Protein AF-0000000072897101 (afdb_homodimer)

Solvent-accessible surface area (backbone atoms only — not comparable to full-atom values): 114274 Å² total; per-residue (Å²): 138,80,84,79,71,77,78,76,79,72,74,67,60,59,79,45,54,76,41,82,62,52,65,72,85,73,50,76,82,75,77,78,73,78,68,73,72,75,77,64,90,73,78,79,78,83,84,71,82,70,76,76,78,80,65,81,82,39,74,68,56,52,54,60,56,54,64,66,64,65,65,68,81,73,72,81,72,66,41,89,74,24,66,82,61,72,50,54,67,46,54,28,20,50,71,54,72,38,76,38,80,61,54,71,71,38,45,55,45,44,45,51,48,44,51,48,49,49,51,51,49,49,50,51,51,51,38,70,75,40,54,73,44,63,68,60,53,53,50,49,50,53,49,53,50,56,55,47,50,61,57,44,65,66,54,62,75,61,80,84,62,78,73,52,57,53,51,49,49,49,50,47,49,53,52,47,52,51,49,44,52,52,40,52,53,46,33,72,62,35,74,83,41,60,67,54,52,51,51,39,51,57,54,45,59,74,75,51,55,68,69,60,48,53,50,49,51,52,51,54,42,66,76,40,72,68,45,66,66,55,53,56,52,50,52,51,50,50,54,41,33,40,91,80,36,28,47,65,56,51,53,51,51,49,32,52,50,40,52,55,52,54,51,55,66,37,85,86,34,60,71,89,62,48,55,84,64,50,70,60,50,53,41,49,52,50,22,43,49,28,31,50,28,37,41,24,50,37,33,24,56,23,47,49,47,44,32,51,53,49,43,58,68,69,36,52,66,89,85,57,90,52,62,67,60,52,51,48,52,41,62,72,66,47,53,50,46,73,37,43,78,80,51,62,81,61,71,67,78,66,82,62,88,46,76,76,58,85,59,84,49,70,63,56,55,50,51,48,50,52,48,71,66,61,74,63,58,72,52,57,41,49,53,51,47,42,52,49,47,48,47,68,55,35,66,46,43,83,42,71,81,78,35,93,50,69,82,40,38,72,54,66,79,77,45,53,57,72,60,78,87,72,71,95,40,69,70,56,50,50,51,41,50,52,34,42,45,34,33,69,61,48,65,70,78,75,30,41,36,41,54,41,55,57,47,69,71,64,65,64,46,52,43,48,43,50,61,40,93,36,62,70,65,35,66,75,39,64,63,73,54,40,70,77,82,31,65,70,58,36,52,34,52,50,38,36,52,56,56,48,45,73,70,45,56,83,68,56,27,58,42,52,54,51,50,49,43,49,50,53,36,39,44,52,48,41,42,25,42,68,31,45,70,69,58,35,53,53,52,46,53,54,50,51,54,49,50,54,52,49,51,63,70,62,63,54,95,47,66,52,60,49,55,49,50,52,50,44,52,28,52,40,37,39,69,74,65,36,54,67,62,25,49,50,51,48,52,51,56,50,62,72,62,64,60,31,42,83,71,53,68,62,86,81,47,78,57,41,43,28,50,48,46,42,49,52,43,52,49,28,50,51,36,45,63,38,66,91,77,76,57,56,40,57,66,59,21,46,19,46,49,30,30,53,36,53,55,40,60,86,59,97,85,49,77,72,51,74,68,41,47,55,46,9,54,52,39,48,52,51,53,51,52,52,44,57,61,40,62,79,63,52,75,77,66,90,70,84,68,88,70,62,71,51,48,67,59,44,48,50,50,45,50,32,55,45,31,34,74,72,73,28,57,67,58,21,49,50,54,53,50,51,50,55,62,71,66,61,60,90,81,74,65,100,44,85,80,45,48,80,33,57,70,57,39,51,51,47,43,53,53,52,50,48,52,51,50,52,50,50,48,53,63,57,38,54,79,78,37,90,79,64,55,71,60,57,53,52,52,49,52,52,52,48,38,69,77,38,51,60,16,52,40,61,50,40,53,50,45,61,56,44,59,29,38,62,68,54,56,64,58,45,51,52,30,49,46,40,27,70,64,38,85,41,63,41,6,38,54,30,38,50,50,46,40,46,48,33,52,43,50,24,52,32,38,38,46,6,50,52,52,48,31,72,61,14,52,62,51,50,77,83,60,57,54,36,27,55,38,31,49,52,50,36,46,51,49,45,52,54,38,43,74,34,74,54,25,33,63,39,61,65,52,46,51,51,50,36,49,51,27,47,76,69,68,35,68,68,57,28,53,53,45,47,54,54,37,40,40,32,33,50,49,44,44,63,63,56,55,47,45,36,72,70,39,46,88,44,43,68,60,50,54,51,50,30,57,69,31,54,35,60,74,88,62,55,68,68,58,50,55,51,52,52,53,49,50,51,52,45,47,56,56,43,49,66,66,59,64,66,81,77,80,75,74,78,73,80,51,77,68,49,56,66,52,56,61,58,60,62,67,62,68,69,64,63,68,66,58,61,71,66,59,62,70,60,71,80,109,134,87,77,77,70,77,78,79,78,73,74,69,62,64,80,46,60,79,41,84,63,51,63,71,86,73,50,76,81,74,77,80,73,78,67,74,73,75,78,64,87,66,81,74,82,81,79,82,84,78,75,80,78,80,65,74,86,38,76,68,55,56,55,59,58,55,64,66,65,64,64,70,82,75,72,80,73,67,41,88,74,24,67,82,60,73,50,55,68,44,54,28,21,49,72,56,73,39,77,36,80,63,54,70,73,39,47,55,46,42,46,51,48,43,50,49,49,48,51,50,50,48,50,52,50,50,39,69,75,40,54,72,42,62,68,60,54,53,51,50,52,53,49,54,51,57,56,46,50,63,58,43,62,66,53,63,74,62,81,83,63,78,73,53,58,53,51,49,48,49,52,48,48,53,52,48,50,51,49,43,52,52,40,51,54,44,33,73,61,34,72,82,41,61,67,54,52,51,53,39,51,57,56,44,59,75,75,51,55,69,69,59,49,53,50,48,51,52,50,55,42,67,76,40,71,68,44,66,66,56,52,54,51,50,52,50,51,50,55,41,33,40,91,80,36,28,48,65,57,50,52,50,51,50,34,52,50,40,52,56,52,55,52,54,66,36,85,86,32,60,70,88,64,47,55,82,66,51,69,61,51,52,40,51,51,50,23,45,50,28,31,50,29,37,41,24,50,38,32,25,56,23,49,49,46,44,32,50,52,49,42,59,69,69,37,54,64,89,83,56,90,51,62,67,59,52,50,48,52,42,62,71,68,45,55,57,46,73,36,42,78,80,52,63,81,63,71,64,77,65,82,67,83,67,72,74,58,86,57,84,48,70,63,57,55,51,51,47,50,52,49,71,66,61,73,62,58,73,54,56,41,48,52,53,46,42,51,50,47,49,45,68,55,36,68,47,43,84,43,70,82,80,35,92,50,68,83,40,36,72,54,67,78,77,44,54,57,74,62,78,87,74,71,96,41,68,71,56,50,49,50,42,52,52,32,41,44,35,35,67,61,48,64,70,78,75,31,40,37,42,54,41,57,57,46,71,71,64,64,62,45,51,43,48,41,51,62,41,94,36,62,67,65,34,64,73,37,64,64,71,54,39,69,79,82,31,64,70,57,36,54,33,51,52,38,35,51,56,56,46,44,73,70,44,56,83,67,57,28,58,43,52,54,51,51,49,44,50,50,53,38,37,43,52,48,39,43,26,44,70,30,45,71,67,58,35,53,54,53,46,52,52,51,51,54,49,50,55,53,48,53,63,70,62,63,55,96,46,67,51,61,49,53,50,51,51,49,43,51,28,51,39,36,40,70,75,66,37,56,67,61,24,47,49,52,46,52,52,56,50,60,72,64,63,61,33,44,81,71,54,68,64,87,80,47,77,57,42,42,28,48,47,46,41,49,53,41,53,48,28,52,52,37,46,61,38,66,89,76,74,58,54,40,57,66,60,21,46,21,46,50,29,30,53,36,52,55,39,62,85,56,98,85,50,77,70,52,74,68,42,46,55,45,9,54,52,37,48,53,51,53,53,51,52,46,58,62,40,64,79,62,54,75,76,67,90,69,84,68,88,71,62,72,51,49,67,58,45,49,50,50,44,51,32,55,45,32,31,74,73,74,27,57,66,58,21,50,49,56,53,50,50,50,55,62,71,65,60,61,91,81,74,64,98,43,83,81,44,47,80,34,55,69,57,38,52,52,48,43,53,53,53,50,48,53,51,51,52,50,49,48,54,62,56,39,54,78,78,38,90,79,64,55,72,62,59,52,52,52,48,52,52,52,49,37,70,75,40,52,59,17,52,40,61,49,39,53,50,45,60,55,46,58,32,38,63,71,55,53,67,60,46,50,52,32,49,46,42,26,70,65,37,84,41,63,42,6,39,56,31,38,51,49,46,41,45,48,33,51,42,51,24,50,31,38,40,46,6,49,53,52,46,28,70,61,13,51,60,59,47,65,91,64,65,55,38,29,56,37,31,49,51,51,38,46,51,50,45,52,53,38,43,72,34,75,53,26,34,63,39,62,66,54,44,50,51,48,36,50,52,28,47,76,69,68,35,67,68,57,27,53,53,46,48,56,54,39,40,41,33,34,51,48,43,43,62,62,58,55,49,45,35,71,70,39,46,87,45,44,69,61,50,54,50,48,32,56,70,33,52,34,60,73,89,63,56,69,68,57,52,55,50,52,52,52,48,48,52,51,46,48,55,58,44,50,67,67,58,65,68,83,77,82,76,77,76,75,78,51,77,68,51,56,66,53,54,62,59,58,62,68,61,68,71,63,64,68,67,60,62,71,68,59,63,70,62,70,79,109

Radius of gyration: 42.74 Å; Cα contacts (8 Å, |Δi|>4): 2076; chains: 2; bounding box: 94×130×124 Å

InterPro domains:
  IPR011990 Tetratricopeptide-like helical domain superfamily [G3DSA:1.25.40.10] (124-333)
  IPR011990 Tetratricopeptide-like helical domain superfamily [SSF48452] (125-597)
  IPR013633 siRNA-mediated silencing protein NRDE-2 [PF08424] (119-444)
  IPR013633 siRNA-mediated silencing protein NRDE-2 [PTHR13471] (5-965)

pLDDT: mean 74.37, std 21.7, range [19.88, 97.06]

Organism: NCBI:txid35525

Structure (mmCIF, N/CA/C/O backbone):
data_AF-0000000072897101-model_v1
#
loop_
_entity.id
_entity.type
_entity.pdbx_description
1 polymer 'Protein NRDE2'
#
loop_
_atom_site.group_PDB
_atom_site.id
_atom_site.type_symbol
_atom_site.label_atom_id
_atom_site.label_alt_id
_atom_site.label_comp_id
_atom_site.label_asym_id
_atom_site.label_entity_id
_atom_site.label_seq_id
_atom_site.pdbx_PDB_ins_code
_atom_site.Cartn_x
_atom_site.Cartn_y
_atom_site.Cartn_z
_atom_site.occupancy
_atom_site.B_iso_or_equiv
_atom_site.auth_seq_id
_atom_site.auth_comp_id
_atom_site.auth_asym_id
_atom_site.auth_atom_id
_atom_site.pdbx_PDB_model_num
ATOM 1 N N . MET A 1 1 ? -36.688 35.25 -38.688 1 19.88 1 MET A N 1
ATOM 2 C CA . MET A 1 1 ? -36.375 34.031 -39.438 1 19.88 1 MET A CA 1
ATOM 3 C C . MET A 1 1 ? -34.938 33.625 -39.188 1 19.88 1 MET A C 1
ATOM 5 O O . MET A 1 1 ? -34.562 32.469 -39.406 1 19.88 1 MET A O 1
ATOM 9 N N . ALA A 1 2 ? -34.094 34.594 -39.094 1 22.89 2 ALA A N 1
ATOM 10 C CA . ALA A 1 2 ? -32.688 34.688 -39.438 1 22.89 2 ALA A CA 1
ATOM 11 C C . ALA A 1 2 ? -31.828 33.969 -38.375 1 22.89 2 ALA A C 1
ATOM 13 O O . ALA A 1 2 ? -30.641 33.719 -38.562 1 22.89 2 ALA A O 1
ATOM 14 N N . ASP A 1 3 ? -32.344 33.969 -37.062 1 25.09 3 ASP A N 1
ATOM 15 C CA . ASP A 1 3 ? -31.531 34.094 -35.875 1 25.09 3 ASP A CA 1
ATOM 16 C C . ASP A 1 3 ? -30.906 32.75 -35.5 1 25.09 3 ASP A C 1
ATOM 18 O O . ASP A 1 3 ? -30.344 32.594 -34.406 1 25.09 3 ASP A O 1
ATOM 22 N N . GLN A 1 4 ? -31.344 31.656 -36.156 1 28.14 4 GLN A N 1
ATOM 23 C CA . GLN A 1 4 ? -31.375 30.281 -35.656 1 28.14 4 GLN A CA 1
ATOM 24 C C . GLN A 1 4 ? -29.984 29.625 -35.75 1 28.14 4 GLN A C 1
ATOM 26 O O . GLN A 1 4 ? -29.844 28.422 -35.562 1 28.14 4 GLN A O 1
ATOM 31 N N . LEU A 1 5 ? -29.062 30.281 -36.375 1 27.05 5 LEU A N 1
ATOM 32 C CA . LEU A 1 5 ? -27.984 29.609 -37.094 1 27.05 5 LEU A CA 1
ATOM 33 C C . LEU A 1 5 ? -26.922 29.109 -36.125 1 27.05 5 LEU A C 1
ATOM 35 O O . LEU A 1 5 ? -26.109 28.25 -36.469 1 27.05 5 LEU A O 1
ATOM 39 N N . PHE A 1 6 ? -26.609 29.922 -35.094 1 33 6 PHE A N 1
ATOM 40 C CA . PHE A 1 6 ? -25.281 29.719 -34.531 1 33 6 PHE A CA 1
ATOM 41 C C . PHE A 1 6 ? -25.281 28.641 -33.469 1 33 6 PHE A C 1
ATOM 43 O O . PHE A 1 6 ? -26.188 28.594 -32.625 1 33 6 PHE A O 1
ATOM 50 N N . TYR A 1 7 ? -24.938 27.344 -33.75 1 33.53 7 TYR A N 1
ATOM 51 C CA . TYR A 1 7 ? -24.969 26.219 -32.844 1 33.53 7 TYR A CA 1
ATOM 52 C C . TYR A 1 7 ? -23.875 26.328 -31.781 1 33.53 7 TYR A C 1
ATOM 54 O O . TYR A 1 7 ? -22.703 26.469 -32.125 1 33.53 7 TYR A O 1
ATOM 62 N N . GLU A 1 8 ? -24.094 27.016 -30.688 1 33.56 8 GLU A N 1
ATOM 63 C CA . GLU A 1 8 ? -23.047 27.188 -29.688 1 33.56 8 GLU A CA 1
ATOM 64 C C . GLU A 1 8 ? -22.828 25.891 -28.906 1 33.56 8 GLU A C 1
ATOM 66 O O . GLU A 1 8 ? -23.734 25.391 -28.25 1 33.56 8 GLU A O 1
ATOM 71 N N . ASP A 1 9 ? -22.031 25.016 -29.359 1 35.91 9 ASP A N 1
ATOM 72 C CA . ASP A 1 9 ? -21.641 23.734 -28.781 1 35.91 9 ASP A CA 1
ATOM 73 C C . ASP A 1 9 ? -20.969 23.922 -27.422 1 35.91 9 ASP A C 1
ATOM 75 O O . ASP A 1 9 ? -19.797 24.312 -27.359 1 35.91 9 ASP A O 1
ATOM 79 N N . LEU A 1 10 ? -21.766 24.281 -26.516 1 33.94 10 LEU A N 1
ATOM 80 C CA . LEU A 1 10 ? -21.203 24.703 -25.234 1 33.94 10 LEU A CA 1
ATOM 81 C C . LEU A 1 10 ? -20.703 23.5 -24.438 1 33.94 10 LEU A C 1
ATOM 83 O O . LEU A 1 10 ? -20.188 23.641 -23.328 1 33.94 10 LEU A O 1
ATOM 87 N N . LYS A 1 11 ? -21.266 22.375 -24.812 1 35.78 11 LYS A N 1
ATOM 88 C CA . LYS A 1 11 ? -21.016 21.219 -23.938 1 35.78 11 LYS A CA 1
ATOM 89 C C . LYS A 1 11 ? -19.609 20.656 -24.172 1 35.78 11 LYS A C 1
ATOM 91 O O . LYS A 1 11 ? -19.266 20.281 -25.297 1 35.78 11 LYS A O 1
ATOM 96 N N . GLY A 1 12 ? -18.703 21.172 -23.5 1 35.34 12 GLY A N 1
ATOM 97 C CA . GLY A 1 12 ? -17.312 20.828 -23.719 1 35.34 12 GLY A CA 1
ATOM 98 C C . GLY A 1 12 ? -17.062 19.344 -23.75 1 35.34 12 GLY A C 1
ATOM 99 O O . GLY A 1 12 ? -17.891 18.547 -23.266 1 35.34 12 GLY A O 1
ATOM 100 N N . ASP A 1 13 ? -16.609 18.766 -24.734 1 35.5 13 ASP A N 1
ATOM 101 C CA . ASP A 1 13 ? -16.266 17.375 -24.938 1 35.5 13 ASP A CA 1
ATOM 102 C C . ASP A 1 13 ? -15.695 16.75 -23.656 1 35.5 13 ASP A C 1
ATOM 104 O O . ASP A 1 13 ? -14.641 17.172 -23.172 1 35.5 13 ASP A O 1
ATOM 108 N N . LYS A 1 14 ? -16.578 16.141 -22.953 1 36.62 14 LYS A N 1
ATOM 109 C CA . LYS A 1 14 ? -16.281 15.609 -21.625 1 36.62 14 LYS A CA 1
ATOM 110 C C . LYS A 1 14 ? -15 14.766 -21.641 1 36.62 14 LYS A C 1
ATOM 112 O O . LYS A 1 14 ? -14.359 14.586 -20.609 1 36.62 14 LYS A O 1
ATOM 117 N N . ASN A 1 15 ? -14.773 13.906 -22.719 1 35.97 15 ASN A N 1
ATOM 118 C CA . ASN A 1 15 ? -13.523 13.18 -22.891 1 35.97 15 ASN A CA 1
ATOM 119 C C . ASN A 1 15 ? -12.312 14.109 -22.859 1 35.97 15 ASN A C 1
ATOM 121 O O . ASN A 1 15 ? -11.172 13.648 -22.781 1 35.97 15 ASN A O 1
ATOM 125 N N . ASN A 1 16 ? -12.633 15.281 -23.125 1 37.75 16 ASN A N 1
ATOM 126 C CA . ASN A 1 16 ? -11.695 16.391 -22.969 1 37.75 16 ASN A CA 1
ATOM 127 C C . ASN A 1 16 ? -11.328 16.609 -21.5 1 37.75 16 ASN A C 1
ATOM 129 O O . ASN A 1 16 ? -10.297 17.219 -21.203 1 37.75 16 ASN A O 1
ATOM 133 N N . TYR A 1 17 ? -12.375 16.203 -20.719 1 36.19 17 TYR A N 1
ATOM 134 C CA . TYR A 1 17 ? -12.227 16.406 -19.297 1 36.19 17 TYR A CA 1
ATOM 135 C C . TYR A 1 17 ? -11.367 15.32 -18.672 1 36.19 17 TYR A C 1
ATOM 137 O O . TYR A 1 17 ? -11.016 15.391 -17.484 1 36.19 17 TYR A O 1
ATOM 145 N N . ALA A 1 18 ? -11.32 14.117 -19.234 1 33.5 18 ALA A N 1
ATOM 146 C CA . ALA A 1 18 ? -10.578 12.969 -18.703 1 33.5 18 ALA A CA 1
ATOM 147 C C . ALA A 1 18 ? -9.086 13.273 -18.609 1 33.5 18 ALA A C 1
ATOM 149 O O . ALA A 1 18 ? -8.344 12.547 -17.953 1 33.5 18 ALA A O 1
ATOM 150 N N . PHE A 1 19 ? -8.617 14.031 -19.578 1 34.31 19 PHE A N 1
ATOM 151 C CA . PHE A 1 19 ? -7.316 14.695 -19.531 1 34.31 19 PHE A CA 1
ATOM 152 C C . PHE A 1 19 ? -7.426 16.062 -18.891 1 34.31 19 PHE A C 1
ATOM 154 O O . PHE A 1 19 ? -8.305 16.859 -19.234 1 34.31 19 PHE A O 1
ATOM 161 N N . PRO A 1 20 ? -7.184 16.125 -17.578 1 32.72 20 PRO A N 1
ATOM 162 C CA . PRO A 1 20 ? -7.566 17.391 -16.938 1 32.72 20 PRO A CA 1
ATOM 163 C C . PRO A 1 20 ? -7.41 18.594 -17.859 1 32.72 20 PRO A C 1
ATOM 165 O O . PRO A 1 20 ? -8.148 19.578 -17.719 1 32.72 20 PRO A O 1
ATOM 168 N N . TYR A 1 21 ? -6.223 18.781 -18.406 1 35.12 21 TYR A N 1
ATOM 169 C CA . TYR A 1 21 ? -5.988 19.922 -19.297 1 35.12 21 TYR A CA 1
ATOM 170 C C . TYR A 1 21 ? -6.152 19.531 -20.75 1 35.12 21 TYR A C 1
ATOM 172 O O . TYR A 1 21 ? -5.977 18.359 -21.109 1 35.12 21 TYR A O 1
ATOM 180 N N . MET A 1 22 ? -7.059 20.094 -21.438 1 36.41 22 MET A N 1
ATOM 181 C CA . MET A 1 22 ? -7.035 20 -22.891 1 36.41 22 MET A CA 1
ATOM 182 C C . MET A 1 22 ? -5.605 20.047 -23.422 1 36.41 22 MET A C 1
ATOM 184 O O . MET A 1 22 ? -4.719 20.625 -22.781 1 36.41 22 MET A O 1
ATOM 188 N N . TYR A 1 23 ? -5.18 19.188 -24.188 1 37.72 23 TYR A N 1
ATOM 189 C CA . TYR A 1 23 ? -3.855 19.453 -24.75 1 37.72 23 TYR A CA 1
ATOM 190 C C . TYR A 1 23 ? -3.67 20.922 -25.062 1 37.72 23 TYR A C 1
ATOM 192 O O . TYR A 1 23 ? -4.488 21.516 -25.766 1 37.72 23 TYR A O 1
ATOM 200 N N . PHE A 1 24 ? -3.049 21.781 -24.156 1 35.56 24 PHE A N 1
ATOM 201 C CA . PHE A 1 24 ? -2.957 23.234 -24.078 1 35.56 24 PHE A CA 1
ATOM 202 C C . PHE A 1 24 ? -2.867 23.844 -25.469 1 35.56 24 PHE A C 1
ATOM 204 O O . PHE A 1 24 ? -3.32 24.969 -25.703 1 35.56 24 PHE A O 1
ATOM 211 N N . LYS A 1 25 ? -2.25 23 -26.406 1 33.44 25 LYS A N 1
ATOM 212 C CA . LYS A 1 25 ? -2.084 23.641 -27.703 1 33.44 25 LYS A CA 1
ATOM 213 C C . LYS A 1 25 ? -3.408 23.703 -28.453 1 33.44 25 LYS A C 1
ATOM 215 O O . LYS A 1 25 ? -3.52 24.406 -29.469 1 33.44 25 LYS A O 1
ATOM 220 N N . ASN A 1 26 ? -4.27 22.688 -28.094 1 35.66 26 ASN A N 1
ATOM 221 C CA . ASN A 1 26 ? -5.477 22.734 -28.922 1 35.66 26 ASN A CA 1
ATOM 222 C C . ASN A 1 26 ? -6.566 23.578 -28.281 1 35.66 26 ASN A C 1
ATOM 224 O O . ASN A 1 26 ? -7.742 23.453 -28.625 1 35.66 26 ASN A O 1
ATOM 228 N N . VAL A 1 27 ? -6.27 24.125 -27.031 1 33.31 27 VAL A N 1
ATOM 229 C CA . VAL A 1 27 ? -7.301 24.984 -26.469 1 33.31 27 VAL A CA 1
ATOM 230 C C . VAL A 1 27 ? -7.316 26.328 -27.219 1 33.31 27 VAL A C 1
ATOM 232 O O . VAL A 1 27 ? -6.293 27 -27.297 1 33.31 27 VAL A O 1
ATOM 235 N N . ALA A 1 28 ? -8.195 26.547 -28.078 1 31.41 28 ALA A N 1
ATOM 236 C CA . ALA A 1 28 ? -8.344 27.844 -28.766 1 31.41 28 ALA A CA 1
ATOM 237 C C . ALA A 1 28 ? -8.414 28.984 -27.75 1 31.41 28 ALA A C 1
ATOM 239 O O . ALA A 1 28 ? -9.086 28.875 -26.719 1 31.41 28 ALA A O 1
ATOM 240 N N . ARG A 1 29 ? -7.441 29.828 -27.609 1 31.44 29 ARG A N 1
ATOM 241 C CA . ARG A 1 29 ? -7.355 31.047 -26.812 1 31.44 29 ARG A CA 1
ATOM 242 C C . ARG A 1 29 ? -8.562 31.953 -27.062 1 31.44 29 ARG A C 1
ATOM 244 O O . ARG A 1 29 ? -8.742 32.469 -28.172 1 31.44 29 ARG A O 1
ATOM 251 N N . HIS A 1 30 ? -9.781 31.578 -26.609 1 29.47 30 HIS A N 1
ATOM 252 C CA . HIS A 1 30 ? -10.852 32.531 -26.875 1 29.47 30 HIS A CA 1
ATOM 253 C C . HIS A 1 30 ? -10.656 33.812 -26.062 1 29.47 30 HIS A C 1
ATOM 255 O O . HIS A 1 30 ? -10.461 33.75 -24.844 1 29.47 30 HIS A O 1
ATOM 261 N N . GLN A 1 31 ? -10.031 34.875 -26.641 1 28.97 31 GLN A N 1
ATOM 262 C CA . GLN A 1 31 ? -9.945 36.219 -26.109 1 28.97 31 GLN A CA 1
ATOM 263 C C . GLN A 1 31 ? -11.328 36.781 -25.734 1 28.97 31 GLN A C 1
ATOM 265 O O . GLN A 1 31 ? -12.219 36.844 -26.594 1 28.97 31 GLN A O 1
ATOM 270 N N . ARG A 1 32 ? -11.703 36.5 -24.469 1 29.39 32 ARG A N 1
ATOM 271 C CA . ARG A 1 32 ? -12.969 37.062 -24.016 1 29.39 32 ARG A CA 1
ATOM 272 C C . ARG A 1 32 ? -13.008 38.594 -24.219 1 29.39 32 ARG A C 1
ATOM 274 O O . ARG A 1 32 ? -12.242 39.312 -23.609 1 29.39 32 ARG A O 1
ATOM 281 N N . MET A 1 33 ? -13.156 39.125 -25.5 1 29.09 33 MET A N 1
ATOM 282 C CA . MET A 1 33 ? -13.422 40.531 -25.656 1 29.09 33 MET A CA 1
ATOM 283 C C . MET A 1 33 ? -14.734 40.938 -24.969 1 29.09 33 MET A C 1
ATOM 285 O O . MET A 1 33 ? -15.773 40.312 -25.234 1 29.09 33 MET A O 1
ATOM 289 N N . LYS A 1 34 ? -14.664 41.344 -23.688 1 29.36 34 LYS A N 1
ATOM 290 C CA . LYS A 1 34 ? -15.789 41.875 -22.922 1 29.36 34 LYS A CA 1
ATOM 291 C C . LYS A 1 34 ? -16.406 43.062 -23.609 1 29.36 34 LYS A C 1
ATOM 293 O O . LYS A 1 34 ? -16.203 44.219 -23.188 1 29.36 34 LYS A O 1
ATOM 298 N N . GLY A 1 35 ? -16.312 43.281 -24.922 1 28.69 35 GLY A N 1
ATOM 299 C CA . GLY A 1 35 ? -16.969 44.5 -25.359 1 28.69 35 GLY A CA 1
ATOM 300 C C . GLY A 1 35 ? -18.484 44.438 -25.172 1 28.69 35 GLY A C 1
ATOM 301 O O . GLY A 1 35 ? -19.078 43.375 -25.188 1 28.69 35 GLY A O 1
ATOM 302 N N . VAL A 1 36 ? -18.766 45.25 -24.109 1 27.92 36 VAL A N 1
ATOM 303 C CA . VAL A 1 36 ? -20.203 45.5 -23.953 1 27.92 36 VAL A CA 1
ATOM 304 C C . VAL A 1 36 ? -20.781 45.969 -25.281 1 27.92 36 VAL A C 1
ATOM 306 O O . VAL A 1 36 ? -20.359 47 -25.828 1 27.92 36 VAL A O 1
ATOM 309 N N . LEU A 1 37 ? -21.188 45.156 -26.109 1 26.64 37 LEU A N 1
ATOM 310 C CA . LEU A 1 37 ? -21.719 45.531 -27.406 1 26.64 37 LEU A CA 1
ATOM 311 C C . LEU A 1 37 ? -22.703 46.688 -27.281 1 26.64 37 LEU A C 1
ATOM 313 O O . LEU A 1 37 ? -22.734 47.594 -28.125 1 26.64 37 LEU A O 1
ATOM 317 N N . GLY A 1 38 ? -23.578 46.719 -26.469 1 26.94 38 GLY A N 1
ATOM 318 C CA . GLY A 1 38 ? -24.734 47.562 -26.781 1 26.94 38 GLY A CA 1
ATOM 319 C C . GLY A 1 38 ? -24.5 49.031 -26.516 1 26.94 38 GLY A C 1
ATOM 320 O O . GLY A 1 38 ? -25.453 49.812 -26.531 1 26.94 38 GLY A O 1
ATOM 321 N N . VAL A 1 39 ? -23.438 49.312 -25.656 1 27.5 39 VAL A N 1
ATOM 322 C CA . VAL A 1 39 ? -23.609 50.75 -25.406 1 27.5 39 VAL A CA 1
ATOM 323 C C . VAL A 1 39 ? -23.312 51.531 -26.688 1 27.5 39 VAL A C 1
ATOM 325 O O . VAL A 1 39 ? -22.25 51.375 -27.297 1 27.5 39 VAL A O 1
ATOM 328 N N . GLN A 1 40 ? -24.312 52.156 -27.359 1 22.58 40 GLN A N 1
ATOM 329 C CA . GLN A 1 40 ? -24.688 52.875 -28.562 1 22.58 40 GLN A CA 1
ATOM 330 C C . GLN A 1 40 ? -23.75 54.031 -28.844 1 22.58 40 GLN A C 1
ATOM 332 O O . GLN A 1 40 ? -23.641 54.531 -29.969 1 22.58 40 GLN A O 1
ATOM 337 N N . HIS A 1 41 ? -23.141 54.938 -28.031 1 27.5 41 HIS A N 1
ATOM 338 C CA . HIS A 1 41 ? -23.125 56.219 -28.719 1 27.5 41 HIS A CA 1
ATOM 339 C C . HIS A 1 41 ? -22.188 56.188 -29.922 1 27.5 41 HIS A C 1
ATOM 341 O O . HIS A 1 41 ? -21.094 55.625 -29.844 1 27.5 41 HIS A O 1
ATOM 347 N N . PHE A 1 42 ? -22.703 56.375 -31.234 1 24.77 42 PHE A N 1
ATOM 348 C CA . PHE A 1 42 ? -22.344 56.688 -32.625 1 24.77 42 PHE A CA 1
ATOM 349 C C . PHE A 1 42 ? -21.375 57.844 -32.688 1 24.77 42 PHE A C 1
ATOM 351 O O . PHE A 1 42 ? -21.422 58.656 -33.594 1 24.77 42 PHE A O 1
ATOM 358 N N . SER A 1 43 ? -20.484 58.188 -31.703 1 24.66 43 SER A N 1
ATOM 359 C CA . SER A 1 43 ? -19.859 59.406 -32.188 1 24.66 43 SER A CA 1
ATOM 360 C C . SER A 1 43 ? -19.172 59.188 -33.531 1 24.66 43 SER A C 1
ATOM 362 O O . SER A 1 43 ? -18.672 58.094 -33.812 1 24.66 43 SER A O 1
ATOM 364 N N . LYS A 1 44 ? -19.297 60.156 -34.562 1 25.81 44 LYS A N 1
ATOM 365 C CA . LYS A 1 44 ? -18.953 60.406 -35.969 1 25.81 44 LYS A CA 1
ATOM 366 C C . LYS A 1 44 ? -17.453 60.188 -36.188 1 25.81 44 LYS A C 1
ATOM 368 O O . LYS A 1 44 ? -16.953 60.438 -37.281 1 25.81 44 LYS A O 1
ATOM 373 N N . ARG A 1 45 ? -16.484 60.062 -35.156 1 28.42 45 ARG A N 1
ATOM 374 C CA . ARG A 1 45 ? -15.281 60.75 -35.656 1 28.42 45 ARG A CA 1
ATOM 375 C C . ARG A 1 45 ? -14.688 60.031 -36.844 1 28.42 45 ARG A C 1
ATOM 377 O O . ARG A 1 45 ? -14.969 58.875 -37.094 1 28.42 45 ARG A O 1
ATOM 384 N N . SER A 1 46 ? -13.492 60.531 -37.438 1 25.69 46 SER A N 1
ATOM 385 C CA . SER A 1 46 ? -12.797 60.625 -38.719 1 25.69 46 SER A CA 1
ATOM 386 C C . SER A 1 46 ? -12.344 59.25 -39.219 1 25.69 46 SER A C 1
ATOM 388 O O . SER A 1 46 ? -12.266 58.312 -38.438 1 25.69 46 SER A O 1
ATOM 390 N N . SER A 1 47 ? -11.625 59.281 -40.406 1 25.23 47 SER A N 1
ATOM 391 C CA . SER A 1 47 ? -11.242 58.5 -41.594 1 25.23 47 SER A CA 1
ATOM 392 C C . SER A 1 47 ? -10.25 57.375 -41.219 1 25.23 47 SER A C 1
ATOM 394 O O . SER A 1 47 ? -9.164 57.656 -40.719 1 25.23 47 SER A O 1
ATOM 396 N N . LEU A 1 48 ? -10.602 56.25 -40.812 1 26.22 48 LEU A N 1
ATOM 397 C CA . LEU A 1 48 ? -9.859 55.094 -40.344 1 26.22 48 LEU A CA 1
ATOM 398 C C . LEU A 1 48 ? -8.914 54.562 -41.406 1 26.22 48 LEU A C 1
ATOM 400 O O . LEU A 1 48 ? -9.344 53.875 -42.344 1 26.22 48 LEU A O 1
ATOM 404 N N . ASN A 1 49 ? -8.078 55.406 -42.188 1 22.45 49 ASN A N 1
ATOM 405 C CA . ASN A 1 49 ? -7.488 54.75 -43.344 1 22.45 49 ASN A CA 1
ATOM 406 C C . ASN A 1 49 ? -6.836 53.438 -43 1 22.45 49 ASN A C 1
ATOM 408 O O . ASN A 1 49 ? -5.895 53.375 -42.188 1 22.45 49 ASN A O 1
ATOM 412 N N . LYS A 1 50 ? -7.555 52.375 -43.062 1 29.47 50 LYS A N 1
ATOM 413 C CA . LYS A 1 50 ? -7.352 50.969 -42.781 1 29.47 50 LYS A CA 1
ATOM 414 C C . LYS A 1 50 ? -6.152 50.438 -43.562 1 29.47 50 LYS A C 1
ATOM 416 O O . LYS A 1 50 ? -6.238 50.188 -44.75 1 29.47 50 LYS A O 1
ATOM 421 N N . SER A 1 51 ? -4.875 51.031 -43.406 1 27 51 SER A N 1
ATOM 422 C CA . SER A 1 51 ? -3.957 50.5 -44.406 1 27 51 SER A CA 1
ATOM 423 C C . SER A 1 51 ? -4.055 48.969 -44.469 1 27 51 SER A C 1
ATOM 425 O O . SER A 1 51 ? -4.383 48.312 -43.469 1 27 51 SER A O 1
ATOM 427 N N . LYS A 1 52 ? -4.172 48.406 -45.625 1 31.27 52 LYS A N 1
ATOM 428 C CA . LYS A 1 52 ? -4.434 47.125 -46.219 1 31.27 52 LYS A CA 1
ATOM 429 C C . LYS A 1 52 ? -3.473 46.062 -45.688 1 31.27 52 LYS A C 1
ATOM 431 O O . LYS A 1 52 ? -2.256 46.25 -45.719 1 31.27 52 LYS A O 1
ATOM 436 N N . PRO A 1 53 ? -3.883 45.25 -44.656 1 31.28 53 PRO A N 1
ATOM 437 C CA . PRO A 1 53 ? -3.08 44.25 -43.938 1 31.28 53 PRO A CA 1
ATOM 438 C C . PRO A 1 53 ? -2.404 43.25 -44.875 1 31.28 53 PRO A C 1
ATOM 440 O O . PRO A 1 53 ? -3.057 42.688 -45.75 1 31.28 53 PRO A O 1
ATOM 443 N N . HIS A 1 54 ? -1.072 43.562 -45.25 1 30.61 54 HIS A N 1
ATOM 444 C CA . HIS A 1 54 ? -0.307 42.812 -46.25 1 30.61 54 HIS A CA 1
ATOM 445 C C . HIS A 1 54 ? -0.492 41.312 -46.094 1 30.61 54 HIS A C 1
ATOM 447 O O . HIS A 1 54 ? -0.479 40.781 -45 1 30.61 54 HIS A O 1
ATOM 453 N N . ARG A 1 55 ? -1.148 40.688 -47.062 1 31.62 55 ARG A N 1
ATOM 454 C CA . ARG A 1 55 ? -1.619 39.312 -47.25 1 31.62 55 ARG A CA 1
ATOM 455 C C . ARG A 1 55 ? -0.462 38.312 -47.188 1 31.62 55 ARG A C 1
ATOM 457 O O . ARG A 1 55 ? 0.596 38.562 -47.781 1 31.62 55 ARG A O 1
ATOM 464 N N . TYR A 1 56 ? -0.382 37.531 -46.156 1 34 56 TYR A N 1
ATOM 465 C CA . TYR A 1 56 ? 0.636 36.625 -45.625 1 34 56 TYR A CA 1
ATOM 466 C C . TYR A 1 56 ? 1.152 35.719 -46.719 1 34 56 TYR A C 1
ATOM 468 O O . TYR A 1 56 ? 2.295 35.25 -46.688 1 34 56 TYR A O 1
ATOM 476 N N . PHE A 1 57 ? 0.24 35.344 -47.844 1 37.53 57 PHE A N 1
ATOM 477 C CA . PHE A 1 57 ? 0.601 34.312 -48.812 1 37.53 57 PHE A CA 1
ATOM 478 C C . PHE A 1 57 ? 1.443 34.906 -49.938 1 37.53 57 PHE A C 1
ATOM 480 O O . PHE A 1 57 ? 1.483 34.344 -51.062 1 37.53 57 PHE A O 1
ATOM 487 N N . GLY A 1 58 ? 1.882 36.125 -49.844 1 31.8 58 GLY A N 1
ATOM 488 C CA . GLY A 1 58 ? 2.414 36.688 -51.062 1 31.8 58 GLY A CA 1
ATOM 489 C C . GLY A 1 58 ? 3.607 35.938 -51.625 1 31.8 58 GLY A C 1
ATOM 490 O O . GLY A 1 58 ? 4.207 35.125 -50.938 1 31.8 58 GLY A O 1
ATOM 491 N N . LYS A 1 59 ? 3.859 36.156 -53 1 37.78 59 LYS A N 1
ATOM 492 C CA . LYS A 1 59 ? 4.84 35.469 -53.844 1 37.78 59 LYS A CA 1
ATOM 493 C C . LYS A 1 59 ? 6.164 35.281 -53.094 1 37.78 59 LYS A C 1
ATOM 495 O O . LYS A 1 59 ? 6.801 34.25 -53.219 1 37.78 59 LYS A O 1
ATOM 500 N N . ASN A 1 60 ? 6.426 36.406 -52.469 1 34.66 60 ASN A N 1
ATOM 501 C CA . ASN A 1 60 ? 7.793 36.469 -51.969 1 34.66 60 ASN A CA 1
ATOM 502 C C . ASN A 1 60 ? 8 35.562 -50.781 1 34.66 60 ASN A C 1
ATOM 504 O O . ASN A 1 60 ? 9.125 35.156 -50.5 1 34.66 60 ASN A O 1
ATOM 508 N N . ALA A 1 61 ? 6.852 35.375 -50 1 33.81 61 ALA A N 1
ATOM 509 C CA . ALA A 1 61 ? 6.969 34.594 -48.781 1 33.81 61 ALA A CA 1
ATOM 510 C C . ALA A 1 61 ? 7.125 33.125 -49.062 1 33.81 61 ALA A C 1
ATOM 512 O O . ALA A 1 61 ? 7.852 32.406 -48.344 1 33.81 61 ALA A O 1
ATOM 513 N N . LEU A 1 62 ? 6.488 32.75 -50.25 1 36.28 62 LEU A N 1
ATOM 514 C CA . LEU A 1 62 ? 6.57 31.359 -50.719 1 36.28 62 LEU A CA 1
ATOM 515 C C . LEU A 1 62 ? 7.996 31.016 -51.125 1 36.28 62 LEU A C 1
ATOM 517 O O . LEU A 1 62 ? 8.453 29.891 -50.906 1 36.28 62 LEU A O 1
ATOM 521 N N . ARG A 1 63 ? 8.633 32.031 -51.812 1 36.53 63 ARG A N 1
ATOM 522 C CA . ARG A 1 63 ? 9.969 31.781 -52.344 1 36.53 63 ARG A CA 1
ATOM 523 C C . ARG A 1 63 ? 10.938 31.391 -51.25 1 36.53 63 ARG A C 1
ATOM 525 O O . ARG A 1 63 ? 11.836 30.562 -51.469 1 36.53 63 ARG A O 1
ATOM 532 N N . ARG A 1 64 ? 10.773 32.125 -50.094 1 34.72 64 ARG A N 1
ATOM 533 C CA . ARG A 1 64 ? 11.727 31.891 -49.031 1 34.72 64 ARG A CA 1
ATOM 534 C C . ARG A 1 64 ? 11.562 30.5 -48.438 1 34.72 64 ARG A C 1
ATOM 536 O O . ARG A 1 64 ? 12.531 29.906 -47.938 1 34.72 64 ARG A O 1
ATOM 543 N N . LEU A 1 65 ? 10.289 30.016 -48.469 1 34.03 65 LEU A N 1
ATOM 544 C CA . LEU A 1 65 ? 10.023 28.703 -47.875 1 34.03 65 LEU A CA 1
ATOM 545 C C . LEU A 1 65 ? 10.617 27.594 -48.75 1 34.03 65 LEU A C 1
ATOM 547 O O . LEU A 1 65 ? 11.078 26.578 -48.219 1 34.03 65 LEU A O 1
ATOM 551 N N . THR A 1 66 ? 10.555 27.781 -50.094 1 33.41 66 THR A N 1
ATOM 552 C CA . THR A 1 66 ? 11.055 26.766 -51 1 33.41 66 THR A CA 1
ATOM 553 C C . THR A 1 66 ? 12.555 26.578 -50.844 1 33.41 66 THR A C 1
ATOM 555 O O . THR A 1 66 ? 13.094 25.531 -51.188 1 33.41 66 THR A O 1
ATOM 558 N N . LYS A 1 67 ? 13.289 27.734 -50.688 1 34.62 67 LYS A N 1
ATOM 559 C CA . LYS A 1 67 ? 14.742 27.594 -50.625 1 34.62 67 LYS A CA 1
ATOM 560 C C . LYS A 1 67 ? 15.164 26.656 -49.469 1 34.62 67 LYS A C 1
ATOM 562 O O . LYS A 1 67 ? 16.25 26.078 -49.531 1 34.62 67 LYS A O 1
ATOM 567 N N . ILE A 1 68 ? 14.359 26.688 -48.375 1 30.38 68 ILE A N 1
ATOM 568 C CA . ILE A 1 68 ? 14.82 25.922 -47.219 1 30.38 68 ILE A CA 1
ATOM 569 C C . ILE A 1 68 ? 14.664 24.438 -47.5 1 30.38 68 ILE A C 1
ATOM 571 O O . ILE A 1 68 ? 15.242 23.594 -46.781 1 30.38 68 ILE A O 1
ATOM 575 N N . ALA A 1 69 ? 13.766 24.016 -48.406 1 32.31 69 ALA A N 1
ATOM 576 C CA . ALA A 1 69 ? 13.445 22.609 -48.719 1 32.31 69 ALA A CA 1
ATOM 577 C C . ALA A 1 69 ? 14.625 21.906 -49.375 1 32.31 69 ALA A C 1
ATOM 579 O O . ALA A 1 69 ? 14.688 20.672 -49.375 1 32.31 69 ALA A O 1
ATOM 580 N N . ASN A 1 70 ? 15.297 22.641 -50.25 1 27.64 70 ASN A N 1
ATOM 581 C CA . ASN A 1 70 ? 16.25 21.953 -51.125 1 27.64 70 ASN A CA 1
ATOM 582 C C . ASN A 1 70 ? 17.438 21.406 -50.312 1 27.64 70 ASN A C 1
ATOM 584 O O . ASN A 1 70 ? 18.547 21.281 -50.844 1 27.64 70 ASN A O 1
ATOM 588 N N . THR A 1 71 ? 17.453 21.578 -49 1 28 71 THR A N 1
ATOM 589 C CA . THR A 1 71 ? 18.734 21.078 -48.5 1 28 71 THR A CA 1
ATOM 590 C C . THR A 1 71 ? 18.844 19.578 -48.688 1 28 71 THR A C 1
ATOM 592 O O . THR A 1 71 ? 17.969 18.828 -48.281 1 28 71 THR A O 1
ATOM 595 N N . GLN A 1 72 ? 19.438 19.109 -49.75 1 27.86 72 GLN A N 1
ATOM 596 C CA . GLN A 1 72 ? 19.797 17.766 -50.219 1 27.86 72 GLN A CA 1
ATOM 597 C C . GLN A 1 72 ? 20.203 16.875 -49.031 1 27.86 72 GLN A C 1
ATOM 599 O O . GLN A 1 72 ? 21.016 17.297 -48.188 1 27.86 72 GLN A O 1
ATOM 604 N N . PRO A 1 73 ? 19.344 15.969 -48.656 1 29.95 73 PRO A N 1
ATOM 605 C CA . PRO A 1 73 ? 19.656 15.086 -47.531 1 29.95 73 PRO A CA 1
ATOM 606 C C . PRO A 1 73 ? 21.047 14.469 -47.656 1 29.95 73 PRO A C 1
ATOM 608 O O . PRO A 1 73 ? 21.375 13.852 -48.656 1 29.95 73 PRO A O 1
ATOM 611 N N . LEU A 1 74 ? 22.094 15.125 -47.219 1 28.83 74 LEU A N 1
ATOM 612 C CA . LEU A 1 74 ? 23.5 14.719 -47.312 1 28.83 74 LEU A CA 1
ATOM 613 C C . LEU A 1 74 ? 23.672 13.25 -46.938 1 28.83 74 LEU A C 1
ATOM 615 O O . LEU A 1 74 ? 23.125 12.789 -45.938 1 28.83 74 LEU A O 1
ATOM 619 N N . GLN A 1 75 ? 23.812 12.383 -47.938 1 30.62 75 GLN A N 1
ATOM 620 C CA . GLN A 1 75 ? 24.188 10.977 -47.938 1 30.62 75 GLN A CA 1
ATOM 621 C C . GLN A 1 75 ? 25.297 10.703 -46.906 1 30.62 75 GLN A C 1
ATOM 623 O O . GLN A 1 75 ? 26.391 11.289 -47 1 30.62 75 GLN A O 1
ATOM 628 N N . PRO A 1 76 ? 25 10.453 -45.719 1 32.66 76 PRO A N 1
ATOM 629 C CA . PRO A 1 76 ? 26.109 10.461 -44.75 1 32.66 76 PRO A CA 1
ATOM 630 C C . PRO A 1 76 ? 27.297 9.602 -45.219 1 32.66 76 PRO A C 1
ATOM 632 O O . PRO A 1 76 ? 27.094 8.484 -45.719 1 32.66 76 PRO A O 1
ATOM 635 N N . LEU A 1 77 ? 28.297 10.078 -45.844 1 32.19 77 LEU A N 1
ATOM 636 C CA . LEU A 1 77 ? 29.562 9.547 -46.344 1 32.19 77 LEU A CA 1
ATOM 637 C C . LEU A 1 77 ? 30.141 8.523 -45.375 1 32.19 77 LEU A C 1
ATOM 639 O O . LEU A 1 77 ? 30.141 8.742 -44.156 1 32.19 77 LEU A O 1
ATOM 643 N N . CYS A 1 78 ? 30.25 7.211 -45.781 1 34.22 78 CYS A N 1
ATOM 644 C CA . CYS A 1 78 ? 30.984 6.082 -45.25 1 34.22 78 CYS A CA 1
ATOM 645 C C . CYS A 1 78 ? 32.375 6.52 -44.75 1 34.22 78 CYS A C 1
ATOM 647 O O . CYS A 1 78 ? 33.281 6.742 -45.531 1 34.22 78 CYS A O 1
ATOM 649 N N . THR A 1 79 ? 32.531 7.504 -44 1 39.06 79 THR A N 1
ATOM 650 C CA . THR A 1 79 ? 33.906 7.953 -43.719 1 39.06 79 THR A CA 1
ATOM 651 C C . THR A 1 79 ? 34.688 6.859 -43.031 1 39.06 79 THR A C 1
ATOM 653 O O . THR A 1 79 ? 34.125 5.91 -42.5 1 39.06 79 THR A O 1
ATOM 656 N N . GLU A 1 80 ? 36 6.793 -43.156 1 46.41 80 GLU A N 1
ATOM 657 C CA . GLU A 1 80 ? 37 5.844 -42.688 1 46.41 80 GLU A CA 1
ATOM 658 C C . GLU A 1 80 ? 36.656 5.355 -41.281 1 46.41 80 GLU A C 1
ATOM 660 O O . GLU A 1 80 ? 36.938 4.195 -40.938 1 46.41 80 GLU A O 1
ATOM 665 N N . THR A 1 81 ? 36.094 6.242 -40.5 1 42.41 81 THR A N 1
ATOM 666 C CA . THR A 1 81 ? 35.938 5.93 -39.094 1 42.41 81 THR A CA 1
ATOM 667 C C . THR A 1 81 ? 34.625 5.223 -38.812 1 42.41 81 THR A C 1
ATOM 669 O O . THR A 1 81 ? 34.406 4.715 -37.719 1 42.41 81 THR A O 1
ATOM 672 N N . ASN A 1 82 ? 33.656 5.383 -39.781 1 39.88 82 ASN A N 1
ATOM 673 C CA . ASN A 1 82 ? 32.375 4.688 -39.719 1 39.88 82 ASN A CA 1
ATOM 674 C C . ASN A 1 82 ? 32.219 3.688 -40.875 1 39.88 82 ASN A C 1
ATOM 676 O O . ASN A 1 82 ? 31.391 3.881 -41.75 1 39.88 82 ASN A O 1
ATOM 680 N N . PRO A 1 83 ? 33.219 2.809 -41 1 47.81 83 PRO A N 1
ATOM 681 C CA . PRO A 1 83 ? 33.219 2.008 -42.219 1 47.81 83 PRO A CA 1
ATOM 682 C C . PRO A 1 83 ? 31.875 1.313 -42.438 1 47.81 83 PRO A C 1
ATOM 684 O O . PRO A 1 83 ? 31.469 1.117 -43.594 1 47.81 83 PRO A O 1
ATOM 687 N N . LEU A 1 84 ? 31.516 0.781 -41.312 1 45.94 84 LEU A N 1
ATOM 688 C CA . LEU A 1 84 ? 30.406 -0.133 -41.562 1 45.94 84 LEU A CA 1
ATOM 689 C C . LEU A 1 84 ? 29.078 0.599 -41.469 1 45.94 84 LEU A C 1
ATOM 691 O O . LEU A 1 84 ? 28.016 -0.004 -41.688 1 45.94 84 LEU A O 1
ATOM 695 N N . GLY A 1 85 ? 28.984 1.907 -41.531 1 42.84 85 GLY A N 1
ATOM 696 C CA . GLY A 1 85 ? 27.859 2.824 -41.625 1 42.84 85 GLY A CA 1
ATOM 697 C C . GLY A 1 85 ? 26.875 2.684 -40.469 1 42.84 85 GLY A C 1
ATOM 698 O O . GLY A 1 85 ? 25.688 2.992 -40.625 1 42.84 85 GLY A O 1
ATOM 699 N N . ILE A 1 86 ? 27.234 1.867 -39.562 1 43.81 86 ILE A N 1
ATOM 700 C CA . ILE A 1 86 ? 26.25 1.491 -38.531 1 43.81 86 ILE A CA 1
ATOM 701 C C . ILE A 1 86 ? 26.094 2.625 -37.531 1 43.81 86 ILE A C 1
ATOM 703 O O . ILE A 1 86 ? 25.141 2.639 -36.75 1 43.81 86 ILE A O 1
ATOM 707 N N . TYR A 1 87 ? 27.156 3.383 -37.375 1 45.12 87 TYR A N 1
ATOM 708 C CA . TYR A 1 87 ? 27.156 4.461 -36.375 1 45.12 87 TYR A CA 1
ATOM 709 C C . TYR A 1 87 ? 26.203 5.574 -36.781 1 45.12 87 TYR A C 1
ATOM 711 O O . TYR A 1 87 ? 26.031 5.844 -38 1 45.12 87 TYR A O 1
ATOM 719 N N . ASP A 1 88 ? 25.234 5.812 -35.969 1 46.22 88 ASP A N 1
ATOM 720 C CA . ASP A 1 88 ? 24.469 7 -36.312 1 46.22 88 ASP A CA 1
ATOM 721 C C . ASP A 1 88 ? 25.391 8.195 -36.562 1 46.22 88 ASP A C 1
ATOM 723 O O . ASP A 1 88 ? 26.562 8.172 -36.188 1 46.22 88 ASP A O 1
ATOM 727 N N . SER A 1 89 ? 25.031 9.156 -37.25 1 49.28 89 SER A N 1
ATOM 728 C CA . SER A 1 89 ? 25.844 10.297 -37.688 1 49.28 89 SER A CA 1
ATOM 729 C C . SER A 1 89 ? 26.609 10.898 -36.5 1 49.28 89 SER A C 1
ATOM 731 O O . SER A 1 89 ? 27.781 11.289 -36.656 1 49.28 89 SER A O 1
ATOM 733 N N . SER A 1 90 ? 26 10.969 -35.375 1 49.47 90 SER A N 1
ATOM 734 C CA . SER A 1 90 ? 26.625 11.68 -34.25 1 49.47 90 SER A CA 1
ATOM 735 C C . SER A 1 90 ? 27.766 10.859 -33.656 1 49.47 90 SER A C 1
ATOM 737 O O . SER A 1 90 ? 28.812 11.406 -33.344 1 49.47 90 SER A O 1
ATOM 739 N N . THR A 1 91 ? 27.5 9.602 -33.562 1 47.38 91 THR A N 1
ATOM 740 C CA . THR A 1 91 ? 28.578 8.758 -33.031 1 47.38 91 THR A CA 1
ATOM 741 C C . THR A 1 91 ? 29.703 8.641 -34.062 1 47.38 91 THR A C 1
ATOM 743 O O . THR A 1 91 ? 30.891 8.641 -33.688 1 47.38 91 THR A O 1
ATOM 746 N N . ALA A 1 92 ? 29.266 8.461 -35.281 1 48.09 92 ALA A N 1
ATOM 747 C CA . ALA A 1 92 ? 30.266 8.43 -36.344 1 48.09 92 ALA A CA 1
ATOM 748 C C . ALA A 1 92 ? 31.109 9.703 -36.344 1 48.09 92 ALA A C 1
ATOM 750 O O . ALA A 1 92 ? 32.312 9.648 -36.531 1 48.09 92 ALA A O 1
ATOM 751 N N . LEU A 1 93 ? 30.469 10.828 -36.156 1 48.16 93 LEU A N 1
ATOM 752 C CA . LEU A 1 93 ? 31.172 12.102 -36.031 1 48.16 93 LEU A CA 1
ATOM 753 C C . LEU A 1 93 ? 32 12.125 -34.75 1 48.16 93 LEU A C 1
ATOM 755 O O . LEU A 1 93 ? 33.125 12.648 -34.75 1 48.16 93 LEU A O 1
ATOM 759 N N . TYR A 1 94 ? 31.438 11.617 -33.688 1 45.97 94 TYR A N 1
ATOM 760 C CA . TYR A 1 94 ? 32.156 11.594 -32.406 1 45.97 94 TYR A CA 1
ATOM 761 C C . TYR A 1 94 ? 33.438 10.789 -32.531 1 45.97 94 TYR A C 1
ATOM 763 O O . TYR A 1 94 ? 34.5 11.219 -32.062 1 45.97 94 TYR A O 1
ATOM 771 N N . ILE A 1 95 ? 33.281 9.625 -33.188 1 45.66 95 ILE A N 1
ATOM 772 C CA . ILE A 1 95 ? 34.5 8.82 -33.375 1 45.66 95 ILE A CA 1
ATOM 773 C C . ILE A 1 95 ? 35.438 9.555 -34.312 1 45.66 95 ILE A C 1
ATOM 775 O O . ILE A 1 95 ? 36.656 9.445 -34.188 1 45.66 95 ILE A O 1
ATOM 779 N N . GLN A 1 96 ? 34.75 10.133 -35.344 1 44.25 96 GLN A N 1
ATOM 780 C CA . GLN A 1 96 ? 35.594 10.906 -36.281 1 44.25 96 GLN A CA 1
ATOM 781 C C . GLN A 1 96 ? 36.031 12.227 -35.656 1 44.25 96 GLN A C 1
ATOM 783 O O . GLN A 1 96 ? 36.812 12.961 -36.25 1 44.25 96 GLN A O 1
ATOM 788 N N . GLY A 1 97 ? 36.281 12.531 -34.5 1 37.19 97 GLY A N 1
ATOM 789 C CA . GLY A 1 97 ? 36.594 13.75 -33.75 1 37.19 97 GLY A CA 1
ATOM 790 C C . GLY A 1 97 ? 35.656 14.898 -34.094 1 37.19 97 GLY A C 1
ATOM 791 O O . GLY A 1 97 ? 35.938 16.047 -33.719 1 37.19 97 GLY A O 1
ATOM 792 N N . ARG A 1 98 ? 34.906 14.695 -35.188 1 37.62 98 ARG A N 1
ATOM 793 C CA . ARG A 1 98 ? 34.125 15.852 -35.594 1 37.62 98 ARG A CA 1
ATOM 794 C C . ARG A 1 98 ? 32.781 15.875 -34.875 1 37.62 98 ARG A C 1
ATOM 796 O O . ARG A 1 98 ? 32.188 14.82 -34.594 1 37.62 98 ARG A O 1
ATOM 803 N N . LYS A 1 99 ? 32.438 16.953 -34.125 1 33.53 99 LYS A N 1
ATOM 804 C CA . LYS A 1 99 ? 31.25 17.344 -33.406 1 33.53 99 LYS A CA 1
ATOM 805 C C . LYS A 1 99 ? 29.984 17 -34.156 1 33.53 99 LYS A C 1
ATOM 807 O O . LYS A 1 99 ? 29.844 17.375 -35.344 1 33.53 99 LYS A O 1
ATOM 812 N N . ALA A 1 100 ? 29.453 15.891 -33.969 1 35.16 100 ALA A N 1
ATOM 813 C CA . ALA A 1 100 ? 28.188 15.516 -34.594 1 35.16 100 ALA A CA 1
ATOM 814 C C . ALA A 1 100 ? 27.281 16.734 -34.75 1 35.16 100 ALA A C 1
ATOM 816 O O . ALA A 1 100 ? 27.078 17.5 -33.812 1 35.16 100 ALA A O 1
ATOM 817 N N . GLU A 1 101 ? 27.141 17.234 -35.875 1 31.23 101 GLU A N 1
ATOM 818 C CA . GLU A 1 101 ? 26.219 18.344 -36.125 1 31.23 101 GLU A CA 1
ATOM 819 C C . GLU A 1 101 ? 24.844 18.047 -35.5 1 31.23 101 GLU A C 1
ATOM 821 O O . GLU A 1 101 ? 24.281 16.969 -35.688 1 31.23 101 GLU A O 1
ATOM 826 N N . ARG A 1 102 ? 24.422 18.703 -34.344 1 33.78 102 ARG A N 1
ATOM 827 C CA . ARG A 1 102 ? 23.25 18.969 -33.5 1 33.78 102 ARG A CA 1
ATOM 828 C C . ARG A 1 102 ? 21.969 18.969 -34.344 1 33.78 102 ARG A C 1
ATOM 830 O O . ARG A 1 102 ? 21.062 19.781 -34.125 1 33.78 102 ARG A O 1
ATOM 837 N N . THR A 1 103 ? 21.906 18.328 -35.469 1 31.78 103 THR A N 1
ATOM 838 C CA . THR A 1 103 ? 20.812 18.812 -36.281 1 31.78 103 THR A CA 1
ATOM 839 C C . THR A 1 103 ? 19.453 18.422 -35.719 1 31.78 103 THR A C 1
ATOM 841 O O . THR A 1 103 ? 18.516 19.203 -35.719 1 31.78 103 THR A O 1
ATOM 844 N N . ASN A 1 104 ? 19.25 17.109 -35.469 1 33.41 104 ASN A N 1
ATOM 845 C CA . ASN A 1 104 ? 17.828 16.828 -35.25 1 33.41 104 ASN A CA 1
ATOM 846 C C . ASN A 1 104 ? 17.406 17.172 -33.844 1 33.41 104 ASN A C 1
ATOM 848 O O . ASN A 1 104 ? 16.234 17.484 -33.594 1 33.41 104 ASN A O 1
ATOM 852 N N . ASP A 1 105 ? 18.094 16.922 -32.812 1 36.41 105 ASP A N 1
ATOM 853 C CA . ASP A 1 105 ? 17.859 17.406 -31.469 1 36.41 105 ASP A CA 1
ATOM 854 C C . ASP A 1 105 ? 17.922 18.922 -31.406 1 36.41 105 ASP A C 1
ATOM 856 O O . ASP A 1 105 ? 17.328 19.547 -30.516 1 36.41 105 ASP A O 1
ATOM 860 N N . GLU A 1 106 ? 18.562 19.5 -32.344 1 38.34 106 GLU A N 1
ATOM 861 C CA . GLU A 1 106 ? 18.641 20.938 -32.594 1 38.34 106 GLU A CA 1
ATOM 862 C C . GLU A 1 106 ? 17.328 21.484 -33.156 1 38.34 106 GLU A C 1
ATOM 864 O O . GLU A 1 106 ? 16.938 22.609 -32.844 1 38.34 106 GLU A O 1
ATOM 869 N N . GLN A 1 107 ? 16.672 20.672 -33.938 1 39.91 107 GLN A N 1
ATOM 870 C CA . GLN A 1 107 ? 15.398 21.156 -34.469 1 39.91 107 GLN A CA 1
ATOM 871 C C . GLN A 1 107 ? 14.32 21.141 -33.406 1 39.91 107 GLN A C 1
ATOM 873 O O . GLN A 1 107 ? 13.516 22.062 -33.312 1 39.91 107 GLN A O 1
ATOM 878 N N . THR A 1 108 ? 14.227 20.047 -32.656 1 42.91 108 THR A N 1
ATOM 879 C CA . THR A 1 108 ? 13.266 20.062 -31.547 1 42.91 108 THR A CA 1
ATOM 880 C C . THR A 1 108 ? 13.672 21.094 -30.5 1 42.91 108 THR A C 1
ATOM 882 O O . THR A 1 108 ? 12.82 21.766 -29.922 1 42.91 108 THR A O 1
ATOM 885 N N . GLN A 1 109 ? 14.875 21.109 -30.297 1 46.59 109 GLN A N 1
ATOM 886 C CA . GLN A 1 109 ? 15.43 22.188 -29.469 1 46.59 109 GLN A CA 1
ATOM 887 C C . GLN A 1 109 ? 15.188 23.547 -30.125 1 46.59 109 GLN A C 1
ATOM 889 O O . GLN A 1 109 ? 14.914 24.531 -29.438 1 46.59 109 GLN A O 1
ATOM 894 N N . GLY A 1 110 ? 15.336 23.516 -31.406 1 49.75 110 GLY A N 1
ATOM 895 C CA . GLY A 1 110 ? 15.031 24.719 -32.156 1 49.75 110 GLY A CA 1
ATOM 896 C C . GLY A 1 110 ? 13.57 25.125 -32.094 1 49.75 110 GLY A C 1
ATOM 897 O O . GLY A 1 110 ? 13.25 26.297 -31.953 1 49.75 110 GLY A O 1
ATOM 898 N N . ILE A 1 111 ? 12.75 24.078 -32.062 1 51 111 ILE A N 1
ATOM 899 C CA . ILE A 1 111 ? 11.32 24.359 -31.969 1 51 111 ILE A CA 1
ATOM 900 C C . ILE A 1 111 ? 10.977 24.828 -30.562 1 51 111 ILE A C 1
ATOM 902 O O . ILE A 1 111 ? 10.195 25.766 -30.375 1 51 111 ILE A O 1
ATOM 906 N N . LYS A 1 112 ? 11.492 24.109 -29.594 1 55.12 112 LYS A N 1
ATOM 907 C CA . LYS A 1 112 ? 11.281 24.578 -28.234 1 55.12 112 LYS A CA 1
ATOM 908 C C . LYS A 1 112 ? 11.867 25.969 -28.016 1 55.12 112 LYS A C 1
ATOM 910 O O . LYS A 1 112 ? 11.273 26.797 -27.344 1 55.12 112 LYS A O 1
ATOM 915 N N . GLU A 1 113 ? 12.961 26.031 -28.609 1 61.25 113 GLU A N 1
ATOM 916 C CA . GLU A 1 113 ? 13.578 27.344 -28.531 1 61.25 113 GLU A CA 1
ATOM 917 C C . GLU A 1 113 ? 12.758 28.391 -29.266 1 61.25 113 GLU A C 1
ATOM 919 O O . GLU A 1 113 ? 12.641 29.531 -28.828 1 61.25 113 GLU A O 1
ATOM 924 N N . LEU A 1 114 ? 12.188 27.891 -30.391 1 59.59 114 LEU A N 1
ATOM 925 C CA . LEU A 1 114 ? 11.328 28.797 -31.141 1 59.59 114 LEU A CA 1
ATOM 926 C C . LEU A 1 114 ? 10.047 29.094 -30.375 1 59.59 114 LEU A C 1
ATOM 928 O O . LEU A 1 114 ? 9.57 30.234 -30.359 1 59.59 114 LEU A O 1
ATOM 932 N N . GLU A 1 115 ? 9.516 28.062 -29.75 1 61.66 115 GLU A N 1
ATOM 933 C CA . GLU A 1 115 ? 8.32 28.281 -28.938 1 61.66 115 GLU A CA 1
ATOM 934 C C . GLU A 1 115 ? 8.617 29.203 -27.766 1 61.66 115 GLU A C 1
ATOM 936 O O . GLU A 1 115 ? 7.805 30.078 -27.438 1 61.66 115 GLU A O 1
ATOM 941 N N . MET A 1 116 ? 9.688 29.031 -27.281 1 70.25 116 MET A N 1
ATOM 942 C CA . MET A 1 116 ? 10.078 29.906 -26.172 1 70.25 116 MET A CA 1
ATOM 943 C C . MET A 1 116 ? 10.32 31.328 -26.656 1 70.25 116 MET A C 1
ATOM 945 O O . MET A 1 116 ? 9.961 32.281 -25.969 1 70.25 116 MET A O 1
ATOM 949 N N . SER A 1 117 ? 10.883 31.375 -27.844 1 73.88 117 SER A N 1
ATOM 950 C CA . SER A 1 117 ? 11.125 32.688 -28.422 1 73.88 117 SER A CA 1
ATOM 951 C C . SER A 1 117 ? 9.82 33.406 -28.781 1 73.88 117 SER A C 1
ATOM 953 O O . SER A 1 117 ? 9.68 34.594 -28.609 1 73.88 117 SER A O 1
ATOM 955 N N . ARG A 1 118 ? 8.914 32.531 -29.188 1 69.69 118 ARG A N 1
ATOM 956 C CA . ARG A 1 118 ? 7.602 33.062 -29.516 1 69.69 118 ARG A CA 1
ATOM 957 C C . ARG A 1 118 ? 6.879 33.531 -28.25 1 69.69 118 ARG A C 1
ATOM 959 O O . ARG A 1 118 ? 6.246 34.594 -28.25 1 69.69 118 ARG A O 1
ATOM 966 N N . GLN A 1 119 ? 6.969 32.781 -27.234 1 77.88 119 GLN A N 1
ATOM 967 C CA . GLN A 1 119 ? 6.316 33.188 -25.984 1 77.88 119 GLN A CA 1
ATOM 968 C C . GLN A 1 119 ? 6.961 34.438 -25.391 1 77.88 119 GLN A C 1
ATOM 970 O O . GLN A 1 119 ? 6.262 35.312 -24.875 1 77.88 119 GLN A O 1
ATOM 975 N N . THR A 1 120 ? 8.242 34.469 -25.531 1 80.38 120 THR A N 1
ATOM 976 C CA . THR A 1 120 ? 8.938 35.656 -25.047 1 80.38 120 THR A CA 1
ATOM 977 C C . THR A 1 120 ? 8.516 36.875 -25.844 1 80.38 120 THR A C 1
ATOM 979 O O . THR A 1 120 ? 8.336 37.969 -25.281 1 80.38 120 THR A O 1
ATOM 982 N N . ALA A 1 121 ? 8.297 36.656 -27.172 1 77.38 121 ALA A N 1
ATOM 983 C CA . ALA A 1 121 ? 7.852 37.75 -28.016 1 77.38 121 ALA A CA 1
ATOM 984 C C . ALA A 1 121 ? 6.434 38.188 -27.656 1 77.38 121 ALA A C 1
ATOM 986 O O . ALA A 1 121 ? 6.121 39.406 -27.672 1 77.38 121 ALA A O 1
ATOM 987 N N . LEU A 1 122 ? 5.707 37.25 -27.297 1 79.12 122 LEU A N 1
ATOM 988 C CA . LEU A 1 122 ? 4.34 37.562 -26.891 1 79.12 122 LEU A CA 1
ATOM 989 C C . LEU A 1 122 ? 4.312 38.312 -25.578 1 79.12 122 LEU A C 1
ATOM 991 O O . LEU A 1 122 ? 3.525 39.25 -25.422 1 79.12 122 LEU A O 1
ATOM 995 N N . PHE A 1 123 ? 5.113 37.938 -24.641 1 84.19 123 PHE A N 1
ATOM 996 C CA . PHE A 1 123 ? 5.199 38.656 -23.375 1 84.19 123 PHE A CA 1
ATOM 997 C C . PHE A 1 123 ? 5.668 40.094 -23.609 1 84.19 123 PHE A C 1
ATOM 999 O O . PHE A 1 123 ? 5.121 41.031 -23.031 1 84.19 123 PHE A O 1
ATOM 1006 N N . ASN A 1 124 ? 6.605 40.188 -24.547 1 80.5 124 ASN A N 1
ATOM 1007 C CA . ASN A 1 124 ? 7.145 41.5 -24.828 1 80.5 124 ASN A CA 1
ATOM 1008 C C . ASN A 1 124 ? 6.102 42.406 -25.484 1 80.5 124 ASN A C 1
ATOM 1010 O O . ASN A 1 124 ? 6.027 43.594 -25.188 1 80.5 124 ASN A O 1
ATOM 1014 N N . GLU A 1 125 ? 5.289 41.781 -26.281 1 81.62 125 GLU A N 1
ATOM 1015 C CA . GLU A 1 125 ? 4.219 42.531 -26.938 1 81.62 125 GLU A CA 1
ATOM 1016 C C . GLU A 1 125 ? 3.143 42.969 -25.938 1 81.62 125 GLU A C 1
ATOM 1018 O O . GLU A 1 125 ? 2.713 44.125 -25.938 1 81.62 125 GLU A O 1
ATOM 1023 N N . LYS A 1 126 ? 2.793 42.125 -25.141 1 86.38 126 LYS A N 1
ATOM 1024 C CA . LYS A 1 126 ? 1.758 42.406 -24.141 1 86.38 126 LYS A CA 1
ATOM 1025 C C . LYS A 1 126 ? 2.244 43.438 -23.141 1 86.38 126 LYS A C 1
ATOM 1027 O O . LYS A 1 126 ? 1.472 44.281 -22.688 1 86.38 126 LYS A O 1
ATOM 1032 N N . LEU A 1 127 ? 3.498 43.375 -22.812 1 87.62 127 LEU A N 1
ATOM 1033 C CA . LEU A 1 127 ? 4.062 44.281 -21.812 1 87.62 127 LEU A CA 1
ATOM 1034 C C . LEU A 1 127 ? 4.305 45.656 -22.406 1 87.62 127 LEU A C 1
ATOM 1036 O O . LEU A 1 127 ? 4.309 46.656 -21.672 1 87.62 127 LEU A O 1
ATOM 1040 N N . ARG A 1 128 ? 4.43 45.781 -23.688 1 84.12 128 ARG A N 1
ATOM 1041 C CA . ARG A 1 128 ? 4.531 47.062 -24.359 1 84.12 128 ARG A CA 1
ATOM 1042 C C . ARG A 1 128 ? 3.186 47.781 -24.391 1 84.12 128 ARG A C 1
ATOM 1044 O O . ARG A 1 128 ? 3.121 49 -24.234 1 84.12 128 ARG A O 1
ATOM 1051 N N . GLU A 1 129 ? 2.195 46.906 -24.484 1 85.38 129 GLU A N 1
ATOM 1052 C CA . GLU A 1 129 ? 0.841 47.469 -24.5 1 85.38 129 GLU A CA 1
ATOM 1053 C C . GLU A 1 129 ? 0.373 47.812 -23.094 1 85.38 129 GLU A C 1
ATOM 1055 O O . GLU A 1 129 ? -0.33 48.812 -22.891 1 85.38 129 GLU A O 1
ATOM 1060 N N . ASN A 1 130 ? 0.79 47 -22.172 1 89.81 130 ASN A N 1
ATOM 1061 C CA . ASN A 1 130 ? 0.375 47.188 -20.797 1 89.81 130 ASN A CA 1
ATOM 1062 C C . ASN A 1 130 ? 1.569 47.188 -19.844 1 89.81 130 ASN A C 1
ATOM 1064 O O . ASN A 1 130 ? 1.704 46.281 -19.016 1 89.81 130 ASN A O 1
ATOM 1068 N N . PRO A 1 131 ? 2.285 48.156 -19.828 1 86.5 131 PRO A N 1
ATOM 1069 C CA . PRO A 1 131 ? 3.508 48.156 -19.031 1 86.5 131 PRO A CA 1
ATOM 1070 C C . PRO A 1 131 ? 3.227 48.25 -17.531 1 86.5 131 PRO A C 1
ATOM 1072 O O . PRO A 1 131 ? 4.094 47.938 -16.719 1 86.5 131 PRO A O 1
ATOM 1075 N N . HIS A 1 132 ? 2.014 48.562 -17.109 1 87.62 132 HIS A N 1
ATOM 1076 C CA . HIS A 1 132 ? 1.723 48.75 -15.688 1 87.62 132 HIS A CA 1
ATOM 1077 C C . HIS A 1 132 ? 1.084 47.5 -15.086 1 87.62 132 HIS A C 1
ATOM 1079 O O . HIS A 1 132 ? 0.691 47.5 -13.914 1 87.62 132 HIS A O 1
ATOM 1085 N N . ASN A 1 133 ? 1.064 46.531 -15.852 1 87.5 133 ASN A N 1
ATOM 1086 C CA . ASN A 1 133 ? 0.542 45.25 -15.344 1 87.5 133 ASN A CA 1
ATOM 1087 C C . ASN A 1 133 ? 1.612 44.469 -14.602 1 87.5 133 ASN A C 1
ATOM 1089 O O . ASN A 1 133 ? 2.385 43.719 -15.211 1 87.5 133 ASN A O 1
ATOM 1093 N N . VAL A 1 134 ? 1.663 44.5 -13.336 1 87.06 134 VAL A N 1
ATOM 1094 C CA . VAL A 1 134 ? 2.682 43.906 -12.484 1 87.06 134 VAL A CA 1
ATOM 1095 C C . VAL A 1 134 ? 2.613 42.375 -12.609 1 87.06 134 VAL A C 1
ATOM 1097 O O . VAL A 1 134 ? 3.646 41.719 -12.672 1 87.06 134 VAL A O 1
ATOM 1100 N N . ASN A 1 135 ? 1.398 41.875 -12.617 1 82.56 135 ASN A N 1
ATOM 1101 C CA . ASN A 1 135 ? 1.244 40.438 -12.672 1 82.56 135 ASN A CA 1
ATOM 1102 C C . ASN A 1 135 ? 1.793 39.844 -13.977 1 82.56 135 ASN A C 1
ATOM 1104 O O . ASN A 1 135 ? 2.332 38.75 -13.992 1 82.56 135 ASN A O 1
ATOM 1108 N N . LEU A 1 136 ? 1.655 40.594 -15.039 1 84.88 136 LEU A N 1
ATOM 1109 C CA . LEU A 1 136 ? 2.189 40.156 -16.328 1 84.88 136 LEU A CA 1
ATOM 1110 C C . LEU A 1 136 ? 3.715 40.125 -16.297 1 84.88 136 LEU A C 1
ATOM 1112 O O . LEU A 1 136 ? 4.332 39.219 -16.875 1 84.88 136 LEU A O 1
ATOM 1116 N N . TRP A 1 137 ? 4.262 41.031 -15.617 1 86.44 137 TRP A N 1
ATOM 1117 C CA . TRP A 1 137 ? 5.711 41.062 -15.469 1 86.44 137 TRP A CA 1
ATOM 1118 C C . TRP A 1 137 ? 6.207 39.875 -14.68 1 86.44 137 TRP A C 1
ATOM 1120 O O . TRP A 1 137 ? 7.195 39.219 -15.055 1 86.44 137 TRP A O 1
ATOM 1130 N N . LEU A 1 138 ? 5.512 39.531 -13.609 1 84.12 138 LEU A N 1
ATOM 1131 C CA . LEU A 1 138 ? 5.906 38.406 -12.758 1 84.12 138 LEU A CA 1
ATOM 1132 C C . LEU A 1 138 ? 5.719 37.094 -13.492 1 84.12 138 LEU A C 1
ATOM 1134 O O . LEU A 1 138 ? 6.527 36.156 -13.336 1 84.12 138 LEU A O 1
ATOM 1138 N N . SER A 1 139 ? 4.656 37.094 -14.25 1 81.69 139 SER A N 1
ATOM 1139 C CA . SER A 1 139 ? 4.457 35.875 -15.055 1 81.69 139 SER A CA 1
ATOM 1140 C C . SER A 1 139 ? 5.566 35.719 -16.094 1 81.69 139 SER A C 1
ATOM 1142 O O . SER A 1 139 ? 5.934 34.594 -16.438 1 81.69 139 SER A O 1
ATOM 1144 N N . PHE A 1 140 ? 6.043 36.812 -16.578 1 83.81 140 PHE A N 1
ATOM 1145 C CA . PHE A 1 140 ? 7.141 36.812 -17.531 1 83.81 140 PHE A CA 1
ATOM 1146 C C . PHE A 1 140 ? 8.414 36.281 -16.891 1 83.81 140 PHE A C 1
ATOM 1148 O O . PHE A 1 140 ? 9.148 35.5 -17.516 1 83.81 140 PHE A O 1
ATOM 1155 N N . ILE A 1 141 ? 8.648 36.5 -15.664 1 82.19 141 ILE A N 1
ATOM 1156 C CA . ILE A 1 141 ? 9.82 36.031 -14.938 1 82.19 141 ILE A CA 1
ATOM 1157 C C . ILE A 1 141 ? 9.695 34.5 -14.695 1 82.19 141 ILE A C 1
ATOM 1159 O O . ILE A 1 141 ? 10.68 33.781 -14.812 1 82.19 141 ILE A O 1
ATOM 1163 N N . GLU A 1 142 ? 8.531 34.156 -14.344 1 76.44 142 GLU A N 1
ATOM 1164 C CA . GLU A 1 142 ? 8.305 32.719 -14.117 1 76.44 142 GLU A CA 1
ATOM 1165 C C . GLU A 1 142 ? 8.5 31.922 -15.406 1 76.44 142 GLU A C 1
ATOM 1167 O O . GLU A 1 142 ? 9 30.797 -15.367 1 76.44 142 GLU A O 1
ATOM 1172 N N . HIS A 1 143 ? 8.062 32.5 -16.453 1 75.38 143 HIS A N 1
ATOM 1173 C CA . HIS A 1 143 ? 8.234 31.859 -17.75 1 75.38 143 HIS A CA 1
ATOM 1174 C C . HIS A 1 143 ? 9.711 31.703 -18.109 1 75.38 143 HIS A C 1
ATOM 1176 O O . HIS A 1 143 ? 10.109 30.734 -18.734 1 75.38 143 HIS A O 1
ATOM 1182 N N . GLN A 1 144 ? 10.477 32.656 -17.625 1 72.62 144 GLN A N 1
ATOM 1183 C CA . GLN A 1 144 ? 11.914 32.594 -17.859 1 72.62 144 GLN A CA 1
ATOM 1184 C C . GLN A 1 144 ? 12.547 31.422 -17.109 1 72.62 144 GLN A C 1
ATOM 1186 O O . GLN A 1 144 ? 13.57 30.891 -17.531 1 72.62 144 GLN A O 1
ATOM 1191 N N . ASN A 1 145 ? 11.867 31.016 -15.984 1 65.38 145 ASN A N 1
ATOM 1192 C CA . ASN A 1 145 ? 12.336 29.844 -15.234 1 65.38 145 ASN A CA 1
ATOM 1193 C C . ASN A 1 145 ? 12.133 28.562 -16.016 1 65.38 145 ASN A C 1
ATOM 1195 O O . ASN A 1 145 ? 13.016 27.703 -16.062 1 65.38 145 ASN A O 1
ATOM 1199 N N . SER A 1 146 ? 10.977 28.375 -16.516 1 59.66 146 SER A N 1
ATOM 1200 C CA . SER A 1 146 ? 10.625 27.172 -17.266 1 59.66 146 SER A CA 1
ATOM 1201 C C . SER A 1 146 ? 11.453 27.062 -18.547 1 59.66 146 SER A C 1
ATOM 1203 O O . SER A 1 146 ? 11.836 25.953 -18.938 1 59.66 146 SER A O 1
ATOM 1205 N N . ALA A 1 147 ? 11.789 28.172 -19.125 1 56.53 147 ALA A N 1
ATOM 1206 C CA . ALA A 1 147 ? 12.578 28.203 -20.359 1 56.53 147 ALA A CA 1
ATOM 1207 C C . ALA A 1 147 ? 14.008 27.75 -20.094 1 56.53 147 ALA A C 1
ATOM 1209 O O . ALA A 1 147 ? 14.617 27.094 -20.938 1 56.53 147 ALA A O 1
ATOM 1210 N N . SER A 1 148 ? 14.453 28.016 -18.906 1 55.72 148 SER A N 1
ATOM 1211 C CA . SER A 1 148 ? 15.82 27.625 -18.562 1 55.72 148 SER A CA 1
ATOM 1212 C C . SER A 1 148 ? 15.922 26.141 -18.234 1 55.72 148 SER A C 1
ATOM 1214 O O . SER A 1 148 ? 16.922 25.5 -18.562 1 55.72 148 SER A O 1
ATOM 1216 N N . PHE A 1 149 ? 14.938 25.672 -17.469 1 50.31 149 PHE A N 1
ATOM 1217 C CA . PHE A 1 149 ? 14.953 24.266 -17.109 1 50.31 149 PHE A CA 1
ATOM 1218 C C . PHE A 1 149 ? 14.922 23.391 -18.359 1 50.31 149 PHE A C 1
ATOM 1220 O O . PHE A 1 149 ? 15.594 22.359 -18.422 1 50.31 149 PHE A O 1
ATOM 1227 N N . SER A 1 150 ? 14.164 23.719 -19.328 1 46.94 150 SER A N 1
ATOM 1228 C CA . SER A 1 150 ? 14.094 22.969 -20.578 1 46.94 150 SER A CA 1
ATOM 1229 C C . SER A 1 150 ? 15.438 22.969 -21.297 1 46.94 150 SER A C 1
ATOM 1231 O O . SER A 1 150 ? 15.797 22 -21.969 1 46.94 150 SER A O 1
ATOM 1233 N N . LEU A 1 151 ? 16.156 24.016 -21.125 1 45.66 151 LEU A N 1
ATOM 1234 C CA . LEU A 1 151 ? 17.469 24.109 -21.75 1 45.66 151 LEU A CA 1
ATOM 1235 C C . LEU A 1 151 ? 18.5 23.25 -21 1 45.66 151 LEU A C 1
ATOM 1237 O O . LEU A 1 151 ? 19.422 22.719 -21.594 1 45.66 151 LEU A O 1
ATOM 1241 N N . MET A 1 152 ? 18.25 23.172 -19.672 1 44.22 152 MET A N 1
ATOM 1242 C CA . MET A 1 152 ? 19.188 22.422 -18.828 1 44.22 152 MET A CA 1
ATOM 1243 C C . MET A 1 152 ? 18.938 20.922 -18.938 1 44.22 152 MET A C 1
ATOM 1245 O O . MET A 1 152 ? 19.875 20.125 -18.828 1 44.22 152 MET A O 1
ATOM 1249 N N . GLU A 1 153 ? 17.766 20.469 -18.875 1 42.34 153 GLU A N 1
ATOM 1250 C CA . GLU A 1 153 ? 17.5 19.047 -19 1 42.34 153 GLU A CA 1
ATOM 1251 C C . GLU A 1 153 ? 18.203 18.453 -20.219 1 42.34 153 GLU A C 1
ATOM 1253 O O . GLU A 1 153 ? 18.609 17.297 -20.203 1 42.34 153 GLU A O 1
ATOM 1258 N N . ASN A 1 154 ? 18.375 19.172 -21.203 1 37.34 154 ASN A N 1
ATOM 1259 C CA . ASN A 1 154 ? 19.078 18.703 -22.391 1 37.34 154 ASN A CA 1
ATOM 1260 C C . ASN A 1 154 ? 20.578 18.516 -22.141 1 37.34 154 ASN A C 1
ATOM 1262 O O . ASN A 1 154 ? 21.234 17.734 -22.828 1 37.34 154 ASN A O 1
ATOM 1266 N N . ASP A 1 155 ? 21.094 19.422 -21.344 1 36.12 155 ASP A N 1
ATOM 1267 C CA . ASP A 1 155 ? 22.531 19.328 -21.125 1 36.12 155 ASP A CA 1
ATOM 1268 C C . ASP A 1 155 ? 22.859 18.281 -20.062 1 36.12 155 ASP A C 1
ATOM 1270 O O . ASP A 1 155 ? 24.016 18.141 -19.656 1 36.12 155 ASP A O 1
ATOM 1274 N N . SER A 1 156 ? 21.844 17.875 -19.359 1 35.69 156 SER A N 1
ATOM 1275 C CA . SER A 1 156 ? 22.172 16.953 -18.266 1 35.69 156 SER A CA 1
ATOM 1276 C C . SER A 1 156 ? 22.75 15.648 -18.797 1 35.69 156 SER A C 1
ATOM 1278 O O . SER A 1 156 ? 23.141 14.773 -18.031 1 35.69 156 SER A O 1
ATOM 1280 N N . ASP A 1 157 ? 22.594 15.328 -20.047 1 31.36 157 ASP A N 1
ATOM 1281 C CA . ASP A 1 157 ? 23.25 14.086 -20.469 1 31.36 157 ASP A CA 1
ATOM 1282 C C . ASP A 1 157 ? 24.766 14.195 -20.359 1 31.36 157 ASP A C 1
ATOM 1284 O O . ASP A 1 157 ? 25.484 13.266 -20.734 1 31.36 157 ASP A O 1
ATOM 1288 N N . ILE A 1 158 ? 25.375 15.391 -20.703 1 30.78 158 ILE A N 1
ATOM 1289 C CA . ILE A 1 158 ? 26.828 15.375 -20.781 1 30.78 158 ILE A CA 1
ATOM 1290 C C . ILE A 1 158 ? 27.422 15.234 -19.375 1 30.78 158 ILE A C 1
ATOM 1292 O O . ILE A 1 158 ? 26.953 15.898 -18.438 1 30.78 158 ILE A O 1
ATOM 1296 N N . SER A 1 159 ? 28.516 14.328 -19.172 1 30.16 159 SER A N 1
ATOM 1297 C CA . SER A 1 159 ? 29.391 13.875 -18.094 1 30.16 159 SER A CA 1
ATOM 1298 C C . SER A 1 159 ? 29.781 15.031 -17.172 1 30.16 159 SER A C 1
ATOM 1300 O O . SER A 1 159 ? 29.688 16.203 -17.562 1 30.16 159 SER A O 1
ATOM 1302 N N . GLN A 1 160 ? 30.328 14.695 -15.93 1 31.94 160 GLN A N 1
ATOM 1303 C CA . GLN A 1 160 ? 30.828 15.203 -14.648 1 31.94 160 GLN A CA 1
ATOM 1304 C C . GLN A 1 160 ? 32 16.172 -14.852 1 31.94 160 GLN A C 1
ATOM 1306 O O . GLN A 1 160 ? 32.688 16.531 -13.891 1 31.94 160 GLN A O 1
ATOM 1311 N N . SER A 1 161 ? 32.625 16.438 -16 1 29.91 161 SER A N 1
ATOM 1312 C CA . SER A 1 161 ? 33.875 17.141 -15.82 1 29.91 161 SER A CA 1
ATOM 1313 C C . SER A 1 161 ? 33.688 18.469 -15.109 1 29.91 161 SER A C 1
ATOM 1315 O O . SER A 1 161 ? 32.594 19.047 -15.164 1 29.91 161 SER A O 1
ATOM 1317 N N . GLN A 1 162 ? 34.781 18.906 -14.25 1 34.25 162 GLN A N 1
ATOM 1318 C CA . GLN A 1 162 ? 35.062 20.094 -13.43 1 34.25 162 GLN A CA 1
ATOM 1319 C C . GLN A 1 162 ? 34.625 21.375 -14.148 1 34.25 162 GLN A C 1
ATOM 1321 O O . GLN A 1 162 ? 34.25 22.344 -13.5 1 34.25 162 GLN A O 1
ATOM 1326 N N . HIS A 1 163 ? 35.094 21.484 -15.406 1 31.52 163 HIS A N 1
ATOM 1327 C CA . HIS A 1 163 ? 34.969 22.781 -16.078 1 31.52 163 HIS A CA 1
ATOM 1328 C C . HIS A 1 163 ? 33.5 23.172 -16.203 1 31.52 163 HIS A C 1
ATOM 1330 O O . HIS A 1 163 ? 33.188 24.344 -16.438 1 31.52 163 HIS A O 1
ATOM 1336 N N . LYS A 1 164 ? 32.469 22.25 -16.359 1 39.62 164 LYS A N 1
ATOM 1337 C CA . LYS A 1 164 ? 31.141 22.688 -16.797 1 39.62 164 LYS A CA 1
ATOM 1338 C C . LYS A 1 164 ? 30.234 23.016 -15.609 1 39.62 164 LYS A C 1
ATOM 1340 O O . LYS A 1 164 ? 29.094 23.438 -15.789 1 39.62 164 LYS A O 1
ATOM 1345 N N . LYS A 1 165 ? 30.594 22.734 -14.414 1 38.03 165 LYS A N 1
ATOM 1346 C CA . LYS A 1 165 ? 29.953 23.312 -13.242 1 38.03 165 LYS A CA 1
ATOM 1347 C C . LYS A 1 165 ? 29.984 24.844 -13.289 1 38.03 165 LYS A C 1
ATOM 1349 O O . LYS A 1 165 ? 29.031 25.5 -12.891 1 38.03 165 LYS A O 1
ATOM 1354 N N . LEU A 1 166 ? 31.234 25.234 -13.734 1 39.56 166 LEU A N 1
ATOM 1355 C CA . LEU A 1 166 ? 31.406 26.672 -13.883 1 39.56 166 LEU A CA 1
ATOM 1356 C C . LEU A 1 166 ? 30.5 27.219 -14.977 1 39.56 166 LEU A C 1
ATOM 1358 O O . LEU A 1 166 ? 29.922 28.297 -14.828 1 39.56 166 LEU A O 1
ATOM 1362 N N . GLY A 1 167 ? 30.438 26.484 -16.062 1 39.22 167 GLY A N 1
ATOM 1363 C CA . GLY A 1 167 ? 29.578 26.906 -17.156 1 39.22 167 GLY A CA 1
ATOM 1364 C C . GLY A 1 167 ? 28.109 26.906 -16.797 1 39.22 167 GLY A C 1
ATOM 1365 O O . GLY A 1 167 ? 27.359 27.797 -17.203 1 39.22 167 GLY A O 1
ATOM 1366 N N . ARG A 1 168 ? 27.688 25.969 -15.977 1 46.34 168 ARG A N 1
ATOM 1367 C CA . ARG A 1 168 ? 26.328 25.875 -15.469 1 46.34 168 ARG A CA 1
ATOM 1368 C C . ARG A 1 168 ? 26.031 27.016 -14.5 1 46.34 168 ARG A C 1
ATOM 1370 O O . ARG A 1 168 ? 24.938 27.594 -14.531 1 46.34 168 ARG A O 1
ATOM 1377 N N . ASN A 1 169 ? 27.047 27.219 -13.688 1 50.47 169 ASN A N 1
ATOM 1378 C CA . ASN A 1 169 ? 26.922 28.344 -12.773 1 50.47 169 ASN A CA 1
ATOM 1379 C C . ASN A 1 169 ? 26.844 29.672 -13.516 1 50.47 169 ASN A C 1
ATOM 1381 O O . ASN A 1 169 ? 26.094 30.562 -13.133 1 50.47 169 ASN A O 1
ATOM 1385 N N . LEU A 1 170 ? 27.766 29.766 -14.531 1 50.06 170 LEU A N 1
ATOM 1386 C CA . LEU A 1 170 ? 27.75 30.984 -15.328 1 50.06 170 LEU A CA 1
ATOM 1387 C C . LEU A 1 170 ? 26.422 31.141 -16.078 1 50.06 170 LEU A C 1
ATOM 1389 O O . LEU A 1 170 ? 25.891 32.25 -16.172 1 50.06 170 LEU A O 1
ATOM 1393 N N . HIS A 1 171 ? 25.984 29.953 -16.453 1 59.34 171 HIS A N 1
ATOM 1394 C CA . HIS A 1 171 ? 24.719 29.953 -17.156 1 59.34 171 HIS A CA 1
ATOM 1395 C C . HIS A 1 171 ? 23.562 30.266 -16.219 1 59.34 171 HIS A C 1
ATOM 1397 O O . HIS A 1 171 ? 22.641 31 -16.594 1 59.34 171 HIS A O 1
ATOM 1403 N N . ARG A 1 172 ? 23.781 29.938 -14.977 1 68.38 172 ARG A N 1
ATOM 1404 C CA . ARG A 1 172 ? 22.734 30.266 -14.008 1 68.38 172 ARG A CA 1
ATOM 1405 C C . ARG A 1 172 ? 22.766 31.734 -13.641 1 68.38 172 ARG A C 1
ATOM 1407 O O . ARG A 1 172 ? 21.734 32.375 -13.531 1 68.38 172 ARG A O 1
ATOM 1414 N N . ARG A 1 173 ? 23.984 32.281 -13.602 1 75.56 173 ARG A N 1
ATOM 1415 C CA . ARG A 1 173 ? 24.125 33.688 -13.273 1 75.56 173 ARG A CA 1
ATOM 1416 C C . ARG A 1 173 ? 23.594 34.562 -14.398 1 75.56 173 ARG A C 1
ATOM 1418 O O . ARG A 1 173 ? 22.953 35.594 -14.148 1 75.56 173 ARG A O 1
ATOM 1425 N N . ALA A 1 174 ? 23.891 34.125 -15.594 1 77.38 174 ALA A N 1
ATOM 1426 C CA . ALA A 1 174 ? 23.406 34.875 -16.75 1 77.38 174 ALA A CA 1
ATOM 1427 C C . ALA A 1 174 ? 21.875 34.906 -16.797 1 77.38 174 ALA A C 1
ATOM 1429 O O . ALA A 1 174 ? 21.266 35.906 -17.141 1 77.38 174 ALA A O 1
ATOM 1430 N N . GLN A 1 175 ? 21.359 33.844 -16.422 1 79.38 175 GLN A N 1
ATOM 1431 C CA . GLN A 1 175 ? 19.906 33.75 -16.391 1 79.38 175 GLN A CA 1
ATOM 1432 C C . GLN A 1 175 ? 19.328 34.656 -15.297 1 79.38 175 GLN A C 1
ATOM 1434 O O . GLN A 1 175 ? 18.297 35.312 -15.508 1 79.38 175 GLN A O 1
ATOM 1439 N N . LEU A 1 176 ? 19.984 34.75 -14.219 1 83.75 176 LEU A N 1
ATOM 1440 C CA . LEU A 1 176 ? 19.516 35.594 -13.117 1 83.75 176 LEU A CA 1
ATOM 1441 C C . LEU A 1 176 ? 19.656 37.062 -13.453 1 83.75 176 LEU A C 1
ATOM 1443 O O . LEU A 1 176 ? 18.781 37.875 -13.141 1 83.75 176 LEU A O 1
ATOM 1447 N N . GLU A 1 177 ? 20.719 37.344 -14.156 1 84 177 GLU A N 1
ATOM 1448 C CA . GLU A 1 177 ? 20.938 38.75 -14.547 1 84 177 GLU A CA 1
ATOM 1449 C C . GLU A 1 177 ? 19.891 39.188 -15.57 1 84 177 GLU A C 1
ATOM 1451 O O . GLU A 1 177 ? 19.469 40.375 -15.562 1 84 177 GLU A O 1
ATOM 1456 N N . ARG A 1 178 ? 19.562 38.344 -16.375 1 84.5 178 ARG A N 1
ATOM 1457 C CA . ARG A 1 178 ? 18.5 38.625 -17.344 1 84.5 178 ARG A CA 1
ATOM 1458 C C . ARG A 1 178 ? 17.172 38.906 -16.625 1 84.5 178 ARG A C 1
ATOM 1460 O O . ARG A 1 178 ? 16.438 39.812 -17.016 1 84.5 178 ARG A O 1
ATOM 1467 N N . LYS A 1 179 ? 16.859 38.125 -15.672 1 86.25 179 LYS A N 1
ATOM 1468 C CA . LYS A 1 179 ? 15.625 38.312 -14.914 1 86.25 179 LYS A CA 1
ATOM 1469 C C . LYS A 1 179 ? 15.633 39.656 -14.18 1 86.25 179 LYS A C 1
ATOM 1471 O O . LYS A 1 179 ? 14.602 40.344 -14.117 1 86.25 179 LYS A O 1
ATOM 1476 N N . VAL A 1 180 ? 16.844 40 -13.672 1 88.75 180 VAL A N 1
ATOM 1477 C CA . VAL A 1 180 ? 16.969 41.281 -12.969 1 88.75 180 VAL A CA 1
ATOM 1478 C C . VAL A 1 180 ? 16.766 42.438 -13.953 1 88.75 180 VAL A C 1
ATOM 1480 O O . VAL A 1 180 ? 16.156 43.469 -13.609 1 88.75 180 VAL A O 1
ATOM 1483 N N . ALA A 1 181 ? 17.203 42.281 -15.156 1 87.19 181 ALA A N 1
ATOM 1484 C CA . ALA A 1 181 ? 17.031 43.312 -16.172 1 87.19 181 ALA A CA 1
ATOM 1485 C C . ALA A 1 181 ? 15.555 43.531 -16.516 1 87.19 181 ALA A C 1
ATOM 1487 O O . ALA A 1 181 ? 15.109 44.656 -16.703 1 87.19 181 ALA A O 1
ATOM 1488 N N . ILE A 1 182 ? 14.938 42.438 -16.578 1 88.56 182 ILE A N 1
ATOM 1489 C CA . ILE A 1 182 ? 13.508 42.531 -16.844 1 88.56 182 ILE A CA 1
ATOM 1490 C C . ILE A 1 182 ? 12.797 43.188 -15.68 1 88.56 182 ILE A C 1
ATOM 1492 O O . ILE A 1 182 ? 11.906 44.031 -15.883 1 88.56 182 ILE A O 1
ATOM 1496 N N . LEU A 1 183 ? 13.203 42.875 -14.531 1 90.31 183 LEU A N 1
ATOM 1497 C CA . LEU A 1 183 ? 12.578 43.438 -13.344 1 90.31 183 LEU A CA 1
ATOM 1498 C C . LEU A 1 183 ? 12.914 44.906 -13.211 1 90.31 183 LEU A C 1
ATOM 1500 O O . LEU A 1 183 ? 12.078 45.719 -12.773 1 90.31 183 LEU A O 1
ATOM 1504 N N . ASP A 1 184 ? 14.102 45.281 -13.602 1 89.81 184 ASP A N 1
ATOM 1505 C CA . ASP A 1 184 ? 14.469 46.688 -13.562 1 89.81 184 ASP A CA 1
ATOM 1506 C C . ASP A 1 184 ? 13.609 47.531 -14.516 1 89.81 184 ASP A C 1
ATOM 1508 O O . ASP A 1 184 ? 13.188 48.625 -14.188 1 89.81 184 ASP A O 1
ATOM 1512 N N . LYS A 1 185 ? 13.344 46.938 -15.578 1 90 185 LYS A N 1
ATOM 1513 C CA . LYS A 1 185 ? 12.461 47.594 -16.531 1 90 185 LYS A CA 1
ATOM 1514 C C . LYS A 1 185 ? 11.031 47.688 -16 1 90 185 LYS A C 1
ATOM 1516 O O . LYS A 1 185 ? 10.352 48.688 -16.203 1 90 185 LYS A O 1
ATOM 1521 N N . ALA A 1 186 ? 10.594 46.656 -15.43 1 91 186 ALA A N 1
ATOM 1522 C CA . ALA A 1 186 ? 9.258 46.625 -14.844 1 91 186 ALA A CA 1
ATOM 1523 C C . ALA A 1 186 ? 9.117 47.656 -13.742 1 91 186 ALA A C 1
ATOM 1525 O O . ALA A 1 186 ? 8.086 48.344 -13.633 1 91 186 ALA A O 1
ATOM 1526 N N . ILE A 1 187 ? 10.164 47.812 -12.938 1 91.88 187 ILE A N 1
ATOM 1527 C CA . ILE A 1 187 ? 10.156 48.75 -11.812 1 91.88 187 ILE A CA 1
ATOM 1528 C C . ILE A 1 187 ? 10.188 50.188 -12.328 1 91.88 187 ILE A C 1
ATOM 1530 O O . ILE A 1 187 ? 9.57 51.062 -11.734 1 91.88 187 ILE A O 1
ATOM 1534 N N . GLU A 1 188 ? 10.797 50.438 -13.422 1 88.75 188 GLU A N 1
ATOM 1535 C CA . GLU A 1 188 ? 10.812 51.75 -14.031 1 88.75 188 GLU A CA 1
ATOM 1536 C C . GLU A 1 188 ? 9.406 52.219 -14.414 1 88.75 188 GLU A C 1
ATOM 1538 O O . GLU A 1 188 ? 9.062 53.375 -14.273 1 88.75 188 GLU A O 1
ATOM 1543 N N . HIS A 1 189 ? 8.688 51.25 -14.812 1 89.19 189 HIS A N 1
ATOM 1544 C CA . HIS A 1 189 ? 7.32 51.562 -15.211 1 89.19 189 HIS A CA 1
ATOM 1545 C C . HIS A 1 189 ? 6.383 51.562 -14.016 1 89.19 189 HIS A C 1
ATOM 1547 O O . HIS A 1 189 ? 5.332 52.188 -14.047 1 89.19 189 HIS A O 1
ATOM 1553 N N . ASN A 1 190 ? 6.734 50.781 -13.008 1 88.81 190 ASN A N 1
ATOM 1554 C CA . ASN A 1 190 ? 5.926 50.656 -11.805 1 88.81 190 ASN A CA 1
ATOM 1555 C C . ASN A 1 190 ? 6.762 50.844 -10.547 1 88.81 190 ASN A C 1
ATOM 1557 O O . ASN A 1 190 ? 6.93 49.906 -9.75 1 88.81 190 ASN A O 1
ATOM 1561 N N . PRO A 1 191 ? 7.164 51.938 -10.25 1 81.56 191 PRO A N 1
ATOM 1562 C CA . PRO A 1 191 ? 8.133 52.156 -9.18 1 81.56 191 PRO A CA 1
ATOM 1563 C C . PRO A 1 191 ? 7.551 51.906 -7.793 1 81.56 191 PRO A C 1
ATOM 1565 O O . PRO A 1 191 ? 8.289 51.594 -6.855 1 81.56 191 PRO A O 1
ATOM 1568 N N . LYS A 1 192 ? 6.312 51.906 -7.641 1 77.69 192 LYS A N 1
ATOM 1569 C CA . LYS A 1 192 ? 5.723 51.781 -6.309 1 77.69 192 LYS A CA 1
ATOM 1570 C C . LYS A 1 192 ? 5.27 50.375 -6.023 1 77.69 192 LYS A C 1
ATOM 1572 O O . LYS A 1 192 ? 4.75 50.062 -4.945 1 77.69 192 LYS A O 1
ATOM 1577 N N . SER A 1 193 ? 5.637 49.469 -6.938 1 84.38 193 SER A N 1
ATOM 1578 C CA . SER A 1 193 ? 5.16 48.125 -6.738 1 84.38 193 SER A CA 1
ATOM 1579 C C . SER A 1 193 ? 6.094 47.344 -5.82 1 84.38 193 SER A C 1
ATOM 1581 O O . SER A 1 193 ? 7.238 47.062 -6.188 1 84.38 193 SER A O 1
ATOM 1583 N N . VAL A 1 194 ? 5.598 46.969 -4.676 1 82.5 194 VAL A N 1
ATOM 1584 C CA . VAL A 1 194 ? 6.367 46.219 -3.68 1 82.5 194 VAL A CA 1
ATOM 1585 C C . VAL A 1 194 ? 6.664 44.812 -4.195 1 82.5 194 VAL A C 1
ATOM 1587 O O . VAL A 1 194 ? 7.738 44.281 -3.939 1 82.5 194 VAL A O 1
ATOM 1590 N N . LYS A 1 195 ? 5.734 44.312 -4.961 1 82.19 195 LYS A N 1
ATOM 1591 C CA . LYS A 1 195 ? 5.898 42.969 -5.473 1 82.19 195 LYS A CA 1
ATOM 1592 C C . LYS A 1 195 ? 7.098 42.875 -6.41 1 82.19 195 LYS A C 1
ATOM 1594 O O . LYS A 1 195 ? 7.871 41.906 -6.348 1 82.19 195 LYS A O 1
ATOM 1599 N N . LEU A 1 196 ? 7.25 43.875 -7.211 1 87.62 196 LEU A N 1
ATOM 1600 C CA . LEU A 1 196 ? 8.352 43.875 -8.164 1 87.62 196 LEU A CA 1
ATOM 1601 C C . LEU A 1 196 ? 9.68 44.125 -7.461 1 87.62 196 LEU A C 1
ATOM 1603 O O . LEU A 1 196 ? 10.695 43.5 -7.801 1 87.62 196 LEU A O 1
ATOM 1607 N N . LEU A 1 197 ? 9.609 44.938 -6.523 1 87 197 LEU A N 1
ATOM 1608 C CA . LEU A 1 197 ? 10.82 45.25 -5.773 1 87 197 LEU A CA 1
ATOM 1609 C C . LEU A 1 197 ? 11.305 44.031 -5 1 87 197 LEU A C 1
ATOM 1611 O O . LEU A 1 197 ? 12.5 43.719 -4.992 1 87 197 LEU A O 1
ATOM 1615 N N . THR A 1 198 ? 10.391 43.375 -4.324 1 85.06 198 THR A N 1
ATOM 1616 C CA . THR A 1 198 ? 10.719 42.188 -3.559 1 85.06 198 THR A CA 1
ATOM 1617 C C . THR A 1 198 ? 11.219 41.094 -4.48 1 85.06 198 THR A C 1
ATOM 1619 O O . THR A 1 198 ? 12.141 40.344 -4.137 1 85.06 198 THR A O 1
ATOM 1622 N N . ALA A 1 199 ? 10.516 40.938 -5.629 1 84.69 199 ALA A N 1
ATOM 1623 C CA . ALA A 1 199 ? 10.945 39.938 -6.586 1 84.69 199 ALA A CA 1
ATOM 1624 C C . ALA A 1 199 ? 12.375 40.188 -7.059 1 84.69 199 ALA A C 1
ATOM 1626 O O . ALA A 1 199 ? 13.156 39.25 -7.211 1 84.69 199 ALA A O 1
ATOM 1627 N N . ARG A 1 200 ? 12.711 41.406 -7.316 1 87.81 200 ARG A N 1
ATOM 1628 C CA . ARG A 1 200 ? 14.062 41.781 -7.734 1 87.81 200 ARG A CA 1
ATOM 1629 C C . ARG A 1 200 ? 15.086 41.438 -6.66 1 87.81 200 ARG A C 1
ATOM 1631 O O . ARG A 1 200 ? 16.141 40.875 -6.961 1 87.81 200 ARG A O 1
ATOM 1638 N N . LEU A 1 201 ? 14.773 41.688 -5.465 1 85.69 201 LEU A N 1
ATOM 1639 C CA . LEU A 1 201 ? 15.688 41.438 -4.352 1 85.69 201 LEU A CA 1
ATOM 1640 C C . LEU A 1 201 ? 15.859 39.969 -4.098 1 85.69 201 LEU A C 1
ATOM 1642 O O . LEU A 1 201 ? 16.938 39.5 -3.727 1 85.69 201 LEU A O 1
ATOM 1646 N N . ASN A 1 202 ? 14.828 39.25 -4.277 1 78.88 202 ASN A N 1
ATOM 1647 C CA . ASN A 1 202 ? 14.914 37.812 -4.105 1 78.88 202 ASN A CA 1
ATOM 1648 C C . ASN A 1 202 ? 15.82 37.188 -5.156 1 78.88 202 ASN A C 1
ATOM 1650 O O . ASN A 1 202 ? 16.547 36.219 -4.867 1 78.88 202 ASN A O 1
ATOM 1654 N N . ILE A 1 203 ? 15.734 37.625 -6.363 1 82 203 ILE A N 1
ATOM 1655 C CA . ILE A 1 203 ? 16.547 37.094 -7.449 1 82 203 ILE A CA 1
ATOM 1656 C C . ILE A 1 203 ? 18 37.5 -7.262 1 82 203 ILE A C 1
ATOM 1658 O O . ILE A 1 203 ? 18.922 36.688 -7.469 1 82 203 ILE A O 1
ATOM 1662 N N . VAL A 1 204 ? 18.188 38.688 -6.867 1 83.94 204 VAL A N 1
ATOM 1663 C CA . VAL A 1 204 ? 19.547 39.219 -6.68 1 83.94 204 VAL A CA 1
ATOM 1664 C C . VAL A 1 204 ? 20.203 38.5 -5.492 1 83.94 204 VAL A C 1
ATOM 1666 O O . VAL A 1 204 ? 21.422 38.344 -5.453 1 83.94 204 VAL A O 1
ATOM 1669 N N . ALA A 1 205 ? 19.469 38.031 -4.578 1 78.25 205 ALA A N 1
ATOM 1670 C CA . ALA A 1 205 ? 19.953 37.344 -3.379 1 78.25 205 ALA A CA 1
ATOM 1671 C C . ALA A 1 205 ? 20.688 36.062 -3.738 1 78.25 205 ALA A C 1
ATOM 1673 O O . ALA A 1 205 ? 21.516 35.562 -2.969 1 78.25 205 ALA A O 1
ATOM 1674 N N . GLU A 1 206 ? 20.359 35.562 -4.891 1 74.75 206 GLU A N 1
ATOM 1675 C CA . GLU A 1 206 ? 20.953 34.312 -5.297 1 74.75 206 GLU A CA 1
ATOM 1676 C C . GLU A 1 206 ? 22.422 34.469 -5.691 1 74.75 206 GLU A C 1
ATOM 1678 O O . GLU A 1 206 ? 23.203 33.531 -5.645 1 74.75 206 GLU A O 1
ATOM 1683 N N . TYR A 1 207 ? 22.812 35.75 -6.098 1 77.12 207 TYR A N 1
ATOM 1684 C CA . TYR A 1 207 ? 24.188 35.844 -6.578 1 77.12 207 TYR A CA 1
ATOM 1685 C C . TYR A 1 207 ? 24.906 37.031 -5.965 1 77.12 207 TYR A C 1
ATOM 1687 O O . TYR A 1 207 ? 26.125 37.156 -6.082 1 77.12 207 TYR A O 1
ATOM 1695 N N . TRP A 1 208 ? 24.25 37.969 -5.289 1 80.44 208 TRP A N 1
ATOM 1696 C CA . TRP A 1 208 ? 24.906 39.094 -4.637 1 80.44 208 TRP A CA 1
ATOM 1697 C C . TRP A 1 208 ? 25.469 38.656 -3.283 1 80.44 208 TRP A C 1
ATOM 1699 O O . TRP A 1 208 ? 25.047 37.688 -2.697 1 80.44 208 TRP A O 1
ATOM 1709 N N . ASP A 1 209 ? 26.406 39.344 -2.953 1 81.25 209 ASP A N 1
ATOM 1710 C CA . ASP A 1 209 ? 26.938 39.156 -1.608 1 81.25 209 ASP A CA 1
ATOM 1711 C C . ASP A 1 209 ? 25.969 39.688 -0.552 1 81.25 209 ASP A C 1
ATOM 1713 O O . ASP A 1 209 ? 25.188 40.594 -0.82 1 81.25 209 ASP A O 1
ATOM 1717 N N . VAL A 1 210 ? 26 39.188 0.589 1 80.5 210 VAL A N 1
ATOM 1718 C CA . VAL A 1 210 ? 25.047 39.438 1.663 1 80.5 210 VAL A CA 1
ATOM 1719 C C . VAL A 1 210 ? 25.125 40.906 2.076 1 80.5 210 VAL A C 1
ATOM 1721 O O . VAL A 1 210 ? 24.094 41.531 2.346 1 80.5 210 VAL A O 1
ATOM 1724 N N . SER A 1 211 ? 26.281 41.469 2.086 1 83.88 211 SER A N 1
ATOM 1725 C CA . SER A 1 211 ? 26.438 42.844 2.518 1 83.88 211 SER A CA 1
ATOM 1726 C C . SER A 1 211 ? 25.781 43.812 1.534 1 83.88 211 SER A C 1
ATOM 1728 O O . SER A 1 211 ? 25.094 44.75 1.941 1 83.88 211 SER A O 1
ATOM 1730 N N . THR A 1 212 ? 25.953 43.469 0.299 1 87.44 212 THR A N 1
ATOM 1731 C CA . THR A 1 212 ? 25.359 44.312 -0.736 1 87.44 212 THR A CA 1
ATOM 1732 C C . THR A 1 212 ? 23.844 44.188 -0.717 1 87.44 212 THR A C 1
ATOM 1734 O O . THR A 1 212 ? 23.125 45.156 -0.95 1 87.44 212 THR A O 1
ATOM 1737 N N . LEU A 1 213 ? 23.5 43.062 -0.451 1 87.56 213 LEU A N 1
ATOM 1738 C CA . LEU A 1 213 ? 22.062 42.812 -0.405 1 87.56 213 LEU A CA 1
ATOM 1739 C C . LEU A 1 213 ? 21.422 43.562 0.76 1 87.56 213 LEU A C 1
ATOM 1741 O O . LEU A 1 213 ? 20.328 44.125 0.619 1 87.56 213 LEU A O 1
ATOM 1745 N N . HIS A 1 214 ? 22.062 43.594 1.899 1 86.12 214 HIS A N 1
ATOM 1746 C CA . HIS A 1 214 ? 21.547 44.312 3.062 1 86.12 214 HIS A CA 1
ATOM 1747 C C . HIS A 1 214 ? 21.438 45.812 2.785 1 86.12 214 HIS A C 1
ATOM 1749 O O . HIS A 1 214 ? 20.469 46.438 3.184 1 86.12 214 HIS A O 1
ATOM 1755 N N . GLN A 1 215 ? 22.359 46.25 2.084 1 87.31 215 GLN A N 1
ATOM 1756 C CA . GLN A 1 215 ? 22.359 47.656 1.747 1 87.31 215 GLN A CA 1
ATOM 1757 C C . GLN A 1 215 ? 21.219 48 0.777 1 87.31 215 GLN A C 1
ATOM 1759 O O . GLN A 1 215 ? 20.578 49.031 0.904 1 87.31 215 GLN A O 1
ATOM 1764 N N . GLU A 1 216 ? 21.094 47.094 -0.119 1 88.75 216 GLU A N 1
ATOM 1765 C CA . GLU A 1 216 ? 20.031 47.312 -1.084 1 88.75 216 GLU A CA 1
ATOM 1766 C C . GLU A 1 216 ? 18.656 47.281 -0.408 1 88.75 216 GLU A C 1
ATOM 1768 O O . GLU A 1 216 ? 17.766 48.062 -0.764 1 88.75 216 GLU A O 1
ATOM 1773 N N . TRP A 1 217 ? 18.453 46.406 0.488 1 88.56 217 TRP A N 1
ATOM 1774 C CA . TRP A 1 217 ? 17.203 46.344 1.251 1 88.56 217 TRP A CA 1
ATOM 1775 C C . TRP A 1 217 ? 16.969 47.625 2.027 1 88.56 217 TRP A C 1
ATOM 1777 O O . TRP A 1 217 ? 15.852 48.156 2.041 1 88.56 217 TRP A O 1
ATOM 1787 N N . ARG A 1 218 ? 17.969 48.156 2.633 1 86.5 218 ARG A N 1
ATOM 1788 C CA . ARG A 1 218 ? 17.859 49.375 3.395 1 86.5 218 ARG A CA 1
ATOM 1789 C C . ARG A 1 218 ? 17.5 50.562 2.484 1 86.5 218 ARG A C 1
ATOM 1791 O O . ARG A 1 218 ? 16.719 51.438 2.857 1 86.5 218 ARG A O 1
ATOM 1798 N N . ASN A 1 219 ? 18.047 50.531 1.325 1 87.81 219 ASN A N 1
ATOM 1799 C CA . ASN A 1 219 ? 17.766 51.562 0.354 1 87.81 219 ASN A CA 1
ATOM 1800 C C . ASN A 1 219 ? 16.312 51.531 -0.097 1 87.81 219 ASN A C 1
ATOM 1802 O O . ASN A 1 219 ? 15.672 52.594 -0.201 1 87.81 219 ASN A O 1
ATOM 1806 N N . VAL A 1 220 ? 15.922 50.375 -0.361 1 88.56 220 VAL A N 1
ATOM 1807 C CA . VAL A 1 220 ? 14.547 50.219 -0.829 1 88.56 220 VAL A CA 1
ATOM 1808 C C . VAL A 1 220 ? 13.578 50.625 0.278 1 88.56 220 VAL A C 1
ATOM 1810 O O . VAL A 1 220 ? 12.547 51.25 0.011 1 88.56 220 VAL A O 1
ATOM 1813 N N . LEU A 1 221 ? 13.883 50.344 1.522 1 88.19 221 LEU A N 1
ATOM 1814 C CA . LEU A 1 221 ? 13.031 50.688 2.654 1 88.19 221 LEU A CA 1
ATOM 1815 C C . LEU A 1 221 ? 13.039 52.188 2.893 1 88.19 221 LEU A C 1
ATOM 1817 O O . LEU A 1 221 ? 12.023 52.781 3.293 1 88.19 221 LEU A O 1
ATOM 1821 N N . PHE A 1 222 ? 14.141 52.781 2.623 1 85.88 222 PHE A N 1
ATOM 1822 C CA . PHE A 1 222 ? 14.266 54.219 2.785 1 85.88 222 PHE A CA 1
ATOM 1823 C C . PHE A 1 222 ? 13.422 54.938 1.756 1 85.88 222 PHE A C 1
ATOM 1825 O O . PHE A 1 222 ? 12.797 55.969 2.072 1 85.88 222 PHE A O 1
ATOM 1832 N N . LEU A 1 223 ? 13.367 54.375 0.597 1 84.75 223 LEU A N 1
ATOM 1833 C CA . LEU A 1 223 ? 12.617 55 -0.486 1 84.75 223 LEU A CA 1
ATOM 1834 C C . LEU A 1 223 ? 11.117 54.75 -0.314 1 84.75 223 LEU A C 1
ATOM 1836 O O . LEU A 1 223 ? 10.297 55.531 -0.833 1 84.75 223 LEU A O 1
ATOM 1840 N N . ASN A 1 224 ? 10.789 53.75 0.424 1 84.38 224 ASN A N 1
ATOM 1841 C CA . ASN A 1 224 ? 9.391 53.406 0.662 1 84.38 224 ASN A CA 1
ATOM 1842 C C . ASN A 1 224 ? 9.109 53.188 2.146 1 84.38 224 ASN A C 1
ATOM 1844 O O . ASN A 1 224 ? 8.711 52.094 2.553 1 84.38 224 ASN A O 1
ATOM 1848 N N . PRO A 1 225 ? 9.188 54.188 2.871 1 76.38 225 PRO A N 1
ATOM 1849 C CA . PRO A 1 225 ? 9.102 54 4.32 1 76.38 225 PRO A CA 1
ATOM 1850 C C . PRO A 1 225 ? 7.695 53.625 4.785 1 76.38 225 PRO A C 1
ATOM 1852 O O . PRO A 1 225 ? 7.527 53.062 5.871 1 76.38 225 PRO A O 1
ATOM 1855 N N . VAL A 1 226 ? 6.664 53.875 4.004 1 79.12 226 VAL A N 1
ATOM 1856 C CA . VAL A 1 226 ? 5.281 53.719 4.445 1 79.12 226 VAL A CA 1
ATOM 1857 C C . VAL A 1 226 ? 4.773 52.344 4.035 1 79.12 226 VAL A C 1
ATOM 1859 O O . VAL A 1 226 ? 3.695 51.906 4.457 1 79.12 226 VAL A O 1
ATOM 1862 N N . SER A 1 227 ? 5.641 51.594 3.385 1 82.5 227 SER A N 1
ATOM 1863 C CA . SER A 1 227 ? 5.176 50.281 2.914 1 82.5 227 SER A CA 1
ATOM 1864 C C . SER A 1 227 ? 5.352 49.219 3.984 1 82.5 227 SER A C 1
ATOM 1866 O O . SER A 1 227 ? 6.469 48.75 4.234 1 82.5 227 SER A O 1
ATOM 1868 N N . ILE A 1 228 ? 4.309 48.75 4.566 1 83.38 228 ILE A N 1
ATOM 1869 C CA . ILE A 1 228 ? 4.34 47.75 5.641 1 83.38 228 ILE A CA 1
ATOM 1870 C C . ILE A 1 228 ? 4.695 46.375 5.062 1 83.38 228 ILE A C 1
ATOM 1872 O O . ILE A 1 228 ? 5.363 45.594 5.719 1 83.38 228 ILE A O 1
ATOM 1876 N N . GLU A 1 229 ? 4.324 46.156 3.855 1 81 229 GLU A N 1
ATOM 1877 C CA . GLU A 1 229 ? 4.629 44.875 3.221 1 81 229 GLU A CA 1
ATOM 1878 C C . GLU A 1 229 ? 6.133 44.719 3.014 1 81 229 GLU A C 1
ATOM 1880 O O . GLU A 1 229 ? 6.656 43.594 3.121 1 81 229 GLU A O 1
ATOM 1885 N N . LEU A 1 230 ? 6.73 45.781 2.701 1 86.25 230 LEU A N 1
ATOM 1886 C CA . LEU A 1 230 ? 8.172 45.719 2.475 1 86.25 230 LEU A CA 1
ATOM 1887 C C . LEU A 1 230 ? 8.914 45.375 3.762 1 86.25 230 LEU A C 1
ATOM 1889 O O . LEU A 1 230 ? 9.93 44.688 3.727 1 86.25 230 LEU A O 1
ATOM 1893 N N . TRP A 1 231 ? 8.445 45.844 4.852 1 86.5 231 TRP A N 1
ATOM 1894 C CA . TRP A 1 231 ? 9.047 45.5 6.137 1 86.5 231 TRP A CA 1
ATOM 1895 C C . TRP A 1 231 ? 8.922 44.031 6.414 1 86.5 231 TRP A C 1
ATOM 1897 O O . TRP A 1 231 ? 9.859 43.406 6.914 1 86.5 231 TRP A O 1
ATOM 1907 N N . ASN A 1 232 ? 7.793 43.5 6.152 1 86.12 232 ASN A N 1
ATOM 1908 C CA . ASN A 1 232 ? 7.59 42.062 6.328 1 86.12 232 ASN A CA 1
ATOM 1909 C C . ASN A 1 232 ? 8.578 41.25 5.492 1 86.12 232 ASN A C 1
ATOM 1911 O O . ASN A 1 232 ? 9.117 40.25 5.957 1 86.12 232 ASN A O 1
ATOM 1915 N N . GLU A 1 233 ? 8.789 41.625 4.266 1 84.19 233 GLU A N 1
ATOM 1916 C CA . GLU A 1 233 ? 9.711 40.906 3.383 1 84.19 233 GLU A CA 1
ATOM 1917 C C . GLU A 1 233 ? 11.156 41.062 3.842 1 84.19 233 GLU A C 1
ATOM 1919 O O . GLU A 1 233 ? 11.977 40.156 3.682 1 84.19 233 GLU A O 1
ATOM 1924 N N . TYR A 1 234 ? 11.398 42.25 4.293 1 87.56 234 TYR A N 1
ATOM 1925 C CA . TYR A 1 234 ? 12.742 42.469 4.809 1 87.56 234 TYR A CA 1
ATOM 1926 C C . TYR A 1 234 ? 13.031 41.594 6.012 1 87.56 234 TYR A C 1
ATOM 1928 O O . TYR A 1 234 ? 14.125 41.031 6.137 1 87.56 234 TYR A O 1
ATOM 1936 N N . LEU A 1 235 ? 12.07 41.406 6.906 1 88.94 235 LEU A N 1
ATOM 1937 C CA . LEU A 1 235 ? 12.227 40.531 8.055 1 88.94 235 LEU A CA 1
ATOM 1938 C C . LEU A 1 235 ? 12.391 39.094 7.598 1 88.94 235 LEU A C 1
ATOM 1940 O O . LEU A 1 235 ? 13.148 38.312 8.195 1 88.94 235 LEU A O 1
ATOM 1944 N N . ASN A 1 236 ? 11.68 38.75 6.559 1 83.81 236 ASN A N 1
ATOM 1945 C CA . ASN A 1 236 ? 11.852 37.406 5.992 1 83.81 236 ASN A CA 1
ATOM 1946 C C . ASN A 1 236 ? 13.281 37.188 5.512 1 83.81 236 ASN A C 1
ATOM 1948 O O . ASN A 1 236 ? 13.836 36.094 5.695 1 83.81 236 ASN A O 1
ATOM 1952 N N . PHE A 1 237 ? 13.812 38.156 4.926 1 83.5 237 PHE A N 1
ATOM 1953 C CA . PHE A 1 237 ? 15.172 38.062 4.398 1 83.5 237 PHE A CA 1
ATOM 1954 C C . PHE A 1 237 ? 16.188 37.906 5.527 1 83.5 237 PHE A C 1
ATOM 1956 O O . PHE A 1 237 ? 17.109 37.094 5.434 1 83.5 237 PHE A O 1
ATOM 1963 N N . ILE A 1 238 ? 15.961 38.594 6.504 1 87.44 238 ILE A N 1
ATOM 1964 C CA . ILE A 1 238 ? 16.906 38.594 7.621 1 87.44 238 ILE A CA 1
ATOM 1965 C C . ILE A 1 238 ? 16.844 37.219 8.32 1 87.44 238 ILE A C 1
ATOM 1967 O O . ILE A 1 238 ? 17.859 36.688 8.758 1 87.44 238 ILE A O 1
ATOM 1971 N N . GLU A 1 239 ? 15.695 36.656 8.438 1 88.81 239 GLU A N 1
ATOM 1972 C CA . GLU A 1 239 ? 15.492 35.406 9.164 1 88.81 239 GLU A CA 1
ATOM 1973 C C . GLU A 1 239 ? 15.969 34.188 8.344 1 88.81 239 GLU A C 1
ATOM 1975 O O . GLU A 1 239 ? 16.281 33.156 8.906 1 88.81 239 GLU A O 1
ATOM 1980 N N . ASN A 1 240 ? 15.984 34.312 7.082 1 81.62 240 ASN A N 1
ATOM 1981 C CA . ASN A 1 240 ? 16.219 33.125 6.25 1 81.62 240 ASN A CA 1
ATOM 1982 C C . ASN A 1 240 ? 17.609 33.156 5.621 1 81.62 240 ASN A C 1
ATOM 1984 O O . ASN A 1 240 ? 17.953 32.312 4.805 1 81.62 240 ASN A O 1
ATOM 1988 N N . ASN A 1 241 ? 18.422 34.062 6.004 1 80 241 ASN A N 1
ATOM 1989 C CA . ASN A 1 241 ? 19.797 34.125 5.48 1 80 241 ASN A CA 1
ATOM 1990 C C . ASN A 1 241 ? 20.828 33.812 6.566 1 80 241 ASN A C 1
ATOM 1992 O O . ASN A 1 241 ? 21.031 34.625 7.461 1 80 241 ASN A O 1
ATOM 1996 N N . PHE A 1 242 ? 21.5 32.781 6.375 1 84.38 242 PHE A N 1
ATOM 1997 C CA . PHE A 1 242 ? 22.391 32.25 7.391 1 84.38 242 PHE A CA 1
ATOM 1998 C C . PHE A 1 242 ? 23.609 33.156 7.578 1 84.38 242 PHE A C 1
ATOM 2000 O O . PHE A 1 242 ? 24.016 33.406 8.703 1 84.38 242 PHE A O 1
ATOM 2007 N N . GLU A 1 243 ? 24.234 33.625 6.523 1 81.75 243 GLU A N 1
ATOM 2008 C CA . GLU A 1 243 ? 25.484 34.375 6.594 1 81.75 243 GLU A CA 1
ATOM 2009 C C . GLU A 1 243 ? 25.328 35.656 7.387 1 81.75 243 GLU A C 1
ATOM 2011 O O . GLU A 1 243 ? 26.203 36.031 8.172 1 81.75 243 GLU A O 1
ATOM 2016 N N . GLY A 1 244 ? 24.234 36.25 7.195 1 81.75 244 GLY A N 1
ATOM 2017 C CA . GLY A 1 244 ? 24.047 37.5 7.902 1 81.75 244 GLY A CA 1
ATOM 2018 C C . GLY A 1 244 ? 23.094 37.375 9.078 1 81.75 244 GLY A C 1
ATOM 2019 O O . GLY A 1 244 ? 22.719 38.375 9.688 1 81.75 244 GLY A O 1
ATOM 2020 N N . PHE A 1 245 ? 22.953 36.219 9.508 1 90.5 245 PHE A N 1
ATOM 2021 C CA . PHE A 1 245 ? 21.906 36.062 10.508 1 90.5 245 PHE A CA 1
ATOM 2022 C C . PHE A 1 245 ? 22.516 35.938 11.906 1 90.5 245 PHE A C 1
ATOM 2024 O O . PHE A 1 245 ? 23.547 35.312 12.094 1 90.5 245 PHE A O 1
ATOM 2031 N N . SER A 1 246 ? 22.031 36.531 12.781 1 93.94 246 SER A N 1
ATOM 2032 C CA . SER A 1 246 ? 22.172 36.375 14.227 1 93.94 246 SER A CA 1
ATOM 2033 C C . SER A 1 246 ? 20.922 36.844 14.953 1 93.94 246 SER A C 1
ATOM 2035 O O . SER A 1 246 ? 20.234 37.75 14.484 1 93.94 246 SER A O 1
ATOM 2037 N N . VAL A 1 247 ? 20.625 36.281 16.062 1 96 247 VAL A N 1
ATOM 2038 C CA . VAL A 1 247 ? 19.422 36.656 16.797 1 96 247 VAL A CA 1
ATOM 2039 C C . VAL A 1 247 ? 19.516 38.125 17.219 1 96 247 VAL A C 1
ATOM 2041 O O . VAL A 1 247 ? 18.531 38.844 17.172 1 96 247 VAL A O 1
ATOM 2044 N N . ALA A 1 248 ? 20.672 38.562 17.562 1 94.06 248 ALA A N 1
ATOM 2045 C CA . ALA A 1 248 ? 20.875 39.938 17.984 1 94.06 248 ALA A CA 1
ATOM 2046 C C . ALA A 1 248 ? 20.609 40.906 16.828 1 94.06 248 ALA A C 1
ATOM 2048 O O . ALA A 1 248 ? 19.969 41.938 17.031 1 94.06 248 ALA A O 1
ATOM 2049 N N . LEU A 1 249 ? 21.094 40.531 15.703 1 91.88 249 LEU A N 1
ATOM 2050 C CA . LEU A 1 249 ? 20.875 41.375 14.531 1 91.88 249 LEU A CA 1
ATOM 2051 C C . LEU A 1 249 ? 19.406 41.406 14.148 1 91.88 249 LEU A C 1
ATOM 2053 O O . LEU A 1 249 ? 18.891 42.438 13.742 1 91.88 249 LEU A O 1
ATOM 2057 N N . ALA A 1 250 ? 18.766 40.312 14.188 1 94.56 250 ALA A N 1
ATOM 2058 C CA . ALA A 1 250 ? 17.344 40.25 13.891 1 94.56 250 ALA A CA 1
ATOM 2059 C C . ALA A 1 250 ? 16.531 41.094 14.859 1 94.56 250 ALA A C 1
ATOM 2061 O O . ALA A 1 250 ? 15.609 41.812 14.461 1 94.56 250 ALA A O 1
ATOM 2062 N N . LEU A 1 251 ? 16.859 41.031 16.188 1 96.56 251 LEU A N 1
ATOM 2063 C CA . LEU A 1 251 ? 16.172 41.812 17.203 1 96.56 251 LEU A CA 1
ATOM 2064 C C . LEU A 1 251 ? 16.359 43.312 16.969 1 96.56 251 LEU A C 1
ATOM 2066 O O . LEU A 1 251 ? 15.438 44.094 17.172 1 96.56 251 LEU A O 1
ATOM 2070 N N . LYS A 1 252 ? 17.516 43.625 16.5 1 94.75 252 LYS A N 1
ATOM 2071 C CA . LYS A 1 252 ? 17.781 45.031 16.172 1 94.75 252 LYS A CA 1
ATOM 2072 C C . LYS A 1 252 ? 16.922 45.5 14.992 1 94.75 252 LYS A C 1
ATOM 2074 O O . LYS A 1 252 ? 16.422 46.625 14.977 1 94.75 252 LYS A O 1
ATOM 2079 N N . THR A 1 253 ? 16.859 44.625 14.055 1 93.06 253 THR A N 1
ATOM 2080 C CA . THR A 1 253 ? 16.031 44.938 12.891 1 93.06 253 THR A CA 1
ATOM 2081 C C . THR A 1 253 ? 14.57 45.062 13.281 1 93.06 253 THR A C 1
ATOM 2083 O O . THR A 1 253 ? 13.852 45.938 12.789 1 93.06 253 THR A O 1
ATOM 2086 N N . TYR A 1 254 ? 14.07 44.219 14.125 1 95.88 254 TYR A N 1
ATOM 2087 C CA . TYR A 1 254 ? 12.703 44.312 14.625 1 95.88 254 TYR A CA 1
ATOM 2088 C C . TYR A 1 254 ? 12.492 45.656 15.359 1 95.88 254 TYR A C 1
ATOM 2090 O O . TYR A 1 254 ? 11.445 46.281 15.211 1 95.88 254 TYR A O 1
ATOM 2098 N N . ALA A 1 255 ? 13.445 46 16.188 1 96.44 255 ALA A N 1
ATOM 2099 C CA . ALA A 1 255 ? 13.352 47.25 16.922 1 96.44 255 ALA A CA 1
ATOM 2100 C C . ALA A 1 255 ? 13.227 48.438 15.977 1 96.44 255 ALA A C 1
ATOM 2102 O O . ALA A 1 255 ? 12.422 49.344 16.203 1 96.44 255 ALA A O 1
ATOM 2103 N N . SER A 1 256 ? 14.016 48.406 14.938 1 92.81 256 SER A N 1
ATOM 2104 C CA . SER A 1 256 ? 13.945 49.438 13.93 1 92.81 256 SER A CA 1
ATOM 2105 C C . SER A 1 256 ? 12.586 49.469 13.242 1 92.81 256 SER A C 1
ATOM 2107 O O . SER A 1 256 ? 12.047 50.531 12.938 1 92.81 256 SER A O 1
ATOM 2109 N N . CYS A 1 257 ? 12.148 48.344 12.961 1 93.31 257 CYS A N 1
ATOM 2110 C CA . CYS A 1 257 ? 10.836 48.219 12.336 1 93.31 257 CYS A CA 1
ATOM 2111 C C . CYS A 1 257 ? 9.75 48.812 13.242 1 93.31 257 CYS A C 1
ATOM 2113 O O . CYS A 1 257 ? 8.914 49.594 12.797 1 93.31 257 CYS A O 1
ATOM 2115 N N . PHE A 1 258 ? 9.742 48.469 14.547 1 95.25 258 PHE A N 1
ATOM 2116 C CA . PHE A 1 258 ? 8.75 48.969 15.492 1 95.25 258 PHE A CA 1
ATOM 2117 C C . PHE A 1 258 ? 8.836 50.469 15.633 1 95.25 258 PHE A C 1
ATOM 2119 O O . PHE A 1 258 ? 7.816 51.156 15.719 1 95.25 258 PHE A O 1
ATOM 2126 N N . GLN A 1 259 ? 10.023 50.969 15.625 1 93.38 259 GLN A N 1
ATOM 2127 C CA . GLN A 1 259 ? 10.203 52.406 15.727 1 93.38 259 GLN A CA 1
ATOM 2128 C C . GLN A 1 259 ? 9.523 53.125 14.578 1 93.38 259 GLN A C 1
ATOM 2130 O O . GLN A 1 259 ? 8.836 54.156 14.789 1 93.38 259 GLN A O 1
ATOM 2135 N N . LYS A 1 260 ? 9.727 52.625 13.438 1 90.5 260 LYS A N 1
ATOM 2136 C CA . LYS A 1 260 ? 9.125 53.219 12.258 1 90.5 260 LYS A CA 1
ATOM 2137 C C . LYS A 1 260 ? 7.602 53.094 12.281 1 90.5 260 LYS A C 1
ATOM 2139 O O . LYS A 1 260 ? 6.879 54 11.906 1 90.5 260 LYS A O 1
ATOM 2144 N N . LEU A 1 261 ? 7.137 52 12.68 1 92.19 261 LEU A N 1
ATOM 2145 C CA . LEU A 1 261 ? 5.699 51.75 12.734 1 92.19 261 LEU A CA 1
ATOM 2146 C C . LEU A 1 261 ? 5.035 52.625 13.781 1 92.19 261 LEU A C 1
ATOM 2148 O O . LEU A 1 261 ? 3.949 53.188 13.547 1 92.19 261 LEU A O 1
ATOM 2152 N N . LEU A 1 262 ? 5.676 52.812 14.945 1 91.94 262 LEU A N 1
ATOM 2153 C CA . LEU A 1 262 ? 5.125 53.625 16.016 1 91.94 262 LEU A CA 1
ATOM 2154 C C . LEU A 1 262 ? 5.129 55.094 15.641 1 91.94 262 LEU A C 1
ATOM 2156 O O . LEU A 1 262 ? 4.25 55.844 16.062 1 91.94 262 LEU A O 1
ATOM 2160 N N . GLN A 1 263 ? 6.059 55.469 14.789 1 89.44 263 GLN A N 1
ATOM 2161 C CA . GLN A 1 263 ? 6.082 56.812 14.266 1 89.44 263 GLN A CA 1
ATOM 2162 C C . GLN A 1 263 ? 4.875 57.094 13.367 1 89.44 263 GLN A C 1
ATOM 2164 O O . GLN A 1 263 ? 4.305 58.188 13.398 1 89.44 263 GLN A O 1
ATOM 2169 N N . MET A 1 264 ? 4.57 56.125 12.703 1 89.31 264 MET A N 1
ATOM 2170 C CA . MET A 1 264 ? 3.436 56.25 11.797 1 89.31 264 MET A CA 1
ATOM 2171 C C . MET A 1 264 ? 2.121 56.281 12.57 1 89.31 264 MET A C 1
ATOM 2173 O O . MET A 1 264 ? 1.111 56.781 12.078 1 89.31 264 MET A O 1
ATOM 2177 N N . GLN A 1 265 ? 2.1 55.719 13.75 1 87.81 265 GLN A N 1
ATOM 2178 C CA . GLN A 1 265 ? 0.904 55.656 14.578 1 87.81 265 GLN A CA 1
ATOM 2179 C C . GLN A 1 265 ? 0.631 56.969 15.273 1 87.81 265 GLN A C 1
ATOM 2181 O O . GLN A 1 265 ? -0.506 57.281 15.656 1 87.81 265 GLN A O 1
ATOM 2186 N N . GLN A 1 266 ? 1.567 57.812 15.383 1 86 266 GLN A N 1
ATOM 2187 C CA . GLN A 1 266 ? 1.424 59.094 16.078 1 86 266 GLN A CA 1
ATOM 2188 C C . GLN A 1 266 ? 0.494 60.031 15.328 1 86 266 GLN A C 1
ATOM 2190 O O . GLN A 1 266 ? 0.429 60 14.094 1 86 266 GLN A O 1
ATOM 2195 N N . PRO A 1 267 ? -0.248 60.75 16.125 1 82 267 PRO A N 1
ATOM 2196 C CA . PRO A 1 267 ? -1.178 61.688 15.492 1 82 267 PRO A CA 1
ATOM 2197 C C . PRO A 1 267 ? -0.47 62.75 14.633 1 82 267 PRO A C 1
ATOM 2199 O O . PRO A 1 267 ? -1.071 63.312 13.711 1 82 267 PRO A O 1
ATOM 2202 N N . SER A 1 268 ? 0.82 62.938 14.914 1 81.5 268 SER A N 1
ATOM 2203 C CA . SER A 1 268 ? 1.566 63.969 14.164 1 81.5 268 SER A CA 1
ATOM 2204 C C . SER A 1 268 ? 1.868 63.5 12.75 1 81.5 268 SER A C 1
ATOM 2206 O O . SER A 1 268 ? 2.166 64.312 11.867 1 81.5 268 SER A O 1
ATOM 2208 N N . PHE A 1 269 ? 1.737 62.25 12.57 1 80.31 269 PHE A N 1
ATOM 2209 C CA . PHE A 1 269 ? 1.979 61.688 11.25 1 80.31 269 PHE A CA 1
ATOM 2210 C C . PHE A 1 269 ? 0.82 62 10.312 1 80.31 269 PHE A C 1
ATOM 2212 O O . PHE A 1 269 ? -0.343 61.969 10.719 1 80.31 269 PHE A O 1
ATOM 2219 N N . ALA A 1 270 ? 1.115 62.5 9.188 1 76.06 270 ALA A N 1
ATOM 2220 C CA . ALA A 1 270 ? 0.087 62.875 8.227 1 76.06 270 ALA A CA 1
ATOM 2221 C C . ALA A 1 270 ? -0.912 61.75 8.008 1 76.06 270 ALA A C 1
ATOM 2223 O O . ALA A 1 270 ? -0.529 60.625 7.617 1 76.06 270 ALA A O 1
ATOM 2224 N N . SER A 1 271 ? -2.07 62.062 8.367 1 72.75 271 SER A N 1
ATOM 2225 C CA . SER A 1 271 ? -3.139 61.062 8.344 1 72.75 271 SER A CA 1
ATOM 2226 C C . SER A 1 271 ? -3.287 60.438 6.965 1 72.75 271 SER A C 1
ATOM 2228 O O . SER A 1 271 ? -3.609 59.25 6.844 1 72.75 271 SER A O 1
ATOM 2230 N N . HIS A 1 272 ? -3.029 61.188 5.992 1 71.81 272 HIS A N 1
ATOM 2231 C CA . HIS A 1 272 ? -3.264 60.688 4.641 1 71.81 272 HIS A CA 1
ATOM 2232 C C . HIS A 1 272 ? -2.17 59.719 4.211 1 71.81 272 HIS A C 1
ATOM 2234 O O . HIS A 1 272 ? -2.367 58.906 3.283 1 71.81 272 HIS A O 1
ATOM 2240 N N . GLN A 1 273 ? -1.246 59.719 4.969 1 78.31 273 GLN A N 1
ATOM 2241 C CA . GLN A 1 273 ? -0.129 58.875 4.59 1 78.31 273 GLN A CA 1
ATOM 2242 C C . GLN A 1 273 ? -0.114 57.594 5.418 1 78.31 273 GLN A C 1
ATOM 2244 O O . GLN A 1 273 ? 0.617 56.656 5.105 1 78.31 273 GLN A O 1
ATOM 2249 N N . ARG A 1 274 ? -0.957 57.5 6.34 1 82.56 274 ARG A N 1
ATOM 2250 C CA . ARG A 1 274 ? -0.998 56.312 7.211 1 82.56 274 ARG A CA 1
ATOM 2251 C C . ARG A 1 274 ? -1.557 55.125 6.477 1 82.56 274 ARG A C 1
ATOM 2253 O O . ARG A 1 274 ? -2.617 55.188 5.855 1 82.56 274 ARG A O 1
ATOM 2260 N N . PRO A 1 275 ? -0.741 54.062 6.438 1 84.69 275 PRO A N 1
ATOM 2261 C CA . PRO A 1 275 ? -1.241 52.844 5.777 1 84.69 275 PRO A CA 1
ATOM 2262 C C . PRO A 1 275 ? -2.537 52.344 6.395 1 84.69 275 PRO A C 1
ATOM 2264 O O . PRO A 1 275 ? -2.777 52.531 7.59 1 84.69 275 PRO A O 1
ATOM 2267 N N . ALA A 1 276 ? -3.332 51.812 5.504 1 83.5 276 ALA A N 1
ATOM 2268 C CA . ALA A 1 276 ? -4.57 51.188 5.98 1 83.5 276 ALA A CA 1
ATOM 2269 C C . ALA A 1 276 ? -4.281 50 6.895 1 83.5 276 ALA A C 1
ATOM 2271 O O . ALA A 1 276 ? -3.328 49.25 6.664 1 83.5 276 ALA A O 1
ATOM 2272 N N . HIS A 1 277 ? -4.859 49.812 8.023 1 87.75 277 HIS A N 1
ATOM 2273 C CA . HIS A 1 277 ? -4.781 48.688 8.945 1 87.75 277 HIS A CA 1
ATOM 2274 C C . HIS A 1 277 ? -3.422 48.625 9.633 1 87.75 277 HIS A C 1
ATOM 2276 O O . HIS A 1 277 ? -2.834 47.562 9.781 1 87.75 277 HIS A O 1
ATOM 2282 N N . LEU A 1 278 ? -2.805 49.688 9.906 1 89.69 278 LEU A N 1
ATOM 2283 C CA . LEU A 1 278 ? -1.503 49.812 10.555 1 89.69 278 LEU A CA 1
ATOM 2284 C C . LEU A 1 278 ? -1.501 49.094 11.906 1 89.69 278 LEU A C 1
ATOM 2286 O O . LEU A 1 278 ? -0.55 48.375 12.234 1 89.69 278 LEU A O 1
ATOM 2290 N N . GLU A 1 279 ? -2.557 49.281 12.672 1 91.31 279 GLU A N 1
ATOM 2291 C CA . GLU A 1 279 ? -2.617 48.656 14 1 91.31 279 GLU A CA 1
ATOM 2292 C C . GLU A 1 279 ? -2.576 47.125 13.906 1 91.31 279 GLU A C 1
ATOM 2294 O O . GLU A 1 279 ? -1.888 46.469 14.688 1 91.31 279 GLU A O 1
ATOM 2299 N N . GLU A 1 280 ? -3.326 46.594 12.992 1 91.5 280 GLU A N 1
ATOM 2300 C CA . GLU A 1 280 ? -3.326 45.156 12.789 1 91.5 280 GLU A CA 1
ATOM 2301 C C . GLU A 1 280 ? -1.944 44.656 12.375 1 91.5 280 GLU A C 1
ATOM 2303 O O . GLU A 1 280 ? -1.502 43.594 12.828 1 91.5 280 GLU A O 1
ATOM 2308 N N . PHE A 1 281 ? -1.324 45.406 11.594 1 90.5 281 PHE A N 1
ATOM 2309 C CA . PHE A 1 281 ? -0.003 45 11.117 1 90.5 281 PHE A CA 1
ATOM 2310 C C . PHE A 1 281 ? 1.009 45.031 12.258 1 90.5 281 PHE A C 1
ATOM 2312 O O . PHE A 1 281 ? 1.872 44.125 12.344 1 90.5 281 PHE A O 1
ATOM 2319 N N . ILE A 1 282 ? 0.894 45.969 13.102 1 93.5 282 ILE A N 1
ATOM 2320 C CA . ILE A 1 282 ? 1.796 46.062 14.242 1 93.5 282 ILE A CA 1
ATOM 2321 C C . ILE A 1 282 ? 1.628 44.844 15.133 1 93.5 282 ILE A C 1
ATOM 2323 O O . ILE A 1 282 ? 2.613 44.281 15.602 1 93.5 282 ILE A O 1
ATOM 2327 N N . ILE A 1 283 ? 0.443 44.406 15.336 1 93.62 283 ILE A N 1
ATOM 2328 C CA . ILE A 1 283 ? 0.145 43.25 16.156 1 93.62 283 ILE A CA 1
ATOM 2329 C C . ILE A 1 283 ? 0.74 42 15.492 1 93.62 283 ILE A C 1
ATOM 2331 O O . ILE A 1 283 ? 1.303 41.156 16.172 1 93.62 283 ILE A O 1
ATOM 2335 N N . ASP A 1 284 ? 0.639 41.938 14.219 1 91.31 284 ASP A N 1
ATOM 2336 C CA . ASP A 1 284 ? 1.166 40.781 13.5 1 91.31 284 ASP A CA 1
ATOM 2337 C C . ASP A 1 284 ? 2.686 40.688 13.625 1 91.31 284 ASP A C 1
ATOM 2339 O O . ASP A 1 284 ? 3.248 39.594 13.758 1 91.31 284 ASP A O 1
ATOM 2343 N N . ILE A 1 285 ? 3.314 41.781 13.531 1 92.69 285 ILE A N 1
ATOM 2344 C CA . ILE A 1 285 ? 4.766 41.812 13.648 1 92.69 285 ILE A CA 1
ATOM 2345 C C . ILE A 1 285 ? 5.176 41.438 15.07 1 92.69 285 ILE A C 1
ATOM 2347 O O . ILE A 1 285 ? 6.184 40.75 15.273 1 92.69 285 ILE A O 1
ATOM 2351 N N . ALA A 1 286 ? 4.43 41.938 16.016 1 94.81 286 ALA A N 1
ATOM 2352 C CA . ALA A 1 286 ? 4.711 41.594 17.406 1 94.81 286 ALA A CA 1
ATOM 2353 C C . ALA A 1 286 ? 4.574 40.062 17.625 1 94.81 286 ALA A C 1
ATOM 2355 O O . ALA A 1 286 ? 5.406 39.469 18.297 1 94.81 286 ALA A O 1
ATOM 2356 N N . SER A 1 287 ? 3.521 39.562 17.109 1 92.75 287 SER A N 1
ATOM 2357 C CA . SER A 1 287 ? 3.316 38.125 17.219 1 92.75 287 SER A CA 1
ATOM 2358 C C . SER A 1 287 ? 4.418 37.344 16.5 1 92.75 287 SER A C 1
ATOM 2360 O O . SER A 1 287 ? 4.848 36.281 16.969 1 92.75 287 SER A O 1
ATOM 2362 N N . ARG A 1 288 ? 4.809 37.812 15.383 1 91.69 288 ARG A N 1
ATOM 2363 C CA . ARG A 1 288 ? 5.902 37.219 14.633 1 91.69 288 ARG A CA 1
ATOM 2364 C C . ARG A 1 288 ? 7.188 37.219 15.453 1 91.69 288 ARG A C 1
ATOM 2366 O O . ARG A 1 288 ? 7.922 36.219 15.461 1 91.69 288 ARG A O 1
ATOM 2373 N N . LEU A 1 289 ? 7.418 38.312 16.078 1 95.06 289 LEU A N 1
ATOM 2374 C CA . LEU A 1 289 ? 8.609 38.406 16.906 1 95.06 289 LEU A CA 1
ATOM 2375 C C . LEU A 1 289 ? 8.57 37.406 18.047 1 95.06 289 LEU A C 1
ATOM 2377 O O . LEU A 1 289 ? 9.578 36.75 18.359 1 95.06 289 LEU A O 1
ATOM 2381 N N . CYS A 1 290 ? 7.43 37.25 18.672 1 94 290 CYS A N 1
ATOM 2382 C CA . CYS A 1 290 ? 7.285 36.281 19.75 1 94 290 CYS A CA 1
ATOM 2383 C C . CYS A 1 290 ? 7.555 34.875 19.234 1 94 290 CYS A C 1
ATOM 2385 O O . CYS A 1 290 ? 8.227 34.062 19.906 1 94 290 CYS A O 1
ATOM 2387 N N . SER A 1 291 ? 7.059 34.531 18.094 1 90.69 291 SER A N 1
ATOM 2388 C CA . SER A 1 291 ? 7.273 33.219 17.5 1 90.69 291 SER A CA 1
ATOM 2389 C C . SER A 1 291 ? 8.734 33.031 17.125 1 90.69 291 SER A C 1
ATOM 2391 O O . SER A 1 291 ? 9.258 31.906 17.219 1 90.69 291 SER A O 1
ATOM 2393 N N . PHE A 1 292 ? 9.336 34.094 16.578 1 92 292 PHE A N 1
ATOM 2394 C CA . PHE A 1 292 ? 10.75 34.062 16.219 1 92 292 PHE A CA 1
ATOM 2395 C C . PHE A 1 292 ? 11.609 33.75 17.453 1 92 292 PHE A C 1
ATOM 2397 O O . PHE A 1 292 ? 12.484 32.875 17.391 1 92 292 PHE A O 1
ATOM 2404 N N . LEU A 1 293 ? 11.328 34.375 18.5 1 93.88 293 LEU A N 1
ATOM 2405 C CA . LEU A 1 293 ? 12.07 34.156 19.734 1 93.88 293 LEU A CA 1
ATOM 2406 C C . LEU A 1 293 ? 11.891 32.719 20.25 1 93.88 293 LEU A C 1
ATOM 2408 O O . LEU A 1 293 ? 12.852 32.125 20.719 1 93.88 293 LEU A O 1
ATOM 2412 N N . ARG A 1 294 ? 10.75 32.219 20.172 1 91.5 294 ARG A N 1
ATOM 2413 C CA . ARG A 1 294 ? 10.492 30.844 20.609 1 91.5 294 ARG A CA 1
ATOM 2414 C C . ARG A 1 294 ? 11.266 29.844 19.766 1 91.5 294 ARG A C 1
ATOM 2416 O O . ARG A 1 294 ? 11.844 28.891 20.297 1 91.5 294 ARG A O 1
ATOM 2423 N N . GLN A 1 295 ? 11.297 30.031 18.453 1 89.19 295 GLN A N 1
ATOM 2424 C CA . GLN A 1 295 ? 11.992 29.125 17.547 1 89.19 295 GLN A CA 1
ATOM 2425 C C . GLN A 1 295 ? 13.492 29.125 17.797 1 89.19 295 GLN A C 1
ATOM 2427 O O . GLN A 1 295 ? 14.164 28.109 17.625 1 89.19 295 GLN A O 1
ATOM 2432 N N . CYS A 1 296 ? 13.953 30.312 18.172 1 93.62 296 CYS A N 1
ATOM 2433 C CA . CYS A 1 296 ? 15.383 30.453 18.438 1 93.62 296 CYS A CA 1
ATOM 2434 C C . CYS A 1 296 ? 15.734 29.906 19.812 1 93.62 296 CYS A C 1
ATOM 2436 O O . CYS A 1 296 ? 16.906 29.797 20.172 1 93.62 296 CYS A O 1
ATOM 2438 N N . GLY A 1 297 ? 14.758 29.562 20.609 1 92.88 297 GLY A N 1
ATOM 2439 C CA . GLY A 1 297 ? 14.984 29 21.938 1 92.88 297 GLY A CA 1
ATOM 2440 C C . GLY A 1 297 ? 14.852 30 23.047 1 92.88 297 GLY A C 1
ATOM 2441 O O . GLY A 1 297 ? 14.891 29.641 24.234 1 92.88 297 GLY A O 1
ATOM 2442 N N . TRP A 1 298 ? 14.703 31.266 22.688 1 94.25 298 TRP A N 1
ATOM 2443 C CA . TRP A 1 298 ? 14.547 32.312 23.703 1 94.25 298 TRP A CA 1
ATOM 2444 C C . TRP A 1 298 ? 13.109 32.375 24.203 1 94.25 298 TRP A C 1
ATOM 2446 O O . TRP A 1 298 ? 12.438 33.406 24.047 1 94.25 298 TRP A O 1
ATOM 2456 N N . ILE A 1 299 ? 12.734 31.344 24.953 1 93.12 299 ILE A N 1
ATOM 2457 C CA . ILE A 1 299 ? 11.344 31.172 25.359 1 93.12 299 ILE A CA 1
ATOM 2458 C C . ILE A 1 299 ? 11.016 32.156 26.484 1 93.12 299 ILE A C 1
ATOM 2460 O O . ILE A 1 299 ? 9.891 32.656 26.578 1 93.12 299 ILE A O 1
ATOM 2464 N N . GLU A 1 300 ? 11.945 32.469 27.375 1 93.25 300 GLU A N 1
ATOM 2465 C CA . GLU A 1 300 ? 11.719 33.406 28.469 1 93.25 300 GLU A CA 1
ATOM 2466 C C . GLU A 1 300 ? 11.367 34.812 27.938 1 93.25 300 GLU A C 1
ATOM 2468 O O . GLU A 1 300 ? 10.445 35.438 28.438 1 93.25 300 GLU A O 1
ATOM 2473 N N . LYS A 1 301 ? 12.102 35.125 26.922 1 94.88 301 LYS A N 1
ATOM 2474 C CA . LYS A 1 301 ? 11.852 36.438 26.328 1 94.88 301 LYS A CA 1
ATOM 2475 C C . LYS A 1 301 ? 10.516 36.438 25.578 1 94.88 301 LYS A C 1
ATOM 2477 O O . LYS A 1 301 ? 9.805 37.469 25.594 1 94.88 301 LYS A O 1
ATOM 2482 N N . SER A 1 302 ? 10.273 35.375 24.875 1 94.38 302 SER A N 1
ATOM 2483 C CA . SER A 1 302 ? 9.008 35.281 24.156 1 94.38 302 SER A CA 1
ATOM 2484 C C . SER A 1 302 ? 7.824 35.344 25.109 1 94.38 302 SER A C 1
ATOM 2486 O O . SER A 1 302 ? 6.871 36.094 24.859 1 94.38 302 SER A O 1
ATOM 2488 N N . VAL A 1 303 ? 7.84 34.625 26.203 1 95.44 303 VAL A N 1
ATOM 2489 C CA . VAL A 1 303 ? 6.766 34.594 27.188 1 95.44 303 VAL A CA 1
ATOM 2490 C C . VAL A 1 303 ? 6.652 35.969 27.859 1 95.44 303 VAL A C 1
ATOM 2492 O O . VAL A 1 303 ? 5.547 36.5 28.016 1 95.44 303 VAL A O 1
ATOM 2495 N N . SER A 1 304 ? 7.762 36.531 28.203 1 95.69 304 SER A N 1
ATOM 2496 C CA . SER A 1 304 ? 7.758 37.844 28.859 1 95.69 304 SER A CA 1
ATOM 2497 C C . SER A 1 304 ? 7.191 38.906 27.938 1 95.69 304 SER A C 1
ATOM 2499 O O . SER A 1 304 ? 6.445 39.781 28.391 1 95.69 304 SER A O 1
ATOM 2501 N N . LEU A 1 305 ? 7.645 38.875 26.734 1 97 305 LEU A N 1
ATOM 2502 C CA . LEU A 1 305 ? 7.121 39.844 25.781 1 97 305 LEU A CA 1
ATOM 2503 C C . LEU A 1 305 ? 5.613 39.688 25.609 1 97 305 LEU A C 1
ATOM 2505 O O . LEU A 1 305 ? 4.887 40.688 25.547 1 97 305 LEU A O 1
ATOM 2509 N N . SER A 1 306 ? 5.133 38.531 25.516 1 96.5 306 SER A N 1
ATOM 2510 C CA . SER A 1 306 ? 3.701 38.281 25.422 1 96.5 306 SER A CA 1
ATOM 2511 C C . SER A 1 306 ? 2.959 38.781 26.641 1 96.5 306 SER A C 1
ATOM 2513 O O . SER A 1 306 ? 1.88 39.375 26.531 1 96.5 306 SER A O 1
ATOM 2515 N N . GLN A 1 307 ? 3.535 38.562 27.812 1 95.25 307 GLN A N 1
ATOM 2516 C CA . GLN A 1 307 ? 2.926 39.031 29.047 1 95.25 307 GLN A CA 1
ATOM 2517 C C . GLN A 1 307 ? 2.848 40.562 29.062 1 95.25 307 GLN A C 1
ATOM 2519 O O . GLN A 1 307 ? 1.814 41.125 29.422 1 95.25 307 GLN A O 1
ATOM 2524 N N . ALA A 1 308 ? 3.887 41.125 28.672 1 95.69 308 ALA A N 1
ATOM 2525 C CA . ALA A 1 308 ? 3.934 42.594 28.672 1 95.69 308 ALA A CA 1
ATOM 2526 C C . ALA A 1 308 ? 2.895 43.188 27.719 1 95.69 308 ALA A C 1
ATOM 2528 O O . ALA A 1 308 ? 2.215 44.156 28.047 1 95.69 308 ALA A O 1
ATOM 2529 N N . LEU A 1 309 ? 2.855 42.625 26.562 1 96.31 309 LEU A N 1
ATOM 2530 C CA . LEU A 1 309 ? 1.901 43.094 25.562 1 96.31 309 LEU A CA 1
ATOM 2531 C C . LEU A 1 309 ? 0.469 42.906 26.047 1 96.31 309 LEU A C 1
ATOM 2533 O O . LEU A 1 309 ? -0.379 43.781 25.859 1 96.31 309 LEU A O 1
ATOM 2537 N N . LEU A 1 310 ? 0.17 41.844 26.672 1 95.06 310 LEU A N 1
ATOM 2538 C CA . LEU A 1 310 ? -1.174 41.562 27.156 1 95.06 310 LEU A CA 1
ATOM 2539 C C . LEU A 1 310 ? -1.537 42.469 28.312 1 95.06 310 LEU A C 1
ATOM 2541 O O . LEU A 1 310 ? -2.682 42.938 28.422 1 95.06 310 LEU A O 1
ATOM 2545 N N . GLU A 1 311 ? -0.629 42.719 29.141 1 93 311 GLU A N 1
ATOM 2546 C CA . GLU A 1 311 ? -0.886 43.656 30.25 1 93 311 GLU A CA 1
ATOM 2547 C C . GLU A 1 311 ? -1.161 45.062 29.734 1 93 311 GLU A C 1
ATOM 2549 O O . GLU A 1 311 ? -2.064 45.75 30.219 1 93 311 GLU A O 1
ATOM 2554 N N . LEU A 1 312 ? -0.386 45.469 28.766 1 92.56 312 LEU A N 1
ATOM 2555 C CA . LEU A 1 312 ? -0.593 46.812 28.172 1 92.56 312 LEU A CA 1
ATOM 2556 C C . LEU A 1 312 ? -1.947 46.875 27.484 1 92.56 312 LEU A C 1
ATOM 2558 O O . LEU A 1 312 ? -2.566 47.938 27.438 1 92.56 312 LEU A O 1
ATOM 2562 N N . CYS A 1 313 ? -2.348 45.812 26.953 1 91.25 313 CYS A N 1
ATOM 2563 C CA . CYS A 1 313 ? -3.592 45.75 26.203 1 91.25 313 CYS A CA 1
ATOM 2564 C C . CYS A 1 313 ? -4.797 45.719 27.125 1 91.25 313 CYS A C 1
ATOM 2566 O O . CYS A 1 313 ? -5.77 46.438 26.922 1 91.25 313 CYS A O 1
ATOM 2568 N N . PHE A 1 314 ? -4.738 45 28.219 1 89.44 314 PHE A N 1
ATOM 2569 C CA . PHE A 1 314 ? -5.945 44.719 29 1 89.44 314 PHE A CA 1
ATOM 2570 C C . PHE A 1 314 ? -5.918 45.469 30.328 1 89.44 314 PHE A C 1
ATOM 2572 O O . PHE A 1 314 ? -6.965 45.844 30.844 1 89.44 314 PHE A O 1
ATOM 2579 N N . LYS A 1 315 ? -4.828 45.656 30.875 1 85.62 315 LYS A N 1
ATOM 2580 C CA . LYS A 1 315 ? -4.758 46.188 32.25 1 85.62 315 LYS A CA 1
ATOM 2581 C C . LYS A 1 315 ? -4.512 47.688 32.219 1 85.62 315 LYS A C 1
ATOM 2583 O O . LYS A 1 315 ? -4.652 48.344 33.25 1 85.62 315 LYS A O 1
ATOM 2588 N N . ARG A 1 316 ? -4.176 48.188 31.156 1 86.06 316 ARG A N 1
ATOM 2589 C CA . ARG A 1 316 ? -3.84 49.594 31.078 1 86.06 316 ARG A CA 1
ATOM 2590 C C . ARG A 1 316 ? -5.016 50.469 31.516 1 86.06 316 ARG A C 1
ATOM 2592 O O . ARG A 1 316 ? -6.121 50.344 30.984 1 86.06 316 ARG A O 1
ATOM 2599 N N . PRO A 1 317 ? -4.727 51.312 32.469 1 83.19 317 PRO A N 1
ATOM 2600 C CA . PRO A 1 317 ? -5.797 52.219 32.875 1 83.19 317 PRO A CA 1
ATOM 2601 C C . PRO A 1 317 ? -6.121 53.25 31.797 1 83.19 317 PRO A C 1
ATOM 2603 O O . PRO A 1 317 ? -5.242 53.625 31.016 1 83.19 317 PRO A O 1
ATOM 2606 N N . ASN A 1 318 ? -7.289 53.75 31.734 1 78.56 318 ASN A N 1
ATOM 2607 C CA . ASN A 1 318 ? -7.75 54.656 30.688 1 78.56 318 ASN A CA 1
ATOM 2608 C C . ASN A 1 318 ? -7.16 56.062 30.875 1 78.56 318 ASN A C 1
ATOM 2610 O O . ASN A 1 318 ? -6.945 56.781 29.891 1 78.56 318 ASN A O 1
ATOM 2614 N N . ASP A 1 319 ? -6.836 56.438 32.094 1 80.25 319 ASP A N 1
ATOM 2615 C CA . ASP A 1 319 ? -6.512 57.844 32.344 1 80.25 319 ASP A CA 1
ATOM 2616 C C . ASP A 1 319 ? -5.012 58.031 32.562 1 80.25 319 ASP A C 1
ATOM 2618 O O . ASP A 1 319 ? -4.57 59.094 33 1 80.25 319 ASP A O 1
ATOM 2622 N N . ILE A 1 320 ? -4.316 57.156 32 1 81.5 320 ILE A N 1
ATOM 2623 C CA . ILE A 1 320 ? -2.887 57.25 32.281 1 81.5 320 ILE A CA 1
ATOM 2624 C C . ILE A 1 320 ? -2.195 58.031 31.172 1 81.5 320 ILE A C 1
ATOM 2626 O O . ILE A 1 320 ? -2.467 57.812 29.984 1 81.5 320 ILE A O 1
ATOM 2630 N N . SER A 1 321 ? -1.384 58.969 31.578 1 82.56 321 SER A N 1
ATOM 2631 C CA . SER A 1 321 ? -0.683 59.844 30.625 1 82.56 321 SER A CA 1
ATOM 2632 C C . SER A 1 321 ? 0.439 59.094 29.922 1 82.56 321 SER A C 1
ATOM 2634 O O . SER A 1 321 ? 0.674 59.281 28.719 1 82.56 321 SER A O 1
ATOM 2636 N N . SER A 1 322 ? 1.1 58.25 30.719 1 89.06 322 SER A N 1
ATOM 2637 C CA . SER A 1 322 ? 2.199 57.5 30.141 1 89.06 322 SER A CA 1
ATOM 2638 C C . SER A 1 322 ? 2.059 56 30.406 1 89.06 322 SER A C 1
ATOM 2640 O O . SER A 1 322 ? 2.625 55.469 31.375 1 89.06 322 SER A O 1
ATOM 2642 N N . PRO A 1 323 ? 1.549 55.312 29.547 1 89.75 323 PRO A N 1
ATOM 2643 C CA . PRO A 1 323 ? 1.307 53.875 29.75 1 89.75 323 PRO A CA 1
ATOM 2644 C C . PRO A 1 323 ? 2.598 53.062 29.859 1 89.75 323 PRO A C 1
ATOM 2646 O O . PRO A 1 323 ? 2.656 52.094 30.609 1 89.75 323 PRO A O 1
ATOM 2649 N N . LEU A 1 324 ? 3.652 53.438 29.172 1 91.19 324 LEU A N 1
ATOM 2650 C CA . LEU A 1 324 ? 4.902 52.688 29.219 1 91.19 324 LEU A CA 1
ATOM 2651 C C . LEU A 1 324 ? 5.59 52.812 30.562 1 91.19 324 LEU A C 1
ATOM 2653 O O . LEU A 1 324 ? 6.188 51.875 31.078 1 91.19 324 LEU A O 1
ATOM 2657 N N . THR A 1 325 ? 5.445 54 31.109 1 89.81 325 THR A N 1
ATOM 2658 C CA . THR A 1 325 ? 6.023 54.219 32.438 1 89.81 325 THR A CA 1
ATOM 2659 C C . THR A 1 325 ? 5.246 53.469 33.5 1 89.81 325 THR A C 1
ATOM 2661 O O . THR A 1 325 ? 5.828 52.969 34.469 1 89.81 325 THR A O 1
ATOM 2664 N N . TRP A 1 326 ? 4.055 53.438 33.312 1 89.25 326 TRP A N 1
ATOM 2665 C CA . TRP A 1 326 ? 3.207 52.656 34.219 1 89.25 326 TRP A CA 1
ATOM 2666 C C . TRP A 1 326 ? 3.596 51.188 34.188 1 89.25 326 TRP A C 1
ATOM 2668 O O . TRP A 1 326 ? 3.762 50.562 35.25 1 89.25 326 TRP A O 1
ATOM 2678 N N . LEU A 1 327 ? 3.746 50.625 33 1 91.19 327 LEU A N 1
ATOM 2679 C CA . LEU A 1 327 ? 4.121 49.219 32.875 1 91.19 327 LEU A CA 1
ATOM 2680 C C . LEU A 1 327 ? 5.52 48.969 33.438 1 91.19 327 LEU A C 1
ATOM 2682 O O . LEU A 1 327 ? 5.789 47.906 34 1 91.19 327 LEU A O 1
ATOM 2686 N N . GLU A 1 328 ? 6.41 49.938 33.188 1 91.31 328 GLU A N 1
ATOM 2687 C CA . GLU A 1 328 ? 7.762 49.844 33.719 1 91.31 328 GLU A CA 1
ATOM 2688 C C . GLU A 1 328 ? 7.746 49.75 35.25 1 91.31 328 GLU A C 1
ATOM 2690 O O . GLU A 1 328 ? 8.484 48.969 35.844 1 91.31 328 GLU A O 1
ATOM 2695 N N . SER A 1 329 ? 6.898 50.531 35.875 1 87.88 329 SER A N 1
ATOM 2696 C CA . SER A 1 329 ? 6.773 50.5 37.312 1 87.88 329 SER A CA 1
ATOM 2697 C C . SER A 1 329 ? 6.223 49.188 37.812 1 87.88 329 SER A C 1
ATOM 2699 O O . SER A 1 329 ? 6.652 48.656 38.844 1 87.88 329 SER A O 1
ATOM 2701 N N . LEU A 1 330 ? 5.324 48.688 37.094 1 85.88 330 LEU A N 1
ATOM 2702 C CA . LEU A 1 330 ? 4.773 47.375 37.438 1 85.88 330 LEU A CA 1
ATOM 2703 C C . LEU A 1 330 ? 5.812 46.281 37.281 1 85.88 330 LEU A C 1
ATOM 2705 O O . LEU A 1 330 ? 5.863 45.344 38.062 1 85.88 330 LEU A O 1
ATOM 2709 N N . TRP A 1 331 ? 6.605 46.375 36.188 1 86.44 331 TRP A N 1
ATOM 2710 C CA . TRP A 1 331 ? 7.609 45.375 35.844 1 86.44 331 TRP A CA 1
ATOM 2711 C C . TRP A 1 331 ? 8.711 45.344 36.906 1 86.44 331 TRP A C 1
ATOM 2713 O O . TRP A 1 331 ? 9.211 44.281 37.25 1 86.44 331 TRP A O 1
ATOM 2723 N N . GLU A 1 332 ? 9.031 46.5 37.406 1 83.25 332 GLU A N 1
ATOM 2724 C CA . GLU A 1 332 ? 10.094 46.625 38.406 1 83.25 332 GLU A CA 1
ATOM 2725 C C . GLU A 1 332 ? 9.602 46.25 39.781 1 83.25 332 GLU A C 1
ATOM 2727 O O . GLU A 1 332 ? 10.375 45.75 40.625 1 83.25 332 GLU A O 1
ATOM 2732 N N . ALA A 1 333 ? 8.32 46.469 40.094 1 78.94 333 ALA A N 1
ATOM 2733 C CA . ALA A 1 333 ? 7.73 46.125 41.375 1 78.94 333 ALA A CA 1
ATOM 2734 C C . ALA A 1 333 ? 7.574 44.625 41.531 1 78.94 333 ALA A C 1
ATOM 2736 O O . ALA A 1 333 ? 7.305 44.125 42.625 1 78.94 333 ALA A O 1
ATOM 2737 N N . ARG A 1 334 ? 7.832 43.875 40.531 1 78.38 334 ARG A N 1
ATOM 2738 C CA . ARG A 1 334 ? 7.816 42.406 40.531 1 78.38 334 ARG A CA 1
ATOM 2739 C C . ARG A 1 334 ? 6.438 41.906 40.938 1 78.38 334 ARG A C 1
ATOM 2741 O O . ARG A 1 334 ? 6.324 41 41.75 1 78.38 334 ARG A O 1
ATOM 2748 N N . VAL A 1 335 ? 5.398 42.5 40.469 1 80.31 335 VAL A N 1
ATOM 2749 C CA . VAL A 1 335 ? 4.027 42.031 40.656 1 80.31 335 VAL A CA 1
ATOM 2750 C C . VAL A 1 335 ? 3.773 40.844 39.719 1 80.31 335 VAL A C 1
ATOM 2752 O O . VAL A 1 335 ? 4.414 40.688 38.688 1 80.31 335 VAL A O 1
ATOM 2755 N N . PRO A 1 336 ? 2.908 39.938 40.188 1 85.25 336 PRO A N 1
ATOM 2756 C CA . PRO A 1 336 ? 2.598 38.812 39.312 1 85.25 336 PRO A CA 1
ATOM 2757 C C . PRO A 1 336 ? 2.096 39.25 37.938 1 85.25 336 PRO A C 1
ATOM 2759 O O . PRO A 1 336 ? 1.248 40.125 37.844 1 85.25 336 PRO A O 1
ATOM 2762 N N . ARG A 1 337 ? 2.684 38.625 37 1 89.88 337 ARG A N 1
ATOM 2763 C CA . ARG A 1 337 ? 2.354 38.969 35.625 1 89.88 337 ARG A CA 1
ATOM 2764 C C . ARG A 1 337 ? 1.22 38.094 35.094 1 89.88 337 ARG A C 1
ATOM 2766 O O . ARG A 1 337 ? 0.771 37.188 35.781 1 89.88 337 ARG A O 1
ATOM 2773 N N . THR A 1 338 ? 0.694 38.406 33.969 1 91.25 338 THR A N 1
ATOM 2774 C CA . THR A 1 338 ? -0.373 37.625 33.344 1 91.25 338 THR A CA 1
ATOM 2775 C C . THR A 1 338 ? 0.045 36.188 33.188 1 91.25 338 THR A C 1
ATOM 2777 O O . THR A 1 338 ? 1.124 35.906 32.656 1 91.25 338 THR A O 1
ATOM 2780 N N . GLY A 1 339 ? -0.691 35.25 33.594 1 91.31 339 GLY A N 1
ATOM 2781 C CA . GLY A 1 339 ? -0.408 33.812 33.5 1 91.31 339 GLY A CA 1
ATOM 2782 C C . GLY A 1 339 ? 0.176 33.25 34.781 1 91.31 339 GLY A C 1
ATOM 2783 O O . GLY A 1 339 ? 0.237 32.031 34.938 1 91.31 339 GLY A O 1
ATOM 2784 N N . GLU A 1 340 ? 0.659 34.156 35.562 1 88.5 340 GLU A N 1
ATOM 2785 C CA . GLU A 1 340 ? 1.26 33.688 36.844 1 88.5 340 GLU A CA 1
ATOM 2786 C C . GLU A 1 340 ? 0.214 33.594 37.938 1 88.5 340 GLU A C 1
ATOM 2788 O O . GLU A 1 340 ? -0.909 34.094 37.781 1 88.5 340 GLU A O 1
ATOM 2793 N N . VAL A 1 341 ? 0.61 32.938 38.969 1 83.81 341 VAL A N 1
ATOM 2794 C CA . VAL A 1 341 ? -0.295 32.719 40.094 1 83.81 341 VAL A CA 1
ATOM 2795 C C . VAL A 1 341 ? -0.554 34.031 40.812 1 83.81 341 VAL A C 1
ATOM 2797 O O . VAL A 1 341 ? 0.348 34.844 40.938 1 83.81 341 VAL A O 1
ATOM 2800 N N . ASP A 1 342 ? -1.743 34.344 41.281 1 74.12 342 ASP A N 1
ATOM 2801 C CA . ASP A 1 342 ? -2.168 35.5 42.062 1 74.12 342 ASP A CA 1
ATOM 2802 C C . ASP A 1 342 ? -2.189 36.781 41.219 1 74.12 342 ASP A C 1
ATOM 2804 O O . ASP A 1 342 ? -1.839 37.844 41.719 1 74.12 342 ASP A O 1
ATOM 2808 N N . PHE A 1 343 ? -2.422 36.531 40 1 75.31 343 PHE A N 1
ATOM 2809 C CA . PHE A 1 343 ? -2.582 37.656 39.062 1 75.31 343 PHE A CA 1
ATOM 2810 C C . PHE A 1 343 ? -3.668 38.594 39.531 1 75.31 343 PHE A C 1
ATOM 2812 O O . PHE A 1 343 ? -4.715 38.156 40.031 1 75.31 343 PHE A O 1
ATOM 2819 N N . ILE A 1 344 ? -3.303 39.875 39.75 1 67.06 344 ILE A N 1
ATOM 2820 C CA . ILE A 1 344 ? -4.27 40.875 40.156 1 67.06 344 ILE A CA 1
ATOM 2821 C C . ILE A 1 344 ? -4.793 41.625 38.938 1 67.06 344 ILE A C 1
ATOM 2823 O O . ILE A 1 344 ? -4.012 42.156 38.125 1 67.06 344 ILE A O 1
ATOM 2827 N N . GLU A 1 345 ? -6.031 41.594 38.75 1 66.38 345 GLU A N 1
ATOM 2828 C CA . GLU A 1 345 ? -6.668 42.219 37.562 1 66.38 345 GLU A CA 1
ATOM 2829 C C . GLU A 1 345 ? -6.57 43.75 37.625 1 66.38 345 GLU A C 1
ATOM 2831 O O . GLU A 1 345 ? -6.574 44.406 36.594 1 66.38 345 GLU A O 1
ATOM 2836 N N . SER A 1 346 ? -6.359 44.281 38.969 1 64.19 346 SER A N 1
ATOM 2837 C CA . SER A 1 346 ? -6.418 45.719 39.125 1 64.19 346 SER A CA 1
ATOM 2838 C C . SER A 1 346 ? -5.098 46.375 38.719 1 64.19 346 SER A C 1
ATOM 2840 O O . SER A 1 346 ? -4.035 45.781 38.875 1 64.19 346 SER A O 1
ATOM 2842 N N . ALA A 1 347 ? -5.129 47.469 37.969 1 59.56 347 ALA A N 1
ATOM 2843 C CA . ALA A 1 347 ? -3.988 48.281 37.5 1 59.56 347 ALA A CA 1
ATOM 2844 C C . ALA A 1 347 ? -3.152 48.781 38.656 1 59.56 347 ALA A C 1
ATOM 2846 O O . ALA A 1 347 ? -2.047 49.281 38.469 1 59.56 347 ALA A O 1
ATOM 2847 N N . VAL A 1 348 ? -3.707 48.656 39.938 1 57.06 348 VAL A N 1
ATOM 2848 C CA . VAL A 1 348 ? -3.051 49.312 41.031 1 57.06 348 VAL A CA 1
ATOM 2849 C C . VAL A 1 348 ? -1.959 48.438 41.625 1 57.06 348 VAL A C 1
ATOM 2851 O O . VAL A 1 348 ? -2.199 47.25 41.906 1 57.06 348 VAL A O 1
ATOM 2854 N N . ALA A 1 349 ? -0.693 48.812 41.375 1 53.88 349 ALA A N 1
ATOM 2855 C CA . ALA A 1 349 ? 0.498 48.156 41.906 1 53.88 349 ALA A CA 1
ATOM 2856 C C . ALA A 1 349 ? 0.407 48 43.438 1 53.88 349 ALA A C 1
ATOM 2858 O O . ALA A 1 349 ? 0.537 48.969 44.156 1 53.88 349 ALA A O 1
ATOM 2859 N N . THR A 1 350 ? -0.625 47.375 44.062 1 49.53 350 THR A N 1
ATOM 2860 C CA . THR A 1 350 ? -0.517 47.281 45.5 1 49.53 350 THR A CA 1
ATOM 2861 C C . THR A 1 350 ? 0.782 46.594 45.906 1 49.53 350 THR A C 1
ATOM 2863 O O . THR A 1 350 ? 1.193 45.625 45.25 1 49.53 350 THR A O 1
ATOM 2866 N N . GLU A 1 351 ? 1.67 47.281 46.562 1 46.03 351 GLU A N 1
ATOM 2867 C CA . GLU A 1 351 ? 3.002 46.906 47.062 1 46.03 351 GLU A CA 1
ATOM 2868 C C . GLU A 1 351 ? 3.023 45.531 47.656 1 46.03 351 GLU A C 1
ATOM 2870 O O . GLU A 1 351 ? 3.574 45.312 48.75 1 46.03 351 GLU A O 1
ATOM 2875 N N . ARG A 1 352 ? 1.949 44.781 47.562 1 47.16 352 ARG A N 1
ATOM 2876 C CA . ARG A 1 352 ? 2.215 43.594 48.375 1 47.16 352 ARG A CA 1
ATOM 2877 C C . ARG A 1 352 ? 3.4 42.812 47.812 1 47.16 352 ARG A C 1
ATOM 2879 O O . ARG A 1 352 ? 3.641 42.812 46.594 1 47.16 352 ARG A O 1
ATOM 2886 N N . GLN A 1 353 ? 4.375 42.5 48.688 1 44.62 353 GLN A N 1
ATOM 2887 C CA . GLN A 1 353 ? 5.516 41.625 48.531 1 44.62 353 GLN A CA 1
ATOM 2888 C C . GLN A 1 353 ? 5.121 40.344 47.812 1 44.62 353 GLN A C 1
ATOM 2890 O O . GLN A 1 353 ? 4.348 39.531 48.312 1 44.62 353 GLN A O 1
ATOM 2895 N N . LEU A 1 354 ? 4.922 40.344 46.531 1 44.84 354 LEU A N 1
ATOM 2896 C CA . LEU A 1 354 ? 4.492 39.438 45.469 1 44.84 354 LEU A CA 1
ATOM 2897 C C . LEU A 1 354 ? 5.234 38.125 45.562 1 44.84 354 LEU A C 1
ATOM 2899 O O . LEU A 1 354 ? 6.438 38.094 45.812 1 44.84 354 LEU A O 1
ATOM 2903 N N . PRO A 1 355 ? 4.488 37.062 45.688 1 43.06 355 PRO A N 1
ATOM 2904 C CA . PRO A 1 355 ? 5.047 35.719 45.594 1 43.06 355 PRO A CA 1
ATOM 2905 C C . PRO A 1 355 ? 6.004 35.531 44.438 1 43.06 355 PRO A C 1
ATOM 2907 O O . PRO A 1 355 ? 5.879 36.219 43.406 1 43.06 355 PRO A O 1
ATOM 2910 N N . ILE A 1 356 ? 7.145 35 44.625 1 43.66 356 ILE A N 1
ATOM 2911 C CA . ILE A 1 356 ? 8.273 34.375 43.938 1 43.66 356 ILE A CA 1
ATOM 2912 C C . ILE A 1 356 ? 7.781 33.594 42.719 1 43.66 356 ILE A C 1
ATOM 2914 O O . ILE A 1 356 ? 6.93 32.688 42.875 1 43.66 356 ILE A O 1
ATOM 2918 N N . ARG A 1 357 ? 7.727 34.062 41.562 1 48.25 357 ARG A N 1
ATOM 2919 C CA . ARG A 1 357 ? 7.719 33.344 40.281 1 48.25 357 ARG A CA 1
ATOM 2920 C C . ARG A 1 357 ? 8.234 31.922 40.438 1 48.25 357 ARG A C 1
ATOM 2922 O O . ARG A 1 357 ? 9.133 31.656 41.25 1 48.25 357 ARG A O 1
ATOM 2929 N N . ALA A 1 358 ? 7.5 30.984 40.312 1 47.03 358 ALA A N 1
ATOM 2930 C CA . ALA A 1 358 ? 7.719 29.547 40.375 1 47.03 358 ALA A CA 1
ATOM 2931 C C . ALA A 1 358 ? 9.133 29.188 39.938 1 47.03 358 ALA A C 1
ATOM 2933 O O . ALA A 1 358 ? 9.492 29.375 38.781 1 47.03 358 ALA A O 1
ATOM 2934 N N . VAL A 1 359 ? 10.133 29.5 40.781 1 45.25 359 VAL A N 1
ATOM 2935 C CA . VAL A 1 359 ? 11.484 28.938 40.812 1 45.25 359 VAL A CA 1
ATOM 2936 C C . VAL A 1 359 ? 11.469 27.516 40.281 1 45.25 359 VAL A C 1
ATOM 2938 O O . VAL A 1 359 ? 10.43 26.844 40.312 1 45.25 359 VAL A O 1
ATOM 2941 N N . HIS A 1 360 ? 12.633 27.047 39.781 1 50.97 360 HIS A N 1
ATOM 2942 C CA . HIS A 1 360 ? 13.008 25.703 39.375 1 50.97 360 HIS A CA 1
ATOM 2943 C C . HIS A 1 360 ? 12.359 24.656 40.25 1 50.97 360 HIS A C 1
ATOM 2945 O O . HIS A 1 360 ? 12.602 24.609 41.469 1 50.97 360 HIS A O 1
ATOM 2951 N N . GLY A 1 361 ? 11.117 24.375 40.031 1 50.47 361 GLY A N 1
ATOM 2952 C CA . GLY A 1 361 ? 10.492 23.344 40.844 1 50.47 361 GLY A CA 1
ATOM 2953 C C . GLY A 1 361 ? 11.453 22.234 41.25 1 50.47 361 GLY A C 1
ATOM 2954 O O . GLY A 1 361 ? 12.461 22 40.562 1 50.47 361 GLY A O 1
ATOM 2955 N N . ILE A 1 362 ? 11.547 21.875 42.469 1 50.38 362 ILE A N 1
ATOM 2956 C CA . ILE A 1 362 ? 12.25 20.75 43.062 1 50.38 362 ILE A CA 1
ATOM 2957 C C . ILE A 1 362 ? 12.281 19.562 42.125 1 50.38 362 ILE A C 1
ATOM 2959 O O . ILE A 1 362 ? 13.305 18.891 42 1 50.38 362 ILE A O 1
ATOM 2963 N N . ASP A 1 363 ? 11.273 19.656 41.281 1 62.75 363 ASP A N 1
ATOM 2964 C CA . ASP A 1 363 ? 11.133 18.484 40.438 1 62.75 363 ASP A CA 1
ATOM 2965 C C . ASP A 1 363 ? 12.109 18.547 39.25 1 62.75 363 ASP A C 1
ATOM 2967 O O . ASP A 1 363 ? 12.688 17.516 38.875 1 62.75 363 ASP A O 1
ATOM 2971 N N . ALA A 1 364 ? 12.438 19.734 38.812 1 74.5 364 ALA A N 1
ATOM 2972 C CA . ALA A 1 364 ? 13.367 19.859 37.719 1 74.5 364 ALA A CA 1
ATOM 2973 C C . ALA A 1 364 ? 14.797 19.547 38.125 1 74.5 364 ALA A C 1
ATOM 2975 O O . ALA A 1 364 ? 15.555 18.938 37.406 1 74.5 364 ALA A O 1
ATOM 2976 N N . LEU A 1 365 ? 15.062 19.891 39.344 1 77.5 365 LEU A N 1
ATOM 2977 C CA . LEU A 1 365 ? 16.406 19.625 39.875 1 77.5 365 LEU A CA 1
ATOM 2978 C C . LEU A 1 365 ? 16.609 18.141 40.094 1 77.5 365 LEU A C 1
ATOM 2980 O O . LEU A 1 365 ? 17.703 17.609 39.844 1 77.5 365 LEU A O 1
ATOM 2984 N N . GLU A 1 366 ? 15.586 17.562 40.531 1 80.5 366 GLU A N 1
ATOM 2985 C CA . GLU A 1 366 ? 15.672 16.125 40.688 1 80.5 366 GLU A CA 1
ATOM 2986 C C . GLU A 1 366 ? 15.836 15.398 39.375 1 80.5 366 GLU A C 1
ATOM 2988 O O . GLU A 1 366 ? 16.562 14.406 39.281 1 80.5 366 GLU A O 1
ATOM 2993 N N . ALA A 1 367 ? 15.141 15.906 38.469 1 84.62 367 ALA A N 1
ATOM 2994 C CA . ALA A 1 367 ? 15.25 15.305 37.156 1 84.62 367 ALA A CA 1
ATOM 2995 C C . ALA A 1 367 ? 16.656 15.5 36.562 1 84.62 367 ALA A C 1
ATOM 2997 O O . ALA A 1 367 ? 17.188 14.617 35.906 1 84.62 367 ALA A O 1
ATOM 2998 N N . GLU A 1 368 ? 17.219 16.641 36.781 1 86.56 368 GLU A N 1
ATOM 2999 C CA . GLU A 1 368 ? 18.562 16.922 36.312 1 86.56 368 GLU A CA 1
ATOM 3000 C C . GLU A 1 368 ? 19.578 15.984 36.969 1 86.56 368 GLU A C 1
ATOM 3002 O O . GLU A 1 368 ? 20.5 15.484 36.312 1 86.56 368 GLU A O 1
ATOM 3007 N N . ASP A 1 369 ? 19.359 15.789 38.219 1 85.06 369 ASP A N 1
ATOM 3008 C CA . ASP A 1 369 ? 20.25 14.906 38.938 1 85.06 369 ASP A CA 1
ATOM 3009 C C . ASP A 1 369 ? 20.141 13.469 38.438 1 85.06 369 ASP A C 1
ATOM 3011 O O . ASP A 1 369 ? 21.156 12.75 38.375 1 85.06 369 ASP A O 1
ATOM 3015 N N . ALA A 1 370 ? 19.016 13.125 38.188 1 87 370 ALA A N 1
ATOM 3016 C CA . ALA A 1 370 ? 18.797 11.766 37.688 1 87 370 ALA A CA 1
ATOM 3017 C C . ALA A 1 370 ? 19.5 11.562 36.344 1 87 370 ALA A C 1
ATOM 3019 O O . ALA A 1 370 ? 20 10.477 36.062 1 87 370 ALA A O 1
ATOM 3020 N N . ILE A 1 371 ? 19.547 12.594 35.5 1 89.81 371 ILE A N 1
ATOM 3021 C CA . ILE A 1 371 ? 20.172 12.508 34.188 1 89.81 371 ILE A CA 1
ATOM 3022 C C . ILE A 1 371 ? 21.688 12.461 34.312 1 89.81 371 ILE A C 1
ATOM 3024 O O . ILE A 1 371 ? 22.359 11.688 33.625 1 89.81 371 ILE A O 1
ATOM 3028 N N . ILE A 1 372 ? 22.172 13.195 35.188 1 86.62 372 ILE A N 1
ATOM 3029 C CA . ILE A 1 372 ? 23.609 13.289 35.375 1 86.62 372 ILE A CA 1
ATOM 3030 C C . ILE A 1 372 ? 24.156 11.969 35.938 1 86.62 372 ILE A C 1
ATOM 3032 O O . ILE A 1 372 ? 25.25 11.539 35.562 1 86.62 372 ILE A O 1
ATOM 3036 N N . THR A 1 373 ? 23.266 11.258 36.688 1 85.06 373 THR A N 1
ATOM 3037 C CA . THR A 1 373 ? 23.703 10.016 37.312 1 85.06 373 THR A CA 1
ATOM 3038 C C . THR A 1 373 ? 23.438 8.82 36.406 1 85.06 373 THR A C 1
ATOM 3040 O O . THR A 1 373 ? 23.781 7.684 36.75 1 85.06 373 THR A O 1
ATOM 3043 N N . SER A 1 374 ? 22.75 8.93 35.344 1 83.06 374 SER A N 1
ATOM 3044 C CA . SER A 1 374 ? 22.359 7.84 34.469 1 83.06 374 SER A CA 1
ATOM 3045 C C . SER A 1 374 ? 23.562 7.238 33.75 1 83.06 374 SER A C 1
ATOM 3047 O O . SER A 1 374 ? 23.469 6.148 33.188 1 83.06 374 SER A O 1
ATOM 3049 N N . ASN A 1 375 ? 24.719 7.574 33.844 1 81.44 375 ASN A N 1
ATOM 3050 C CA . ASN A 1 375 ? 25.953 7.066 33.281 1 81.44 375 ASN A CA 1
ATOM 3051 C C . ASN A 1 375 ? 25.875 6.977 31.75 1 81.44 375 ASN A C 1
ATOM 3053 O O . ASN A 1 375 ? 26.391 6.039 31.156 1 81.44 375 ASN A O 1
ATOM 3057 N N . GLN A 1 376 ? 25.125 7.84 31.156 1 87.19 376 GLN A N 1
ATOM 3058 C CA . GLN A 1 376 ? 25.062 7.887 29.703 1 87.19 376 GLN A CA 1
ATOM 3059 C C . GLN A 1 376 ? 26.25 8.664 29.125 1 87.19 376 GLN A C 1
ATOM 3061 O O . GLN A 1 376 ? 27.062 9.203 29.875 1 87.19 376 GLN A O 1
ATOM 3066 N N . SER A 1 377 ? 26.391 8.562 27.812 1 87.81 377 SER A N 1
ATOM 3067 C CA . SER A 1 377 ? 27.5 9.25 27.156 1 87.81 377 SER A CA 1
ATOM 3068 C C . SER A 1 377 ? 27.375 10.758 27.312 1 87.81 377 SER A C 1
ATOM 3070 O O . SER A 1 377 ? 26.281 11.281 27.531 1 87.81 377 SER A O 1
ATOM 3072 N N . PHE A 1 378 ? 28.469 11.539 27.219 1 89 378 PHE A N 1
ATOM 3073 C CA . PHE A 1 378 ? 28.578 12.977 27.422 1 89 378 PHE A CA 1
ATOM 3074 C C . PHE A 1 378 ? 27.578 13.727 26.547 1 89 378 PHE A C 1
ATOM 3076 O O . PHE A 1 378 ? 26.812 14.555 27.031 1 89 378 PHE A O 1
ATOM 3083 N N . PRO A 1 379 ? 27.438 13.43 25.25 1 90.62 379 PRO A N 1
ATOM 3084 C CA . PRO A 1 379 ? 26.5 14.18 24.406 1 90.62 379 PRO A CA 1
ATOM 3085 C C . PRO A 1 379 ? 25.031 13.867 24.734 1 90.62 379 PRO A C 1
ATOM 3087 O O . PRO A 1 379 ? 24.172 14.742 24.609 1 90.62 379 PRO A O 1
ATOM 3090 N N . VAL A 1 380 ? 24.781 12.695 25.188 1 91 380 VAL A N 1
ATOM 3091 C CA . VAL A 1 380 ? 23.422 12.305 25.516 1 91 380 VAL A CA 1
ATOM 3092 C C . VAL A 1 380 ? 22.969 13.016 26.781 1 91 380 VAL A C 1
ATOM 3094 O O . VAL A 1 380 ? 21.828 13.508 26.859 1 91 380 VAL A O 1
ATOM 3097 N N . ILE A 1 381 ? 23.844 13.109 27.719 1 91.44 381 ILE A N 1
ATOM 3098 C CA . ILE A 1 381 ? 23.531 13.812 28.953 1 91.44 381 ILE A CA 1
ATOM 3099 C C . ILE A 1 381 ? 23.281 15.289 28.672 1 91.44 381 ILE A C 1
ATOM 3101 O O . ILE A 1 381 ? 22.328 15.875 29.203 1 91.44 381 ILE A O 1
ATOM 3105 N N . TRP A 1 382 ? 24.125 15.859 27.828 1 93.31 382 TRP A N 1
ATOM 3106 C CA . TRP A 1 382 ? 23.953 17.266 27.469 1 93.31 382 TRP A CA 1
ATOM 3107 C C . TRP A 1 382 ? 22.578 17.5 26.828 1 93.31 382 TRP A C 1
ATOM 3109 O O . TRP A 1 382 ? 21.875 18.453 27.188 1 93.31 382 TRP A O 1
ATOM 3119 N N . ARG A 1 383 ? 22.281 16.688 25.859 1 91.75 383 ARG A N 1
ATOM 3120 C CA . ARG A 1 383 ? 21.031 16.844 25.125 1 91.75 383 ARG A CA 1
ATOM 3121 C C . ARG A 1 383 ? 19.828 16.734 26.062 1 91.75 383 ARG A C 1
ATOM 3123 O O . ARG A 1 383 ? 18.875 17.5 25.953 1 91.75 383 ARG A O 1
ATOM 3130 N N . LEU A 1 384 ? 19.906 15.805 26.969 1 90.25 384 LEU A N 1
ATOM 3131 C CA . LEU A 1 384 ? 18.797 15.562 27.891 1 90.25 384 LEU A CA 1
ATOM 3132 C C . LEU A 1 384 ? 18.625 16.734 28.844 1 90.25 384 LEU A C 1
ATOM 3134 O O . LEU A 1 384 ? 17.5 17.141 29.141 1 90.25 384 LEU A O 1
ATOM 3138 N N . ILE A 1 385 ? 19.688 17.297 29.328 1 91.56 385 ILE A N 1
ATOM 3139 C CA . ILE A 1 385 ? 19.609 18.406 30.25 1 91.56 385 ILE A CA 1
ATOM 3140 C C . ILE A 1 385 ? 19.156 19.672 29.516 1 91.56 385 ILE A C 1
ATOM 3142 O O . ILE A 1 385 ? 18.312 20.422 30.016 1 91.56 385 ILE A O 1
ATOM 3146 N N . GLU A 1 386 ? 19.797 19.906 28.344 1 91.88 386 GLU A N 1
ATOM 3147 C CA . GLU A 1 386 ? 19.391 21.047 27.531 1 91.88 386 GLU A CA 1
ATOM 3148 C C . GLU A 1 386 ? 17.906 20.984 27.188 1 91.88 386 GLU A C 1
ATOM 3150 O O . GLU A 1 386 ? 17.219 22 27.203 1 91.88 386 GLU A O 1
ATOM 3155 N N . SER A 1 387 ? 17.406 19.844 26.891 1 89.69 387 SER A N 1
ATOM 3156 C CA . SER A 1 387 ? 15.992 19.656 26.578 1 89.69 387 SER A CA 1
ATOM 3157 C C . SER A 1 387 ? 15.125 19.844 27.812 1 89.69 387 SER A C 1
ATOM 3159 O O . SER A 1 387 ? 14.047 20.438 27.734 1 89.69 387 SER A O 1
ATOM 3161 N N . LEU A 1 388 ? 15.586 19.344 28.938 1 89.38 388 LEU A N 1
ATOM 3162 C CA . LEU A 1 388 ? 14.852 19.484 30.188 1 89.38 388 LEU A CA 1
ATOM 3163 C C . LEU A 1 388 ? 14.734 20.938 30.594 1 89.38 388 LEU A C 1
ATOM 3165 O O . LEU A 1 388 ? 13.656 21.406 30.969 1 89.38 388 LEU A O 1
ATOM 3169 N N . ARG A 1 389 ? 15.797 21.688 30.484 1 88.94 389 ARG A N 1
ATOM 3170 C CA . ARG A 1 389 ? 15.789 23.094 30.844 1 88.94 389 ARG A CA 1
ATOM 3171 C C . ARG A 1 389 ? 14.93 23.906 29.891 1 88.94 389 ARG A C 1
ATOM 3173 O O . ARG A 1 389 ? 14.297 24.891 30.281 1 88.94 389 ARG A O 1
ATOM 3180 N N . SER A 1 390 ? 14.961 23.531 28.656 1 88.5 390 SER A N 1
ATOM 3181 C CA . SER A 1 390 ? 14.117 24.203 27.672 1 88.5 390 SER A CA 1
ATOM 3182 C C . SER A 1 390 ? 12.641 24 27.984 1 88.5 390 SER A C 1
ATOM 3184 O O . SER A 1 390 ? 11.812 24.859 27.688 1 88.5 390 SER A O 1
ATOM 3186 N N . ARG A 1 391 ? 12.305 22.938 28.578 1 86.94 391 ARG A N 1
ATOM 3187 C CA . ARG A 1 391 ? 10.922 22.594 28.891 1 86.94 391 ARG A CA 1
ATOM 3188 C C . ARG A 1 391 ? 10.461 23.266 30.172 1 86.94 391 ARG A C 1
ATOM 3190 O O . ARG A 1 391 ? 9.328 23.75 30.266 1 86.94 391 ARG A O 1
ATOM 3197 N N . GLU A 1 392 ? 11.328 23.391 31.047 1 86.88 392 GLU A N 1
ATOM 3198 C CA . GLU A 1 392 ? 10.914 23.812 32.375 1 86.88 392 GLU A CA 1
ATOM 3199 C C . GLU A 1 392 ? 11.188 25.297 32.625 1 86.88 392 GLU A C 1
ATOM 3201 O O . GLU A 1 392 ? 10.469 25.969 33.344 1 86.88 392 GLU A O 1
ATOM 3206 N N . HIS A 1 393 ? 12.227 25.781 31.953 1 87.25 393 HIS A N 1
ATOM 3207 C CA . HIS A 1 393 ? 12.625 27.156 32.188 1 87.25 393 HIS A CA 1
ATOM 3208 C C . HIS A 1 393 ? 12.016 28.094 31.156 1 87.25 393 HIS A C 1
ATOM 3210 O O . HIS A 1 393 ? 12.727 28.906 30.562 1 87.25 393 HIS A O 1
ATOM 3216 N N . PHE A 1 394 ? 10.664 28.062 31.094 1 90.56 394 PHE A N 1
ATOM 3217 C CA . PHE A 1 394 ? 10.039 28.906 30.078 1 90.56 394 PHE A CA 1
ATOM 3218 C C . PHE A 1 394 ? 9.68 30.266 30.656 1 90.56 394 PHE A C 1
ATOM 3220 O O . PHE A 1 394 ? 9.516 31.25 29.922 1 90.56 394 PHE A O 1
ATOM 3227 N N . GLN A 1 395 ? 9.539 30.391 31.938 1 88.94 395 GLN A N 1
ATOM 3228 C CA . GLN A 1 395 ? 9.227 31.672 32.562 1 88.94 395 GLN A CA 1
ATOM 3229 C C . GLN A 1 395 ? 10.492 32.406 33.031 1 88.94 395 GLN A C 1
ATOM 3231 O O . GLN A 1 395 ? 11.461 31.766 33.438 1 88.94 395 GLN A O 1
ATOM 3236 N N . ALA A 1 396 ? 10.516 33.719 32.875 1 88.62 396 ALA A N 1
ATOM 3237 C CA . ALA A 1 396 ? 11.656 34.531 33.281 1 88.62 396 ALA A CA 1
ATOM 3238 C C . ALA A 1 396 ? 11.797 34.531 34.812 1 88.62 396 ALA A C 1
ATOM 3240 O O . ALA A 1 396 ? 10.805 34.406 35.531 1 88.62 396 ALA A O 1
ATOM 3241 N N . CYS A 1 397 ? 13.023 34.719 35.281 1 85.06 397 CYS A N 1
ATOM 3242 C CA . CYS A 1 397 ? 13.289 34.812 36.719 1 85.06 397 CYS A CA 1
ATOM 3243 C C . CYS A 1 397 ? 12.875 36.156 37.281 1 85.06 397 CYS A C 1
ATOM 3245 O O . CYS A 1 397 ? 12.812 37.156 36.531 1 85.06 397 CYS A O 1
ATOM 3247 N N . SER A 1 398 ? 12.43 36.219 38.5 1 77.25 398 SER A N 1
ATOM 3248 C CA . SER A 1 398 ? 11.938 37.438 39.156 1 77.25 398 SER A CA 1
ATOM 3249 C C . SER A 1 398 ? 13.062 38.406 39.406 1 77.25 398 SER A C 1
ATOM 3251 O O . SER A 1 398 ? 12.875 39.625 39.312 1 77.25 398 SER A O 1
ATOM 3253 N N . SER A 1 399 ? 14.156 37.75 39.812 1 77.69 399 SER A N 1
ATOM 3254 C CA . SER A 1 399 ? 15.297 38.625 40.094 1 77.69 399 SER A CA 1
ATOM 3255 C C . SER A 1 399 ? 16.578 38.094 39.469 1 77.69 399 SER A C 1
ATOM 3257 O O . SER A 1 399 ? 16.688 36.875 39.219 1 77.69 399 SER A O 1
ATOM 3259 N N . SER A 1 400 ? 17.469 38.969 39.156 1 72.69 400 SER A N 1
ATOM 3260 C CA . SER A 1 400 ? 18.75 38.625 38.562 1 72.69 400 SER A CA 1
ATOM 3261 C C . SER A 1 400 ? 19.609 37.812 39.531 1 72.69 400 SER A C 1
ATOM 3263 O O . SER A 1 400 ? 20.438 37 39.094 1 72.69 400 SER A O 1
ATOM 3265 N N . THR A 1 401 ? 19.344 37.938 40.719 1 70.44 401 THR A N 1
ATOM 3266 C CA . THR A 1 401 ? 20.172 37.281 41.719 1 70.44 401 THR A CA 1
ATOM 3267 C C . THR A 1 401 ? 19.75 35.844 41.906 1 70.44 401 THR A C 1
ATOM 3269 O O . THR A 1 401 ? 20.547 35 42.344 1 70.44 401 THR A O 1
ATOM 3272 N N . ASP A 1 402 ? 18.531 35.531 41.656 1 68.06 402 ASP A N 1
ATOM 3273 C CA . ASP A 1 402 ? 17.969 34.219 41.906 1 68.06 402 ASP A CA 1
ATOM 3274 C C . ASP A 1 402 ? 18.234 33.281 40.719 1 68.06 402 ASP A C 1
ATOM 3276 O O . ASP A 1 402 ? 17.953 32.094 40.781 1 68.06 402 ASP A O 1
ATOM 3280 N N . CYS A 1 403 ? 18.844 33.812 39.688 1 77.44 403 CYS A N 1
ATOM 3281 C CA . CYS A 1 403 ? 18.938 32.969 38.5 1 77.44 403 CYS A CA 1
ATOM 3282 C C . CYS A 1 403 ? 20.375 32.5 38.25 1 77.44 403 CYS A C 1
ATOM 3284 O O . CYS A 1 403 ? 21.312 33.312 38.375 1 77.44 403 CYS A O 1
ATOM 3286 N N . ASP A 1 404 ? 20.547 31.234 38.219 1 74.12 404 ASP A N 1
ATOM 3287 C CA . ASP A 1 404 ? 21.859 30.672 37.875 1 74.12 404 ASP A CA 1
ATOM 3288 C C . ASP A 1 404 ? 22.281 31.094 36.469 1 74.12 404 ASP A C 1
ATOM 3290 O O . ASP A 1 404 ? 23.469 31.328 36.219 1 74.12 404 ASP A O 1
ATOM 3294 N N . ASP A 1 405 ? 21.297 31.234 35.625 1 83.62 405 ASP A N 1
ATOM 3295 C CA . ASP A 1 405 ? 21.5 31.641 34.25 1 83.62 405 ASP A CA 1
ATOM 3296 C C . ASP A 1 405 ? 21.078 33.094 34.031 1 83.62 405 ASP A C 1
ATOM 3298 O O . ASP A 1 405 ? 19.906 33.438 34.219 1 83.62 405 ASP A O 1
ATOM 3302 N N . GLU A 1 406 ? 21.984 33.969 33.75 1 84.06 406 GLU A N 1
ATOM 3303 C CA . GLU A 1 406 ? 21.734 35.406 33.625 1 84.06 406 GLU A CA 1
ATOM 3304 C C . GLU A 1 406 ? 20.719 35.688 32.5 1 84.06 406 GLU A C 1
ATOM 3306 O O . GLU A 1 406 ? 19.969 36.656 32.594 1 84.06 406 GLU A O 1
ATOM 3311 N N . ASP A 1 407 ? 20.734 34.906 31.562 1 87.88 407 ASP A N 1
ATOM 3312 C CA . ASP A 1 407 ? 19.875 35.156 30.406 1 87.88 407 ASP A CA 1
ATOM 3313 C C . ASP A 1 407 ? 18.422 34.812 30.75 1 87.88 407 ASP A C 1
ATOM 3315 O O . ASP A 1 407 ? 17.5 35.156 29.984 1 87.88 407 ASP A O 1
ATOM 3319 N N . ARG A 1 408 ? 18.125 34.25 31.875 1 90.25 408 ARG A N 1
ATOM 3320 C CA . ARG A 1 408 ? 16.766 33.906 32.281 1 90.25 408 ARG A CA 1
ATOM 3321 C C . ARG A 1 408 ? 16.062 35.156 32.844 1 90.25 408 ARG A C 1
ATOM 3323 O O . ARG A 1 408 ? 14.828 35.156 32.969 1 90.25 408 ARG A O 1
ATOM 3330 N N . PHE A 1 409 ? 16.859 36.125 33.156 1 89.62 409 PHE A N 1
ATOM 3331 C CA . PHE A 1 409 ? 16.297 37.375 33.625 1 89.62 409 PHE A CA 1
ATOM 3332 C C . PHE A 1 409 ? 15.984 38.281 32.469 1 89.62 409 PHE A C 1
ATOM 3334 O O . PHE A 1 409 ? 16.875 38.594 31.656 1 89.62 409 PHE A O 1
ATOM 3341 N N . VAL A 1 410 ? 14.711 38.656 32.312 1 92.62 410 VAL A N 1
ATOM 3342 C CA . VAL A 1 410 ? 14.305 39.562 31.234 1 92.62 410 VAL A CA 1
ATOM 3343 C C . VAL A 1 410 ? 13.961 40.938 31.812 1 92.62 410 VAL A C 1
ATOM 3345 O O . VAL A 1 410 ? 12.961 41.062 32.531 1 92.62 410 VAL A O 1
ATOM 3348 N N . SER A 1 411 ? 14.742 41.906 31.484 1 90.31 411 SER A N 1
ATOM 3349 C CA . SER A 1 411 ? 14.523 43.25 31.969 1 90.31 411 SER A CA 1
ATOM 3350 C C . SER A 1 411 ? 13.539 44.031 31.078 1 90.31 411 SER A C 1
ATOM 3352 O O . SER A 1 411 ? 13.273 43.594 29.938 1 90.31 411 SER A O 1
ATOM 3354 N N . PHE A 1 412 ? 12.953 45.094 31.656 1 92.31 412 PHE A N 1
ATOM 3355 C CA . PHE A 1 412 ? 12.023 45.906 30.891 1 92.31 412 PHE A CA 1
ATOM 3356 C C . PHE A 1 412 ? 12.734 46.594 29.734 1 92.31 412 PHE A C 1
ATOM 3358 O O . PHE A 1 412 ? 12.141 46.812 28.672 1 92.31 412 PHE A O 1
ATOM 3365 N N . THR A 1 413 ? 14.047 46.812 29.859 1 91.56 413 THR A N 1
ATOM 3366 C CA . THR A 1 413 ? 14.836 47.469 28.812 1 91.56 413 THR A CA 1
ATOM 3367 C C . THR A 1 413 ? 14.945 46.562 27.594 1 91.56 413 THR A C 1
ATOM 3369 O O . THR A 1 413 ? 15.062 47.031 26.453 1 91.56 413 THR A O 1
ATOM 3372 N N . ASP A 1 414 ? 14.945 45.344 27.875 1 92 414 ASP A N 1
ATOM 3373 C CA . ASP A 1 414 ? 15.016 44.375 26.781 1 92 414 ASP A CA 1
ATOM 3374 C C . ASP A 1 414 ? 13.711 44.344 25.984 1 92 414 ASP A C 1
ATOM 3376 O O . ASP A 1 414 ? 13.703 43.969 24.812 1 92 414 ASP A O 1
ATOM 3380 N N . LEU A 1 415 ? 12.602 44.656 26.641 1 95.69 415 LEU A N 1
ATOM 3381 C CA . LEU A 1 415 ? 11.281 44.5 26.016 1 95.69 415 LEU A CA 1
ATOM 3382 C C . LEU A 1 415 ? 10.781 45.844 25.484 1 95.69 415 LEU A C 1
ATOM 3384 O O . LEU A 1 415 ? 9.93 45.875 24.578 1 95.69 415 LEU A O 1
ATOM 3388 N N . SER A 1 416 ? 11.211 46.906 25.891 1 95.19 416 SER A N 1
ATOM 3389 C CA . SER A 1 416 ? 10.664 48.219 25.688 1 95.19 416 SER A CA 1
ATOM 3390 C C . SER A 1 416 ? 10.633 48.594 24.203 1 95.19 416 SER A C 1
ATOM 3392 O O . SER A 1 416 ? 9.672 49.188 23.719 1 95.19 416 SER A O 1
ATOM 3394 N N . PRO A 1 417 ? 11.648 48.125 23.422 1 95.12 417 PRO A N 1
ATOM 3395 C CA . PRO A 1 417 ? 11.633 48.531 22.016 1 95.12 417 PRO A CA 1
ATOM 3396 C C . PRO A 1 417 ? 10.5 47.844 21.234 1 95.12 417 PRO A C 1
ATOM 3398 O O . PRO A 1 417 ? 10.164 48.312 20.125 1 95.12 417 PRO A O 1
ATOM 3401 N N . TYR A 1 418 ? 9.93 46.906 21.781 1 96.44 418 TYR A N 1
ATOM 3402 C CA . TYR A 1 418 ? 8.969 46.125 21.016 1 96.44 418 TYR A CA 1
ATOM 3403 C C . TYR A 1 418 ? 7.551 46.344 21.547 1 96.44 418 TYR A C 1
ATOM 3405 O O . TYR A 1 418 ? 6.609 45.688 21.094 1 96.44 418 TYR A O 1
ATOM 3413 N N . LEU A 1 419 ? 7.367 47.219 22.469 1 96.12 419 LEU A N 1
ATOM 3414 C CA . LEU A 1 419 ? 6.062 47.469 23.062 1 96.12 419 LEU A CA 1
ATOM 3415 C C . LEU A 1 419 ? 5.352 48.625 22.359 1 96.12 419 LEU A C 1
ATOM 3417 O O . LEU A 1 419 ? 6.004 49.531 21.812 1 96.12 419 LEU A O 1
ATOM 3421 N N . PHE A 1 420 ? 4.043 48.562 22.219 1 94.25 420 PHE A N 1
ATOM 3422 C CA . PHE A 1 420 ? 3.236 49.594 21.562 1 94.25 420 PHE A CA 1
ATOM 3423 C C . PHE A 1 420 ? 1.894 49.75 22.266 1 94.25 420 PHE A C 1
ATOM 3425 O O . PHE A 1 420 ? 1.456 48.844 23 1 94.25 420 PHE A O 1
ATOM 3432 N N . ILE A 1 421 ? 1.313 50.875 22.109 1 91.19 421 ILE A N 1
ATOM 3433 C CA . ILE A 1 421 ? 0.009 51.156 22.703 1 91.19 421 ILE A CA 1
ATOM 3434 C C . ILE A 1 421 ? -1.078 51 21.641 1 91.19 421 ILE A C 1
ATOM 3436 O O . ILE A 1 421 ? -1.154 51.812 20.703 1 91.19 421 ILE A O 1
ATOM 3440 N N . GLY A 1 422 ? -1.765 49.969 21.812 1 86.88 422 GLY A N 1
ATOM 3441 C CA . GLY A 1 422 ? -2.836 49.719 20.859 1 86.88 422 GLY A CA 1
ATOM 3442 C C . GLY A 1 422 ? -4.137 50.406 21.234 1 86.88 422 GLY A C 1
ATOM 3443 O O . GLY A 1 422 ? -4.312 50.844 22.375 1 86.88 422 GLY A O 1
ATOM 3444 N N . GLU A 1 423 ? -4.969 50.5 20.234 1 86.62 423 GLU A N 1
ATOM 3445 C CA . GLU A 1 423 ? -6.312 51 20.484 1 86.62 423 GLU A CA 1
ATOM 3446 C C . GLU A 1 423 ? -7.156 50.031 21.281 1 86.62 423 GLU A C 1
ATOM 3448 O O . GLU A 1 423 ? -6.973 48.812 21.172 1 86.62 423 GLU A O 1
ATOM 3453 N N . LYS A 1 424 ? -8.023 50.594 22.078 1 86.44 424 LYS A N 1
ATOM 3454 C CA . LYS A 1 424 ? -8.875 49.719 22.906 1 86.44 424 LYS A CA 1
ATOM 3455 C C . LYS A 1 424 ? -10.125 49.281 22.141 1 86.44 424 LYS A C 1
ATOM 3457 O O . LYS A 1 424 ? -11.242 49.625 22.531 1 86.44 424 LYS A O 1
ATOM 3462 N N . LYS A 1 425 ? -9.906 48.719 21.062 1 89.25 425 LYS A N 1
ATOM 3463 C CA . LYS A 1 425 ? -10.984 48.094 20.297 1 89.25 425 LYS A CA 1
ATOM 3464 C C . LYS A 1 425 ? -11.023 46.594 20.5 1 89.25 425 LYS A C 1
ATOM 3466 O O . LYS A 1 425 ? -9.977 45.938 20.547 1 89.25 425 LYS A O 1
ATOM 3471 N N . ASN A 1 426 ? -12.094 46.094 20.625 1 88.5 426 ASN A N 1
ATOM 3472 C CA . ASN A 1 426 ? -12.281 44.688 20.969 1 88.5 426 ASN A CA 1
ATOM 3473 C C . ASN A 1 426 ? -11.648 43.781 19.938 1 88.5 426 ASN A C 1
ATOM 3475 O O . ASN A 1 426 ? -11.055 42.75 20.281 1 88.5 426 ASN A O 1
ATOM 3479 N N . HIS A 1 427 ? -11.805 44.094 18.656 1 89.44 427 HIS A N 1
ATOM 3480 C CA . HIS A 1 427 ? -11.273 43.219 17.609 1 89.44 427 HIS A CA 1
ATOM 3481 C C . HIS A 1 427 ? -9.75 43.219 17.594 1 89.44 427 HIS A C 1
ATOM 3483 O O . HIS A 1 427 ? -9.117 42.219 17.266 1 89.44 427 HIS A O 1
ATOM 3489 N N . LEU A 1 428 ? -9.156 44.312 17.938 1 92.38 428 LEU A N 1
ATOM 3490 C CA . LEU A 1 428 ? -7.703 44.438 17.984 1 92.38 428 LEU A CA 1
ATOM 3491 C C . LEU A 1 428 ? -7.141 43.719 19.219 1 92.38 428 LEU A C 1
ATOM 3493 O O . LEU A 1 428 ? -6.07 43.125 19.141 1 92.38 428 LEU A O 1
ATOM 3497 N N . GLN A 1 429 ? -7.91 43.844 20.297 1 93.88 429 GLN A N 1
ATOM 3498 C CA . GLN A 1 429 ? -7.484 43.125 21.5 1 93.88 429 GLN A CA 1
ATOM 3499 C C . GLN A 1 429 ? -7.504 41.625 21.312 1 93.88 429 GLN A C 1
ATOM 3501 O O . GLN A 1 429 ? -6.594 40.938 21.766 1 93.88 429 GLN A O 1
ATOM 3506 N N . PHE A 1 430 ? -8.5 41.156 20.625 1 93 430 PHE A N 1
ATOM 3507 C CA . PHE A 1 430 ? -8.586 39.719 20.359 1 93 430 PHE A CA 1
ATOM 3508 C C . PHE A 1 430 ? -7.477 39.281 19.422 1 93 430 PHE A C 1
ATOM 3510 O O . PHE A 1 430 ? -6.914 38.219 19.578 1 93 430 PHE A O 1
ATOM 3517 N N . ARG A 1 431 ? -7.18 40.062 18.422 1 92.44 431 ARG A N 1
ATOM 3518 C CA . ARG A 1 431 ? -6.109 39.719 17.484 1 92.44 431 ARG A CA 1
ATOM 3519 C C . ARG A 1 431 ? -4.77 39.594 18.219 1 92.44 431 ARG A C 1
ATOM 3521 O O . ARG A 1 431 ? -3.984 38.688 17.922 1 92.44 431 ARG A O 1
ATOM 3528 N N . LEU A 1 432 ? -4.551 40.531 19.094 1 94.94 432 LEU A N 1
ATOM 3529 C CA . LEU A 1 432 ? -3.309 40.469 19.859 1 94.94 432 LEU A CA 1
ATOM 3530 C C . LEU A 1 432 ? -3.25 39.25 20.734 1 94.94 432 LEU A C 1
ATOM 3532 O O . LEU A 1 432 ? -2.227 38.531 20.781 1 94.94 432 LEU A O 1
ATOM 3536 N N . LEU A 1 433 ? -4.34 38.969 21.438 1 95.19 433 LEU A N 1
ATOM 3537 C CA . LEU A 1 433 ? -4.406 37.781 22.266 1 95.19 433 LEU A CA 1
ATOM 3538 C C . LEU A 1 433 ? -4.199 36.531 21.438 1 95.19 433 LEU A C 1
ATOM 3540 O O . LEU A 1 433 ? -3.426 35.656 21.828 1 95.19 433 LEU A O 1
ATOM 3544 N N . PHE A 1 434 ? -4.887 36.438 20.312 1 92.31 434 PHE A N 1
ATOM 3545 C CA . PHE A 1 434 ? -4.781 35.312 19.406 1 92.31 434 PHE A CA 1
ATOM 3546 C C . PHE A 1 434 ? -3.348 35.125 18.938 1 92.31 434 PHE A C 1
ATOM 3548 O O . PHE A 1 434 ? -2.824 34 18.938 1 92.31 434 PHE A O 1
ATOM 3555 N N . GLY A 1 435 ? -2.701 36.219 18.547 1 92.12 435 GLY A N 1
ATOM 3556 C CA . GLY A 1 435 ? -1.322 36.156 18.094 1 92.12 435 GLY A CA 1
ATOM 3557 C C . GLY A 1 435 ? -0.354 35.688 19.156 1 92.12 435 GLY A C 1
ATOM 3558 O O . GLY A 1 435 ? 0.566 34.938 18.891 1 92.12 435 GLY A O 1
ATOM 3559 N N . CYS A 1 436 ? -0.577 36.125 20.359 1 94.12 436 CYS A N 1
ATOM 3560 C CA . CYS A 1 436 ? 0.296 35.75 21.469 1 94.12 436 CYS A CA 1
ATOM 3561 C C . CYS A 1 436 ? 0.157 34.281 21.797 1 94.12 436 CYS A C 1
ATOM 3563 O O . CYS A 1 436 ? 1.157 33.562 21.984 1 94.12 436 CYS A O 1
ATOM 3565 N N . LEU A 1 437 ? -1.062 33.781 21.781 1 92.5 437 LEU A N 1
ATOM 3566 C CA . LEU A 1 437 ? -1.292 32.375 22.109 1 92.5 437 LEU A CA 1
ATOM 3567 C C . LEU A 1 437 ? -0.728 31.484 21.031 1 92.5 437 LEU A C 1
ATOM 3569 O O . LEU A 1 437 ? -0.126 30.438 21.328 1 92.5 437 LEU A O 1
ATOM 3573 N N . VAL A 1 438 ? -0.895 31.859 19.812 1 89.88 438 VAL A N 1
ATOM 3574 C CA . VAL A 1 438 ? -0.368 31.062 18.719 1 89.88 438 VAL A CA 1
ATOM 3575 C C . VAL A 1 438 ? 1.158 31.047 18.766 1 89.88 438 VAL A C 1
ATOM 3577 O O . VAL A 1 438 ? 1.785 30.016 18.516 1 89.88 438 VAL A O 1
ATOM 3580 N N . SER A 1 439 ? 1.743 32.188 19.062 1 90.12 439 SER A N 1
ATOM 3581 C CA . SER A 1 439 ? 3.197 32.281 19.156 1 90.12 439 SER A CA 1
ATOM 3582 C C . SER A 1 439 ? 3.736 31.422 20.297 1 90.12 439 SER A C 1
ATOM 3584 O O . SER A 1 439 ? 4.898 31.016 20.281 1 90.12 439 SER A O 1
ATOM 3586 N N . LEU A 1 440 ? 2.865 31.188 21.281 1 90.38 440 LEU A N 1
ATOM 3587 C CA . LEU A 1 440 ? 3.283 30.391 22.422 1 90.38 440 LEU A CA 1
ATOM 3588 C C . LEU A 1 440 ? 3.053 28.906 22.156 1 90.38 440 LEU A C 1
ATOM 3590 O O . LEU A 1 440 ? 3.32 28.078 23.031 1 90.38 440 LEU A O 1
ATOM 3594 N N . GLY A 1 441 ? 2.523 28.562 21.031 1 84.38 441 GLY A N 1
ATOM 3595 C CA . GLY A 1 441 ? 2.48 27.156 20.641 1 84.38 441 GLY A CA 1
ATOM 3596 C C . GLY A 1 441 ? 1.071 26.609 20.562 1 84.38 441 GLY A C 1
ATOM 3597 O O . GLY A 1 441 ? 0.881 25.406 20.375 1 84.38 441 GLY A O 1
ATOM 3598 N N . ILE A 1 442 ? 0.054 27.375 20.734 1 88.12 442 ILE A N 1
ATOM 3599 C CA . ILE A 1 442 ? -1.324 26.906 20.641 1 88.12 442 ILE A CA 1
ATOM 3600 C C . ILE A 1 442 ? -1.721 26.766 19.172 1 88.12 442 ILE A C 1
ATOM 3602 O O . ILE A 1 442 ? -1.523 27.688 18.375 1 88.12 442 ILE A O 1
ATOM 3606 N N . PRO A 1 443 ? -2.207 25.703 18.75 1 85.31 443 PRO A N 1
ATOM 3607 C CA . PRO A 1 443 ? -2.549 25.5 17.344 1 85.31 443 PRO A CA 1
ATOM 3608 C C . PRO A 1 443 ? -3.793 26.281 16.922 1 85.31 443 PRO A C 1
ATOM 3610 O O . PRO A 1 443 ? -4.723 26.438 17.719 1 85.31 443 PRO A O 1
ATOM 3613 N N . ILE A 1 444 ? -3.773 26.688 15.719 1 86.44 444 ILE A N 1
ATOM 3614 C CA . ILE A 1 444 ? -4.945 27.328 15.133 1 86.44 444 ILE A CA 1
ATOM 3615 C C . ILE A 1 444 ? -5.934 26.266 14.664 1 86.44 444 ILE A C 1
ATOM 3617 O O . ILE A 1 444 ? -5.59 25.406 13.859 1 86.44 444 ILE A O 1
ATOM 3621 N N . LEU A 1 445 ? -7 26.297 15.219 1 85.44 445 LEU A N 1
ATOM 3622 C CA . LEU A 1 445 ? -8.008 25.297 14.867 1 85.44 445 LEU A CA 1
ATOM 3623 C C . LEU A 1 445 ? -9.258 25.969 14.297 1 85.44 445 LEU A C 1
ATOM 3625 O O . LEU A 1 445 ? -9.656 27.031 14.758 1 85.44 445 LEU A O 1
ATOM 3629 N N . PRO A 1 446 ? -9.836 25.312 13.336 1 83.94 446 PRO A N 1
ATOM 3630 C CA . PRO A 1 446 ? -9.594 24.062 12.617 1 83.94 446 PRO A CA 1
ATOM 3631 C C . PRO A 1 446 ? -8.539 24.203 11.523 1 83.94 446 PRO A C 1
ATOM 3633 O O . PRO A 1 446 ? -8.289 23.25 10.781 1 83.94 446 PRO A O 1
ATOM 3636 N N . ALA A 1 447 ? -7.887 25.312 11.391 1 87.12 447 ALA A N 1
ATOM 3637 C CA . ALA A 1 447 ? -6.777 25.578 10.477 1 87.12 447 ALA A CA 1
ATOM 3638 C C . ALA A 1 447 ? -7.262 25.641 9.031 1 87.12 447 ALA A C 1
ATOM 3640 O O . ALA A 1 447 ? -6.699 24.984 8.156 1 87.12 447 ALA A O 1
ATOM 3641 N N . SER A 1 448 ? -8.391 26.312 8.82 1 88.94 448 SER A N 1
ATOM 3642 C CA . SER A 1 448 ? -8.859 26.609 7.469 1 88.94 448 SER A CA 1
ATOM 3643 C C . SER A 1 448 ? -7.918 27.594 6.766 1 88.94 448 SER A C 1
ATOM 3645 O O . SER A 1 448 ? -7.086 28.234 7.41 1 88.94 448 SER A O 1
ATOM 3647 N N . GLN A 1 449 ? -7.977 27.672 5.551 1 86.12 449 GLN A N 1
ATOM 3648 C CA . GLN A 1 449 ? -7.113 28.594 4.812 1 86.12 449 GLN A CA 1
ATOM 3649 C C . GLN A 1 449 ? -7.402 30.047 5.188 1 86.12 449 GLN A C 1
ATOM 3651 O O . GLN A 1 449 ? -6.484 30.859 5.289 1 86.12 449 GLN A O 1
ATOM 3656 N N . ALA A 1 450 ? -8.656 30.297 5.375 1 87.62 450 ALA A N 1
ATOM 3657 C CA . ALA A 1 450 ? -9.039 31.656 5.742 1 87.62 450 ALA A CA 1
ATOM 3658 C C . ALA A 1 450 ? -8.477 32.031 7.109 1 87.62 450 ALA A C 1
ATOM 3660 O O . ALA A 1 450 ? -8.031 33.188 7.312 1 87.62 450 ALA A O 1
ATOM 3661 N N . GLN A 1 451 ? -8.492 31.125 7.977 1 86.88 451 GLN A N 1
ATOM 3662 C CA . GLN A 1 451 ? -7.934 31.375 9.305 1 86.88 451 GLN A CA 1
ATOM 3663 C C . GLN A 1 451 ? -6.418 31.531 9.242 1 86.88 451 GLN A C 1
ATOM 3665 O O . GLN A 1 451 ? -5.859 32.406 9.891 1 86.88 451 GLN A O 1
ATOM 3670 N N . LEU A 1 452 ? -5.82 30.719 8.445 1 84.88 452 LEU A N 1
ATOM 3671 C CA . LEU A 1 452 ? -4.371 30.766 8.312 1 84.88 452 LEU A CA 1
ATOM 3672 C C . LEU A 1 452 ? -3.93 32.031 7.586 1 84.88 452 LEU A C 1
ATOM 3674 O O . LEU A 1 452 ? -2.838 32.531 7.832 1 84.88 452 LEU A O 1
ATOM 3678 N N . PHE A 1 453 ? -4.812 32.438 6.777 1 83.75 453 PHE A N 1
ATOM 3679 C CA . PHE A 1 453 ? -4.562 33.688 6.07 1 83.75 453 PHE A CA 1
ATOM 3680 C C . PHE A 1 453 ? -4.672 34.875 7.012 1 83.75 453 PHE A C 1
ATOM 3682 O O . PHE A 1 453 ? -3.881 35.812 6.93 1 83.75 453 PHE A O 1
ATOM 3689 N N . TRP A 1 454 ? -5.582 34.656 7.871 1 84.25 454 TRP A N 1
ATOM 3690 C CA . TRP A 1 454 ? -5.816 35.719 8.852 1 84.25 454 TRP A CA 1
ATOM 3691 C C . TRP A 1 454 ? -4.695 35.781 9.883 1 84.25 454 TRP A C 1
ATOM 3693 O O . TRP A 1 454 ? -4.273 36.844 10.305 1 84.25 454 TRP A O 1
ATOM 3703 N N . ALA A 1 455 ? -4.234 34.594 10.289 1 78.56 455 ALA A N 1
ATOM 3704 C CA . ALA A 1 455 ? -3.139 34.5 11.258 1 78.56 455 ALA A CA 1
ATOM 3705 C C . ALA A 1 455 ? -1.889 33.906 10.609 1 78.56 455 ALA A C 1
ATOM 3707 O O . ALA A 1 455 ? -1.636 32.719 10.727 1 78.56 455 ALA A O 1
ATOM 3708 N N . PRO A 1 456 ? -1.129 34.625 9.898 1 64.5 456 PRO A N 1
ATOM 3709 C CA . PRO A 1 456 ? -0.048 34.094 9.07 1 64.5 456 PRO A CA 1
ATOM 3710 C C . PRO A 1 456 ? 1.02 33.375 9.891 1 64.5 456 PRO A C 1
ATOM 3712 O O . PRO A 1 456 ? 1.803 32.594 9.336 1 64.5 456 PRO A O 1
ATOM 3715 N N . LEU A 1 457 ? 1.08 33.531 11.141 1 62.22 457 LEU A N 1
ATOM 3716 C CA . LEU A 1 457 ? 2.229 33.031 11.891 1 62.22 457 LEU A CA 1
ATOM 3717 C C . LEU A 1 457 ? 2 31.609 12.352 1 62.22 457 LEU A C 1
ATOM 3719 O O . LEU A 1 457 ? 1.963 31.344 13.555 1 62.22 457 LEU A O 1
ATOM 3723 N N . VAL A 1 458 ? 1.663 30.781 11.391 1 59.53 458 VAL A N 1
ATOM 3724 C CA . VAL A 1 458 ? 1.323 29.453 11.883 1 59.53 458 VAL A CA 1
ATOM 3725 C C . VAL A 1 458 ? 2.545 28.547 11.797 1 59.53 458 VAL A C 1
ATOM 3727 O O . VAL A 1 458 ? 3.238 28.516 10.773 1 59.53 458 VAL A O 1
ATOM 3730 N N . LEU A 1 459 ? 3.031 28.219 13.062 1 60.09 459 LEU A N 1
ATOM 3731 C CA . LEU A 1 459 ? 4.043 27.172 13.102 1 60.09 459 LEU A CA 1
ATOM 3732 C C . LEU A 1 459 ? 3.461 25.844 12.641 1 60.09 459 LEU A C 1
ATOM 3734 O O . LEU A 1 459 ? 2.613 25.25 13.32 1 60.09 459 LEU A O 1
ATOM 3738 N N . GLU A 1 460 ? 3.836 25.453 11.508 1 61.88 460 GLU A N 1
ATOM 3739 C CA . GLU A 1 460 ? 3.275 24.281 10.852 1 61.88 460 GLU A CA 1
ATOM 3740 C C . GLU A 1 460 ? 3.502 23.016 11.688 1 61.88 460 GLU A C 1
ATOM 3742 O O . GLU A 1 460 ? 2.691 22.094 11.648 1 61.88 460 GLU A O 1
ATOM 3747 N N . ASP A 1 461 ? 4.441 23.016 12.492 1 60.91 461 ASP A N 1
ATOM 3748 C CA . ASP A 1 461 ? 4.801 21.828 13.266 1 60.91 461 ASP A CA 1
ATOM 3749 C C . ASP A 1 461 ? 3.686 21.453 14.242 1 60.91 461 ASP A C 1
ATOM 3751 O O . ASP A 1 461 ? 3.371 20.266 14.398 1 60.91 461 ASP A O 1
ATOM 3755 N N . ASN A 1 462 ? 3.119 22.406 14.758 1 61.88 462 ASN A N 1
ATOM 3756 C CA . ASN A 1 462 ? 2.117 22.141 15.781 1 61.88 462 ASN A CA 1
ATOM 3757 C C . ASN A 1 462 ? 0.812 21.641 15.172 1 61.88 462 ASN A C 1
ATOM 3759 O O . ASN A 1 462 ? 0.121 20.812 15.766 1 61.88 462 ASN A O 1
ATOM 3763 N N . LEU A 1 463 ? 0.635 22.078 13.992 1 64.5 463 LEU A N 1
ATOM 3764 C CA . LEU A 1 463 ? -0.639 21.75 13.359 1 64.5 463 LEU A CA 1
ATOM 3765 C C . LEU A 1 463 ? -0.658 20.297 12.891 1 64.5 463 LEU A C 1
ATOM 3767 O O . LEU A 1 463 ? -1.663 19.609 13.055 1 64.5 463 LEU A O 1
ATOM 3771 N N . LEU A 1 464 ? 0.368 19.906 12.484 1 63.09 464 LEU A N 1
ATOM 3772 C CA . LEU A 1 464 ? 0.388 18.562 11.914 1 63.09 464 LEU A CA 1
ATOM 3773 C C . LEU A 1 464 ? 0.282 17.5 13.008 1 63.09 464 LEU A C 1
ATOM 3775 O O . LEU A 1 464 ? -0.391 16.484 12.828 1 63.09 464 LEU A O 1
ATOM 3779 N N . ARG A 1 465 ? 0.833 17.766 14.102 1 60.81 465 ARG A N 1
ATOM 3780 C CA . ARG A 1 465 ? 0.738 16.844 15.227 1 60.81 465 ARG A CA 1
ATOM 3781 C C . ARG A 1 465 ? -0.708 16.688 15.68 1 60.81 465 ARG A C 1
ATOM 3783 O O . ARG A 1 465 ? -1.129 15.594 16.062 1 60.81 465 ARG A O 1
ATOM 3790 N N . CYS A 1 466 ? -1.205 17.812 15.547 1 57.75 466 CYS A N 1
ATOM 3791 C CA . CYS A 1 466 ? -2.559 17.812 16.094 1 57.75 466 CYS A CA 1
ATOM 3792 C C . CYS A 1 466 ? -3.549 17.219 15.094 1 57.75 466 CYS A C 1
ATOM 3794 O O . CYS A 1 466 ? -4.488 16.531 15.492 1 57.75 466 CYS A O 1
ATOM 3796 N N . LEU A 1 467 ? -3.254 17.469 13.953 1 58.12 467 LEU A N 1
ATOM 3797 C CA . LEU A 1 467 ? -4.301 17.141 12.992 1 58.12 467 LEU A CA 1
ATOM 3798 C C . LEU A 1 467 ? -4.109 15.734 12.445 1 58.12 467 LEU A C 1
ATOM 3800 O O . LEU A 1 467 ? -5.086 15.023 12.188 1 58.12 467 LEU A O 1
ATOM 3804 N N . ALA A 1 468 ? -2.873 15.414 12.242 1 55.66 468 ALA A N 1
ATOM 3805 C CA . ALA A 1 468 ? -2.703 14.18 11.484 1 55.66 468 ALA A CA 1
ATOM 3806 C C . ALA A 1 468 ? -2.418 13 12.406 1 55.66 468 ALA A C 1
ATOM 3808 O O . ALA A 1 468 ? -1.838 13.164 13.484 1 55.66 468 ALA A O 1
ATOM 3809 N N . ASN A 1 469 ? -3.166 11.891 12.25 1 52.34 469 ASN A N 1
ATOM 3810 C CA . ASN A 1 469 ? -2.971 10.625 12.945 1 52.34 469 ASN A CA 1
ATOM 3811 C C . ASN A 1 469 ? -1.581 10.055 12.688 1 52.34 469 ASN A C 1
ATOM 3813 O O . ASN A 1 469 ? -1.444 9.008 12.055 1 52.34 469 ASN A O 1
ATOM 3817 N N . VAL A 1 470 ? -0.448 10.812 12.875 1 54.16 470 VAL A N 1
ATOM 3818 C CA . VAL A 1 470 ? 0.888 10.367 12.492 1 54.16 470 VAL A CA 1
ATOM 3819 C C . VAL A 1 470 ? 1.73 10.125 13.742 1 54.16 470 VAL A C 1
ATOM 3821 O O . VAL A 1 470 ? 2.139 11.07 14.422 1 54.16 470 VAL A O 1
ATOM 3824 N N . PRO A 1 471 ? 1.71 9.008 14.398 1 50.19 471 PRO A N 1
ATOM 3825 C CA . PRO A 1 471 ? 2.465 8.836 15.641 1 50.19 471 PRO A CA 1
ATOM 3826 C C . PRO A 1 471 ? 3.912 9.305 15.523 1 50.19 471 PRO A C 1
ATOM 3828 O O . PRO A 1 471 ? 4.41 10.016 16.406 1 50.19 471 PRO A O 1
ATOM 3831 N N . LYS A 1 472 ? 4.773 8.766 14.531 1 52.28 472 LYS A N 1
ATOM 3832 C CA . LYS A 1 472 ? 6.223 8.859 14.664 1 52.28 472 LYS A CA 1
ATOM 3833 C C . LYS A 1 472 ? 6.719 10.258 14.312 1 52.28 472 LYS A C 1
ATOM 3835 O O . LYS A 1 472 ? 7.586 10.805 14.992 1 52.28 472 LYS A O 1
ATOM 3840 N N . ILE A 1 473 ? 6.176 10.711 13.18 1 51.91 473 ILE A N 1
ATOM 3841 C CA . ILE A 1 473 ? 6.699 12.008 12.766 1 51.91 473 ILE A CA 1
ATOM 3842 C C . ILE A 1 473 ? 6.336 13.062 13.805 1 51.91 473 ILE A C 1
ATOM 3844 O O . ILE A 1 473 ? 7.02 14.078 13.93 1 51.91 473 ILE A O 1
ATOM 3848 N N . ALA A 1 474 ? 5.324 12.664 14.57 1 50.62 474 ALA A N 1
ATOM 3849 C CA . ALA A 1 474 ? 4.871 13.539 15.641 1 50.62 474 ALA A CA 1
ATOM 3850 C C . ALA A 1 474 ? 5.98 13.781 16.656 1 50.62 474 ALA A C 1
ATOM 3852 O O . ALA A 1 474 ? 6.086 14.867 17.234 1 50.62 474 ALA A O 1
ATOM 3853 N N . SER A 1 475 ? 6.824 12.68 16.703 1 55.88 475 SER A N 1
ATOM 3854 C CA . SER A 1 475 ? 7.883 12.898 17.688 1 55.88 475 SER A CA 1
ATOM 3855 C C . SER A 1 475 ? 8.891 13.93 17.172 1 55.88 475 SER A C 1
ATOM 3857 O O . SER A 1 475 ? 9.539 14.617 17.969 1 55.88 475 SER A O 1
ATOM 3859 N N . LEU A 1 476 ? 9.062 13.953 15.852 1 58.31 476 LEU A N 1
ATOM 3860 C CA . LEU A 1 476 ? 9.992 14.922 15.289 1 58.31 476 LEU A CA 1
ATOM 3861 C C . LEU A 1 476 ? 9.477 16.344 15.469 1 58.31 476 LEU A C 1
ATOM 3863 O O . LEU A 1 476 ? 10.266 17.281 15.594 1 58.31 476 LEU A O 1
ATOM 3867 N N . SER A 1 477 ? 8.148 16.453 15.438 1 55.84 477 SER A N 1
ATOM 3868 C CA . SER A 1 477 ? 7.562 17.781 15.227 1 55.84 477 SER A CA 1
ATOM 3869 C C . SER A 1 477 ? 7.559 18.594 16.516 1 55.84 477 SER A C 1
ATOM 3871 O O . SER A 1 477 ? 7.441 19.812 16.484 1 55.84 477 SER A O 1
ATOM 3873 N N . SER A 1 478 ? 7.852 18.094 17.734 1 60.34 478 SER A N 1
ATOM 3874 C CA . SER A 1 478 ? 7.348 18.938 18.812 1 60.34 478 SER A CA 1
ATOM 3875 C C . SER A 1 478 ? 8.461 19.781 19.422 1 60.34 478 SER A C 1
ATOM 3877 O O . SER A 1 478 ? 9.445 19.25 19.938 1 60.34 478 SER A O 1
ATOM 3879 N N . SER A 1 479 ? 8.477 21.125 18.906 1 70.44 479 SER A N 1
ATOM 3880 C CA . SER A 1 479 ? 9.312 22.094 19.609 1 70.44 479 SER A CA 1
ATOM 3881 C C . SER A 1 479 ? 8.93 22.172 21.078 1 70.44 479 SER A C 1
ATOM 3883 O O . SER A 1 479 ? 7.75 22.062 21.422 1 70.44 479 SER A O 1
ATOM 3885 N N . GLN A 1 480 ? 9.898 22.219 21.953 1 77.88 480 GLN A N 1
ATOM 3886 C CA . GLN A 1 480 ? 9.656 22.312 23.391 1 77.88 480 GLN A CA 1
ATOM 3887 C C . GLN A 1 480 ? 9.68 23.75 23.859 1 77.88 480 GLN A C 1
ATOM 3889 O O . GLN A 1 480 ? 10.398 24.594 23.297 1 77.88 480 GLN A O 1
ATOM 3894 N N . PRO A 1 481 ? 8.828 24.141 24.656 1 82.75 481 PRO A N 1
ATOM 3895 C CA . PRO A 1 481 ? 7.82 23.328 25.328 1 82.75 481 PRO A CA 1
ATOM 3896 C C . PRO A 1 481 ? 6.547 23.156 24.5 1 82.75 481 PRO A C 1
ATOM 3898 O O . PRO A 1 481 ? 6.25 24 23.641 1 82.75 481 PRO A O 1
ATOM 3901 N N . ASN A 1 482 ? 5.809 22.125 24.766 1 80.62 482 ASN A N 1
ATOM 3902 C CA . ASN A 1 482 ? 4.57 21.859 24.047 1 80.62 482 ASN A CA 1
ATOM 3903 C C . ASN A 1 482 ? 3.438 21.469 25 1 80.62 482 ASN A C 1
ATOM 3905 O O . ASN A 1 482 ? 3.688 21.031 26.125 1 80.62 482 ASN A O 1
ATOM 3909 N N . ILE A 1 483 ? 2.283 21.641 24.594 1 81.12 483 ILE A N 1
ATOM 3910 C CA . ILE A 1 483 ? 1.105 21.484 25.453 1 81.12 483 ILE A CA 1
ATOM 3911 C C . ILE A 1 483 ? 0.799 20 25.625 1 81.12 483 ILE A C 1
ATOM 3913 O O . ILE A 1 483 ? 0.055 19.609 26.547 1 81.12 483 ILE A O 1
ATOM 3917 N N . VAL A 1 484 ? 1.315 19.156 24.906 1 77.38 484 VAL A N 1
ATOM 3918 C CA . VAL A 1 484 ? 0.964 17.75 24.953 1 77.38 484 VAL A CA 1
ATOM 3919 C C . VAL A 1 484 ? 1.745 17.062 26.062 1 77.38 484 VAL A C 1
ATOM 3921 O O . VAL A 1 484 ? 1.172 16.312 26.859 1 77.38 484 VAL A O 1
ATOM 3924 N N . ASN A 1 485 ? 3.01 17.422 26.203 1 76.5 485 ASN A N 1
ATOM 3925 C CA . ASN A 1 485 ? 3.863 16.656 27.094 1 76.5 485 ASN A CA 1
ATOM 3926 C C . ASN A 1 485 ? 4.246 17.453 28.328 1 76.5 485 ASN A C 1
ATOM 3928 O O . ASN A 1 485 ? 4.691 16.891 29.328 1 76.5 485 ASN A O 1
ATOM 3932 N N . ASN A 1 486 ? 4.043 18.781 28.312 1 86.88 486 ASN A N 1
ATOM 3933 C CA . ASN A 1 486 ? 4.5 19.625 29.406 1 86.88 486 ASN A CA 1
ATOM 3934 C C . ASN A 1 486 ? 3.33 20.188 30.203 1 86.88 486 ASN A C 1
ATOM 3936 O O . ASN A 1 486 ? 2.781 21.234 29.875 1 86.88 486 ASN A O 1
ATOM 3940 N N . MET A 1 487 ? 3.068 19.688 31.359 1 86.5 487 MET A N 1
ATOM 3941 C CA . MET A 1 487 ? 1.912 20.047 32.188 1 86.5 487 MET A CA 1
ATOM 3942 C C . MET A 1 487 ? 2.08 21.438 32.781 1 86.5 487 MET A C 1
ATOM 3944 O O . MET A 1 487 ? 1.109 22.188 32.906 1 86.5 487 MET A O 1
ATOM 3948 N N . SER A 1 488 ? 3.342 21.719 33.156 1 87.88 488 SER A N 1
ATOM 3949 C CA . SER A 1 488 ? 3.57 23.047 33.719 1 87.88 488 SER A CA 1
ATOM 3950 C C . SER A 1 488 ? 3.305 24.141 32.719 1 87.88 488 SER A C 1
ATOM 3952 O O . SER A 1 488 ? 2.727 25.188 33.031 1 87.88 488 SER A O 1
ATOM 3954 N N . TYR A 1 489 ? 3.785 23.891 31.562 1 91.06 489 TYR A N 1
ATOM 3955 C CA . TYR A 1 489 ? 3.57 24.844 30.484 1 91.06 489 TYR A CA 1
ATOM 3956 C C . TYR A 1 489 ? 2.09 24.969 30.156 1 91.06 489 TYR A C 1
ATOM 3958 O O . TYR A 1 489 ? 1.579 26.062 29.938 1 91.06 489 TYR A O 1
ATOM 3966 N N . LEU A 1 490 ? 1.345 23.891 30.141 1 92.56 490 LEU A N 1
ATOM 3967 C CA . LEU A 1 490 ? -0.089 23.875 29.875 1 92.56 490 LEU A CA 1
ATOM 3968 C C . LEU A 1 490 ? -0.847 24.656 30.953 1 92.56 490 LEU A C 1
ATOM 3970 O O . LEU A 1 490 ? -1.752 25.438 30.625 1 92.56 490 LEU A O 1
ATOM 3974 N N . THR A 1 491 ? -0.516 24.438 32.156 1 92 491 THR A N 1
ATOM 3975 C CA . THR A 1 491 ? -1.183 25.125 33.25 1 92 491 THR A CA 1
ATOM 3976 C C . THR A 1 491 ? -0.967 26.641 33.156 1 92 491 THR A C 1
ATOM 3978 O O . THR A 1 491 ? -1.869 27.422 33.469 1 92 491 THR A O 1
ATOM 3981 N N . PHE A 1 492 ? 0.203 27 32.781 1 93.38 492 PHE A N 1
ATOM 3982 C CA . PHE A 1 492 ? 0.513 28.406 32.562 1 93.38 492 PHE A CA 1
ATOM 3983 C C . PHE A 1 492 ? -0.381 29 31.5 1 93.38 492 PHE A C 1
ATOM 3985 O O . PHE A 1 492 ? -0.955 30.078 31.688 1 93.38 492 PHE A O 1
ATOM 3992 N N . LEU A 1 493 ? -0.479 28.344 30.438 1 94.62 493 LEU A N 1
ATOM 3993 C CA . LEU A 1 493 ? -1.295 28.828 29.328 1 94.62 493 LEU A CA 1
ATOM 3994 C C . LEU A 1 493 ? -2.773 28.828 29.703 1 94.62 493 LEU A C 1
ATOM 3996 O O . LEU A 1 493 ? -3.516 29.734 29.297 1 94.62 493 LEU A O 1
ATOM 4000 N N . ARG A 1 494 ? -3.246 27.875 30.438 1 94.75 494 ARG A N 1
ATOM 4001 C CA . ARG A 1 494 ? -4.621 27.828 30.922 1 94.75 494 ARG A CA 1
ATOM 4002 C C . ARG A 1 494 ? -4.93 29.062 31.781 1 94.75 494 ARG A C 1
ATOM 4004 O O . ARG A 1 494 ? -6.023 29.625 31.703 1 94.75 494 ARG A O 1
ATOM 4011 N N . ARG A 1 495 ? -3.992 29.422 32.531 1 93.12 495 ARG A N 1
ATOM 4012 C CA . ARG A 1 495 ? -4.176 30.594 33.375 1 93.12 495 ARG A CA 1
ATOM 4013 C C . ARG A 1 495 ? -4.285 31.859 32.531 1 93.12 495 ARG A C 1
ATOM 4015 O O . ARG A 1 495 ? -5.082 32.75 32.844 1 93.12 495 ARG A O 1
ATOM 4022 N N . ILE A 1 496 ? -3.439 31.938 31.531 1 95.19 496 ILE A N 1
ATOM 4023 C CA . ILE A 1 496 ? -3.521 33.094 30.641 1 95.19 496 ILE A CA 1
ATOM 4024 C C . ILE A 1 496 ? -4.918 33.156 30.016 1 95.19 496 ILE A C 1
ATOM 4026 O O . ILE A 1 496 ? -5.52 34.219 29.953 1 95.19 496 ILE A O 1
ATOM 4030 N N . VAL A 1 497 ? -5.418 32.062 29.594 1 94.88 497 VAL A N 1
ATOM 4031 C CA . VAL A 1 497 ? -6.719 32 28.938 1 94.88 497 VAL A CA 1
ATOM 4032 C C . VAL A 1 497 ? -7.816 32.406 29.922 1 94.88 497 VAL A C 1
ATOM 4034 O O . VAL A 1 497 ? -8.711 33.188 29.578 1 94.88 497 VAL A O 1
ATOM 4037 N N . LEU A 1 498 ? -7.762 31.938 31.125 1 92.31 498 LEU A N 1
ATOM 4038 C CA . LEU A 1 498 ? -8.773 32.25 32.125 1 92.31 498 LEU A CA 1
ATOM 4039 C C . LEU A 1 498 ? -8.75 33.719 32.5 1 92.31 498 LEU A C 1
ATOM 4041 O O . LEU A 1 498 ? -9.805 34.344 32.625 1 92.31 498 LEU A O 1
ATOM 4045 N N . GLN A 1 499 ? -7.602 34.219 32.656 1 92.12 499 GLN A N 1
ATOM 4046 C CA . GLN A 1 499 ? -7.453 35.625 33.031 1 92.12 499 GLN A CA 1
ATOM 4047 C C . GLN A 1 499 ? -7.914 36.562 31.922 1 92.12 499 GLN A C 1
ATOM 4049 O O . GLN A 1 499 ? -8.578 37.562 32.188 1 92.12 499 GLN A O 1
ATOM 4054 N N . THR A 1 500 ? -7.496 36.25 30.75 1 93.5 500 THR A N 1
ATOM 4055 C CA . THR A 1 500 ? -7.891 37.094 29.625 1 93.5 500 THR A CA 1
ATOM 4056 C C . THR A 1 500 ? -9.375 36.906 29.328 1 93.5 500 THR A C 1
ATOM 4058 O O . THR A 1 500 ? -10.016 37.844 28.812 1 93.5 500 THR A O 1
ATOM 4061 N N . TYR A 1 501 ? -9.93 35.781 29.594 1 92 501 TYR A N 1
ATOM 4062 C CA . TYR A 1 501 ? -11.359 35.531 29.422 1 92 501 TYR A CA 1
ATOM 4063 C C . TYR A 1 501 ? -12.18 36.531 30.234 1 92 501 TYR A C 1
ATOM 4065 O O . TYR A 1 501 ? -13.211 37.031 29.781 1 92 501 TYR A O 1
ATOM 4073 N N . ARG A 1 502 ? -11.719 36.875 31.312 1 88.94 502 ARG A N 1
ATOM 4074 C CA . ARG A 1 502 ? -12.438 37.781 32.219 1 88.94 502 ARG A CA 1
ATOM 4075 C C . ARG A 1 502 ? -12.305 39.219 31.75 1 88.94 502 ARG A C 1
ATOM 4077 O O . ARG A 1 502 ? -13.164 40.062 32.031 1 88.94 502 ARG A O 1
ATOM 4084 N N . LEU A 1 503 ? -11.312 39.469 31 1 90.12 503 LEU A N 1
ATOM 4085 C CA . LEU A 1 503 ? -11.016 40.844 30.641 1 90.12 503 LEU A CA 1
ATOM 4086 C C . LEU A 1 503 ? -11.586 41.156 29.266 1 90.12 503 LEU A C 1
ATOM 4088 O O . LEU A 1 503 ? -11.922 42.312 28.984 1 90.12 503 LEU A O 1
ATOM 4092 N N . ILE A 1 504 ? -11.68 40.188 28.406 1 91.69 504 ILE A N 1
ATOM 4093 C CA . ILE A 1 504 ? -12.133 40.438 27.031 1 91.69 504 ILE A CA 1
ATOM 4094 C C . ILE A 1 504 ? -13.656 40.469 27 1 91.69 504 ILE A C 1
ATOM 4096 O O . ILE A 1 504 ? -14.328 39.812 27.812 1 91.69 504 ILE A O 1
ATOM 4100 N N . LYS A 1 505 ? -14.18 41.25 26.078 1 89.75 505 LYS A N 1
ATOM 4101 C CA . LYS A 1 505 ? -15.625 41.438 26 1 89.75 505 LYS A CA 1
ATOM 4102 C C . LYS A 1 505 ? -16.234 40.5 24.938 1 89.75 505 LYS A C 1
ATOM 4104 O O . LYS A 1 505 ? -15.516 39.938 24.109 1 89.75 505 LYS A O 1
ATOM 4109 N N . GLN A 1 506 ? -17.562 40.344 24.969 1 86.75 506 GLN A N 1
ATOM 4110 C CA . GLN A 1 506 ? -18.297 39.594 23.969 1 86.75 506 GLN A CA 1
ATOM 4111 C C . GLN A 1 506 ? -18.281 40.312 22.625 1 86.75 506 GLN A C 1
ATOM 4113 O O . GLN A 1 506 ? -18.25 41.531 22.562 1 86.75 506 GLN A O 1
ATOM 4118 N N . PRO A 1 507 ? -18.188 39.625 21.672 1 88.62 507 PRO A N 1
ATOM 4119 C CA . PRO A 1 507 ? -18.359 38.188 21.422 1 88.62 507 PRO A CA 1
ATOM 4120 C C . PRO A 1 507 ? -17.031 37.438 21.453 1 88.62 507 PRO A C 1
ATOM 4122 O O . PRO A 1 507 ? -17.031 36.188 21.375 1 88.62 507 PRO A O 1
ATOM 4125 N N . TYR A 1 508 ? -15.93 38.125 21.578 1 91.75 508 TYR A N 1
ATOM 4126 C CA . TYR A 1 508 ? -14.617 37.5 21.516 1 91.75 508 TYR A CA 1
ATOM 4127 C C . TYR A 1 508 ? -14.336 36.688 22.781 1 91.75 508 TYR A C 1
ATOM 4129 O O . TYR A 1 508 ? -13.492 35.781 22.766 1 91.75 508 TYR A O 1
ATOM 4137 N N . GLN A 1 509 ? -15.039 37.031 23.828 1 92 509 GLN A N 1
ATOM 4138 C CA . GLN A 1 509 ? -14.938 36.219 25.047 1 92 509 GLN A CA 1
ATOM 4139 C C . GLN A 1 509 ? -15.367 34.781 24.797 1 92 509 GLN A C 1
ATOM 4141 O O . GLN A 1 509 ? -14.656 33.844 25.172 1 92 509 GLN A O 1
ATOM 4146 N N . LEU A 1 510 ? -16.5 34.625 24.156 1 90.94 510 LEU A N 1
ATOM 4147 C CA . LEU A 1 510 ? -17.016 33.312 23.812 1 90.94 510 LEU A CA 1
ATOM 4148 C C . LEU A 1 510 ? -16.094 32.625 22.797 1 90.94 510 LEU A C 1
ATOM 4150 O O . LEU A 1 510 ? -15.859 31.406 22.875 1 90.94 510 LEU A O 1
ATOM 4154 N N . GLU A 1 511 ? -15.562 33.344 21.828 1 92.25 511 GLU A N 1
ATOM 4155 C CA . GLU A 1 511 ? -14.664 32.812 20.828 1 92.25 511 GLU A CA 1
ATOM 4156 C C . GLU A 1 511 ? -13.422 32.188 21.469 1 92.25 511 GLU A C 1
ATOM 4158 O O . GLU A 1 511 ? -12.953 31.141 21.047 1 92.25 511 GLU A O 1
ATOM 4163 N N . LEU A 1 512 ? -12.906 32.875 22.406 1 93.62 512 LEU A N 1
ATOM 4164 C CA . LEU A 1 512 ? -11.719 32.375 23.109 1 93.62 512 LEU A CA 1
ATOM 4165 C C . LEU A 1 512 ? -12.016 31.094 23.844 1 93.62 512 LEU A C 1
ATOM 4167 O O . LEU A 1 512 ? -11.219 30.156 23.812 1 93.62 512 LEU A O 1
ATOM 4171 N N . ALA A 1 513 ? -13.141 31.031 24.516 1 93.75 513 ALA A N 1
ATOM 4172 C CA . ALA A 1 513 ? -13.516 29.844 25.281 1 93.75 513 ALA A CA 1
ATOM 4173 C C . ALA A 1 513 ? -13.727 28.656 24.359 1 93.75 513 ALA A C 1
ATOM 4175 O O . ALA A 1 513 ? -13.305 27.531 24.672 1 93.75 513 ALA A O 1
ATOM 4176 N N . LEU A 1 514 ? -14.398 28.844 23.281 1 93.56 514 LEU A N 1
ATOM 4177 C CA . LEU A 1 514 ? -14.641 27.766 22.328 1 93.56 514 LEU A CA 1
ATOM 4178 C C . LEU A 1 514 ? -13.328 27.281 21.719 1 93.56 514 LEU A C 1
ATOM 4180 O O . LEU A 1 514 ? -13.141 26.078 21.531 1 93.56 514 LEU A O 1
ATOM 4184 N N . TRP A 1 515 ? -12.453 28.172 21.359 1 92.94 515 TRP A N 1
ATOM 4185 C CA . TRP A 1 515 ? -11.148 27.828 20.828 1 92.94 515 TRP A CA 1
ATOM 4186 C C . TRP A 1 515 ? -10.367 26.953 21.812 1 92.94 515 TRP A C 1
ATOM 4188 O O . TRP A 1 515 ? -9.781 25.938 21.422 1 92.94 515 TRP A O 1
ATOM 4198 N N . TRP A 1 516 ? -10.422 27.344 23 1 93.81 516 TRP A N 1
ATOM 4199 C CA . TRP A 1 516 ? -9.656 26.625 24 1 93.81 516 TRP A CA 1
ATOM 4200 C C . TRP A 1 516 ? -10.203 25.203 24.188 1 93.81 516 TRP A C 1
ATOM 4202 O O . TRP A 1 516 ? -9.445 24.266 24.375 1 93.81 516 TRP A O 1
ATOM 4212 N N . LEU A 1 517 ? -11.508 25.078 24.203 1 93.69 517 LEU A N 1
ATOM 4213 C CA . LEU A 1 517 ? -12.109 23.75 24.312 1 93.69 517 LEU A CA 1
ATOM 4214 C C . LEU A 1 517 ? -11.68 22.859 23.156 1 93.69 517 LEU A C 1
ATOM 4216 O O . LEU A 1 517 ? -11.445 21.656 23.344 1 93.69 517 LEU A O 1
ATOM 4220 N N . ASP A 1 518 ? -11.578 23.406 22.047 1 91.12 518 ASP A N 1
ATOM 4221 C CA . ASP A 1 518 ? -11.109 22.656 20.891 1 91.12 518 ASP A CA 1
ATOM 4222 C C . ASP A 1 518 ? -9.648 22.25 21.062 1 91.12 518 ASP A C 1
ATOM 4224 O O . ASP A 1 518 ? -9.234 21.188 20.594 1 91.12 518 ASP A O 1
ATOM 4228 N N . VAL A 1 519 ? -8.844 23.141 21.578 1 90.88 519 VAL A N 1
ATOM 4229 C CA . VAL A 1 519 ? -7.438 22.844 21.828 1 90.88 519 VAL A CA 1
ATOM 4230 C C . VAL A 1 519 ? -7.316 21.672 22.781 1 90.88 519 VAL A C 1
ATOM 4232 O O . VAL A 1 519 ? -6.504 20.766 22.562 1 90.88 519 VAL A O 1
ATOM 4235 N N . GLU A 1 520 ? -8.156 21.719 23.844 1 92.62 520 GLU A N 1
ATOM 4236 C CA . GLU A 1 520 ? -8.141 20.609 24.797 1 92.62 520 GLU A CA 1
ATOM 4237 C C . GLU A 1 520 ? -8.555 19.312 24.125 1 92.62 520 GLU A C 1
ATOM 4239 O O . GLU A 1 520 ? -8.016 18.234 24.438 1 92.62 520 GLU A O 1
ATOM 4244 N N . ARG A 1 521 ? -9.469 19.359 23.281 1 90.31 521 ARG A N 1
ATOM 4245 C CA . ARG A 1 521 ? -9.953 18.188 22.578 1 90.31 521 ARG A CA 1
ATOM 4246 C C . ARG A 1 521 ? -8.852 17.594 21.703 1 90.31 521 ARG A C 1
ATOM 4248 O O . ARG A 1 521 ? -8.609 16.391 21.734 1 90.31 521 ARG A O 1
ATOM 4255 N N . VAL A 1 522 ? -8.211 18.406 20.906 1 85.06 522 VAL A N 1
ATOM 4256 C CA . VAL A 1 522 ? -7.168 17.938 20 1 85.06 522 VAL A CA 1
ATOM 4257 C C . VAL A 1 522 ? -5.973 17.422 20.781 1 85.06 522 VAL A C 1
ATOM 4259 O O . VAL A 1 522 ? -5.312 16.469 20.375 1 85.06 522 VAL A O 1
ATOM 4262 N N . ARG A 1 523 ? -5.652 18.094 21.875 1 85.56 523 ARG A N 1
ATOM 4263 C CA . ARG A 1 523 ? -4.551 17.656 22.734 1 85.56 523 ARG A CA 1
ATOM 4264 C C . ARG A 1 523 ? -4.789 16.25 23.266 1 85.56 523 ARG A C 1
ATOM 4266 O O . ARG A 1 523 ? -3.904 15.398 23.188 1 85.56 523 ARG A O 1
ATOM 4273 N N . ILE A 1 524 ? -5.953 16 23.766 1 86.69 524 ILE A N 1
ATOM 4274 C CA . ILE A 1 524 ? -6.266 14.688 24.328 1 86.69 524 ILE A CA 1
ATOM 4275 C C . ILE A 1 524 ? -6.301 13.641 23.219 1 86.69 524 ILE A C 1
ATOM 4277 O O . ILE A 1 524 ? -5.914 12.492 23.422 1 86.69 524 ILE A O 1
ATOM 4281 N N . GLY A 1 525 ? -6.805 14.047 22.047 1 81.38 525 GLY A N 1
ATOM 4282 C CA . GLY A 1 525 ? -6.773 13.148 20.906 1 81.38 525 GLY A CA 1
ATOM 4283 C C . GLY A 1 525 ? -5.367 12.742 20.516 1 81.38 525 GLY A C 1
ATOM 4284 O O . GLY A 1 525 ? -5.129 11.586 20.156 1 81.38 525 GLY A O 1
ATOM 4285 N N . ALA A 1 526 ? -4.445 13.641 20.516 1 78.81 526 ALA A N 1
ATOM 4286 C CA . ALA A 1 526 ? -3.051 13.367 20.188 1 78.81 526 ALA A CA 1
ATOM 4287 C C . ALA A 1 526 ? -2.414 12.422 21.203 1 78.81 526 ALA A C 1
ATOM 4289 O O . ALA A 1 526 ? -1.614 11.562 20.844 1 78.81 526 ALA A O 1
ATOM 4290 N N . ILE A 1 527 ? -2.76 12.609 22.5 1 81 527 ILE A N 1
ATOM 4291 C CA . ILE A 1 527 ? -2.227 11.773 23.578 1 81 527 ILE A CA 1
ATOM 4292 C C . ILE A 1 527 ? -2.768 10.352 23.422 1 81 527 ILE A C 1
ATOM 4294 O O . ILE A 1 527 ? -2.041 9.375 23.641 1 81 527 ILE A O 1
ATOM 4298 N N . ALA A 1 528 ? -3.988 10.258 23.094 1 78 528 ALA A N 1
ATOM 4299 C CA . ALA A 1 528 ? -4.609 8.945 22.922 1 78 528 ALA A CA 1
ATOM 4300 C C . ALA A 1 528 ? -3.932 8.156 21.797 1 78 528 ALA A C 1
ATOM 4302 O O . ALA A 1 528 ? -3.84 6.93 21.859 1 78 528 ALA A O 1
ATOM 4303 N N . ARG A 1 529 ? -3.354 8.805 20.812 1 74.56 529 ARG A N 1
ATOM 4304 C CA . ARG A 1 529 ? -2.736 8.156 19.672 1 74.56 529 ARG A CA 1
ATOM 4305 C C . ARG A 1 529 ? -1.289 7.781 19.953 1 74.56 529 ARG A C 1
ATOM 4307 O O . ARG A 1 529 ? -0.724 6.906 19.297 1 74.56 529 ARG A O 1
ATOM 4314 N N . SER A 1 530 ? -0.663 8.336 20.891 1 71.75 530 SER A N 1
ATOM 4315 C CA . SER A 1 530 ? 0.778 8.172 21.047 1 71.75 530 SER A CA 1
ATOM 4316 C C . SER A 1 530 ? 1.118 7.52 22.375 1 71.75 530 SER A C 1
ATOM 4318 O O . SER A 1 530 ? 2.271 7.156 22.609 1 71.75 530 SER A O 1
ATOM 4320 N N . SER A 1 531 ? 0.116 7.402 23.25 1 74.19 531 SER A N 1
ATOM 4321 C CA . SER A 1 531 ? 0.454 6.949 24.594 1 74.19 531 SER A CA 1
ATOM 4322 C C . SER A 1 531 ? -0.267 5.648 24.938 1 74.19 531 SER A C 1
ATOM 4324 O O . SER A 1 531 ? -1.156 5.215 24.203 1 74.19 531 SER A O 1
ATOM 4326 N N . THR A 1 532 ? 0.192 5.086 26.062 1 76.38 532 THR A N 1
ATOM 4327 C CA . THR A 1 532 ? -0.397 3.848 26.562 1 76.38 532 THR A CA 1
ATOM 4328 C C . THR A 1 532 ? -1.773 4.109 27.172 1 76.38 532 THR A C 1
ATOM 4330 O O . THR A 1 532 ? -2.098 5.246 27.516 1 76.38 532 THR A O 1
ATOM 4333 N N . GLN A 1 533 ? -2.568 3.145 27.359 1 77.88 533 GLN A N 1
ATOM 4334 C CA . GLN A 1 533 ? -3.939 3.268 27.844 1 77.88 533 GLN A CA 1
ATOM 4335 C C . GLN A 1 533 ? -3.969 3.84 29.266 1 77.88 533 GLN A C 1
ATOM 4337 O O . GLN A 1 533 ? -4.871 4.605 29.609 1 77.88 533 GLN A O 1
ATOM 4342 N N . VAL A 1 534 ? -2.953 3.479 30 1 82.12 534 VAL A N 1
ATOM 4343 C CA . VAL A 1 534 ? -2.912 3.949 31.375 1 82.12 534 VAL A CA 1
ATOM 4344 C C . VAL A 1 534 ? -2.648 5.453 31.406 1 82.12 534 VAL A C 1
ATOM 4346 O O . VAL A 1 534 ? -3.301 6.191 32.156 1 82.12 534 VAL A O 1
ATOM 4349 N N . ASP A 1 535 ? -1.776 5.875 30.594 1 83.19 535 ASP A N 1
ATOM 4350 C CA . ASP A 1 535 ? -1.452 7.297 30.516 1 83.19 535 ASP A CA 1
ATOM 4351 C C . ASP A 1 535 ? -2.619 8.102 29.953 1 83.19 535 ASP A C 1
ATOM 4353 O O . ASP A 1 535 ? -2.857 9.234 30.359 1 83.19 535 ASP A O 1
ATOM 4357 N N . VAL A 1 536 ? -3.332 7.527 29.047 1 85.19 536 VAL A N 1
ATOM 4358 C CA . VAL A 1 536 ? -4.469 8.203 28.438 1 85.19 536 VAL A CA 1
ATOM 4359 C C . VAL A 1 536 ? -5.57 8.414 29.469 1 85.19 536 VAL A C 1
ATOM 4361 O O . VAL A 1 536 ? -6.188 9.477 29.531 1 85.19 536 VAL A O 1
ATOM 4364 N N . LYS A 1 537 ? -5.801 7.441 30.312 1 87.5 537 LYS A N 1
ATOM 4365 C CA . LYS A 1 537 ? -6.84 7.547 31.328 1 87.5 537 LYS A CA 1
ATOM 4366 C C . LYS A 1 537 ? -6.492 8.617 32.344 1 87.5 537 LYS A C 1
ATOM 4368 O O . LYS A 1 537 ? -7.359 9.398 32.75 1 87.5 537 LYS A O 1
ATOM 4373 N N . ASN A 1 538 ? -5.262 8.68 32.719 1 89.5 538 ASN A N 1
ATOM 4374 C CA . ASN A 1 538 ? -4.828 9.68 33.688 1 89.5 538 ASN A CA 1
ATOM 4375 C C . ASN A 1 538 ? -4.926 11.086 33.125 1 89.5 538 ASN A C 1
ATOM 4377 O O . ASN A 1 538 ? -5.375 12.008 33.812 1 89.5 538 ASN A O 1
ATOM 4381 N N . ARG A 1 539 ? -4.492 11.242 31.953 1 89.94 539 ARG A N 1
ATOM 4382 C CA . ARG A 1 539 ? -4.527 12.562 31.328 1 89.94 539 ARG A CA 1
ATOM 4383 C C . ARG A 1 539 ? -5.961 12.992 31.031 1 89.94 539 ARG A C 1
ATOM 4385 O O . ARG A 1 539 ? -6.273 14.188 31.078 1 89.94 539 ARG A O 1
ATOM 4392 N N . TRP A 1 540 ? -6.805 12.07 30.766 1 91 540 TRP A N 1
ATOM 4393 C CA . TRP A 1 540 ? -8.211 12.375 30.547 1 91 540 TRP A CA 1
ATOM 4394 C C . TRP A 1 540 ? -8.875 12.852 31.828 1 91 540 TRP A C 1
ATOM 4396 O O . TRP A 1 540 ? -9.641 13.82 31.812 1 91 540 TRP A O 1
ATOM 4406 N N . LYS A 1 541 ? -8.555 12.156 32.875 1 92.69 541 LYS A N 1
ATOM 4407 C CA . LYS A 1 541 ? -9.109 12.57 34.156 1 92.69 541 LYS A CA 1
ATOM 4408 C C . LYS A 1 541 ? -8.688 13.992 34.5 1 92.69 541 LYS A C 1
ATOM 4410 O O . LYS A 1 541 ? -9.5 14.789 35 1 92.69 541 LYS A O 1
ATOM 4415 N N . GLU A 1 542 ? -7.488 14.258 34.281 1 92.88 542 GLU A N 1
ATOM 4416 C CA . GLU A 1 542 ? -6.965 15.602 34.531 1 92.88 542 GLU A CA 1
ATOM 4417 C C . GLU A 1 542 ? -7.656 16.641 33.625 1 92.88 542 GLU A C 1
ATOM 4419 O O . GLU A 1 542 ? -8.039 17.703 34.094 1 92.88 542 GLU A O 1
ATOM 4424 N N . ALA A 1 543 ? -7.758 16.406 32.375 1 93.69 543 ALA A N 1
ATOM 4425 C CA . ALA A 1 543 ? -8.383 17.328 31.422 1 93.69 543 ALA A CA 1
ATOM 4426 C C . ALA A 1 543 ? -9.859 17.516 31.75 1 93.69 543 ALA A C 1
ATOM 4428 O O . ALA A 1 543 ? -10.375 18.641 31.656 1 93.69 543 ALA A O 1
ATOM 4429 N N . LYS A 1 544 ? -10.547 16.453 32.094 1 93.94 544 LYS A N 1
ATOM 4430 C CA . LYS A 1 544 ? -11.969 16.516 32.438 1 93.94 544 LYS A CA 1
ATOM 4431 C C . LYS A 1 544 ? -12.203 17.406 33.656 1 93.94 544 LYS A C 1
ATOM 4433 O O . LYS A 1 544 ? -13.133 18.203 33.688 1 93.94 544 LYS A O 1
ATOM 4438 N N . THR A 1 545 ? -11.344 17.25 34.594 1 94.31 545 THR A N 1
ATOM 4439 C CA . THR A 1 545 ? -11.453 18.047 35.812 1 94.31 545 THR A CA 1
ATOM 4440 C C . THR A 1 545 ? -11.258 19.531 35.531 1 94.31 545 THR A C 1
ATOM 4442 O O . THR A 1 545 ? -12 20.375 36.031 1 94.31 545 THR A O 1
ATOM 4445 N N . TRP A 1 546 ? -10.359 19.797 34.75 1 93.69 546 TRP A N 1
ATOM 4446 C CA . TRP A 1 546 ? -10.086 21.188 34.406 1 93.69 546 TRP A CA 1
ATOM 4447 C C . TRP A 1 546 ? -11.234 21.781 33.594 1 93.69 546 TRP A C 1
ATOM 4449 O O . TRP A 1 546 ? -11.633 22.922 33.781 1 93.69 546 TRP A O 1
ATOM 4459 N N . VAL A 1 547 ? -11.719 21.094 32.625 1 94.81 547 VAL A N 1
ATOM 4460 C CA . VAL A 1 547 ? -12.773 21.594 31.75 1 94.81 547 VAL A CA 1
ATOM 4461 C C . VAL A 1 547 ? -14.039 21.859 32.562 1 94.81 547 VAL A C 1
ATOM 4463 O O . VAL A 1 547 ? -14.727 22.859 32.344 1 94.81 547 VAL A O 1
ATOM 4466 N N . LYS A 1 548 ? -14.367 20.984 33.438 1 92.69 548 LYS A N 1
ATOM 4467 C CA . LYS A 1 548 ? -15.539 21.188 34.281 1 92.69 548 LYS A CA 1
ATOM 4468 C C . LYS A 1 548 ? -15.383 22.422 35.156 1 92.69 548 LYS A C 1
ATOM 4470 O O . LYS A 1 548 ? -16.344 23.188 35.312 1 92.69 548 LYS A O 1
ATOM 4475 N N . ALA A 1 549 ? -14.188 22.578 35.625 1 91.06 549 ALA A N 1
ATOM 4476 C CA . ALA A 1 549 ? -13.906 23.781 36.406 1 91.06 549 ALA A CA 1
ATOM 4477 C C . ALA A 1 549 ? -13.992 25.031 35.562 1 91.06 549 ALA A C 1
ATOM 4479 O O . ALA A 1 549 ? -14.492 26.062 36 1 91.06 549 ALA A O 1
ATOM 4480 N N . PHE A 1 550 ? -13.57 24.938 34.406 1 91.25 550 PHE A N 1
ATOM 4481 C CA . PHE A 1 550 ? -13.594 26.031 33.438 1 91.25 550 PHE A CA 1
ATOM 4482 C C . PHE A 1 550 ? -15.031 26.422 33.125 1 91.25 550 PHE A C 1
ATOM 4484 O O . PHE A 1 550 ? -15.352 27.609 33.094 1 91.25 550 PHE A O 1
ATOM 4491 N N . LEU A 1 551 ? -15.875 25.453 32.938 1 91.38 551 LEU A N 1
ATOM 4492 C CA . LEU A 1 551 ? -17.266 25.703 32.562 1 91.38 551 LEU A CA 1
ATOM 4493 C C . LEU A 1 551 ? -18.031 26.328 33.719 1 91.38 551 LEU A C 1
ATOM 4495 O O . LEU A 1 551 ? -18.922 27.156 33.531 1 91.38 551 LEU A O 1
ATOM 4499 N N . LYS A 1 552 ? -17.656 25.969 34.875 1 86.62 552 LYS A N 1
ATOM 4500 C CA . LYS A 1 552 ? -18.297 26.547 36.062 1 86.62 552 LYS A CA 1
ATOM 4501 C C . LYS A 1 552 ? -17.906 28.016 36.219 1 86.62 552 LYS A C 1
ATOM 4503 O O . LYS A 1 552 ? -18.75 28.828 36.594 1 86.62 552 LYS A O 1
ATOM 4508 N N . ASP A 1 553 ? -16.734 28.266 35.875 1 81.25 553 ASP A N 1
ATOM 4509 C CA . ASP A 1 553 ? -16.219 29.625 36.031 1 81.25 553 ASP A CA 1
ATOM 4510 C C . ASP A 1 553 ? -16.797 30.562 34.969 1 81.25 553 ASP A C 1
ATOM 4512 O O . ASP A 1 553 ? -16.984 31.75 35.219 1 81.25 553 ASP A O 1
ATOM 4516 N N . VAL A 1 554 ? -16.938 30.031 33.812 1 75.44 554 VAL A N 1
ATOM 4517 C CA . VAL A 1 554 ? -17.344 30.859 32.688 1 75.44 554 VAL A CA 1
ATOM 4518 C C . VAL A 1 554 ? -18.875 30.922 32.594 1 75.44 554 VAL A C 1
ATOM 4520 O O . VAL A 1 554 ? -19.438 31.641 31.766 1 75.44 554 VAL A O 1
ATOM 4523 N N . SER A 1 555 ? -19.547 30.266 33.5 1 67.19 555 SER A N 1
ATOM 4524 C CA . SER A 1 555 ? -21 30.141 33.469 1 67.19 555 SER A CA 1
ATOM 4525 C C . SER A 1 555 ? -21.672 31.516 33.531 1 67.19 555 SER A C 1
ATOM 4527 O O . SER A 1 555 ? -21.328 32.344 34.375 1 67.19 555 SER A O 1
ATOM 4529 N N . SER A 1 556 ? -21.891 31.969 32.281 1 66.69 556 SER A N 1
ATOM 4530 C CA . SER A 1 556 ? -22.578 33.25 32.125 1 66.69 556 SER A CA 1
ATOM 4531 C C . SER A 1 556 ? -24.094 33.062 32.031 1 66.69 556 SER A C 1
ATOM 4533 O O . SER A 1 556 ? -24.562 31.938 31.781 1 66.69 556 SER A O 1
ATOM 4535 N N . SER A 1 557 ? -24.812 34.031 32.406 1 66.19 557 SER A N 1
ATOM 4536 C CA . SER A 1 557 ? -26.266 34.156 32.344 1 66.19 557 SER A CA 1
ATOM 4537 C C . SER A 1 557 ? -26.781 34.062 30.922 1 66.19 557 SER A C 1
ATOM 4539 O O . SER A 1 557 ? -27.969 33.844 30.688 1 66.19 557 SER A O 1
ATOM 4541 N N . ASP A 1 558 ? -25.844 33.969 29.953 1 80.75 558 ASP A N 1
ATOM 4542 C CA . ASP A 1 558 ? -26.297 33.938 28.578 1 80.75 558 ASP A CA 1
ATOM 4543 C C . ASP A 1 558 ? -26.516 32.531 28.078 1 80.75 558 ASP A C 1
ATOM 4545 O O . ASP A 1 558 ? -25.656 31.656 28.281 1 80.75 558 ASP A O 1
ATOM 4549 N N . SER A 1 559 ? -27.641 32.156 27.609 1 83.31 559 SER A N 1
ATOM 4550 C CA . SER A 1 559 ? -28.062 30.844 27.141 1 83.31 559 SER A CA 1
ATOM 4551 C C . SER A 1 559 ? -27.188 30.359 25.984 1 83.31 559 SER A C 1
ATOM 4553 O O . SER A 1 559 ? -26.828 29.188 25.922 1 83.31 559 SER A O 1
ATOM 4555 N N . VAL A 1 560 ? -26.797 31.219 25.125 1 88.06 560 VAL A N 1
ATOM 4556 C CA . VAL A 1 560 ? -26 30.844 23.938 1 88.06 560 VAL A CA 1
ATOM 4557 C C . VAL A 1 560 ? -24.641 30.344 24.375 1 88.06 560 VAL A C 1
ATOM 4559 O O . VAL A 1 560 ? -24.156 29.312 23.875 1 88.06 560 VAL A O 1
ATOM 4562 N N . THR A 1 561 ? -24.016 31.031 25.281 1 89.38 561 THR A N 1
ATOM 4563 C CA . THR A 1 561 ? -22.703 30.656 25.781 1 89.38 561 THR A CA 1
ATOM 4564 C C . THR A 1 561 ? -22.734 29.297 26.469 1 89.38 561 THR A C 1
ATOM 4566 O O . THR A 1 561 ? -21.844 28.469 26.281 1 89.38 561 THR A O 1
ATOM 4569 N N . THR A 1 562 ? -23.766 29.078 27.203 1 89.25 562 THR A N 1
ATOM 4570 C CA . THR A 1 562 ? -23.891 27.812 27.922 1 89.25 562 THR A CA 1
ATOM 4571 C C . THR A 1 562 ? -24.078 26.656 26.938 1 89.25 562 THR A C 1
ATOM 4573 O O . THR A 1 562 ? -23.438 25.609 27.094 1 89.25 562 THR A O 1
ATOM 4576 N N . LEU A 1 563 ? -24.938 26.844 26 1 90.88 563 LEU A N 1
ATOM 4577 C CA . LEU A 1 563 ? -25.203 25.797 25.016 1 90.88 563 LEU A CA 1
ATOM 4578 C C . LEU A 1 563 ? -23.938 25.422 24.266 1 90.88 563 LEU A C 1
ATOM 4580 O O . LEU A 1 563 ? -23.609 24.234 24.141 1 90.88 563 LEU A O 1
ATOM 4584 N N . LEU A 1 564 ? -23.203 26.359 23.812 1 92.56 564 LEU A N 1
ATOM 4585 C CA . LEU A 1 564 ? -22.047 26.109 22.969 1 92.56 564 LEU A CA 1
ATOM 4586 C C . LEU A 1 564 ? -20.891 25.547 23.781 1 92.56 564 LEU A C 1
ATOM 4588 O O . LEU A 1 564 ? -20.141 24.688 23.297 1 92.56 564 LEU A O 1
ATOM 4592 N N . LEU A 1 565 ? -20.672 26.016 24.953 1 93.25 565 LEU A N 1
ATOM 4593 C CA . LEU A 1 565 ? -19.578 25.531 25.797 1 93.25 565 LEU A CA 1
ATOM 4594 C C . LEU A 1 565 ? -19.828 24.078 26.219 1 93.25 565 LEU A C 1
ATOM 4596 O O . LEU A 1 565 ? -18.906 23.266 26.203 1 93.25 565 LEU A O 1
ATOM 4600 N N . TYR A 1 566 ? -21.031 23.781 26.531 1 93 566 TYR A N 1
ATOM 4601 C CA . TYR A 1 566 ? -21.328 22.406 26.922 1 93 566 TYR A CA 1
ATOM 4602 C C . TYR A 1 566 ? -21.312 21.484 25.703 1 93 566 TYR A C 1
ATOM 4604 O O . TYR A 1 566 ? -21.031 20.297 25.828 1 93 566 TYR A O 1
ATOM 4612 N N . ASN A 1 567 ? -21.703 22 24.547 1 93.5 567 ASN A N 1
ATOM 4613 C CA . ASN A 1 567 ? -21.484 21.219 23.328 1 93.5 567 ASN A CA 1
ATOM 4614 C C . ASN A 1 567 ? -20 20.906 23.141 1 93.5 567 ASN A C 1
ATOM 4616 O O . ASN A 1 567 ? -19.656 19.812 22.672 1 93.5 567 ASN A O 1
ATOM 4620 N N . GLY A 1 568 ? -19.125 21.922 23.422 1 93.69 568 GLY A N 1
ATOM 4621 C CA . GLY A 1 568 ? -17.688 21.672 23.359 1 93.69 568 GLY A CA 1
ATOM 4622 C C . GLY A 1 568 ? -17.219 20.625 24.328 1 93.69 568 GLY A C 1
ATOM 4623 O O . GLY A 1 568 ? -16.375 19.797 24 1 93.69 568 GLY A O 1
ATOM 4624 N N . TYR A 1 569 ? -17.781 20.672 25.469 1 94.56 569 TYR A N 1
ATOM 4625 C CA . TYR A 1 569 ? -17.453 19.656 26.469 1 94.56 569 TYR A CA 1
ATOM 4626 C C . TYR A 1 569 ? -17.922 18.281 26 1 94.56 569 TYR A C 1
ATOM 4628 O O . TYR A 1 569 ? -17.219 17.297 26.188 1 94.56 569 TYR A O 1
ATOM 4636 N N . ALA A 1 570 ? -19.078 18.188 25.438 1 95.62 570 ALA A N 1
ATOM 4637 C CA . ALA A 1 570 ? -19.578 16.922 24.906 1 95.62 570 ALA A CA 1
ATOM 4638 C C . ALA A 1 570 ? -18.656 16.375 23.828 1 95.62 570 ALA A C 1
ATOM 4640 O O . ALA A 1 570 ? -18.422 15.164 23.766 1 95.62 570 ALA A O 1
ATOM 4641 N N . ALA A 1 571 ? -18.141 17.203 23.031 1 93.38 571 ALA A N 1
ATOM 4642 C CA . ALA A 1 571 ? -17.234 16.781 21.969 1 93.38 571 ALA A CA 1
ATOM 4643 C C . ALA A 1 571 ? -15.969 16.172 22.547 1 93.38 571 ALA A C 1
ATOM 4645 O O . ALA A 1 571 ? -15.383 15.258 21.953 1 93.38 571 ALA A O 1
ATOM 4646 N N . LEU A 1 572 ? -15.516 16.625 23.688 1 94.25 572 LEU A N 1
ATOM 4647 C CA . LEU A 1 572 ? -14.367 16.062 24.359 1 94.25 572 LEU A CA 1
ATOM 4648 C C . LEU A 1 572 ? -14.664 14.633 24.828 1 94.25 572 LEU A C 1
ATOM 4650 O O . LEU A 1 572 ? -13.805 13.75 24.719 1 94.25 572 LEU A O 1
ATOM 4654 N N . GLU A 1 573 ? -15.844 14.484 25.297 1 93.06 573 GLU A N 1
ATOM 4655 C CA . GLU A 1 573 ? -16.266 13.148 25.719 1 93.06 573 GLU A CA 1
ATOM 4656 C C . GLU A 1 573 ? -16.297 12.188 24.531 1 93.06 573 GLU A C 1
ATOM 4658 O O . GLU A 1 573 ? -15.906 11.031 24.656 1 93.06 573 GLU A O 1
ATOM 4663 N N . LEU A 1 574 ? -16.734 12.672 23.469 1 89.88 574 LEU A N 1
ATOM 4664 C CA . LEU A 1 574 ? -16.797 11.852 22.266 1 89.88 574 LEU A CA 1
ATOM 4665 C C . LEU A 1 574 ? -15.398 11.461 21.797 1 89.88 574 LEU A C 1
ATOM 4667 O O . LEU A 1 574 ? -15.188 10.336 21.328 1 89.88 574 LEU A O 1
ATOM 4671 N N . GLN A 1 575 ? -14.438 12.359 21.875 1 85.94 575 GLN A N 1
ATOM 4672 C CA . GLN A 1 575 ? -13.062 12.109 21.469 1 85.94 575 GLN A CA 1
ATOM 4673 C C . GLN A 1 575 ? -12.453 10.945 22.25 1 85.94 575 GLN A C 1
ATOM 4675 O O . GLN A 1 575 ? -11.609 10.219 21.734 1 85.94 575 GLN A O 1
ATOM 4680 N N . MET A 1 576 ? -12.898 10.758 23.453 1 86.75 576 MET A N 1
ATOM 4681 C CA . MET A 1 576 ? -12.375 9.695 24.297 1 86.75 576 MET A CA 1
ATOM 4682 C C . MET A 1 576 ? -13.172 8.406 24.125 1 86.75 576 MET A C 1
ATOM 4684 O O . MET A 1 576 ? -12.875 7.398 24.766 1 86.75 576 MET A O 1
ATOM 4688 N N . GLY A 1 577 ? -14.141 8.453 23.219 1 81.88 577 GLY A N 1
ATOM 4689 C CA . GLY A 1 577 ? -14.898 7.258 22.906 1 81.88 577 GLY A CA 1
ATOM 4690 C C . GLY A 1 577 ? -16.109 7.07 23.781 1 81.88 577 GLY A C 1
ATOM 4691 O O . GLY A 1 577 ? -16.75 6.02 23.75 1 81.88 577 GLY A O 1
ATOM 4692 N N . ASN A 1 578 ? -16.391 8.07 24.609 1 88.56 578 ASN A N 1
ATOM 4693 C CA . ASN A 1 578 ? -17.578 8 25.469 1 88.56 578 ASN A CA 1
ATOM 4694 C C . ASN A 1 578 ? -18.828 8.461 24.734 1 88.56 578 ASN A C 1
ATOM 4696 O O . ASN A 1 578 ? -19.344 9.555 24.984 1 88.56 578 ASN A O 1
ATOM 4700 N N . GLU A 1 579 ? -19.406 7.711 23.953 1 89.25 579 GLU A N 1
ATOM 4701 C CA . GLU A 1 579 ? -20.516 8.062 23.078 1 89.25 579 GLU A CA 1
ATOM 4702 C C . GLU A 1 579 ? -21.812 8.227 23.875 1 89.25 579 GLU A C 1
ATOM 4704 O O . GLU A 1 579 ? -22.641 9.102 23.562 1 89.25 579 GLU A O 1
ATOM 4709 N N . GLU A 1 580 ? -22.031 7.387 24.828 1 89.56 580 GLU A N 1
ATOM 4710 C CA . GLU A 1 580 ? -23.25 7.469 25.625 1 89.56 580 GLU A CA 1
ATOM 4711 C C . GLU A 1 580 ? -23.312 8.773 26.406 1 89.56 580 GLU A C 1
ATOM 4713 O O . GLU A 1 580 ? -24.359 9.43 26.469 1 89.56 580 GLU A O 1
ATOM 4718 N N . GLU A 1 581 ? -22.188 9.078 27.062 1 92.62 581 GLU A N 1
ATOM 4719 C CA . GLU A 1 581 ? -22.141 10.344 27.797 1 92.62 581 GLU A CA 1
ATOM 4720 C C . GLU A 1 581 ? -22.344 11.531 26.859 1 92.62 581 GLU A C 1
ATOM 4722 O O . GLU A 1 581 ? -22.984 12.516 27.234 1 92.62 581 GLU A O 1
ATOM 4727 N N . TYR A 1 582 ? -21.766 11.531 25.703 1 94.19 582 TYR A N 1
ATOM 4728 C CA . TYR A 1 582 ? -21.922 12.555 24.688 1 94.19 582 TYR A CA 1
ATOM 4729 C C . TYR A 1 582 ? -23.391 12.789 24.359 1 94.19 582 TYR A C 1
ATOM 4731 O O . TYR A 1 582 ? -23.875 13.922 24.375 1 94.19 582 TYR A O 1
ATOM 4739 N N . ARG A 1 583 ? -24.172 11.766 24.141 1 92.81 583 ARG A N 1
ATOM 4740 C CA . ARG A 1 583 ? -25.578 11.859 23.781 1 92.81 583 ARG A CA 1
ATOM 4741 C C . ARG A 1 583 ? -26.422 12.344 24.953 1 92.81 583 ARG A C 1
ATOM 4743 O O . ARG A 1 583 ? -27.375 13.102 24.781 1 92.81 583 ARG A O 1
ATOM 4750 N N . LYS A 1 584 ? -26.016 11.844 26.062 1 94.62 584 LYS A N 1
ATOM 4751 C CA . LYS A 1 584 ? -26.734 12.266 27.25 1 94.62 584 LYS A CA 1
ATOM 4752 C C . LYS A 1 584 ? -26.625 13.773 27.453 1 94.62 584 LYS A C 1
ATOM 4754 O O . LYS A 1 584 ? -27.609 14.43 27.781 1 94.62 584 LYS A O 1
ATOM 4759 N N . ILE A 1 585 ? -25.469 14.32 27.328 1 95.62 585 ILE A N 1
ATOM 4760 C CA . ILE A 1 585 ? -25.25 15.758 27.484 1 95.62 585 ILE A CA 1
ATOM 4761 C C . ILE A 1 585 ? -26.062 16.531 26.453 1 95.62 585 ILE A C 1
ATOM 4763 O O . ILE A 1 585 ? -26.719 17.516 26.781 1 95.62 585 ILE A O 1
ATOM 4767 N N . LEU A 1 586 ? -26 16.125 25.234 1 95.06 586 LEU A N 1
ATOM 4768 C CA . LEU A 1 586 ? -26.734 16.812 24.172 1 95.06 586 LEU A CA 1
ATOM 4769 C C . LEU A 1 586 ? -28.234 16.75 24.406 1 95.06 586 LEU A C 1
ATOM 4771 O O . LEU A 1 586 ? -28.938 17.75 24.203 1 95.06 586 LEU A O 1
ATOM 4775 N N . SER A 1 587 ? -28.703 15.57 24.797 1 93.62 587 SER A N 1
ATOM 4776 C CA . SER A 1 587 ? -30.125 15.406 25.062 1 93.62 587 SER A CA 1
ATOM 4777 C C . SER A 1 587 ? -30.578 16.312 26.203 1 93.62 587 SER A C 1
ATOM 4779 O O . SER A 1 587 ? -31.656 16.906 26.141 1 93.62 587 SER A O 1
ATOM 4781 N N . GLN A 1 588 ? -29.766 16.359 27.203 1 93.56 588 GLN A N 1
ATOM 4782 C CA . GLN A 1 588 ? -30.094 17.219 28.344 1 93.56 588 GLN A CA 1
ATOM 4783 C C . GLN A 1 588 ? -30.125 18.688 27.938 1 93.56 588 GLN A C 1
ATOM 4785 O O . GLN A 1 588 ? -30.984 19.453 28.391 1 93.56 588 GLN A O 1
ATOM 4790 N N . LEU A 1 589 ? -29.234 19.125 27.141 1 92.94 589 LEU A N 1
ATOM 4791 C CA . LEU A 1 589 ? -29.188 20.516 26.672 1 92.94 589 LEU A CA 1
ATOM 4792 C C . LEU A 1 589 ? -30.438 20.844 25.859 1 92.94 589 LEU A C 1
ATOM 4794 O O . LEU A 1 589 ? -30.984 21.938 26 1 92.94 589 LEU A O 1
ATOM 4798 N N . MET A 1 590 ? -30.891 19.984 25.047 1 91.56 590 MET A N 1
ATOM 4799 C CA . MET A 1 590 ? -32.062 20.219 24.188 1 91.56 590 MET A CA 1
ATOM 4800 C C . MET A 1 590 ? -33.344 20.25 25.016 1 91.56 590 MET A C 1
ATOM 4802 O O . MET A 1 590 ? -34.25 21.031 24.734 1 91.56 590 MET A O 1
ATOM 4806 N N . LYS A 1 591 ? -33.375 19.438 25.984 1 89.56 591 LYS A N 1
ATOM 4807 C CA . LYS A 1 591 ? -34.562 19.391 26.844 1 89.56 591 LYS A CA 1
ATOM 4808 C C . LYS A 1 591 ? -34.656 20.656 27.703 1 89.56 591 LYS A C 1
ATOM 4810 O O . LYS A 1 591 ? -35.781 21.109 28.016 1 89.56 591 LYS A O 1
ATOM 4815 N N . MET A 1 592 ? -33.562 21.141 28.031 1 87.12 592 MET A N 1
ATOM 4816 C CA . MET A 1 592 ? -33.531 22.359 28.844 1 87.12 592 MET A CA 1
ATOM 4817 C C . MET A 1 592 ? -34.156 23.531 28.109 1 87.12 592 MET A C 1
ATOM 4819 O O . MET A 1 592 ? -34.844 24.359 28.719 1 87.12 592 MET A O 1
ATOM 4823 N N . TYR A 1 593 ? -34.031 23.688 26.812 1 80.94 593 TYR A N 1
ATOM 4824 C CA . TYR A 1 593 ? -34.531 24.844 26.078 1 80.94 593 TYR A CA 1
ATOM 4825 C C . TYR A 1 593 ? -35.781 24.469 25.281 1 80.94 593 TYR A C 1
ATOM 4827 O O . TYR A 1 593 ? -36.531 25.344 24.844 1 80.94 593 TYR A O 1
ATOM 4835 N N . SER A 1 594 ? -36.438 23.438 25.422 1 74.12 594 SER A N 1
ATOM 4836 C CA . SER A 1 594 ? -37.656 22.828 24.906 1 74.12 594 SER A CA 1
ATOM 4837 C C . SER A 1 594 ? -38.219 23.625 23.75 1 74.12 594 SER A C 1
ATOM 4839 O O . SER A 1 594 ? -39.438 23.812 23.641 1 74.12 594 SER A O 1
ATOM 4841 N N . VAL A 1 595 ? -37.438 24.328 22.938 1 81.06 595 VAL A N 1
ATOM 4842 C CA . VAL A 1 595 ? -37.938 25.109 21.812 1 81.06 595 VAL A CA 1
ATOM 4843 C C . VAL A 1 595 ? -37.312 24.594 20.5 1 81.06 595 VAL A C 1
ATOM 4845 O O . VAL A 1 595 ? -36.156 24.172 20.484 1 81.06 595 VAL A O 1
ATOM 4848 N N . ASN A 1 596 ? -38.188 24.578 19.484 1 86.25 596 ASN A N 1
ATOM 4849 C CA . ASN A 1 596 ? -37.656 24.297 18.156 1 86.25 596 ASN A CA 1
ATOM 4850 C C . ASN A 1 596 ? -36.969 25.516 17.547 1 86.25 596 ASN A C 1
ATOM 4852 O O . ASN A 1 596 ? -37.594 26.578 17.422 1 86.25 596 ASN A O 1
ATOM 4856 N N . PRO A 1 597 ? -35.781 25.375 17.219 1 86.88 597 PRO A N 1
ATOM 4857 C CA . PRO A 1 597 ? -35 26.531 16.75 1 86.88 597 PRO A CA 1
ATOM 4858 C C . PRO A 1 597 ? -35.594 27.188 15.508 1 86.88 597 PRO A C 1
ATOM 4860 O O . PRO A 1 597 ? -35.406 28.391 15.289 1 86.88 597 PRO A O 1
ATOM 4863 N N . LEU A 1 598 ? -36.25 26.516 14.672 1 86.19 598 LEU A N 1
ATOM 4864 C CA . LEU A 1 598 ? -36.781 27.078 13.43 1 86.19 598 LEU A CA 1
ATOM 4865 C C . LEU A 1 598 ? -38 27.938 13.695 1 86.19 598 LEU A C 1
ATOM 4867 O O . LEU A 1 598 ? -38.406 28.734 12.852 1 86.19 598 LEU A O 1
ATOM 4871 N N . LEU A 1 599 ? -38.531 27.844 14.938 1 80.12 599 LEU A N 1
ATOM 4872 C CA . LEU A 1 599 ? -39.688 28.625 15.305 1 80.12 599 LEU A CA 1
ATOM 4873 C C . LEU A 1 599 ? -39.312 29.844 16.141 1 80.12 599 LEU A C 1
ATOM 4875 O O . LEU A 1 599 ? -40.125 30.719 16.391 1 80.12 599 LEU A O 1
ATOM 4879 N N . VAL A 1 600 ? -38.062 29.797 16.5 1 73.38 600 VAL A N 1
ATOM 4880 C CA . VAL A 1 600 ? -37.562 30.891 17.344 1 73.38 600 VAL A CA 1
ATOM 4881 C C . VAL A 1 600 ? -37.406 32.156 16.5 1 73.38 600 VAL A C 1
ATOM 4883 O O . VAL A 1 600 ? -36.875 32.094 15.391 1 73.38 600 VAL A O 1
ATOM 4886 N N . GLU A 1 601 ? -38.094 33.219 16.938 1 65.38 601 GLU A N 1
ATOM 4887 C CA . GLU A 1 601 ? -37.969 34.531 16.266 1 65.38 601 GLU A CA 1
ATOM 4888 C C . GLU A 1 601 ? -36.594 35.125 16.469 1 65.38 601 GLU A C 1
ATOM 4890 O O . GLU A 1 601 ? -36.094 35.219 17.609 1 65.38 601 GLU A O 1
ATOM 4895 N N . GLN A 1 602 ? -35.75 35.312 15.398 1 61.44 602 GLN A N 1
ATOM 4896 C CA . GLN A 1 602 ? -34.344 35.75 15.328 1 61.44 602 GLN A CA 1
ATOM 4897 C C . GLN A 1 602 ? -34.094 36.969 16.188 1 61.44 602 GLN A C 1
ATOM 4899 O O . GLN A 1 602 ? -33.031 37.156 16.75 1 61.44 602 GLN A O 1
ATOM 4904 N N . GLU A 1 603 ? -35 37.938 16.328 1 56.62 603 GLU A N 1
ATOM 4905 C CA . GLU A 1 603 ? -34.781 39.281 16.828 1 56.62 603 GLU A CA 1
ATOM 4906 C C . GLU A 1 603 ? -34.438 39.281 18.312 1 56.62 603 GLU A C 1
ATOM 4908 O O . GLU A 1 603 ? -33.688 40.125 18.797 1 56.62 603 GLU A O 1
ATOM 4913 N N . LYS A 1 604 ? -34.844 38.375 19.109 1 55.12 604 LYS A N 1
ATOM 4914 C CA . LYS A 1 604 ? -34.688 38.5 20.562 1 55.12 604 LYS A CA 1
ATOM 4915 C C . LYS A 1 604 ? -33.375 37.875 21.016 1 55.12 604 LYS A C 1
ATOM 4917 O O . LYS A 1 604 ? -32.719 38.406 21.922 1 55.12 604 LYS A O 1
ATOM 4922 N N . ASN A 1 605 ? -32.906 36.875 20.484 1 64.06 605 ASN A N 1
ATOM 4923 C CA . ASN A 1 605 ? -31.672 36.281 20.922 1 64.06 605 ASN A CA 1
ATOM 4924 C C . ASN A 1 605 ? -30.844 35.75 19.75 1 64.06 605 ASN A C 1
ATOM 4926 O O . ASN A 1 605 ? -31.016 34.625 19.281 1 64.06 605 ASN A O 1
ATOM 4930 N N . PRO A 1 606 ? -30 36.844 19.312 1 68.75 606 PRO A N 1
ATOM 4931 C CA . PRO A 1 606 ? -29.203 36.469 18.141 1 68.75 606 PRO A CA 1
ATOM 4932 C C . PRO A 1 606 ? -28.25 35.312 18.422 1 68.75 606 PRO A C 1
ATOM 4934 O O . PRO A 1 606 ? -27.703 35.219 19.531 1 68.75 606 PRO A O 1
ATOM 4937 N N . GLY A 1 607 ? -28.25 34.219 17.812 1 80.44 607 GLY A N 1
ATOM 4938 C CA . GLY A 1 607 ? -27.281 33.125 17.906 1 80.44 607 GLY A CA 1
ATOM 4939 C C . GLY A 1 607 ? -27.859 31.859 18.516 1 80.44 607 GLY A C 1
ATOM 4940 O O . GLY A 1 607 ? -27.312 30.781 18.359 1 80.44 607 GLY A O 1
ATOM 4941 N N . LEU A 1 608 ? -28.953 32.094 19.391 1 85.69 608 LEU A N 1
ATOM 4942 C CA . LEU A 1 608 ? -29.562 30.938 20.047 1 85.69 608 LEU A CA 1
ATOM 4943 C C . LEU A 1 608 ? -30.031 29.922 19 1 85.69 608 LEU A C 1
ATOM 4945 O O . LEU A 1 608 ? -29.875 28.719 19.188 1 85.69 608 LEU A O 1
ATOM 4949 N N . LYS A 1 609 ? -30.625 30.484 18 1 88.06 609 LYS A N 1
ATOM 4950 C CA . LYS A 1 609 ? -31.125 29.625 16.938 1 88.06 609 LYS A CA 1
ATOM 4951 C C . LYS A 1 609 ? -30 28.766 16.344 1 88.06 609 LYS A C 1
ATOM 4953 O O . LYS A 1 609 ? -30.141 27.547 16.234 1 88.06 609 LYS A O 1
ATOM 4958 N N . ALA A 1 610 ? -28.891 29.344 16 1 90.19 610 ALA A N 1
ATOM 4959 C CA . ALA A 1 610 ? -27.75 28.656 15.414 1 90.19 610 ALA A CA 1
ATOM 4960 C C . ALA A 1 610 ? -27.188 27.625 16.375 1 90.19 610 ALA A C 1
ATOM 4962 O O . ALA A 1 610 ? -26.797 26.516 15.977 1 90.19 610 ALA A O 1
ATOM 4963 N N . ALA A 1 611 ? -27.094 27.969 17.656 1 91.69 611 ALA A N 1
ATOM 4964 C CA . ALA A 1 611 ? -26.547 27.062 18.672 1 91.69 611 ALA A CA 1
ATOM 4965 C C . ALA A 1 611 ? -27.438 25.828 18.828 1 91.69 611 ALA A C 1
ATOM 4967 O O . ALA A 1 611 ? -26.922 24.719 18.922 1 91.69 611 ALA A O 1
ATOM 4968 N N . LEU A 1 612 ? -28.703 26.031 18.844 1 92.25 612 LEU A N 1
ATOM 4969 C CA . LEU A 1 612 ? -29.625 24.922 19.031 1 92.25 612 LEU A CA 1
ATOM 4970 C C . LEU A 1 612 ? -29.609 24 17.812 1 92.25 612 LEU A C 1
ATOM 4972 O O . LEU A 1 612 ? -29.688 22.781 17.953 1 92.25 612 LEU A O 1
ATOM 4976 N N . ILE A 1 613 ? -29.562 24.547 16.641 1 93 613 ILE A N 1
ATOM 4977 C CA . ILE A 1 613 ? -29.484 23.734 15.43 1 93 613 ILE A CA 1
ATOM 4978 C C . ILE A 1 613 ? -28.234 22.875 15.453 1 93 613 ILE A C 1
ATOM 4980 O O . ILE A 1 613 ? -28.266 21.703 15.086 1 93 613 ILE A O 1
ATOM 4984 N N . ARG A 1 614 ? -27.109 23.438 15.875 1 93.56 614 ARG A N 1
ATOM 4985 C CA . ARG A 1 614 ? -25.844 22.703 15.945 1 93.56 614 ARG A CA 1
ATOM 4986 C C . ARG A 1 614 ? -25.969 21.516 16.891 1 93.56 614 ARG A C 1
ATOM 4988 O O . ARG A 1 614 ? -25.5 20.422 16.578 1 93.56 614 ARG A O 1
ATOM 4995 N N . ILE A 1 615 ? -26.5 21.766 18 1 94.81 615 ILE A N 1
ATOM 4996 C CA . ILE A 1 615 ? -26.625 20.703 19 1 94.81 615 ILE A CA 1
ATOM 4997 C C . ILE A 1 615 ? -27.562 19.625 18.484 1 94.81 615 ILE A C 1
ATOM 4999 O O . ILE A 1 615 ? -27.297 18.422 18.656 1 94.81 615 ILE A O 1
ATOM 5003 N N . TRP A 1 616 ? -28.656 20.047 17.906 1 93.69 616 TRP A N 1
ATOM 5004 C CA . TRP A 1 616 ? -29.594 19.094 17.312 1 93.69 616 TRP A CA 1
ATOM 5005 C C . TRP A 1 616 ? -28.906 18.25 16.25 1 93.69 616 TRP A C 1
ATOM 5007 O O . TRP A 1 616 ? -29.109 17.031 16.203 1 93.69 616 TRP A O 1
ATOM 5017 N N . PHE A 1 617 ? -28.188 18.891 15.422 1 93.75 617 PHE A N 1
ATOM 5018 C CA . PHE A 1 617 ? -27.453 18.203 14.367 1 93.75 617 PHE A CA 1
ATOM 5019 C C . PHE A 1 617 ? -26.438 17.234 14.953 1 93.75 617 PHE A C 1
ATOM 5021 O O . PHE A 1 617 ? -26.312 16.094 14.477 1 93.75 617 PHE A O 1
ATOM 5028 N N . SER A 1 618 ? -25.688 17.719 15.945 1 94 618 SER A N 1
ATOM 5029 C CA . SER A 1 618 ? -24.703 16.859 16.594 1 94 618 SER A CA 1
ATOM 5030 C C . SER A 1 618 ? -25.344 15.609 17.188 1 94 618 SER A C 1
ATOM 5032 O O . SER A 1 618 ? -24.781 14.516 17.141 1 94 618 SER A O 1
ATOM 5034 N N . TYR A 1 619 ? -26.484 15.789 17.734 1 93.62 619 TYR A N 1
ATOM 5035 C CA . TYR A 1 619 ? -27.219 14.664 18.312 1 93.62 619 TYR A CA 1
ATOM 5036 C C . TYR A 1 619 ? -27.641 13.68 17.219 1 93.62 619 TYR A C 1
ATOM 5038 O O . TYR A 1 619 ? -27.438 12.469 17.359 1 93.62 619 TYR A O 1
ATOM 5046 N N . ALA A 1 620 ? -28.203 14.133 16.156 1 93 620 ALA A N 1
ATOM 5047 C CA . ALA A 1 620 ? -28.641 13.289 15.055 1 93 620 ALA A CA 1
ATOM 5048 C C . ALA A 1 620 ? -27.469 12.531 14.445 1 93 620 ALA A C 1
ATOM 5050 O O . ALA A 1 620 ? -27.578 11.344 14.133 1 93 620 ALA A O 1
ATOM 5051 N N . ARG A 1 621 ? -26.406 13.188 14.273 1 90.5 621 ARG A N 1
ATOM 5052 C CA . ARG A 1 621 ? -25.203 12.602 13.688 1 90.5 621 ARG A CA 1
ATOM 5053 C C . ARG A 1 621 ? -24.625 11.5 14.578 1 90.5 621 ARG A C 1
ATOM 5055 O O . ARG A 1 621 ? -24.094 10.516 14.078 1 90.5 621 ARG A O 1
ATOM 5062 N N . SER A 1 622 ? -24.703 11.703 15.867 1 90.25 622 SER A N 1
ATOM 5063 C CA . SER A 1 622 ? -24.188 10.719 16.812 1 90.25 622 SER A CA 1
ATOM 5064 C C . SER A 1 622 ? -24.953 9.398 16.688 1 90.25 622 SER A C 1
ATOM 5066 O O . SER A 1 622 ? -24.391 8.336 16.969 1 90.25 622 SER A O 1
ATOM 5068 N N . LEU A 1 623 ? -26.156 9.461 16.25 1 89.38 623 LEU A N 1
ATOM 5069 C CA . LEU A 1 623 ? -26.969 8.258 16.094 1 89.38 623 LEU A CA 1
ATOM 5070 C C . LEU A 1 623 ? -26.531 7.469 14.867 1 89.38 623 LEU A C 1
ATOM 5072 O O . LEU A 1 623 ? -26.703 6.25 14.805 1 89.38 623 LEU A O 1
ATOM 5076 N N . LEU A 1 624 ? -25.922 8.148 13.953 1 87.5 624 LEU A N 1
ATOM 5077 C CA . LEU A 1 624 ? -25.453 7.504 12.734 1 87.5 624 LEU A CA 1
ATOM 5078 C C . LEU A 1 624 ? -24.078 6.891 12.938 1 87.5 624 LEU A C 1
ATOM 5080 O O . LEU A 1 624 ? -23.719 5.902 12.289 1 87.5 624 LEU A O 1
ATOM 5084 N N . ARG A 1 625 ? -23.172 7.473 13.805 1 77.88 625 ARG A N 1
ATOM 5085 C CA . ARG A 1 625 ? -21.781 7.047 14.008 1 77.88 625 ARG A CA 1
ATOM 5086 C C . ARG A 1 625 ? -21.703 5.953 15.062 1 77.88 625 ARG A C 1
ATOM 5088 O O . ARG A 1 625 ? -20.625 5.398 15.297 1 77.88 625 ARG A O 1
ATOM 5095 N N . CYS A 1 626 ? -22.641 5.477 15.586 1 65.12 626 CYS A N 1
ATOM 5096 C CA . CYS A 1 626 ? -22.594 4.562 16.719 1 65.12 626 CYS A CA 1
ATOM 5097 C C . CYS A 1 626 ? -21.875 3.27 16.344 1 65.12 626 CYS A C 1
ATOM 5099 O O . CYS A 1 626 ? -22.312 2.547 15.453 1 65.12 626 CYS A O 1
ATOM 5101 N N . LYS A 1 627 ? -20.484 3.123 16.797 1 58.19 627 LYS A N 1
ATOM 5102 C CA . LYS A 1 627 ? -19.625 1.962 16.609 1 58.19 627 LYS A CA 1
ATOM 5103 C C . LYS A 1 627 ? -20.047 0.801 17.5 1 58.19 627 LYS A C 1
ATOM 5105 O O . LYS A 1 627 ? -19.875 -0.364 17.125 1 58.19 627 LYS A O 1
ATOM 5110 N N . ALA A 1 628 ? -20.578 1.122 18.844 1 51.88 628 ALA A N 1
ATOM 5111 C CA . ALA A 1 628 ? -20.844 0.105 19.859 1 51.88 628 ALA A CA 1
ATOM 5112 C C . ALA A 1 628 ? -21.812 -0.952 19.328 1 51.88 628 ALA A C 1
ATOM 5114 O O . ALA A 1 628 ? -21.688 -2.135 19.656 1 51.88 628 ALA A O 1
ATOM 5115 N N . GLN A 1 629 ? -22.891 -0.474 18.656 1 51.5 629 GLN A N 1
ATOM 5116 C CA . GLN A 1 629 ? -23.875 -1.47 18.281 1 51.5 629 GLN A CA 1
ATOM 5117 C C . GLN A 1 629 ? -23.641 -1.988 16.859 1 51.5 629 GLN A C 1
ATOM 5119 O O . GLN A 1 629 ? -24.391 -2.828 16.359 1 51.5 629 GLN A O 1
ATOM 5124 N N . GLY A 1 630 ? -22.391 -1.708 16.203 1 60.06 630 GLY A N 1
ATOM 5125 C CA . GLY A 1 630 ? -21.953 -2.314 14.953 1 60.06 630 GLY A CA 1
ATOM 5126 C C . GLY A 1 630 ? -22.672 -1.77 13.734 1 60.06 630 GLY A C 1
ATOM 5127 O O . GLY A 1 630 ? -22.156 -1.843 12.617 1 60.06 630 GLY A O 1
ATOM 5128 N N . LYS A 1 631 ? -24.156 -1.229 13.891 1 71.12 631 LYS A N 1
ATOM 5129 C CA . LYS A 1 631 ? -24.891 -0.733 12.734 1 71.12 631 LYS A CA 1
ATOM 5130 C C . LYS A 1 631 ? -25.438 0.67 12.992 1 71.12 631 LYS A C 1
ATOM 5132 O O . LYS A 1 631 ? -25.938 0.958 14.086 1 71.12 631 LYS A O 1
ATOM 5137 N N . PRO A 1 632 ? -25.266 1.771 12.047 1 82.56 632 PRO A N 1
ATOM 5138 C CA . PRO A 1 632 ? -25.828 3.111 12.188 1 82.56 632 PRO A CA 1
ATOM 5139 C C . PRO A 1 632 ? -27.359 3.092 12.336 1 82.56 632 PRO A C 1
ATOM 5141 O O . PRO A 1 632 ? -28.031 2.318 11.656 1 82.56 632 PRO A O 1
ATOM 5144 N N . ASN A 1 633 ? -27.922 3.752 13.352 1 86.5 633 ASN A N 1
ATOM 5145 C CA . ASN A 1 633 ? -29.359 3.877 13.547 1 86.5 633 ASN A CA 1
ATOM 5146 C C . ASN A 1 633 ? -29.953 4.941 12.633 1 86.5 633 ASN A C 1
ATOM 5148 O O . ASN A 1 633 ? -30.234 6.059 13.07 1 86.5 633 ASN A O 1
ATOM 5152 N N . GLN A 1 634 ? -30.25 4.73 11.453 1 89.19 634 GLN A N 1
ATOM 5153 C CA . GLN A 1 634 ? -30.703 5.652 10.414 1 89.19 634 GLN A CA 1
ATOM 5154 C C . GLN A 1 634 ? -32.094 6.191 10.727 1 89.19 634 GLN A C 1
ATOM 5156 O O . GLN A 1 634 ? -32.375 7.375 10.516 1 89.19 634 GLN A O 1
ATOM 5161 N N . GLN A 1 635 ? -32.906 5.297 11.227 1 89.19 635 GLN A N 1
ATOM 5162 C CA . GLN A 1 635 ? -34.281 5.688 11.477 1 89.19 635 GLN A CA 1
ATOM 5163 C C . GLN A 1 635 ? -34.375 6.719 12.602 1 89.19 635 GLN A C 1
ATOM 5165 O O . GLN A 1 635 ? -35.094 7.699 12.5 1 89.19 635 GLN A O 1
ATOM 5170 N N . ALA A 1 636 ? -33.625 6.48 13.672 1 91.62 636 ALA A N 1
ATOM 5171 C CA . ALA A 1 636 ? -33.625 7.426 14.789 1 91.62 636 ALA A CA 1
ATOM 5172 C C . ALA A 1 636 ? -33.031 8.766 14.367 1 91.62 636 ALA A C 1
ATOM 5174 O O . ALA A 1 636 ? -33.5 9.82 14.805 1 91.62 636 ALA A O 1
ATOM 5175 N N . ALA A 1 637 ? -31.984 8.758 13.609 1 93.38 637 ALA A N 1
ATOM 5176 C CA . ALA A 1 637 ? -31.359 9.984 13.117 1 93.38 637 ALA A CA 1
ATOM 5177 C C . ALA A 1 637 ? -32.312 10.766 12.219 1 93.38 637 ALA A C 1
ATOM 5179 O O . ALA A 1 637 ? -32.406 11.992 12.312 1 93.38 637 ALA A O 1
ATOM 5180 N N . LEU A 1 638 ? -33 10.07 11.32 1 94.38 638 LEU A N 1
ATOM 5181 C CA . LEU A 1 638 ? -33.969 10.711 10.422 1 94.38 638 LEU A CA 1
ATOM 5182 C C . LEU A 1 638 ? -35.125 11.305 11.203 1 94.38 638 LEU A C 1
ATOM 5184 O O . LEU A 1 638 ? -35.594 12.391 10.867 1 94.38 638 LEU A O 1
ATOM 5188 N N . ALA A 1 639 ? -35.562 10.555 12.195 1 94.62 639 ALA A N 1
ATOM 5189 C CA . ALA A 1 639 ? -36.656 11.062 13.023 1 94.62 639 ALA A CA 1
ATOM 5190 C C . ALA A 1 639 ? -36.281 12.398 13.664 1 94.62 639 ALA A C 1
ATOM 5192 O O . ALA A 1 639 ? -37.125 13.297 13.758 1 94.62 639 ALA A O 1
ATOM 5193 N N . GLN A 1 640 ? -35.094 12.531 14.125 1 94.44 640 GLN A N 1
ATOM 5194 C CA . GLN A 1 640 ? -34.625 13.781 14.727 1 94.44 640 GLN A CA 1
ATOM 5195 C C . GLN A 1 640 ? -34.562 14.898 13.688 1 94.44 640 GLN A C 1
ATOM 5197 O O . GLN A 1 640 ? -34.969 16.031 13.969 1 94.44 640 GLN A O 1
ATOM 5202 N N . LEU A 1 641 ? -34.062 14.633 12.5 1 95.75 641 LEU A N 1
ATOM 5203 C CA . LEU A 1 641 ? -33.938 15.641 11.453 1 95.75 641 LEU A CA 1
ATOM 5204 C C . LEU A 1 641 ? -35.312 16.078 10.961 1 95.75 641 LEU A C 1
ATOM 5206 O O . LEU A 1 641 ? -35.5 17.25 10.586 1 95.75 641 LEU A O 1
ATOM 5210 N N . VAL A 1 642 ? -36.219 15.125 10.961 1 95.81 642 VAL A N 1
ATOM 5211 C CA . VAL A 1 642 ? -37.594 15.445 10.578 1 95.81 642 VAL A CA 1
ATOM 5212 C C . VAL A 1 642 ? -38.219 16.328 11.648 1 95.81 642 VAL A C 1
ATOM 5214 O O . VAL A 1 642 ? -38.938 17.281 11.328 1 95.81 642 VAL A O 1
ATOM 5217 N N . ALA A 1 643 ? -38 15.945 12.875 1 93.94 643 ALA A N 1
ATOM 5218 C CA . ALA A 1 643 ? -38.562 16.734 13.969 1 93.94 643 ALA A CA 1
ATOM 5219 C C . ALA A 1 643 ? -38.062 18.172 13.906 1 93.94 643 ALA A C 1
ATOM 5221 O O . ALA A 1 643 ? -38.844 19.109 14.125 1 93.94 643 ALA A O 1
ATOM 5222 N N . LEU A 1 644 ? -36.844 18.422 13.625 1 93.94 644 LEU A N 1
ATOM 5223 C CA . LEU A 1 644 ? -36.281 19.766 13.5 1 93.94 644 LEU A CA 1
ATOM 5224 C C . LEU A 1 644 ? -36.938 20.531 12.359 1 93.94 644 LEU A C 1
ATOM 5226 O O . LEU A 1 644 ? -37.344 21.688 12.539 1 93.94 644 LEU A O 1
ATOM 5230 N N . GLY A 1 645 ? -37.062 19.953 11.242 1 92.69 645 GLY A N 1
ATOM 5231 C CA . GLY A 1 645 ? -37.625 20.609 10.078 1 92.69 645 GLY A CA 1
ATOM 5232 C C . GLY A 1 645 ? -39.125 20.875 10.203 1 92.69 645 GLY A C 1
ATOM 5233 O O . GLY A 1 645 ? -39.625 21.875 9.695 1 92.69 645 GLY A O 1
ATOM 5234 N N . ALA A 1 646 ? -39.781 19.953 10.82 1 91.81 646 ALA A N 1
ATOM 5235 C CA . ALA A 1 646 ? -41.219 20.062 10.945 1 91.81 646 ALA A CA 1
ATOM 5236 C C . ALA A 1 646 ? -41.594 21.047 12.055 1 91.81 646 ALA A C 1
ATOM 5238 O O . ALA A 1 646 ? -42.719 21.5 12.133 1 91.81 646 ALA A O 1
ATOM 5239 N N . GLY A 1 647 ? -40.719 21.359 12.922 1 88.69 647 GLY A N 1
ATOM 5240 C CA . GLY A 1 647 ? -40.969 22.312 13.992 1 88.69 647 GLY A CA 1
ATOM 5241 C C . GLY A 1 647 ? -41.469 21.656 15.266 1 88.69 647 GLY A C 1
ATOM 5242 O O . GLY A 1 647 ? -42.125 22.297 16.094 1 88.69 647 GLY A O 1
ATOM 5243 N N . SER A 1 648 ? -41.156 20.422 15.383 1 88.88 648 SER A N 1
ATOM 5244 C CA . SER A 1 648 ? -41.562 19.703 16.578 1 88.88 648 SER A CA 1
ATOM 5245 C C . SER A 1 648 ? -40.562 19.859 17.703 1 88.88 648 SER A C 1
ATOM 5247 O O . SER A 1 648 ? -39.406 20.266 17.469 1 88.88 648 SER A O 1
ATOM 5249 N N . THR A 1 649 ? -40.938 19.547 18.906 1 88.44 649 THR A N 1
ATOM 5250 C CA . THR A 1 649 ? -40.031 19.625 20.047 1 88.44 649 THR A CA 1
ATOM 5251 C C . THR A 1 649 ? -39.125 18.406 20.094 1 88.44 649 THR A C 1
ATOM 5253 O O . THR A 1 649 ? -39.438 17.375 19.5 1 88.44 649 THR A O 1
ATOM 5256 N N . PHE A 1 650 ? -38.062 18.672 20.719 1 90.38 650 PHE A N 1
ATOM 5257 C CA . PHE A 1 650 ? -37.062 17.625 20.797 1 90.38 650 PHE A CA 1
ATOM 5258 C C . PHE A 1 650 ? -37.531 16.469 21.656 1 90.38 650 PHE A C 1
ATOM 5260 O O . PHE A 1 650 ? -38.125 16.672 22.719 1 90.38 650 PHE A O 1
ATOM 5267 N N . SER A 1 651 ? -37.344 15.148 21.062 1 88.06 651 SER A N 1
ATOM 5268 C CA . SER A 1 651 ? -37.594 13.914 21.797 1 88.06 651 SER A CA 1
ATOM 5269 C C . SER A 1 651 ? -36.531 12.852 21.438 1 88.06 651 SER A C 1
ATOM 5271 O O . SER A 1 651 ? -36.125 12.727 20.281 1 88.06 651 SER A O 1
ATOM 5273 N N . ASP A 1 652 ? -36.062 12.195 22.469 1 84.5 652 ASP A N 1
ATOM 5274 C CA . ASP A 1 652 ? -35.031 11.172 22.25 1 84.5 652 ASP A CA 1
ATOM 5275 C C . ASP A 1 652 ? -35.594 10.008 21.438 1 84.5 652 ASP A C 1
ATOM 5277 O O . ASP A 1 652 ? -34.844 9.289 20.766 1 84.5 652 ASP A O 1
ATOM 5281 N N . ARG A 1 653 ? -36.969 9.625 21.578 1 77.75 653 ARG A N 1
ATOM 5282 C CA . ARG A 1 653 ? -37.594 8.477 20.906 1 77.75 653 ARG A CA 1
ATOM 5283 C C . ARG A 1 653 ? -38.688 8.922 19.938 1 77.75 653 ARG A C 1
ATOM 5285 O O . ARG A 1 653 ? -39.844 8.5 20.078 1 77.75 653 ARG A O 1
ATOM 5292 N N . GLY A 1 654 ? -38.188 9.812 19.078 1 75.94 654 GLY A N 1
ATOM 5293 C CA . GLY A 1 654 ? -39.219 10.375 18.219 1 75.94 654 GLY A CA 1
ATOM 5294 C C . GLY A 1 654 ? -39.531 9.531 17 1 75.94 654 GLY A C 1
ATOM 5295 O O . GLY A 1 654 ? -38.688 8.727 16.578 1 75.94 654 GLY A O 1
ATOM 5296 N N . THR A 1 655 ? -40.75 9.461 16.625 1 84.06 655 THR A N 1
ATOM 5297 C CA . THR A 1 655 ? -41.188 8.82 15.383 1 84.06 655 THR A CA 1
ATOM 5298 C C . THR A 1 655 ? -41.688 9.859 14.391 1 84.06 655 THR A C 1
ATOM 5300 O O . THR A 1 655 ? -41.906 11.023 14.742 1 84.06 655 THR A O 1
ATOM 5303 N N . TYR A 1 656 ? -41.562 9.547 13.141 1 87.44 656 TYR A N 1
ATOM 5304 C CA . TYR A 1 656 ? -42.031 10.516 12.156 1 87.44 656 TYR A CA 1
ATOM 5305 C C . TYR A 1 656 ? -43.094 9.891 11.227 1 87.44 656 TYR A C 1
ATOM 5307 O O . TYR A 1 656 ? -43.094 8.672 11.008 1 87.44 656 TYR A O 1
ATOM 5315 N N . THR A 1 657 ? -44.031 10.68 10.875 1 89.62 657 THR A N 1
ATOM 5316 C CA . THR A 1 657 ? -45.031 10.297 9.883 1 89.62 657 THR A CA 1
ATOM 5317 C C . THR A 1 657 ? -44.656 10.805 8.492 1 89.62 657 THR A C 1
ATOM 5319 O O . THR A 1 657 ? -43.812 11.711 8.367 1 89.62 657 THR A O 1
ATOM 5322 N N . PRO A 1 658 ? -45.094 10.227 7.418 1 91.19 658 PRO A N 1
ATOM 5323 C CA . PRO A 1 658 ? -44.75 10.688 6.066 1 91.19 658 PRO A CA 1
ATOM 5324 C C . PRO A 1 658 ? -45.156 12.141 5.82 1 91.19 658 PRO A C 1
ATOM 5326 O O . PRO A 1 658 ? -44.5 12.859 5.082 1 91.19 658 PRO A O 1
ATOM 5329 N N . ALA A 1 659 ? -46.25 12.5 6.504 1 91.62 659 ALA A N 1
ATOM 5330 C CA . ALA A 1 659 ? -46.688 13.891 6.375 1 91.62 659 ALA A CA 1
ATOM 5331 C C . ALA A 1 659 ? -45.656 14.844 7.004 1 91.62 659 ALA A C 1
ATOM 5333 O O . ALA A 1 659 ? -45.406 15.922 6.469 1 91.62 659 ALA A O 1
ATOM 5334 N N . MET A 1 660 ? -45.156 14.398 8.047 1 93.19 660 MET A N 1
ATOM 5335 C CA . MET A 1 660 ? -44.125 15.195 8.719 1 93.19 660 MET A CA 1
ATOM 5336 C C . MET A 1 660 ? -42.875 15.289 7.867 1 93.19 660 MET A C 1
ATOM 5338 O O . MET A 1 660 ? -42.188 16.312 7.879 1 93.19 660 MET A O 1
ATOM 5342 N N . LEU A 1 661 ? -42.562 14.258 7.184 1 94.56 661 LEU A N 1
ATOM 5343 C CA . LEU A 1 661 ? -41.375 14.211 6.324 1 94.56 661 LEU A CA 1
ATOM 5344 C C . LEU A 1 661 ? -41.469 15.242 5.203 1 94.56 661 LEU A C 1
ATOM 5346 O O . LEU A 1 661 ? -40.531 15.969 4.934 1 94.56 661 LEU A O 1
ATOM 5350 N N . LEU A 1 662 ? -42.625 15.375 4.602 1 93.44 662 LEU A N 1
ATOM 5351 C CA . LEU A 1 662 ? -42.812 16.328 3.518 1 93.44 662 LEU A CA 1
ATOM 5352 C C . LEU A 1 662 ? -42.844 17.75 4.047 1 93.44 662 LEU A C 1
ATOM 5354 O O . LEU A 1 662 ? -42.344 18.672 3.391 1 93.44 662 LEU A O 1
ATOM 5358 N N . LYS A 1 663 ? -43.469 17.906 5.219 1 93.94 663 LYS A N 1
ATOM 5359 C CA . LYS A 1 663 ? -43.5 19.219 5.859 1 93.94 663 LYS A CA 1
ATOM 5360 C C . LYS A 1 663 ? -42.062 19.688 6.191 1 93.94 663 LYS A C 1
ATOM 5362 O O . LYS A 1 663 ? -41.75 20.859 6.008 1 93.94 663 LYS A O 1
ATOM 5367 N N . ALA A 1 664 ? -41.344 18.828 6.691 1 95.5 664 ALA A N 1
ATOM 5368 C CA . ALA A 1 664 ? -39.938 19.141 7.039 1 95.5 664 ALA A CA 1
ATOM 5369 C C . ALA A 1 664 ? -39.156 19.547 5.805 1 95.5 664 ALA A C 1
ATOM 5371 O O . ALA A 1 664 ? -38.375 20.5 5.844 1 95.5 664 ALA A O 1
ATOM 5372 N N . LYS A 1 665 ? -39.281 18.812 4.699 1 94.81 665 LYS A N 1
ATOM 5373 C CA . LYS A 1 665 ? -38.562 19.109 3.461 1 94.81 665 LYS A CA 1
ATOM 5374 C C . LYS A 1 665 ? -38.906 20.5 2.951 1 94.81 665 LYS A C 1
ATOM 5376 O O . LYS A 1 665 ? -38 21.281 2.592 1 94.81 665 LYS A O 1
ATOM 5381 N N . ARG A 1 666 ? -40.125 20.875 3.018 1 94.06 666 ARG A N 1
ATOM 5382 C CA . ARG A 1 666 ? -40.594 22.172 2.559 1 94.06 666 ARG A CA 1
ATOM 5383 C C . ARG A 1 666 ? -40.062 23.297 3.463 1 94.06 666 ARG A C 1
ATOM 5385 O O . ARG A 1 666 ? -39.688 24.359 2.984 1 94.06 666 ARG A O 1
ATOM 5392 N N . LYS A 1 667 ? -40.094 22.969 4.66 1 93.19 667 LYS A N 1
ATOM 5393 C CA . LYS A 1 667 ? -39.625 23.969 5.613 1 93.19 667 LYS A CA 1
ATOM 5394 C C . LYS A 1 667 ? -38.125 24.219 5.465 1 93.19 667 LYS A C 1
ATOM 5396 O O . LYS A 1 667 ? -37.688 25.359 5.512 1 93.19 667 LYS A O 1
ATOM 5401 N N . TYR A 1 668 ? -37.344 23.141 5.391 1 93.94 668 TYR A N 1
ATOM 5402 C CA . TYR A 1 668 ? -35.906 23.281 5.156 1 93.94 668 TYR A CA 1
ATOM 5403 C C . TYR A 1 668 ? -35.656 24.156 3.93 1 93.94 668 TYR A C 1
ATOM 5405 O O . TYR A 1 668 ? -34.812 25.062 3.977 1 93.94 668 TYR A O 1
ATOM 5413 N N . GLN A 1 669 ? -36.312 23.922 2.889 1 91.88 669 GLN A N 1
ATOM 5414 C CA . GLN A 1 669 ? -36.125 24.641 1.633 1 91.88 669 GLN A CA 1
ATOM 5415 C C . GLN A 1 669 ? -36.531 26.109 1.767 1 91.88 669 GLN A C 1
ATOM 5417 O O . GLN A 1 669 ? -35.844 27 1.274 1 91.88 669 GLN A O 1
ATOM 5422 N N . ALA A 1 670 ? -37.594 26.344 2.445 1 90.56 670 ALA A N 1
ATOM 5423 C CA . ALA A 1 670 ? -38.094 27.703 2.621 1 90.56 670 ALA A CA 1
ATOM 5424 C C . ALA A 1 670 ? -37.125 28.547 3.461 1 90.56 670 ALA A C 1
ATOM 5426 O O . ALA A 1 670 ? -36.812 29.688 3.111 1 90.56 670 ALA A O 1
ATOM 5427 N N . VAL A 1 671 ? -36.719 27.938 4.492 1 89.94 671 VAL A N 1
ATOM 5428 C CA . VAL A 1 671 ? -35.844 28.672 5.402 1 89.94 671 VAL A CA 1
ATOM 5429 C C . VAL A 1 671 ? -34.5 28.938 4.719 1 89.94 671 VAL A C 1
ATOM 5431 O O . VAL A 1 671 ? -33.938 30.031 4.852 1 89.94 671 VAL A O 1
ATOM 5434 N N . LEU A 1 672 ? -33.938 27.938 4.043 1 89.81 672 LEU A N 1
ATOM 5435 C CA . LEU A 1 672 ? -32.656 28.094 3.373 1 89.81 672 LEU A CA 1
ATOM 5436 C C . LEU A 1 672 ? -32.75 29.125 2.252 1 89.81 672 LEU A C 1
ATOM 5438 O O . LEU A 1 672 ? -31.828 29.891 2.029 1 89.81 672 LEU A O 1
ATOM 5442 N N . GLN A 1 673 ? -33.844 29.203 1.559 1 87.5 673 GLN A N 1
ATOM 5443 C CA . GLN A 1 673 ? -34.062 30.203 0.51 1 87.5 673 GLN A CA 1
ATOM 5444 C C . GLN A 1 673 ? -34.125 31.609 1.095 1 87.5 673 GLN A C 1
ATOM 5446 O O . GLN A 1 673 ? -33.594 32.562 0.531 1 87.5 673 GLN A O 1
ATOM 5451 N N . GLN A 1 674 ? -34.781 31.688 2.195 1 85.25 674 GLN A N 1
ATOM 5452 C CA . GLN A 1 674 ? -34.875 32.969 2.873 1 85.25 674 GLN A CA 1
ATOM 5453 C C . GLN A 1 674 ? -33.5 33.469 3.352 1 85.25 674 GLN A C 1
ATOM 5455 O O . GLN A 1 674 ? -33.156 34.625 3.232 1 85.25 674 GLN A O 1
ATOM 5460 N N . MET A 1 675 ? -32.781 32.531 3.824 1 83.5 675 MET A N 1
ATOM 5461 C CA . MET A 1 675 ? -31.469 32.875 4.348 1 83.5 675 MET A CA 1
ATOM 5462 C C . MET A 1 675 ? -30.516 33.25 3.219 1 83.5 675 MET A C 1
ATOM 5464 O O . MET A 1 675 ? -29.672 34.156 3.385 1 83.5 675 MET A O 1
ATOM 5468 N N . ASN A 1 676 ? -30.594 32.562 2.143 1 79 676 ASN A N 1
ATOM 5469 C CA . ASN A 1 676 ? -29.734 32.875 1 1 79 676 ASN A CA 1
ATOM 5470 C C . ASN A 1 676 ? -30.031 34.25 0.434 1 79 676 ASN A C 1
ATOM 5472 O O . ASN A 1 676 ? -29.125 34.969 -0.005 1 79 676 ASN A O 1
ATOM 5476 N N . GLU A 1 677 ? -31.234 34.625 0.505 1 74.69 677 GLU A N 1
ATOM 5477 C CA . GLU A 1 677 ? -31.641 35.938 0.031 1 74.69 677 GLU A CA 1
ATOM 5478 C C . GLU A 1 677 ? -31.188 37.062 0.985 1 74.69 677 GLU A C 1
ATOM 5480 O O . GLU A 1 677 ? -30.766 38.125 0.547 1 74.69 677 GLU A O 1
ATOM 5485 N N . ASN A 1 678 ? -31.141 36.656 2.279 1 67.81 678 ASN A N 1
ATOM 5486 C CA . ASN A 1 678 ? -30.719 37.625 3.287 1 67.81 678 ASN A CA 1
ATOM 5487 C C . ASN A 1 678 ? -29.188 37.719 3.354 1 67.81 678 ASN A C 1
ATOM 5489 O O . ASN A 1 678 ? -28.656 38.75 3.754 1 67.81 678 ASN A O 1
ATOM 5493 N N . SER A 1 679 ? -28.484 36.625 3.289 1 61.84 679 SER A N 1
ATOM 5494 C CA . SER A 1 679 ? -27.031 36.562 3.393 1 61.84 679 SER A CA 1
ATOM 5495 C C . SER A 1 679 ? -26.359 37.5 2.385 1 61.84 679 SER A C 1
ATOM 5497 O O . SER A 1 679 ? -25.281 38.031 2.645 1 61.84 679 SER A O 1
ATOM 5499 N N . ILE A 1 680 ? -27.031 37.688 1.153 1 49.47 680 ILE A N 1
ATOM 5500 C CA . ILE A 1 680 ? -26.547 38.656 0.177 1 49.47 680 ILE A CA 1
ATOM 5501 C C . ILE A 1 680 ? -26.625 40.062 0.767 1 49.47 680 ILE A C 1
ATO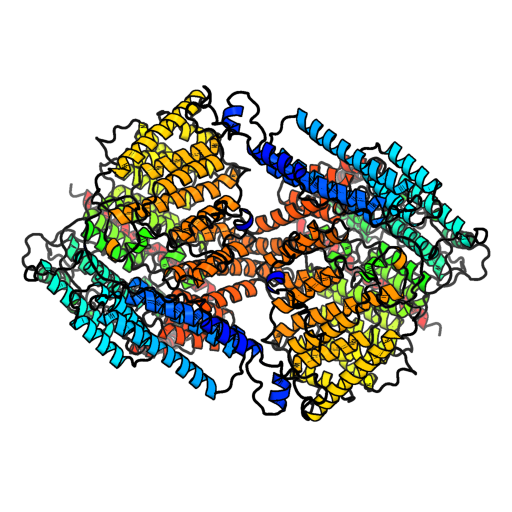M 5503 O O . ILE A 1 680 ? -25.812 40.938 0.449 1 49.47 680 ILE A O 1
ATOM 5507 N N . VAL A 1 681 ? -27.562 40.25 1.694 1 44.09 681 VAL A N 1
ATOM 5508 C CA . VAL A 1 681 ? -27.812 41.594 2.258 1 44.09 681 VAL A CA 1
ATOM 5509 C C . VAL A 1 681 ? -27.172 41.688 3.641 1 44.09 681 VAL A C 1
ATOM 5511 O O . VAL A 1 681 ? -27.344 42.688 4.344 1 44.09 681 VAL A O 1
ATOM 5514 N N . ASP A 1 682 ? -26.797 40.688 4.242 1 47.78 682 ASP A N 1
ATOM 5515 C CA . ASP A 1 682 ? -26.469 40.625 5.664 1 47.78 682 ASP A CA 1
ATOM 5516 C C . ASP A 1 682 ? -25.5 41.719 6.055 1 47.78 682 ASP A C 1
ATOM 5518 O O . ASP A 1 682 ? -24.5 41.969 5.359 1 47.78 682 ASP A O 1
ATOM 5522 N N . LYS A 1 683 ? -26.016 42.469 6.992 1 48.06 683 LYS A N 1
ATOM 5523 C CA . LYS A 1 683 ? -25.359 43.5 7.797 1 48.06 683 LYS A CA 1
ATOM 5524 C C . LYS A 1 683 ? -24 43.031 8.305 1 48.06 683 LYS A C 1
ATOM 5526 O O . LYS A 1 683 ? -23.875 41.938 8.836 1 48.06 683 LYS A O 1
ATOM 5531 N N . VAL A 1 684 ? -23.031 43.625 7.836 1 49.16 684 VAL A N 1
ATOM 5532 C CA . VAL A 1 684 ? -21.594 43.562 8.094 1 49.16 684 VAL A CA 1
ATOM 5533 C C . VAL A 1 684 ? -21.344 43.375 9.594 1 49.16 684 VAL A C 1
ATOM 5535 O O . VAL A 1 684 ? -21.594 44.281 10.383 1 49.16 684 VAL A O 1
ATOM 5538 N N . SER A 1 685 ? -21.781 42.281 10.172 1 57.16 685 SER A N 1
ATOM 5539 C CA . SER A 1 685 ? -21.266 42.188 11.531 1 57.16 685 SER A CA 1
ATOM 5540 C C . SER A 1 685 ? -19.781 42.5 11.594 1 57.16 685 SER A C 1
ATOM 5542 O O . SER A 1 685 ? -19 42 10.781 1 57.16 685 SER A O 1
ATOM 5544 N N . GLU A 1 686 ? -19.469 43.5 12.195 1 63.91 686 GLU A N 1
ATOM 5545 C CA . GLU A 1 686 ? -18.141 44.062 12.359 1 63.91 686 GLU A CA 1
ATOM 5546 C C . GLU A 1 686 ? -17.219 43.125 13.117 1 63.91 686 GLU A C 1
ATOM 5548 O O . GLU A 1 686 ? -15.992 43.312 13.109 1 63.91 686 GLU A O 1
ATOM 5553 N N . ASN A 1 687 ? -17.891 41.812 13.617 1 78.81 687 ASN A N 1
ATOM 5554 C CA . ASN A 1 687 ? -17 41 14.453 1 78.81 687 ASN A CA 1
ATOM 5555 C C . ASN A 1 687 ? -16.641 39.688 13.766 1 78.81 687 ASN A C 1
ATOM 5557 O O . ASN A 1 687 ? -17.484 39.062 13.125 1 78.81 687 ASN A O 1
ATOM 5561 N N . LEU A 1 688 ? -15.398 39.344 13.734 1 81.25 688 LEU A N 1
ATOM 5562 C CA . LEU A 1 688 ? -14.898 38.094 13.156 1 81.25 688 LEU A CA 1
ATOM 5563 C C . LEU A 1 688 ? -15.07 36.938 14.133 1 81.25 688 LEU A C 1
ATOM 5565 O O . LEU A 1 688 ? -14.672 37.031 15.297 1 81.25 688 LEU A O 1
ATOM 5569 N N . THR A 1 689 ? -15.867 35.938 13.766 1 82.69 689 THR A N 1
ATOM 5570 C CA . THR A 1 689 ? -16.062 34.75 14.57 1 82.69 689 THR A CA 1
ATOM 5571 C C . THR A 1 689 ? -15.586 33.5 13.82 1 82.69 689 THR A C 1
ATOM 5573 O O . THR A 1 689 ? -15.859 33.344 12.633 1 82.69 689 THR A O 1
ATOM 5576 N N . PHE A 1 690 ? -14.766 32.781 14.445 1 82.5 690 PHE A N 1
ATOM 5577 C CA . PHE A 1 690 ? -14.242 31.562 13.836 1 82.5 690 PHE A CA 1
ATOM 5578 C C . PHE A 1 690 ? -15 30.328 14.328 1 82.5 690 PHE A C 1
ATOM 5580 O O . PHE A 1 690 ? -15.172 29.359 13.586 1 82.5 690 PHE A O 1
ATOM 5587 N N . PHE A 1 691 ? -15.461 30.406 15.539 1 84.44 691 PHE A N 1
ATOM 5588 C CA . PHE A 1 691 ? -15.945 29.188 16.188 1 84.44 691 PHE A CA 1
ATOM 5589 C C . PHE A 1 691 ? -17.453 29.266 16.422 1 84.44 691 PHE A C 1
ATOM 5591 O O . PHE A 1 691 ? -18.094 28.234 16.625 1 84.44 691 PHE A O 1
ATOM 5598 N N . TYR A 1 692 ? -17.844 30.469 16.359 1 84.94 692 TYR A N 1
ATOM 5599 C CA . TYR A 1 692 ? -19.281 30.641 16.484 1 84.94 692 TYR A CA 1
ATOM 5600 C C . TYR A 1 692 ? -20.031 30 15.328 1 84.94 692 TYR A C 1
ATOM 5602 O O . TYR A 1 692 ? -19.578 30.078 14.18 1 84.94 692 TYR A O 1
ATOM 5610 N N . PRO A 1 693 ? -21.078 29.297 15.625 1 89.31 693 PRO A N 1
ATOM 5611 C CA . PRO A 1 693 ? -21.781 28.578 14.555 1 89.31 693 PRO A CA 1
ATOM 5612 C C . PRO A 1 693 ? -22.453 29.5 13.555 1 89.31 693 PRO A C 1
ATOM 5614 O O . PRO A 1 693 ? -23.016 30.531 13.945 1 89.31 693 PRO A O 1
ATOM 5617 N N . ASP A 1 694 ? -22.312 29.25 12.32 1 87.81 694 ASP A N 1
ATOM 5618 C CA . ASP A 1 694 ? -23.031 29.922 11.242 1 87.81 694 ASP A CA 1
ATOM 5619 C C . ASP A 1 694 ? -24.359 29.234 10.953 1 87.81 694 ASP A C 1
ATOM 5621 O O . ASP A 1 694 ? -24.391 28.062 10.609 1 87.81 694 ASP A O 1
ATOM 5625 N N . GLU A 1 695 ? -25.422 29.953 11.141 1 88.38 695 GLU A N 1
ATOM 5626 C CA . GLU A 1 695 ? -26.766 29.406 11.031 1 88.38 695 GLU A CA 1
ATOM 5627 C C . GLU A 1 695 ? -26.969 28.703 9.688 1 88.38 695 GLU A C 1
ATOM 5629 O O . GLU A 1 695 ? -27.562 27.625 9.617 1 88.38 695 GLU A O 1
ATOM 5634 N N . LEU A 1 696 ? -26.578 29.312 8.602 1 89.19 696 LEU A N 1
ATOM 5635 C CA . LEU A 1 696 ? -26.766 28.766 7.266 1 89.19 696 LEU A CA 1
ATOM 5636 C C . LEU A 1 696 ? -26 27.453 7.117 1 89.19 696 LEU A C 1
ATOM 5638 O O . LEU A 1 696 ? -26.531 26.484 6.562 1 89.19 696 LEU A O 1
ATOM 5642 N N . VAL A 1 697 ? -24.75 27.438 7.562 1 91.44 697 VAL A N 1
ATOM 5643 C CA . VAL A 1 697 ? -23.906 26.25 7.434 1 91.44 697 VAL A CA 1
ATOM 5644 C C . VAL A 1 697 ? -24.516 25.094 8.234 1 91.44 697 VAL A C 1
ATOM 5646 O O . VAL A 1 697 ? -24.547 23.953 7.766 1 91.44 697 VAL A O 1
ATOM 5649 N N . GLU A 1 698 ? -24.938 25.406 9.438 1 92.56 698 GLU A N 1
ATOM 5650 C CA . GLU A 1 698 ? -25.516 24.375 10.297 1 92.56 698 GLU A CA 1
ATOM 5651 C C . GLU A 1 698 ? -26.797 23.797 9.688 1 92.56 698 GLU A C 1
ATOM 5653 O O . GLU A 1 698 ? -27.031 22.594 9.734 1 92.56 698 GLU A O 1
ATOM 5658 N N . LEU A 1 699 ? -27.625 24.688 9.188 1 92.69 699 LEU A N 1
ATOM 5659 C CA . LEU A 1 699 ? -28.875 24.234 8.602 1 92.69 699 LEU A CA 1
ATOM 5660 C C . LEU A 1 699 ? -28.625 23.453 7.316 1 92.69 699 LEU A C 1
ATOM 5662 O O . LEU A 1 699 ? -29.328 22.484 7.031 1 92.69 699 LEU A O 1
ATOM 5666 N N . LEU A 1 700 ? -27.688 23.906 6.52 1 93.12 700 LEU A N 1
ATOM 5667 C CA . LEU A 1 700 ? -27.312 23.172 5.32 1 93.12 700 LEU A CA 1
ATOM 5668 C C . LEU A 1 700 ? -26.844 21.766 5.676 1 93.12 700 LEU A C 1
ATOM 5670 O O . LEU A 1 700 ? -27.109 20.812 4.938 1 93.12 700 LEU A O 1
ATOM 5674 N N . GLY A 1 701 ? -26.062 21.688 6.754 1 93.75 701 GLY A N 1
ATOM 5675 C CA . GLY A 1 701 ? -25.625 20.375 7.23 1 93.75 701 GLY A CA 1
ATOM 5676 C C . GLY A 1 701 ? -26.781 19.469 7.594 1 93.75 701 GLY A C 1
ATOM 5677 O O . GLY A 1 701 ? -26.828 18.312 7.168 1 93.75 701 GLY A O 1
ATOM 5678 N N . CYS A 1 702 ? -27.734 19.984 8.305 1 95.19 702 CYS A N 1
ATOM 5679 C CA . CYS A 1 702 ? -28.906 19.203 8.703 1 95.19 702 CYS A CA 1
ATOM 5680 C C . CYS A 1 702 ? -29.703 18.766 7.484 1 95.19 702 CYS A C 1
ATOM 5682 O O . CYS A 1 702 ? -30.078 17.594 7.383 1 95.19 702 CYS A O 1
ATOM 5684 N N . TYR A 1 703 ? -29.922 19.688 6.625 1 94.75 703 TYR A N 1
ATOM 5685 C CA . TYR A 1 703 ? -30.719 19.375 5.438 1 94.75 703 TYR A CA 1
ATOM 5686 C C . TYR A 1 703 ? -30.016 18.359 4.555 1 94.75 703 TYR A C 1
ATOM 5688 O O . TYR A 1 703 ? -30.656 17.5 3.953 1 94.75 703 TYR A O 1
ATOM 5696 N N . SER A 1 704 ? -28.703 18.422 4.363 1 94.94 704 SER A N 1
ATOM 5697 C CA . SER A 1 704 ? -27.969 17.469 3.553 1 94.94 704 SER A CA 1
ATOM 5698 C C . SER A 1 704 ? -28.078 16.062 4.117 1 94.94 704 SER A C 1
ATOM 5700 O O . SER A 1 704 ? -28.25 15.094 3.365 1 94.94 704 SER A O 1
ATOM 5702 N N . TYR A 1 705 ? -27.938 15.93 5.438 1 94.5 705 TYR A N 1
ATOM 5703 C CA . TYR A 1 705 ? -28.078 14.617 6.059 1 94.5 705 TYR A CA 1
ATOM 5704 C C . TYR A 1 705 ? -29.5 14.094 5.914 1 94.5 705 TYR A C 1
ATOM 5706 O O . TYR A 1 705 ? -29.703 12.898 5.711 1 94.5 705 TYR A O 1
ATOM 5714 N N . PHE A 1 706 ? -30.484 15.023 6.035 1 94.94 706 PHE A N 1
ATOM 5715 C CA . PHE A 1 706 ? -31.875 14.672 5.824 1 94.94 706 PHE A CA 1
ATOM 5716 C C . PHE A 1 706 ? -32.094 14.109 4.426 1 94.94 706 PHE A C 1
ATOM 5718 O O . PHE A 1 706 ? -32.688 13.047 4.266 1 94.94 706 PHE A O 1
ATOM 5725 N N . LEU A 1 707 ? -31.531 14.727 3.426 1 93.44 707 LEU A N 1
ATOM 5726 C CA . LEU A 1 707 ? -31.688 14.305 2.037 1 93.44 707 LEU A CA 1
ATOM 5727 C C . LEU A 1 707 ? -30.969 12.992 1.788 1 93.44 707 LEU A C 1
ATOM 5729 O O . LEU A 1 707 ? -31.438 12.148 1.021 1 93.44 707 LEU A O 1
ATOM 5733 N N . SER A 1 708 ? -29.75 12.812 2.35 1 91.81 708 SER A N 1
ATOM 5734 C CA . SER A 1 708 ? -28.969 11.594 2.162 1 91.81 708 SER A CA 1
ATOM 5735 C C . SER A 1 708 ? -29.719 10.367 2.676 1 91.81 708 SER A C 1
ATOM 5737 O O . SER A 1 708 ? -29.578 9.273 2.129 1 91.81 708 SER A O 1
ATOM 5739 N N . LEU A 1 709 ? -30.5 10.578 3.744 1 91.56 709 LEU A N 1
ATOM 5740 C CA . LEU A 1 709 ? -31.203 9.461 4.363 1 91.56 709 LEU A CA 1
ATOM 5741 C C . LEU A 1 709 ? -32.531 9.211 3.672 1 91.56 709 LEU A C 1
ATOM 5743 O O . LEU A 1 709 ? -33.094 8.102 3.746 1 91.56 709 LEU A O 1
ATOM 5747 N N . THR A 1 710 ? -33.094 10.188 2.994 1 91.69 710 THR A N 1
ATOM 5748 C CA . THR A 1 710 ? -34.406 10.055 2.393 1 91.69 710 THR A CA 1
ATOM 5749 C C . THR A 1 710 ? -34.312 9.781 0.896 1 91.69 710 THR A C 1
ATOM 5751 O O . THR A 1 710 ? -34.938 8.859 0.378 1 91.69 710 THR A O 1
ATOM 5754 N N . GLU A 1 711 ? -33.469 10.633 0.226 1 88.56 711 GLU A N 1
ATOM 5755 C CA . GLU A 1 711 ? -33.406 10.562 -1.23 1 88.56 711 GLU A CA 1
ATOM 5756 C C . GLU A 1 711 ? -32.062 9.961 -1.688 1 88.56 711 GLU A C 1
ATOM 5758 O O . GLU A 1 711 ? -31.906 9.656 -2.869 1 88.56 711 GLU A O 1
ATOM 5763 N N . GLY A 1 712 ? -31.156 9.891 -0.835 1 86.31 712 GLY A N 1
ATOM 5764 C CA . GLY A 1 712 ? -29.859 9.352 -1.205 1 86.31 712 GLY A CA 1
ATOM 5765 C C . GLY A 1 712 ? -28.734 10.367 -1.131 1 86.31 712 GLY A C 1
ATOM 5766 O O . GLY A 1 712 ? -29 11.57 -1.042 1 86.31 712 GLY A O 1
ATOM 5767 N N . CYS A 1 713 ? -27.531 9.953 -1.18 1 86.69 713 CYS A N 1
ATOM 5768 C CA . CYS A 1 713 ? -26.359 10.797 -1.021 1 86.69 713 CYS A CA 1
ATOM 5769 C C . CYS A 1 713 ? -26.141 11.672 -2.248 1 86.69 713 CYS A C 1
ATOM 5771 O O . CYS A 1 713 ? -25.625 12.789 -2.135 1 86.69 713 CYS A O 1
ATOM 5773 N N . ARG A 1 714 ? -26.516 11.25 -3.418 1 85.25 714 ARG A N 1
ATOM 5774 C CA . ARG A 1 714 ? -26.328 12.031 -4.637 1 85.25 714 ARG A CA 1
ATOM 5775 C C . ARG A 1 714 ? -27.156 13.312 -4.609 1 85.25 714 ARG A C 1
ATOM 5777 O O . ARG A 1 714 ? -26.688 14.367 -5.027 1 85.25 714 ARG A O 1
ATOM 5784 N N . SER A 1 715 ? -28.359 13.117 -4.152 1 88.94 715 SER A N 1
ATOM 5785 C CA . SER A 1 715 ? -29.234 14.289 -4.047 1 88.94 715 SER A CA 1
ATOM 5786 C C . SER A 1 715 ? -28.672 15.305 -3.053 1 88.94 715 SER A C 1
ATOM 5788 O O . SER A 1 715 ? -28.766 16.516 -3.279 1 88.94 715 SER A O 1
ATOM 5790 N N . ALA A 1 716 ? -28.203 14.836 -1.913 1 92 716 ALA A N 1
ATOM 5791 C CA . ALA A 1 716 ? -27.594 15.711 -0.91 1 92 716 ALA A CA 1
ATOM 5792 C C . ALA A 1 716 ? -26.391 16.453 -1.481 1 92 716 ALA A C 1
ATOM 5794 O O . ALA A 1 716 ? -26.234 17.656 -1.271 1 92 716 ALA A O 1
ATOM 5795 N N . PHE A 1 717 ? -25.531 15.766 -2.27 1 89.81 717 PHE A N 1
ATOM 5796 C CA . PHE A 1 717 ? -24.344 16.359 -2.871 1 89.81 717 PHE A CA 1
ATOM 5797 C C . PHE A 1 717 ? -24.734 17.422 -3.896 1 89.81 717 PHE A C 1
ATOM 5799 O O . PHE A 1 717 ? -24.125 18.5 -3.941 1 89.81 717 PHE A O 1
ATOM 5806 N N . HIS A 1 718 ? -25.719 17.125 -4.602 1 88.94 718 HIS A N 1
ATOM 5807 C CA . HIS A 1 718 ? -26.156 18.062 -5.633 1 88.94 718 HIS A CA 1
ATOM 5808 C C . HIS A 1 718 ? -26.688 19.344 -5.02 1 88.94 718 HIS A C 1
ATOM 5810 O O . HIS A 1 718 ? -26.406 20.438 -5.52 1 88.94 718 HIS A O 1
ATOM 5816 N N . MET A 1 719 ? -27.422 19.188 -4.016 1 91.5 719 MET A N 1
ATOM 5817 C CA . MET A 1 719 ? -27.984 20.359 -3.344 1 91.5 719 MET A CA 1
ATOM 5818 C C . MET A 1 719 ? -26.875 21.25 -2.793 1 91.5 719 MET A C 1
ATOM 5820 O O . MET A 1 719 ? -26.906 22.469 -2.959 1 91.5 719 MET A O 1
ATOM 5824 N N . VAL A 1 720 ? -25.891 20.688 -2.105 1 92.38 720 VAL A N 1
ATOM 5825 C CA . VAL A 1 720 ? -24.797 21.453 -1.509 1 92.38 720 VAL A CA 1
ATOM 5826 C C . VAL A 1 720 ? -23.922 22.031 -2.609 1 92.38 720 VAL A C 1
ATOM 5828 O O . VAL A 1 720 ? -23.438 23.156 -2.494 1 92.38 720 VAL A O 1
ATOM 5831 N N . GLU A 1 721 ? -23.656 21.281 -3.633 1 88.31 721 GLU A N 1
ATOM 5832 C CA . GLU A 1 721 ? -22.844 21.766 -4.754 1 88.31 721 GLU A CA 1
ATOM 5833 C C . GLU A 1 721 ? -23.516 22.969 -5.43 1 88.31 721 GLU A C 1
ATOM 5835 O O . GLU A 1 721 ? -22.828 23.906 -5.852 1 88.31 721 GLU A O 1
ATOM 5840 N N . GLN A 1 722 ? -24.797 22.922 -5.516 1 87.56 722 GLN A N 1
ATOM 5841 C CA . GLN A 1 722 ? -25.516 24.047 -6.09 1 87.56 722 GLN A CA 1
ATOM 5842 C C . GLN A 1 722 ? -25.344 25.297 -5.246 1 87.56 722 GLN A C 1
ATOM 5844 O O . GLN A 1 722 ? -25.203 26.406 -5.789 1 87.56 722 GLN A O 1
ATOM 5849 N N . TRP A 1 723 ? -25.406 25.125 -3.988 1 89.75 723 TRP A N 1
ATOM 5850 C CA . TRP A 1 723 ? -25.172 26.266 -3.111 1 89.75 723 TRP A CA 1
ATOM 5851 C C . TRP A 1 723 ? -23.75 26.797 -3.279 1 89.75 723 TRP A C 1
ATOM 5853 O O . TRP A 1 723 ? -23.531 28 -3.277 1 89.75 723 TRP A O 1
ATOM 5863 N N . LEU A 1 724 ? -22.75 25.938 -3.381 1 91.31 724 LEU A N 1
ATOM 5864 C CA . LEU A 1 724 ? -21.344 26.328 -3.525 1 91.31 724 LEU A CA 1
ATOM 5865 C C . LEU A 1 724 ? -21.125 27.094 -4.824 1 91.31 724 LEU A C 1
ATOM 5867 O O . LEU A 1 724 ? -20.359 28.062 -4.855 1 91.31 724 LEU A O 1
ATOM 5871 N N . VAL A 1 725 ? -21.766 26.766 -5.844 1 87.12 725 VAL A N 1
ATOM 5872 C CA . VAL A 1 725 ? -21.625 27.406 -7.141 1 87.12 725 VAL A CA 1
ATOM 5873 C C . VAL A 1 725 ? -22.297 28.781 -7.105 1 87.12 725 VAL A C 1
ATOM 5875 O O . VAL A 1 725 ? -21.734 29.766 -7.57 1 87.12 725 VAL A O 1
ATOM 5878 N N . SER A 1 726 ? -23.469 28.812 -6.453 1 85.06 726 SER A N 1
ATOM 5879 C CA . SER A 1 726 ? -24.234 30.062 -6.402 1 85.06 726 SER A CA 1
ATOM 5880 C C . SER A 1 726 ? -23.562 31.062 -5.465 1 85.06 726 SER A C 1
ATOM 5882 O O . SER A 1 726 ? -23.688 32.281 -5.664 1 85.06 726 SER A O 1
ATOM 5884 N N . SER A 1 727 ? -22.859 30.594 -4.492 1 85.38 727 SER A N 1
ATOM 5885 C CA . SER A 1 727 ? -22.266 31.469 -3.484 1 85.38 727 SER A CA 1
ATOM 5886 C C . SER A 1 727 ? -20.891 31.953 -3.91 1 85.38 727 SER A C 1
ATOM 5888 O O . SER A 1 727 ? -20.281 32.781 -3.238 1 85.38 727 SER A O 1
ATOM 5890 N N . GLN A 1 728 ? -20.328 31.531 -5.008 1 84.56 728 GLN A N 1
ATOM 5891 C CA . GLN A 1 728 ? -18.984 31.875 -5.418 1 84.56 728 GLN A CA 1
ATOM 5892 C C . GLN A 1 728 ? -18.906 33.312 -5.914 1 84.56 728 GLN A C 1
ATOM 5894 O O . GLN A 1 728 ? -19.641 33.688 -6.816 1 84.56 728 GLN A O 1
ATOM 5899 N N . LYS A 1 729 ? -18.141 34.031 -5.086 1 79.25 729 LYS A N 1
ATOM 5900 C CA . LYS A 1 729 ? -17.844 35.375 -5.523 1 79.25 729 LYS A CA 1
ATOM 5901 C C . LYS A 1 729 ? -16.5 35.469 -6.238 1 79.25 729 LYS A C 1
ATOM 5903 O O . LYS A 1 729 ? -15.461 35.188 -5.637 1 79.25 729 LYS A O 1
ATOM 5908 N N . ARG A 1 730 ? -16.438 35.781 -7.488 1 68.06 730 ARG A N 1
ATOM 5909 C CA . ARG A 1 730 ? -15.242 35.75 -8.328 1 68.06 730 ARG A CA 1
ATOM 5910 C C . ARG A 1 730 ? -14.273 36.875 -7.98 1 68.06 730 ARG A C 1
ATOM 5912 O O . ARG A 1 730 ? -13.07 36.75 -8.211 1 68.06 730 ARG A O 1
ATOM 5919 N N . ASP A 1 731 ? -14.695 37.844 -7.215 1 70.31 731 ASP A N 1
ATOM 5920 C CA . ASP A 1 731 ? -13.844 39 -6.988 1 70.31 731 ASP A CA 1
ATOM 5921 C C . ASP A 1 731 ? -13.102 38.906 -5.66 1 70.31 731 ASP A C 1
ATOM 5923 O O . ASP A 1 731 ? -12.258 39.719 -5.344 1 70.31 731 ASP A O 1
ATOM 5927 N N . LEU A 1 732 ? -13.352 37.906 -4.961 1 78.38 732 LEU A N 1
ATOM 5928 C CA . LEU A 1 732 ? -12.75 37.812 -3.637 1 78.38 732 LEU A CA 1
ATOM 5929 C C . LEU A 1 732 ? -11.586 36.812 -3.639 1 78.38 732 LEU A C 1
ATOM 5931 O O . LEU A 1 732 ? -11.773 35.656 -3.318 1 78.38 732 LEU A O 1
ATOM 5935 N N . HIS A 1 733 ? -10.367 37.406 -4.004 1 79.94 733 HIS A N 1
ATOM 5936 C CA . HIS A 1 733 ? -9.164 36.594 -4.047 1 79.94 733 HIS A CA 1
ATOM 5937 C C . HIS A 1 733 ? -8.273 36.844 -2.838 1 79.94 733 HIS A C 1
ATOM 5939 O O . HIS A 1 733 ? -8.352 37.906 -2.221 1 79.94 733 HIS A O 1
ATOM 5945 N N . PHE A 1 734 ? -7.551 35.875 -2.436 1 83.06 734 PHE A N 1
ATOM 5946 C CA . PHE A 1 734 ? -6.637 36 -1.305 1 83.06 734 PHE A CA 1
ATOM 5947 C C . PHE A 1 734 ? -5.457 36.906 -1.653 1 83.06 734 PHE A C 1
ATOM 5949 O O . PHE A 1 734 ? -4.465 36.438 -2.223 1 83.06 734 PHE A O 1
ATOM 5956 N N . THR A 1 735 ? -5.637 38.125 -1.406 1 76.5 735 THR A N 1
ATOM 5957 C CA . THR A 1 735 ? -4.59 39.125 -1.594 1 76.5 735 THR A CA 1
ATOM 5958 C C . THR A 1 735 ? -4.156 39.719 -0.254 1 76.5 735 THR A C 1
ATOM 5960 O O . THR A 1 735 ? -4.898 39.656 0.729 1 76.5 735 THR A O 1
ATOM 5963 N N . ALA A 1 736 ? -3.025 40.281 -0.107 1 73.31 736 ALA A N 1
ATOM 5964 C CA . ALA A 1 736 ? -2.477 40.812 1.132 1 73.31 736 ALA A CA 1
ATOM 5965 C C . ALA A 1 736 ? -3.375 41.906 1.696 1 73.31 736 ALA A C 1
ATOM 5967 O O . ALA A 1 736 ? -3.488 42.062 2.916 1 73.31 736 ALA A O 1
ATOM 5968 N N . GLU A 1 737 ? -4.098 42.531 0.774 1 74.31 737 GLU A N 1
ATOM 5969 C CA . GLU A 1 737 ? -4.945 43.656 1.193 1 74.31 737 GLU A CA 1
ATOM 5970 C C . GLU A 1 737 ? -6.215 43.156 1.875 1 74.31 737 GLU A C 1
ATOM 5972 O O . GLU A 1 737 ? -6.805 43.844 2.695 1 74.31 737 GLU A O 1
ATOM 5977 N N . MET A 1 738 ? -6.492 41.938 1.525 1 85.56 738 MET A N 1
ATOM 5978 C CA . MET A 1 738 ? -7.762 41.406 2.01 1 85.56 738 MET A CA 1
ATOM 5979 C C . MET A 1 738 ? -7.57 40.688 3.338 1 85.56 738 MET A C 1
ATOM 5981 O O . MET A 1 738 ? -8.547 40.219 3.947 1 85.56 738 MET A O 1
ATOM 5985 N N . ARG A 1 739 ? -6.43 40.688 3.828 1 84.94 739 ARG A N 1
ATOM 5986 C CA . ARG A 1 739 ? -6.102 39.938 5.031 1 84.94 739 ARG A CA 1
ATOM 5987 C C . ARG A 1 739 ? -6.887 40.438 6.234 1 84.94 739 ARG A C 1
ATOM 5989 O O . ARG A 1 739 ? -7.328 39.656 7.074 1 84.94 739 ARG A O 1
ATOM 5996 N N . TYR A 1 740 ? -7.09 41.75 6.172 1 87.62 740 TYR A N 1
ATOM 5997 C CA . TYR A 1 740 ? -7.688 42.344 7.359 1 87.62 740 TYR A CA 1
ATOM 5998 C C . TYR A 1 740 ? -9.164 42.656 7.133 1 87.62 740 TYR A C 1
ATOM 6000 O O . TYR A 1 740 ? -9.82 43.219 8 1 87.62 740 TYR A O 1
ATOM 6008 N N . ASN A 1 741 ? -9.617 42.188 5.93 1 86.5 741 ASN A N 1
ATOM 6009 C CA . ASN A 1 741 ? -11.031 42.375 5.633 1 86.5 741 ASN A CA 1
ATOM 6010 C C . ASN A 1 741 ? -11.883 41.281 6.258 1 86.5 741 ASN A C 1
ATOM 6012 O O . ASN A 1 741 ? -11.859 40.125 5.805 1 86.5 741 ASN A O 1
ATOM 6016 N N . ILE A 1 742 ? -12.633 41.656 7.246 1 85.94 742 ILE A N 1
ATOM 6017 C CA . ILE A 1 742 ? -13.398 40.719 8.047 1 85.94 742 ILE A CA 1
ATOM 6018 C C . ILE A 1 742 ? -14.438 40.031 7.164 1 85.94 742 ILE A C 1
ATOM 6020 O O . ILE A 1 742 ? -14.688 38.812 7.305 1 85.94 742 ILE A O 1
ATOM 6024 N N . GLU A 1 743 ? -15.078 40.781 6.266 1 84.19 743 GLU A N 1
ATOM 6025 C CA . GLU A 1 743 ? -16.094 40.188 5.395 1 84.19 743 GLU A CA 1
ATOM 6026 C C . GLU A 1 743 ? -15.484 39.156 4.465 1 84.19 743 GLU A C 1
ATOM 6028 O O . GLU A 1 743 ? -16.109 38.125 4.188 1 84.19 743 GLU A O 1
ATOM 6033 N N . PHE A 1 744 ? -14.32 39.438 4.055 1 88.56 744 PHE A N 1
ATOM 6034 C CA . PHE A 1 744 ? -13.609 38.5 3.189 1 88.56 744 PHE A CA 1
ATOM 6035 C C . PHE A 1 744 ? -13.305 37.219 3.924 1 88.56 744 PHE A C 1
ATOM 6037 O O . PHE A 1 744 ? -13.562 36.125 3.4 1 88.56 744 PHE A O 1
ATOM 6044 N N . VAL A 1 745 ? -12.82 37.312 5.051 1 90.12 745 VAL A N 1
ATOM 6045 C CA . VAL A 1 745 ? -12.43 36.156 5.836 1 90.12 745 VAL A CA 1
ATOM 6046 C C . VAL A 1 745 ? -13.664 35.344 6.211 1 90.12 745 VAL A C 1
ATOM 6048 O O . VAL A 1 745 ? -13.648 34.125 6.121 1 90.12 745 VAL A O 1
ATOM 6051 N N . LYS A 1 746 ? -14.711 36.031 6.594 1 87.88 746 LYS A N 1
ATOM 6052 C CA . LYS A 1 746 ? -15.945 35.344 6.977 1 87.88 746 LYS A CA 1
ATOM 6053 C C . LYS A 1 746 ? -16.531 34.562 5.801 1 87.88 746 LYS A C 1
ATOM 6055 O O . LYS A 1 746 ? -17.047 33.469 5.973 1 87.88 746 LYS A O 1
ATOM 6060 N N . TYR A 1 747 ? -16.438 35.188 4.668 1 88.62 747 TYR A N 1
ATOM 6061 C CA . TYR A 1 747 ? -16.953 34.562 3.453 1 88.62 747 TYR A CA 1
ATOM 6062 C C . TYR A 1 747 ? -16.234 33.219 3.178 1 88.62 747 TYR A C 1
ATOM 6064 O O . TYR A 1 747 ? -16.891 32.219 2.93 1 88.62 747 TYR A O 1
ATOM 6072 N N . HIS A 1 748 ? -14.984 33.219 3.197 1 91.69 748 HIS A N 1
ATOM 6073 C CA . HIS A 1 748 ? -14.211 32.031 2.852 1 91.69 748 HIS A CA 1
ATOM 6074 C C . HIS A 1 748 ? -14.289 30.969 3.959 1 91.69 748 HIS A C 1
ATOM 6076 O O . HIS A 1 748 ? -14.234 29.781 3.688 1 91.69 748 HIS A O 1
ATOM 6082 N N . ILE A 1 749 ? -14.406 31.375 5.195 1 91.5 749 ILE A N 1
ATOM 6083 C CA . ILE A 1 749 ? -14.594 30.422 6.285 1 91.5 749 ILE A CA 1
ATOM 6084 C C . ILE A 1 749 ? -15.891 29.656 6.078 1 91.5 749 ILE A C 1
ATOM 6086 O O . ILE A 1 749 ? -15.93 28.438 6.254 1 91.5 749 ILE A O 1
ATOM 6090 N N . ARG A 1 750 ? -16.938 30.391 5.73 1 90.06 750 ARG A N 1
ATOM 6091 C CA . ARG A 1 750 ? -18.234 29.781 5.5 1 90.06 750 ARG A CA 1
ATOM 6092 C C . ARG A 1 750 ? -18.172 28.75 4.375 1 90.06 750 ARG A C 1
ATOM 6094 O O . ARG A 1 750 ? -18.656 27.625 4.523 1 90.06 750 ARG A O 1
ATOM 6101 N N . ARG A 1 751 ? -17.562 29.109 3.348 1 91.38 751 ARG A N 1
ATOM 6102 C CA . ARG A 1 751 ? -17.469 28.219 2.186 1 91.38 751 ARG A CA 1
ATOM 6103 C C . ARG A 1 751 ? -16.625 26.984 2.504 1 91.38 751 ARG A C 1
ATOM 6105 O O . ARG A 1 751 ? -17 25.875 2.123 1 91.38 751 ARG A O 1
ATOM 6112 N N . GLU A 1 752 ? -15.508 27.156 3.127 1 93.44 752 GLU A N 1
ATOM 6113 C CA . GLU A 1 752 ? -14.664 26.016 3.504 1 93.44 752 GLU A CA 1
ATOM 6114 C C . GLU A 1 752 ? -15.398 25.062 4.441 1 93.44 752 GLU A C 1
ATOM 6116 O O . GLU A 1 752 ? -15.25 23.844 4.336 1 93.44 752 GLU A O 1
ATOM 6121 N N . CYS A 1 753 ? -16.141 25.672 5.336 1 9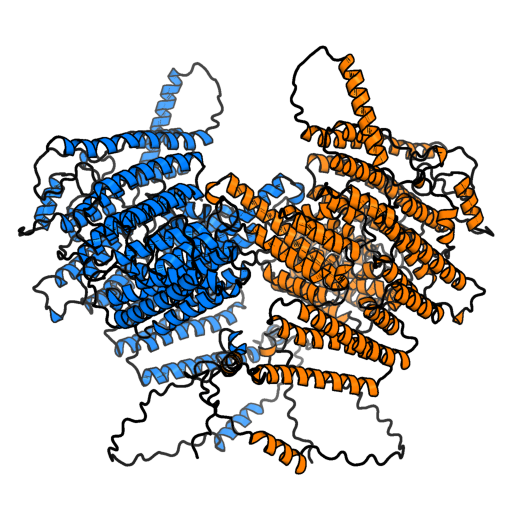3.12 753 CYS A N 1
ATOM 6122 C CA . CYS A 1 753 ? -16.891 24.844 6.277 1 93.12 753 CYS A CA 1
ATOM 6123 C C . CYS A 1 753 ? -17.922 23.984 5.551 1 93.12 753 CYS A C 1
ATOM 6125 O O . CYS A 1 753 ? -18.156 22.844 5.938 1 93.12 753 CYS A O 1
ATOM 6127 N N . VAL A 1 754 ? -18.516 24.516 4.527 1 94.44 754 VAL A N 1
ATOM 6128 C CA . VAL A 1 754 ? -19.5 23.766 3.762 1 94.44 754 VAL A CA 1
ATOM 6129 C C . VAL A 1 754 ? -18.828 22.594 3.049 1 94.44 754 VAL A C 1
ATOM 6131 O O . VAL A 1 754 ? -19.375 21.5 2.994 1 94.44 754 VAL A O 1
ATOM 6134 N N . TYR A 1 755 ? -17.641 22.812 2.467 1 94.06 755 TYR A N 1
ATOM 6135 C CA . TYR A 1 755 ? -16.875 21.734 1.86 1 94.06 755 TYR A CA 1
ATOM 6136 C C . TYR A 1 755 ? -16.594 20.625 2.875 1 94.06 755 TYR A C 1
ATOM 6138 O O . TYR A 1 755 ? -16.734 19.453 2.57 1 94.06 755 TYR A O 1
ATOM 6146 N N . VAL A 1 756 ? -16.156 21.031 4.066 1 92.88 756 VAL A N 1
ATOM 6147 C CA . VAL A 1 756 ? -15.805 20.062 5.105 1 92.88 756 VAL A CA 1
ATOM 6148 C C . VAL A 1 756 ? -17.016 19.234 5.48 1 92.88 756 VAL A C 1
ATOM 6150 O O . VAL A 1 756 ? -16.922 18 5.617 1 92.88 756 VAL A O 1
ATOM 6153 N N . ASN A 1 757 ? -18.141 19.891 5.602 1 91.75 757 ASN A N 1
ATOM 6154 C CA . ASN A 1 757 ? -19.375 19.188 5.93 1 91.75 757 ASN A CA 1
ATOM 6155 C C . ASN A 1 757 ? -19.75 18.172 4.844 1 91.75 757 ASN A C 1
ATOM 6157 O O . ASN A 1 757 ? -20.203 17.078 5.141 1 91.75 757 ASN A O 1
ATOM 6161 N N . LEU A 1 758 ? -19.625 18.609 3.656 1 91.62 758 LEU A N 1
ATOM 6162 C CA . LEU A 1 758 ? -19.953 17.734 2.531 1 91.62 758 LEU A CA 1
ATOM 6163 C C . LEU A 1 758 ? -19.031 16.516 2.504 1 91.62 758 LEU A C 1
ATOM 6165 O O . LEU A 1 758 ? -19.484 15.398 2.248 1 91.62 758 LEU A O 1
ATOM 6169 N N . LEU A 1 759 ? -17.797 16.672 2.766 1 89.81 759 LEU A N 1
ATOM 6170 C CA . LEU A 1 759 ? -16.828 15.594 2.754 1 89.81 759 LEU A CA 1
ATOM 6171 C C . LEU A 1 759 ? -17.047 14.641 3.926 1 89.81 759 LEU A C 1
ATOM 6173 O O . LEU A 1 759 ? -16.906 13.422 3.781 1 89.81 759 LEU A O 1
ATOM 6177 N N . GLU A 1 760 ? -17.359 15.211 5.004 1 87.12 760 GLU A N 1
ATOM 6178 C CA . GLU A 1 760 ? -17.672 14.367 6.152 1 87.12 760 GLU A CA 1
ATOM 6179 C C . GLU A 1 760 ? -18.922 13.516 5.887 1 87.12 760 GLU A C 1
ATOM 6181 O O . GLU A 1 760 ? -18.969 12.352 6.27 1 87.12 760 GLU A O 1
ATOM 6186 N N . LEU A 1 761 ? -19.891 14.133 5.281 1 88.62 761 LEU A N 1
ATOM 6187 C CA . LEU A 1 761 ? -21.094 13.398 4.906 1 88.62 761 LEU A CA 1
ATOM 6188 C C . LEU A 1 761 ? -20.766 12.242 3.977 1 88.62 761 LEU A C 1
ATOM 6190 O O . LEU A 1 761 ? -21.25 11.125 4.168 1 88.62 761 LEU A O 1
ATOM 6194 N N . SER A 1 762 ? -19.953 12.508 3.021 1 84.38 762 SER A N 1
ATOM 6195 C CA . SER A 1 762 ? -19.562 11.484 2.059 1 84.38 762 SER A CA 1
ATOM 6196 C C . SER A 1 762 ? -18.844 10.328 2.74 1 84.38 762 SER A C 1
ATOM 6198 O O . SER A 1 762 ? -19.031 9.164 2.373 1 84.38 762 SER A O 1
ATOM 6200 N N . SER A 1 763 ? -18.031 10.656 3.656 1 79.38 763 SER A N 1
ATOM 6201 C CA . SER A 1 763 ? -17.25 9.641 4.355 1 79.38 763 SER A CA 1
ATOM 6202 C C . SER A 1 763 ? -18.141 8.797 5.266 1 79.38 763 SER A C 1
ATOM 6204 O O . SER A 1 763 ? -17.969 7.582 5.363 1 79.38 763 SER A O 1
ATOM 6206 N N . GLU A 1 764 ? -19.047 9.484 5.949 1 79.62 764 GLU A N 1
ATOM 6207 C CA . GLU A 1 764 ? -19.922 8.805 6.895 1 79.62 764 GLU A CA 1
ATOM 6208 C C . GLU A 1 764 ? -21 8.008 6.168 1 79.62 764 GLU A C 1
ATOM 6210 O O . GLU A 1 764 ? -21.422 6.953 6.641 1 79.62 764 GLU A O 1
ATOM 6215 N N . ALA A 1 765 ? -21.484 8.484 5.102 1 81.25 765 ALA A N 1
ATOM 6216 C CA . ALA A 1 765 ? -22.578 7.871 4.355 1 81.25 765 ALA A CA 1
ATOM 6217 C C . ALA A 1 765 ? -22.156 6.512 3.791 1 81.25 765 ALA A C 1
ATOM 6219 O O . ALA A 1 765 ? -23 5.68 3.469 1 81.25 765 ALA A O 1
ATOM 6220 N N . ARG A 1 766 ? -20.875 6.219 3.707 1 71.69 766 ARG A N 1
ATOM 6221 C CA . ARG A 1 766 ? -20.391 4.934 3.221 1 71.69 766 ARG A CA 1
ATOM 6222 C C . ARG A 1 766 ? -20.922 3.789 4.078 1 71.69 766 ARG A C 1
ATOM 6224 O O . ARG A 1 766 ? -21.062 2.662 3.598 1 71.69 766 ARG A O 1
ATOM 6231 N N . GLU A 1 767 ? -21.203 4.094 5.266 1 69.44 767 GLU A N 1
ATOM 6232 C CA . GLU A 1 767 ? -21.641 3.074 6.219 1 69.44 767 GLU A CA 1
ATOM 6233 C C . GLU A 1 767 ? -23.094 2.711 6.012 1 69.44 767 GLU A C 1
ATOM 6235 O O . GLU A 1 767 ? -23.516 1.595 6.324 1 69.44 767 GLU A O 1
ATOM 6240 N N . TRP A 1 768 ? -23.875 3.729 5.598 1 70.75 768 TRP A N 1
ATOM 6241 C CA . TRP A 1 768 ? -25.297 3.434 5.527 1 70.75 768 TRP A CA 1
ATOM 6242 C C . TRP A 1 768 ? -25.797 3.5 4.09 1 70.75 768 TRP A C 1
ATOM 6244 O O . TRP A 1 768 ? -26.906 3.031 3.787 1 70.75 768 TRP A O 1
ATOM 6254 N N . ALA A 1 769 ? -25.047 4.133 3.252 1 69.44 769 ALA A N 1
ATOM 6255 C CA . ALA A 1 769 ? -25.5 4.254 1.869 1 69.44 769 ALA A CA 1
ATOM 6256 C C . ALA A 1 769 ? -24.688 3.354 0.944 1 69.44 769 ALA A C 1
ATOM 6258 O O . ALA A 1 769 ? -23.453 3.35 0.995 1 69.44 769 ALA A O 1
ATOM 6259 N N . LYS A 1 770 ? -25.25 2.367 0.279 1 61 770 LYS A N 1
ATOM 6260 C CA . LYS A 1 770 ? -24.594 1.426 -0.625 1 61 770 LYS A CA 1
ATOM 6261 C C . LYS A 1 770 ? -24.125 2.121 -1.898 1 61 770 LYS A C 1
ATOM 6263 O O . LYS A 1 770 ? -23.203 1.65 -2.564 1 61 770 LYS A O 1
ATOM 6268 N N . ASP A 1 771 ? -24.734 3.373 -2.127 1 59.31 771 ASP A N 1
ATOM 6269 C CA . ASP A 1 771 ? -24.562 4 -3.436 1 59.31 771 ASP A CA 1
ATOM 6270 C C . ASP A 1 771 ? -23.391 4.969 -3.436 1 59.31 771 ASP A C 1
ATOM 6272 O O . ASP A 1 771 ? -23.203 5.727 -4.391 1 59.31 771 ASP A O 1
ATOM 6276 N N . ILE A 1 772 ? -22.609 4.938 -2.391 1 66 772 ILE A N 1
ATOM 6277 C CA . ILE A 1 772 ? -21.609 6.004 -2.412 1 66 772 ILE A CA 1
ATOM 6278 C C . ILE A 1 772 ? -20.406 5.562 -3.227 1 66 772 ILE A C 1
ATOM 6280 O O . ILE A 1 772 ? -19.797 4.527 -2.941 1 66 772 ILE A O 1
ATOM 6284 N N . GLN A 1 773 ? -20.312 6.301 -4.332 1 65.44 773 GLN A N 1
ATOM 6285 C CA . GLN A 1 773 ? -19.156 6.082 -5.18 1 65.44 773 GLN A CA 1
ATOM 6286 C C . GLN A 1 773 ? -17.922 6.766 -4.602 1 65.44 773 GLN A C 1
ATOM 6288 O O . GLN A 1 773 ? -17.969 7.938 -4.23 1 65.44 773 GLN A O 1
ATOM 6293 N N . SER A 1 774 ? -16.875 6.211 -4.297 1 72.38 774 SER A N 1
ATOM 6294 C CA . SER A 1 774 ? -15.602 6.75 -3.82 1 72.38 774 SER A CA 1
ATOM 6295 C C . SER A 1 774 ? -15.102 7.871 -4.727 1 72.38 774 SER A C 1
ATOM 6297 O O . SER A 1 774 ? -14.406 8.781 -4.27 1 72.38 774 SER A O 1
ATOM 6299 N N . ARG A 1 775 ? -15.672 7.895 -5.934 1 73.56 775 ARG A N 1
ATOM 6300 C CA . ARG A 1 775 ? -15.25 8.906 -6.898 1 73.56 775 ARG A CA 1
ATOM 6301 C C . ARG A 1 775 ? -15.812 10.273 -6.531 1 73.56 775 ARG A C 1
ATOM 6303 O O . ARG A 1 775 ? -15.172 11.297 -6.781 1 73.56 775 ARG A O 1
ATOM 6310 N N . LEU A 1 776 ? -17.047 10.203 -5.938 1 80.62 776 LEU A N 1
ATOM 6311 C CA . LEU A 1 776 ? -17.672 11.469 -5.555 1 80.62 776 LEU A CA 1
ATOM 6312 C C . LEU A 1 776 ? -16.859 12.164 -4.465 1 80.62 776 LEU A C 1
ATOM 6314 O O . LEU A 1 776 ? -16.688 13.383 -4.5 1 80.62 776 LEU A O 1
ATOM 6318 N N . PHE A 1 777 ? -16.375 11.469 -3.525 1 83.06 777 PHE A N 1
ATOM 6319 C CA . PHE A 1 777 ? -15.539 12.023 -2.469 1 83.06 777 PHE A CA 1
ATOM 6320 C C . PHE A 1 777 ? -14.258 12.609 -3.047 1 83.06 777 PHE A C 1
ATOM 6322 O O . PHE A 1 777 ? -13.875 13.734 -2.705 1 83.06 777 PHE A O 1
ATOM 6329 N N . HIS A 1 778 ? -13.664 11.883 -3.959 1 80.31 778 HIS A N 1
ATOM 6330 C CA . HIS A 1 778 ? -12.391 12.305 -4.531 1 80.31 778 HIS A CA 1
ATOM 6331 C C . HIS A 1 778 ? -12.555 13.57 -5.371 1 80.31 778 HIS A C 1
ATOM 6333 O O . HIS A 1 778 ? -11.719 14.477 -5.305 1 80.31 778 HIS A O 1
ATOM 6339 N N . ASP A 1 779 ? -13.602 13.594 -6.055 1 83 779 ASP A N 1
ATOM 6340 C CA . ASP A 1 779 ? -13.844 14.766 -6.902 1 83 779 ASP A CA 1
ATOM 6341 C C . ASP A 1 779 ? -14.109 16 -6.055 1 83 779 ASP A C 1
ATOM 6343 O O . ASP A 1 779 ? -13.648 17.094 -6.387 1 83 779 ASP A O 1
ATOM 6347 N N . THR A 1 780 ? -14.844 15.805 -5.031 1 88.62 780 THR A N 1
ATOM 6348 C CA . THR A 1 780 ? -15.18 16.922 -4.16 1 88.62 780 THR A CA 1
ATOM 6349 C C . THR A 1 780 ? -13.938 17.453 -3.447 1 88.62 780 THR A C 1
ATOM 6351 O O . THR A 1 780 ? -13.75 18.672 -3.332 1 88.62 780 THR A O 1
ATOM 6354 N N . ILE A 1 781 ? -13.133 16.641 -2.932 1 89 781 ILE A N 1
ATOM 6355 C CA . ILE A 1 781 ? -11.953 17.062 -2.195 1 89 781 ILE A CA 1
ATOM 6356 C C . ILE A 1 781 ? -10.961 17.734 -3.15 1 89 781 ILE A C 1
ATOM 6358 O O . ILE A 1 781 ? -10.289 18.703 -2.783 1 89 781 ILE A O 1
ATOM 6362 N N . CYS A 1 782 ? -10.852 17.266 -4.387 1 84.81 782 CYS A N 1
ATOM 6363 C CA . CYS A 1 782 ? -9.969 17.891 -5.367 1 84.81 782 CYS A CA 1
ATOM 6364 C C . CYS A 1 782 ? -10.453 19.281 -5.738 1 84.81 782 CYS A C 1
ATOM 6366 O O . CYS A 1 782 ? -9.656 20.203 -5.883 1 84.81 782 CYS A O 1
ATOM 6368 N N . THR A 1 783 ? -11.75 19.391 -5.793 1 88.56 783 THR A N 1
ATOM 6369 C CA . THR A 1 783 ? -12.32 20.703 -6.082 1 88.56 783 THR A CA 1
ATOM 6370 C C . THR A 1 783 ? -12.102 21.656 -4.91 1 88.56 783 THR A C 1
ATOM 6372 O O . THR A 1 783 ? -11.773 22.828 -5.113 1 88.56 783 THR A O 1
ATOM 6375 N N . ALA A 1 784 ? -12.352 21.141 -3.736 1 92.31 784 ALA A N 1
ATOM 6376 C CA . ALA A 1 784 ? -12.164 21.953 -2.541 1 92.31 784 ALA A CA 1
ATOM 6377 C C . ALA A 1 784 ? -10.711 22.406 -2.4 1 92.31 784 ALA A C 1
ATOM 6379 O O . ALA A 1 784 ? -10.438 23.562 -2.088 1 92.31 784 ALA A O 1
ATOM 6380 N N . LEU A 1 785 ? -9.75 21.547 -2.693 1 89.12 785 LEU A N 1
ATOM 6381 C CA . LEU A 1 785 ? -8.328 21.859 -2.549 1 89.12 785 LEU A CA 1
ATOM 6382 C C . LEU A 1 785 ? -7.848 22.734 -3.699 1 89.12 785 LEU A C 1
ATOM 6384 O O . LEU A 1 785 ? -6.809 23.391 -3.594 1 89.12 785 LEU A O 1
ATOM 6388 N N . ALA A 1 786 ? -8.523 22.75 -4.773 1 85.62 786 ALA A N 1
ATOM 6389 C CA . ALA A 1 786 ? -8.211 23.672 -5.855 1 85.62 786 ALA A CA 1
ATOM 6390 C C . ALA A 1 786 ? -8.57 25.109 -5.473 1 85.62 786 ALA A C 1
ATOM 6392 O O . ALA A 1 786 ? -7.84 26.047 -5.812 1 85.62 786 ALA A O 1
ATOM 6393 N N . GLU A 1 787 ? -9.711 25.188 -4.715 1 88.69 787 GLU A N 1
ATOM 6394 C CA . GLU A 1 787 ? -10.133 26.5 -4.254 1 88.69 787 GLU A CA 1
ATOM 6395 C C . GLU A 1 787 ? -9.336 26.938 -3.027 1 88.69 787 GLU A C 1
ATOM 6397 O O . GLU A 1 787 ? -9.055 28.125 -2.854 1 88.69 787 GLU A O 1
ATOM 6402 N N . TYR A 1 788 ? -9.102 25.953 -2.141 1 90.44 788 TYR A N 1
ATOM 6403 C CA . TYR A 1 788 ? -8.375 26.25 -0.911 1 90.44 788 TYR A CA 1
ATOM 6404 C C . TYR A 1 788 ? -7.172 25.328 -0.754 1 90.44 788 TYR A C 1
ATOM 6406 O O . TYR A 1 788 ? -7.16 24.453 0.117 1 90.44 788 TYR A O 1
ATOM 6414 N N . PRO A 1 789 ? -6.137 25.547 -1.426 1 84.69 789 PRO A N 1
ATOM 6415 C CA . PRO A 1 789 ? -4.973 24.672 -1.419 1 84.69 789 PRO A CA 1
ATOM 6416 C C . PRO A 1 789 ? -4.199 24.719 -0.103 1 84.69 789 PRO A C 1
ATOM 6418 O O . PRO A 1 789 ? -3.525 23.75 0.26 1 84.69 789 PRO A O 1
ATOM 6421 N N . ASP A 1 790 ? -4.379 25.828 0.661 1 84.12 790 ASP A N 1
ATOM 6422 C CA . ASP A 1 790 ? -3.582 26 1.872 1 84.12 790 ASP A CA 1
ATOM 6423 C C . ASP A 1 790 ? -4.371 25.578 3.111 1 84.12 790 ASP A C 1
ATOM 6425 O O . ASP A 1 790 ? -3.955 25.844 4.238 1 84.12 790 ASP A O 1
ATOM 6429 N N . SER A 1 791 ? -5.484 24.891 2.863 1 88.06 791 SER A N 1
ATOM 6430 C CA . SER A 1 791 ? -6.293 24.484 4.008 1 88.06 791 SER A CA 1
ATOM 6431 C C . SER A 1 791 ? -5.738 23.219 4.656 1 88.06 791 SER A C 1
ATOM 6433 O O . SER A 1 791 ? -5.754 22.141 4.051 1 88.06 791 SER A O 1
ATOM 6435 N N . MET A 1 792 ? -5.273 23.375 5.832 1 84.31 792 MET A N 1
ATOM 6436 C CA . MET A 1 792 ? -4.75 22.203 6.543 1 84.31 792 MET A CA 1
ATOM 6437 C C . MET A 1 792 ? -5.883 21.281 6.98 1 84.31 792 MET A C 1
ATOM 6439 O O . MET A 1 792 ? -5.68 20.078 7.137 1 84.31 792 MET A O 1
ATOM 6443 N N . GLN A 1 793 ? -6.996 21.891 7.152 1 85.88 793 GLN A N 1
ATOM 6444 C CA . GLN A 1 793 ? -8.164 21.094 7.516 1 85.88 793 GLN A CA 1
ATOM 6445 C C . GLN A 1 793 ? -8.547 20.125 6.391 1 85.88 793 GLN A C 1
ATOM 6447 O O . GLN A 1 793 ? -8.773 18.938 6.637 1 85.88 793 GLN A O 1
ATOM 6452 N N . LEU A 1 794 ? -8.594 20.625 5.168 1 87.56 794 LEU A N 1
ATOM 6453 C CA . LEU A 1 794 ? -8.945 19.812 4.016 1 87.56 794 LEU A CA 1
ATOM 6454 C C . LEU A 1 794 ? -7.855 18.781 3.73 1 87.56 794 LEU A C 1
ATOM 6456 O O . LEU A 1 794 ? -8.156 17.641 3.352 1 87.56 794 LEU A O 1
ATOM 6460 N N . LEU A 1 795 ? -6.605 19.141 3.889 1 83.38 795 LEU A N 1
ATOM 6461 C CA . LEU A 1 795 ? -5.5 18.219 3.678 1 83.38 795 LEU A CA 1
ATOM 6462 C C . LEU A 1 795 ? -5.551 17.062 4.684 1 83.38 795 LEU A C 1
ATOM 6464 O O . LEU A 1 795 ? -5.242 15.922 4.348 1 83.38 795 LEU A O 1
ATOM 6468 N N . THR A 1 796 ? -5.93 17.406 5.906 1 82.75 796 THR A N 1
ATOM 6469 C CA . THR A 1 796 ? -6.043 16.375 6.938 1 82.75 796 THR A CA 1
ATOM 6470 C C . THR A 1 796 ? -7.148 15.383 6.586 1 82.75 796 THR A C 1
ATOM 6472 O O . THR A 1 796 ? -6.988 14.172 6.789 1 82.75 796 THR A O 1
ATOM 6475 N N . ILE A 1 797 ? -8.273 15.93 6.09 1 83.19 797 ILE A N 1
ATOM 6476 C CA . ILE A 1 797 ? -9.367 15.055 5.672 1 83.19 797 ILE A CA 1
ATOM 6477 C C . ILE A 1 797 ? -8.906 14.156 4.523 1 83.19 797 ILE A C 1
ATOM 6479 O O . ILE A 1 797 ? -9.25 12.977 4.477 1 83.19 797 ILE A O 1
ATOM 6483 N N . PHE A 1 798 ? -8.133 14.656 3.703 1 80.81 798 PHE A N 1
ATOM 6484 C CA . PHE A 1 798 ? -7.621 13.914 2.561 1 80.81 798 PHE A CA 1
ATOM 6485 C C . PHE A 1 798 ? -6.695 12.789 3.018 1 80.81 798 PHE A C 1
ATOM 6487 O O . PHE A 1 798 ? -6.809 11.656 2.551 1 80.81 798 PHE A O 1
ATOM 6494 N N . ILE A 1 799 ? -5.832 13.102 3.895 1 78.06 799 ILE A N 1
ATOM 6495 C CA . ILE A 1 799 ? -4.891 12.117 4.414 1 78.06 799 ILE A CA 1
ATOM 6496 C C . ILE A 1 799 ? -5.652 10.984 5.098 1 78.06 799 ILE A C 1
ATOM 6498 O O . ILE A 1 799 ? -5.352 9.812 4.883 1 78.06 799 ILE A O 1
ATOM 6502 N N . ASN A 1 800 ? -6.613 11.383 5.863 1 75.5 800 ASN A N 1
ATOM 6503 C CA . ASN A 1 800 ? -7.363 10.391 6.629 1 75.5 800 ASN A CA 1
ATOM 6504 C C . ASN A 1 800 ? -8.164 9.469 5.715 1 75.5 800 ASN A C 1
ATOM 6506 O O . ASN A 1 800 ? -8.359 8.297 6.031 1 75.5 800 ASN A O 1
ATOM 6510 N N . SER A 1 801 ? -8.641 9.977 4.648 1 73.88 801 SER A N 1
ATOM 6511 C CA . SER A 1 801 ? -9.422 9.172 3.713 1 73.88 801 SER A CA 1
ATOM 6512 C C . SER A 1 801 ? -8.531 8.203 2.941 1 73.88 801 SER A C 1
ATOM 6514 O O . SER A 1 801 ? -8.914 7.062 2.689 1 73.88 801 SER A O 1
ATOM 6516 N N . GLU A 1 802 ? -7.348 8.641 2.617 1 67.44 802 GLU A N 1
ATOM 6517 C CA . GLU A 1 802 ? -6.457 7.836 1.785 1 67.44 802 GLU A CA 1
ATOM 6518 C C . GLU A 1 802 ? -5.762 6.758 2.607 1 67.44 802 GLU A C 1
ATOM 6520 O O . GLU A 1 802 ? -5.328 5.738 2.066 1 67.44 802 GLU A O 1
ATOM 6525 N N . GLU A 1 803 ? -5.648 7.055 3.844 1 67.62 803 GLU A N 1
ATOM 6526 C CA . GLU A 1 803 ? -5.039 6.051 4.707 1 67.62 803 GLU A CA 1
ATOM 6527 C C . GLU A 1 803 ? -5.855 4.762 4.723 1 67.62 803 GLU A C 1
ATOM 6529 O O . GLU A 1 803 ? -5.324 3.689 5.016 1 67.62 803 GLU A O 1
ATOM 6534 N N . ARG A 1 804 ? -7.125 4.914 4.277 1 66.94 804 ARG A N 1
ATOM 6535 C CA . ARG A 1 804 ? -8.023 3.766 4.27 1 66.94 804 ARG A CA 1
ATOM 6536 C C . ARG A 1 804 ? -8 3.059 2.92 1 66.94 804 ARG A C 1
ATOM 6538 O O . ARG A 1 804 ? -8.523 1.952 2.783 1 66.94 804 ARG A O 1
ATOM 6545 N N . CYS A 1 805 ? -7.309 3.748 2.014 1 67.81 805 CYS A N 1
ATOM 6546 C CA . CYS A 1 805 ? -7.344 3.221 0.654 1 67.81 805 CYS A CA 1
ATOM 6547 C C . CYS A 1 805 ? -6.047 2.492 0.319 1 67.81 805 CYS A C 1
ATOM 6549 O O . CYS A 1 805 ? -4.961 2.967 0.65 1 67.81 805 CYS A O 1
ATOM 6551 N N . SER A 1 806 ? -6.227 1.396 -0.237 1 64.44 806 SER A N 1
ATOM 6552 C CA . SER A 1 806 ? -5.07 0.575 -0.583 1 64.44 806 SER A CA 1
ATOM 6553 C C . SER A 1 806 ? -4.227 1.233 -1.67 1 64.44 806 SER A C 1
ATOM 6555 O O . SER A 1 806 ? -3.002 1.104 -1.677 1 64.44 806 SER A O 1
ATOM 6557 N N . MET A 1 807 ? -4.941 1.837 -2.689 1 62.62 807 MET A N 1
ATOM 6558 C CA . MET A 1 807 ? -4.199 2.422 -3.801 1 62.62 807 MET A CA 1
ATOM 6559 C C . MET A 1 807 ? -3.65 3.795 -3.426 1 62.62 807 MET A C 1
ATOM 6561 O O . MET A 1 807 ? -4.41 4.75 -3.271 1 62.62 807 MET A O 1
ATOM 6565 N N . PHE A 1 808 ? -2.518 3.877 -2.971 1 60.09 808 PHE A N 1
ATOM 6566 C CA . PHE A 1 808 ? -1.861 5.113 -2.555 1 60.09 808 PHE A CA 1
ATOM 6567 C C . PHE A 1 808 ? -1.623 6.027 -3.752 1 60.09 808 PHE A C 1
ATOM 6569 O O . PHE A 1 808 ? -1.342 7.215 -3.584 1 60.09 808 PHE A O 1
ATOM 6576 N N . SER A 1 809 ? -1.934 5.547 -4.926 1 60.5 809 SER A N 1
ATOM 6577 C CA . SER A 1 809 ? -1.5 6.285 -6.109 1 60.5 809 SER A CA 1
ATOM 6578 C C . SER A 1 809 ? -2.324 7.551 -6.301 1 60.5 809 SER A C 1
ATOM 6580 O O . SER A 1 809 ? -1.785 8.594 -6.676 1 60.5 809 SER A O 1
ATOM 6582 N N . GLY A 1 810 ? -3.631 7.473 -5.98 1 60.56 810 GLY A N 1
ATOM 6583 C CA . GLY A 1 810 ? -4.434 8.664 -6.188 1 60.56 810 GLY A CA 1
ATOM 6584 C C . GLY A 1 810 ? -4.027 9.828 -5.297 1 60.56 810 GLY A C 1
ATOM 6585 O O . GLY A 1 810 ? -3.842 10.945 -5.773 1 60.56 810 GLY A O 1
ATOM 6586 N N . LEU A 1 811 ? -3.832 9.539 -4.062 1 59.66 811 LEU A N 1
ATOM 6587 C CA . LEU A 1 811 ? -3.404 10.547 -3.1 1 59.66 811 LEU A CA 1
ATOM 6588 C C . LEU A 1 811 ? -2.037 11.109 -3.473 1 59.66 811 LEU A C 1
ATOM 6590 O O . LEU A 1 811 ? -1.839 12.328 -3.469 1 59.66 811 LEU A O 1
ATOM 6594 N N . TRP A 1 812 ? -1.277 10.141 -3.865 1 66.38 812 TRP A N 1
ATOM 6595 C CA . TRP A 1 812 ? 0.111 10.516 -4.113 1 66.38 812 TRP A CA 1
ATOM 6596 C C . TRP A 1 812 ? 0.22 11.43 -5.336 1 66.38 812 TRP A C 1
ATOM 6598 O O . TRP A 1 812 ? 0.878 12.469 -5.285 1 66.38 812 TRP A O 1
ATOM 6608 N N . ASN A 1 813 ? -0.564 11.016 -6.234 1 69.5 813 ASN A N 1
ATOM 6609 C CA . ASN A 1 813 ? -0.475 11.797 -7.461 1 69.5 813 ASN A CA 1
ATOM 6610 C C . ASN A 1 813 ? -1.046 13.195 -7.273 1 69.5 813 ASN A C 1
ATOM 6612 O O . ASN A 1 813 ? -0.449 14.18 -7.715 1 69.5 813 ASN A O 1
ATOM 6616 N N . THR A 1 814 ? -2.082 13.266 -6.52 1 71.5 814 THR A N 1
ATOM 6617 C CA . THR A 1 814 ? -2.723 14.555 -6.301 1 71.5 814 THR A CA 1
ATOM 6618 C C . THR A 1 814 ? -1.855 15.445 -5.418 1 71.5 814 THR A C 1
ATOM 6620 O O . THR A 1 814 ? -1.64 16.625 -5.73 1 71.5 814 THR A O 1
ATOM 6623 N N . LEU A 1 815 ? -1.355 14.945 -4.355 1 74.38 815 LEU A N 1
ATOM 6624 C CA . LEU A 1 815 ? -0.559 15.742 -3.426 1 74.38 815 LEU A CA 1
ATOM 6625 C C . LEU A 1 815 ? 0.789 16.109 -4.039 1 74.38 815 LEU A C 1
ATOM 6627 O O . LEU A 1 815 ? 1.278 17.219 -3.854 1 74.38 815 LEU A O 1
ATOM 6631 N N . THR A 1 816 ? 1.327 15.133 -4.816 1 74.88 816 THR A N 1
ATOM 6632 C CA . THR A 1 816 ? 2.631 15.406 -5.41 1 74.88 816 THR A CA 1
ATOM 6633 C C . THR A 1 816 ? 2.516 16.438 -6.52 1 74.88 816 THR A C 1
ATOM 6635 O O . THR A 1 816 ? 3.387 17.297 -6.668 1 74.88 816 THR A O 1
ATOM 6638 N N . MET A 1 817 ? 1.434 16.391 -7.156 1 73.5 817 MET A N 1
ATOM 6639 C CA . MET A 1 817 ? 1.212 17.391 -8.203 1 73.5 817 MET A CA 1
ATOM 6640 C C . MET A 1 817 ? 1.065 18.781 -7.602 1 73.5 817 MET A C 1
ATOM 6642 O O . MET A 1 817 ? 1.609 19.75 -8.133 1 73.5 817 MET A O 1
ATOM 6646 N N . ARG A 1 818 ? 0.399 18.75 -6.516 1 74.69 818 ARG A N 1
ATOM 6647 C CA . ARG A 1 818 ? 0.194 20.031 -5.848 1 74.69 818 ARG A CA 1
ATOM 6648 C C . ARG A 1 818 ? 1.483 20.516 -5.195 1 74.69 818 ARG A C 1
ATOM 6650 O O . ARG A 1 818 ? 1.771 21.719 -5.199 1 74.69 818 ARG A O 1
ATOM 6657 N N . ALA A 1 819 ? 2.164 19.641 -4.664 1 74.62 819 ALA A N 1
ATOM 6658 C CA . ALA A 1 819 ? 3.438 20 -4.043 1 74.62 819 ALA A CA 1
ATOM 6659 C C . ALA A 1 819 ? 4.418 20.547 -5.078 1 74.62 819 ALA A C 1
ATOM 6661 O O . ALA A 1 819 ? 5.168 21.484 -4.797 1 74.62 819 ALA A O 1
ATOM 6662 N N . LYS A 1 820 ? 4.391 19.969 -6.32 1 68.25 820 LYS A N 1
ATOM 6663 C CA . LYS A 1 820 ? 5.336 20.375 -7.355 1 68.25 820 LYS A CA 1
ATOM 6664 C C . LYS A 1 820 ? 4.832 21.609 -8.102 1 68.25 820 LYS A C 1
ATOM 6666 O O . LYS A 1 820 ? 5.629 22.375 -8.641 1 68.25 820 LYS A O 1
ATOM 6671 N N . ALA A 1 821 ? 3.475 21.781 -8.266 1 59.91 821 ALA A N 1
ATOM 6672 C CA . ALA A 1 821 ? 2.877 22.859 -9.062 1 59.91 821 ALA A CA 1
ATOM 6673 C C . ALA A 1 821 ? 3.064 24.203 -8.383 1 59.91 821 ALA A C 1
ATOM 6675 O O . ALA A 1 821 ? 3.168 25.234 -9.055 1 59.91 821 ALA A O 1
ATOM 6676 N N . THR A 1 822 ? 2.846 24.188 -7.059 1 55.16 822 THR A N 1
ATOM 6677 C CA . THR A 1 822 ? 2.596 25.516 -6.5 1 55.16 822 THR A CA 1
ATOM 6678 C C . THR A 1 822 ? 3.896 26.156 -6.027 1 55.16 822 THR A C 1
ATOM 6680 O O . THR A 1 822 ? 4.629 25.578 -5.227 1 55.16 822 THR A O 1
ATOM 6683 N N . GLN A 1 823 ? 4.527 26.875 -6.957 1 55.78 823 GLN A N 1
ATOM 6684 C CA . GLN A 1 823 ? 5.625 27.781 -6.629 1 55.78 823 GLN A CA 1
ATOM 6685 C C . GLN A 1 823 ? 5.32 28.578 -5.359 1 55.78 823 GLN A C 1
ATOM 6687 O O . GLN A 1 823 ? 6.156 29.359 -4.891 1 55.78 823 GLN A O 1
ATOM 6692 N N . SER A 1 824 ? 4.059 28.359 -4.809 1 58.94 824 SER A N 1
ATOM 6693 C CA . SER A 1 824 ? 3.668 29.141 -3.643 1 58.94 824 SER A CA 1
ATOM 6694 C C . SER A 1 824 ? 3.727 28.312 -2.367 1 58.94 824 SER A C 1
ATOM 6696 O O . SER A 1 824 ? 4.012 27.109 -2.418 1 58.94 824 SER A O 1
ATOM 6698 N N . LYS A 1 825 ? 3.688 28.922 -1.293 1 61.31 825 LYS A N 1
ATOM 6699 C CA . LYS A 1 825 ? 3.674 28.328 0.039 1 61.31 825 LYS A CA 1
ATOM 6700 C C . LYS A 1 825 ? 2.662 27.188 0.12 1 61.31 825 LYS A C 1
ATOM 6702 O O . LYS A 1 825 ? 2.82 26.266 0.922 1 61.31 825 LYS A O 1
ATOM 6707 N N . SER A 1 826 ? 1.7 27.25 -0.835 1 64.69 826 SER A N 1
ATOM 6708 C CA . SER A 1 826 ? 0.673 26.219 -0.857 1 64.69 826 SER A CA 1
ATOM 6709 C C . SER A 1 826 ? 1.265 24.859 -1.223 1 64.69 826 SER A C 1
ATOM 6711 O O . SER A 1 826 ? 0.845 23.828 -0.691 1 64.69 826 SER A O 1
ATOM 6713 N N . GLY A 1 827 ? 2.283 24.969 -1.935 1 74.5 827 GLY A N 1
ATOM 6714 C CA . GLY A 1 827 ? 2.92 23.734 -2.342 1 74.5 827 GLY A CA 1
ATOM 6715 C C . GLY A 1 827 ? 3.648 23.031 -1.208 1 74.5 827 GLY A C 1
ATOM 6716 O O . GLY A 1 827 ? 3.652 21.812 -1.129 1 74.5 827 GLY A O 1
ATOM 6717 N N . SER A 1 828 ? 4.043 23.844 -0.212 1 79.88 828 SER A N 1
ATOM 6718 C CA . SER A 1 828 ? 4.805 23.266 0.892 1 79.88 828 SER A CA 1
ATOM 6719 C C . SER A 1 828 ? 3.895 22.531 1.866 1 79.88 828 SER A C 1
ATOM 6721 O O . SER A 1 828 ? 4.273 21.5 2.42 1 79.88 828 SER A O 1
ATOM 6723 N N . ARG A 1 829 ? 2.652 23.094 2.057 1 82.19 829 ARG A N 1
ATOM 6724 C CA . ARG A 1 829 ? 1.728 22.438 2.971 1 82.19 829 ARG A CA 1
ATOM 6725 C C . ARG A 1 829 ? 1.253 21.094 2.402 1 82.19 829 ARG A C 1
ATOM 6727 O O . ARG A 1 829 ? 1.089 20.125 3.141 1 82.19 829 ARG A O 1
ATOM 6734 N N . ALA A 1 830 ? 1.016 21.156 1.114 1 82.31 830 ALA A N 1
ATOM 6735 C CA . ALA A 1 830 ? 0.644 19.906 0.46 1 82.31 830 ALA A CA 1
ATOM 6736 C C . ALA A 1 830 ? 1.775 18.891 0.544 1 82.31 830 ALA A C 1
ATOM 6738 O O . ALA A 1 830 ? 1.529 17.688 0.708 1 82.31 830 ALA A O 1
ATOM 6739 N N . ALA A 1 831 ? 2.959 19.375 0.387 1 82.25 831 ALA A N 1
ATOM 6740 C CA . ALA A 1 831 ? 4.125 18.5 0.486 1 82.25 831 ALA A CA 1
ATOM 6741 C C . ALA A 1 831 ? 4.238 17.891 1.881 1 82.25 831 ALA A C 1
ATOM 6743 O O . ALA A 1 831 ? 4.543 16.703 2.025 1 82.25 831 ALA A O 1
ATOM 6744 N N . LEU A 1 832 ? 4.023 18.688 2.887 1 82.19 832 LEU A N 1
ATOM 6745 C CA . LEU A 1 832 ? 4.094 18.219 4.262 1 82.19 832 LEU A CA 1
ATOM 6746 C C . LEU A 1 832 ? 3.023 17.156 4.527 1 82.19 832 LEU A C 1
ATOM 6748 O O . LEU A 1 832 ? 3.277 16.172 5.211 1 82.19 832 LEU A O 1
ATOM 6752 N N . ALA A 1 833 ? 1.836 17.438 3.998 1 80.75 833 ALA A N 1
ATOM 6753 C CA . ALA A 1 833 ? 0.752 16.469 4.156 1 80.75 833 ALA A CA 1
ATOM 6754 C C . ALA A 1 833 ? 1.104 15.141 3.492 1 80.75 833 ALA A C 1
ATOM 6756 O O . ALA A 1 833 ? 0.838 14.07 4.047 1 80.75 833 ALA A O 1
ATOM 6757 N N . ALA A 1 834 ? 1.707 15.234 2.314 1 81.31 834 ALA A N 1
ATOM 6758 C CA . ALA A 1 834 ? 2.104 14.023 1.599 1 81.31 834 ALA A CA 1
ATOM 6759 C C . ALA A 1 834 ? 3.176 13.266 2.367 1 81.31 834 ALA A C 1
ATOM 6761 O O . ALA A 1 834 ? 3.135 12.031 2.445 1 81.31 834 ALA A O 1
ATOM 6762 N N . CYS A 1 835 ? 4.137 13.945 2.879 1 82.25 835 CYS A N 1
ATOM 6763 C CA . CYS A 1 835 ? 5.215 13.312 3.631 1 82.25 835 CYS A CA 1
ATOM 6764 C C . CYS A 1 835 ? 4.68 12.633 4.883 1 82.25 835 CYS A C 1
ATOM 6766 O O . CYS A 1 835 ? 5.125 11.539 5.238 1 82.25 835 CYS A O 1
ATOM 6768 N N . LEU A 1 836 ? 3.715 13.273 5.484 1 78.75 836 LEU A N 1
ATOM 6769 C CA . LEU A 1 836 ? 3.139 12.688 6.691 1 78.75 836 LEU A CA 1
ATOM 6770 C C . LEU A 1 836 ? 2.357 11.422 6.363 1 78.75 836 LEU A C 1
ATOM 6772 O O . LEU A 1 836 ? 2.404 10.445 7.121 1 78.75 836 LEU A O 1
ATOM 6776 N N . ALA A 1 837 ? 1.638 11.484 5.316 1 78.62 837 ALA A N 1
ATOM 6777 C CA . ALA A 1 837 ? 0.893 10.305 4.891 1 78.62 837 ALA A CA 1
ATOM 6778 C C . ALA A 1 837 ? 1.834 9.141 4.59 1 78.62 837 ALA A C 1
ATOM 6780 O O . ALA A 1 837 ? 1.555 7.996 4.957 1 78.62 837 ALA A O 1
ATOM 6781 N N . LEU A 1 838 ? 2.928 9.406 3.93 1 80.56 838 LEU A N 1
ATOM 6782 C CA . LEU A 1 838 ? 3.906 8.383 3.58 1 80.56 838 LEU A CA 1
ATOM 6783 C C . LEU A 1 838 ? 4.582 7.824 4.832 1 80.56 838 LEU A C 1
ATOM 6785 O O . LEU A 1 838 ? 4.848 6.625 4.918 1 80.56 838 LEU A O 1
ATOM 6789 N N . ALA A 1 839 ? 4.84 8.68 5.73 1 79.56 839 ALA A N 1
ATOM 6790 C CA . ALA A 1 839 ? 5.48 8.25 6.969 1 79.56 839 ALA A CA 1
ATOM 6791 C C . ALA A 1 839 ? 4.574 7.309 7.758 1 79.56 839 ALA A C 1
ATOM 6793 O O . ALA A 1 839 ? 5.051 6.344 8.359 1 79.56 839 ALA A O 1
ATOM 6794 N N . ASN A 1 840 ? 3.295 7.637 7.785 1 77.31 840 ASN A N 1
ATOM 6795 C CA . ASN A 1 840 ? 2.342 6.773 8.469 1 77.31 840 ASN A CA 1
ATOM 6796 C C . ASN A 1 840 ? 2.287 5.387 7.844 1 77.31 840 ASN A C 1
ATOM 6798 O O . ASN A 1 840 ? 2.266 4.379 8.555 1 77.31 840 ASN A O 1
ATOM 6802 N N . ARG A 1 841 ? 2.229 5.41 6.578 1 79.62 841 ARG A N 1
ATOM 6803 C CA . ARG A 1 841 ? 2.174 4.141 5.867 1 79.62 841 ARG A CA 1
ATOM 6804 C C . ARG A 1 841 ? 3.459 3.344 6.07 1 79.62 841 ARG A C 1
ATOM 6806 O O . ARG A 1 841 ? 3.422 2.119 6.203 1 79.62 841 ARG A O 1
ATOM 6813 N N . GLU A 1 842 ? 4.562 4.02 5.953 1 82.25 842 GLU A N 1
ATOM 6814 C CA . GLU A 1 842 ? 5.852 3.369 6.168 1 82.25 842 GLU A CA 1
ATOM 6815 C C . GLU A 1 842 ? 5.895 2.658 7.516 1 82.25 842 GLU A C 1
ATOM 6817 O O . GLU A 1 842 ? 6.375 1.526 7.613 1 82.25 842 GLU A O 1
ATOM 6822 N N . GLU A 1 843 ? 5.422 3.303 8.523 1 79.44 843 GLU A N 1
ATOM 6823 C CA . GLU A 1 843 ? 5.48 2.758 9.875 1 79.44 843 GLU A CA 1
ATOM 6824 C C . GLU A 1 843 ? 4.609 1.51 10.008 1 79.44 843 GLU A C 1
ATOM 6826 O O . GLU A 1 843 ? 5.012 0.53 10.641 1 79.44 843 GLU A O 1
ATOM 6831 N N . ILE A 1 844 ? 3.432 1.554 9.484 1 80.44 844 ILE A N 1
ATOM 6832 C CA . ILE A 1 844 ? 2.51 0.425 9.555 1 80.44 844 ILE A CA 1
ATOM 6833 C C . ILE A 1 844 ? 3.113 -0.78 8.836 1 80.44 844 ILE A C 1
ATOM 6835 O O . ILE A 1 844 ? 3.078 -1.899 9.352 1 80.44 844 ILE A O 1
ATOM 6839 N N . VAL A 1 845 ? 3.619 -0.569 7.629 1 82 845 VAL A N 1
ATOM 6840 C CA . VAL A 1 845 ? 4.176 -1.651 6.824 1 82 845 VAL A CA 1
ATOM 6841 C C . VAL A 1 845 ? 5.438 -2.195 7.492 1 82 845 VAL A C 1
ATOM 6843 O O . VAL A 1 845 ? 5.676 -3.404 7.492 1 82 845 VAL A O 1
ATOM 6846 N N . LYS A 1 846 ? 6.258 -1.321 8.023 1 83.56 846 LYS A N 1
ATOM 6847 C CA . LYS A 1 846 ? 7.469 -1.747 8.711 1 83.56 846 LYS A CA 1
ATOM 6848 C C . LYS A 1 846 ? 7.141 -2.664 9.883 1 83.56 846 LYS A C 1
ATOM 6850 O O . LYS A 1 846 ? 7.762 -3.717 10.047 1 83.56 846 LYS A O 1
ATOM 6855 N N . LYS A 1 847 ? 6.199 -2.268 10.703 1 82.94 847 LYS A N 1
ATOM 6856 C CA . LYS A 1 847 ? 5.789 -3.082 11.844 1 82.94 847 LYS A CA 1
ATOM 6857 C C . LYS A 1 847 ? 5.242 -4.434 11.383 1 82.94 847 LYS A C 1
ATOM 6859 O O . LYS A 1 847 ? 5.473 -5.453 12.031 1 82.94 847 LYS A O 1
ATOM 6864 N N . GLY A 1 848 ? 4.477 -4.371 10.336 1 82.12 848 GLY A N 1
ATOM 6865 C CA . GLY A 1 848 ? 3.967 -5.613 9.781 1 82.12 848 GLY A CA 1
ATOM 6866 C C . GLY A 1 848 ? 5.062 -6.543 9.297 1 82.12 848 GLY A C 1
ATOM 6867 O O . GLY A 1 848 ? 5.016 -7.75 9.547 1 82.12 848 GLY A O 1
ATOM 6868 N N . GLU A 1 849 ? 6.016 -6.074 8.562 1 80.69 849 GLU A N 1
ATOM 6869 C CA . GLU A 1 849 ? 7.129 -6.859 8.039 1 80.69 849 GLU A CA 1
ATOM 6870 C C . GLU A 1 849 ? 8 -7.406 9.164 1 80.69 849 GLU A C 1
ATOM 6872 O O . GLU A 1 849 ? 8.453 -8.547 9.109 1 80.69 849 GLU A O 1
ATOM 6877 N N . GLU A 1 850 ? 8.242 -6.562 10.203 1 80.75 850 GLU A N 1
ATOM 6878 C CA . GLU A 1 850 ? 9.031 -6.996 11.352 1 80.75 850 GLU A CA 1
ATOM 6879 C C . GLU A 1 850 ? 8.352 -8.141 12.094 1 80.75 850 GLU A C 1
ATOM 6881 O O . GLU A 1 850 ? 9.008 -9.094 12.523 1 80.75 850 GLU A O 1
ATOM 6886 N N . THR A 1 851 ? 7.066 -8.008 12.273 1 79.31 851 THR A N 1
ATOM 6887 C CA . THR A 1 851 ? 6.316 -9.078 12.93 1 79.31 851 THR A CA 1
ATOM 6888 C C . THR A 1 851 ? 6.363 -10.359 12.102 1 79.31 851 THR A C 1
ATOM 6890 O O . THR A 1 851 ? 6.484 -11.453 12.656 1 79.31 851 THR A O 1
ATOM 6893 N N . THR A 1 852 ? 6.227 -10.258 10.836 1 74.31 852 THR A N 1
ATOM 6894 C CA . THR A 1 852 ? 6.273 -11.422 9.961 1 74.31 852 THR A CA 1
ATOM 6895 C C . THR A 1 852 ? 7.652 -12.07 10 1 74.31 852 THR A C 1
ATOM 6897 O O . THR A 1 852 ? 7.766 -13.305 9.977 1 74.31 852 THR A O 1
ATOM 6900 N N . PHE A 1 853 ? 8.703 -11.297 10.031 1 71.75 853 PHE A N 1
ATOM 6901 C CA . PHE A 1 853 ? 10.062 -11.812 10.078 1 71.75 853 PHE A CA 1
ATOM 6902 C C . PHE A 1 853 ? 10.328 -12.531 11.398 1 71.75 853 PHE A C 1
ATOM 6904 O O . PHE A 1 853 ? 11.086 -13.508 11.438 1 71.75 853 PHE A O 1
ATOM 6911 N N . LYS A 1 854 ? 9.758 -11.961 12.445 1 72 854 LYS A N 1
ATOM 6912 C CA . LYS A 1 854 ? 9.922 -12.594 13.75 1 72 854 LYS A CA 1
ATOM 6913 C C . LYS A 1 854 ? 9.242 -13.961 13.789 1 72 854 LYS A C 1
ATOM 6915 O O . LYS A 1 854 ? 9.766 -14.914 14.367 1 72 854 LYS A O 1
ATOM 6920 N N . GLU A 1 855 ? 8.133 -14.031 13.172 1 69.25 855 GLU A N 1
ATOM 6921 C CA . GLU A 1 855 ? 7.379 -15.273 13.148 1 69.25 855 GLU A CA 1
ATOM 6922 C C . GLU A 1 855 ? 7.988 -16.281 12.172 1 69.25 855 GLU A C 1
ATOM 6924 O O . GLU A 1 855 ? 8 -17.484 12.43 1 69.25 855 GLU A O 1
ATOM 6929 N N . LEU A 1 856 ? 8.438 -15.672 11.102 1 64.81 856 LEU A N 1
ATOM 6930 C CA . LEU A 1 856 ? 8.945 -16.531 10.031 1 64.81 856 LEU A CA 1
ATOM 6931 C C . LEU A 1 856 ? 10.32 -16.047 9.562 1 64.81 856 LEU A C 1
ATOM 6933 O O . LEU A 1 856 ? 10.43 -15.398 8.523 1 64.81 856 LEU A O 1
ATOM 6937 N N . PRO A 1 857 ? 11.32 -16.328 10.312 1 56.66 857 PRO A N 1
ATOM 6938 C CA . PRO A 1 857 ? 12.648 -15.781 10.031 1 56.66 857 PRO A CA 1
ATOM 6939 C C . PRO A 1 857 ? 13.172 -16.188 8.648 1 56.66 857 PRO A C 1
ATOM 6941 O O . PRO A 1 857 ? 14.023 -15.492 8.086 1 56.66 857 PRO A O 1
ATOM 6944 N N . GLY A 1 858 ? 12.797 -17.344 8.219 1 55.38 858 GLY A N 1
ATOM 6945 C CA . GLY A 1 858 ? 13.281 -17.812 6.922 1 55.38 858 GLY A CA 1
ATOM 6946 C C . GLY A 1 858 ? 12.852 -16.906 5.773 1 55.38 858 GLY A C 1
ATOM 6947 O O . GLY A 1 858 ? 13.398 -17 4.676 1 55.38 858 GLY A O 1
ATOM 6948 N N . CYS A 1 859 ? 11.812 -16.125 6.203 1 50.88 859 CYS A N 1
ATOM 6949 C CA . CYS A 1 859 ? 11.281 -15.242 5.164 1 50.88 859 CYS A CA 1
ATOM 6950 C C . CYS A 1 859 ? 12.172 -14.016 4.984 1 50.88 859 CYS A C 1
ATOM 6952 O O . CYS A 1 859 ? 11.914 -13.172 4.125 1 50.88 859 CYS A O 1
ATOM 6954 N N . SER A 1 860 ? 13.164 -13.75 5.848 1 48.06 860 SER A N 1
ATOM 6955 C CA . SER A 1 860 ? 13.992 -12.547 5.957 1 48.06 860 SER A CA 1
ATOM 6956 C C . SER A 1 860 ? 14.773 -12.305 4.676 1 48.06 860 SER A C 1
ATOM 6958 O O . SER A 1 860 ? 15.234 -11.18 4.426 1 48.06 860 SER A O 1
ATOM 6960 N N . GLY A 1 861 ? 15.406 -13.422 4.297 1 46.56 861 GLY A N 1
ATOM 6961 C CA . GLY A 1 861 ? 16.547 -13.172 3.428 1 46.56 861 GLY A CA 1
ATOM 6962 C C . GLY A 1 861 ? 16.312 -12.031 2.449 1 46.56 861 GLY A C 1
ATOM 6963 O O . GLY A 1 861 ? 17.203 -11.219 2.213 1 46.56 861 GLY A O 1
ATOM 6964 N N . GLY A 1 862 ? 15.656 -12.352 1.228 1 43.44 862 GLY A N 1
ATOM 6965 C CA . GLY A 1 862 ? 15.734 -11.547 0.015 1 43.44 862 GLY A CA 1
ATOM 6966 C C . GLY A 1 862 ? 14.836 -10.328 0.049 1 43.44 862 GLY A C 1
ATOM 6967 O O . GLY A 1 862 ? 14.688 -9.633 -0.957 1 43.44 862 GLY A O 1
ATOM 6968 N N . THR A 1 863 ? 13.852 -10.195 0.838 1 46.19 863 THR A N 1
ATOM 6969 C CA . THR A 1 863 ? 12.641 -9.43 0.568 1 46.19 863 THR A CA 1
ATOM 6970 C C . THR A 1 863 ? 12.875 -7.941 0.794 1 46.19 863 THR A C 1
ATOM 6972 O O . THR A 1 863 ? 13.32 -7.535 1.867 1 46.19 863 THR A O 1
ATOM 6975 N N . ALA A 1 864 ? 13.312 -7.352 -0.234 1 53.38 864 ALA A N 1
ATOM 6976 C CA . ALA A 1 864 ? 13.203 -5.898 -0.336 1 53.38 864 ALA A CA 1
ATOM 6977 C C . ALA A 1 864 ? 11.992 -5.387 0.445 1 53.38 864 ALA A C 1
ATOM 6979 O O . ALA A 1 864 ? 10.883 -5.895 0.283 1 53.38 864 ALA A O 1
ATOM 6980 N N . THR A 1 865 ? 12.273 -4.848 1.636 1 65.88 865 THR A N 1
ATOM 6981 C CA . THR A 1 865 ? 11.289 -4.402 2.621 1 65.88 865 THR A CA 1
ATOM 6982 C C . THR A 1 865 ? 10.406 -3.303 2.041 1 65.88 865 THR A C 1
ATOM 6984 O O . THR A 1 865 ? 10.906 -2.324 1.482 1 65.88 865 THR A O 1
ATOM 6987 N N . LEU A 1 866 ? 9.172 -3.592 1.737 1 74.56 866 LEU A N 1
ATOM 6988 C CA . LEU A 1 866 ? 8.141 -2.699 1.232 1 74.56 866 LEU A CA 1
ATOM 6989 C C . LEU A 1 866 ? 8.203 -1.344 1.931 1 74.56 866 LEU A C 1
ATOM 6991 O O . LEU A 1 866 ? 7.961 -0.307 1.306 1 74.56 866 LEU A O 1
ATOM 6995 N N . TYR A 1 867 ? 8.664 -1.287 3.156 1 80.5 867 TYR A N 1
ATOM 6996 C CA . TYR A 1 867 ? 8.648 -0.036 3.904 1 80.5 867 TYR A CA 1
ATOM 6997 C C . TYR A 1 867 ? 9.719 0.919 3.393 1 80.5 867 TYR A C 1
ATOM 6999 O O . TYR A 1 867 ? 9.562 2.141 3.463 1 80.5 867 TYR A O 1
ATOM 7007 N N . LEU A 1 868 ? 10.828 0.352 2.775 1 79.69 868 LEU A N 1
ATOM 7008 C CA . LEU A 1 868 ? 11.906 1.182 2.252 1 79.69 868 LEU A CA 1
ATOM 7009 C C . LEU A 1 868 ? 11.461 1.938 1.007 1 79.69 868 LEU A C 1
ATOM 7011 O O . LEU A 1 868 ? 11.945 3.035 0.73 1 79.69 868 LEU A O 1
ATOM 7015 N N . SER A 1 869 ? 10.539 1.363 0.306 1 79.38 869 SER A N 1
ATOM 7016 C CA . SER A 1 869 ? 10.016 2.047 -0.871 1 79.38 869 SER A CA 1
ATOM 7017 C C . SER A 1 869 ? 9.242 3.303 -0.482 1 79.38 869 SER A C 1
ATOM 7019 O O . SER A 1 869 ? 9.32 4.324 -1.172 1 79.38 869 SER A O 1
ATOM 7021 N N . TYR A 1 870 ? 8.477 3.248 0.588 1 81.12 870 TYR A N 1
ATOM 7022 C CA . TYR A 1 870 ? 7.762 4.422 1.075 1 81.12 870 TYR A CA 1
ATOM 7023 C C . TYR A 1 870 ? 8.734 5.477 1.596 1 81.12 870 TYR A C 1
ATOM 7025 O O . TYR A 1 870 ? 8.531 6.672 1.379 1 81.12 870 TYR A O 1
ATOM 7033 N N . ARG A 1 871 ? 9.781 5.074 2.234 1 83.88 871 ARG A N 1
ATOM 7034 C CA . ARG A 1 871 ? 10.781 5.992 2.76 1 83.88 871 ARG A CA 1
ATOM 7035 C C . ARG A 1 871 ? 11.508 6.719 1.63 1 83.88 871 ARG A C 1
ATOM 7037 O O . ARG A 1 871 ? 11.734 7.926 1.707 1 83.88 871 ARG A O 1
ATOM 7044 N N . ARG A 1 872 ? 11.844 5.996 0.575 1 82.56 872 ARG A N 1
ATOM 7045 C CA . ARG A 1 872 ? 12.531 6.594 -0.562 1 82.56 872 ARG A CA 1
ATOM 7046 C C . ARG A 1 872 ? 11.648 7.621 -1.263 1 82.56 872 ARG A C 1
ATOM 7048 O O . ARG A 1 872 ? 12.133 8.664 -1.703 1 82.56 872 ARG A O 1
ATOM 7055 N N . LYS A 1 873 ? 10.414 7.293 -1.335 1 81.88 873 LYS A N 1
ATOM 7056 C CA . LYS A 1 873 ? 9.477 8.234 -1.937 1 81.88 873 LYS A CA 1
ATOM 7057 C C . LYS A 1 873 ? 9.359 9.5 -1.094 1 81.88 873 LYS A C 1
ATOM 7059 O O . LYS A 1 873 ? 9.281 10.609 -1.633 1 81.88 873 LYS A O 1
ATOM 7064 N N . MET A 1 874 ? 9.25 9.336 0.188 1 83.81 874 MET A N 1
ATOM 7065 C CA . MET A 1 874 ? 9.18 10.469 1.105 1 83.81 874 MET A CA 1
ATOM 7066 C C . MET A 1 874 ? 10.438 11.328 1.004 1 83.81 874 MET A C 1
ATOM 7068 O O . MET A 1 874 ? 10.352 12.555 0.939 1 83.81 874 MET A O 1
ATOM 7072 N N . GLU A 1 875 ? 11.586 10.672 0.909 1 87.38 875 GLU A N 1
ATOM 7073 C CA . GLU A 1 875 ? 12.859 11.383 0.81 1 87.38 875 GLU A CA 1
ATOM 7074 C C . GLU A 1 875 ? 12.961 12.141 -0.509 1 87.38 875 GLU A C 1
ATOM 7076 O O . GLU A 1 875 ? 13.414 13.289 -0.536 1 87.38 875 GLU A O 1
ATOM 7081 N N . HIS A 1 876 ? 12.484 11.461 -1.505 1 83.81 876 HIS A N 1
ATOM 7082 C CA . HIS A 1 876 ? 12.539 12.102 -2.812 1 83.81 876 HIS A CA 1
ATOM 7083 C C . HIS A 1 876 ? 11.625 13.32 -2.869 1 83.81 876 HIS A C 1
ATOM 7085 O O . HIS A 1 876 ? 12 14.359 -3.428 1 83.81 876 HIS A O 1
ATOM 7091 N N . LEU A 1 877 ? 10.492 13.195 -2.314 1 84.12 877 LEU A N 1
ATOM 7092 C CA . LEU A 1 877 ? 9.555 14.312 -2.303 1 84.12 877 LEU A CA 1
ATOM 7093 C C . LEU A 1 877 ? 10.078 15.453 -1.433 1 84.12 877 LEU A C 1
ATOM 7095 O O . LEU A 1 877 ? 10.031 16.609 -1.832 1 84.12 877 LEU A O 1
ATOM 7099 N N . ALA A 1 878 ? 10.484 15.164 -0.198 1 87 878 ALA A N 1
ATOM 7100 C CA . ALA A 1 878 ? 11.016 16.188 0.702 1 87 878 ALA A CA 1
ATOM 7101 C C . ALA A 1 878 ? 12.234 16.875 0.089 1 87 878 ALA A C 1
ATOM 7103 O O . ALA A 1 878 ? 12.367 18.109 0.179 1 87 878 ALA A O 1
ATOM 7104 N N . GLU A 1 879 ? 13.078 16.078 -0.573 1 88.75 879 GLU A N 1
ATOM 7105 C CA . GLU A 1 879 ? 14.266 16.641 -1.217 1 88.75 879 GLU A CA 1
ATOM 7106 C C . GLU A 1 879 ? 13.875 17.562 -2.377 1 88.75 879 GLU A C 1
ATOM 7108 O O . GLU A 1 879 ? 14.477 18.625 -2.561 1 88.75 879 GLU A O 1
ATOM 7113 N N . TYR A 1 880 ? 12.93 17.141 -3.088 1 83.31 880 TYR A N 1
ATOM 7114 C CA . TYR A 1 880 ? 12.438 17.969 -4.188 1 83.31 880 TYR A CA 1
ATOM 7115 C C . TYR A 1 880 ? 11.875 19.281 -3.67 1 83.31 880 TYR A C 1
ATOM 7117 O O . TYR A 1 880 ? 12.141 20.344 -4.234 1 83.31 880 TYR A O 1
ATOM 7125 N N . CYS A 1 881 ? 11.125 19.281 -2.623 1 83.69 881 CYS A N 1
ATOM 7126 C CA . CYS A 1 881 ? 10.477 20.469 -2.082 1 83.69 881 CYS A CA 1
ATOM 7127 C C . CYS A 1 881 ? 11.508 21.422 -1.5 1 83.69 881 CYS A C 1
ATOM 7129 O O . CYS A 1 881 ? 11.383 22.641 -1.658 1 83.69 881 CYS A O 1
ATOM 7131 N N . VAL A 1 882 ? 12.523 20.969 -0.817 1 88.12 882 VAL A N 1
ATOM 7132 C CA . VAL A 1 882 ? 13.508 21.828 -0.173 1 88.12 882 VAL A CA 1
ATOM 7133 C C . VAL A 1 882 ? 14.43 22.438 -1.227 1 88.12 882 VAL A C 1
ATOM 7135 O O . VAL A 1 882 ? 15.086 23.453 -0.976 1 88.12 882 VAL A O 1
ATOM 7138 N N . SER A 1 883 ? 14.43 21.781 -2.375 1 81.5 883 SER A N 1
ATOM 7139 C CA . SER A 1 883 ? 15.242 22.344 -3.449 1 81.5 883 SER A CA 1
ATOM 7140 C C . SER A 1 883 ? 14.555 23.547 -4.082 1 81.5 883 SER A C 1
ATOM 7142 O O . SER A 1 883 ? 15.211 24.391 -4.707 1 81.5 883 SER A O 1
ATOM 7144 N N . GLN A 1 884 ? 13.242 23.672 -3.801 1 73.69 884 GLN A N 1
ATOM 7145 C CA . GLN A 1 884 ? 12.492 24.812 -4.289 1 73.69 884 GLN A CA 1
ATOM 7146 C C . GLN A 1 884 ? 12.367 25.891 -3.207 1 73.69 884 GLN A C 1
ATOM 7148 O O . GLN A 1 884 ? 12.375 25.578 -2.016 1 73.69 884 GLN A O 1
ATOM 7153 N N . TYR A 1 885 ? 12.258 27.062 -3.529 1 68.38 885 TYR A N 1
ATOM 7154 C CA . TYR A 1 885 ? 12.352 28.203 -2.629 1 68.38 885 TYR A CA 1
ATOM 7155 C C . TYR A 1 885 ? 11.305 28.125 -1.523 1 68.38 885 TYR A C 1
ATOM 7157 O O . TYR A 1 885 ? 11.633 28.234 -0.341 1 68.38 885 TYR A O 1
ATOM 7165 N N . PRO A 1 886 ? 10.039 27.781 -1.866 1 72.69 886 PRO A N 1
ATOM 7166 C CA . PRO A 1 886 ? 9.094 27.812 -0.749 1 72.69 886 PRO A CA 1
ATOM 7167 C C . PRO A 1 886 ? 9.32 26.688 0.26 1 72.69 886 PRO A C 1
ATOM 7169 O O . PRO A 1 886 ? 9.047 26.859 1.451 1 72.69 886 PRO A O 1
ATOM 7172 N N . GLY A 1 887 ? 9.82 25.703 -0.158 1 78.81 887 GLY A N 1
ATOM 7173 C CA . GLY A 1 887 ? 10.031 24.562 0.713 1 78.81 887 GLY A CA 1
ATOM 7174 C C . GLY A 1 887 ? 11.32 24.641 1.501 1 78.81 887 GLY A C 1
ATOM 7175 O O . GLY A 1 887 ? 11.469 23.984 2.533 1 78.81 887 GLY A O 1
ATOM 7176 N N . ARG A 1 888 ? 12.156 25.578 1.126 1 82.19 888 ARG A N 1
ATOM 7177 C CA . ARG A 1 888 ? 13.469 25.688 1.75 1 82.19 888 ARG A CA 1
ATOM 7178 C C . ARG A 1 888 ? 13.359 26.281 3.154 1 82.19 888 ARG A C 1
ATOM 7180 O O . ARG A 1 888 ? 14.172 25.969 4.027 1 82.19 888 ARG A O 1
ATOM 7187 N N . CYS A 1 889 ? 12.352 27.047 3.342 1 81.94 889 CYS A N 1
ATOM 7188 C CA . CYS A 1 889 ? 12.242 27.75 4.609 1 81.94 889 CYS A CA 1
ATOM 7189 C C . CYS A 1 889 ? 11.336 27.016 5.582 1 81.94 889 CYS A C 1
ATOM 7191 O O . CYS A 1 889 ? 11.055 27.5 6.676 1 81.94 889 CYS A O 1
ATOM 7193 N N . VAL A 1 890 ? 10.922 25.781 5.195 1 84.62 890 VAL A N 1
ATOM 7194 C CA . VAL A 1 890 ? 10.078 24.984 6.082 1 84.62 890 VAL A CA 1
ATOM 7195 C C . VAL A 1 890 ? 10.953 24.047 6.914 1 84.62 890 VAL A C 1
ATOM 7197 O O . VAL A 1 890 ? 11.5 23.078 6.391 1 84.62 890 VAL A O 1
ATOM 7200 N N . THR A 1 891 ? 11.062 24.281 8.172 1 85.56 891 THR A 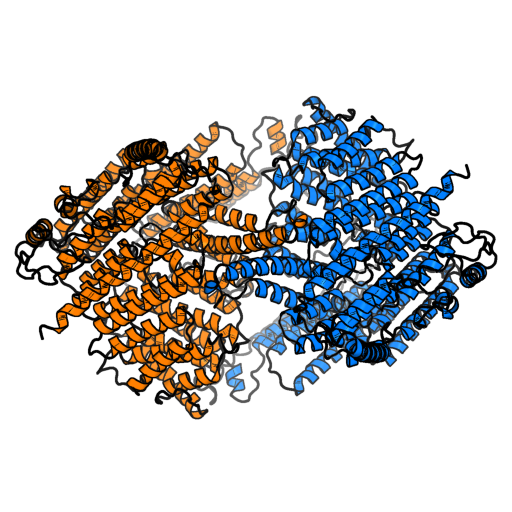N 1
ATOM 7201 C CA . THR A 1 891 ? 11.953 23.562 9.086 1 85.56 891 THR A CA 1
ATOM 7202 C C . THR A 1 891 ? 11.586 22.094 9.172 1 85.56 891 THR A C 1
ATOM 7204 O O . THR A 1 891 ? 12.461 21.234 9.227 1 85.56 891 THR A O 1
ATOM 7207 N N . LEU A 1 892 ? 10.305 21.781 9.203 1 83.69 892 LEU A N 1
ATOM 7208 C CA . LEU A 1 892 ? 9.844 20.406 9.422 1 83.69 892 LEU A CA 1
ATOM 7209 C C . LEU A 1 892 ? 10.273 19.5 8.273 1 83.69 892 LEU A C 1
ATOM 7211 O O . LEU A 1 892 ? 10.547 18.328 8.477 1 83.69 892 LEU A O 1
ATOM 7215 N N . LEU A 1 893 ? 10.32 20.031 7.043 1 85.25 893 LEU A N 1
ATOM 7216 C CA . LEU A 1 893 ? 10.758 19.234 5.906 1 85.25 893 LEU A CA 1
ATOM 7217 C C . LEU A 1 893 ? 12.219 18.812 6.062 1 85.25 893 LEU A C 1
ATOM 7219 O O . LEU A 1 893 ? 12.578 17.672 5.75 1 85.25 893 LEU A O 1
ATOM 7223 N N . TRP A 1 894 ? 13 19.703 6.551 1 89 894 TRP A N 1
ATOM 7224 C CA . TRP A 1 894 ? 14.406 19.391 6.797 1 89 894 TRP A CA 1
ATOM 7225 C C . TRP A 1 894 ? 14.555 18.359 7.91 1 89 894 TRP A C 1
ATOM 7227 O O . TRP A 1 894 ? 15.398 17.469 7.82 1 89 894 TRP A O 1
ATOM 7237 N N . ARG A 1 895 ? 13.758 18.516 8.906 1 87 895 ARG A N 1
ATOM 7238 C CA . ARG A 1 895 ? 13.828 17.578 10.023 1 87 895 ARG A CA 1
ATOM 7239 C C . ARG A 1 895 ? 13.438 16.172 9.586 1 87 895 ARG A C 1
ATOM 7241 O O . ARG A 1 895 ? 14.023 15.188 10.055 1 87 895 ARG A O 1
ATOM 7248 N N . ILE A 1 896 ? 12.484 16.094 8.734 1 84.25 896 ILE A N 1
ATOM 7249 C CA . ILE A 1 896 ? 12.062 14.805 8.203 1 84.25 896 ILE A CA 1
ATOM 7250 C C . ILE A 1 896 ? 13.203 14.188 7.402 1 84.25 896 ILE A C 1
ATOM 7252 O O . ILE A 1 896 ? 13.484 12.992 7.535 1 84.25 896 ILE A O 1
ATOM 7256 N N . LEU A 1 897 ? 13.906 14.945 6.602 1 88.94 897 LEU A N 1
ATOM 7257 C CA . LEU A 1 897 ? 15.008 14.453 5.777 1 88.94 897 LEU A CA 1
ATOM 7258 C C . LEU A 1 897 ? 16.172 13.992 6.648 1 88.94 897 LEU A C 1
ATOM 7260 O O . LEU A 1 897 ? 16.766 12.938 6.387 1 88.94 897 LEU A O 1
ATOM 7264 N N . MET A 1 898 ? 16.438 14.75 7.664 1 90.94 898 MET A N 1
ATOM 7265 C CA . MET A 1 898 ? 17.531 14.383 8.57 1 90.94 898 MET A CA 1
ATOM 7266 C C . MET A 1 898 ? 17.203 13.109 9.328 1 90.94 898 MET A C 1
ATOM 7268 O O . MET A 1 898 ? 18.062 12.25 9.523 1 90.94 898 MET A O 1
ATOM 7272 N N . HIS A 1 899 ? 15.984 12.992 9.758 1 86.88 899 HIS A N 1
ATOM 7273 C CA . HIS A 1 899 ? 15.555 11.789 10.461 1 86.88 899 HIS A CA 1
ATOM 7274 C C . HIS A 1 899 ? 15.633 10.562 9.562 1 86.88 899 HIS A C 1
ATOM 7276 O O . HIS A 1 899 ? 16.047 9.484 10 1 86.88 899 HIS A O 1
ATOM 7282 N N . SER A 1 900 ? 15.219 10.727 8.336 1 85.5 900 SER A N 1
ATOM 7283 C CA . SER A 1 900 ? 15.273 9.625 7.383 1 85.5 900 SER A CA 1
ATOM 7284 C C . SER A 1 900 ? 16.719 9.172 7.141 1 85.5 900 SER A C 1
ATOM 7286 O O . SER A 1 900 ? 16.984 7.977 7.02 1 85.5 900 SER A O 1
ATOM 7288 N N . ALA A 1 901 ? 17.594 10.109 7.055 1 88.44 901 ALA A N 1
ATOM 7289 C CA . ALA A 1 901 ? 19 9.781 6.855 1 88.44 901 ALA A CA 1
ATOM 7290 C C . ALA A 1 901 ? 19.578 9.055 8.062 1 88.44 901 ALA A C 1
ATOM 7292 O O . ALA A 1 901 ? 20.406 8.148 7.918 1 88.44 901 ALA A O 1
ATOM 7293 N N . HIS A 1 902 ? 19.141 9.461 9.273 1 88.19 902 HIS A N 1
ATOM 7294 C CA . HIS A 1 902 ? 19.594 8.828 10.508 1 88.19 902 HIS A CA 1
ATOM 7295 C C . HIS A 1 902 ? 19.125 7.383 10.594 1 88.19 902 HIS A C 1
ATOM 7297 O O . HIS A 1 902 ? 19.906 6.492 10.922 1 88.19 902 HIS A O 1
ATOM 7303 N N . VAL A 1 903 ? 17.859 7.145 10.258 1 80.88 903 VAL A N 1
ATOM 7304 C CA . VAL A 1 903 ? 17.281 5.809 10.344 1 80.88 903 VAL A CA 1
ATOM 7305 C C . VAL A 1 903 ? 17.922 4.898 9.297 1 80.88 903 VAL A C 1
ATOM 7307 O O . VAL A 1 903 ? 18.078 3.697 9.516 1 80.88 903 VAL A O 1
ATOM 7310 N N . ALA A 1 904 ? 18.312 5.5 8.164 1 79.44 904 ALA A N 1
ATOM 7311 C CA . ALA A 1 904 ? 18.969 4.738 7.102 1 79.44 904 ALA A CA 1
ATOM 7312 C C . ALA A 1 904 ? 20.406 4.395 7.477 1 79.44 904 ALA A C 1
ATOM 7314 O O . ALA A 1 904 ? 21.047 3.586 6.809 1 79.44 904 ALA A O 1
ATOM 7315 N N . GLY A 1 905 ? 20.953 4.969 8.531 1 82 905 GLY A N 1
ATOM 7316 C CA . GLY A 1 905 ? 22.281 4.676 9.023 1 82 905 GLY A CA 1
ATOM 7317 C C . GLY A 1 905 ? 23.375 5.359 8.219 1 82 905 GLY A C 1
ATOM 7318 O O . GLY A 1 905 ? 24.438 4.777 7.992 1 82 905 GLY A O 1
ATOM 7319 N N . ASN A 1 906 ? 23.078 6.469 7.613 1 86.38 906 ASN A N 1
ATOM 7320 C CA . ASN A 1 906 ? 24.047 7.242 6.844 1 86.38 906 ASN A CA 1
ATOM 7321 C C . ASN A 1 906 ? 24.469 8.508 7.586 1 86.38 906 ASN A C 1
ATOM 7323 O O . ASN A 1 906 ? 23.938 9.594 7.324 1 86.38 906 ASN A O 1
ATOM 7327 N N . PRO A 1 907 ? 25.438 8.531 8.43 1 89.44 907 PRO A N 1
ATOM 7328 C CA . PRO A 1 907 ? 25.844 9.695 9.227 1 89.44 907 PRO A CA 1
ATOM 7329 C C . PRO A 1 907 ? 26.391 10.836 8.367 1 89.44 907 PRO A C 1
ATOM 7331 O O . PRO A 1 907 ? 26.172 12.008 8.688 1 89.44 907 PRO A O 1
ATOM 7334 N N . GLN A 1 908 ? 27.047 10.492 7.27 1 89.38 908 GLN A N 1
ATOM 7335 C CA . GLN A 1 908 ? 27.594 11.531 6.398 1 89.38 908 GLN A CA 1
ATOM 7336 C C . GLN A 1 908 ? 26.484 12.336 5.742 1 89.38 908 GLN A C 1
ATOM 7338 O O . GLN A 1 908 ? 26.547 13.562 5.676 1 89.38 908 GLN A O 1
ATOM 7343 N N . ARG A 1 909 ? 25.531 11.617 5.348 1 91.06 909 ARG A N 1
ATOM 7344 C CA . ARG A 1 909 ? 24.391 12.305 4.742 1 91.06 909 ARG A CA 1
ATOM 7345 C C . ARG A 1 909 ? 23.656 13.148 5.773 1 91.06 909 ARG A C 1
ATOM 7347 O O . ARG A 1 909 ? 23.156 14.234 5.461 1 91.06 909 ARG A O 1
ATOM 7354 N N . CYS A 1 910 ? 23.562 12.703 6.961 1 92.25 910 CYS A N 1
ATOM 7355 C CA . CYS A 1 910 ? 22.922 13.453 8.039 1 92.25 910 CYS A CA 1
ATOM 7356 C C . CYS A 1 910 ? 23.641 14.773 8.289 1 92.25 910 CYS A C 1
ATOM 7358 O O . CYS A 1 910 ? 23 15.812 8.461 1 92.25 910 CYS A O 1
ATOM 7360 N N . LYS A 1 911 ? 24.922 14.758 8.289 1 93.44 911 LYS A N 1
ATOM 7361 C CA . LYS A 1 911 ? 25.719 15.961 8.516 1 93.44 911 LYS A CA 1
ATOM 7362 C C . LYS A 1 911 ? 25.594 16.922 7.34 1 93.44 911 LYS A C 1
ATOM 7364 O O . LYS A 1 911 ? 25.484 18.141 7.535 1 93.44 911 LYS A O 1
ATOM 7369 N N . GLU A 1 912 ? 25.578 16.328 6.191 1 94.25 912 GLU A N 1
ATOM 7370 C CA . GLU A 1 912 ? 25.391 17.156 5.004 1 94.25 912 GLU A CA 1
ATOM 7371 C C . GLU A 1 912 ? 24.031 17.859 5.027 1 94.25 912 GLU A C 1
ATOM 7373 O O . GLU A 1 912 ? 23.938 19.047 4.719 1 94.25 912 GLU A O 1
ATOM 7378 N N . LEU A 1 913 ? 23.078 17.125 5.391 1 95.06 913 LEU A N 1
ATOM 7379 C CA . LEU A 1 913 ? 21.734 17.688 5.449 1 95.06 913 LEU A CA 1
ATOM 7380 C C . LEU A 1 913 ? 21.625 18.734 6.551 1 95.06 913 LEU A C 1
ATOM 7382 O O . LEU A 1 913 ? 20.906 19.719 6.402 1 95.06 913 LEU A O 1
ATOM 7386 N N . PHE A 1 914 ? 22.375 18.578 7.66 1 95.69 914 PHE A N 1
ATOM 7387 C CA . PHE A 1 914 ? 22.375 19.562 8.75 1 95.69 914 PHE A CA 1
ATOM 7388 C C . PHE A 1 914 ? 22.891 20.906 8.266 1 95.69 914 PHE A C 1
ATOM 7390 O O . PHE A 1 914 ? 22.297 21.938 8.531 1 95.69 914 PHE A O 1
ATOM 7397 N N . TYR A 1 915 ? 23.859 20.828 7.535 1 93.94 915 TYR A N 1
ATOM 7398 C CA . TYR A 1 915 ? 24.469 22.078 7.078 1 93.94 915 TYR A CA 1
ATOM 7399 C C . TYR A 1 915 ? 23.578 22.781 6.059 1 93.94 915 TYR A C 1
ATOM 7401 O O . TYR A 1 915 ? 23.453 24.016 6.062 1 93.94 915 TYR A O 1
ATOM 7409 N N . ARG A 1 916 ? 22.922 22.016 5.285 1 93.25 916 ARG A N 1
ATOM 7410 C CA . ARG A 1 916 ? 21.969 22.609 4.348 1 93.25 916 ARG A CA 1
ATOM 7411 C C . ARG A 1 916 ? 20.766 23.188 5.078 1 93.25 916 ARG A C 1
ATOM 7413 O O . ARG A 1 916 ? 20.281 24.266 4.727 1 93.25 916 ARG A O 1
ATOM 7420 N N . ALA A 1 917 ? 20.312 22.438 6.07 1 93.75 917 ALA A N 1
ATOM 7421 C CA . ALA A 1 917 ? 19.141 22.859 6.832 1 93.75 917 ALA A CA 1
ATOM 7422 C C . ALA A 1 917 ? 19.422 24.141 7.598 1 93.75 917 ALA A C 1
ATOM 7424 O O . ALA A 1 917 ? 18.594 25.062 7.59 1 93.75 917 ALA A O 1
ATOM 7425 N N . ILE A 1 918 ? 20.578 24.297 8.227 1 93.12 918 ILE A N 1
ATOM 7426 C CA . ILE A 1 918 ? 20.891 25.453 9.047 1 93.12 918 ILE A CA 1
ATOM 7427 C C . ILE A 1 918 ? 21.156 26.672 8.148 1 93.12 918 ILE A C 1
ATOM 7429 O O . ILE A 1 918 ? 20.922 27.812 8.555 1 93.12 918 ILE A O 1
ATOM 7433 N N . ARG A 1 919 ? 21.562 26.406 6.984 1 89.69 919 ARG A N 1
ATOM 7434 C CA . ARG A 1 919 ? 21.766 27.484 6.027 1 89.69 919 ARG A CA 1
ATOM 7435 C C . ARG A 1 919 ? 20.453 28.109 5.605 1 89.69 919 ARG A C 1
ATOM 7437 O O . ARG A 1 919 ? 20.344 29.344 5.492 1 89.69 919 ARG A O 1
ATOM 7444 N N . ASP A 1 920 ? 19.516 27.266 5.414 1 88.06 920 ASP A N 1
ATOM 7445 C CA . ASP A 1 920 ? 18.219 27.734 4.922 1 88.06 920 ASP A CA 1
ATOM 7446 C C . ASP A 1 920 ? 17.297 28.109 6.078 1 88.06 920 ASP A C 1
ATOM 7448 O O . ASP A 1 920 ? 16.438 28.984 5.938 1 88.06 920 ASP A O 1
ATOM 7452 N N . CYS A 1 921 ? 17.375 27.453 7.203 1 90.69 921 CYS A N 1
ATOM 7453 C CA . CYS A 1 921 ? 16.578 27.734 8.391 1 90.69 921 CYS A CA 1
ATOM 7454 C C . CYS A 1 921 ? 17.469 27.969 9.602 1 90.69 921 CYS A C 1
ATOM 7456 O O . CYS A 1 921 ? 17.422 27.219 10.57 1 90.69 921 CYS A O 1
ATOM 7458 N N . PRO A 1 922 ? 18.141 29.016 9.594 1 92.44 922 PRO A N 1
ATOM 7459 C CA . PRO A 1 922 ? 19.078 29.281 10.68 1 92.44 922 PRO A CA 1
ATOM 7460 C C . PRO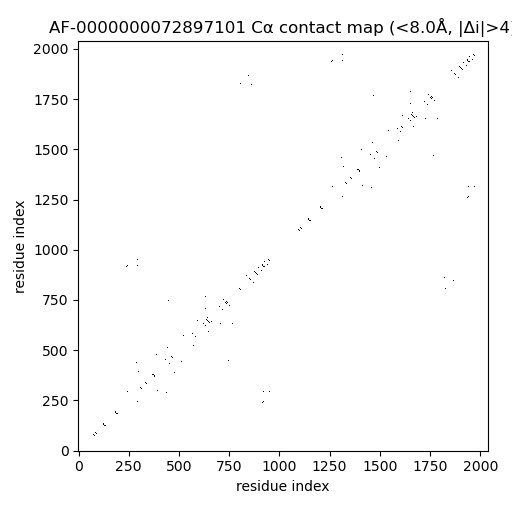 A 1 922 ? 18.391 29.578 12.008 1 92.44 922 PRO A C 1
ATOM 7462 O O . PRO A 1 922 ? 19 29.469 13.07 1 92.44 922 PRO A O 1
ATOM 7465 N N . THR A 1 923 ? 17.109 29.859 12 1 91.38 923 THR A N 1
ATOM 7466 C CA . THR A 1 923 ? 16.375 30.312 13.18 1 91.38 923 THR A CA 1
ATOM 7467 C C . THR A 1 923 ? 15.93 29.125 14.023 1 91.38 923 THR A C 1
ATOM 7469 O O . THR A 1 923 ? 15.469 29.297 15.156 1 91.38 923 THR A O 1
ATOM 7472 N N . SER A 1 924 ? 16.094 27.969 13.586 1 89.5 924 SER A N 1
ATOM 7473 C CA . SER A 1 924 ? 15.484 26.828 14.273 1 89.5 924 SER A CA 1
ATOM 7474 C C . SER A 1 924 ? 16.484 26.141 15.195 1 89.5 924 SER A C 1
ATOM 7476 O O . SER A 1 924 ? 17.484 25.578 14.734 1 89.5 924 SER A O 1
ATOM 7478 N N . LYS A 1 925 ? 16.281 26.156 16.469 1 92.56 925 LYS A N 1
ATOM 7479 C CA . LYS A 1 925 ? 17.094 25.438 17.453 1 92.56 925 LYS A CA 1
ATOM 7480 C C . LYS A 1 925 ? 16.859 23.938 17.391 1 92.56 925 LYS A C 1
ATOM 7482 O O . LYS A 1 925 ? 17.734 23.141 17.734 1 92.56 925 LYS A O 1
ATOM 7487 N N . ASP A 1 926 ? 15.695 23.547 16.922 1 89.06 926 ASP A N 1
ATOM 7488 C CA . ASP A 1 926 ? 15.32 22.141 16.844 1 89.06 926 ASP A CA 1
ATOM 7489 C C . ASP A 1 926 ? 16.219 21.375 15.883 1 89.06 926 ASP A C 1
ATOM 7491 O O . ASP A 1 926 ? 16.531 20.203 16.109 1 89.06 926 ASP A O 1
ATOM 7495 N N . ILE A 1 927 ? 16.641 22.031 14.805 1 91.5 927 ILE A N 1
ATOM 7496 C CA . ILE A 1 927 ? 17.531 21.406 13.836 1 91.5 927 ILE A CA 1
ATOM 7497 C C . ILE A 1 927 ? 18.859 21.078 14.508 1 91.5 927 ILE A C 1
ATOM 7499 O O . ILE A 1 927 ? 19.438 20.016 14.266 1 91.5 927 ILE A O 1
ATOM 7503 N N . CYS A 1 928 ? 19.297 21.984 15.359 1 93.31 928 CYS A N 1
ATOM 7504 C CA . CYS A 1 928 ? 20.547 21.781 16.094 1 93.31 928 CYS A CA 1
ATOM 7505 C C . CYS A 1 928 ? 20.406 20.641 17.094 1 93.31 928 CYS A C 1
ATOM 7507 O O . CYS A 1 928 ? 21.312 19.812 17.234 1 93.31 928 CYS A O 1
ATOM 7509 N N . MET A 1 929 ? 19.281 20.594 17.766 1 91.56 929 MET A N 1
ATOM 7510 C CA . MET A 1 929 ? 19.062 19.531 18.734 1 91.56 929 MET A CA 1
ATOM 7511 C C . MET A 1 929 ? 18.938 18.172 18.062 1 91.56 929 MET A C 1
ATOM 7513 O O . MET A 1 929 ? 19.375 17.156 18.609 1 91.56 929 MET A O 1
ATOM 7517 N N . ASP A 1 930 ? 18.391 18.094 16.859 1 89.94 930 ASP A N 1
ATOM 7518 C CA . ASP A 1 930 ? 18.234 16.844 16.125 1 89.94 930 ASP A CA 1
ATOM 7519 C C . ASP A 1 930 ? 19.578 16.266 15.727 1 89.94 930 ASP A C 1
ATOM 7521 O O . ASP A 1 930 ? 19.797 15.055 15.867 1 89.94 930 ASP A O 1
ATOM 7525 N N . ILE A 1 931 ? 20.438 17.109 15.242 1 93.19 931 ILE A N 1
ATOM 7526 C CA . ILE A 1 931 ? 21.719 16.609 14.75 1 93.19 931 ILE A CA 1
ATOM 7527 C C . ILE A 1 931 ? 22.531 16.047 15.914 1 93.19 931 ILE A C 1
ATOM 7529 O O . ILE A 1 931 ? 23.266 15.07 15.75 1 93.19 931 ILE A O 1
ATOM 7533 N N . ILE A 1 932 ? 22.438 16.641 17.109 1 92.81 932 ILE A N 1
ATOM 7534 C CA . ILE A 1 932 ? 23.172 16.156 18.281 1 92.81 932 ILE A CA 1
ATOM 7535 C C . ILE A 1 932 ? 22.641 14.773 18.688 1 92.81 932 ILE A C 1
ATOM 7537 O O . ILE A 1 932 ? 23.406 13.922 19.141 1 92.81 932 ILE A O 1
ATOM 7541 N N . GLN A 1 933 ? 21.359 14.586 18.516 1 90 933 GLN A N 1
ATOM 7542 C CA . GLN A 1 933 ? 20.766 13.281 18.781 1 90 933 GLN A CA 1
ATOM 7543 C C . GLN A 1 933 ? 21.25 12.234 17.766 1 90 933 GLN A C 1
ATOM 7545 O O . GLN A 1 933 ? 21.516 11.086 18.125 1 90 933 GLN A O 1
ATOM 7550 N N . TYR A 1 934 ? 21.375 12.688 16.516 1 91.12 934 TYR A N 1
ATOM 7551 C CA . TYR A 1 934 ? 21.688 11.75 15.445 1 91.12 934 TYR A CA 1
ATOM 7552 C C . TYR A 1 934 ? 23.203 11.516 15.352 1 91.12 934 TYR A C 1
ATOM 7554 O O . TYR A 1 934 ? 23.641 10.391 15.102 1 91.12 934 TYR A O 1
ATOM 7562 N N . GLU A 1 935 ? 23.922 12.617 15.516 1 92.38 935 GLU A N 1
ATOM 7563 C CA . GLU A 1 935 ? 25.391 12.562 15.484 1 92.38 935 GLU A CA 1
ATOM 7564 C C . GLU A 1 935 ? 25.984 13.227 16.719 1 92.38 935 GLU A C 1
ATOM 7566 O O . GLU A 1 935 ? 26.5 14.344 16.641 1 92.38 935 GLU A O 1
ATOM 7571 N N . PRO A 1 936 ? 26.125 12.469 17.797 1 91.06 936 PRO A N 1
ATOM 7572 C CA . PRO A 1 936 ? 26.594 13.039 19.062 1 91.06 936 PRO A CA 1
ATOM 7573 C C . PRO A 1 936 ? 28.016 13.578 18.969 1 91.06 936 PRO A C 1
ATOM 7575 O O . PRO A 1 936 ? 28.406 14.445 19.766 1 91.06 936 PRO A O 1
ATOM 7578 N N . SER A 1 937 ? 28.781 13.141 17.969 1 89.31 937 SER A N 1
ATOM 7579 C CA . SER A 1 937 ? 30.156 13.602 17.812 1 89.31 937 SER A CA 1
ATOM 7580 C C . SER A 1 937 ? 30.203 15.062 17.375 1 89.31 937 SER A C 1
ATOM 7582 O O . SER A 1 937 ? 31.234 15.734 17.547 1 89.31 937 SER A O 1
ATOM 7584 N N . SER A 1 938 ? 29.094 15.609 16.922 1 91.62 938 SER A N 1
ATOM 7585 C CA . SER A 1 938 ? 29.047 16.984 16.406 1 91.62 938 SER A CA 1
ATOM 7586 C C . SER A 1 938 ? 28.672 17.969 17.516 1 91.62 938 SER A C 1
ATOM 7588 O O . SER A 1 938 ? 28.422 19.141 17.25 1 91.62 938 SER A O 1
ATOM 7590 N N . LEU A 1 939 ? 28.656 17.688 18.781 1 94.19 939 LEU A N 1
ATOM 7591 C CA . LEU A 1 939 ? 28.188 18.5 19.891 1 94.19 939 LEU A CA 1
ATOM 7592 C C . LEU A 1 939 ? 28.984 19.781 20.016 1 94.19 939 LEU A C 1
ATOM 7594 O O . LEU A 1 939 ? 28.422 20.875 20.078 1 94.19 939 LEU A O 1
ATOM 7598 N N . LYS A 1 940 ? 30.312 19.703 19.938 1 93.75 940 LYS A N 1
ATOM 7599 C CA . LYS A 1 940 ? 31.156 20.891 20.109 1 93.75 940 LYS A CA 1
ATOM 7600 C C . LYS A 1 940 ? 30.984 21.859 18.938 1 93.75 940 LYS A C 1
ATOM 7602 O O . LYS A 1 940 ? 30.891 23.062 19.141 1 93.75 940 LYS A O 1
ATOM 7607 N N . GLU A 1 941 ? 30.859 21.312 17.812 1 94 941 GLU A N 1
ATOM 7608 C CA . GLU A 1 941 ? 30.688 22.125 16.625 1 94 941 GLU A CA 1
ATOM 7609 C C . GLU A 1 941 ? 29.344 22.828 16.625 1 94 941 GLU A C 1
ATOM 7611 O O . GLU A 1 941 ? 29.25 24.016 16.297 1 94 941 GLU A O 1
ATOM 7616 N N . VAL A 1 942 ? 28.375 22.188 17 1 95.25 942 VAL A N 1
ATOM 7617 C CA . VAL A 1 942 ? 27.016 22.719 16.969 1 95.25 942 VAL A CA 1
ATOM 7618 C C . VAL A 1 942 ? 26.828 23.734 18.078 1 95.25 942 VAL A C 1
ATOM 7620 O O . VAL A 1 942 ? 26.156 24.766 17.891 1 95.25 942 VAL A O 1
ATOM 7623 N N . THR A 1 943 ? 27.375 23.484 19.266 1 95.19 943 THR A N 1
ATOM 7624 C CA . THR A 1 943 ? 27.266 24.438 20.359 1 95.19 943 THR A CA 1
ATOM 7625 C C . THR A 1 943 ? 28 25.734 20.047 1 95.19 943 THR A C 1
ATOM 7627 O O . THR A 1 943 ? 27.547 26.812 20.406 1 95.19 943 THR A O 1
ATOM 7630 N N . ASN A 1 944 ? 29.078 25.609 19.328 1 94.25 944 ASN A N 1
ATOM 7631 C CA . ASN A 1 944 ? 29.797 26.797 18.875 1 94.25 944 ASN A CA 1
ATOM 7632 C C . ASN A 1 944 ? 28.984 27.578 17.844 1 94.25 944 ASN A C 1
ATOM 7634 O O . ASN A 1 944 ? 28.969 28.812 17.859 1 94.25 944 ASN A O 1
ATOM 7638 N N . LEU A 1 945 ? 28.422 26.844 17.031 1 94.44 945 LEU A N 1
ATOM 7639 C CA . LEU A 1 945 ? 27.578 27.469 16.016 1 94.44 945 LEU A CA 1
ATOM 7640 C C . LEU A 1 945 ? 26.391 28.188 16.672 1 94.44 945 LEU A C 1
ATOM 7642 O O . LEU A 1 945 ? 26.031 29.281 16.266 1 94.44 945 LEU A O 1
ATOM 7646 N N . MET A 1 946 ? 25.75 27.594 17.656 1 95 946 MET A N 1
ATOM 7647 C CA . MET A 1 946 ? 24.625 28.188 18.359 1 95 946 MET A CA 1
ATOM 7648 C C . MET A 1 946 ? 25.031 29.469 19.062 1 95 946 MET A C 1
ATOM 7650 O O . MET A 1 946 ? 24.297 30.453 19.047 1 95 946 MET A O 1
ATOM 7654 N N . THR A 1 947 ? 26.219 29.438 19.594 1 94.19 947 THR A N 1
ATOM 7655 C CA . THR A 1 947 ? 26.719 30.625 20.281 1 94.19 947 THR A CA 1
ATOM 7656 C C . THR A 1 947 ? 27.047 31.734 19.281 1 94.19 947 THR A C 1
ATOM 7658 O O . THR A 1 947 ? 26.75 32.906 19.547 1 94.19 947 THR A O 1
ATOM 7661 N N . GLU A 1 948 ? 27.547 31.344 18.203 1 92.88 948 GLU A N 1
ATOM 7662 C CA . GLU A 1 948 ? 27.891 32.312 17.156 1 92.88 948 GLU A CA 1
ATOM 7663 C C . GLU A 1 948 ? 26.641 33 16.609 1 92.88 948 GLU A C 1
ATOM 7665 O O . GLU A 1 948 ? 26.656 34.188 16.359 1 92.88 948 GLU A O 1
ATOM 7670 N N . LYS A 1 949 ? 25.625 32.312 16.422 1 94.94 949 LYS A N 1
ATOM 7671 C CA . LYS A 1 949 ? 24.391 32.844 15.852 1 94.94 949 LYS A CA 1
ATOM 7672 C C . LYS A 1 949 ? 23.438 33.344 16.953 1 94.94 949 LYS A C 1
ATOM 7674 O O . LYS A 1 949 ? 22.359 33.844 16.656 1 94.94 949 LYS A O 1
ATOM 7679 N N . ASP A 1 950 ? 23.812 33.219 18.172 1 94.38 950 ASP A N 1
ATOM 7680 C CA . ASP A 1 950 ? 23.094 33.688 19.359 1 94.38 950 ASP A CA 1
ATOM 7681 C C . ASP A 1 950 ? 21.828 32.875 19.594 1 94.38 950 ASP A C 1
ATOM 7683 O O . ASP A 1 950 ? 20.781 33.438 19.953 1 94.38 950 ASP A O 1
ATOM 7687 N N . LEU A 1 951 ? 21.812 31.609 19.203 1 95.25 951 LEU A N 1
ATOM 7688 C CA . LEU A 1 951 ? 20.719 30.734 19.594 1 95.25 951 LEU A CA 1
ATOM 7689 C C . LEU A 1 951 ? 20.797 30.391 21.078 1 95.25 951 LEU A C 1
ATOM 7691 O O . LEU A 1 951 ? 21.891 30.297 21.641 1 95.25 951 LEU A O 1
ATOM 7695 N N . ARG A 1 952 ? 19.75 30.203 21.672 1 94.88 952 ARG A N 1
ATOM 7696 C CA . ARG A 1 952 ? 19.734 30.062 23.125 1 94.88 952 ARG A CA 1
ATOM 7697 C C . ARG A 1 952 ? 20.375 28.75 23.562 1 94.88 952 ARG A C 1
ATOM 7699 O O . ARG A 1 952 ? 20 27.688 23.094 1 94.88 952 ARG A O 1
ATOM 7706 N N . LEU A 1 953 ? 21.422 28.922 24.281 1 93.81 953 LEU A N 1
ATOM 7707 C CA . LEU A 1 953 ? 22.109 27.797 24.906 1 93.81 953 LEU A CA 1
ATOM 7708 C C . LEU A 1 953 ? 22 27.859 26.422 1 93.81 953 LEU A C 1
ATOM 7710 O O . LEU A 1 953 ? 22.547 28.766 27.047 1 93.81 953 LEU A O 1
ATOM 7714 N N . ARG A 1 954 ? 21.328 26.953 27.062 1 91.94 954 ARG A N 1
ATOM 7715 C CA . ARG A 1 954 ? 21.047 27.016 28.484 1 91.94 954 ARG A CA 1
ATOM 7716 C C . ARG A 1 954 ? 22.125 26.25 29.281 1 91.94 954 ARG A C 1
ATOM 7718 O O . ARG A 1 954 ? 22.344 26.531 30.453 1 91.94 954 ARG A O 1
ATOM 7725 N N . PHE A 1 955 ? 22.609 25.219 28.609 1 91.88 955 PHE A N 1
ATOM 7726 C CA . PHE A 1 955 ? 23.562 24.359 29.297 1 91.88 955 PHE A CA 1
ATOM 7727 C C . PHE A 1 955 ? 24.922 24.375 28.594 1 91.88 955 PHE A C 1
ATOM 7729 O O . PHE A 1 955 ? 25.203 23.516 27.766 1 91.88 955 PHE A O 1
ATOM 7736 N N . PRO A 1 956 ? 25.766 25.281 29 1 91.62 956 PRO A N 1
ATOM 7737 C CA . PRO A 1 956 ? 27.109 25.328 28.375 1 91.62 956 PRO A CA 1
ATOM 7738 C C . PRO A 1 956 ? 27.922 24.078 28.641 1 91.62 956 PRO A C 1
ATOM 7740 O O . PRO A 1 956 ? 27.734 23.422 29.672 1 91.62 956 PRO A O 1
ATOM 7743 N N . LEU A 1 957 ? 28.812 23.797 27.781 1 92.25 957 LEU A N 1
ATOM 7744 C CA . LEU A 1 957 ? 29.609 22.578 27.875 1 92.25 957 LEU A CA 1
ATOM 7745 C C . LEU A 1 957 ? 30.484 22.578 29.109 1 92.25 957 LEU A C 1
ATOM 7747 O O . LEU A 1 957 ? 30.734 21.531 29.719 1 92.25 957 LEU A O 1
ATOM 7751 N N . GLU A 1 958 ? 30.906 23.703 29.438 1 87.75 958 GLU A N 1
ATOM 7752 C CA . GLU A 1 958 ? 31.781 23.844 30.594 1 87.75 958 GLU A CA 1
ATOM 7753 C C . GLU A 1 958 ? 31.062 23.453 31.891 1 87.75 958 GLU A C 1
ATOM 7755 O O . GLU A 1 958 ? 31.656 22.859 32.781 1 87.75 958 GLU A O 1
ATOM 7760 N N . GLU A 1 959 ? 29.844 23.797 31.953 1 88.12 959 GLU A N 1
ATOM 7761 C CA . GLU A 1 959 ? 29.047 23.438 33.125 1 88.12 959 GLU A CA 1
ATOM 7762 C C . GLU A 1 959 ? 28.906 21.922 33.25 1 88.12 959 GLU A C 1
ATOM 7764 O O . GLU A 1 959 ? 28.922 21.375 34.375 1 88.12 959 GLU A O 1
ATOM 7769 N N . LEU A 1 960 ? 28.734 21.297 32.188 1 89 960 LEU A N 1
ATOM 7770 C CA . LEU A 1 960 ? 28.594 19.859 32.219 1 89 960 LEU A CA 1
ATOM 7771 C C . LEU A 1 960 ? 29.891 19.188 32.656 1 89 960 LEU A C 1
ATOM 7773 O O . LEU A 1 960 ? 29.859 18.219 33.406 1 89 960 LEU A O 1
ATOM 7777 N N . GLU A 1 961 ? 30.953 19.672 32.156 1 86.94 961 GLU A N 1
ATOM 7778 C CA . GLU A 1 961 ? 32.25 19.125 32.562 1 86.94 961 GLU A CA 1
ATOM 7779 C C . GLU A 1 961 ? 32.438 19.25 34.062 1 86.94 961 GLU A C 1
ATOM 7781 O O . GLU A 1 961 ? 32.938 18.312 34.688 1 86.94 961 GLU A O 1
ATOM 7786 N N . LEU A 1 962 ? 32 20.297 34.594 1 85 962 LEU A N 1
ATOM 7787 C CA . LEU A 1 962 ? 32.156 20.547 36.031 1 85 962 LEU A CA 1
ATOM 7788 C C . LEU A 1 962 ? 31.234 19.641 36.844 1 85 962 LEU A C 1
ATOM 7790 O O . LEU A 1 962 ? 31.641 19.141 37.906 1 85 962 LEU A O 1
ATOM 7794 N N . LEU A 1 963 ? 30.062 19.484 36.375 1 84 963 LEU A N 1
ATOM 7795 C CA . LEU A 1 963 ? 29.078 18.672 37.094 1 84 963 LEU A CA 1
ATOM 7796 C C . LEU A 1 963 ? 29.5 17.203 37.062 1 84 963 LEU A C 1
ATOM 7798 O O . LEU A 1 963 ? 29.281 16.484 38.062 1 84 963 LEU A O 1
ATOM 7802 N N . LEU A 1 964 ? 30.016 16.812 36 1 84.88 964 LEU A N 1
ATOM 7803 C CA . LEU A 1 964 ? 30.438 15.422 35.938 1 84.88 964 LEU A CA 1
ATOM 7804 C C . LEU A 1 964 ? 31.688 15.18 36.781 1 84.88 964 LEU A C 1
ATOM 7806 O O . LEU A 1 964 ? 31.859 14.094 37.344 1 84.88 964 LEU A O 1
ATOM 7810 N N . GLU A 1 965 ? 32.562 16.141 36.844 1 76.12 965 GLU A N 1
ATOM 7811 C CA . GLU A 1 965 ? 33.75 16.047 37.688 1 76.12 965 GLU A CA 1
ATOM 7812 C C . GLU A 1 965 ? 33.344 15.977 39.188 1 76.12 965 GLU A C 1
ATOM 7814 O O . GLU A 1 965 ? 33.938 15.219 39.938 1 76.12 965 GLU A O 1
ATOM 7819 N N . THR A 1 966 ? 32.406 16.703 39.469 1 72.94 966 THR A N 1
ATOM 7820 C CA . THR A 1 966 ? 31.922 16.719 40.844 1 72.94 966 THR A CA 1
ATOM 7821 C C . THR A 1 966 ? 31.25 15.398 41.219 1 72.94 966 THR A C 1
ATOM 7823 O O . THR A 1 966 ? 31.375 14.914 42.344 1 72.94 966 THR A O 1
ATOM 7826 N N . GLU A 1 967 ? 30.5 14.828 40.312 1 71.38 967 GLU A N 1
ATOM 7827 C CA . GLU A 1 967 ? 29.844 13.547 40.562 1 71.38 967 GLU A CA 1
ATOM 7828 C C . GLU A 1 967 ? 30.859 12.422 40.719 1 71.38 967 GLU A C 1
ATOM 7830 O O . GLU A 1 967 ? 30.656 11.516 41.531 1 71.38 967 GLU A O 1
ATOM 7835 N N . LYS A 1 968 ? 31.875 12.523 39.875 1 67.5 968 LYS A N 1
ATOM 7836 C CA . LYS A 1 968 ? 32.938 11.531 40.031 1 67.5 968 LYS A CA 1
ATOM 7837 C C . LYS A 1 968 ? 33.625 11.664 41.375 1 67.5 968 LYS A C 1
ATOM 7839 O O . LYS A 1 968 ? 33.969 10.664 42 1 67.5 968 LYS A O 1
ATOM 7844 N N . GLU A 1 969 ? 33.812 12.898 41.781 1 60.62 969 GLU A N 1
ATOM 7845 C CA . GLU A 1 969 ? 34.438 13.156 43.094 1 60.62 969 GLU A CA 1
ATOM 7846 C C . GLU A 1 969 ? 33.531 12.711 44.25 1 60.62 969 GLU A C 1
ATOM 7848 O O . GLU A 1 969 ? 34 12.133 45.219 1 60.62 969 GLU A O 1
ATOM 7853 N N . GLU A 1 970 ? 32.281 12.883 43.969 1 59.62 970 GLU A N 1
ATOM 7854 C CA . GLU A 1 970 ? 31.328 12.461 45 1 59.62 970 GLU A CA 1
ATOM 7855 C C . GLU A 1 970 ? 31.219 10.945 45.031 1 59.62 970 GLU A C 1
ATOM 7857 O O . GLU A 1 970 ? 31.094 10.367 46.125 1 59.62 970 GLU A O 1
ATOM 7862 N N . ASN A 1 971 ? 31.125 10.336 43.875 1 57.44 971 ASN A N 1
ATOM 7863 C CA . ASN A 1 971 ? 31.125 8.875 43.875 1 57.44 971 ASN A CA 1
ATOM 7864 C C . ASN A 1 971 ? 32.438 8.305 44.375 1 57.44 971 ASN A C 1
ATOM 7866 O O . ASN A 1 971 ? 32.469 7.238 45 1 57.44 971 ASN A O 1
ATOM 7870 N N . ALA A 1 972 ? 33.5 8.945 44.062 1 52.66 972 ALA A N 1
ATOM 7871 C CA . ALA A 1 972 ? 34.781 8.531 44.625 1 52.66 972 ALA A CA 1
ATOM 7872 C C . ALA A 1 972 ? 34.781 8.711 46.125 1 52.66 972 ALA A C 1
ATOM 7874 O O . ALA A 1 972 ? 35.312 7.871 46.875 1 52.66 972 ALA A O 1
ATOM 7875 N N . ASP A 1 973 ? 34.125 9.727 46.594 1 48.97 973 ASP A N 1
ATOM 7876 C CA . ASP A 1 973 ? 34.031 9.914 48.031 1 48.97 973 ASP A CA 1
ATOM 7877 C C . ASP A 1 973 ? 33 8.977 48.656 1 48.97 973 ASP A C 1
ATOM 7879 O O . ASP A 1 973 ? 33.156 8.516 49.781 1 48.97 973 ASP A O 1
ATOM 7883 N N . GLY A 1 974 ? 31.906 8.672 47.844 1 39.5 974 GLY A N 1
ATOM 7884 C CA . GLY A 1 974 ? 30.922 7.703 48.344 1 39.5 974 GLY A CA 1
ATOM 7885 C C . GLY A 1 974 ? 31.438 6.273 48.281 1 39.5 974 GLY A C 1
ATOM 7886 O O . GLY A 1 974 ? 30.938 5.406 49 1 39.5 974 GLY A O 1
ATOM 7887 N N . LEU A 1 975 ? 32.094 5.918 47.219 1 41.03 975 LEU A N 1
ATOM 7888 C CA . LEU A 1 975 ? 32.719 4.602 47.219 1 41.03 975 LEU A CA 1
ATOM 7889 C C . LEU A 1 975 ? 33.625 4.43 48.438 1 41.03 975 LEU A C 1
ATOM 7891 O O . LEU A 1 975 ? 33.969 3.303 48.812 1 41.03 975 LEU A O 1
ATOM 7895 N N . HIS A 1 976 ? 34.156 5.516 49.031 1 35.75 976 HIS A N 1
ATOM 7896 C CA . HIS A 1 976 ? 34.875 5.207 50.25 1 35.75 976 HIS A CA 1
ATOM 7897 C C . HIS A 1 976 ? 33.906 4.688 51.312 1 35.75 976 HIS A C 1
ATOM 7899 O O . HIS A 1 976 ? 34.344 4.043 52.281 1 35.75 976 HIS A O 1
ATOM 7905 N N . GLN A 1 977 ? 32.656 5.199 51.344 1 33.34 977 GLN A N 1
ATOM 7906 C CA . GLN A 1 977 ? 31.844 4.629 52.406 1 33.34 977 GLN A CA 1
ATOM 7907 C C . GLN A 1 977 ? 31.25 3.287 52 1 33.34 977 GLN A C 1
ATOM 7909 O O . GLN A 1 977 ? 31 2.42 52.844 1 33.34 977 GLN A O 1
ATOM 7914 N N . VAL A 1 978 ? 30.547 3.215 50.844 1 33.75 978 VAL A N 1
ATOM 7915 C CA . VAL A 1 978 ? 29.812 1.986 50.562 1 33.75 978 VAL A CA 1
ATOM 7916 C C . VAL A 1 978 ? 30.766 0.898 50.094 1 33.75 978 VAL A C 1
ATOM 7918 O O . VAL A 1 978 ? 30.328 -0.128 49.562 1 33.75 978 VAL A O 1
ATOM 7921 N N . GLN A 1 979 ? 32.062 0.876 50.312 1 28.8 979 GLN A N 1
ATOM 7922 C CA . GLN A 1 979 ? 32.844 -0.297 49.938 1 28.8 979 GLN A CA 1
ATOM 7923 C C . GLN A 1 979 ? 32.219 -1.579 50.469 1 28.8 979 GLN A C 1
ATOM 7925 O O . GLN A 1 979 ? 32.812 -2.656 50.375 1 28.8 979 GLN A O 1
ATOM 7930 N N . ILE A 1 980 ? 31.203 -1.473 51.406 1 26.78 980 ILE A N 1
ATOM 7931 C CA . ILE A 1 980 ? 30.953 -2.861 51.781 1 26.78 980 ILE A CA 1
ATOM 7932 C C . ILE A 1 980 ? 30.375 -3.623 50.594 1 26.78 980 ILE A C 1
ATOM 7934 O O . ILE A 1 980 ? 30.875 -4.699 50.25 1 26.78 980 ILE A O 1
ATOM 7938 N N . GLY A 1 981 ? 28.922 -3.859 50.5 1 25.3 981 GLY A N 1
ATOM 7939 C CA . GLY A 1 981 ? 28.391 -5.043 49.844 1 25.3 981 GLY A CA 1
ATOM 7940 C C . GLY A 1 981 ? 28.375 -4.922 48.312 1 25.3 981 GLY A C 1
ATOM 7941 O O . GLY A 1 981 ? 28.062 -3.859 47.781 1 25.3 981 GLY A O 1
ATOM 7942 N N . ASN A 1 982 ? 29.156 -5.594 47.5 1 24.22 982 ASN A N 1
ATOM 7943 C CA . ASN A 1 982 ? 29.562 -5.68 46.125 1 24.22 982 ASN A CA 1
ATOM 7944 C C . ASN A 1 982 ? 28.359 -5.996 45.219 1 24.22 982 ASN A C 1
ATOM 7946 O O . ASN A 1 982 ? 28.547 -6.52 44.094 1 24.22 982 ASN A O 1
ATOM 7950 N N . LYS A 1 983 ? 26.984 -6.121 45.719 1 23.7 983 LYS A N 1
ATOM 7951 C CA . LYS A 1 983 ? 26.172 -6.902 44.812 1 23.7 983 LYS A CA 1
ATOM 7952 C C . LYS A 1 983 ? 25.953 -6.145 43.5 1 23.7 983 LYS A C 1
ATOM 7954 O O . LYS A 1 983 ? 25.688 -4.941 43.5 1 23.7 983 LYS A O 1
ATOM 7959 N N . ASN A 1 984 ? 26.438 -6.605 42.406 1 22.91 984 ASN A N 1
ATOM 7960 C CA . ASN A 1 984 ? 26.5 -6.344 40.969 1 22.91 984 ASN A CA 1
ATOM 7961 C C . ASN A 1 984 ? 25.109 -6.121 40.375 1 22.91 984 ASN A C 1
ATOM 7963 O O . ASN A 1 984 ? 24.531 -7.027 39.781 1 22.91 984 ASN A O 1
ATOM 7967 N N . ASP A 1 985 ? 24.109 -5.633 41.125 1 24.52 985 ASP A N 1
ATOM 7968 C CA . ASP A 1 985 ? 22.828 -5.695 40.438 1 24.52 985 ASP A CA 1
ATOM 7969 C C . ASP A 1 985 ? 22.828 -4.863 39.156 1 24.52 985 ASP A C 1
ATOM 7971 O O . ASP A 1 985 ? 23.281 -3.713 39.188 1 24.52 985 ASP A O 1
ATOM 7975 N N . SER A 1 986 ? 22.938 -5.562 38.031 1 25.14 986 SER A N 1
ATOM 7976 C CA . SER A 1 986 ? 22.859 -5.164 36.625 1 25.14 986 SER A CA 1
ATOM 7977 C C . SER A 1 986 ? 21.703 -4.191 36.406 1 25.14 986 SER A C 1
ATOM 7979 O O . SER A 1 986 ? 20.562 -4.461 36.781 1 25.14 986 SER A O 1
ATOM 7981 N N . PHE A 1 987 ? 22.016 -2.926 36.344 1 24.92 987 PHE A N 1
ATOM 7982 C CA . PHE A 1 987 ? 21.188 -1.744 36.125 1 24.92 987 PHE A CA 1
ATOM 7983 C C . PHE A 1 987 ? 20.406 -1.858 34.844 1 24.92 987 PHE A C 1
ATOM 7985 O O . PHE A 1 987 ? 20.984 -1.801 33.75 1 24.92 987 PHE A O 1
ATOM 7992 N N . VAL A 1 988 ? 19.484 -2.889 34.781 1 28.86 988 VAL A N 1
ATOM 7993 C CA . VAL A 1 988 ? 18.453 -2.863 33.75 1 28.86 988 VAL A CA 1
ATOM 7994 C C . VAL A 1 988 ? 17.828 -1.474 33.656 1 28.86 988 VAL A C 1
ATOM 7996 O O . VAL A 1 988 ? 16.984 -1.116 34.5 1 28.86 988 VAL A O 1
ATOM 7999 N N . ASP A 1 989 ? 18.656 -0.463 33.406 1 27.55 989 ASP A N 1
ATOM 8000 C CA . ASP A 1 989 ? 18.5 0.965 33.688 1 27.55 989 ASP A CA 1
ATOM 8001 C C . ASP A 1 989 ? 17.547 1.601 32.656 1 27.55 989 ASP A C 1
ATOM 8003 O O . ASP A 1 989 ? 17.203 2.781 32.781 1 27.55 989 ASP A O 1
ATOM 8007 N N . ALA A 1 990 ? 17.438 0.953 31.516 1 30.78 990 ALA A N 1
ATOM 8008 C CA . ALA A 1 990 ? 16.797 1.857 30.547 1 30.78 990 ALA A CA 1
ATOM 8009 C C . ALA A 1 990 ? 15.352 2.135 30.938 1 30.78 990 ALA A C 1
ATOM 8011 O O . ALA A 1 990 ? 14.82 3.203 30.625 1 30.78 990 ALA A O 1
ATOM 8012 N N . THR A 1 991 ? 14.609 1.194 31.609 1 32.38 991 THR A N 1
ATOM 8013 C CA . THR A 1 991 ? 13.203 1.307 31.984 1 32.38 991 THR A CA 1
ATOM 8014 C C . THR A 1 991 ? 13.023 2.318 33.125 1 32.38 991 THR A C 1
ATOM 8016 O O . THR A 1 991 ? 11.891 2.695 33.438 1 32.38 991 THR A O 1
ATOM 8019 N N . ALA A 1 992 ? 14.055 2.666 33.812 1 30.56 992 ALA A N 1
ATOM 8020 C CA . ALA A 1 992 ? 13.922 3.504 35 1 30.56 992 ALA A CA 1
ATOM 8021 C C . ALA A 1 992 ? 13.594 4.945 34.625 1 30.56 992 ALA A C 1
ATOM 8023 O O . ALA A 1 992 ? 12.844 5.625 35.344 1 30.56 992 ALA A O 1
ATOM 8024 N N . TYR A 1 993 ? 14.156 5.371 33.5 1 29.94 993 TYR A N 1
ATOM 8025 C CA . TYR A 1 993 ? 13.953 6.762 33.094 1 29.94 993 TYR A CA 1
ATOM 8026 C C . TYR A 1 993 ? 12.5 7.023 32.719 1 29.94 993 TYR A C 1
ATOM 8028 O O . TYR A 1 993 ? 11.93 8.039 33.125 1 29.94 993 TYR A O 1
ATOM 8036 N N . ALA A 1 994 ? 11.82 6.109 32.062 1 34.34 994 ALA A N 1
ATOM 8037 C CA . ALA A 1 994 ? 10.406 6.27 31.703 1 34.34 994 ALA A CA 1
ATOM 8038 C C . ALA A 1 994 ? 9.531 6.277 32.938 1 34.34 994 ALA A C 1
ATOM 8040 O O . ALA A 1 994 ? 8.562 7.039 33.031 1 34.34 994 ALA A O 1
ATOM 8041 N N . GLU A 1 995 ? 9.875 5.602 34.031 1 36.25 995 GLU A N 1
ATOM 8042 C CA . GLU A 1 995 ? 9.117 5.543 35.281 1 36.25 995 GLU A CA 1
ATOM 8043 C C . GLU A 1 995 ? 9.312 6.809 36.094 1 36.25 995 GLU A C 1
ATOM 8045 O O . GLU A 1 995 ? 8.367 7.305 36.719 1 36.25 995 GLU A O 1
ATOM 8050 N N . ALA A 1 996 ? 10.484 7.402 36.156 1 31.45 996 ALA A N 1
ATOM 8051 C CA . ALA A 1 996 ? 10.719 8.602 36.938 1 31.45 996 ALA A CA 1
ATOM 8052 C C . ALA A 1 996 ? 9.984 9.805 36.375 1 31.45 996 ALA A C 1
ATOM 8054 O O . ALA A 1 996 ? 9.438 10.625 37.125 1 31.45 996 ALA A O 1
ATOM 8055 N N . LEU A 1 997 ? 9.906 9.883 35.062 1 33.53 997 LEU A N 1
ATOM 8056 C CA . LEU A 1 997 ? 9.156 10.984 34.469 1 33.53 997 LEU A CA 1
ATOM 8057 C C . LEU A 1 997 ? 7.664 10.844 34.75 1 33.53 997 LEU A C 1
ATOM 8059 O O . LEU A 1 997 ? 6.973 11.844 35 1 33.53 997 LEU A O 1
ATOM 8063 N N . LYS A 1 998 ? 7.062 9.672 34.938 1 37.5 998 LYS A N 1
ATOM 8064 C CA . LYS A 1 998 ? 5.672 9.414 35.281 1 37.5 998 LYS A CA 1
ATOM 8065 C C . LYS A 1 998 ? 5.379 9.883 36.719 1 37.5 998 LYS A C 1
ATOM 8067 O O . LYS A 1 998 ? 4.266 10.312 37.031 1 37.5 998 LYS A O 1
ATOM 8072 N N . SER A 1 999 ? 6.266 9.75 37.688 1 33.53 999 SER A N 1
ATOM 8073 C CA . SER A 1 999 ? 5.992 10.141 39.062 1 33.53 999 SER A CA 1
ATOM 8074 C C . SER A 1 999 ? 5.852 11.656 39.188 1 33.53 999 SER A C 1
ATOM 8076 O O . SER A 1 999 ? 5.191 12.141 40.125 1 33.53 999 SER A O 1
ATOM 8078 N N . LEU A 1 1000 ? 6.504 12.43 38.469 1 31.67 1000 LEU A N 1
ATOM 8079 C CA . LEU A 1 1000 ? 6.469 13.883 38.625 1 31.67 1000 LEU A CA 1
ATOM 8080 C C . LEU A 1 1000 ? 5.129 14.453 38.188 1 31.67 1000 LEU A C 1
ATOM 8082 O O . LEU A 1 1000 ? 4.719 15.516 38.625 1 31.67 1000 LEU A O 1
ATOM 8086 N N . THR A 1 1001 ? 4.359 13.789 37.375 1 33 1001 THR A N 1
ATOM 8087 C CA . THR A 1 1001 ? 3.09 14.352 36.938 1 33 1001 THR A CA 1
ATOM 8088 C C . THR A 1 1001 ? 2.045 14.281 38.031 1 33 1001 THR A C 1
ATOM 8090 O O . THR A 1 1001 ? 1.009 14.945 37.969 1 33 1001 THR A O 1
ATOM 8093 N N . SER A 1 1002 ? 2.188 13.508 39.094 1 32.28 1002 SER A N 1
ATOM 8094 C CA . SER A 1 1002 ? 1.144 13.398 40.094 1 32.28 1002 SER A CA 1
ATOM 8095 C C . SER A 1 1002 ? 1.121 14.617 41 1 32.28 1002 SER A C 1
ATOM 8097 O O . SER A 1 1002 ? 0.06 15.016 41.5 1 32.28 1002 SER A O 1
ATOM 8099 N N . GLU A 1 1003 ? 2.236 15.227 41.438 1 31.22 1003 GLU A N 1
ATOM 8100 C CA . GLU A 1 1003 ? 2.213 16.219 42.5 1 31.22 1003 GLU A CA 1
ATOM 8101 C C . GLU A 1 1003 ? 1.656 17.547 42 1 31.22 1003 GLU A C 1
ATOM 8103 O O . GLU A 1 1003 ? 1.209 18.375 42.781 1 31.22 1003 GLU A O 1
ATOM 8108 N N . SER A 1 1004 ? 1.692 17.812 40.781 1 30.98 1004 SER A N 1
ATOM 8109 C CA . SER A 1 1004 ? 1.242 19.125 40.344 1 30.98 1004 SER A CA 1
ATOM 8110 C C . SER A 1 1004 ? -0.278 19.25 40.406 1 30.98 1004 SER A C 1
ATOM 8112 O O . SER A 1 1004 ? -0.841 20.297 40.062 1 30.98 1004 SER A O 1
ATOM 8114 N N . GLU A 1 1005 ? -1.016 18.25 40.781 1 31.42 1005 GLU A N 1
ATOM 8115 C CA . GLU A 1 1005 ? -2.473 18.281 40.875 1 31.42 1005 GLU A CA 1
ATOM 8116 C C . GLU A 1 1005 ? -2.939 19.172 42.031 1 31.42 1005 GLU A C 1
ATOM 8118 O O . GLU A 1 1005 ? -4.035 19.734 41.969 1 31.42 1005 GLU A O 1
ATOM 8123 N N . ASP A 1 1006 ? -2.199 19.328 43.125 1 31.42 1006 ASP A N 1
ATOM 8124 C CA . ASP A 1 1006 ? -2.75 19.906 44.344 1 31.42 1006 ASP A CA 1
ATOM 8125 C C . ASP A 1 1006 ? -2.844 21.422 44.25 1 31.42 1006 ASP A C 1
ATOM 8127 O O . ASP A 1 1006 ? -3.635 22.047 44.938 1 31.42 1006 ASP A O 1
ATOM 8131 N N . ASN A 1 1007 ? -2.023 22.062 43.5 1 31.16 1007 ASN A N 1
ATOM 8132 C CA . ASN A 1 1007 ? -1.982 23.5 43.688 1 31.16 1007 ASN A CA 1
ATOM 8133 C C . ASN A 1 1007 ? -3.16 24.188 43.031 1 31.16 1007 ASN A C 1
ATOM 8135 O O . ASN A 1 1007 ? -3.332 25.406 43.156 1 31.16 1007 ASN A O 1
ATOM 8139 N N . PHE A 1 1008 ? -3.799 23.609 42.094 1 31.7 1008 PHE A N 1
ATOM 8140 C CA . PHE A 1 1008 ? -4.867 24.375 41.438 1 31.7 1008 PHE A CA 1
ATOM 8141 C C . PHE A 1 1008 ? -6.078 24.484 42.375 1 31.7 1008 PHE A C 1
ATOM 8143 O O . PHE A 1 1008 ? -7.008 25.234 42.094 1 31.7 1008 PHE A O 1
ATOM 8150 N N . SER A 1 1009 ? -6.203 23.641 43.406 1 32.56 1009 SER A N 1
ATOM 8151 C CA . SER A 1 1009 ? -7.395 23.719 44.25 1 32.56 1009 SER A CA 1
ATOM 8152 C C . SER A 1 1009 ? -7.414 25.016 45.062 1 32.56 1009 SER A C 1
ATOM 8154 O O . SER A 1 1009 ? -8.469 25.453 45.5 1 32.56 1009 SER A O 1
ATOM 8156 N N . GLU A 1 1010 ? -6.293 25.5 45.438 1 32.22 1010 GLU A N 1
ATOM 8157 C CA . GLU A 1 1010 ? -6.312 26.625 46.375 1 32.22 1010 GLU A CA 1
ATOM 8158 C C . GLU A 1 1010 ? -6.77 27.906 45.688 1 32.22 1010 GLU A C 1
ATOM 8160 O O . GLU A 1 1010 ? -7.23 28.844 46.344 1 32.22 1010 GLU A O 1
ATOM 8165 N N . ASP A 1 1011 ? -6.578 27.953 44.406 1 31.08 1011 ASP A N 1
ATOM 8166 C CA . ASP A 1 1011 ? -6.887 29.25 43.844 1 31.08 1011 ASP A CA 1
ATOM 8167 C C . ASP A 1 1011 ? -8.391 29.516 43.844 1 31.08 1011 ASP A C 1
ATOM 8169 O O . ASP A 1 1011 ? -8.828 30.672 43.812 1 31.08 1011 ASP A O 1
ATOM 8173 N N . PHE A 1 1012 ? -9.25 28.453 43.812 1 32.09 1012 PHE A N 1
ATOM 8174 C CA . PHE A 1 1012 ? -10.68 28.734 43.75 1 32.09 1012 PHE A CA 1
ATOM 8175 C C . PHE A 1 1012 ? -11.258 28.922 45.156 1 32.09 1012 PHE A C 1
ATOM 8177 O O . PHE A 1 1012 ? -12.414 29.328 45.312 1 32.09 1012 PHE A O 1
ATOM 8184 N N . GLN A 1 1013 ? -10.656 28.406 46.25 1 30.03 1013 GLN A N 1
ATOM 8185 C CA . GLN A 1 1013 ? -11.383 28.469 47.531 1 30.03 1013 GLN A CA 1
ATOM 8186 C C . GLN A 1 1013 ? -11.461 29.906 48.062 1 30.03 1013 GLN A C 1
ATOM 8188 O O . GLN A 1 1013 ? -12.266 30.203 48.938 1 30.03 1013 GLN A O 1
ATOM 8193 N N . GLN A 1 1014 ? -10.5 30.734 47.75 1 29.73 1014 GLN A N 1
ATOM 8194 C CA . GLN A 1 1014 ? -10.516 31.922 48.594 1 29.73 1014 GLN A CA 1
ATOM 8195 C C . GLN A 1 1014 ? -11.703 32.812 48.25 1 29.73 1014 GLN A C 1
ATOM 8197 O O . GLN A 1 1014 ? -12.094 33.656 49.062 1 29.73 1014 GLN A O 1
ATOM 8202 N N . ASP A 1 1015 ? -12.242 32.812 47.062 1 29.34 1015 ASP A N 1
ATOM 8203 C CA . ASP A 1 1015 ? -13.164 33.938 46.875 1 29.34 1015 ASP A CA 1
ATOM 8204 C C . ASP A 1 1015 ? -14.508 33.625 47.531 1 29.34 1015 ASP A C 1
ATOM 8206 O O . ASP A 1 1015 ? -15.422 34.469 47.5 1 29.34 1015 ASP A O 1
ATOM 8210 N N . SER A 1 1016 ? -14.836 32.375 47.969 1 29.52 1016 SER A N 1
ATOM 8211 C CA . SER A 1 1016 ? -16.203 32.281 48.5 1 29.52 1016 SER A CA 1
ATOM 8212 C C . SER A 1 1016 ? -16.328 32.906 49.875 1 29.52 1016 SER A C 1
ATOM 8214 O O . SER A 1 1016 ? -17.406 32.969 50.438 1 29.52 1016 SER A O 1
ATOM 8216 N N . GLU A 1 1017 ? -15.258 32.969 50.719 1 28.22 1017 GLU A N 1
ATOM 8217 C CA . GLU A 1 1017 ? -15.625 33.375 52.062 1 28.22 1017 GLU A CA 1
ATOM 8218 C C . GLU A 1 1017 ? -16 34.844 52.125 1 28.22 1017 GLU A C 1
ATOM 8220 O O . GLU A 1 1017 ? -16.594 35.281 53.125 1 28.22 1017 GLU A O 1
ATOM 8225 N N . GLU A 1 1018 ? -15.43 35.719 51.312 1 26.91 1018 GLU A N 1
ATOM 8226 C CA . GLU A 1 1018 ? -15.734 37.094 51.719 1 26.91 1018 GLU A CA 1
ATOM 8227 C C . GLU A 1 1018 ? -17.141 37.5 51.281 1 26.91 1018 GLU A C 1
ATOM 8229 O O . GLU A 1 1018 ? -17.703 38.469 51.781 1 26.91 1018 GLU A O 1
ATOM 8234 N N . ASP A 1 1019 ? -17.938 36.875 50.25 1 22.53 1019 ASP A N 1
ATOM 8235 C CA . ASP A 1 1019 ? -19.312 37.312 50.312 1 22.53 1019 ASP A CA 1
ATOM 8236 C C . ASP A 1 1019 ? -20.141 36.438 51.25 1 22.53 1019 ASP A C 1
ATOM 8238 O O . ASP A 1 1019 ? -20.047 35.188 51.188 1 22.53 1019 ASP A O 1
ATOM 8242 N N . MET B 1 1 ? -6.621 9.969 -64.375 1 21.36 1 MET B N 1
ATOM 8243 C CA . MET B 1 1 ? -6.457 11.359 -63.938 1 21.36 1 MET B CA 1
ATOM 8244 C C . MET B 1 1 ? -6.418 11.461 -62.406 1 21.36 1 MET B C 1
ATOM 8246 O O . MET B 1 1 ? -5.871 12.422 -61.875 1 21.36 1 MET B O 1
ATOM 8250 N N . ALA B 1 2 ? -7.402 10.734 -61.844 1 27.28 2 ALA B N 1
ATOM 8251 C CA . ALA B 1 2 ? -8.055 10.836 -60.562 1 27.28 2 ALA B CA 1
ATOM 8252 C C . ALA B 1 2 ? -7.078 10.531 -59.406 1 27.28 2 ALA B C 1
ATOM 8254 O O . ALA B 1 2 ? -7.473 10.422 -58.25 1 27.28 2 ALA B O 1
ATOM 8255 N N . ASP B 1 3 ? -5.805 10.133 -59.719 1 24.41 3 ASP B N 1
ATOM 8256 C CA . ASP B 1 3 ? -4.883 9.227 -59.062 1 24.41 3 ASP B CA 1
ATOM 8257 C C . ASP B 1 3 ? -4.195 9.922 -57.875 1 24.41 3 ASP B C 1
ATOM 8259 O O . ASP B 1 3 ? -3.498 9.273 -57.094 1 24.41 3 ASP B O 1
ATOM 8263 N N . GLN B 1 4 ? -3.996 11.195 -58.062 1 28.83 4 GLN B N 1
ATOM 8264 C CA . GLN B 1 4 ? -2.844 11.906 -57.531 1 28.83 4 GLN B CA 1
ATOM 8265 C C . GLN B 1 4 ? -3.045 12.234 -56.062 1 28.83 4 GLN B C 1
ATOM 8267 O O . GLN B 1 4 ? -2.258 12.977 -55.469 1 28.83 4 GLN B O 1
ATOM 8272 N N . LEU B 1 5 ? -4.223 12.102 -55.562 1 28.52 5 LEU B N 1
ATOM 8273 C CA . LEU B 1 5 ? -4.723 12.953 -54.5 1 28.52 5 LEU B CA 1
ATOM 8274 C C . LEU B 1 5 ? -4.148 12.539 -53.156 1 28.52 5 LEU B C 1
ATOM 8276 O O . LEU B 1 5 ? -4.363 13.211 -52.156 1 28.52 5 LEU B O 1
ATOM 8280 N N . PHE B 1 6 ? -3.822 11.172 -53.031 1 35.66 6 PHE B N 1
ATOM 8281 C CA . PHE B 1 6 ? -3.861 10.734 -51.625 1 35.66 6 PHE B CA 1
ATOM 8282 C C . PHE B 1 6 ? -2.533 11.008 -50.938 1 35.66 6 PHE B C 1
ATOM 8284 O O . PHE B 1 6 ? -1.467 10.812 -51.531 1 35.66 6 PHE B O 1
ATOM 8291 N N . TYR B 1 7 ? -2.352 12.117 -50.219 1 34.81 7 TYR B N 1
ATOM 8292 C CA . TYR B 1 7 ? -1.069 12.445 -49.625 1 34.81 7 TYR B CA 1
ATOM 8293 C C . TYR B 1 7 ? -0.786 11.539 -48.406 1 34.81 7 TYR B C 1
ATOM 8295 O O . TYR B 1 7 ? -1.642 11.359 -47.562 1 34.81 7 TYR B O 1
ATOM 8303 N N . GLU B 1 8 ? 0.033 10.492 -48.5 1 34.12 8 GLU B N 1
ATOM 8304 C CA . GLU B 1 8 ? 0.286 9.461 -47.5 1 34.12 8 GLU B CA 1
ATOM 8305 C C . GLU B 1 8 ? 1.18 9.984 -46.375 1 34.12 8 GLU B C 1
ATOM 8307 O O . GLU B 1 8 ? 2.322 10.375 -46.625 1 34.12 8 GLU B O 1
ATOM 8312 N N . ASP B 1 9 ? 0.682 10.68 -45.469 1 37.53 9 ASP B N 1
ATOM 8313 C CA . ASP B 1 9 ? 1.46 11.242 -44.375 1 37.53 9 ASP B CA 1
ATOM 8314 C C . ASP B 1 9 ? 1.931 10.148 -43.406 1 37.53 9 ASP B C 1
ATOM 8316 O O . ASP B 1 9 ? 1.118 9.531 -42.719 1 37.53 9 ASP B O 1
ATOM 8320 N N . LEU B 1 10 ? 2.994 9.57 -43.688 1 33.91 10 LEU B N 1
ATOM 8321 C CA . LEU B 1 10 ? 3.539 8.352 -43.125 1 33.91 10 LEU B CA 1
ATOM 8322 C C . LEU B 1 10 ? 4.078 8.609 -41.719 1 33.91 10 LEU B C 1
ATOM 8324 O O . LEU B 1 10 ? 4.539 7.688 -41.031 1 33.91 10 LEU B O 1
ATOM 8328 N N . LYS B 1 11 ? 4.465 9.797 -41.5 1 36.38 11 LYS B N 1
ATOM 8329 C CA . LYS B 1 11 ? 5.254 10.078 -40.281 1 36.38 11 LYS B CA 1
ATOM 8330 C C . LYS B 1 11 ? 4.371 10.102 -39.062 1 36.38 11 LYS B C 1
ATOM 8332 O O . LYS B 1 11 ? 3.424 10.883 -38.969 1 36.38 11 LYS B O 1
ATOM 8337 N N . GLY B 1 12 ? 4.176 8.969 -38.5 1 35.09 12 GLY B N 1
ATOM 8338 C CA . GLY B 1 12 ? 3.172 8.828 -37.469 1 35.09 12 GLY B CA 1
ATOM 8339 C C . GLY B 1 12 ? 3.361 9.797 -36.312 1 35.09 12 GLY B C 1
ATOM 8340 O O . GLY B 1 12 ? 4.457 10.336 -36.125 1 35.09 12 GLY B O 1
ATOM 8341 N N . ASP B 1 13 ? 2.527 10.625 -36.031 1 35.72 13 ASP B N 1
ATOM 8342 C CA . ASP B 1 13 ? 2.533 11.641 -35 1 35.72 13 ASP B CA 1
ATOM 8343 C C . ASP B 1 13 ? 3.057 11.062 -33.688 1 35.72 13 ASP B C 1
ATOM 8345 O O . ASP B 1 13 ? 2.461 10.141 -33.125 1 35.72 13 ASP B O 1
ATOM 8349 N N . LYS B 1 14 ? 4.297 11.258 -33.438 1 37.66 14 LYS B N 1
ATOM 8350 C CA . LYS B 1 14 ? 5.043 10.695 -32.312 1 37.66 14 LYS B CA 1
ATOM 8351 C C . LYS B 1 14 ? 4.289 10.898 -31 1 37.66 14 LYS B C 1
ATOM 8353 O O . LYS B 1 14 ? 4.508 10.164 -30.031 1 37.66 14 LYS B O 1
ATOM 8358 N N . ASN B 1 15 ? 3.662 12.086 -30.766 1 36.19 15 ASN B N 1
ATOM 8359 C CA . ASN B 1 15 ? 2.822 12.375 -29.609 1 36.19 15 ASN B CA 1
ATOM 8360 C C . ASN B 1 15 ? 1.732 11.32 -29.422 1 36.19 15 ASN B C 1
ATOM 8362 O O . ASN B 1 15 ? 1.042 11.297 -28.406 1 36.19 15 ASN B O 1
ATOM 8366 N N . ASN B 1 16 ? 1.511 10.633 -30.438 1 37.97 16 ASN B N 1
ATOM 8367 C CA . ASN B 1 16 ? 0.619 9.477 -30.516 1 37.97 16 ASN B CA 1
ATOM 8368 C C . ASN B 1 16 ? 1.137 8.312 -29.672 1 37.97 16 ASN B C 1
ATOM 8370 O O . ASN B 1 16 ? 0.379 7.402 -29.328 1 37.97 16 ASN B O 1
ATOM 8374 N N . TYR B 1 17 ? 2.492 8.383 -29.562 1 36.72 17 TYR B N 1
ATOM 8375 C CA . TYR B 1 17 ? 3.152 7.285 -28.859 1 36.72 17 TYR B CA 1
ATOM 8376 C C . TYR B 1 17 ? 3 7.426 -27.359 1 36.72 17 TYR B C 1
ATOM 8378 O O . TYR B 1 17 ? 3.375 6.523 -26.609 1 36.72 17 TYR B O 1
ATOM 8386 N N . ALA B 1 18 ? 2.871 8.641 -26.812 1 33.88 18 ALA B N 1
ATOM 8387 C CA . ALA B 1 18 ? 2.812 8.914 -25.375 1 33.88 18 ALA B CA 1
ATOM 8388 C C . ALA B 1 18 ? 1.607 8.227 -24.734 1 33.88 18 ALA B C 1
ATOM 8390 O O . ALA B 1 18 ? 1.514 8.141 -23.5 1 33.88 18 ALA B O 1
ATOM 8391 N N . PHE B 1 19 ? 0.517 8.086 -25.438 1 34.28 19 PHE B N 1
ATOM 8392 C CA . PHE B 1 19 ? -0.659 7.277 -25.141 1 34.28 19 PHE B CA 1
ATOM 8393 C C . PHE B 1 19 ? -0.512 5.871 -25.703 1 34.28 19 PHE B C 1
ATOM 8395 O O . PHE B 1 19 ? -0.182 5.703 -26.891 1 34.28 19 PHE B O 1
ATOM 8402 N N . PRO B 1 20 ? -0.026 4.93 -24.844 1 33.44 20 PRO B N 1
ATOM 8403 C CA . PRO B 1 20 ? 0.377 3.676 -25.484 1 33.44 20 PRO B CA 1
ATOM 8404 C C . PRO B 1 20 ? -0.508 3.309 -26.672 1 33.44 20 PRO B C 1
ATOM 8406 O O . PRO B 1 20 ? -0.046 2.658 -27.625 1 33.44 20 PRO B O 1
ATOM 8409 N N . TYR B 1 21 ? -1.817 3.201 -26.453 1 35.62 21 TYR B N 1
ATOM 8410 C CA . TYR B 1 21 ? -2.697 2.875 -27.562 1 35.62 21 TYR B CA 1
ATOM 8411 C C . TYR B 1 21 ? -3.291 4.137 -28.188 1 35.62 21 TYR B C 1
ATOM 8413 O O . TYR B 1 21 ? -3.41 5.164 -27.516 1 35.62 21 TYR B O 1
ATOM 8421 N N . MET B 1 22 ? -3.064 4.371 -29.375 1 37.16 22 MET B N 1
ATOM 8422 C CA . MET B 1 22 ? -3.832 5.375 -30.109 1 37.16 22 MET B CA 1
ATOM 8423 C C . MET B 1 22 ? -5.297 5.348 -29.688 1 37.16 22 MET B C 1
ATOM 8425 O O . MET B 1 22 ? -5.805 4.316 -29.25 1 37.16 22 MET B O 1
ATOM 8429 N N . TYR B 1 23 ? -5.859 6.375 -29.344 1 38.25 23 TYR B N 1
ATOM 8430 C CA . TYR B 1 23 ? -7.301 6.285 -29.125 1 38.25 23 TYR B CA 1
ATOM 8431 C C . TYR B 1 23 ? -7.945 5.367 -30.172 1 38.25 23 TYR B C 1
ATOM 8433 O O . TYR B 1 23 ? -7.777 5.566 -31.375 1 38.25 23 TYR B O 1
ATOM 8441 N N . PHE B 1 24 ? -8.195 4.031 -29.906 1 35.5 24 PHE B N 1
ATOM 8442 C CA . PHE B 1 24 ? -8.547 2.896 -30.75 1 35.5 24 PHE B CA 1
ATOM 8443 C C . PHE B 1 24 ? -9.469 3.33 -31.875 1 35.5 24 PHE B C 1
ATOM 8445 O O . PHE B 1 24 ? -9.461 2.734 -32.969 1 35.5 24 PHE B O 1
ATOM 8452 N N . LYS B 1 25 ? -10.312 4.414 -31.531 1 33.31 25 LYS B N 1
ATOM 8453 C CA . LYS B 1 25 ? -11.242 4.746 -32.594 1 33.31 25 LYS B CA 1
ATOM 8454 C C . LYS B 1 25 ? -10.516 5.441 -33.75 1 33.31 25 LYS B C 1
ATOM 8456 O O . LYS B 1 25 ? -11.086 5.602 -34.844 1 33.31 25 LYS B O 1
ATOM 8461 N N . ASN B 1 26 ? -9.398 6.109 -33.312 1 36.25 26 ASN B N 1
ATOM 8462 C CA . ASN B 1 26 ? -8.781 6.863 -34.406 1 36.25 26 ASN B CA 1
ATOM 8463 C C . ASN B 1 26 ? -7.691 6.055 -35.094 1 36.25 26 ASN B C 1
ATOM 8465 O O . ASN B 1 26 ? -6.832 6.617 -35.781 1 36.25 26 ASN B O 1
ATOM 8469 N N . VAL B 1 27 ? -7.473 4.777 -34.594 1 33.44 27 VAL B N 1
ATOM 8470 C CA . VAL B 1 27 ? -6.469 4.008 -35.312 1 33.44 27 VAL B CA 1
ATOM 8471 C C . VAL B 1 27 ? -7.035 3.559 -36.688 1 33.44 27 VAL B C 1
ATOM 8473 O O . VAL B 1 27 ? -8.078 2.906 -36.719 1 33.44 27 VAL B O 1
ATOM 8476 N N . ALA B 1 28 ? -6.738 4.156 -37.719 1 31.22 28 ALA B N 1
ATOM 8477 C CA . ALA B 1 28 ? -7.148 3.723 -39.062 1 31.22 28 ALA B CA 1
ATOM 8478 C C . ALA B 1 28 ? -6.773 2.264 -39.312 1 31.22 28 ALA B C 1
ATOM 8480 O O . ALA B 1 28 ? -5.672 1.832 -38.969 1 31.22 28 ALA B O 1
ATOM 8481 N N . ARG B 1 29 ? -7.648 1.322 -39.312 1 30.83 29 ARG B N 1
ATOM 8482 C CA . ARG B 1 29 ? -7.523 -0.092 -39.656 1 30.83 29 ARG B CA 1
ATOM 8483 C C . ARG B 1 29 ? -6.77 -0.277 -40.969 1 30.83 29 ARG B C 1
ATOM 8485 O O . ARG B 1 29 ? -7.242 0.137 -42.031 1 30.83 29 ARG B O 1
ATOM 8492 N N . HIS B 1 30 ? -5.453 -0.063 -41 1 29.81 30 HIS B N 1
ATOM 8493 C CA . HIS B 1 30 ? -4.812 -0.306 -42.312 1 29.81 30 HIS B CA 1
ATOM 8494 C C . HIS B 1 30 ? -4.801 -1.793 -42.625 1 29.81 30 HIS B C 1
ATOM 8496 O O . HIS B 1 30 ? -4.391 -2.617 -41.812 1 29.81 30 HIS B O 1
ATOM 8502 N N . GLN B 1 31 ? -5.75 -2.344 -43.438 1 28.62 31 GLN B N 1
ATOM 8503 C CA . GLN B 1 31 ? -5.781 -3.68 -44 1 28.62 31 GLN B CA 1
ATOM 8504 C C . GLN B 1 31 ? -4.492 -3.973 -44.781 1 28.62 31 GLN B C 1
ATOM 8506 O O . GLN B 1 31 ? -4.125 -3.23 -45.688 1 28.62 31 GLN B O 1
ATOM 8511 N N . ARG B 1 32 ? -3.566 -4.605 -44.062 1 29.92 32 ARG B N 1
ATOM 8512 C CA . ARG B 1 32 ? -2.338 -5.016 -44.75 1 29.92 32 ARG B CA 1
ATOM 8513 C C . ARG B 1 32 ? -2.641 -5.887 -45.969 1 29.92 32 ARG B C 1
ATOM 8515 O O . ARG B 1 32 ? -3.184 -6.988 -45.812 1 29.92 32 ARG B O 1
ATOM 8522 N N . MET B 1 33 ? -3.107 -5.391 -47.094 1 29.83 33 MET B N 1
ATOM 8523 C CA . MET B 1 33 ? -3.176 -6.207 -48.312 1 29.83 33 MET B CA 1
ATOM 8524 C C . MET B 1 33 ? -1.784 -6.664 -48.75 1 29.83 33 MET B C 1
ATOM 8526 O O . MET B 1 33 ? -0.879 -5.848 -48.906 1 29.83 33 MET B O 1
ATOM 8530 N N . LYS B 1 34 ? -1.349 -7.844 -48.25 1 31.56 34 LYS B N 1
ATOM 8531 C CA . LYS B 1 34 ? -0.1 -8.5 -48.625 1 31.56 34 LYS B CA 1
ATOM 8532 C C . LYS B 1 34 ? -0.052 -8.75 -50.125 1 31.56 34 LYS B C 1
ATOM 8534 O O . LYS B 1 34 ? -0.114 -9.898 -50.594 1 31.56 34 LYS B O 1
ATOM 8539 N N . GLY B 1 35 ? -0.78 -8.062 -51.031 1 29.33 35 GLY B N 1
ATOM 8540 C CA . GLY B 1 35 ? -0.574 -8.469 -52.406 1 29.33 35 GLY B CA 1
ATOM 8541 C C . GLY B 1 35 ? 0.832 -8.195 -52.906 1 29.33 35 GLY B C 1
ATOM 8542 O O . GLY B 1 35 ? 1.492 -7.266 -52.438 1 29.33 35 GLY B O 1
ATOM 8543 N N . VAL B 1 36 ? 1.463 -9.336 -52.906 1 28.02 36 VAL B N 1
ATOM 8544 C CA . VAL B 1 36 ? 2.734 -9.234 -53.594 1 28.02 36 VAL B CA 1
ATOM 8545 C C . VAL B 1 36 ? 2.51 -8.617 -54.969 1 28.02 36 VAL B C 1
ATOM 8547 O O . VAL B 1 36 ? 1.741 -9.148 -55.781 1 28.02 36 VAL B O 1
ATOM 8550 N N . LEU B 1 37 ? 2.58 -7.422 -55.156 1 26.33 37 LEU B N 1
ATOM 8551 C CA . LEU B 1 37 ? 2.357 -6.73 -56.438 1 26.33 37 LEU B CA 1
ATOM 8552 C C . LEU B 1 37 ? 3.094 -7.43 -57.562 1 26.33 37 LEU B C 1
ATOM 8554 O O . LEU B 1 37 ? 2.559 -7.562 -58.656 1 26.33 37 LEU B O 1
ATOM 8558 N N . GLY B 1 38 ? 4.254 -7.723 -57.5 1 26.97 38 GLY B N 1
ATOM 8559 C CA . GLY B 1 38 ? 5.008 -7.812 -58.75 1 26.97 38 GLY B CA 1
ATOM 8560 C C . GLY B 1 38 ? 4.777 -9.117 -59.5 1 26.97 38 GLY B C 1
ATOM 8561 O O . GLY B 1 38 ? 5.48 -9.414 -60.469 1 26.97 38 GLY B O 1
ATOM 8562 N N . VAL B 1 39 ? 4.242 -10.164 -58.812 1 27.12 39 VAL B N 1
ATOM 8563 C CA . VAL B 1 39 ? 4.359 -11.32 -59.688 1 27.12 39 VAL B CA 1
ATOM 8564 C C . VAL B 1 39 ? 3.365 -11.203 -60.844 1 27.12 39 VAL B C 1
ATOM 8566 O O . VAL B 1 39 ? 2.156 -11.086 -60.625 1 27.12 39 VAL B O 1
ATOM 8569 N N . GLN B 1 40 ? 3.832 -10.742 -62.094 1 24.3 40 GLN B N 1
ATOM 8570 C CA . GLN B 1 40 ? 3.338 -10.445 -63.438 1 24.3 40 GLN B CA 1
ATOM 8571 C C . GLN B 1 40 ? 2.551 -11.625 -64 1 24.3 40 GLN B C 1
ATOM 8573 O O . GLN B 1 40 ? 2.115 -11.586 -65.125 1 24.3 40 GLN B O 1
ATOM 8578 N N . HIS B 1 41 ? 2.385 -12.852 -63.469 1 25.52 41 HIS B N 1
ATOM 8579 C CA . HIS B 1 41 ? 1.87 -13.742 -64.5 1 25.52 41 HIS B CA 1
ATOM 8580 C C . HIS B 1 41 ? 0.499 -13.297 -65 1 25.52 41 HIS B C 1
ATOM 8582 O O . HIS B 1 41 ? -0.461 -13.258 -64.188 1 25.52 41 HIS B O 1
ATOM 8588 N N . PHE B 1 42 ? 0.44 -12.344 -66.062 1 24.58 42 PHE B N 1
ATOM 8589 C CA . PHE B 1 42 ? -0.532 -11.742 -66.938 1 24.58 42 PHE B CA 1
ATOM 8590 C C . PHE B 1 42 ? -1.383 -12.812 -67.625 1 24.58 42 PHE B C 1
ATOM 8592 O O . PHE B 1 42 ? -1.974 -12.578 -68.688 1 24.58 42 PHE B O 1
ATOM 8599 N N . SER B 1 43 ? -1.597 -14.039 -67.188 1 24.62 43 SER B N 1
ATOM 8600 C CA . SER B 1 43 ? -2.377 -14.734 -68.25 1 24.62 43 SER B CA 1
ATOM 8601 C C . SER B 1 43 ? -3.654 -13.977 -68.562 1 24.62 43 SER B C 1
ATOM 8603 O O . SER B 1 43 ? -4.211 -13.281 -67.688 1 24.62 43 SER B O 1
ATOM 8605 N N . LYS B 1 44 ? -4.039 -13.812 -69.938 1 27.28 44 LYS B N 1
ATOM 8606 C CA . LYS B 1 44 ? -5.066 -13.227 -70.75 1 27.28 44 LYS B CA 1
ATOM 8607 C C . LYS B 1 44 ? -6.465 -13.586 -70.312 1 27.28 44 LYS B C 1
ATOM 8609 O O . LYS B 1 44 ? -7.453 -13.344 -71 1 27.28 44 LYS B O 1
ATOM 8614 N N . ARG B 1 45 ? -6.777 -14.273 -69.188 1 25.55 45 ARG B N 1
ATOM 8615 C CA . ARG B 1 45 ? -8.102 -14.852 -69.438 1 25.55 45 ARG B CA 1
ATOM 8616 C C . ARG B 1 45 ? -9.141 -13.758 -69.625 1 25.55 45 ARG B C 1
ATOM 8618 O O . ARG B 1 45 ? -9.008 -12.648 -69.125 1 25.55 45 ARG B O 1
ATOM 8625 N N . SER B 1 46 ? -10.242 -13.781 -70.5 1 22.94 46 SER B N 1
ATOM 8626 C CA . SER B 1 46 ? -11.391 -13.203 -71.188 1 22.94 46 SER B CA 1
ATOM 8627 C C . SER B 1 46 ? -12.352 -12.555 -70.188 1 22.94 46 SER B C 1
ATOM 8629 O O . SER B 1 46 ? -13.188 -11.734 -70.562 1 22.94 46 SER B O 1
ATOM 8631 N N . SER B 1 47 ? -12.484 -13.039 -68.938 1 22.52 47 SER B N 1
ATOM 8632 C CA . SER B 1 47 ? -13.875 -13.273 -68.562 1 22.52 47 SER B CA 1
ATOM 8633 C C . SER B 1 47 ? -14.672 -11.969 -68.5 1 22.52 47 SER B C 1
ATOM 8635 O O . SER B 1 47 ? -14.094 -10.883 -68.562 1 22.52 47 SER B O 1
ATOM 8637 N N . LEU B 1 48 ? -15.758 -11.828 -67.5 1 24.02 48 LEU B N 1
ATOM 8638 C CA . LEU B 1 48 ? -17.141 -11.422 -67.312 1 24.02 48 LEU B CA 1
ATOM 8639 C C . LEU B 1 48 ? -17.234 -9.922 -67.062 1 24.02 48 LEU B C 1
ATOM 8641 O O . LEU B 1 48 ? -16.359 -9.352 -66.438 1 24.02 48 LEU B O 1
ATOM 8645 N N . ASN B 1 49 ? -18.172 -9.141 -67.625 1 22.45 49 ASN B N 1
ATOM 8646 C CA . ASN B 1 49 ? -18.703 -7.801 -67.875 1 22.45 49 ASN B CA 1
ATOM 8647 C C . ASN B 1 49 ? -19.109 -7.125 -66.562 1 22.45 49 ASN B C 1
ATOM 8649 O O . ASN B 1 49 ? -20.266 -7.227 -66.125 1 22.45 49 ASN B O 1
ATOM 8653 N N . LYS B 1 50 ? -18.484 -7.355 -65.375 1 28.16 50 LYS B N 1
ATOM 8654 C CA . LYS B 1 50 ? -19.188 -6.867 -64.188 1 28.16 50 LYS B CA 1
ATOM 8655 C C . LYS B 1 50 ? -19.516 -5.383 -64.375 1 28.16 50 LYS B C 1
ATOM 8657 O O . LYS B 1 50 ? -18.672 -4.578 -64.75 1 28.16 50 LYS B O 1
ATOM 8662 N N . SER B 1 51 ? -20.875 -5.086 -64.438 1 25.39 51 SER B N 1
ATOM 8663 C CA . SER B 1 51 ? -21.625 -3.832 -64.5 1 25.39 51 SER B CA 1
ATOM 8664 C C . SER B 1 51 ? -21.078 -2.818 -63.5 1 25.39 51 SER B C 1
ATOM 8666 O O . SER B 1 51 ? -20.469 -3.193 -62.5 1 25.39 51 SER B O 1
ATOM 8668 N N . LYS B 1 52 ? -20.984 -1.661 -63.844 1 30.97 52 LYS B N 1
ATOM 8669 C CA . LYS B 1 52 ? -20.438 -0.417 -63.312 1 30.97 52 LYS B CA 1
ATOM 8670 C C . LYS B 1 52 ? -21.094 -0.081 -61.969 1 30.97 52 LYS B C 1
ATOM 8672 O O . LYS B 1 52 ? -22.312 -0.071 -61.844 1 30.97 52 LYS B O 1
ATOM 8677 N N . PRO B 1 53 ? -20.484 -0.346 -60.812 1 30.91 53 PRO B N 1
ATOM 8678 C CA . PRO B 1 53 ? -21 -0.172 -59.438 1 30.91 53 PRO B CA 1
ATOM 8679 C C . PRO B 1 53 ? -21.547 1.235 -59.188 1 30.91 53 PRO B C 1
ATOM 8681 O O . PRO B 1 53 ? -20.906 2.221 -59.594 1 30.91 53 PRO B O 1
ATOM 8684 N N . HIS B 1 54 ? -22.906 1.442 -59.25 1 30.17 54 HIS B N 1
ATOM 8685 C CA . HIS B 1 54 ? -23.594 2.719 -59.156 1 30.17 54 HIS B CA 1
ATOM 8686 C C . HIS B 1 54 ? -23.047 3.545 -58 1 30.17 54 HIS B C 1
ATOM 8688 O O . HIS B 1 54 ? -22.812 3.014 -56.906 1 30.17 54 HIS B O 1
ATOM 8694 N N . ARG B 1 55 ? -22.391 4.586 -58.219 1 31.67 55 ARG B N 1
ATOM 8695 C CA . ARG B 1 55 ? -21.656 5.566 -57.438 1 31.67 55 ARG B CA 1
ATOM 8696 C C . ARG B 1 55 ? -22.562 6.238 -56.406 1 31.67 55 ARG B C 1
ATOM 8698 O O . ARG B 1 55 ? -23.688 6.652 -56.75 1 31.67 55 ARG B O 1
ATOM 8705 N N . TYR B 1 56 ? -22.422 5.875 -55.188 1 34.22 56 TYR B N 1
ATOM 8706 C CA . TYR B 1 56 ? -23.219 6.105 -54 1 34.22 56 TYR B CA 1
ATOM 8707 C C . TYR B 1 56 ? -23.625 7.57 -53.875 1 34.22 56 TYR B C 1
ATOM 8709 O O . TYR B 1 56 ? -24.656 7.895 -53.281 1 34.22 56 TYR B O 1
ATOM 8717 N N . PHE B 1 57 ? -22.75 8.594 -54.312 1 36.94 57 PHE B N 1
ATOM 8718 C CA . PHE B 1 57 ? -23.047 9.984 -54.031 1 36.94 57 PHE B CA 1
ATOM 8719 C C . PHE B 1 57 ? -24.078 10.547 -55 1 36.94 57 PHE B C 1
ATOM 8721 O O . PHE B 1 57 ? -24.078 11.742 -55.281 1 36.94 57 PHE B O 1
ATOM 8728 N N . GLY B 1 58 ? -24.734 9.664 -55.719 1 31.94 58 GLY B N 1
ATOM 8729 C CA . GLY B 1 58 ? -25.578 10.219 -56.781 1 31.94 58 GLY B CA 1
ATOM 8730 C C . GLY B 1 58 ? -26.688 11.094 -56.219 1 31.94 58 GLY B C 1
ATOM 8731 O O . GLY B 1 58 ? -26.969 11.094 -55.031 1 31.94 58 GLY B O 1
ATOM 8732 N N . LYS B 1 59 ? -27.312 11.867 -57.094 1 36.44 59 LYS B N 1
ATOM 8733 C CA . LYS B 1 59 ? -28.312 12.906 -56.875 1 36.44 59 LYS B CA 1
ATOM 8734 C C . LYS B 1 59 ? -29.344 12.461 -55.844 1 36.44 59 LYS B C 1
ATOM 8736 O O . LYS B 1 59 ? -29.766 13.25 -55 1 36.44 59 LYS B O 1
ATOM 8741 N N . ASN B 1 60 ? -29.641 11.195 -56.094 1 34.28 60 ASN B N 1
ATOM 8742 C CA . ASN B 1 60 ? -30.812 10.742 -55.375 1 34.28 60 ASN B CA 1
ATOM 8743 C C . ASN B 1 60 ? -30.516 10.523 -53.906 1 34.28 60 ASN B C 1
ATOM 8745 O O . ASN B 1 60 ? -31.422 10.508 -53.062 1 34.28 60 ASN B O 1
ATOM 8749 N N . ALA B 1 61 ? -29.234 10.148 -53.625 1 33.75 61 ALA B N 1
ATOM 8750 C CA . ALA B 1 61 ? -28.844 9.812 -52.25 1 33.75 61 ALA B CA 1
ATOM 8751 C C . ALA B 1 61 ? -28.812 11.055 -51.375 1 33.75 61 ALA B C 1
ATOM 8753 O O . ALA B 1 61 ? -29.188 11.008 -50.188 1 33.75 61 ALA B O 1
ATOM 8754 N N . LEU B 1 62 ? -28.484 12.195 -52.062 1 36.16 62 LEU B N 1
ATOM 8755 C CA . LEU B 1 62 ? -28.406 13.492 -51.375 1 36.16 62 LEU B CA 1
ATOM 8756 C C . LEU B 1 62 ? -29.781 13.961 -50.938 1 36.16 62 LEU B C 1
ATOM 8758 O O . LEU B 1 62 ? -29.922 14.586 -49.875 1 36.16 62 LEU B O 1
ATOM 8762 N N . ARG B 1 63 ? -30.781 13.633 -51.844 1 37.09 63 ARG B N 1
ATOM 8763 C CA . ARG B 1 63 ? -32.125 14.102 -51.562 1 37.09 63 ARG B CA 1
ATOM 8764 C C . ARG B 1 63 ? -32.656 13.562 -50.219 1 37.09 63 ARG B C 1
ATOM 8766 O O . ARG B 1 63 ? -33.375 14.258 -49.5 1 37.09 63 ARG B O 1
ATOM 8773 N N . ARG B 1 64 ? -32.281 12.227 -50.031 1 34.5 64 ARG B N 1
ATOM 8774 C CA . ARG B 1 64 ? -32.844 11.578 -48.844 1 34.5 64 ARG B CA 1
ATOM 8775 C C . ARG B 1 64 ? -32.281 12.164 -47.562 1 34.5 64 ARG B C 1
ATOM 8777 O O . ARG B 1 64 ? -32.938 12.164 -46.531 1 34.5 64 ARG B O 1
ATOM 8784 N N . LEU B 1 65 ? -31.016 12.617 -47.688 1 33.84 65 LEU B N 1
ATOM 8785 C CA . LEU B 1 65 ? -30.344 13.164 -46.5 1 33.84 65 LEU B CA 1
ATOM 8786 C C . LEU B 1 65 ? -30.984 14.484 -46.094 1 33.84 65 LEU B C 1
ATOM 8788 O O . LEU B 1 65 ? -31.031 14.805 -44.906 1 33.84 65 LEU B O 1
ATOM 8792 N N . THR B 1 66 ? -31.438 15.25 -47.125 1 32.53 66 THR B N 1
ATOM 8793 C CA . THR B 1 66 ? -32 16.562 -46.875 1 32.53 66 THR B CA 1
ATOM 8794 C C . THR B 1 66 ? -33.281 16.453 -46.031 1 32.53 66 THR B C 1
ATOM 8796 O O . THR B 1 66 ? -33.656 17.406 -45.344 1 32.53 66 THR B O 1
ATOM 8799 N N . LYS B 1 67 ? -34.125 15.422 -46.438 1 34.41 67 LYS B N 1
ATOM 8800 C CA . LYS B 1 67 ? -35.406 15.359 -45.781 1 34.41 67 LYS B CA 1
ATOM 8801 C C . LYS B 1 67 ? -35.281 15.188 -44.281 1 34.41 67 LYS B C 1
ATOM 8803 O O . LYS B 1 67 ? -36.188 15.5 -43.5 1 34.41 67 LYS B O 1
ATOM 8808 N N . ILE B 1 68 ? -34.156 14.477 -43.875 1 30.31 68 ILE B N 1
ATOM 8809 C CA . ILE B 1 68 ? -34.094 14.148 -42.469 1 30.31 68 ILE B CA 1
ATOM 8810 C C . ILE B 1 68 ? -33.781 15.406 -41.656 1 30.31 68 ILE B C 1
ATOM 8812 O O . ILE B 1 68 ? -33.906 15.414 -40.438 1 30.31 68 ILE B O 1
ATOM 8816 N N . ALA B 1 69 ? -33.219 16.453 -42.312 1 31.52 69 ALA B N 1
ATOM 8817 C CA . ALA B 1 69 ? -32.781 17.688 -41.656 1 31.52 69 ALA B CA 1
ATOM 8818 C C . ALA B 1 69 ? -33.969 18.469 -41.094 1 31.52 69 ALA B C 1
ATOM 8820 O O . ALA B 1 69 ? -33.812 19.312 -40.219 1 31.52 69 ALA B O 1
ATOM 8821 N N . ASN B 1 70 ? -35.062 18.453 -41.875 1 26.97 70 ASN B N 1
ATOM 8822 C CA . ASN B 1 70 ? -36.094 19.422 -41.594 1 26.97 70 ASN B CA 1
ATOM 8823 C C . ASN B 1 70 ? -36.844 19.109 -40.312 1 26.97 70 ASN B C 1
ATOM 8825 O O . ASN B 1 70 ? -38 19.453 -40.125 1 26.97 70 ASN B O 1
ATOM 8829 N N . THR B 1 71 ? -36.438 18.047 -39.594 1 27.66 71 THR B N 1
ATOM 8830 C CA . THR B 1 71 ? -37.375 17.828 -38.531 1 27.66 71 THR B CA 1
ATOM 8831 C C . THR B 1 71 ? -37.312 18.969 -37.5 1 27.66 71 THR B C 1
ATOM 8833 O O . THR B 1 71 ? -36.25 19.312 -37 1 27.66 71 THR B O 1
ATOM 8836 N N . GLN B 1 72 ? -38.188 19.922 -37.562 1 27.22 72 GLN B N 1
ATOM 8837 C CA . GLN B 1 72 ? -38.5 21.109 -36.781 1 27.22 72 GLN B CA 1
ATOM 8838 C C . GLN B 1 72 ? -38.375 20.797 -35.281 1 27.22 72 GLN B C 1
ATOM 8840 O O . GLN B 1 72 ? -38.938 19.797 -34.812 1 27.22 72 GLN B O 1
ATOM 8845 N N . PRO B 1 73 ? -37.344 21.297 -34.656 1 29.44 73 PRO B N 1
ATOM 8846 C CA . PRO B 1 73 ? -37.094 21.016 -33.25 1 29.44 73 PRO B CA 1
ATOM 8847 C C . PRO B 1 73 ? -38.344 21.281 -32.375 1 29.44 73 PRO B C 1
ATOM 8849 O O . PRO B 1 73 ? -38.875 22.391 -32.406 1 29.44 73 PRO B O 1
ATOM 8852 N N . LEU B 1 74 ? -39.25 20.344 -32.188 1 28 74 LEU B N 1
ATOM 8853 C CA . LEU B 1 74 ? -40.531 20.469 -31.484 1 28 74 LEU B CA 1
ATOM 8854 C C . LEU B 1 74 ? -40.312 21.172 -30.141 1 28 74 LEU B C 1
ATOM 8856 O O . LEU B 1 74 ? -39.406 20.797 -29.375 1 28 74 LEU B O 1
ATOM 8860 N N . GLN B 1 75 ? -40.625 22.438 -30.031 1 29.92 75 GLN B N 1
ATOM 8861 C CA . GLN B 1 75 ? -40.75 23.359 -28.906 1 29.92 75 GLN B CA 1
ATOM 8862 C C . GLN B 1 75 ? -41.438 22.672 -27.719 1 29.92 75 GLN B C 1
ATOM 8864 O O . GLN B 1 75 ? -42.562 22.203 -27.828 1 29.92 75 GLN B O 1
ATOM 8869 N N . PRO B 1 76 ? -40.719 21.984 -26.891 1 32.5 76 PRO B N 1
ATOM 8870 C CA . PRO B 1 76 ? -41.469 21.156 -25.953 1 32.5 76 PRO B CA 1
ATOM 8871 C C . PRO B 1 76 ? -42.531 21.953 -25.188 1 32.5 76 PRO B C 1
ATOM 8873 O O . PRO B 1 76 ? -42.25 23.062 -24.75 1 32.5 76 PRO B O 1
ATOM 8876 N N . LEU B 1 77 ? -43.781 21.938 -25.469 1 31.48 77 LEU B N 1
ATOM 8877 C CA . LEU B 1 77 ? -45 22.516 -24.953 1 31.48 77 LEU B CA 1
ATOM 8878 C C . LEU B 1 77 ? -45.031 22.406 -23.422 1 31.48 77 LEU B C 1
ATOM 8880 O O . LEU B 1 77 ? -44.656 21.391 -22.859 1 31.48 77 LEU B O 1
ATOM 8884 N N . CYS B 1 78 ? -45.062 23.594 -22.672 1 34.16 78 CYS B N 1
ATOM 8885 C CA . CYS B 1 78 ? -45.375 23.859 -21.281 1 34.16 78 CYS B CA 1
ATOM 8886 C C . CYS B 1 78 ? -46.531 23 -20.797 1 34.16 78 CYS B C 1
ATOM 8888 O O . CYS B 1 78 ? -47.719 23.266 -21.125 1 34.16 78 CYS B O 1
ATOM 8890 N N . THR B 1 79 ? -46.594 21.766 -20.969 1 38.81 79 THR B N 1
ATOM 8891 C CA . THR B 1 79 ? -47.844 21.078 -20.641 1 38.81 79 THR B CA 1
ATOM 8892 C C . THR B 1 79 ? -48.156 21.203 -19.156 1 38.81 79 THR B C 1
ATOM 8894 O O . THR B 1 79 ? -47.281 21.531 -18.359 1 38.81 79 THR B O 1
ATOM 8897 N N . GLU B 1 80 ? -49.406 21.125 -18.719 1 46.34 80 GLU B N 1
ATOM 8898 C CA . GLU B 1 80 ? -50.031 21.266 -17.406 1 46.34 80 GLU B CA 1
ATOM 8899 C C . GLU B 1 80 ? -49.188 20.641 -16.312 1 46.34 80 GLU B C 1
ATOM 8901 O O . GLU B 1 80 ? -49.125 21.156 -15.188 1 46.34 80 GLU B O 1
ATOM 8906 N N . THR B 1 81 ? -48.531 19.578 -16.688 1 42.5 81 THR B N 1
ATOM 8907 C CA . THR B 1 81 ? -47.875 18.781 -15.656 1 42.5 81 THR B CA 1
ATOM 8908 C C . THR B 1 81 ? -46.438 19.266 -15.43 1 42.5 81 THR B C 1
ATOM 8910 O O . THR B 1 81 ? -45.781 18.844 -14.484 1 42.5 81 THR B O 1
ATOM 8913 N N . ASN B 1 82 ? -45.906 20.031 -16.453 1 39.66 82 ASN B N 1
ATOM 8914 C CA . ASN B 1 82 ? -44.594 20.656 -16.359 1 39.66 82 ASN B CA 1
ATOM 8915 C C . ASN B 1 82 ? -44.688 22.188 -16.375 1 39.66 82 ASN B C 1
ATOM 8917 O O . ASN B 1 82 ? -44.25 22.828 -17.328 1 39.66 82 ASN B O 1
ATOM 8921 N N . PRO B 1 83 ? -45.562 22.688 -15.453 1 47.34 83 PRO B N 1
ATOM 8922 C CA . PRO B 1 83 ? -45.844 24.109 -15.617 1 47.34 83 PRO B CA 1
ATOM 8923 C C . PRO B 1 83 ? -44.594 24.984 -15.719 1 47.34 83 PRO B C 1
ATOM 8925 O O . PRO B 1 83 ? -44.625 26 -16.406 1 47.34 83 PRO B O 1
ATOM 8928 N N . LEU B 1 84 ? -43.812 24.578 -14.773 1 45.44 84 LEU B N 1
ATOM 8929 C CA . LEU B 1 84 ? -42.719 25.547 -14.641 1 45.44 84 LEU B CA 1
ATOM 8930 C C . LEU B 1 84 ? -41.562 25.203 -15.57 1 45.44 84 LEU B C 1
ATOM 8932 O O . LEU B 1 84 ? -40.562 25.922 -15.625 1 45.44 84 LEU B O 1
ATOM 8936 N N . GLY B 1 85 ? -41.719 24.359 -16.578 1 42.81 85 GLY B N 1
ATOM 8937 C CA . GLY B 1 85 ? -40.844 23.984 -17.688 1 42.81 85 GLY B CA 1
ATOM 8938 C C . GLY B 1 85 ? -39.5 23.422 -17.234 1 42.81 85 GLY B C 1
ATOM 8939 O O . GLY B 1 85 ? -38.5 23.531 -17.953 1 42.81 85 GLY B O 1
ATOM 8940 N N . ILE B 1 86 ? -39.375 23.25 -15.938 1 43.94 86 ILE B N 1
ATOM 8941 C CA . ILE B 1 86 ? -38.062 22.922 -15.383 1 43.94 86 ILE B CA 1
ATOM 8942 C C . ILE B 1 86 ? -37.75 21.453 -15.625 1 43.94 86 ILE B C 1
ATOM 8944 O O . ILE B 1 86 ? -36.594 21.031 -15.5 1 43.94 86 ILE B O 1
ATOM 8948 N N . TYR B 1 87 ? -38.812 20.656 -15.703 1 44.78 87 TYR B N 1
ATOM 8949 C CA . TYR B 1 87 ? -38.656 19.219 -15.875 1 44.78 87 TYR B CA 1
ATOM 8950 C C . TYR B 1 87 ? -38.094 18.891 -17.25 1 44.78 87 TYR B C 1
ATOM 8952 O O . TYR B 1 87 ? -38.406 19.562 -18.234 1 44.78 87 TYR B O 1
ATOM 8960 N N . ASP B 1 88 ? -36.938 18.281 -17.266 1 46.22 88 ASP B N 1
ATOM 8961 C CA . ASP B 1 88 ? -36.531 17.844 -18.594 1 46.22 88 ASP B CA 1
ATOM 8962 C C . ASP B 1 88 ? -37.656 17.047 -19.266 1 46.22 88 ASP B C 1
ATOM 8964 O O . ASP B 1 88 ? -38.594 16.609 -18.594 1 46.22 88 ASP B O 1
ATOM 8968 N N . SER B 1 89 ? -37.719 16.922 -20.484 1 49.31 89 SER B N 1
ATOM 8969 C CA . SER B 1 89 ? -38.781 16.312 -21.266 1 49.31 89 SER B CA 1
ATOM 8970 C C . SER B 1 89 ? -39.188 14.953 -20.703 1 49.31 89 SER B C 1
ATOM 8972 O O . SER B 1 89 ? -40.375 14.609 -20.656 1 49.31 89 SER B O 1
ATOM 8974 N N . SER B 1 90 ? -38.219 14.195 -20.281 1 49.69 90 SER B N 1
ATOM 8975 C CA . SER B 1 90 ? -38.5 12.82 -19.891 1 49.69 90 SER B CA 1
ATOM 8976 C C . SER B 1 90 ? -39.25 12.773 -18.547 1 49.69 90 SER B C 1
ATOM 8978 O O . SER B 1 90 ? -40.188 12.008 -18.375 1 49.69 90 SER B O 1
ATOM 8980 N N . THR B 1 91 ? -38.781 13.609 -17.688 1 47.44 91 THR B N 1
ATOM 8981 C CA . THR B 1 91 ? -39.469 13.656 -16.406 1 47.44 91 THR B CA 1
ATOM 8982 C C . THR B 1 91 ? -40.844 14.273 -16.547 1 47.44 91 THR B C 1
ATOM 8984 O O . THR B 1 91 ? -41.812 13.828 -15.914 1 47.44 91 THR B O 1
ATOM 8987 N N . ALA B 1 92 ? -40.844 15.336 -17.312 1 47.59 92 ALA B N 1
ATOM 8988 C CA . ALA B 1 92 ? -42.156 15.945 -17.578 1 47.59 92 ALA B CA 1
ATOM 8989 C C . ALA B 1 92 ? -43.094 14.922 -18.188 1 47.59 92 ALA B C 1
ATOM 8991 O O . ALA B 1 92 ? -44.281 14.875 -17.828 1 47.59 92 ALA B O 1
ATOM 8992 N N . LEU B 1 93 ? -42.594 14.133 -19.109 1 48.12 93 LEU B N 1
ATOM 8993 C CA . LEU B 1 93 ? -43.406 13.039 -19.672 1 48.12 93 LEU B CA 1
ATOM 8994 C C . LEU B 1 93 ? -43.719 12 -18.609 1 48.12 93 LEU B C 1
ATOM 8996 O O . LEU B 1 93 ? -44.812 11.453 -18.594 1 48.12 93 LEU B O 1
ATOM 9000 N N . TYR B 1 94 ? -42.688 11.664 -17.844 1 45.91 94 TYR B N 1
ATOM 9001 C CA . TYR B 1 94 ? -42.906 10.664 -16.797 1 45.91 94 TYR B CA 1
ATOM 9002 C C . TYR B 1 94 ? -44 11.102 -15.844 1 45.91 94 TYR B C 1
ATOM 9004 O O . TYR B 1 94 ? -44.875 10.312 -15.492 1 45.91 94 TYR B O 1
ATOM 9012 N N . ILE B 1 95 ? -43.906 12.383 -15.453 1 45.12 95 ILE B N 1
ATOM 9013 C CA . ILE B 1 95 ? -44.969 12.898 -14.586 1 45.12 95 ILE B CA 1
ATOM 9014 C C . ILE B 1 95 ? -46.281 12.906 -15.344 1 45.12 95 ILE B C 1
ATOM 9016 O O . ILE B 1 95 ? -47.344 12.688 -14.742 1 45.12 95 ILE B O 1
ATOM 9020 N N . GLN B 1 96 ? -46.125 13.336 -16.609 1 44.09 96 GLN B N 1
ATOM 9021 C CA . GLN B 1 96 ? -47.312 13.32 -17.438 1 44.09 96 GLN B CA 1
ATOM 9022 C C . GLN B 1 96 ? -47.688 11.891 -17.828 1 44.09 96 GLN B C 1
ATOM 9024 O O . GLN B 1 96 ? -48.75 11.664 -18.422 1 44.09 96 GLN B O 1
ATOM 9029 N N . GLY B 1 97 ? -47.531 10.82 -17.25 1 36.31 97 GLY B N 1
ATOM 9030 C CA . GLY B 1 97 ? -47.75 9.406 -17.547 1 36.31 97 GLY B CA 1
ATOM 9031 C C . GLY B 1 97 ? -47.156 8.984 -18.875 1 36.31 97 GLY B C 1
ATOM 9032 O O . GLY B 1 97 ? -47.406 7.883 -19.359 1 36.31 97 GLY B O 1
ATOM 9033 N N . ARG B 1 98 ? -46.781 9.992 -19.672 1 35.88 98 ARG B N 1
ATOM 9034 C CA . ARG B 1 98 ? -46.344 9.602 -21.016 1 35.88 98 ARG B CA 1
ATOM 9035 C C . ARG B 1 98 ? -44.844 9.328 -21.047 1 35.88 98 ARG B C 1
ATOM 9037 O O . ARG B 1 98 ? -44.094 9.969 -20.328 1 35.88 98 ARG B O 1
ATOM 9044 N N . LYS B 1 99 ? -44.406 8.125 -21.5 1 32.59 99 LYS B N 1
ATOM 9045 C CA . LYS B 1 99 ? -43.094 7.516 -21.703 1 32.59 99 LYS B CA 1
ATOM 9046 C C . LYS B 1 99 ? -42.125 8.492 -22.375 1 32.59 99 LYS B C 1
ATOM 9048 O O . LYS B 1 99 ? -42.469 9.07 -23.422 1 32.59 99 LYS B O 1
ATOM 9053 N N . ALA B 1 100 ? -41.469 9.289 -21.578 1 35.69 100 ALA B N 1
ATOM 9054 C CA . ALA B 1 100 ? -40.469 10.188 -22.156 1 35.69 100 ALA B CA 1
ATOM 9055 C C . ALA B 1 100 ? -39.812 9.547 -23.375 1 35.69 100 ALA B C 1
ATOM 9057 O O . ALA B 1 100 ? -39.375 8.391 -23.312 1 35.69 100 ALA B O 1
ATOM 9058 N N . GLU B 1 101 ? -40.031 9.938 -24.5 1 31.3 101 GLU B N 1
ATOM 9059 C CA . GLU B 1 101 ? -39.406 9.43 -25.719 1 31.3 101 GLU B CA 1
ATOM 9060 C C . GLU B 1 101 ? -37.875 9.406 -25.562 1 31.3 101 GLU B C 1
ATOM 9062 O O . GLU B 1 101 ? -37.281 10.398 -25.141 1 31.3 101 GLU B O 1
ATOM 9067 N N . ARG B 1 102 ? -37.156 8.219 -25.406 1 34.34 102 ARG B N 1
ATOM 9068 C CA . ARG B 1 102 ? -35.812 7.633 -25.453 1 34.34 102 ARG B CA 1
ATOM 9069 C C . ARG B 1 102 ? -34.938 8.414 -26.422 1 34.34 102 ARG B C 1
ATOM 9071 O O . ARG B 1 102 ? -34.219 7.816 -27.219 1 34.34 102 ARG B O 1
ATOM 9078 N N . THR B 1 103 ? -35.156 9.641 -26.656 1 32.47 103 THR B N 1
ATOM 9079 C CA . THR B 1 103 ? -34.5 10.07 -27.891 1 32.47 103 THR B CA 1
ATOM 9080 C C . THR B 1 103 ? -33 10.109 -27.734 1 32.47 103 THR B C 1
ATOM 9082 O O . THR B 1 103 ? -32.25 9.695 -28.625 1 32.47 103 THR B O 1
ATOM 9085 N N . ASN B 1 104 ? -32.5 10.859 -26.703 1 33.97 104 ASN B N 1
ATOM 9086 C CA . ASN B 1 104 ? -31.062 11.125 -26.875 1 33.97 104 ASN B CA 1
ATOM 9087 C C . ASN B 1 104 ? -30.219 9.938 -26.438 1 33.97 104 ASN B C 1
ATOM 9089 O O . ASN B 1 104 ? -29.109 9.734 -26.953 1 33.97 104 ASN B O 1
ATOM 9093 N N . ASP B 1 105 ? -30.484 9.258 -25.406 1 36.72 105 ASP B N 1
ATOM 9094 C CA . ASP B 1 105 ? -29.859 7.996 -25.031 1 36.72 105 ASP B CA 1
ATOM 9095 C C . ASP B 1 105 ? -30.141 6.914 -26.062 1 36.72 105 ASP B C 1
ATOM 9097 O O . ASP B 1 105 ? -29.391 5.949 -26.188 1 36.72 105 ASP B O 1
ATOM 9101 N N . GLU B 1 106 ? -31.141 7.113 -26.812 1 38.56 106 GLU B N 1
ATOM 9102 C CA . GLU B 1 106 ? -31.531 6.301 -27.969 1 38.56 106 GLU B CA 1
ATOM 9103 C C . GLU B 1 106 ? -30.625 6.551 -29.156 1 38.56 106 GLU B C 1
ATOM 9105 O O . GLU B 1 106 ? -30.328 5.629 -29.922 1 38.56 106 GLU B O 1
ATOM 9110 N N . GLN B 1 107 ? -30.156 7.777 -29.328 1 40.56 107 GLN B N 1
ATOM 9111 C CA . GLN B 1 107 ? -29.266 8.039 -30.453 1 40.56 107 GLN B CA 1
ATOM 9112 C C . GLN B 1 107 ? -27.875 7.461 -30.203 1 40.56 107 GLN B C 1
ATOM 9114 O O . GLN B 1 107 ? -27.25 6.898 -31.109 1 40.56 107 GLN B O 1
ATOM 9119 N N . THR B 1 108 ? -27.312 7.688 -29 1 42.78 108 THR B N 1
ATOM 9120 C CA . THR B 1 108 ? -26.031 7.043 -28.703 1 42.78 108 THR B CA 1
ATOM 9121 C C . THR B 1 108 ? -26.188 5.523 -28.688 1 42.78 108 THR B C 1
ATOM 9123 O O . THR B 1 108 ? -25.312 4.793 -29.125 1 42.78 108 THR B O 1
ATOM 9126 N N . GLN B 1 109 ? -27.219 5.172 -28.156 1 47.03 109 GLN B N 1
ATOM 9127 C CA . GLN B 1 109 ? -27.609 3.77 -28.25 1 47.03 109 GLN B CA 1
ATOM 9128 C C . GLN B 1 109 ? -27.844 3.365 -29.703 1 47.03 109 GLN B C 1
ATOM 9130 O O . GLN B 1 109 ? -27.5 2.252 -30.109 1 47.03 109 GLN B O 1
ATOM 9135 N N . GLY B 1 110 ? -28.406 4.32 -30.391 1 49.81 110 GLY B N 1
ATOM 9136 C CA . GLY B 1 110 ? -28.594 4.105 -31.812 1 49.81 110 GLY B CA 1
ATOM 9137 C C . GLY B 1 110 ? -27.281 4.016 -32.594 1 49.81 110 GLY B C 1
ATOM 9138 O O . GLY B 1 110 ? -27.141 3.184 -33.469 1 49.81 110 GLY B O 1
ATOM 9139 N N . ILE B 1 111 ? -26.344 4.836 -32.125 1 50.75 111 ILE B N 1
ATOM 9140 C CA . ILE B 1 111 ? -25.047 4.812 -32.781 1 50.75 111 ILE B CA 1
ATOM 9141 C C . ILE B 1 111 ? -24.297 3.537 -32.406 1 50.75 111 ILE B C 1
ATOM 9143 O O . ILE B 1 111 ? -23.672 2.898 -33.281 1 50.75 111 ILE B O 1
ATOM 9147 N N . LYS B 1 112 ? -24.297 3.244 -31.141 1 55 112 LYS B N 1
ATOM 9148 C CA . LYS B 1 112 ? -23.688 1.978 -30.75 1 55 112 LYS B CA 1
ATOM 9149 C C . LYS B 1 112 ? -24.391 0.799 -31.422 1 55 112 LYS B C 1
ATOM 9151 O O . LYS B 1 112 ? -23.734 -0.16 -31.844 1 55 112 LYS B O 1
ATOM 9156 N N . GLU B 1 113 ? -25.594 1.036 -31.422 1 61.31 113 GLU B N 1
ATOM 9157 C CA . GLU B 1 113 ? -26.359 -0.002 -32.094 1 61.31 113 GLU B CA 1
ATOM 9158 C C . GLU B 1 113 ? -26.047 -0.034 -33.594 1 61.31 113 GLU B C 1
ATOM 9160 O O . GLU B 1 113 ? -25.969 -1.107 -34.188 1 61.31 113 GLU B O 1
ATOM 9165 N N . LEU B 1 114 ? -25.828 1.199 -34.094 1 59.81 114 LEU B N 1
ATOM 9166 C CA . LEU B 1 114 ? -25.453 1.275 -35.5 1 59.81 114 LEU B CA 1
ATOM 9167 C C . LEU B 1 114 ? -24.062 0.711 -35.719 1 59.81 114 LEU B C 1
ATOM 9169 O O . LEU B 1 114 ? -23.812 0.019 -36.719 1 59.81 114 LEU B O 1
ATOM 9173 N N . GLU B 1 115 ? -23.156 1.063 -34.812 1 61.75 115 GLU B N 1
ATOM 9174 C CA . GLU B 1 115 ? -21.812 0.514 -34.906 1 61.75 115 GLU B CA 1
ATOM 9175 C C . GLU B 1 115 ? -21.828 -1.006 -34.781 1 61.75 115 GLU B C 1
ATOM 9177 O O . GLU B 1 115 ? -21.109 -1.705 -35.5 1 61.75 115 GLU B O 1
ATOM 9182 N N . MET B 1 116 ? -22.625 -1.401 -33.969 1 70.62 116 MET B N 1
ATOM 9183 C CA . MET B 1 116 ? -22.734 -2.846 -33.812 1 70.62 116 MET B CA 1
ATOM 9184 C C . MET B 1 116 ? -23.359 -3.492 -35.031 1 70.62 116 MET B C 1
ATOM 9186 O O . MET B 1 116 ? -22.953 -4.582 -35.438 1 70.62 116 MET B O 1
ATOM 9190 N N . SER B 1 117 ? -24.297 -2.742 -35.594 1 73.88 117 SER B N 1
ATOM 9191 C CA . SER B 1 117 ? -24.953 -3.25 -36.781 1 73.88 117 SER B CA 1
ATOM 9192 C C . SER B 1 117 ? -24 -3.254 -37.969 1 73.88 117 SER B C 1
ATOM 9194 O O . SER B 1 117 ? -24 -4.18 -38.781 1 73.88 117 SER B O 1
ATOM 9196 N N . ARG B 1 118 ? -23.156 -2.246 -37.906 1 70.12 118 ARG B N 1
ATOM 9197 C CA . ARG B 1 118 ? -22.156 -2.176 -38.969 1 70.12 118 ARG B CA 1
ATOM 9198 C C . ARG B 1 118 ? -21.125 -3.289 -38.812 1 70.12 118 ARG B C 1
ATOM 9200 O O . ARG B 1 118 ? -20.719 -3.91 -39.812 1 70.12 118 ARG B O 1
ATOM 9207 N N . GLN B 1 119 ? -20.719 -3.525 -37.656 1 77.88 119 GLN B N 1
ATOM 9208 C CA . GLN B 1 119 ? -19.734 -4.586 -37.406 1 77.88 119 GLN B CA 1
ATOM 9209 C C . GLN B 1 119 ? -20.328 -5.957 -37.75 1 77.88 119 GLN B C 1
ATOM 9211 O O . GLN B 1 119 ? -19.656 -6.812 -38.312 1 77.88 119 GLN B O 1
ATOM 9216 N N . THR B 1 120 ? -21.562 -6.066 -37.375 1 80.44 120 THR B N 1
ATOM 9217 C CA . THR B 1 120 ? -22.25 -7.316 -37.688 1 80.44 120 THR B CA 1
ATOM 9218 C C . THR B 1 120 ? -22.344 -7.504 -39.219 1 80.44 120 THR B C 1
ATOM 9220 O O . THR B 1 120 ? -22.156 -8.609 -39.719 1 80.44 120 THR B O 1
ATOM 9223 N N . ALA B 1 121 ? -22.562 -6.375 -39.906 1 77.69 121 ALA B N 1
ATOM 9224 C CA . ALA B 1 121 ? -22.641 -6.43 -41.375 1 77.69 121 ALA B CA 1
ATOM 9225 C C . ALA B 1 121 ? -21.297 -6.766 -42 1 77.69 121 ALA B C 1
ATOM 9227 O O . ALA B 1 121 ? -21.203 -7.523 -42.938 1 77.69 121 ALA B O 1
ATOM 9228 N N . LEU B 1 122 ? -20.328 -6.273 -41.344 1 79.25 122 LEU B N 1
ATOM 9229 C CA . LEU B 1 122 ? -18.984 -6.559 -41.812 1 79.25 122 LEU B CA 1
ATOM 9230 C C . LEU B 1 122 ? -18.625 -8.023 -41.594 1 79.25 122 LEU B C 1
ATOM 9232 O O . LEU B 1 122 ? -18 -8.648 -42.469 1 79.25 122 LEU B O 1
ATOM 9236 N N . PHE B 1 123 ? -18.969 -8.547 -40.469 1 84.25 123 PHE B N 1
ATOM 9237 C CA . PHE B 1 123 ? -18.719 -9.961 -40.219 1 84.25 123 PHE B CA 1
ATOM 9238 C C . PHE B 1 123 ? -19.469 -10.836 -41.219 1 84.25 123 PHE B C 1
ATOM 9240 O O . PHE B 1 123 ? -18.922 -11.805 -41.75 1 84.25 123 PHE B O 1
ATOM 9247 N N . ASN B 1 124 ? -20.688 -10.367 -41.5 1 81.44 124 ASN B N 1
ATOM 9248 C CA . ASN B 1 124 ? -21.5 -11.141 -42.438 1 81.44 124 ASN B CA 1
ATOM 9249 C C . ASN B 1 124 ? -20.922 -11.109 -43.844 1 81.44 124 ASN B C 1
ATOM 9251 O O . ASN B 1 124 ? -20.922 -12.117 -44.562 1 81.44 124 ASN B O 1
ATOM 9255 N N . GLU B 1 125 ? -20.344 -10 -44.188 1 81.81 125 GLU B N 1
ATOM 9256 C CA . GLU B 1 125 ? -19.719 -9.852 -45.469 1 81.81 125 GLU B CA 1
ATOM 9257 C C . GLU B 1 125 ? -18.438 -10.688 -45.594 1 81.81 125 GLU B C 1
ATOM 9259 O O . GLU B 1 125 ? -18.234 -11.406 -46.562 1 81.81 125 GLU B O 1
ATOM 9264 N N . LYS B 1 126 ? -17.688 -10.656 -44.625 1 86.38 126 LYS B N 1
ATOM 9265 C CA . LYS B 1 126 ? -16.438 -11.414 -44.625 1 86.38 126 LYS B CA 1
ATOM 9266 C C . LYS B 1 126 ? -16.703 -12.914 -44.594 1 86.38 126 LYS B C 1
ATOM 9268 O O . LYS B 1 126 ? -15.992 -13.688 -45.219 1 86.38 126 LYS B O 1
ATOM 9273 N N . LEU B 1 127 ? -17.75 -13.289 -43.906 1 87.62 127 LEU B N 1
ATOM 9274 C CA . LEU B 1 127 ? -18.062 -14.711 -43.75 1 87.62 127 LEU B CA 1
ATOM 9275 C C . LEU B 1 127 ? -18.719 -15.25 -45.031 1 87.62 127 LEU B C 1
ATOM 9277 O O . LEU B 1 127 ? -18.641 -16.453 -45.312 1 87.62 127 LEU B O 1
ATOM 9281 N N . ARG B 1 128 ? -19.297 -14.414 -45.812 1 84.25 128 ARG B N 1
ATOM 9282 C CA . ARG B 1 128 ? -19.844 -14.812 -47.125 1 84.25 128 ARG B CA 1
ATOM 9283 C C . ARG B 1 128 ? -18.734 -15.07 -48.125 1 84.25 128 ARG B C 1
ATOM 9285 O O . ARG B 1 128 ? -18.828 -15.984 -48.938 1 84.25 128 ARG B O 1
ATOM 9292 N N . GLU B 1 129 ? -17.703 -14.258 -47.906 1 85.38 129 GLU B N 1
ATOM 9293 C CA . GLU B 1 129 ? -16.547 -14.406 -48.781 1 85.38 129 GLU B CA 1
ATOM 9294 C C . GLU B 1 129 ? -15.688 -15.594 -48.375 1 85.38 129 GLU B C 1
ATOM 9296 O O . GLU B 1 129 ? -15.141 -16.297 -49.219 1 85.38 129 GLU B O 1
ATOM 9301 N N . ASN B 1 130 ? -15.617 -15.773 -47.094 1 89.81 130 ASN B N 1
ATOM 9302 C CA . ASN B 1 130 ? -14.781 -16.844 -46.562 1 89.81 130 ASN B CA 1
ATOM 9303 C C . ASN B 1 130 ? -15.555 -17.719 -45.562 1 89.81 130 ASN B C 1
ATOM 9305 O O . ASN B 1 130 ? -15.234 -17.719 -44.375 1 89.81 130 ASN B O 1
ATOM 9309 N N . PRO B 1 131 ? -16.375 -18.469 -46 1 86.56 131 PRO B N 1
ATOM 9310 C CA . PRO B 1 131 ? -17.219 -19.25 -45.094 1 86.56 131 PRO B CA 1
ATOM 9311 C C . PRO B 1 131 ? -16.453 -20.344 -44.375 1 86.56 131 PRO B C 1
ATOM 9313 O O . PRO B 1 131 ? -16.906 -20.859 -43.344 1 86.56 131 PRO B O 1
ATOM 9316 N N . HIS B 1 132 ? -15.234 -20.688 -44.781 1 87.5 132 HIS B N 1
ATOM 9317 C CA . HIS B 1 132 ? -14.5 -21.797 -44.188 1 87.5 132 HIS B CA 1
ATOM 9318 C C . HIS B 1 132 ? -13.492 -21.297 -43.156 1 87.5 132 HIS B C 1
ATOM 9320 O O . HIS B 1 132 ? -12.719 -22.078 -42.594 1 87.5 132 HIS B O 1
ATOM 9326 N N . ASN B 1 133 ? -13.586 -20.062 -42.906 1 87.38 133 ASN B N 1
ATOM 9327 C CA . ASN B 1 133 ? -12.711 -19.5 -41.875 1 87.38 133 ASN B CA 1
ATOM 9328 C C . ASN B 1 133 ? -13.305 -19.672 -40.469 1 87.38 133 ASN B C 1
ATOM 9330 O O . ASN B 1 133 ? -14.133 -18.875 -40.062 1 87.38 133 ASN B O 1
ATOM 9334 N N . VAL B 1 134 ? -12.914 -20.625 -39.75 1 87.12 134 VAL B N 1
ATOM 9335 C CA . VAL B 1 134 ? -13.453 -20.984 -38.438 1 87.12 134 VAL B CA 1
ATOM 9336 C C . VAL B 1 134 ? -13.18 -19.875 -37.438 1 87.12 134 VAL B C 1
ATOM 9338 O O . VAL B 1 134 ? -14.047 -19.531 -36.625 1 87.12 134 VAL B O 1
ATOM 9341 N N . ASN B 1 135 ? -11.969 -19.344 -37.5 1 82.44 135 ASN B N 1
ATOM 9342 C CA . ASN B 1 135 ? -11.609 -18.297 -36.562 1 82.44 135 ASN B CA 1
ATOM 9343 C C . ASN B 1 135 ? -12.477 -17.062 -36.719 1 82.44 135 ASN B C 1
ATOM 9345 O O . ASN B 1 135 ? -12.797 -16.375 -35.75 1 82.44 135 ASN B O 1
ATOM 9349 N N . LEU B 1 136 ? -12.852 -16.766 -37.938 1 85.06 136 LEU B N 1
ATOM 9350 C CA . LEU B 1 136 ? -13.727 -15.625 -38.188 1 85.06 136 LEU B CA 1
ATOM 9351 C C . LEU B 1 136 ? -15.117 -15.852 -37.625 1 85.06 136 LEU B C 1
ATOM 9353 O O . LEU B 1 136 ? -15.727 -14.93 -37.094 1 85.06 136 LEU B O 1
ATOM 9357 N N . TRP B 1 137 ? -15.539 -17.047 -37.688 1 86.5 137 TRP B N 1
ATOM 9358 C CA . TRP B 1 137 ? -16.828 -17.391 -37.094 1 86.5 137 TRP B CA 1
ATOM 9359 C C . TRP B 1 137 ? -16.812 -17.234 -35.562 1 86.5 137 TRP B C 1
ATOM 9361 O O . TRP B 1 137 ? -17.734 -16.672 -35 1 86.5 137 TRP B O 1
ATOM 9371 N N . LEU B 1 138 ? -15.734 -17.672 -34.938 1 84.12 138 LEU B N 1
ATOM 9372 C CA . LEU B 1 138 ? -15.609 -17.594 -33.5 1 84.12 138 LEU B CA 1
ATOM 9373 C C . LEU B 1 138 ? -15.477 -16.141 -33.031 1 84.12 138 LEU B C 1
ATOM 9375 O O . LEU B 1 138 ? -16.016 -15.758 -31.984 1 84.12 138 LEU B O 1
ATOM 9379 N N . SER B 1 139 ? -14.758 -15.422 -33.875 1 81.75 139 SER B N 1
ATOM 9380 C CA . SER B 1 139 ? -14.656 -14 -33.562 1 81.75 139 SER B CA 1
ATOM 9381 C C . SER B 1 139 ? -16.016 -13.312 -33.656 1 81.75 139 SER B C 1
ATOM 9383 O O . SER B 1 139 ? -16.297 -12.367 -32.906 1 81.75 139 SER B O 1
ATOM 9385 N N . PHE B 1 140 ? -16.812 -13.773 -34.562 1 83.88 140 PHE B N 1
ATOM 9386 C CA . PHE B 1 140 ? -18.156 -13.242 -34.719 1 83.88 140 PHE B CA 1
ATOM 9387 C C . PHE B 1 140 ? -19.016 -13.539 -33.5 1 83.88 140 PHE B C 1
ATOM 9389 O O . PHE B 1 140 ? -19.781 -12.68 -33.062 1 83.88 140 PHE B O 1
ATOM 9396 N N . ILE B 1 141 ? -18.844 -14.609 -32.844 1 82.31 141 ILE B N 1
ATOM 9397 C CA . ILE B 1 141 ? -19.594 -15 -31.656 1 82.31 141 ILE B CA 1
ATOM 9398 C C . ILE B 1 141 ? -19.141 -14.148 -30.469 1 82.31 141 ILE B C 1
ATOM 9400 O O . ILE B 1 141 ? -19.969 -13.711 -29.656 1 82.31 141 ILE B O 1
ATOM 9404 N N . GLU B 1 142 ? -17.875 -13.977 -30.422 1 76.44 142 GLU B N 1
ATOM 9405 C CA . GLU B 1 142 ? -17.344 -13.148 -29.328 1 76.44 142 GLU B CA 1
ATOM 9406 C C . GLU B 1 142 ? -17.844 -11.711 -29.453 1 76.44 142 GLU B C 1
ATOM 9408 O O . GLU B 1 142 ? -18.094 -11.055 -28.438 1 76.44 142 GLU B O 1
ATOM 9413 N N . HIS B 1 143 ? -17.906 -11.266 -30.641 1 75.44 143 HIS B N 1
ATOM 9414 C CA . HIS B 1 143 ? -18.422 -9.922 -30.875 1 75.44 143 HIS B CA 1
ATOM 9415 C C . HIS B 1 143 ? -19.875 -9.797 -30.453 1 75.44 143 HIS B C 1
ATOM 9417 O O . HIS B 1 143 ? -20.297 -8.742 -29.969 1 75.44 143 HIS B O 1
ATOM 9423 N N . GLN B 1 144 ? -20.578 -10.906 -30.578 1 72.94 144 GLN B N 1
ATOM 9424 C CA . GLN B 1 144 ? -21.969 -10.914 -30.172 1 72.94 144 GLN B CA 1
ATOM 9425 C C . GLN B 1 144 ? -22.094 -10.766 -28.656 1 72.94 144 GLN B C 1
ATOM 9427 O O . GLN B 1 144 ? -23.094 -10.25 -28.156 1 72.94 144 GLN B O 1
ATOM 9432 N N . ASN B 1 145 ? -21.016 -11.188 -27.922 1 65.38 145 ASN B N 1
ATOM 9433 C CA . ASN B 1 145 ? -20.984 -11.023 -26.484 1 65.38 145 ASN B CA 1
ATOM 9434 C C . ASN B 1 145 ? -20.844 -9.555 -26.078 1 65.38 145 ASN B C 1
ATOM 9436 O O . ASN B 1 145 ? -21.531 -9.086 -25.172 1 65.38 145 ASN B O 1
ATOM 9440 N N . SER B 1 146 ? -19.938 -8.906 -26.656 1 59.75 146 SER B N 1
ATOM 9441 C CA . SER B 1 146 ? -19.672 -7.504 -26.359 1 59.75 146 SER B CA 1
ATOM 9442 C C . SER B 1 146 ? -20.859 -6.621 -26.734 1 59.75 146 SER B C 1
ATOM 9444 O O . SER B 1 146 ? -21.156 -5.652 -26.047 1 59.75 146 SER B O 1
ATOM 9446 N N . ALA B 1 147 ? -21.547 -7.008 -27.781 1 56.94 147 ALA B N 1
ATOM 9447 C CA . ALA B 1 147 ? -22.703 -6.258 -28.25 1 56.94 147 ALA B CA 1
ATOM 9448 C C . ALA B 1 147 ? -23.859 -6.359 -27.25 1 56.94 147 ALA B C 1
ATOM 9450 O O . ALA B 1 147 ? -24.609 -5.395 -27.062 1 56.94 147 ALA B O 1
ATOM 9451 N N . SER B 1 148 ? -23.891 -7.469 -26.562 1 55.88 148 SER B N 1
ATOM 9452 C CA . SER B 1 148 ? -24.969 -7.676 -25.594 1 55.88 148 SER B CA 1
ATOM 9453 C C . SER B 1 148 ? -24.688 -6.93 -24.297 1 55.88 148 SER B C 1
ATOM 9455 O O . SER B 1 148 ? -25.625 -6.406 -23.672 1 55.88 148 SER B O 1
ATOM 9457 N N . PHE B 1 149 ? -23.438 -7.023 -23.844 1 50.56 149 PHE B N 1
ATOM 9458 C CA . PHE B 1 149 ? -23.078 -6.336 -22.609 1 50.56 149 PHE B CA 1
ATOM 9459 C C . PHE B 1 149 ? -23.344 -4.84 -22.734 1 50.56 149 PHE B C 1
ATOM 9461 O O . PHE B 1 149 ? -23.812 -4.207 -21.781 1 50.56 149 PHE B O 1
ATOM 9468 N N . SER B 1 150 ? -23.047 -4.238 -23.812 1 47.09 150 SER B N 1
ATOM 9469 C CA . SER B 1 150 ? -23.297 -2.82 -24.047 1 47.09 150 SER B CA 1
ATOM 9470 C C . SER B 1 150 ? -24.797 -2.51 -23.984 1 47.09 150 SER B C 1
ATOM 9472 O O . SER B 1 150 ? -25.188 -1.427 -23.547 1 47.09 150 SER B O 1
ATOM 9474 N N . LEU B 1 151 ? -25.562 -3.453 -24.359 1 45.84 151 LEU B N 1
ATOM 9475 C CA . LEU B 1 151 ? -27.016 -3.264 -24.312 1 45.84 151 LEU B CA 1
ATOM 9476 C C . LEU B 1 151 ? -27.547 -3.402 -22.891 1 45.84 151 LEU B C 1
ATOM 9478 O O . LEU B 1 151 ? -28.516 -2.742 -22.516 1 45.84 151 LEU B O 1
ATOM 9482 N N . MET B 1 152 ? -26.828 -4.27 -22.141 1 44.53 152 MET B N 1
ATOM 9483 C CA . MET B 1 152 ? -27.266 -4.527 -20.781 1 44.53 152 MET B CA 1
ATOM 9484 C C . MET B 1 152 ? -26.812 -3.412 -19.844 1 44.53 152 MET B C 1
ATOM 9486 O O . MET B 1 152 ? -27.5 -3.098 -18.859 1 44.53 152 MET B O 1
ATOM 9490 N N . GLU B 1 153 ? -25.625 -2.979 -19.891 1 42.44 153 GLU B N 1
ATOM 9491 C CA . GLU B 1 153 ? -25.172 -1.894 -19.016 1 42.44 153 GLU B CA 1
ATOM 9492 C C . GLU B 1 153 ? -26.141 -0.718 -19.047 1 42.44 153 GLU B C 1
ATOM 9494 O O . GLU B 1 153 ? -26.312 -0.011 -18.062 1 42.44 153 GLU B O 1
ATOM 9499 N N . ASN B 1 154 ? -26.766 -0.499 -20.094 1 37.59 154 ASN B N 1
ATOM 9500 C CA . ASN B 1 154 ? -27.75 0.578 -20.203 1 37.59 154 ASN B CA 1
ATOM 9501 C C . ASN B 1 154 ? -29 0.28 -19.375 1 37.59 154 ASN B C 1
ATOM 9503 O O . ASN B 1 154 ? -29.719 1.198 -18.969 1 37.59 154 ASN B O 1
ATOM 9507 N N . ASP B 1 155 ? -29.359 -0.974 -19.375 1 36.47 155 ASP B N 1
ATOM 9508 C CA . ASP B 1 155 ? -30.594 -1.299 -18.656 1 36.47 155 ASP B CA 1
ATOM 9509 C C . ASP B 1 155 ? -30.344 -1.412 -17.156 1 36.47 155 ASP B C 1
ATOM 9511 O O . ASP B 1 155 ? -31.25 -1.774 -16.406 1 36.47 155 ASP B O 1
ATOM 9515 N N . SER B 1 156 ? -29.078 -1.514 -16.812 1 35.78 156 SER B N 1
ATOM 9516 C CA . SER B 1 156 ? -28.844 -1.72 -15.383 1 35.78 156 SER B CA 1
ATOM 9517 C C . SER B 1 156 ? -29.328 -0.526 -14.562 1 35.78 156 SER B C 1
ATOM 9519 O O . SER B 1 156 ? -29.266 -0.546 -13.328 1 35.78 156 SER B O 1
ATOM 9521 N N . ASP B 1 157 ? -29.547 0.628 -15.125 1 31.27 157 ASP B N 1
ATOM 9522 C CA . ASP B 1 157 ? -30.078 1.672 -14.258 1 31.27 157 ASP B CA 1
ATOM 9523 C C . ASP B 1 157 ? -31.469 1.302 -13.734 1 31.27 157 ASP B C 1
ATOM 9525 O O . ASP B 1 157 ? -32.125 2.104 -13.07 1 31.27 157 ASP B O 1
ATOM 9529 N N . ILE B 1 158 ? -32.344 0.637 -14.586 1 30.66 158 ILE B N 1
ATOM 9530 C CA . ILE B 1 158 ? -33.688 0.467 -14.102 1 30.66 158 ILE B CA 1
ATOM 9531 C C . ILE B 1 158 ? -33.719 -0.548 -12.961 1 30.66 158 ILE B C 1
ATOM 9533 O O . ILE B 1 158 ? -33.094 -1.614 -13.062 1 30.66 158 ILE B O 1
ATOM 9537 N N . SER B 1 159 ? -34.406 -0.232 -11.742 1 30 159 SER B N 1
ATOM 9538 C CA . SER B 1 159 ? -34.719 -0.832 -10.453 1 30 159 SER B CA 1
ATOM 9539 C C . SER B 1 159 ? -35 -2.324 -10.594 1 30 159 SER B C 1
ATOM 9541 O O . SER B 1 159 ? -35.281 -2.809 -11.688 1 30 159 SER B O 1
ATOM 9543 N N . GLN B 1 160 ? -35.188 -3.043 -9.352 1 31.36 160 GLN B N 1
ATOM 9544 C CA . GLN B 1 160 ? -35.344 -4.359 -8.734 1 31.36 160 GLN B CA 1
ATOM 9545 C C . GLN B 1 160 ? -36.594 -5.062 -9.227 1 31.36 160 GLN B C 1
ATOM 9547 O O . GLN B 1 160 ? -37 -6.105 -8.688 1 31.36 160 GLN B O 1
ATOM 9552 N N . SER B 1 161 ? -37.625 -4.523 -9.914 1 29.67 161 SER B N 1
ATOM 9553 C CA . SER B 1 161 ? -38.812 -5.328 -9.891 1 29.67 161 SER B CA 1
ATOM 9554 C C . SER B 1 161 ? -38.594 -6.703 -10.516 1 29.67 161 SER B C 1
ATOM 9556 O O . SER B 1 161 ? -37.688 -6.879 -11.32 1 29.67 161 SER B O 1
ATOM 9558 N N . GLN B 1 162 ? -39.375 -7.809 -9.914 1 33.75 162 GLN B N 1
ATOM 9559 C CA . GLN B 1 162 ? -39.531 -9.234 -10.18 1 33.75 162 GLN B CA 1
ATOM 9560 C C . GLN B 1 162 ? -39.594 -9.508 -11.68 1 33.75 162 GLN B C 1
ATOM 9562 O O . GLN B 1 162 ? -39.219 -10.578 -12.141 1 33.75 162 GLN B O 1
ATOM 9567 N N . HIS B 1 163 ? -40.5 -8.734 -12.352 1 31.22 163 HIS B N 1
ATOM 9568 C CA . HIS B 1 163 ? -40.844 -9.094 -13.727 1 31.22 163 HIS B CA 1
ATOM 9569 C C . HIS B 1 163 ? -39.594 -9.047 -14.625 1 31.22 163 HIS B C 1
ATOM 9571 O O . HIS B 1 163 ? -39.625 -9.578 -15.742 1 31.22 163 HIS B O 1
ATOM 9577 N N . LYS B 1 164 ? -38.531 -8.148 -14.414 1 39.16 164 LYS B N 1
ATOM 9578 C CA . LYS B 1 164 ? -37.531 -7.91 -15.453 1 39.16 164 LYS B CA 1
ATOM 9579 C C . LYS B 1 164 ? -36.375 -8.875 -15.328 1 39.16 164 LYS B C 1
ATOM 9581 O O . LYS B 1 164 ? -35.438 -8.859 -16.156 1 39.16 164 LYS B O 1
ATOM 9586 N N . LYS B 1 165 ? -36.25 -9.641 -14.305 1 37.94 165 LYS B N 1
ATOM 9587 C CA . LYS B 1 165 ? -35.344 -10.789 -14.273 1 37.94 165 LYS B CA 1
ATOM 9588 C C . LYS B 1 165 ? -35.656 -11.773 -15.391 1 37.94 165 LYS B C 1
ATOM 9590 O O . LYS B 1 165 ? -34.75 -12.359 -15.992 1 37.94 165 LYS B O 1
ATOM 9595 N N . LEU B 1 166 ? -37.031 -11.898 -15.508 1 39.22 166 LEU B N 1
ATOM 9596 C CA . LEU B 1 166 ? -37.5 -12.789 -16.562 1 39.22 166 LEU B CA 1
ATOM 9597 C C . LEU B 1 166 ? -37.156 -12.219 -17.938 1 39.22 166 LEU B C 1
ATOM 9599 O O . LEU B 1 166 ? -36.75 -12.961 -18.844 1 39.22 166 LEU B O 1
ATOM 9603 N N . GLY B 1 167 ? -37.375 -10.938 -18.078 1 38.81 167 GLY B N 1
ATOM 9604 C CA . GLY B 1 167 ? -37.031 -10.281 -19.328 1 38.81 167 GLY B CA 1
ATOM 9605 C C . GLY B 1 167 ? -35.562 -10.312 -19.656 1 38.81 167 GLY B C 1
ATOM 9606 O O . GLY B 1 167 ? -35.156 -10.5 -20.812 1 38.81 167 GLY B O 1
ATOM 9607 N N . ARG B 1 168 ? -34.719 -10.203 -18.656 1 45.78 168 ARG B N 1
ATOM 9608 C CA . ARG B 1 168 ? -33.281 -10.305 -18.766 1 45.78 168 ARG B CA 1
ATOM 9609 C C . ARG B 1 168 ? -32.875 -11.719 -19.141 1 45.78 168 ARG B C 1
ATOM 9611 O O . ARG B 1 168 ? -31.953 -11.914 -19.953 1 45.78 168 ARG B O 1
ATOM 9618 N N . ASN B 1 169 ? -33.531 -12.609 -18.438 1 50.41 169 ASN B N 1
ATOM 9619 C CA . ASN B 1 169 ? -33.281 -14.016 -18.75 1 50.41 169 ASN B CA 1
ATOM 9620 C C . ASN B 1 169 ? -33.719 -14.352 -20.172 1 50.41 169 ASN B C 1
ATOM 9622 O O . ASN B 1 169 ? -33.031 -15.117 -20.859 1 50.41 169 ASN B O 1
ATOM 9626 N N . LEU B 1 170 ? -34.906 -13.836 -20.516 1 49.69 170 LEU B N 1
ATOM 9627 C CA . LEU B 1 170 ? -35.406 -14.07 -21.875 1 49.69 170 LEU B CA 1
ATOM 9628 C C . LEU B 1 170 ? -34.469 -13.43 -22.891 1 49.69 170 LEU B C 1
ATOM 9630 O O . LEU B 1 170 ? -34.188 -14.023 -23.938 1 49.69 170 LEU B O 1
ATOM 9634 N N . HIS B 1 171 ? -34 -12.289 -22.422 1 59.5 171 HIS B N 1
ATOM 9635 C CA . HIS B 1 171 ? -33.062 -11.578 -23.297 1 59.5 171 HIS B CA 1
ATOM 9636 C C . HIS B 1 171 ? -31.719 -12.297 -23.375 1 59.5 171 HIS B C 1
ATOM 9638 O O . HIS B 1 171 ? -31.125 -12.383 -24.453 1 59.5 171 HIS B O 1
ATOM 9644 N N . ARG B 1 172 ? -31.438 -13.008 -22.312 1 68.19 172 ARG B N 1
ATOM 9645 C CA . ARG B 1 172 ? -30.203 -13.766 -22.344 1 68.19 172 ARG B CA 1
ATOM 9646 C C . ARG B 1 172 ? -30.344 -15.031 -23.188 1 68.19 172 ARG B C 1
ATOM 9648 O O . ARG B 1 172 ? -29.453 -15.383 -23.953 1 68.19 172 ARG B O 1
ATOM 9655 N N . ARG B 1 173 ? -31.547 -15.602 -23.125 1 75.44 173 ARG B N 1
ATOM 9656 C CA . ARG B 1 173 ? -31.797 -16.812 -23.906 1 75.44 173 ARG B CA 1
ATOM 9657 C C . ARG B 1 173 ? -31.844 -16.516 -25.391 1 75.44 173 ARG B C 1
ATOM 9659 O O . ARG B 1 173 ? -31.328 -17.281 -26.203 1 75.44 173 ARG B O 1
ATOM 9666 N N . ALA B 1 174 ? -32.469 -15.398 -25.688 1 77.12 174 ALA B N 1
ATOM 9667 C CA . ALA B 1 174 ? -32.531 -14.992 -27.078 1 77.12 174 ALA B CA 1
ATOM 9668 C C . ALA B 1 174 ? -31.156 -14.742 -27.656 1 77.12 174 ALA B C 1
ATOM 9670 O O . ALA B 1 174 ? -30.875 -15.086 -28.812 1 77.12 174 ALA B O 1
ATOM 9671 N N . GLN B 1 175 ? -30.359 -14.211 -26.875 1 79.44 175 GLN B N 1
ATOM 9672 C CA . GLN B 1 175 ? -28.984 -13.961 -27.312 1 79.44 175 GLN B CA 1
ATOM 9673 C C . GLN B 1 175 ? -28.234 -15.273 -27.516 1 79.44 175 GLN B C 1
ATOM 9675 O O . GLN B 1 175 ? -27.469 -15.406 -28.484 1 79.44 175 GLN B O 1
ATOM 9680 N N . LEU B 1 176 ? -28.484 -16.219 -26.703 1 83.88 176 LEU B N 1
ATOM 9681 C CA . LEU B 1 176 ? -27.812 -17.516 -26.812 1 83.88 176 LEU B CA 1
ATOM 9682 C C . LEU B 1 176 ? -28.312 -18.281 -28.031 1 83.88 176 LEU B C 1
ATOM 9684 O O . LEU B 1 176 ? -27.516 -18.922 -28.734 1 83.88 176 LEU B O 1
ATOM 9688 N N . GLU B 1 177 ? -29.562 -18.125 -28.281 1 83.75 177 GLU B N 1
ATOM 9689 C CA . GLU B 1 177 ? -30.141 -18.812 -29.438 1 83.75 177 GLU B CA 1
ATOM 9690 C C . GLU B 1 177 ? -29.609 -18.203 -30.75 1 83.75 177 GLU B C 1
ATOM 9692 O O . GLU B 1 177 ? -29.406 -18.938 -31.719 1 83.75 177 GLU B O 1
ATOM 9697 N N . ARG B 1 178 ? -29.438 -16.984 -30.719 1 84.56 178 ARG B N 1
ATOM 9698 C CA . ARG B 1 178 ? -28.844 -16.344 -31.891 1 84.56 178 ARG B CA 1
ATOM 9699 C C . ARG B 1 178 ? -27.422 -16.828 -32.125 1 84.56 178 ARG B C 1
ATOM 9701 O O . ARG B 1 178 ? -27.031 -17.047 -33.281 1 84.56 178 ARG B O 1
ATOM 9708 N N . LYS B 1 179 ? -26.672 -16.969 -31.125 1 86.31 179 LYS B N 1
ATOM 9709 C CA . LYS B 1 179 ? -25.297 -17.453 -31.234 1 86.31 179 LYS B CA 1
ATOM 9710 C C . LYS B 1 179 ? -25.281 -18.891 -31.766 1 86.31 179 LYS B C 1
ATOM 9712 O O . LYS B 1 179 ? -24.422 -19.234 -32.594 1 86.31 179 LYS B O 1
ATOM 9717 N N . VAL B 1 180 ? -26.266 -19.672 -31.281 1 88.81 180 VAL B N 1
ATOM 9718 C CA . VAL B 1 180 ? -26.359 -21.047 -31.75 1 88.81 180 VAL B CA 1
ATOM 9719 C C . VAL B 1 180 ? -26.703 -21.094 -33.219 1 88.81 180 VAL B C 1
ATOM 9721 O O . VAL B 1 180 ? -26.188 -21.922 -33.969 1 88.81 180 VAL B O 1
ATOM 9724 N N . ALA B 1 181 ? -27.5 -20.172 -33.688 1 87.25 181 ALA B N 1
ATOM 9725 C CA . ALA B 1 181 ? -27.875 -20.109 -35.094 1 87.25 181 ALA B CA 1
ATOM 9726 C C . ALA B 1 181 ? -26.672 -19.781 -35.969 1 87.25 181 ALA B C 1
ATOM 9728 O O . ALA B 1 181 ? -26.5 -20.344 -37.031 1 87.25 181 ALA B O 1
ATOM 9729 N N . ILE B 1 182 ? -25.938 -18.922 -35.469 1 88.62 182 ILE B N 1
ATOM 9730 C CA . ILE B 1 182 ? -24.719 -18.547 -36.188 1 88.62 182 ILE B CA 1
ATOM 9731 C C . ILE B 1 182 ? -23.766 -19.75 -36.219 1 88.62 182 ILE B C 1
ATOM 9733 O O . ILE B 1 182 ? -23.156 -20.016 -37.25 1 88.62 182 ILE B O 1
ATOM 9737 N N . LEU B 1 183 ? -23.703 -20.422 -35.156 1 90.25 183 LEU B N 1
ATOM 9738 C CA . LEU B 1 183 ? -22.797 -21.562 -35.094 1 90.25 183 LEU B CA 1
ATOM 9739 C C . LEU B 1 183 ? -23.312 -22.719 -35.938 1 90.25 183 LEU B C 1
ATOM 9741 O O . LEU B 1 183 ? -22.516 -23.438 -36.562 1 90.25 183 LEU B O 1
ATOM 9745 N N . ASP B 1 184 ? -24.609 -22.859 -36 1 89.81 184 ASP B N 1
ATOM 9746 C CA . ASP B 1 184 ? -25.172 -23.891 -36.875 1 89.81 184 ASP B CA 1
ATOM 9747 C C . ASP B 1 184 ? -24.844 -23.625 -38.344 1 89.81 184 ASP B C 1
ATOM 9749 O O . ASP B 1 184 ? -24.531 -24.547 -39.094 1 89.81 184 ASP B O 1
ATOM 9753 N N . LYS B 1 185 ? -24.875 -22.422 -38.656 1 90 185 LYS B N 1
ATOM 9754 C CA . LYS B 1 185 ? -24.516 -22.047 -40 1 90 185 LYS B CA 1
ATOM 9755 C C . LYS B 1 185 ? -23.016 -22.266 -40.281 1 90 185 LYS B C 1
ATOM 9757 O O . LYS B 1 185 ? -22.625 -22.703 -41.344 1 90 185 LYS B O 1
ATOM 9762 N N . ALA B 1 186 ? -22.234 -21.906 -39.344 1 91 186 ALA B N 1
ATOM 9763 C CA . ALA B 1 186 ? -20.797 -22.109 -39.438 1 91 186 ALA B CA 1
ATOM 9764 C C . ALA B 1 186 ? -20.453 -23.594 -39.594 1 91 186 ALA B C 1
ATOM 9766 O O . ALA B 1 186 ? -19.594 -23.969 -40.375 1 91 186 ALA B O 1
ATOM 9767 N N . ILE B 1 187 ? -21.172 -24.453 -38.844 1 91.81 187 ILE B N 1
ATOM 9768 C CA . ILE B 1 187 ? -20.922 -25.891 -38.844 1 91.81 187 ILE B CA 1
ATOM 9769 C C . ILE B 1 187 ? -21.375 -26.484 -40.188 1 91.81 187 ILE B C 1
ATOM 9771 O O . ILE B 1 187 ? -20.766 -27.422 -40.688 1 91.81 187 ILE B O 1
ATOM 9775 N N . GLU B 1 188 ? -22.359 -25.938 -40.781 1 88.56 188 GLU B N 1
ATOM 9776 C CA . GLU B 1 188 ? -22.812 -26.406 -42.094 1 88.56 188 GLU B CA 1
ATOM 9777 C C . GLU B 1 188 ? -21.734 -26.203 -43.156 1 88.56 188 GLU B C 1
ATOM 9779 O O . GLU B 1 188 ? -21.562 -27.047 -44.031 1 88.56 188 GLU B O 1
ATOM 9784 N N . HIS B 1 189 ? -21.031 -25.172 -42.969 1 89.19 189 HIS B N 1
ATOM 9785 C CA . HIS B 1 189 ? -19.969 -24.875 -43.906 1 89.19 189 HIS B CA 1
ATOM 9786 C C . HIS B 1 189 ? -18.688 -25.594 -43.531 1 89.19 189 HIS B C 1
ATOM 9788 O O . HIS B 1 189 ? -17.828 -25.844 -44.375 1 89.19 189 HIS B O 1
ATOM 9794 N N . ASN B 1 190 ? -18.531 -25.859 -42.25 1 88.88 190 ASN B N 1
ATOM 9795 C CA . ASN B 1 190 ? -17.344 -26.516 -41.719 1 88.88 190 ASN B CA 1
ATOM 9796 C C . ASN B 1 190 ? -17.703 -27.688 -40.812 1 88.88 190 ASN B C 1
ATOM 9798 O O . ASN B 1 190 ? -17.438 -27.656 -39.594 1 88.88 190 ASN B O 1
ATOM 9802 N N . PRO B 1 191 ? -18.156 -28.703 -41.281 1 81.56 191 PRO B N 1
ATOM 9803 C CA . PRO B 1 191 ? -18.719 -29.766 -40.438 1 81.56 191 PRO B CA 1
ATOM 9804 C C . PRO B 1 191 ? -17.656 -30.5 -39.656 1 81.56 191 PRO B C 1
ATOM 9806 O O . PRO B 1 191 ? -17.953 -31.078 -38.594 1 81.56 191 PRO B O 1
ATOM 9809 N N . LYS B 1 192 ? -16.453 -30.438 -40 1 77.69 192 LYS B N 1
ATOM 9810 C CA . LYS B 1 192 ? -15.43 -31.234 -39.344 1 77.69 192 LYS B CA 1
ATOM 9811 C C . LYS B 1 192 ? -14.672 -30.406 -38.312 1 77.69 192 LYS B C 1
ATOM 9813 O O . LYS B 1 192 ? -13.758 -30.922 -37.656 1 77.69 192 LYS B O 1
ATOM 9818 N N . SER B 1 193 ? -15.188 -29.219 -38.094 1 84.44 193 SER B N 1
ATOM 9819 C CA . SER B 1 193 ? -14.445 -28.375 -37.156 1 84.44 193 SER B CA 1
ATOM 9820 C C . SER B 1 193 ? -14.852 -28.641 -35.719 1 84.44 193 SER B C 1
ATOM 9822 O O . SER B 1 193 ? -15.984 -28.344 -35.344 1 84.44 193 SER B O 1
ATOM 9824 N N . VAL B 1 194 ? -13.938 -29.156 -34.938 1 82.44 194 VAL B N 1
ATOM 9825 C CA . VAL B 1 194 ? -14.172 -29.5 -33.562 1 82.44 194 VAL B CA 1
ATOM 9826 C C . VAL B 1 194 ? -14.391 -28.219 -32.75 1 82.44 194 VAL B C 1
ATOM 9828 O O . VAL B 1 194 ? -15.203 -28.203 -31.812 1 82.44 194 VAL B O 1
ATOM 9831 N N . LYS B 1 195 ? -13.719 -27.188 -33.188 1 82.12 195 LYS B N 1
ATOM 9832 C CA . LYS B 1 195 ? -13.82 -25.938 -32.438 1 82.12 195 LYS B CA 1
ATOM 9833 C C . LYS B 1 195 ? -15.242 -25.375 -32.5 1 82.12 195 LYS B C 1
ATOM 9835 O O . LYS B 1 195 ? -15.766 -24.906 -31.5 1 82.12 195 LYS B O 1
ATOM 9840 N N . LEU B 1 196 ? -15.828 -25.484 -33.625 1 87.56 196 LEU B N 1
ATOM 9841 C CA . LEU B 1 196 ? -17.172 -24.969 -33.812 1 87.56 196 LEU B CA 1
ATOM 9842 C C . LEU B 1 196 ? -18.203 -25.844 -33.094 1 87.56 196 LEU B C 1
ATOM 9844 O O . LEU B 1 196 ? -19.141 -25.328 -32.5 1 87.56 196 LEU B O 1
ATOM 9848 N N . LEU B 1 197 ? -17.938 -27.062 -33.156 1 86.81 197 LEU B N 1
ATOM 9849 C CA . LEU B 1 197 ? -18.844 -28 -32.5 1 86.81 197 LEU B CA 1
ATOM 9850 C C . LEU B 1 197 ? -18.812 -27.812 -30.984 1 86.81 197 LEU B C 1
ATOM 9852 O O . LEU B 1 197 ? -19.859 -27.781 -30.328 1 86.81 197 LEU B O 1
ATOM 9856 N N . THR B 1 198 ? -17.625 -27.734 -30.453 1 84.81 198 THR B N 1
ATOM 9857 C CA . THR B 1 198 ? -17.469 -27.531 -29.016 1 84.81 198 THR B CA 1
ATOM 9858 C C . THR B 1 198 ? -18.062 -26.188 -28.594 1 84.81 198 THR B C 1
ATOM 9860 O O . THR B 1 198 ? -18.672 -26.078 -27.516 1 84.81 198 THR B O 1
ATOM 9863 N N . ALA B 1 199 ? -17.797 -25.156 -29.422 1 84.56 199 ALA B N 1
ATOM 9864 C CA . ALA B 1 199 ? -18.344 -23.844 -29.109 1 84.56 199 ALA B CA 1
ATOM 9865 C C . ALA B 1 199 ? -19.875 -23.891 -29.062 1 84.56 199 ALA B C 1
ATOM 9867 O O . ALA B 1 199 ? -20.5 -23.266 -28.188 1 84.56 199 ALA B O 1
ATOM 9868 N N . ARG B 1 200 ? -20.484 -24.578 -29.984 1 87.69 200 ARG B N 1
ATOM 9869 C CA . ARG B 1 200 ? -21.938 -24.734 -30.016 1 87.69 200 ARG B CA 1
ATOM 9870 C C . ARG B 1 200 ? -22.438 -25.422 -28.766 1 87.69 200 ARG B C 1
ATOM 9872 O O . ARG B 1 200 ? -23.422 -24.984 -28.156 1 87.69 200 ARG B O 1
ATOM 9879 N N . LEU B 1 201 ? -21.781 -26.422 -28.344 1 85.56 201 LEU B N 1
ATOM 9880 C CA . LEU B 1 201 ? -22.203 -27.203 -27.188 1 85.56 201 LEU B CA 1
ATOM 9881 C C . LEU B 1 201 ? -22.016 -26.406 -25.891 1 85.56 201 LEU B C 1
ATOM 9883 O O . LEU B 1 201 ? -22.812 -26.531 -24.969 1 85.56 201 LEU B O 1
ATOM 9887 N N . ASN B 1 202 ? -21.016 -25.656 -25.875 1 78.62 202 ASN B N 1
ATOM 9888 C CA . ASN B 1 202 ? -20.797 -24.828 -24.703 1 78.62 202 ASN B CA 1
ATOM 9889 C C . ASN B 1 202 ? -21.891 -23.781 -24.547 1 78.62 202 ASN B C 1
ATOM 9891 O O . ASN B 1 202 ? -22.297 -23.469 -23.422 1 78.62 202 ASN B O 1
ATOM 9895 N N . ILE B 1 203 ? -22.312 -23.188 -25.625 1 82.06 203 ILE B N 1
ATOM 9896 C CA . ILE B 1 203 ? -23.344 -22.156 -25.578 1 82.06 203 ILE B CA 1
ATOM 9897 C C . ILE B 1 203 ? -24.688 -22.797 -25.25 1 82.06 203 ILE B C 1
ATOM 9899 O O . ILE B 1 203 ? -25.469 -22.25 -24.469 1 82.06 203 ILE B O 1
ATOM 9903 N N . VAL B 1 204 ? -24.922 -23.922 -25.812 1 84.06 204 VAL B N 1
ATOM 9904 C CA . VAL B 1 204 ? -26.188 -24.609 -25.594 1 84.06 204 VAL B CA 1
ATOM 9905 C C . VAL B 1 204 ? -26.266 -25.094 -24.141 1 84.06 204 VAL B C 1
ATOM 9907 O O . VAL B 1 204 ? -27.359 -25.219 -23.578 1 84.06 204 VAL B O 1
ATOM 9910 N N . ALA B 1 205 ? -25.188 -25.312 -23.5 1 78.12 205 ALA B N 1
ATOM 9911 C CA . ALA B 1 205 ? -25.109 -25.797 -22.125 1 78.12 205 ALA B CA 1
ATOM 9912 C C . ALA B 1 205 ? -25.688 -24.781 -21.156 1 78.12 205 ALA B C 1
ATOM 9914 O O . ALA B 1 205 ? -26.109 -25.141 -20.062 1 78.12 205 ALA B O 1
ATOM 9915 N N . GLU B 1 206 ? -25.719 -23.578 -21.609 1 74.5 206 GLU B N 1
ATOM 9916 C CA . GLU B 1 206 ? -26.203 -22.516 -20.719 1 74.5 206 GLU B CA 1
ATOM 9917 C C . GLU B 1 206 ? -27.719 -22.578 -20.562 1 74.5 206 GLU B C 1
ATOM 9919 O O . GLU B 1 206 ? -28.266 -22.094 -19.578 1 74.5 206 GLU B O 1
ATOM 9924 N N . TYR B 1 207 ? -28.438 -23.203 -21.594 1 77 207 TYR B N 1
ATOM 9925 C CA . TYR B 1 207 ? -29.891 -23.125 -21.453 1 77 207 TYR B CA 1
ATOM 9926 C C . TYR B 1 207 ? -30.531 -24.484 -21.703 1 77 207 TYR B C 1
ATOM 9928 O O . TYR B 1 207 ? -31.719 -24.672 -21.438 1 77 207 TYR B O 1
ATOM 9936 N N . TRP B 1 208 ? -29.844 -25.484 -22.203 1 80.25 208 TRP B N 1
ATOM 9937 C CA . TRP B 1 208 ? -30.391 -26.812 -22.391 1 80.25 208 TRP B CA 1
ATOM 9938 C C . TRP B 1 208 ? -30.391 -27.609 -21.094 1 80.25 208 TRP B C 1
ATOM 9940 O O . TRP B 1 208 ? -29.625 -27.297 -20.172 1 80.25 208 TRP B O 1
ATOM 9950 N N . ASP B 1 209 ? -31.25 -28.453 -21.047 1 81.25 209 ASP B N 1
ATOM 9951 C CA . ASP B 1 209 ? -31.25 -29.375 -19.922 1 81.25 209 ASP B CA 1
ATOM 9952 C C . ASP B 1 209 ? -30.078 -30.344 -20 1 81.25 209 ASP B C 1
ATOM 9954 O O . ASP B 1 209 ? -29.594 -30.641 -21.094 1 81.25 209 ASP B O 1
ATOM 9958 N N . VAL B 1 210 ? -29.625 -30.828 -18.953 1 80.44 210 VAL B N 1
ATOM 9959 C CA . VAL B 1 210 ? -28.422 -31.641 -18.844 1 80.44 210 VAL B CA 1
ATOM 9960 C C . VAL B 1 210 ? -28.578 -32.938 -19.625 1 80.44 210 VAL B C 1
ATOM 9962 O O . VAL B 1 210 ? -27.641 -33.406 -20.281 1 80.44 210 VAL B O 1
ATOM 9965 N N . SER B 1 211 ? -29.734 -33.5 -19.609 1 83.94 211 SER B N 1
ATOM 9966 C CA . SER B 1 211 ? -29.953 -34.781 -20.297 1 83.94 211 SER B CA 1
ATOM 9967 C C . SER B 1 211 ? -29.859 -34.594 -21.797 1 83.94 211 SER B C 1
ATOM 9969 O O . SER B 1 211 ? -29.234 -35.438 -22.484 1 83.94 211 SER B O 1
ATOM 9971 N N . THR B 1 212 ? -30.375 -33.5 -22.234 1 87.38 212 THR B N 1
ATOM 9972 C CA . THR B 1 212 ? -30.328 -33.25 -23.672 1 87.38 212 THR B CA 1
ATOM 9973 C C . THR B 1 212 ? -28.891 -32.938 -24.109 1 87.38 212 THR B C 1
ATOM 9975 O O . THR B 1 212 ? -28.484 -33.312 -25.203 1 87.38 212 THR B O 1
ATOM 9978 N N . LEU B 1 213 ? -28.297 -32.312 -23.25 1 87.5 213 LEU B N 1
ATOM 9979 C CA . LEU B 1 213 ? -26.922 -31.953 -23.562 1 87.5 213 LEU B CA 1
ATOM 9980 C C . LEU B 1 213 ? -26.047 -33.188 -23.625 1 87.5 213 LEU B C 1
ATOM 9982 O O . LEU B 1 213 ? -25.172 -33.312 -24.5 1 87.5 213 LEU B O 1
ATOM 9986 N N . HIS B 1 214 ? -26.234 -34.156 -22.75 1 86.19 214 HIS B N 1
ATOM 9987 C CA . HIS B 1 214 ? -25.484 -35.406 -22.75 1 86.19 214 HIS B CA 1
ATOM 9988 C C . HIS B 1 214 ? -25.719 -36.188 -24.031 1 86.19 214 HIS B C 1
ATOM 9990 O O . HIS B 1 214 ? -24.797 -36.75 -24.594 1 86.19 214 HIS B O 1
ATOM 9996 N N . GLN B 1 215 ? -26.891 -36.094 -24.438 1 87.25 215 GLN B N 1
ATOM 9997 C CA . GLN B 1 215 ? -27.25 -36.812 -25.656 1 87.25 215 GLN B CA 1
ATOM 9998 C C . GLN B 1 215 ? -26.594 -36.188 -26.875 1 87.25 215 GLN B C 1
ATOM 10000 O O . GLN B 1 215 ? -26.125 -36.875 -27.781 1 87.25 215 GLN B O 1
ATOM 10005 N N . GLU B 1 216 ? -26.641 -34.906 -26.812 1 88.62 216 GLU B N 1
ATOM 10006 C CA . GLU B 1 216 ? -26.031 -34.188 -27.938 1 88.62 216 GLU B CA 1
ATOM 10007 C C . GLU B 1 216 ? -24.516 -34.438 -27.984 1 88.62 216 GLU B C 1
ATOM 10009 O O . GLU B 1 216 ? -23.938 -34.562 -29.062 1 88.62 216 GLU B O 1
ATOM 10014 N N . TRP B 1 217 ? -23.875 -34.469 -26.891 1 88.44 217 TRP B N 1
ATOM 10015 C CA . TRP B 1 217 ? -22.453 -34.781 -26.828 1 88.44 217 TRP B CA 1
ATOM 10016 C C . TRP B 1 217 ? -22.172 -36.188 -27.375 1 88.44 217 TRP B C 1
ATOM 10018 O O . TRP B 1 217 ? -21.219 -36.375 -28.141 1 88.44 217 TRP B O 1
ATOM 10028 N N . ARG B 1 218 ? -22.984 -37.125 -27.031 1 86.44 218 ARG B N 1
ATOM 10029 C CA . ARG B 1 218 ? -22.812 -38.5 -27.516 1 86.44 218 ARG B CA 1
ATOM 10030 C C . ARG B 1 218 ? -23 -38.562 -29.016 1 86.44 218 ARG B C 1
ATOM 10032 O O . ARG B 1 218 ? -22.281 -39.312 -29.703 1 86.44 218 ARG B O 1
ATOM 10039 N N . ASN B 1 219 ? -23.906 -37.781 -29.484 1 87.81 219 ASN B N 1
ATOM 10040 C CA . ASN B 1 219 ? -24.156 -37.75 -30.922 1 87.81 219 ASN B CA 1
ATOM 10041 C C . ASN B 1 219 ? -22.953 -37.188 -31.688 1 87.81 219 ASN B C 1
ATOM 10043 O O . ASN B 1 219 ? -22.562 -37.719 -32.719 1 87.81 219 ASN B O 1
ATOM 10047 N N . VAL B 1 220 ? -22.484 -36.156 -31.156 1 88.5 220 VAL B N 1
ATOM 10048 C CA . VAL B 1 220 ? -21.359 -35.5 -31.812 1 88.5 220 VAL B CA 1
ATOM 10049 C C . VAL B 1 220 ? -20.141 -36.406 -31.781 1 88.5 220 VAL B C 1
ATOM 10051 O O . VAL B 1 220 ? -19.391 -36.469 -32.75 1 88.5 220 VAL B O 1
ATOM 10054 N N . LEU B 1 221 ? -19.953 -37.156 -30.719 1 88.19 221 LEU B N 1
ATOM 10055 C CA . LEU B 1 221 ? -18.828 -38.094 -30.594 1 88.19 221 LEU B CA 1
ATOM 10056 C C . LEU B 1 221 ? -19 -39.281 -31.531 1 88.19 221 LEU B C 1
ATOM 10058 O O . LEU B 1 221 ? -18.016 -39.812 -32.062 1 88.19 221 LEU B O 1
ATOM 10062 N N . PHE B 1 222 ? -20.203 -39.656 -31.734 1 85.75 222 PHE B N 1
ATOM 10063 C CA . PHE B 1 222 ? -20.5 -40.75 -32.625 1 85.75 222 PHE B CA 1
ATOM 10064 C C . PHE B 1 222 ? -20.203 -40.375 -34.062 1 85.75 222 PHE B C 1
ATOM 10066 O O . PHE B 1 222 ? -19.672 -41.188 -34.844 1 85.75 222 PHE B O 1
ATOM 10073 N N . LEU B 1 223 ? -20.453 -39.156 -34.375 1 84.69 223 LEU B N 1
ATOM 10074 C CA . LEU B 1 223 ? -20.234 -38.656 -35.719 1 84.69 223 LEU B CA 1
ATOM 10075 C C . LEU B 1 223 ? -18.766 -38.406 -35.969 1 84.69 223 LEU B C 1
ATOM 10077 O O . LEU B 1 223 ? -18.312 -38.406 -37.125 1 84.69 223 LEU B O 1
ATOM 10081 N N . ASN B 1 224 ? -18.031 -38.188 -34.938 1 84.44 224 ASN B N 1
ATOM 10082 C CA . ASN B 1 224 ? -16.609 -37.906 -35.031 1 84.44 224 ASN B CA 1
ATOM 10083 C C . ASN B 1 224 ? -15.797 -38.781 -34.094 1 84.44 224 ASN B C 1
ATOM 10085 O O . ASN B 1 224 ? -15.109 -38.281 -33.188 1 84.44 224 ASN B O 1
ATOM 10089 N N . PRO B 1 225 ? -15.773 -40 -34.312 1 76.44 225 PRO B N 1
ATOM 10090 C CA . PRO B 1 225 ? -15.148 -40.906 -33.344 1 76.44 225 PRO B CA 1
ATOM 10091 C C . PRO B 1 225 ? -13.633 -40.781 -33.312 1 76.44 225 PRO B C 1
ATOM 10093 O O . PRO B 1 225 ? -13.008 -41.125 -32.312 1 76.44 225 PRO B O 1
ATOM 10096 N N . VAL B 1 226 ? -12.992 -40.219 -34.344 1 79.19 226 VAL B N 1
ATOM 10097 C CA . VAL B 1 226 ? -11.531 -40.219 -34.438 1 79.19 226 VAL B CA 1
ATOM 10098 C C . VAL B 1 226 ? -10.984 -38.906 -33.875 1 79.19 226 VAL B C 1
ATOM 10100 O O . VAL B 1 226 ? -9.766 -38.781 -33.719 1 79.19 226 VAL B O 1
ATOM 10103 N N . SER B 1 227 ? -11.891 -38.062 -33.438 1 82.5 227 SER B N 1
ATOM 10104 C CA . SER B 1 227 ? -11.406 -36.781 -32.938 1 82.5 227 SER B CA 1
ATOM 10105 C C . SER B 1 227 ? -11.023 -36.875 -31.469 1 82.5 227 SER B C 1
ATOM 10107 O O . SER B 1 227 ? -11.891 -36.906 -30.594 1 82.5 227 SER B O 1
ATOM 10109 N N . ILE B 1 228 ? -9.773 -36.812 -31.141 1 83.69 228 ILE B N 1
ATOM 10110 C CA . ILE B 1 228 ? -9.266 -36.938 -29.781 1 83.69 228 ILE B CA 1
ATOM 10111 C C . ILE B 1 228 ? -9.578 -35.656 -29.016 1 83.69 228 ILE B C 1
ATOM 10113 O O . ILE B 1 228 ? -9.836 -35.688 -27.797 1 83.69 228 ILE B O 1
ATOM 10117 N N . GLU B 1 229 ? -9.625 -34.562 -29.688 1 81.06 229 GLU B N 1
ATOM 10118 C CA . GLU B 1 229 ? -9.922 -33.281 -29.047 1 81.06 229 GLU B CA 1
ATOM 10119 C C . GLU B 1 229 ? -11.352 -33.25 -28.516 1 81.06 229 GLU B C 1
ATOM 10121 O O . GLU B 1 229 ? -11.617 -32.688 -27.453 1 81.06 229 GLU B O 1
ATOM 10126 N N . LEU B 1 230 ? -12.188 -33.844 -29.266 1 86.31 230 LEU B N 1
ATOM 10127 C CA . LEU B 1 230 ? -13.594 -33.875 -28.844 1 86.31 230 LEU B CA 1
ATOM 10128 C C . LEU B 1 230 ? -13.766 -34.688 -27.562 1 86.31 230 LEU B C 1
ATOM 10130 O O . LEU B 1 230 ? -14.602 -34.344 -26.734 1 86.31 230 LEU B O 1
ATOM 10134 N N . TRP B 1 231 ? -13.031 -35.719 -27.438 1 86.69 231 TRP B N 1
ATOM 10135 C CA . TRP B 1 231 ? -13.078 -36.5 -26.219 1 86.69 231 TRP B CA 1
ATOM 10136 C C . TRP B 1 231 ? -12.625 -35.688 -25.016 1 86.69 231 TRP B C 1
ATOM 10138 O O . TRP B 1 231 ? -13.219 -35.75 -23.938 1 86.69 231 TRP B O 1
ATOM 10148 N N . ASN B 1 232 ? -11.586 -34.969 -25.188 1 86.31 232 ASN B N 1
ATOM 10149 C CA . ASN B 1 232 ? -11.109 -34.125 -24.125 1 86.31 232 ASN B CA 1
ATOM 10150 C C . ASN B 1 232 ? -12.172 -33.125 -23.688 1 86.31 232 ASN B C 1
ATOM 10152 O O . ASN B 1 232 ? -12.352 -32.875 -22.5 1 86.31 232 ASN B O 1
ATOM 10156 N N . GLU B 1 233 ? -12.859 -32.5 -24.594 1 84.44 233 GLU B N 1
ATOM 10157 C CA . GLU B 1 233 ? -13.898 -31.516 -24.281 1 84.44 233 GLU B CA 1
ATOM 10158 C C . GLU B 1 233 ? -15.102 -32.188 -23.609 1 84.44 233 GLU B C 1
ATOM 10160 O O . GLU B 1 233 ? -15.766 -31.578 -22.766 1 84.44 233 GLU B O 1
ATOM 10165 N N . TYR B 1 234 ? -15.367 -33.344 -24.125 1 87.62 234 TYR B N 1
ATOM 10166 C CA . TYR B 1 234 ? -16.469 -34.094 -23.5 1 87.62 234 TYR B CA 1
ATOM 10167 C C . TYR B 1 234 ? -16.156 -34.375 -22.047 1 87.62 234 TYR B C 1
ATOM 10169 O O . TYR B 1 234 ? -17.047 -34.281 -21.188 1 87.62 234 TYR B O 1
ATOM 10177 N N . LEU B 1 235 ? -14.938 -34.781 -21.719 1 89.19 235 LEU B N 1
ATOM 10178 C CA . LEU B 1 235 ? -14.531 -35.031 -20.344 1 89.19 235 LEU B CA 1
ATOM 10179 C C . LEU B 1 235 ? -14.602 -33.75 -19.516 1 89.19 235 LEU B C 1
ATOM 10181 O O . LEU B 1 235 ? -14.977 -33.812 -18.344 1 89.19 235 LEU B O 1
ATOM 10185 N N . ASN B 1 236 ? -14.25 -32.656 -20.125 1 84 236 ASN B N 1
ATOM 10186 C CA . ASN B 1 236 ? -14.391 -31.391 -19.453 1 84 236 ASN B CA 1
ATOM 10187 C C . ASN B 1 236 ? -15.836 -31.109 -19.062 1 84 236 ASN B C 1
ATOM 10189 O O . ASN B 1 236 ? -16.109 -30.609 -17.969 1 84 236 ASN B O 1
ATOM 10193 N N . PHE B 1 237 ? -16.703 -31.406 -19.906 1 83.44 237 PHE B N 1
ATOM 10194 C CA . PHE B 1 237 ? -18.125 -31.188 -19.688 1 83.44 237 PHE B CA 1
ATOM 10195 C C . PHE B 1 237 ? -18.641 -32.062 -18.547 1 83.44 237 PHE B C 1
ATOM 10197 O O . PHE B 1 237 ? -19.375 -31.578 -17.688 1 83.44 237 PHE B O 1
ATOM 10204 N N . ILE B 1 238 ? -18.203 -33.188 -18.547 1 87.75 238 ILE B N 1
ATOM 10205 C CA . ILE B 1 238 ? -18.688 -34.156 -17.531 1 87.75 238 ILE B CA 1
ATOM 10206 C C . ILE B 1 238 ? -18.156 -33.719 -16.156 1 87.75 238 ILE B C 1
ATOM 10208 O O . ILE B 1 238 ? -18.859 -33.844 -15.156 1 87.75 238 ILE B O 1
ATOM 10212 N N . GLU B 1 239 ? -16.969 -33.25 -16.078 1 89 239 GLU B N 1
ATOM 10213 C CA . GLU B 1 239 ? -16.328 -32.906 -14.82 1 89 239 GLU B CA 1
ATOM 10214 C C . GLU B 1 239 ? -16.859 -31.578 -14.273 1 89 239 GLU B C 1
ATOM 10216 O O . GLU B 1 239 ? -16.781 -31.328 -13.07 1 89 239 GLU B O 1
ATOM 10221 N N . ASN B 1 240 ? -17.312 -30.75 -15.109 1 82 240 ASN B N 1
ATOM 10222 C CA . ASN B 1 240 ? -17.641 -29.391 -14.672 1 82 240 ASN B CA 1
ATOM 10223 C C . ASN B 1 240 ? -19.141 -29.172 -14.578 1 82 240 ASN B C 1
ATOM 10225 O O . ASN B 1 240 ? -19.594 -28.047 -14.32 1 82 240 ASN B O 1
ATOM 10229 N N . ASN B 1 241 ? -19.906 -30.156 -14.695 1 80.5 241 ASN B N 1
ATOM 10230 C CA . ASN B 1 241 ? -21.359 -30.031 -14.562 1 80.5 241 ASN B CA 1
ATOM 10231 C C . ASN B 1 241 ? -21.875 -30.781 -13.344 1 80.5 241 ASN B C 1
ATOM 10233 O O . ASN B 1 241 ? -21.906 -32 -13.32 1 80.5 241 ASN B O 1
ATOM 10237 N N . PHE B 1 242 ? -22.406 -30.047 -12.477 1 84.88 242 PHE B N 1
ATOM 10238 C CA . PHE B 1 242 ? -22.797 -30.562 -11.164 1 84.88 242 PHE B CA 1
ATOM 10239 C C . PHE B 1 242 ? -23.984 -31.5 -11.289 1 84.88 242 PHE B C 1
ATOM 10241 O O . PHE B 1 242 ? -24.031 -32.562 -10.648 1 84.88 242 PHE B O 1
ATOM 10248 N N . GLU B 1 243 ? -25 -31.141 -12.039 1 82 243 GLU B N 1
ATOM 10249 C CA . GLU B 1 243 ? -26.25 -31.891 -12.078 1 82 243 GLU B CA 1
ATOM 10250 C C . GLU B 1 243 ? -26.047 -33.312 -12.594 1 82 243 GLU B C 1
ATOM 10252 O O . GLU B 1 243 ? -26.641 -34.25 -12.078 1 82 243 GLU B O 1
ATOM 10257 N N . GLY B 1 244 ? -25.219 -33.406 -13.523 1 82.06 244 GLY B N 1
ATOM 10258 C CA . GLY B 1 244 ? -25 -34.719 -14.078 1 82.06 244 GLY B CA 1
ATOM 10259 C C . GLY B 1 244 ? -23.703 -35.375 -13.617 1 82.06 244 GLY B C 1
ATOM 10260 O O . GLY B 1 244 ? -23.312 -36.438 -14.102 1 82.06 244 GLY B O 1
ATOM 10261 N N . PHE B 1 245 ? -23.219 -34.844 -12.594 1 90.62 245 PHE B N 1
ATOM 10262 C CA . PHE B 1 245 ? -21.875 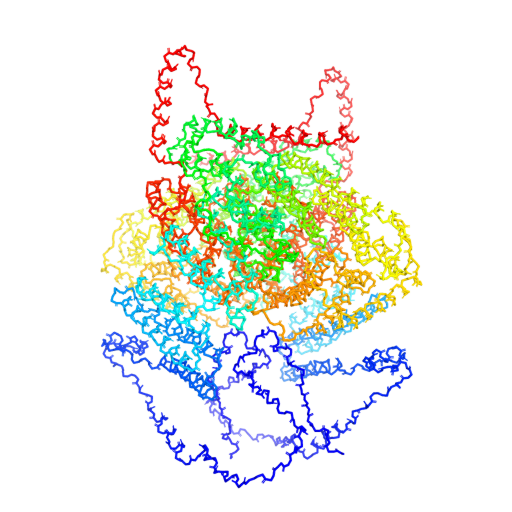-35.312 -12.242 1 90.62 245 PHE B CA 1
ATOM 10263 C C . PHE B 1 245 ? -21.922 -36.344 -11.125 1 90.62 245 PHE B C 1
ATOM 10265 O O . PHE B 1 245 ? -22.719 -36.188 -10.18 1 90.62 245 PHE B O 1
ATOM 10272 N N . SER B 1 246 ? -21.266 -37.281 -11.188 1 94 246 SER B N 1
ATOM 10273 C CA . SER B 1 246 ? -20.875 -38.25 -10.172 1 94 246 SER B CA 1
ATOM 10274 C C . SER B 1 246 ? -19.547 -38.906 -10.523 1 94 246 SER B C 1
ATOM 10276 O O . SER B 1 246 ? -19.219 -39.062 -11.703 1 94 246 SER B O 1
ATOM 10278 N N . VAL B 1 247 ? -18.797 -39.281 -9.555 1 96.06 247 VAL B N 1
ATOM 10279 C CA . VAL B 1 247 ? -17.484 -39.875 -9.812 1 96.06 247 VAL B CA 1
ATOM 10280 C C . VAL B 1 247 ? -17.672 -41.188 -10.578 1 96.06 247 VAL B C 1
ATOM 10282 O O . VAL B 1 247 ? -16.906 -41.5 -11.492 1 96.06 247 VAL B O 1
ATOM 10285 N N . ALA B 1 248 ? -18.688 -41.906 -10.289 1 94.19 248 ALA B N 1
ATOM 10286 C CA . ALA B 1 248 ? -18.969 -43.156 -10.969 1 94.19 248 ALA B CA 1
ATOM 10287 C C . ALA B 1 248 ? -19.266 -42.938 -12.445 1 94.19 248 ALA B C 1
ATOM 10289 O O . ALA B 1 248 ? -18.781 -43.688 -13.305 1 94.19 248 ALA B O 1
ATOM 10290 N N . LEU B 1 249 ? -20.047 -41.938 -12.656 1 92.06 249 LEU B N 1
ATOM 10291 C CA . LEU B 1 249 ? -20.391 -41.625 -14.039 1 92.06 249 LEU B CA 1
ATOM 10292 C C . LEU B 1 249 ? -19.172 -41.156 -14.812 1 92.06 249 LEU B C 1
ATOM 10294 O O . LEU B 1 249 ? -19 -41.469 -15.984 1 92.06 249 LEU B O 1
ATOM 10298 N N . ALA B 1 250 ? -18.391 -40.344 -14.211 1 94.69 250 ALA B N 1
ATOM 10299 C CA . ALA B 1 250 ? -17.172 -39.875 -14.852 1 94.69 250 ALA B CA 1
ATOM 10300 C C . ALA B 1 250 ? -16.219 -41.031 -15.18 1 94.69 250 ALA B C 1
ATOM 10302 O O . ALA B 1 250 ? -15.633 -41.062 -16.25 1 94.69 250 ALA B O 1
ATOM 10303 N N . LEU B 1 251 ? -16.047 -41.969 -14.219 1 96.62 251 LEU B N 1
ATOM 10304 C CA . LEU B 1 251 ? -15.18 -43.125 -14.422 1 96.62 251 LEU B CA 1
ATOM 10305 C C . LEU B 1 251 ? -15.688 -44 -15.578 1 96.62 251 LEU B C 1
ATOM 10307 O O . LEU B 1 251 ? -14.891 -44.531 -16.359 1 96.62 251 LEU B O 1
ATOM 10311 N N . LYS B 1 252 ? -16.969 -44.062 -15.688 1 94.81 252 LYS B N 1
ATOM 10312 C CA . LYS B 1 252 ? -17.562 -44.812 -16.797 1 94.81 252 LYS B CA 1
ATOM 10313 C C . LYS B 1 252 ? -17.25 -44.125 -18.141 1 94.81 252 LYS B C 1
ATOM 10315 O O . LYS B 1 252 ? -16.984 -44.812 -19.141 1 94.81 252 LYS B O 1
ATOM 10320 N N . THR B 1 253 ? -17.391 -42.875 -18.094 1 93.12 253 THR B N 1
ATOM 10321 C CA . THR B 1 253 ? -17.078 -42.094 -19.312 1 93.12 253 THR B CA 1
ATOM 10322 C C . THR B 1 253 ? -15.609 -42.25 -19.672 1 93.12 253 THR B C 1
ATOM 10324 O O . THR B 1 253 ? -15.266 -42.375 -20.859 1 93.12 253 THR B O 1
ATOM 10327 N N . TYR B 1 254 ? -14.711 -42.188 -18.75 1 96.06 254 TYR B N 1
ATOM 10328 C CA . TYR B 1 254 ? -13.297 -42.406 -19 1 96.06 254 TYR B CA 1
ATOM 10329 C C . TYR B 1 254 ? -13.062 -43.812 -19.594 1 96.06 254 TYR B C 1
ATOM 10331 O O . TYR B 1 254 ? -12.266 -43.969 -20.516 1 96.06 254 TYR B O 1
ATOM 10339 N N . ALA B 1 255 ? -13.719 -44.781 -19.031 1 96.44 255 ALA B N 1
ATOM 10340 C CA . ALA B 1 255 ? -13.586 -46.156 -19.531 1 96.44 255 ALA B CA 1
ATOM 10341 C C . ALA B 1 255 ? -13.992 -46.25 -21 1 96.44 255 ALA B C 1
ATOM 10343 O O . ALA B 1 255 ? -13.32 -46.906 -21.797 1 96.44 255 ALA B O 1
ATOM 10344 N N . SER B 1 256 ? -15.07 -45.594 -21.297 1 92.75 256 SER B N 1
ATOM 10345 C CA . SER B 1 256 ? -15.523 -45.562 -22.688 1 92.75 256 SER B CA 1
ATOM 10346 C C . SER B 1 256 ? -14.516 -44.844 -23.578 1 92.75 256 SER B C 1
ATOM 10348 O O . SER B 1 256 ? -14.297 -45.281 -24.719 1 92.75 256 SER B O 1
ATOM 10350 N N . CYS B 1 257 ? -14.031 -43.812 -23.094 1 93.44 257 CYS B N 1
ATOM 10351 C CA . CYS B 1 257 ? -13.016 -43.094 -23.844 1 93.44 257 CYS B CA 1
ATOM 10352 C C . CYS B 1 257 ? -11.797 -43.969 -24.109 1 93.44 257 CYS B C 1
ATOM 10354 O O . CYS B 1 257 ? -11.312 -44.031 -25.234 1 93.44 257 CYS B O 1
ATOM 10356 N N . PHE B 1 258 ? -11.273 -44.688 -23.094 1 95.31 258 PHE B N 1
ATOM 10357 C CA . PHE B 1 258 ? -10.109 -45.562 -23.234 1 95.31 258 PHE B CA 1
ATOM 10358 C C . PHE B 1 258 ? -10.391 -46.688 -24.219 1 95.31 258 PHE B C 1
ATOM 10360 O O . PHE B 1 258 ? -9.531 -47.062 -25.016 1 95.31 258 PHE B O 1
ATOM 10367 N N . GLN B 1 259 ? -11.562 -47.188 -24.156 1 93.38 259 GLN B N 1
ATOM 10368 C CA . GLN B 1 259 ? -11.938 -48.281 -25.078 1 93.38 259 GLN B CA 1
ATOM 10369 C C . GLN B 1 259 ? -11.828 -47.812 -26.531 1 93.38 259 GLN B C 1
ATOM 10371 O O . GLN B 1 259 ? -11.289 -48.531 -27.359 1 93.38 259 GLN B O 1
ATOM 10376 N N . LYS B 1 260 ? -12.328 -46.656 -26.75 1 90.38 260 LYS B N 1
ATOM 10377 C CA . LYS B 1 260 ? -12.281 -46.125 -28.109 1 90.38 260 LYS B CA 1
ATOM 10378 C C . LYS B 1 260 ? -10.852 -45.812 -28.531 1 90.38 260 LYS B C 1
ATOM 10380 O O . LYS B 1 260 ? -10.461 -46.062 -29.672 1 90.38 260 LYS B O 1
ATOM 10385 N N . LEU B 1 261 ? -10.102 -45.312 -27.672 1 92.25 261 LEU B N 1
ATOM 10386 C CA . LEU B 1 261 ? -8.719 -44.969 -27.969 1 92.25 261 LEU B CA 1
ATOM 10387 C C . LEU B 1 261 ? -7.883 -46.219 -28.219 1 92.25 261 LEU B C 1
ATOM 10389 O O . LEU B 1 261 ? -7.047 -46.219 -29.125 1 92.25 261 LEU B O 1
ATOM 10393 N N . LEU B 1 262 ? -8.086 -47.25 -27.422 1 91.94 262 LEU B N 1
ATOM 10394 C CA . LEU B 1 262 ? -7.336 -48.5 -27.578 1 91.94 262 LEU B CA 1
ATOM 10395 C C . LEU B 1 262 ? -7.715 -49.219 -28.859 1 91.94 262 LEU B C 1
ATOM 10397 O O . LEU B 1 262 ? -6.883 -49.906 -29.469 1 91.94 262 LEU B O 1
ATOM 10401 N N . GLN B 1 263 ? -8.938 -49 -29.297 1 89.38 263 GLN B N 1
ATOM 10402 C CA . GLN B 1 263 ? -9.359 -49.531 -30.594 1 89.38 263 GLN B CA 1
ATOM 10403 C C . GLN B 1 263 ? -8.602 -48.875 -31.734 1 89.38 263 GLN B C 1
ATOM 10405 O O . GLN B 1 263 ? -8.242 -49.531 -32.719 1 89.38 263 GLN B O 1
ATOM 10410 N N . MET B 1 264 ? -8.398 -47.688 -31.547 1 89.25 264 MET B N 1
ATOM 10411 C CA . MET B 1 264 ? -7.684 -46.938 -32.594 1 89.25 264 MET B CA 1
ATOM 10412 C C . MET B 1 264 ? -6.207 -47.312 -32.594 1 89.25 264 MET B C 1
ATOM 10414 O O . MET B 1 264 ? -5.527 -47.156 -33.625 1 89.25 264 MET B O 1
ATOM 10418 N N . GLN B 1 265 ? -5.68 -47.812 -31.516 1 87.81 265 GLN B N 1
ATOM 10419 C CA . GLN B 1 265 ? -4.273 -48.156 -31.391 1 87.81 265 GLN B CA 1
ATOM 10420 C C . GLN B 1 265 ? -4 -49.531 -32.031 1 87.81 265 GLN B C 1
ATOM 10422 O O . GLN B 1 265 ? -2.863 -49.812 -32.406 1 87.81 265 GLN B O 1
ATOM 10427 N N . GLN B 1 266 ? -4.969 -50.312 -32.219 1 86 266 GLN B N 1
ATOM 10428 C CA . GLN B 1 266 ? -4.801 -51.656 -32.781 1 86 266 GLN B CA 1
ATOM 10429 C C . GLN B 1 266 ? -4.363 -51.594 -34.25 1 86 266 GLN B C 1
ATOM 10431 O O . GLN B 1 266 ? -4.723 -50.656 -34.969 1 86 266 GLN B O 1
ATOM 10436 N N . PRO B 1 267 ? -3.496 -52.531 -34.562 1 81.81 267 PRO B N 1
ATOM 10437 C CA . PRO B 1 267 ? -3.01 -52.562 -35.938 1 81.81 267 PRO B CA 1
ATOM 10438 C C . PRO B 1 267 ? -4.133 -52.75 -36.969 1 81.81 267 PRO B C 1
ATOM 10440 O O . PRO B 1 267 ? -3.99 -52.375 -38.125 1 81.81 267 PRO B O 1
ATOM 10443 N N . SER B 1 268 ? -5.281 -53.312 -36.5 1 81.38 268 SER B N 1
ATOM 10444 C CA . SER B 1 268 ? -6.391 -53.562 -37.406 1 81.38 268 SER B CA 1
ATOM 10445 C C . SER B 1 268 ? -7.086 -52.281 -37.781 1 81.38 268 SER B C 1
ATOM 10447 O O . SER B 1 268 ? -7.801 -52.219 -38.812 1 81.38 268 SER B O 1
ATOM 10449 N N . PHE B 1 269 ? -6.824 -51.281 -37.031 1 80.19 269 PHE B N 1
ATOM 10450 C CA . PHE B 1 269 ? -7.418 -49.969 -37.344 1 80.19 269 PHE B CA 1
ATOM 10451 C C . PHE B 1 269 ? -6.727 -49.344 -38.531 1 80.19 269 PHE B C 1
ATOM 10453 O O . PHE B 1 269 ? -5.504 -49.406 -38.656 1 80.19 269 PHE B O 1
ATOM 10460 N N . ALA B 1 270 ? -7.473 -48.906 -39.469 1 76.19 270 ALA B N 1
ATOM 10461 C CA . ALA B 1 270 ? -6.922 -48.281 -40.688 1 76.19 270 ALA B CA 1
ATOM 10462 C C . ALA B 1 270 ? -5.895 -47.219 -40.344 1 76.19 270 ALA B C 1
ATOM 10464 O O . ALA B 1 270 ? -6.207 -46.25 -39.625 1 76.19 270 ALA B O 1
ATOM 10465 N N . SER B 1 271 ? -4.723 -47.5 -40.75 1 71.75 271 SER B N 1
ATOM 10466 C CA . SER B 1 271 ? -3.588 -46.656 -40.406 1 71.75 271 SER B CA 1
ATOM 10467 C C . SER B 1 271 ? -3.836 -45.219 -40.844 1 71.75 271 SER B C 1
ATOM 10469 O O . SER B 1 271 ? -3.396 -44.281 -40.156 1 71.75 271 SER B O 1
ATOM 10471 N N . HIS B 1 272 ? -4.535 -45.062 -41.875 1 71.06 272 HIS B N 1
ATOM 10472 C CA . HIS B 1 272 ? -4.715 -43.719 -42.406 1 71.06 272 HIS B CA 1
ATOM 10473 C C . HIS B 1 272 ? -5.719 -42.906 -41.562 1 71.06 272 HIS B C 1
ATOM 10475 O O . HIS B 1 272 ? -5.746 -41.688 -41.625 1 71.06 272 HIS B O 1
ATOM 10481 N N . GLN B 1 273 ? -6.309 -43.625 -40.781 1 77.94 273 GLN B N 1
ATOM 10482 C CA . GLN B 1 273 ? -7.332 -42.938 -40 1 77.94 273 GLN B CA 1
ATOM 10483 C C . GLN B 1 273 ? -6.844 -42.688 -38.562 1 77.94 273 GLN B C 1
ATOM 10485 O O . GLN B 1 273 ? -7.48 -41.938 -37.812 1 77.94 273 GLN B O 1
ATOM 10490 N N . ARG B 1 274 ? -5.73 -43.156 -38.25 1 82.56 274 ARG B N 1
ATOM 10491 C CA . ARG B 1 274 ? -5.195 -43 -36.906 1 82.56 274 ARG B CA 1
ATOM 10492 C C . ARG B 1 274 ? -4.738 -41.562 -36.688 1 82.56 274 ARG B C 1
ATOM 10494 O O . ARG B 1 274 ? -3.98 -41 -37.469 1 82.56 274 ARG B O 1
ATOM 10501 N N . PRO B 1 275 ? -5.34 -40.938 -35.656 1 84.81 275 PRO B N 1
ATOM 10502 C CA . PRO B 1 275 ? -4.914 -39.562 -35.344 1 84.81 275 PRO B CA 1
ATOM 10503 C C . PRO B 1 275 ? -3.418 -39.469 -35.062 1 84.81 275 PRO B C 1
ATOM 10505 O O . PRO B 1 275 ? -2.812 -40.438 -34.594 1 84.81 275 PRO B O 1
ATOM 10508 N N . ALA B 1 276 ? -2.898 -38.344 -35.5 1 83.44 276 ALA B N 1
ATOM 10509 C CA . ALA B 1 276 ? -1.491 -38.094 -35.219 1 83.44 276 ALA B CA 1
ATOM 10510 C C . ALA B 1 276 ? -1.251 -38 -33.719 1 83.44 276 ALA B C 1
ATOM 10512 O O . ALA B 1 276 ? -2.098 -37.5 -32.969 1 83.44 276 ALA B O 1
ATOM 10513 N N . HIS B 1 277 ? -0.281 -38.594 -33.094 1 87.75 277 HIS B N 1
ATOM 10514 C CA . HIS B 1 277 ? 0.147 -38.5 -31.703 1 87.75 277 HIS B CA 1
ATOM 10515 C C . HIS B 1 277 ? -0.857 -39.188 -30.781 1 87.75 277 HIS B C 1
ATOM 10517 O O . HIS B 1 277 ? -1.177 -38.656 -29.703 1 87.75 277 HIS B O 1
ATOM 10523 N N . LEU B 1 278 ? -1.508 -40.188 -31.156 1 89.75 278 LEU B N 1
ATOM 10524 C CA . LEU B 1 278 ? -2.502 -40.938 -30.406 1 89.75 278 LEU B CA 1
ATOM 10525 C C . LEU B 1 278 ? -1.917 -41.438 -29.078 1 89.75 278 LEU B C 1
ATOM 10527 O O . LEU B 1 278 ? -2.564 -41.344 -28.031 1 89.75 278 LEU B O 1
ATOM 10531 N N . GLU B 1 279 ? -0.7 -41.969 -29.109 1 91.38 279 GLU B N 1
ATOM 10532 C CA . GLU B 1 279 ? -0.082 -42.5 -27.906 1 91.38 279 GLU B CA 1
ATOM 10533 C C . GLU B 1 279 ? 0.097 -41.406 -26.844 1 91.38 279 GLU B C 1
ATOM 10535 O O . GLU B 1 279 ? -0.16 -41.625 -25.672 1 91.38 279 GLU B O 1
ATOM 10540 N N . GLU B 1 280 ? 0.555 -40.25 -27.281 1 91.56 280 GLU B N 1
ATOM 10541 C CA . GLU B 1 280 ? 0.723 -39.156 -26.344 1 91.56 280 GLU B CA 1
ATOM 10542 C C . GLU B 1 280 ? -0.613 -38.719 -25.75 1 91.56 280 GLU B C 1
ATOM 10544 O O . GLU B 1 280 ? -0.689 -38.406 -24.547 1 91.56 280 GLU B O 1
ATOM 10549 N N . PHE B 1 281 ? -1.585 -38.75 -26.531 1 90.44 281 PHE B N 1
ATOM 10550 C CA . PHE B 1 281 ? -2.906 -38.344 -26.062 1 90.44 281 PHE B CA 1
ATOM 10551 C C . PHE B 1 281 ? -3.443 -39.344 -25.047 1 90.44 281 PHE B C 1
ATOM 10553 O O . PHE B 1 281 ? -4.062 -38.969 -24.047 1 90.44 281 PHE B O 1
ATOM 10560 N N . ILE B 1 282 ? -3.197 -40.594 -25.281 1 93.56 282 ILE B N 1
ATOM 10561 C CA . ILE B 1 282 ? -3.645 -41.625 -24.344 1 93.56 282 ILE B CA 1
ATOM 10562 C C . ILE B 1 282 ? -2.979 -41.406 -22.984 1 93.56 282 ILE B C 1
ATOM 10564 O O . ILE B 1 282 ? -3.635 -41.5 -21.953 1 93.56 282 ILE B O 1
ATOM 10568 N N . ILE B 1 283 ? -1.738 -41.094 -22.969 1 93.69 283 ILE B N 1
ATOM 10569 C CA . ILE B 1 283 ? -0.989 -40.844 -21.75 1 93.69 283 ILE B CA 1
ATOM 10570 C C . ILE B 1 283 ? -1.563 -39.625 -21.031 1 93.69 283 ILE B C 1
ATOM 10572 O O . ILE B 1 283 ? -1.711 -39.656 -19.797 1 93.69 283 ILE B O 1
ATOM 10576 N N . ASP B 1 284 ? -1.906 -38.656 -21.766 1 91.44 284 ASP B N 1
ATOM 10577 C CA . ASP B 1 284 ? -2.455 -37.438 -21.172 1 91.44 284 ASP B CA 1
ATOM 10578 C C . ASP B 1 284 ? -3.803 -37.688 -20.516 1 91.44 284 ASP B C 1
ATOM 10580 O O . ASP B 1 284 ? -4.098 -37.156 -19.438 1 91.44 284 ASP B O 1
ATOM 10584 N N . ILE B 1 285 ? -4.594 -38.469 -21.125 1 92.81 285 ILE B N 1
ATOM 10585 C CA . ILE B 1 285 ? -5.898 -38.781 -20.562 1 92.81 285 ILE B CA 1
ATOM 10586 C C . ILE B 1 285 ? -5.723 -39.625 -19.297 1 92.81 285 ILE B C 1
ATOM 10588 O O . ILE B 1 285 ? -6.465 -39.469 -18.328 1 92.81 285 ILE B O 1
ATOM 10592 N N . ALA B 1 286 ? -4.785 -40.531 -19.359 1 94.94 286 ALA B N 1
ATOM 10593 C CA . ALA B 1 286 ? -4.504 -41.344 -18.188 1 94.94 286 ALA B CA 1
ATOM 10594 C C . ALA B 1 286 ? -4.055 -40.469 -17.016 1 94.94 286 ALA B C 1
ATOM 10596 O O . ALA B 1 286 ? -4.492 -40.688 -15.883 1 94.94 286 ALA B O 1
ATOM 10597 N N . SER B 1 287 ? -3.18 -39.594 -17.312 1 92.88 287 SER B N 1
ATOM 10598 C CA . SER B 1 287 ? -2.717 -38.656 -16.281 1 92.88 287 SER B CA 1
ATOM 10599 C C . SER B 1 287 ? -3.859 -37.812 -15.766 1 92.88 287 SER B C 1
ATOM 10601 O O . SER B 1 287 ? -3.922 -37.5 -14.57 1 92.88 287 SER B O 1
ATOM 10603 N N . ARG B 1 288 ? -4.695 -37.375 -16.641 1 91.88 288 ARG B N 1
ATOM 10604 C CA . ARG B 1 288 ? -5.867 -36.594 -16.25 1 91.88 288 ARG B CA 1
ATOM 10605 C C . ARG B 1 288 ? -6.766 -37.375 -15.312 1 91.88 288 ARG B C 1
ATOM 10607 O O . ARG B 1 288 ? -7.277 -36.812 -14.328 1 91.88 288 ARG B O 1
ATOM 10614 N N . LEU B 1 289 ? -6.934 -38.594 -15.656 1 95.19 289 LEU B N 1
ATOM 10615 C CA . LEU B 1 289 ? -7.762 -39.469 -14.812 1 95.19 289 LEU B CA 1
ATOM 10616 C C . LEU B 1 289 ? -7.156 -39.594 -13.422 1 95.19 289 LEU B C 1
ATOM 10618 O O . LEU B 1 289 ? -7.875 -39.562 -12.422 1 95.19 289 LEU B O 1
ATOM 10622 N N . CYS B 1 290 ? -5.859 -39.781 -13.336 1 94.12 290 CYS B N 1
ATOM 10623 C CA . CYS B 1 290 ? -5.191 -39.875 -12.047 1 94.12 290 CYS B CA 1
ATOM 10624 C C . CYS B 1 290 ? -5.387 -38.594 -11.234 1 94.12 290 CYS B C 1
ATOM 10626 O O . CYS B 1 290 ? -5.645 -38.656 -10.031 1 94.12 290 CYS B O 1
ATOM 10628 N N . SER B 1 291 ? -5.281 -37.469 -11.867 1 90.88 291 SER B N 1
ATOM 10629 C CA . SER B 1 291 ? -5.473 -36.188 -11.195 1 90.88 291 SER B CA 1
ATOM 10630 C C . SER B 1 291 ? -6.918 -36 -10.742 1 90.88 291 SER B C 1
ATOM 10632 O O . SER B 1 291 ? -7.176 -35.469 -9.672 1 90.88 291 SER B O 1
ATOM 10634 N N . PHE B 1 292 ? -7.844 -36.438 -11.641 1 92.19 292 PHE B N 1
ATOM 10635 C CA . PHE B 1 292 ? -9.266 -36.375 -11.32 1 92.19 292 PHE B CA 1
ATOM 10636 C C . PHE B 1 292 ? -9.578 -37.188 -10.07 1 92.19 292 PHE B C 1
ATOM 10638 O O . PHE B 1 292 ? -10.258 -36.688 -9.164 1 92.19 292 PHE B O 1
ATOM 10645 N N . LEU B 1 293 ? -9.047 -38.312 -9.992 1 94.06 293 LEU B N 1
ATOM 10646 C CA . LEU B 1 293 ? -9.266 -39.188 -8.844 1 94.06 293 LEU B CA 1
ATOM 10647 C C . LEU B 1 293 ? -8.688 -38.562 -7.57 1 94.06 293 LEU B C 1
ATOM 10649 O O . LEU B 1 293 ? -9.305 -38.656 -6.504 1 94.06 293 LEU B O 1
ATOM 10653 N N . ARG B 1 294 ? -7.566 -38 -7.633 1 91.69 294 ARG B N 1
ATOM 10654 C CA . ARG B 1 294 ? -6.949 -37.344 -6.477 1 91.69 294 ARG B CA 1
ATOM 10655 C C . ARG B 1 294 ? -7.793 -36.188 -5.984 1 91.69 294 ARG B C 1
ATOM 10657 O O . ARG B 1 294 ? -8 -36.031 -4.781 1 91.69 294 ARG B O 1
ATOM 10664 N N . GLN B 1 295 ? -8.328 -35.375 -6.898 1 89.5 295 GLN B N 1
ATOM 10665 C CA . GLN B 1 295 ? -9.133 -34.188 -6.539 1 89.5 295 GLN B CA 1
ATOM 10666 C C . GLN B 1 295 ? -10.43 -34.625 -5.859 1 89.5 295 GLN B C 1
ATOM 10668 O O . GLN B 1 295 ? -10.938 -33.906 -4.984 1 89.5 295 GLN B O 1
ATOM 10673 N N . CYS B 1 296 ? -10.922 -35.781 -6.328 1 93.75 296 CYS B N 1
ATOM 10674 C CA . CYS B 1 296 ? -12.164 -36.281 -5.77 1 93.75 296 CYS B CA 1
ATOM 10675 C C . CYS B 1 296 ? -11.922 -36.969 -4.426 1 93.75 296 CYS B C 1
ATOM 10677 O O . CYS B 1 296 ? -12.867 -37.312 -3.721 1 93.75 296 CYS B O 1
ATOM 10679 N N . GLY B 1 297 ? -10.688 -37.156 -4.062 1 92.94 297 GLY B N 1
ATOM 10680 C CA . GLY B 1 297 ? -10.336 -37.75 -2.781 1 92.94 297 GLY B CA 1
ATOM 10681 C C . GLY B 1 297 ? -9.984 -39.219 -2.889 1 92.94 297 GLY B C 1
ATOM 10682 O O . GLY B 1 297 ? -9.555 -39.844 -1.911 1 92.94 297 GLY B O 1
ATOM 10683 N N . TRP B 1 298 ? -10.188 -39.781 -4.066 1 94.31 298 TRP B N 1
ATOM 10684 C CA . TRP B 1 298 ? -9.859 -41.188 -4.262 1 94.31 298 TRP B CA 1
ATOM 10685 C C . TRP B 1 298 ? -8.367 -41.375 -4.523 1 94.31 298 TRP B C 1
ATOM 10687 O O . TRP B 1 298 ? -7.969 -41.844 -5.59 1 94.31 298 TRP B O 1
ATOM 10697 N N . ILE B 1 299 ? -7.59 -41.188 -3.477 1 93.25 299 ILE B N 1
ATOM 10698 C CA . ILE B 1 299 ? -6.137 -41.156 -3.6 1 93.25 299 ILE B CA 1
ATOM 10699 C C . ILE B 1 299 ? -5.598 -42.562 -3.75 1 93.25 299 ILE B C 1
ATOM 10701 O O . ILE B 1 299 ? -4.617 -42.781 -4.465 1 93.25 299 ILE B O 1
ATOM 10705 N N . GLU B 1 300 ? -6.203 -43.562 -3.129 1 93.25 300 GLU B N 1
ATOM 10706 C CA . GLU B 1 300 ? -5.77 -44.969 -3.238 1 93.25 300 GLU B CA 1
ATOM 10707 C C . GLU B 1 300 ? -5.855 -45.438 -4.68 1 93.25 300 GLU B C 1
ATOM 10709 O O . GLU B 1 300 ? -4.93 -46.094 -5.172 1 93.25 300 GLU B O 1
ATOM 10714 N N . LYS B 1 301 ? -6.949 -45.062 -5.258 1 94.94 301 LYS B N 1
ATOM 10715 C CA . LYS B 1 301 ? -7.133 -45.469 -6.648 1 94.94 301 LYS B CA 1
ATOM 10716 C C . LYS B 1 301 ? -6.168 -44.719 -7.57 1 94.94 301 LYS B C 1
ATOM 10718 O O . LYS B 1 301 ? -5.664 -45.312 -8.539 1 94.94 301 LYS B O 1
ATOM 10723 N N . SER B 1 302 ? -6.012 -43.469 -7.305 1 94.5 302 SER B N 1
ATOM 10724 C CA . SER B 1 302 ? -5.082 -42.656 -8.109 1 94.5 302 SER B CA 1
ATOM 10725 C C . SER B 1 302 ? -3.664 -43.219 -8.023 1 94.5 302 SER B C 1
ATOM 10727 O O . SER B 1 302 ? -3 -43.406 -9.039 1 94.5 302 SER B O 1
ATOM 10729 N N . VAL B 1 303 ? -3.176 -43.531 -6.824 1 95.44 303 VAL B N 1
ATOM 10730 C CA . VAL B 1 303 ? -1.838 -44.062 -6.602 1 95.44 303 VAL B CA 1
ATOM 10731 C C . VAL B 1 303 ? -1.726 -45.469 -7.238 1 95.44 303 VAL B C 1
ATOM 10733 O O . VAL B 1 303 ? -0.741 -45.75 -7.918 1 95.44 303 VAL B O 1
ATOM 10736 N N . SER B 1 304 ? -2.727 -46.25 -7.047 1 95.62 304 SER B N 1
ATOM 10737 C CA . SER B 1 304 ? -2.709 -47.594 -7.598 1 95.62 304 SER B CA 1
ATOM 10738 C C . SER B 1 304 ? -2.684 -47.562 -9.125 1 95.62 304 SER B C 1
ATOM 10740 O O . SER B 1 304 ? -1.982 -48.375 -9.75 1 95.62 304 SER B O 1
ATOM 10742 N N . LEU B 1 305 ? -3.514 -46.75 -9.656 1 97.06 305 LEU B N 1
ATOM 10743 C CA . LEU B 1 305 ? -3.525 -46.625 -11.109 1 97.06 305 LEU B CA 1
ATOM 10744 C C . LEU B 1 305 ? -2.162 -46.156 -11.625 1 97.06 305 LEU B C 1
ATOM 10746 O O . LEU B 1 305 ? -1.675 -46.688 -12.633 1 97.06 305 LEU B O 1
ATOM 10750 N N . SER B 1 306 ? -1.57 -45.25 -11.016 1 96.56 306 SER B N 1
ATOM 10751 C CA . SER B 1 306 ? -0.241 -44.781 -11.398 1 96.56 306 SER B CA 1
ATOM 10752 C C . SER B 1 306 ? 0.789 -45.906 -11.297 1 96.56 306 SER B C 1
ATOM 10754 O O . SER B 1 306 ? 1.645 -46.031 -12.172 1 96.56 306 SER B O 1
ATOM 10756 N N . GLN B 1 307 ? 0.704 -46.656 -10.234 1 95.25 307 GLN B N 1
ATOM 10757 C CA . GLN B 1 307 ? 1.618 -47.781 -10.055 1 95.25 307 GLN B CA 1
ATOM 10758 C C . GLN B 1 307 ? 1.449 -48.812 -11.172 1 95.25 307 GLN B C 1
ATOM 10760 O O . GLN B 1 307 ? 2.434 -49.281 -11.742 1 95.25 307 GLN B O 1
ATOM 10765 N N . ALA B 1 308 ? 0.252 -49.094 -11.461 1 95.69 308 ALA B N 1
ATOM 10766 C CA . ALA B 1 308 ? -0.033 -50.062 -12.5 1 95.69 308 ALA B CA 1
ATOM 10767 C C . ALA B 1 308 ? 0.496 -49.625 -13.859 1 95.69 308 ALA B C 1
ATOM 10769 O O . ALA B 1 308 ? 1.087 -50.406 -14.602 1 95.69 308 ALA B O 1
ATOM 10770 N N . LEU B 1 309 ? 0.23 -48.406 -14.156 1 96.31 309 LEU B N 1
ATOM 10771 C CA . LEU B 1 309 ? 0.685 -47.844 -15.43 1 96.31 309 LEU B CA 1
ATOM 10772 C C . LEU B 1 309 ? 2.209 -47.844 -15.508 1 96.31 309 LEU B C 1
ATOM 10774 O O . LEU B 1 309 ? 2.781 -48.156 -16.547 1 96.31 309 LEU B O 1
ATOM 10778 N N . LEU B 1 310 ? 2.879 -47.531 -14.477 1 95.12 310 LEU B N 1
ATOM 10779 C CA . LEU B 1 310 ? 4.336 -47.5 -14.453 1 95.12 310 LEU B CA 1
ATOM 10780 C C . LEU B 1 310 ? 4.918 -48.906 -14.562 1 95.12 310 LEU B C 1
ATOM 10782 O O . LEU B 1 310 ? 5.938 -49.094 -15.227 1 95.12 310 LEU B O 1
ATOM 10786 N N . GLU B 1 311 ? 4.32 -49.812 -13.93 1 93 311 GLU B N 1
ATOM 10787 C CA . GLU B 1 311 ? 4.785 -51.188 -14.031 1 93 311 GLU B CA 1
ATOM 10788 C C . GLU B 1 311 ? 4.629 -51.719 -15.453 1 93 311 GLU B C 1
ATOM 10790 O O . GLU B 1 311 ? 5.523 -52.375 -15.977 1 93 311 GLU B O 1
ATOM 10795 N N . LEU B 1 312 ? 3.521 -51.406 -16.062 1 92.5 312 LEU B N 1
ATOM 10796 C CA . LEU B 1 312 ? 3.289 -51.844 -17.438 1 92.5 312 LEU B CA 1
ATOM 10797 C C . LEU B 1 312 ? 4.285 -51.188 -18.375 1 92.5 312 LEU B C 1
ATOM 10799 O O . LEU B 1 312 ? 4.664 -51.781 -19.391 1 92.5 312 LEU B O 1
ATOM 10803 N N . CYS B 1 313 ? 4.645 -50.031 -18.062 1 91.25 313 CYS B N 1
ATOM 10804 C CA . CYS B 1 313 ? 5.535 -49.25 -18.922 1 91.25 313 CYS B CA 1
ATOM 10805 C C . CYS B 1 313 ? 6.98 -49.719 -18.766 1 91.25 313 CYS B C 1
ATOM 10807 O O . CYS B 1 313 ? 7.684 -49.906 -19.75 1 91.25 313 CYS B O 1
ATOM 10809 N N . PHE B 1 314 ? 7.434 -50.031 -17.562 1 89.38 314 PHE B N 1
ATOM 10810 C CA . PHE B 1 314 ? 8.859 -50.219 -17.328 1 89.38 314 PHE B CA 1
ATOM 10811 C C . PHE B 1 314 ? 9.172 -51.688 -17.078 1 89.38 314 PHE B C 1
ATOM 10813 O O . PHE B 1 314 ? 10.25 -52.156 -17.422 1 89.38 314 PHE B O 1
ATOM 10820 N N . LYS B 1 315 ? 8.32 -52.375 -16.484 1 85.75 315 LYS B N 1
ATOM 10821 C CA . LYS B 1 315 ? 8.641 -53.75 -16.047 1 85.75 315 LYS B CA 1
ATOM 10822 C C . LYS B 1 315 ? 8.156 -54.781 -17.047 1 85.75 315 LYS B C 1
ATOM 10824 O O . LYS B 1 315 ? 8.516 -55.938 -16.953 1 85.75 315 LYS B O 1
ATOM 10829 N N . ARG B 1 316 ? 7.402 -54.375 -17.938 1 86.19 316 ARG B N 1
ATOM 10830 C CA . ARG B 1 316 ? 6.832 -55.344 -18.891 1 86.19 316 ARG B CA 1
ATOM 10831 C C . ARG B 1 316 ? 7.93 -56.062 -19.656 1 86.19 316 ARG B C 1
ATOM 10833 O O . ARG B 1 316 ? 8.789 -55.438 -20.266 1 86.19 316 ARG B O 1
ATOM 10840 N N . PRO B 1 317 ? 7.855 -57.375 -19.578 1 83.38 317 PRO B N 1
ATOM 10841 C CA . PRO B 1 317 ? 8.828 -58.125 -20.375 1 83.38 317 PRO B CA 1
ATOM 10842 C C . PRO B 1 317 ? 8.586 -58 -21.875 1 83.38 317 PRO B C 1
ATOM 10844 O O . PRO B 1 317 ? 7.441 -57.812 -22.297 1 83.38 317 PRO B O 1
ATOM 10847 N N . ASN B 1 318 ? 9.562 -58.094 -22.688 1 78.5 318 ASN B N 1
ATOM 10848 C CA . ASN B 1 318 ? 9.477 -57.875 -24.125 1 78.5 318 ASN B CA 1
ATOM 10849 C C . ASN B 1 318 ? 8.766 -59.031 -24.812 1 78.5 318 ASN B C 1
ATOM 10851 O O . ASN B 1 318 ? 8.102 -58.844 -25.844 1 78.5 318 ASN B O 1
ATOM 10855 N N . ASP B 1 319 ? 8.844 -60.25 -24.25 1 79.94 319 ASP B N 1
ATOM 10856 C CA . ASP B 1 319 ? 8.398 -61.406 -25 1 79.94 319 ASP B CA 1
ATOM 10857 C C . ASP B 1 319 ? 7.047 -61.906 -24.484 1 79.94 319 ASP B C 1
ATOM 10859 O O . ASP B 1 319 ? 6.633 -63.031 -24.812 1 79.94 319 ASP B O 1
ATOM 10863 N N . ILE B 1 320 ? 6.355 -61.031 -23.938 1 81.19 320 ILE B N 1
ATOM 10864 C CA . ILE B 1 320 ? 5.117 -61.5 -23.344 1 81.19 320 ILE B CA 1
ATOM 10865 C C . ILE B 1 320 ? 3.967 -61.312 -24.328 1 81.19 320 ILE B C 1
ATOM 10867 O O . ILE B 1 320 ? 3.848 -60.25 -24.953 1 81.19 320 ILE B O 1
ATOM 10871 N N . SER B 1 321 ? 3.199 -62.375 -24.5 1 82.5 321 SER B N 1
ATOM 10872 C CA . SER B 1 321 ? 2.082 -62.344 -25.453 1 82.5 321 SER B CA 1
ATOM 10873 C C . SER B 1 321 ? 0.927 -61.5 -24.922 1 82.5 321 SER B C 1
ATOM 10875 O O . SER B 1 321 ? 0.266 -60.812 -25.672 1 82.5 321 SER B O 1
ATOM 10877 N N . SER B 1 322 ? 0.736 -61.625 -23.594 1 88.94 322 SER B N 1
ATOM 10878 C CA . SER B 1 322 ? -0.361 -60.875 -23 1 88.94 322 SER B CA 1
ATOM 10879 C C . SER B 1 322 ? 0.112 -60.062 -21.812 1 88.94 322 SER B C 1
ATOM 10881 O O . SER B 1 322 ? -0.002 -60.5 -20.656 1 88.94 322 SER B O 1
ATOM 10883 N N . PRO B 1 323 ? 0.408 -58.875 -22 1 89.75 323 PRO B N 1
ATOM 10884 C CA . PRO B 1 323 ? 0.94 -58.031 -20.922 1 89.75 323 PRO B CA 1
ATOM 10885 C C . PRO B 1 323 ? -0.083 -57.781 -19.828 1 89.75 323 PRO B C 1
ATOM 10887 O O . PRO B 1 323 ? 0.282 -57.656 -18.656 1 89.75 323 PRO B O 1
ATOM 10890 N N . LEU B 1 324 ? -1.36 -57.688 -20.125 1 91.25 324 LEU B N 1
ATOM 10891 C CA . LEU B 1 324 ? -2.385 -57.375 -19.125 1 91.25 324 LEU B CA 1
ATOM 10892 C C . LEU B 1 324 ? -2.572 -58.562 -18.188 1 91.25 324 LEU B C 1
ATOM 10894 O O . LEU B 1 324 ? -2.797 -58.406 -16.984 1 91.25 324 LEU B O 1
ATOM 10898 N N . THR B 1 325 ? -2.447 -59.719 -18.766 1 89.81 325 THR B N 1
ATOM 10899 C CA . THR B 1 325 ? -2.559 -60.938 -17.938 1 89.81 325 THR B CA 1
ATOM 10900 C C . THR B 1 325 ? -1.343 -61.062 -17.016 1 89.81 325 THR B C 1
ATOM 10902 O O . THR B 1 325 ? -1.463 -61.531 -15.891 1 89.81 325 THR B O 1
ATOM 10905 N N . TRP B 1 326 ? -0.291 -60.719 -17.531 1 89.19 326 TRP B N 1
ATOM 10906 C CA . TRP B 1 326 ? 0.931 -60.719 -16.734 1 89.19 326 TRP B CA 1
ATOM 10907 C C . TRP B 1 326 ? 0.806 -59.781 -15.547 1 89.19 326 TRP B C 1
ATOM 10909 O O . TRP B 1 326 ? 1.122 -60.156 -14.414 1 89.19 326 TRP B O 1
ATOM 10919 N N . LEU B 1 327 ? 0.332 -58.562 -15.805 1 91.12 327 LEU B N 1
ATOM 10920 C CA . LEU B 1 327 ? 0.174 -57.594 -14.727 1 91.12 327 LEU B CA 1
ATOM 10921 C C . LEU B 1 327 ? -0.883 -58.031 -13.727 1 91.12 327 LEU B C 1
ATOM 10923 O O . LEU B 1 327 ? -0.759 -57.781 -12.531 1 91.12 327 LEU B O 1
ATOM 10927 N N . GLU B 1 328 ? -1.944 -58.656 -14.25 1 91.25 328 GLU B N 1
ATOM 10928 C CA . GLU B 1 328 ? -2.986 -59.188 -13.375 1 91.25 328 GLU B CA 1
ATOM 10929 C C . GLU B 1 328 ? -2.424 -60.219 -12.414 1 91.25 328 GLU B C 1
ATOM 10931 O O . GLU B 1 328 ? -2.77 -60.25 -11.227 1 91.25 328 GLU B O 1
ATOM 10936 N N . SER B 1 329 ? -1.564 -61.062 -12.906 1 87.88 329 SER B N 1
ATOM 10937 C CA . SER B 1 329 ? -0.938 -62.094 -12.07 1 87.88 329 SER B CA 1
ATOM 10938 C C . SER B 1 329 ? -0.039 -61.469 -11.008 1 87.88 329 SER B C 1
ATOM 10940 O O . SER B 1 329 ? 0.005 -61.938 -9.875 1 87.88 329 SER B O 1
ATOM 10942 N N . LEU B 1 330 ? 0.625 -60.469 -11.391 1 85.75 330 LEU B N 1
ATOM 10943 C CA . LEU B 1 330 ? 1.476 -59.781 -10.438 1 85.75 330 LEU B CA 1
ATOM 10944 C C . LEU B 1 330 ? 0.637 -59.062 -9.383 1 85.75 330 LEU B C 1
ATOM 10946 O O . LEU B 1 330 ? 1.021 -59 -8.211 1 85.75 330 LEU B O 1
ATOM 10950 N N . TRP B 1 331 ? -0.502 -58.469 -9.812 1 86.5 331 TRP B N 1
ATOM 10951 C CA . TRP B 1 331 ? -1.379 -57.719 -8.93 1 86.5 331 TRP B CA 1
ATOM 10952 C C . TRP B 1 331 ? -2.021 -58.625 -7.887 1 86.5 331 TRP B C 1
ATOM 10954 O O . TRP B 1 331 ? -2.18 -58.219 -6.727 1 86.5 331 TRP B O 1
ATOM 10964 N N . GLU B 1 332 ? -2.32 -59.812 -8.312 1 83.25 332 GLU B N 1
ATOM 10965 C CA . GLU B 1 332 ? -2.975 -60.75 -7.434 1 83.25 332 GLU B CA 1
ATOM 10966 C C . GLU B 1 332 ? -1.965 -61.438 -6.508 1 83.25 332 GLU B C 1
ATOM 10968 O O . GLU B 1 332 ? -2.309 -61.844 -5.395 1 83.25 332 GLU B O 1
ATOM 10973 N N . ALA B 1 333 ? -0.716 -61.625 -6.957 1 79.06 333 ALA B N 1
ATOM 10974 C CA . ALA B 1 333 ? 0.334 -62.25 -6.156 1 79.06 333 ALA B CA 1
ATOM 10975 C C . ALA B 1 333 ? 0.78 -61.312 -5.023 1 79.06 333 ALA B C 1
ATOM 10977 O O . ALA B 1 333 ? 1.5 -61.75 -4.117 1 79.06 333 ALA B O 1
ATOM 10978 N N . ARG B 1 334 ? 0.29 -60.125 -4.973 1 78.31 334 ARG B N 1
ATOM 10979 C CA . ARG B 1 334 ? 0.545 -59.156 -3.912 1 78.31 334 ARG B CA 1
ATOM 10980 C C . ARG B 1 334 ? 2.037 -58.875 -3.783 1 78.31 334 ARG B C 1
ATOM 10982 O O . ARG B 1 334 ? 2.578 -58.844 -2.676 1 78.31 334 ARG B O 1
ATOM 10989 N N . VAL B 1 335 ? 2.766 -58.781 -4.863 1 80.06 335 VAL B N 1
ATOM 10990 C CA . VAL B 1 335 ? 4.168 -58.375 -4.91 1 80.06 335 VAL B CA 1
ATOM 10991 C C . VAL B 1 335 ? 4.273 -56.875 -4.688 1 80.06 335 VAL B C 1
ATOM 10993 O O . VAL B 1 335 ? 3.336 -56.125 -4.98 1 80.06 335 VAL B O 1
ATOM 10996 N N . PRO B 1 336 ? 5.367 -56.469 -4.066 1 85.12 336 PRO B N 1
ATOM 10997 C CA . PRO B 1 336 ? 5.531 -55 -3.889 1 85.12 336 PRO B CA 1
ATOM 10998 C C . PRO B 1 336 ? 5.441 -54.25 -5.203 1 85.12 336 PRO B C 1
ATOM 11000 O O . PRO B 1 336 ? 6.043 -54.656 -6.199 1 85.12 336 PRO B O 1
ATOM 11003 N N . ARG B 1 337 ? 4.676 -53.25 -5.105 1 89.88 337 ARG B N 1
ATOM 11004 C CA . ARG B 1 337 ? 4.441 -52.438 -6.293 1 89.88 337 ARG B CA 1
ATOM 11005 C C . ARG B 1 337 ? 5.449 -51.312 -6.375 1 89.88 337 ARG B C 1
ATOM 11007 O O . ARG B 1 337 ? 6.254 -51.094 -5.461 1 89.88 337 ARG B O 1
ATOM 11014 N N . THR B 1 338 ? 5.48 -50.594 -7.457 1 91.25 338 THR B N 1
ATOM 11015 C CA . THR B 1 338 ? 6.379 -49.469 -7.641 1 91.25 338 THR B CA 1
ATOM 11016 C C . THR B 1 338 ? 6.176 -48.438 -6.535 1 91.25 338 THR B C 1
ATOM 11018 O O . THR B 1 338 ? 5.043 -48.031 -6.254 1 91.25 338 THR B O 1
ATOM 11021 N N . GLY B 1 339 ? 7.156 -48 -5.867 1 91.44 339 GLY B N 1
ATOM 11022 C CA . GLY B 1 339 ? 7.098 -47.031 -4.789 1 91.44 339 GLY B CA 1
ATOM 11023 C C . GLY B 1 339 ? 7.102 -47.656 -3.41 1 91.44 339 GLY B C 1
ATOM 11024 O O . GLY B 1 339 ? 7.297 -46.969 -2.406 1 91.44 339 GLY B O 1
ATOM 11025 N N . GLU B 1 340 ? 6.789 -48.906 -3.418 1 88.44 340 GLU B N 1
ATOM 11026 C CA . GLU B 1 340 ? 6.746 -49.594 -2.141 1 88.44 340 GLU B CA 1
ATOM 11027 C C . GLU B 1 340 ? 8.117 -50.188 -1.781 1 88.44 340 GLU B C 1
ATOM 11029 O O . GLU B 1 340 ? 9.008 -50.25 -2.625 1 88.44 340 GLU B O 1
ATOM 11034 N N . VAL B 1 341 ? 8.211 -50.531 -0.545 1 83.81 341 VAL B N 1
ATOM 11035 C CA . VAL B 1 341 ? 9.477 -51.062 -0.036 1 83.81 341 VAL B CA 1
ATOM 11036 C C . VAL B 1 341 ? 9.75 -52.438 -0.639 1 83.81 341 VAL B C 1
ATOM 11038 O O . VAL B 1 341 ? 8.82 -53.219 -0.837 1 83.81 341 VAL B O 1
ATOM 11041 N N . ASP B 1 342 ? 10.945 -52.812 -1.01 1 73.75 342 ASP B N 1
ATOM 11042 C CA . ASP B 1 342 ? 11.422 -54.094 -1.514 1 73.75 342 ASP B CA 1
ATOM 11043 C C . ASP B 1 342 ? 10.938 -54.344 -2.943 1 73.75 342 ASP B C 1
ATOM 11045 O O . ASP B 1 342 ? 10.609 -55.469 -3.309 1 73.75 342 ASP B O 1
ATOM 11049 N N . PHE B 1 343 ? 10.758 -53.25 -3.588 1 74.94 343 PHE B N 1
ATOM 11050 C CA . PHE B 1 343 ? 10.398 -53.312 -5 1 74.94 343 PHE B CA 1
ATOM 11051 C C . PHE B 1 343 ? 11.422 -54.125 -5.789 1 74.94 343 PHE B C 1
ATOM 11053 O O . PHE B 1 343 ? 12.625 -54 -5.582 1 74.94 343 PHE B O 1
ATOM 11060 N N . ILE B 1 344 ? 10.961 -55.188 -6.457 1 66.75 344 ILE B N 1
ATOM 11061 C CA . ILE B 1 344 ? 11.836 -56.031 -7.285 1 66.75 344 ILE B CA 1
ATOM 11062 C C . ILE B 1 344 ? 11.766 -55.531 -8.734 1 66.75 344 ILE B C 1
ATOM 11064 O O . ILE B 1 344 ? 10.688 -55.438 -9.312 1 66.75 344 ILE B O 1
ATOM 11068 N N . GLU B 1 345 ? 12.859 -55.188 -9.289 1 66.12 345 GLU B N 1
ATOM 11069 C CA . GLU B 1 345 ? 12.938 -54.625 -10.648 1 66.12 345 GLU B CA 1
ATOM 11070 C C . GLU B 1 345 ? 12.625 -55.719 -11.688 1 66.12 345 GLU B C 1
ATOM 11072 O O . GLU B 1 345 ? 12.156 -55.406 -12.781 1 66.12 345 GLU B O 1
ATOM 11077 N N . SER B 1 346 ? 12.836 -57.094 -11.234 1 63.97 346 SER B N 1
ATOM 11078 C CA . SER B 1 346 ? 12.703 -58.156 -12.219 1 63.97 346 SER B CA 1
ATOM 11079 C C . SER B 1 346 ? 11.242 -58.531 -12.461 1 63.97 346 SER B C 1
ATOM 11081 O O . SER B 1 346 ? 10.406 -58.375 -11.562 1 63.97 346 SER B O 1
ATOM 11083 N N . ALA B 1 347 ? 10.82 -58.688 -13.758 1 59.09 347 ALA B N 1
ATOM 11084 C CA . ALA B 1 347 ? 9.477 -59.062 -14.203 1 59.09 347 ALA B CA 1
ATOM 11085 C C . ALA B 1 347 ? 9.039 -60.375 -13.562 1 59.09 347 ALA B C 1
ATOM 11087 O O . ALA B 1 347 ? 7.863 -60.75 -13.648 1 59.09 347 ALA B O 1
ATOM 11088 N N . VAL B 1 348 ? 10.047 -61.125 -12.977 1 57.16 348 VAL B N 1
ATOM 11089 C CA . VAL B 1 348 ? 9.734 -62.5 -12.562 1 57.16 348 VAL B CA 1
ATOM 11090 C C . VAL B 1 348 ? 9.086 -62.469 -11.18 1 57.16 348 VAL B C 1
ATOM 11092 O O . VAL B 1 348 ? 9.609 -61.875 -10.25 1 57.16 348 VAL B O 1
ATOM 11095 N N . ALA B 1 349 ? 7.77 -62.688 -11.172 1 54.19 349 ALA B N 1
ATOM 11096 C CA . ALA B 1 349 ? 6.973 -62.812 -9.953 1 54.19 349 ALA B CA 1
ATOM 11097 C C . ALA B 1 349 ? 7.617 -63.812 -8.984 1 54.19 349 ALA B C 1
ATOM 11099 O O . ALA B 1 349 ? 7.582 -65 -9.203 1 54.19 349 ALA B O 1
ATOM 11100 N N . THR B 1 350 ? 8.953 -63.656 -8.594 1 49.25 350 THR B N 1
ATOM 11101 C CA . THR B 1 350 ? 9.391 -64.625 -7.625 1 49.25 350 THR B CA 1
ATOM 11102 C C . THR B 1 350 ? 8.445 -64.688 -6.426 1 49.25 350 THR B C 1
ATOM 11104 O O . THR B 1 350 ? 7.965 -63.656 -5.973 1 49.25 350 THR B O 1
ATOM 11107 N N . GLU B 1 351 ? 7.836 -65.75 -6.23 1 45.56 351 GLU B N 1
ATOM 11108 C CA . GLU B 1 351 ? 6.859 -66.125 -5.203 1 45.56 351 GLU B CA 1
ATOM 11109 C C . GLU B 1 351 ? 7.277 -65.562 -3.836 1 45.56 351 GLU B C 1
ATOM 11111 O O . GLU B 1 351 ? 7.219 -66.312 -2.836 1 45.56 351 GLU B O 1
ATOM 11116 N N . ARG B 1 352 ? 8.367 -64.812 -3.768 1 46.59 352 ARG B N 1
ATOM 11117 C CA . ARG B 1 352 ? 8.625 -64.625 -2.346 1 46.59 352 ARG B CA 1
ATOM 11118 C C . ARG B 1 352 ? 7.449 -63.906 -1.671 1 46.59 352 ARG B C 1
ATOM 11120 O O . ARG B 1 352 ? 6.691 -63.188 -2.322 1 46.59 352 ARG B O 1
ATOM 11127 N N . GLN B 1 353 ? 7.281 -64.312 -0.374 1 43.41 353 GLN B N 1
ATOM 11128 C CA . GLN B 1 353 ? 6.344 -63.875 0.665 1 43.41 353 GLN B CA 1
ATOM 11129 C C . GLN B 1 353 ? 6.215 -62.344 0.714 1 43.41 353 GLN B C 1
ATOM 11131 O O . GLN B 1 353 ? 7.098 -61.625 0.243 1 43.41 353 GLN B O 1
ATOM 11136 N N . LEU B 1 354 ? 5.082 -61.781 1.28 1 44.44 354 LEU B N 1
ATOM 11137 C CA . LEU B 1 354 ? 4.078 -60.719 1.419 1 44.44 354 LEU B CA 1
ATOM 11138 C C . LEU B 1 354 ? 4.688 -59.469 2.021 1 44.44 354 LEU B C 1
ATOM 11140 O O . LEU B 1 354 ? 5.055 -59.438 3.199 1 44.44 354 LEU B O 1
ATOM 11144 N N . PRO B 1 355 ? 5.605 -58.812 1.483 1 43.09 355 PRO B N 1
ATOM 11145 C CA . PRO B 1 355 ? 5.762 -57.625 2.33 1 43.09 355 PRO B CA 1
ATOM 11146 C C . PRO B 1 355 ? 4.438 -56.906 2.605 1 43.09 355 PRO B C 1
ATOM 11148 O O . PRO B 1 355 ? 3.557 -56.906 1.742 1 43.09 355 PRO B O 1
ATOM 11151 N N . ILE B 1 356 ? 3.973 -56.875 3.799 1 43.78 356 ILE B N 1
ATOM 11152 C CA . ILE B 1 356 ? 2.922 -56.125 4.473 1 43.78 356 ILE B CA 1
ATOM 11153 C C . ILE B 1 356 ? 2.953 -54.656 4.012 1 43.78 356 ILE B C 1
ATOM 11155 O O . ILE B 1 356 ? 3.945 -53.969 4.219 1 43.78 356 ILE B O 1
ATOM 11159 N N . ARG B 1 357 ? 2.486 -54.281 2.912 1 48.75 357 ARG B N 1
ATOM 11160 C CA . ARG B 1 357 ? 2.123 -52.906 2.607 1 48.75 357 ARG B CA 1
ATOM 11161 C C . ARG B 1 357 ? 1.908 -52.094 3.885 1 48.75 357 ARG B C 1
ATOM 11163 O O . ARG B 1 357 ? 1.425 -52.625 4.887 1 48.75 357 ARG B O 1
ATOM 11170 N N . ALA B 1 358 ? 2.643 -51.25 4.172 1 47.28 358 ALA B N 1
ATOM 11171 C CA . ALA B 1 358 ? 2.676 -50.312 5.297 1 47.28 358 ALA B CA 1
ATOM 11172 C C . ALA B 1 358 ? 1.269 -50.031 5.809 1 47.28 358 ALA B C 1
ATOM 11174 O O . ALA B 1 358 ? 0.458 -49.406 5.102 1 47.28 358 ALA B O 1
ATOM 11175 N N . VAL B 1 359 ? 0.601 -51.031 6.457 1 45.97 359 VAL B N 1
ATOM 11176 C CA . VAL B 1 359 ? -0.533 -50.906 7.371 1 45.97 359 VAL B CA 1
ATOM 11177 C C . VAL B 1 359 ? -0.484 -49.562 8.094 1 45.97 359 VAL B C 1
ATOM 11179 O O . VAL B 1 359 ? 0.579 -48.969 8.195 1 45.97 359 VAL B O 1
ATOM 11182 N N . HIS B 1 360 ? -1.662 -49.125 8.531 1 51.72 360 HIS B N 1
ATOM 11183 C CA . HIS B 1 360 ? -1.942 -48 9.398 1 51.72 360 HIS B CA 1
ATOM 11184 C C . HIS B 1 360 ? -0.842 -47.812 10.438 1 51.72 360 HIS B C 1
ATOM 11186 O O . HIS B 1 360 ? -0.621 -48.688 11.273 1 51.72 360 HIS B O 1
ATOM 11192 N N . GLY B 1 361 ? 0.263 -47.25 10.016 1 51.56 361 GLY B N 1
ATOM 11193 C CA . GLY B 1 361 ? 1.296 -47 11.008 1 51.56 361 GLY B CA 1
ATOM 11194 C C . GLY B 1 361 ? 0.738 -46.719 12.391 1 51.56 361 GLY B C 1
ATOM 11195 O O . GLY B 1 361 ? -0.39 -46.219 12.516 1 51.56 361 GLY B O 1
ATOM 11196 N N . ILE B 1 362 ? 1.146 -47.344 13.414 1 51.88 362 ILE B N 1
ATOM 11197 C CA . ILE B 1 362 ? 0.895 -47.125 14.836 1 51.88 362 ILE B CA 1
ATOM 11198 C C . ILE B 1 362 ? 0.733 -45.625 15.117 1 51.88 362 ILE B C 1
ATOM 11200 O O . ILE B 1 362 ? -0.142 -45.25 15.891 1 51.88 362 ILE B O 1
ATOM 11204 N N . ASP B 1 363 ? 1.382 -44.938 14.195 1 63.56 363 ASP B N 1
ATOM 11205 C CA . ASP B 1 363 ? 1.404 -43.5 14.461 1 63.56 363 ASP B CA 1
ATOM 11206 C C . ASP B 1 363 ? 0.079 -42.875 14.07 1 63.56 363 ASP B C 1
ATOM 11208 O O . ASP B 1 363 ? -0.413 -41.969 14.773 1 63.56 363 ASP B O 1
ATOM 11212 N N . ALA B 1 364 ? -0.563 -43.406 13.055 1 75.19 364 ALA B N 1
ATOM 11213 C CA . ALA B 1 364 ? -1.83 -42.812 12.625 1 75.19 364 ALA B CA 1
ATOM 11214 C C . ALA B 1 364 ? -2.947 -43.125 13.617 1 75.19 364 ALA B C 1
ATOM 11216 O O . ALA B 1 364 ? -3.811 -42.281 13.875 1 75.19 364 ALA B O 1
ATOM 11217 N N . LEU B 1 365 ? -2.828 -44.281 14.188 1 77.81 365 LEU B N 1
ATOM 11218 C CA . LEU B 1 365 ? -3.842 -44.688 15.156 1 77.81 365 LEU B CA 1
ATOM 11219 C C . LEU B 1 365 ? -3.723 -43.844 16.438 1 77.81 365 LEU B C 1
ATOM 11221 O O . LEU B 1 365 ? -4.734 -43.5 17.031 1 77.81 365 LEU B O 1
ATOM 11225 N N . GLU B 1 366 ? -2.521 -43.625 16.75 1 80.75 366 GLU B N 1
ATOM 11226 C CA . GLU B 1 366 ? -2.297 -42.812 17.922 1 80.75 366 GLU B CA 1
ATOM 11227 C C . GLU B 1 366 ? -2.799 -41.375 17.703 1 80.75 366 GLU B C 1
ATOM 11229 O O . GLU B 1 366 ? -3.348 -40.75 18.625 1 80.75 366 GLU B O 1
ATOM 11234 N N . ALA B 1 367 ? -2.561 -40.969 16.547 1 84.88 367 ALA B N 1
ATOM 11235 C CA . ALA B 1 367 ? -3.023 -39.625 16.234 1 84.88 367 ALA B CA 1
ATOM 11236 C C . ALA B 1 367 ? -4.547 -39.562 16.234 1 84.88 367 ALA B C 1
ATOM 11238 O O . ALA B 1 367 ? -5.125 -38.562 16.656 1 84.88 367 ALA B O 1
ATOM 11239 N N . GLU B 1 368 ? -5.184 -40.562 15.766 1 86.75 368 GLU B N 1
ATOM 11240 C CA . GLU B 1 368 ? -6.641 -40.594 15.766 1 86.75 368 GLU B CA 1
ATOM 11241 C C . GLU B 1 368 ? -7.191 -40.625 17.188 1 86.75 368 GLU B C 1
ATOM 11243 O O . GLU B 1 368 ? -8.18 -39.938 17.484 1 86.75 368 GLU B O 1
ATOM 11248 N N . ASP B 1 369 ? -6.527 -41.344 17.984 1 85.25 369 ASP B N 1
ATOM 11249 C CA . ASP B 1 369 ? -6.953 -41.406 19.375 1 85.25 369 ASP B CA 1
ATOM 11250 C C . ASP B 1 369 ? -6.793 -40.062 20.078 1 85.25 369 ASP B C 1
ATOM 11252 O O . ASP B 1 369 ? -7.629 -39.688 20.906 1 85.25 369 ASP B O 1
ATOM 11256 N N . ALA B 1 370 ? -5.789 -39.469 19.766 1 87.25 370 ALA B N 1
ATOM 11257 C CA . ALA B 1 370 ? -5.539 -38.156 20.359 1 87.25 370 ALA B CA 1
ATOM 11258 C C . ALA B 1 370 ? -6.617 -37.156 19.953 1 87.25 370 ALA B C 1
ATOM 11260 O O . ALA B 1 370 ? -7.016 -36.312 20.75 1 87.25 370 ALA B O 1
ATOM 11261 N N . ILE B 1 371 ? -7.133 -37.281 18.734 1 89.94 371 ILE B N 1
ATOM 11262 C CA . ILE B 1 371 ? -8.148 -36.344 18.219 1 89.94 371 ILE B CA 1
ATOM 11263 C C . ILE B 1 371 ? -9.492 -36.656 18.891 1 89.94 371 ILE B C 1
ATOM 11265 O O . ILE B 1 371 ? -10.219 -35.75 19.281 1 89.94 371 ILE B O 1
ATOM 11269 N N . ILE B 1 372 ? -9.758 -37.844 19.047 1 86.75 372 ILE B N 1
ATOM 11270 C CA . ILE B 1 372 ? -11.039 -38.281 19.594 1 86.75 372 ILE B CA 1
ATOM 11271 C C . ILE B 1 372 ? -11.125 -37.875 21.062 1 86.75 372 ILE B C 1
ATOM 11273 O O . ILE B 1 372 ? -12.188 -37.5 21.547 1 86.75 372 ILE B O 1
ATOM 11277 N N . THR B 1 373 ? -9.93 -37.812 21.719 1 85.38 373 THR B N 1
ATOM 11278 C CA . THR B 1 373 ? -9.906 -37.5 23.156 1 85.38 373 THR B CA 1
ATOM 11279 C C . THR B 1 373 ? -9.773 -36 23.375 1 85.38 373 THR B C 1
ATOM 11281 O O . THR B 1 373 ? -9.789 -35.531 24.516 1 85.38 373 THR B O 1
ATOM 11284 N N . SER B 1 374 ? -9.531 -35.188 22.438 1 83.38 374 SER B N 1
ATOM 11285 C CA . SER B 1 374 ? -9.289 -33.75 22.562 1 83.38 374 SER B CA 1
ATOM 11286 C C . SER B 1 374 ? -10.555 -33 22.984 1 83.38 374 SER B C 1
ATOM 11288 O O . SER B 1 374 ? -10.492 -31.844 23.375 1 83.38 374 SER B O 1
ATOM 11290 N N . ASN B 1 375 ? -11.633 -33.5 23.219 1 81.38 375 ASN B N 1
ATOM 11291 C CA . ASN B 1 375 ? -12.898 -32.906 23.672 1 81.38 375 ASN B CA 1
ATOM 11292 C C . ASN B 1 375 ? -13.328 -31.75 22.812 1 81.38 375 ASN B C 1
ATOM 11294 O O . ASN B 1 375 ? -13.859 -30.75 23.312 1 81.38 375 ASN B O 1
ATOM 11298 N N . GLN B 1 376 ? -12.992 -31.766 21.562 1 87.38 376 GLN B N 1
ATOM 11299 C CA . GLN B 1 376 ? -13.453 -30.734 20.641 1 87.38 376 GLN B CA 1
ATOM 11300 C C . GLN B 1 376 ? -14.875 -31.031 20.156 1 87.38 376 GLN B C 1
ATOM 11302 O O . GLN B 1 376 ? -15.453 -32.062 20.5 1 87.38 376 GLN B O 1
ATOM 11307 N N . SER B 1 377 ? -15.445 -30.016 19.5 1 87.88 377 SER B N 1
ATOM 11308 C CA . SER B 1 377 ? -16.812 -30.156 19 1 87.88 377 SER B CA 1
ATOM 11309 C C . SER B 1 377 ? -16.891 -31.266 17.969 1 87.88 377 SER B C 1
ATOM 11311 O O . SER B 1 377 ? -15.891 -31.625 17.344 1 87.88 377 SER B O 1
ATOM 11313 N N . PHE B 1 378 ? -18.062 -31.906 17.734 1 89.06 378 PHE B N 1
ATOM 11314 C CA . PHE B 1 378 ? -18.328 -33.031 16.859 1 89.06 378 PHE B CA 1
ATOM 11315 C C . PHE B 1 378 ? -17.859 -32.75 15.445 1 89.06 378 PHE B C 1
ATOM 11317 O O . PHE B 1 378 ? -17.109 -33.562 14.867 1 89.06 378 PHE B O 1
ATOM 11324 N N . PRO B 1 379 ? -18.109 -31.594 14.828 1 90.75 379 PRO B N 1
ATOM 11325 C CA . PRO B 1 379 ? -17.656 -31.344 13.461 1 90.75 379 PRO B CA 1
ATOM 11326 C C . PRO B 1 379 ? -16.156 -31.141 13.352 1 90.75 379 PRO B C 1
ATOM 11328 O O . PRO B 1 379 ? -15.547 -31.516 12.344 1 90.75 379 PRO B O 1
ATOM 11331 N N . VAL B 1 380 ? -15.57 -30.656 14.383 1 91.12 380 VAL B N 1
ATOM 11332 C CA . VAL B 1 380 ? -14.125 -30.422 14.375 1 91.12 380 VAL B CA 1
ATOM 11333 C C . VAL B 1 380 ? -13.383 -31.75 14.453 1 91.12 380 VAL B C 1
ATOM 11335 O O . VAL B 1 380 ? -12.398 -31.969 13.742 1 91.12 380 VAL B O 1
ATOM 11338 N N . ILE B 1 381 ? -13.883 -32.625 15.258 1 91.5 381 ILE B N 1
ATOM 11339 C CA . ILE B 1 381 ? -13.273 -33.938 15.383 1 91.5 381 ILE B CA 1
ATOM 11340 C C . ILE B 1 381 ? -13.383 -34.688 14.055 1 91.5 381 ILE B C 1
ATOM 11342 O O . ILE B 1 381 ? -12.43 -35.344 13.617 1 91.5 381 ILE B O 1
ATOM 11346 N N . TRP B 1 382 ? -14.547 -34.594 13.445 1 93.38 382 TRP B N 1
ATOM 11347 C CA . TRP B 1 382 ? -14.742 -35.25 12.156 1 93.38 382 TRP B CA 1
ATOM 11348 C C . TRP B 1 382 ? -13.742 -34.75 11.125 1 93.38 382 TRP B C 1
ATOM 11350 O O . TRP B 1 382 ? -13.125 -35.531 10.406 1 93.38 382 TRP B O 1
ATOM 11360 N N . ARG B 1 383 ? -13.672 -33.438 11.023 1 91.88 383 ARG B N 1
ATOM 11361 C CA . ARG B 1 383 ? -12.797 -32.812 10.031 1 91.88 383 ARG B CA 1
ATOM 11362 C C . ARG B 1 383 ? -11.344 -33.25 10.242 1 91.88 383 ARG B C 1
ATOM 11364 O O . ARG B 1 383 ? -10.633 -33.531 9.281 1 91.88 383 ARG B O 1
ATOM 11371 N N . LEU B 1 384 ? -10.953 -33.281 11.477 1 90.44 384 LEU B N 1
ATOM 11372 C CA . LEU B 1 384 ? -9.57 -33.625 11.797 1 90.44 384 LEU B CA 1
ATOM 11373 C C . LEU B 1 384 ? -9.266 -35.062 11.469 1 90.44 384 LEU B C 1
ATOM 11375 O O . LEU B 1 384 ? -8.195 -35.375 10.945 1 90.44 384 LEU B O 1
ATOM 11379 N N . ILE B 1 385 ? -10.18 -35.969 11.727 1 91.62 385 ILE B N 1
ATOM 11380 C CA . ILE B 1 385 ? -9.969 -37.375 11.445 1 91.62 385 ILE B CA 1
ATOM 11381 C C . ILE B 1 385 ? -10.008 -37.625 9.938 1 91.62 385 ILE B C 1
ATOM 11383 O O . ILE B 1 385 ? -9.18 -38.344 9.398 1 91.62 385 ILE B O 1
ATOM 11387 N N . GLU B 1 386 ? -11.055 -37.031 9.289 1 91.94 386 GLU B N 1
ATOM 11388 C CA . GLU B 1 386 ? -11.141 -37.156 7.84 1 91.94 386 GLU B CA 1
ATOM 11389 C C . GLU B 1 386 ? -9.883 -36.625 7.16 1 91.94 386 GLU B C 1
ATOM 11391 O O . GLU B 1 386 ? -9.398 -37.219 6.191 1 91.94 386 GLU B O 1
ATOM 11396 N N . SER B 1 387 ? -9.336 -35.562 7.633 1 89.94 387 SER B N 1
ATOM 11397 C CA . SER B 1 387 ? -8.109 -35 7.078 1 89.94 387 SER B CA 1
ATOM 11398 C C . SER B 1 387 ? -6.91 -35.875 7.371 1 89.94 387 SER B C 1
ATOM 11400 O O . SER B 1 387 ? -6.039 -36.062 6.52 1 89.94 387 SER B O 1
ATOM 11402 N N . LEU B 1 388 ? -6.852 -36.438 8.57 1 89.56 388 LEU B N 1
ATOM 11403 C CA . LEU B 1 388 ? -5.762 -37.312 8.961 1 89.56 388 LEU B CA 1
ATOM 11404 C C . LEU B 1 388 ? -5.758 -38.594 8.109 1 89.56 388 LEU B C 1
ATOM 11406 O O . LEU B 1 388 ? -4.711 -39 7.609 1 89.56 388 LEU B O 1
ATOM 11410 N N . ARG B 1 389 ? -6.902 -39.156 7.875 1 89 389 ARG B N 1
ATOM 11411 C CA . ARG B 1 389 ? -7.004 -40.375 7.074 1 89 389 ARG B CA 1
ATOM 11412 C C . ARG B 1 389 ? -6.68 -40.094 5.613 1 89 389 ARG B C 1
ATOM 11414 O O . ARG B 1 389 ? -6.117 -40.938 4.922 1 89 389 ARG B O 1
ATOM 11421 N N . SER B 1 390 ? -7.078 -38.969 5.16 1 88.62 390 SER B N 1
ATOM 11422 C CA . SER B 1 390 ? -6.754 -38.562 3.791 1 88.62 390 SER B CA 1
ATOM 11423 C C . SER B 1 390 ? -5.246 -38.406 3.605 1 88.62 390 SER B C 1
ATOM 11425 O O . SER B 1 390 ? -4.723 -38.656 2.518 1 88.62 390 SER B O 1
ATOM 11427 N N . ARG B 1 391 ? -4.562 -38.094 4.598 1 87.25 391 ARG B N 1
ATOM 11428 C CA . ARG B 1 391 ? -3.123 -37.875 4.543 1 87.25 391 ARG B CA 1
ATOM 11429 C C . ARG B 1 391 ? -2.359 -39.188 4.66 1 87.25 391 ARG B C 1
ATOM 11431 O O . ARG B 1 391 ? -1.365 -39.375 3.963 1 87.25 391 ARG B O 1
ATOM 11438 N N . GLU B 1 392 ? -2.867 -40.031 5.402 1 87.12 392 GLU B N 1
ATOM 11439 C CA . GLU B 1 392 ? -2.084 -41.219 5.742 1 87.12 392 GLU B CA 1
ATOM 11440 C C . GLU B 1 392 ? -2.508 -42.406 4.898 1 87.12 392 GLU B C 1
ATOM 11442 O O . GLU B 1 392 ? -1.692 -43.312 4.609 1 87.12 392 GLU B O 1
ATOM 11447 N N . HIS B 1 393 ? -3.771 -42.438 4.535 1 87.25 393 HIS B N 1
ATOM 11448 C CA . HIS B 1 393 ? -4.281 -43.594 3.818 1 87.25 393 HIS B CA 1
ATOM 11449 C C . HIS B 1 393 ? -4.23 -43.375 2.309 1 87.25 393 HIS B C 1
ATOM 11451 O O . HIS B 1 393 ? -5.227 -43.594 1.613 1 87.25 393 HIS B O 1
ATOM 11457 N N . PHE B 1 394 ? -3.006 -43.125 1.815 1 90.56 394 PHE B N 1
ATOM 11458 C CA . PHE B 1 394 ? -2.918 -42.844 0.384 1 90.56 394 PHE B CA 1
ATOM 11459 C C . PHE B 1 394 ? -2.605 -44.125 -0.382 1 90.56 394 PHE B C 1
ATOM 11461 O O . PHE B 1 394 ? -2.873 -44.219 -1.582 1 90.56 394 PHE B O 1
ATOM 11468 N N . GLN B 1 395 ? -2.051 -45.125 0.253 1 88.81 395 GLN B N 1
ATOM 11469 C CA . GLN B 1 395 ? -1.741 -46.375 -0.394 1 88.81 395 GLN B CA 1
ATOM 11470 C C . GLN B 1 395 ? -2.879 -47.375 -0.213 1 88.81 395 GLN B C 1
ATOM 11472 O O . GLN B 1 395 ? -3.518 -47.438 0.84 1 88.81 395 GLN B O 1
ATOM 11477 N N . ALA B 1 396 ? -3.164 -48.156 -1.26 1 88.5 396 ALA B N 1
ATOM 11478 C CA . ALA B 1 396 ? -4.207 -49.188 -1.2 1 88.5 396 ALA B CA 1
ATOM 11479 C C . ALA B 1 396 ? -3.811 -50.312 -0.258 1 88.5 396 ALA B C 1
ATOM 11481 O O . ALA B 1 396 ? -2.623 -50.594 -0.07 1 88.5 396 ALA B O 1
ATOM 11482 N N . CYS B 1 397 ? -4.812 -51 0.325 1 84.88 397 CYS B N 1
ATOM 11483 C CA . CYS B 1 397 ? -4.574 -52.125 1.213 1 84.88 397 CYS B CA 1
ATOM 11484 C C . CYS B 1 397 ? -4.215 -53.375 0.418 1 84.88 397 CYS B C 1
ATOM 11486 O O . CYS B 1 397 ? -4.57 -53.5 -0.755 1 84.88 397 CYS B O 1
ATOM 11488 N N . SER B 1 398 ? -3.377 -54.219 0.972 1 77 398 SER B N 1
ATOM 11489 C CA . SER B 1 398 ? -2.895 -55.438 0.299 1 77 398 SER B CA 1
ATOM 11490 C C . SER B 1 398 ? -4.008 -56.438 0.143 1 77 398 SER B C 1
ATOM 11492 O O . SER B 1 398 ? -4.062 -57.156 -0.861 1 77 398 SER B O 1
ATOM 11494 N N . SER B 1 399 ? -4.766 -56.5 1.26 1 77.44 399 SER B N 1
ATOM 11495 C CA . SER B 1 399 ? -5.859 -57.438 1.201 1 77.44 399 SER B CA 1
ATOM 11496 C C . SER B 1 399 ? -7.172 -56.812 1.658 1 77.44 399 SER B C 1
ATOM 11498 O O . SER B 1 399 ? -7.172 -55.844 2.414 1 77.44 399 SER B O 1
ATOM 11500 N N . SER B 1 400 ? -8.273 -57.344 1.13 1 72.25 400 SER B N 1
ATOM 11501 C CA . SER B 1 400 ? -9.602 -56.844 1.488 1 72.25 400 SER B CA 1
ATOM 11502 C C . SER B 1 400 ? -9.922 -57.125 2.953 1 72.25 400 SER B C 1
ATOM 11504 O O . SER B 1 400 ? -10.703 -56.406 3.576 1 72.25 400 SER B O 1
ATOM 11506 N N . THR B 1 401 ? -9.289 -58.062 3.479 1 70.31 401 THR B N 1
ATOM 11507 C CA . THR B 1 401 ? -9.594 -58.469 4.84 1 70.31 401 THR B CA 1
ATOM 11508 C C . THR B 1 401 ? -8.898 -57.562 5.855 1 70.31 401 THR B C 1
ATOM 11510 O O . THR B 1 401 ? -9.359 -57.438 6.988 1 70.31 401 THR B O 1
ATOM 11513 N N . ASP B 1 402 ? -7.781 -57.031 5.484 1 67.69 402 ASP B N 1
ATOM 11514 C CA . ASP B 1 402 ? -6.969 -56.219 6.398 1 67.69 402 ASP B CA 1
ATOM 11515 C C . ASP B 1 402 ? -7.469 -54.781 6.453 1 67.69 402 ASP B C 1
ATOM 11517 O O . ASP B 1 402 ? -6.98 -53.969 7.254 1 67.69 402 ASP B O 1
ATOM 11521 N N . CYS B 1 403 ? -8.492 -54.438 5.672 1 77.19 403 CYS B N 1
ATOM 11522 C CA . CYS B 1 403 ? -8.852 -53.031 5.586 1 77.19 403 CYS B CA 1
ATOM 11523 C C . CYS B 1 403 ? -10.18 -52.781 6.293 1 77.19 403 CYS B C 1
ATOM 11525 O O . CYS B 1 403 ? -11.141 -53.531 6.121 1 77.19 403 CYS B O 1
ATOM 11527 N N . ASP B 1 404 ? -10.133 -51.938 7.277 1 74.06 404 ASP B N 1
ATOM 11528 C CA . ASP B 1 404 ? -11.359 -51.5 7.941 1 74.06 404 ASP B CA 1
ATOM 11529 C C . ASP B 1 404 ? -12.312 -50.844 6.957 1 74.06 404 ASP B C 1
ATOM 11531 O O . ASP B 1 404 ? -13.531 -51.031 7.031 1 74.06 404 ASP B O 1
ATOM 11535 N N . ASP B 1 405 ? -11.734 -50.156 5.98 1 83.56 405 ASP B N 1
ATOM 11536 C CA . ASP B 1 405 ? -12.469 -49.469 4.93 1 83.56 405 ASP B CA 1
ATOM 11537 C C . ASP B 1 405 ? -12.398 -50.219 3.611 1 83.56 405 ASP B C 1
ATOM 11539 O O . ASP B 1 405 ? -11.32 -50.406 3.043 1 83.56 405 ASP B O 1
ATOM 11543 N N . GLU B 1 406 ? -13.477 -50.75 3.127 1 84.12 406 GLU B N 1
ATOM 11544 C CA . GLU B 1 406 ? -13.531 -51.594 1.93 1 84.12 406 GLU B CA 1
ATOM 11545 C C . GLU B 1 406 ? -13.039 -50.812 0.703 1 84.12 406 GLU B C 1
ATOM 11547 O O . GLU B 1 406 ? -12.477 -51.406 -0.219 1 84.12 406 GLU B O 1
ATOM 11552 N N . ASP B 1 407 ? -13.25 -49.594 0.719 1 87.75 407 ASP B N 1
ATOM 11553 C CA . ASP B 1 407 ? -12.891 -48.812 -0.448 1 87.75 407 ASP B CA 1
ATOM 11554 C C . ASP B 1 407 ? -11.383 -48.594 -0.526 1 87.75 407 ASP B C 1
ATOM 11556 O O . ASP B 1 407 ? -10.867 -48.156 -1.55 1 87.75 407 ASP B O 1
ATOM 11560 N N . ARG B 1 408 ? -10.625 -48.969 0.46 1 90.12 408 ARG B N 1
ATOM 11561 C CA . ARG B 1 408 ? -9.172 -48.844 0.452 1 90.12 408 ARG B CA 1
ATOM 11562 C C . ARG B 1 408 ? -8.531 -49.969 -0.347 1 90.12 408 ARG B C 1
ATOM 11564 O O . ARG B 1 408 ? -7.355 -49.906 -0.713 1 90.12 408 ARG B O 1
ATOM 11571 N N . PHE B 1 409 ? -9.328 -50.969 -0.572 1 89.56 409 PHE B N 1
ATOM 11572 C CA . PHE B 1 409 ? -8.844 -52.062 -1.4 1 89.56 409 PHE B CA 1
ATOM 11573 C C . PHE B 1 409 ? -9.125 -51.812 -2.873 1 89.56 409 PHE B C 1
ATOM 11575 O O . PHE B 1 409 ? -10.273 -51.562 -3.254 1 89.56 409 PHE B O 1
ATOM 11582 N N . VAL B 1 410 ? -8.062 -51.75 -3.68 1 92.62 410 VAL B N 1
ATOM 11583 C CA . VAL B 1 410 ? -8.211 -51.5 -5.113 1 92.62 410 VAL B CA 1
ATOM 11584 C C . VAL B 1 410 ? -7.918 -52.781 -5.879 1 92.62 410 VAL B C 1
ATOM 11586 O O . VAL B 1 410 ? -6.773 -53.25 -5.914 1 92.62 410 VAL B O 1
ATOM 11589 N N . SER B 1 411 ? -8.914 -53.312 -6.512 1 90.25 411 SER B N 1
ATOM 11590 C CA . SER B 1 411 ? -8.758 -54.562 -7.281 1 90.25 411 SER B CA 1
ATOM 11591 C C . SER B 1 411 ? -8.289 -54.25 -8.703 1 90.25 411 SER B C 1
ATOM 11593 O O . SER B 1 411 ? -8.367 -53.125 -9.164 1 90.25 411 SER B O 1
ATOM 11595 N N . PHE B 1 412 ? -7.711 -55.312 -9.336 1 92.38 412 PHE B N 1
ATOM 11596 C CA . PHE B 1 412 ? -7.258 -55.156 -10.711 1 92.38 412 PHE B CA 1
ATOM 11597 C C . PHE B 1 412 ? -8.43 -54.906 -11.648 1 92.38 412 PHE B C 1
ATOM 11599 O O . PHE B 1 412 ? -8.289 -54.188 -12.648 1 92.38 412 PHE B O 1
ATOM 11606 N N . THR B 1 413 ? -9.641 -55.344 -11.258 1 91.56 413 THR B N 1
ATOM 11607 C CA . THR B 1 413 ? -10.844 -55.125 -12.062 1 91.56 413 THR B CA 1
ATOM 11608 C C . THR B 1 413 ? -11.227 -53.656 -12.102 1 91.56 413 THR B C 1
ATOM 11610 O O . THR B 1 413 ? -11.805 -53.188 -13.078 1 91.56 413 THR B O 1
ATOM 11613 N N . ASP B 1 414 ? -10.914 -53.031 -11.062 1 92.06 414 ASP B N 1
ATOM 11614 C CA . ASP B 1 414 ? -11.203 -51.594 -10.992 1 92.06 414 ASP B CA 1
ATOM 11615 C C . ASP B 1 414 ? -10.266 -50.812 -11.898 1 92.06 414 ASP B C 1
ATOM 11617 O O . ASP B 1 414 ? -10.602 -49.719 -12.336 1 92.06 414 ASP B O 1
ATOM 11621 N N . LEU B 1 415 ? -9.07 -51.312 -12.148 1 95.69 415 LEU B N 1
ATOM 11622 C CA . LEU B 1 415 ? -8.047 -50.562 -12.867 1 95.69 415 LEU B CA 1
ATOM 11623 C C . LEU B 1 415 ? -7.988 -51 -14.328 1 95.69 415 LEU B C 1
ATOM 11625 O O . LEU B 1 415 ? -7.523 -50.25 -15.188 1 95.69 415 LEU B O 1
ATOM 11629 N N . SER B 1 416 ? -8.414 -52.094 -14.695 1 95.12 416 SER B N 1
ATOM 11630 C CA . SER B 1 416 ? -8.211 -52.75 -15.984 1 95.12 416 SER B CA 1
ATOM 11631 C C . SER B 1 416 ? -8.75 -51.906 -17.125 1 95.12 416 SER B C 1
ATOM 11633 O O . SER B 1 416 ? -8.133 -51.812 -18.188 1 95.12 416 SER B O 1
ATOM 11635 N N . PRO B 1 417 ? -9.875 -51.188 -16.906 1 95.12 417 PRO B N 1
ATOM 11636 C CA . PRO B 1 417 ? -10.422 -50.438 -18.031 1 95.12 417 PRO B CA 1
ATOM 11637 C C . PRO B 1 417 ? -9.539 -49.25 -18.406 1 95.12 417 PRO B C 1
ATOM 11639 O O . PRO B 1 417 ? -9.688 -48.688 -19.5 1 95.12 417 PRO B O 1
ATOM 11642 N N . TYR B 1 418 ? -8.672 -48.906 -17.594 1 96.5 418 TYR B N 1
ATOM 11643 C CA . TYR B 1 418 ? -7.918 -47.688 -17.812 1 96.5 418 TYR B CA 1
ATOM 11644 C C . TYR B 1 418 ? -6.465 -48 -18.156 1 96.5 418 TYR B C 1
ATOM 11646 O O . TYR B 1 418 ? -5.641 -47.062 -18.266 1 96.5 418 TYR B O 1
ATOM 11654 N N . LEU B 1 419 ? -6.121 -49.219 -18.312 1 96.12 419 LEU B N 1
ATOM 11655 C CA . LEU B 1 419 ? -4.75 -49.625 -18.609 1 96.12 419 LEU B CA 1
ATOM 11656 C C . LEU B 1 419 ? -4.527 -49.781 -20.109 1 96.12 419 LEU B C 1
ATOM 11658 O O . LEU B 1 419 ? -5.461 -50.094 -20.844 1 96.12 419 LEU B O 1
ATOM 11662 N N . PHE B 1 420 ? -3.355 -49.406 -20.625 1 94.19 420 PHE B N 1
ATOM 11663 C CA . PHE B 1 420 ? -3.004 -49.5 -22.031 1 94.19 420 PHE B CA 1
ATOM 11664 C C . PHE B 1 420 ? -1.545 -49.906 -22.203 1 94.19 420 PHE B C 1
ATOM 11666 O O . PHE B 1 420 ? -0.744 -49.781 -21.281 1 94.19 420 PHE B O 1
ATOM 11673 N N . ILE B 1 421 ? -1.245 -50.469 -23.297 1 91.12 421 ILE B N 1
ATOM 11674 C CA . ILE B 1 421 ? 0.116 -50.875 -23.609 1 91.12 421 ILE B CA 1
ATOM 11675 C C . ILE B 1 421 ? 0.772 -49.844 -24.531 1 91.12 421 ILE B C 1
ATOM 11677 O O . ILE B 1 421 ? 0.393 -49.719 -25.688 1 91.12 421 ILE B O 1
ATOM 11681 N N . GLY B 1 422 ? 1.623 -49.156 -23.922 1 87 422 GLY B N 1
ATOM 11682 C CA . GLY B 1 422 ? 2.322 -48.125 -24.688 1 87 422 GLY B CA 1
ATOM 11683 C C . GLY B 1 422 ? 3.539 -48.688 -25.422 1 87 422 GLY B C 1
ATOM 11684 O O . GLY B 1 422 ? 4.035 -49.75 -25.094 1 87 422 GLY B O 1
ATOM 11685 N N . GLU B 1 423 ? 3.961 -47.875 -26.359 1 86.69 423 GLU B N 1
ATOM 11686 C CA . GLU B 1 423 ? 5.195 -48.219 -27.062 1 86.69 423 GLU B CA 1
ATOM 11687 C C . GLU B 1 423 ? 6.414 -48 -26.172 1 86.69 423 GLU B C 1
ATOM 11689 O O . GLU B 1 423 ? 6.41 -47.125 -25.297 1 86.69 423 GLU B O 1
ATOM 11694 N N . LYS B 1 424 ? 7.41 -48.812 -26.406 1 86.69 424 LYS B N 1
ATOM 11695 C CA . LYS B 1 424 ? 8.625 -48.719 -25.594 1 86.69 424 LYS B CA 1
ATOM 11696 C C . LYS B 1 424 ? 9.578 -47.688 -26.188 1 86.69 424 LYS B C 1
ATOM 11698 O O . LYS B 1 424 ? 10.688 -48 -26.594 1 86.69 424 LYS B O 1
ATOM 11703 N N . LYS B 1 425 ? 9.094 -46.531 -26.328 1 89.25 425 LYS B N 1
ATOM 11704 C CA . LYS B 1 425 ? 9.922 -45.406 -26.719 1 89.25 425 LYS B CA 1
ATOM 11705 C C . LYS B 1 425 ? 10.273 -44.531 -25.516 1 89.25 425 LYS B C 1
ATOM 11707 O O . LYS B 1 425 ? 9.43 -44.281 -24.656 1 89.25 425 LYS B O 1
ATOM 11712 N N . ASN B 1 426 ? 11.391 -44.125 -25.469 1 88.44 426 ASN B N 1
ATOM 11713 C CA . ASN B 1 426 ? 11.914 -43.406 -24.312 1 88.44 426 ASN B CA 1
ATOM 11714 C C . ASN B 1 426 ? 11.125 -42.125 -24.031 1 88.44 426 ASN B C 1
ATOM 11716 O O . ASN B 1 426 ? 10.852 -41.781 -22.875 1 88.44 426 ASN B O 1
ATOM 11720 N N . HIS B 1 427 ? 10.773 -41.375 -25.078 1 89.44 427 HIS B N 1
ATOM 11721 C CA . HIS B 1 427 ? 10.062 -40.125 -24.891 1 89.44 427 HIS B CA 1
ATOM 11722 C C . HIS B 1 427 ? 8.648 -40.375 -24.375 1 89.44 427 HIS B C 1
ATOM 11724 O O . HIS B 1 427 ? 8.117 -39.562 -23.609 1 89.44 427 HIS B O 1
ATOM 11730 N N . LEU B 1 428 ? 8.039 -41.438 -24.734 1 92.38 428 LEU B N 1
ATOM 11731 C CA . LEU B 1 428 ? 6.695 -41.781 -24.281 1 92.38 428 LEU B CA 1
ATOM 11732 C C . LEU B 1 428 ? 6.723 -42.281 -22.844 1 92.38 428 LEU B C 1
ATOM 11734 O O . LEU B 1 428 ? 5.812 -41.969 -22.062 1 92.38 428 LEU B O 1
ATOM 11738 N N . GLN B 1 429 ? 7.785 -43 -22.547 1 93.88 429 GLN B N 1
ATOM 11739 C CA . GLN B 1 429 ? 7.926 -43.5 -21.172 1 93.88 429 GLN B CA 1
ATOM 11740 C C . GLN B 1 429 ? 8.125 -42.312 -20.203 1 93.88 429 GLN B C 1
ATOM 11742 O O . GLN B 1 429 ? 7.562 -42.312 -19.109 1 93.88 429 GLN B O 1
ATOM 11747 N N . PHE B 1 430 ? 8.883 -41.375 -20.625 1 93 430 PHE B N 1
ATOM 11748 C CA . PHE B 1 430 ? 9.109 -40.188 -19.781 1 93 430 PHE B CA 1
ATOM 11749 C C . PHE B 1 430 ? 7.824 -39.375 -19.625 1 93 430 PHE B C 1
ATOM 11751 O O . PHE B 1 430 ? 7.543 -38.844 -18.547 1 93 430 PHE B O 1
ATOM 11758 N N . ARG B 1 431 ? 7.078 -39.219 -20.672 1 92.44 431 ARG B N 1
ATOM 11759 C CA . ARG B 1 431 ? 5.82 -38.5 -20.609 1 92.44 431 ARG B CA 1
ATOM 11760 C C . ARG B 1 431 ? 4.855 -39.125 -19.625 1 92.44 431 ARG B C 1
ATOM 11762 O O . ARG B 1 431 ? 4.18 -38.438 -18.859 1 92.44 431 ARG B O 1
ATOM 11769 N N . LEU B 1 432 ? 4.812 -40.438 -19.688 1 94.88 432 LEU B N 1
ATOM 11770 C CA . LEU B 1 432 ? 3.938 -41.125 -18.766 1 94.88 432 LEU B CA 1
ATOM 11771 C C . LEU B 1 432 ? 4.395 -40.938 -17.312 1 94.88 432 LEU B C 1
ATOM 11773 O O . LEU B 1 432 ? 3.576 -40.656 -16.438 1 94.88 432 LEU B O 1
ATOM 11777 N N . LEU B 1 433 ? 5.68 -41.125 -17.094 1 95.19 433 LEU B N 1
ATOM 11778 C CA . LEU B 1 433 ? 6.23 -40.906 -15.758 1 95.19 433 LEU B CA 1
ATOM 11779 C C . LEU B 1 433 ? 5.957 -39.5 -15.266 1 95.19 433 LEU B C 1
ATOM 11781 O O . LEU B 1 433 ? 5.52 -39.312 -14.133 1 95.19 433 LEU B O 1
ATOM 11785 N N . PHE B 1 434 ? 6.219 -38.531 -16.125 1 92.5 434 PHE B N 1
ATOM 11786 C CA . PHE B 1 434 ? 5.996 -37.125 -15.797 1 92.5 434 PHE B CA 1
ATOM 11787 C C . PHE B 1 434 ? 4.535 -36.875 -15.445 1 92.5 434 PHE B C 1
ATOM 11789 O O . PHE B 1 434 ? 4.238 -36.219 -14.445 1 92.5 434 PHE B O 1
ATOM 11796 N N . GLY B 1 435 ? 3.635 -37.406 -16.234 1 92.25 435 GLY B N 1
ATOM 11797 C CA . GLY B 1 435 ? 2.209 -37.25 -15.984 1 92.25 435 GLY B CA 1
ATOM 11798 C C . GLY B 1 435 ? 1.762 -37.875 -14.672 1 92.25 435 GLY B C 1
ATOM 11799 O O . GLY B 1 435 ? 0.951 -37.312 -13.945 1 92.25 435 GLY B O 1
ATOM 11800 N N . CYS B 1 436 ? 2.309 -39 -14.352 1 94.25 436 CYS B N 1
ATOM 11801 C CA . CYS B 1 436 ? 1.947 -39.688 -13.117 1 94.25 436 CYS B CA 1
ATOM 11802 C C . CYS B 1 436 ? 2.432 -38.906 -11.898 1 94.25 436 CYS B C 1
ATOM 11804 O O . CYS B 1 436 ? 1.686 -38.719 -10.938 1 94.25 436 CYS B O 1
ATOM 11806 N N . LEU B 1 437 ? 3.641 -38.406 -11.984 1 92.69 437 LEU B N 1
ATOM 11807 C CA . LEU B 1 437 ? 4.195 -37.656 -10.859 1 92.69 437 LEU B CA 1
ATOM 11808 C C . LEU B 1 437 ? 3.447 -36.344 -10.641 1 92.69 437 LEU B C 1
ATOM 11810 O O . LEU B 1 437 ? 3.158 -35.969 -9.508 1 92.69 437 LEU B O 1
ATOM 11814 N N . VAL B 1 438 ? 3.113 -35.688 -11.703 1 90.12 438 VAL B N 1
ATOM 11815 C CA . VAL B 1 438 ? 2.373 -34.438 -11.602 1 90.12 438 VAL B CA 1
ATOM 11816 C C . VAL B 1 438 ? 0.985 -34.719 -11.023 1 90.12 438 VAL B C 1
ATOM 11818 O O . VAL B 1 438 ? 0.486 -33.938 -10.203 1 90.12 438 VAL B O 1
ATOM 11821 N N . SER B 1 439 ? 0.368 -35.781 -11.453 1 90.38 439 SER B N 1
ATOM 11822 C CA . SER B 1 439 ? -0.958 -36.125 -10.953 1 90.38 439 SER B CA 1
ATOM 11823 C C . SER B 1 439 ? -0.918 -36.469 -9.469 1 90.38 439 SER B C 1
ATOM 11825 O O . SER B 1 439 ? -1.929 -36.344 -8.773 1 90.38 439 SER B O 1
ATOM 11827 N N . LEU B 1 440 ? 0.26 -36.875 -9.023 1 90.56 440 LEU B N 1
ATOM 11828 C CA . LEU B 1 440 ? 0.403 -37.25 -7.617 1 90.56 440 LEU B CA 1
ATOM 11829 C C . LEU B 1 440 ? 0.768 -36.031 -6.777 1 90.56 440 LEU B C 1
ATOM 11831 O O . LEU B 1 440 ? 0.969 -36.125 -5.566 1 90.56 440 LEU B O 1
ATOM 11835 N N . GLY B 1 441 ? 0.93 -34.906 -7.383 1 84.88 441 GLY B N 1
ATOM 11836 C CA . GLY B 1 441 ? 1.061 -33.656 -6.621 1 84.88 441 GLY B CA 1
ATOM 11837 C C . GLY B 1 441 ? 2.426 -33.031 -6.758 1 84.88 441 GLY B C 1
ATOM 11838 O O . GLY B 1 441 ? 2.732 -32.062 -6.062 1 84.88 441 GLY B O 1
ATOM 11839 N N . ILE B 1 442 ? 3.301 -33.5 -7.566 1 88.62 442 ILE B N 1
ATOM 11840 C CA . ILE B 1 442 ? 4.617 -32.906 -7.77 1 88.62 442 ILE B CA 1
ATOM 11841 C C . ILE B 1 442 ? 4.496 -31.672 -8.68 1 88.62 442 ILE B C 1
ATOM 11843 O O . ILE B 1 442 ? 3.885 -31.75 -9.75 1 88.62 442 ILE B O 1
ATOM 11847 N N . PRO B 1 443 ? 4.973 -30.594 -8.32 1 85.88 443 PRO B N 1
ATOM 11848 C CA . PRO B 1 443 ? 4.828 -29.375 -9.125 1 85.88 443 PRO B CA 1
ATOM 11849 C C . PRO B 1 443 ? 5.699 -29.406 -10.383 1 85.88 443 PRO B C 1
ATOM 11851 O O . PRO B 1 443 ? 6.805 -29.938 -10.359 1 85.88 443 PRO B O 1
ATOM 11854 N N . ILE B 1 444 ? 5.195 -28.812 -11.391 1 86.75 444 ILE B N 1
ATOM 11855 C CA . ILE B 1 444 ? 5.961 -28.625 -12.617 1 86.75 444 ILE B CA 1
ATOM 11856 C C . ILE B 1 444 ? 6.891 -27.422 -12.469 1 86.75 444 ILE B C 1
ATOM 11858 O O . ILE B 1 444 ? 6.434 -26.312 -12.188 1 86.75 444 ILE B O 1
ATOM 11862 N N . LEU B 1 445 ? 8.055 -27.672 -12.547 1 85.81 445 LEU B N 1
ATOM 11863 C CA . LEU B 1 445 ? 9.031 -26.594 -12.391 1 85.81 445 LEU B CA 1
ATOM 11864 C C . LEU B 1 445 ? 9.867 -26.438 -13.648 1 85.81 445 LEU B C 1
ATOM 11866 O O . LEU B 1 445 ? 10.227 -27.438 -14.297 1 85.81 445 LEU B O 1
ATOM 11870 N N . PRO B 1 446 ? 10.18 -25.219 -13.977 1 84.62 446 PRO B N 1
ATOM 11871 C CA . PRO B 1 446 ? 9.914 -23.906 -13.406 1 84.62 446 PRO B CA 1
ATOM 11872 C C . PRO B 1 446 ? 8.539 -23.359 -13.781 1 84.62 446 PRO B C 1
ATOM 11874 O O . PRO B 1 446 ? 8.203 -22.219 -13.445 1 84.62 446 PRO B O 1
ATOM 11877 N N . ALA B 1 447 ? 7.707 -24.125 -14.438 1 87.44 447 ALA B N 1
ATOM 11878 C CA . ALA B 1 447 ? 6.324 -23.812 -14.781 1 87.44 447 ALA B CA 1
ATOM 11879 C C . ALA B 1 447 ? 6.258 -22.734 -15.859 1 87.44 447 ALA B C 1
ATOM 11881 O O . ALA B 1 447 ? 5.535 -21.734 -15.711 1 87.44 447 ALA B O 1
ATOM 11882 N N . SER B 1 448 ? 7.105 -22.844 -16.875 1 89 448 SER B N 1
ATOM 11883 C CA . SER B 1 448 ? 7.012 -22 -18.062 1 89 448 SER B CA 1
ATOM 11884 C C . SER B 1 448 ? 5.742 -22.297 -18.859 1 89 448 SER B C 1
ATOM 11886 O O . SER B 1 448 ? 5.094 -23.312 -18.641 1 89 448 SER B O 1
ATOM 11888 N N . GLN B 1 449 ? 5.363 -21.453 -19.656 1 85.75 449 GLN B N 1
ATOM 11889 C CA . GLN B 1 449 ? 4.16 -21.672 -20.453 1 85.75 449 GLN B CA 1
ATOM 11890 C C . GLN B 1 449 ? 4.324 -22.875 -21.375 1 85.75 449 GLN B C 1
ATOM 11892 O O . GLN B 1 449 ? 3.381 -23.641 -21.578 1 85.75 449 GLN B O 1
ATOM 11897 N N . ALA B 1 450 ? 5.504 -22.984 -21.906 1 87.19 450 ALA B N 1
ATOM 11898 C CA . ALA B 1 450 ? 5.766 -24.109 -22.797 1 87.19 450 ALA B CA 1
ATOM 11899 C C . ALA B 1 450 ? 5.656 -25.438 -22.062 1 87.19 450 ALA B C 1
ATOM 11901 O O . ALA B 1 450 ? 5.121 -26.406 -22.594 1 87.19 450 ALA B O 1
ATOM 11902 N N . GLN B 1 451 ? 6.125 -25.453 -20.891 1 87 451 GLN B N 1
ATOM 11903 C CA . GLN B 1 451 ? 6.035 -26.656 -20.078 1 87 451 GLN B CA 1
ATOM 11904 C C . GLN B 1 451 ? 4.59 -26.969 -19.703 1 87 451 GLN B C 1
ATOM 11906 O O . GLN B 1 451 ? 4.152 -28.109 -19.766 1 87 451 GLN B O 1
ATOM 11911 N N . LEU B 1 452 ? 3.896 -25.938 -19.359 1 85 452 LEU B N 1
ATOM 11912 C CA . LEU B 1 452 ? 2.504 -26.094 -18.953 1 85 452 LEU B CA 1
ATOM 11913 C C . LEU B 1 452 ? 1.635 -26.484 -20.156 1 85 452 LEU B C 1
ATOM 11915 O O . LEU B 1 452 ? 0.626 -27.172 -20 1 85 452 LEU B O 1
ATOM 11919 N N . PHE B 1 453 ? 2.098 -26.016 -21.25 1 83.81 453 PHE B N 1
ATOM 11920 C CA . PHE B 1 453 ? 1.413 -26.375 -22.484 1 83.81 453 PHE B CA 1
ATOM 11921 C C . PHE B 1 453 ? 1.645 -27.844 -22.828 1 83.81 453 PHE B C 1
ATOM 11923 O O . PHE B 1 453 ? 0.728 -28.547 -23.281 1 83.81 453 PHE B O 1
ATOM 11930 N N . TRP B 1 454 ? 2.834 -28.203 -22.484 1 84.38 454 TRP B N 1
ATOM 11931 C CA . TRP B 1 454 ? 3.211 -29.578 -22.75 1 84.38 454 TRP B CA 1
ATOM 11932 C C . TRP B 1 454 ? 2.525 -30.531 -21.781 1 84.38 454 TRP B C 1
ATOM 11934 O O . TRP B 1 454 ? 2.082 -31.609 -22.156 1 84.38 454 TRP B O 1
ATOM 11944 N N . ALA B 1 455 ? 2.449 -30.109 -20.516 1 78.81 455 ALA B N 1
ATOM 11945 C CA . ALA B 1 455 ? 1.78 -30.906 -19.5 1 78.81 455 ALA B CA 1
ATOM 11946 C C . ALA B 1 455 ? 0.493 -30.234 -19.031 1 78.81 455 ALA B C 1
ATOM 11948 O O . ALA B 1 455 ? 0.486 -29.547 -18.016 1 78.81 455 ALA B O 1
ATOM 11949 N N . PRO B 1 456 ? -0.58 -30.344 -19.719 1 64.94 456 PRO B N 1
ATOM 11950 C CA . PRO B 1 456 ? -1.777 -29.547 -19.453 1 64.94 456 PRO B CA 1
ATOM 11951 C C . PRO B 1 456 ? -2.369 -29.797 -18.078 1 64.94 456 PRO B C 1
ATOM 11953 O O . PRO B 1 456 ? -3.154 -28.984 -17.578 1 64.94 456 PRO B O 1
ATOM 11956 N N . LEU B 1 457 ? -2.029 -30.844 -17.391 1 62.5 457 LEU B N 1
ATOM 11957 C CA . LEU B 1 457 ? -2.754 -31.172 -16.172 1 62.5 457 LEU B CA 1
ATOM 11958 C C . LEU B 1 457 ? -2.078 -30.547 -14.953 1 62.5 457 LEU B C 1
ATOM 11960 O O . LEU B 1 457 ? -1.293 -31.219 -14.273 1 62.5 457 LEU B O 1
ATOM 11964 N N . VAL B 1 458 ? -2.012 -29.219 -15.016 1 59.75 458 VAL B N 1
ATOM 11965 C CA . VAL B 1 458 ? -1.298 -28.625 -13.898 1 59.75 458 VAL B CA 1
ATOM 11966 C C . VAL B 1 458 ? -2.293 -28.172 -12.828 1 59.75 458 VAL B C 1
ATOM 11968 O O . VAL B 1 458 ? -3.324 -27.578 -13.141 1 59.75 458 VAL B O 1
ATOM 11971 N N . LEU B 1 459 ? -2.229 -28.969 -11.672 1 61.31 459 LEU B N 1
ATOM 11972 C CA . LEU B 1 459 ? -2.951 -28.469 -10.508 1 61.31 459 LEU B CA 1
ATOM 11973 C C . LEU B 1 459 ? -2.355 -27.156 -10.023 1 61.31 459 LEU B C 1
ATOM 11975 O O . LEU B 1 459 ? -1.242 -27.125 -9.492 1 61.31 459 LEU B O 1
ATOM 11979 N N . GLU B 1 460 ? -3.033 -26.109 -10.305 1 62.22 460 GLU B N 1
ATOM 11980 C CA . GLU B 1 460 ? -2.533 -24.766 -10.031 1 62.22 460 GLU B CA 1
ATOM 11981 C C . GLU B 1 460 ? -2.268 -24.578 -8.539 1 62.22 460 GLU B C 1
ATOM 11983 O O . GLU B 1 460 ? -1.388 -23.797 -8.164 1 62.22 460 GLU B O 1
ATOM 11988 N N . ASP B 1 461 ? -2.881 -25.328 -7.738 1 61.34 461 ASP B N 1
ATOM 11989 C CA . ASP B 1 461 ? -2.76 -25.156 -6.293 1 61.34 461 ASP B CA 1
ATOM 11990 C C . ASP B 1 461 ? -1.33 -25.422 -5.828 1 61.34 461 ASP B C 1
ATOM 11992 O O . ASP B 1 461 ? -0.803 -24.703 -4.977 1 61.34 461 ASP B O 1
ATOM 11996 N N . ASN B 1 462 ? -0.76 -26.328 -6.438 1 62.5 462 ASN B N 1
ATOM 11997 C CA . ASN B 1 462 ? 0.566 -26.734 -5.98 1 62.5 462 ASN B CA 1
ATOM 11998 C C . ASN B 1 462 ? 1.637 -25.734 -6.43 1 62.5 462 ASN B C 1
ATOM 12000 O O . ASN B 1 462 ? 2.611 -25.5 -5.711 1 62.5 462 ASN B O 1
ATOM 12004 N N . LEU B 1 463 ? 1.312 -25.141 -7.5 1 64.81 463 LEU B N 1
ATOM 12005 C CA . LEU B 1 463 ? 2.318 -24.25 -8.078 1 64.81 463 LEU B CA 1
ATOM 12006 C C . LEU B 1 463 ? 2.395 -22.938 -7.305 1 64.81 463 LEU B C 1
ATOM 12008 O O . LEU B 1 463 ? 3.488 -22.422 -7.059 1 64.81 463 LEU B O 1
ATOM 12012 N N . LEU B 1 464 ? 1.345 -22.547 -6.887 1 63.91 464 LEU B N 1
ATOM 12013 C CA . LEU B 1 464 ? 1.324 -21.234 -6.23 1 63.91 464 LEU B CA 1
ATOM 12014 C C . LEU B 1 464 ? 1.989 -21.312 -4.863 1 63.91 464 LEU B C 1
ATOM 12016 O O . LEU B 1 464 ? 2.699 -20.391 -4.465 1 63.91 464 LEU B O 1
ATOM 12020 N N . ARG B 1 465 ? 1.854 -22.375 -4.227 1 61.47 465 ARG B N 1
ATOM 12021 C CA . ARG B 1 465 ? 2.49 -22.562 -2.926 1 61.47 465 ARG B CA 1
ATOM 12022 C C . ARG B 1 465 ? 4.012 -22.562 -3.055 1 61.47 465 ARG B C 1
ATOM 12024 O O . ARG B 1 465 ? 4.715 -22.047 -2.186 1 61.47 465 ARG B O 1
ATOM 12031 N N . CYS B 1 466 ? 4.258 -23.125 -4.133 1 58.97 466 CYS B N 1
ATOM 12032 C CA . CYS B 1 466 ? 5.691 -23.328 -4.301 1 58.97 466 CYS B CA 1
ATOM 12033 C C . CYS B 1 466 ? 6.359 -22.047 -4.809 1 58.97 466 CYS B C 1
ATOM 12035 O O . CYS B 1 466 ? 7.48 -21.734 -4.41 1 58.97 466 CYS B O 1
ATOM 12037 N N . LEU B 1 467 ? 5.641 -21.422 -5.582 1 59.31 467 LEU B N 1
ATOM 12038 C CA . LEU B 1 467 ? 6.328 -20.344 -6.277 1 59.31 467 LEU B CA 1
ATOM 12039 C C . LEU B 1 467 ? 6.168 -19.031 -5.52 1 59.31 467 LEU B C 1
ATOM 12041 O O . LEU B 1 467 ? 7.086 -18.203 -5.504 1 59.31 467 LEU B O 1
ATOM 12045 N N . ALA B 1 468 ? 4.973 -18.859 -4.961 1 57.12 468 ALA B N 1
ATOM 12046 C CA . ALA B 1 468 ? 4.738 -17.5 -4.457 1 57.12 468 ALA B CA 1
ATOM 12047 C C . ALA B 1 468 ? 5.004 -17.422 -2.959 1 57.12 468 ALA B C 1
ATOM 12049 O O . ALA B 1 468 ? 4.824 -18.406 -2.234 1 57.12 468 ALA B O 1
ATOM 12050 N N . ASN B 1 469 ? 5.832 -16.453 -2.525 1 53.03 469 ASN B N 1
ATOM 12051 C CA . ASN B 1 469 ? 6.129 -16.141 -1.131 1 53.03 469 ASN B CA 1
ATOM 12052 C C . ASN B 1 469 ? 4.863 -15.773 -0.355 1 53.03 469 ASN B C 1
ATOM 12054 O O . ASN B 1 469 ? 4.727 -14.648 0.13 1 53.03 469 ASN B O 1
ATOM 12058 N N . VAL B 1 470 ? 3.703 -16.516 -0.465 1 54.72 470 VAL B N 1
ATOM 12059 C CA . VAL B 1 470 ? 2.434 -16.109 0.13 1 54.72 470 VAL B CA 1
ATOM 12060 C C . VAL B 1 470 ? 2.098 -17.016 1.305 1 54.72 470 VAL B C 1
ATOM 12062 O O . VAL B 1 470 ? 1.805 -18.203 1.114 1 54.72 470 VAL B O 1
ATOM 12065 N N . PRO B 1 471 ? 2.498 -16.812 2.525 1 50.75 471 PRO B N 1
ATOM 12066 C CA . PRO B 1 471 ? 2.229 -17.75 3.617 1 50.75 471 PRO B CA 1
ATOM 12067 C C . PRO B 1 471 ? 0.768 -18.188 3.672 1 50.75 471 PRO B C 1
ATOM 12069 O O . PRO B 1 471 ? 0.481 -19.375 3.807 1 50.75 471 PRO B O 1
ATOM 12072 N N . LYS B 1 472 ? -0.279 -17.234 3.748 1 52.38 472 LYS B N 1
ATOM 12073 C CA . LYS B 1 472 ? -1.601 -17.625 4.234 1 52.38 472 LYS B CA 1
ATOM 12074 C C . LYS B 1 472 ? -2.389 -18.359 3.16 1 52.38 472 LYS B C 1
ATOM 12076 O O . LYS B 1 472 ? -3.039 -19.375 3.443 1 52.38 472 LYS B O 1
ATOM 12081 N N . ILE B 1 473 ? -2.342 -17.734 1.979 1 52.28 473 ILE B N 1
ATOM 12082 C CA . ILE B 1 473 ? -3.15 -18.375 0.951 1 52.28 473 ILE B CA 1
ATOM 12083 C C . ILE B 1 473 ? -2.607 -19.781 0.674 1 52.28 473 ILE B C 1
ATOM 12085 O O . ILE B 1 473 ? -3.355 -20.672 0.27 1 52.28 473 ILE B O 1
ATOM 12089 N N . ALA B 1 474 ? -1.331 -19.891 1.068 1 51 474 ALA B N 1
ATOM 12090 C CA . ALA B 1 474 ? -0.662 -21.188 0.902 1 51 474 ALA B CA 1
ATOM 12091 C C . ALA B 1 474 ? -1.35 -22.266 1.727 1 51 474 ALA B C 1
ATOM 12093 O O . ALA B 1 474 ? -1.408 -23.422 1.311 1 51 474 ALA B O 1
ATOM 12094 N N . SER B 1 475 ? -1.934 -21.703 2.869 1 56.28 475 SER B N 1
ATOM 12095 C CA . SER B 1 475 ? -2.584 -22.75 3.662 1 56.28 475 SER B CA 1
ATOM 12096 C C . SER B 1 475 ? -3.861 -23.234 2.988 1 56.28 475 SER B C 1
ATOM 12098 O O . SER B 1 475 ? -4.273 -24.375 3.188 1 56.28 475 SER B O 1
ATOM 12100 N N . LEU B 1 476 ? -4.492 -22.312 2.242 1 58.16 476 LEU B N 1
ATOM 12101 C CA . LEU B 1 476 ? -5.711 -22.703 1.544 1 58.16 476 LEU B CA 1
ATOM 12102 C C . LEU B 1 476 ? -5.406 -23.703 0.428 1 58.16 476 LEU B C 1
ATOM 12104 O O . LEU B 1 476 ? -6.246 -24.531 0.088 1 58.16 476 LEU B O 1
ATOM 12108 N N . SER B 1 477 ? -4.211 -23.547 -0.144 1 55.41 477 SER B N 1
ATOM 12109 C CA . SER B 1 477 ? -3.939 -24.203 -1.42 1 55.41 477 SER B CA 1
ATOM 12110 C C . SER B 1 477 ? -3.619 -25.688 -1.226 1 55.41 477 SER B C 1
ATOM 12112 O O . SER B 1 477 ? -3.67 -26.469 -2.176 1 55.41 477 SER B O 1
ATOM 12114 N N . SER B 1 478 ? -3.439 -26.281 -0.022 1 60.78 478 SER B N 1
ATOM 12115 C CA . SER B 1 478 ? -2.738 -27.547 -0.112 1 60.78 478 SER B CA 1
ATOM 12116 C C . SER B 1 478 ? -3.703 -28.719 0.04 1 60.78 478 SER B C 1
ATOM 12118 O O . SER B 1 478 ? -4.367 -28.859 1.07 1 60.78 478 SER B O 1
ATOM 12120 N N . SER B 1 479 ? -4.086 -29.281 -1.229 1 70.94 479 SER B N 1
ATOM 12121 C CA . SER B 1 479 ? -4.773 -30.562 -1.198 1 70.94 479 SER B CA 1
ATOM 12122 C C . SER B 1 479 ? -3.926 -31.625 -0.513 1 70.94 479 SER B C 1
ATOM 12124 O O . SER B 1 479 ? -2.701 -31.641 -0.647 1 70.94 479 SER B O 1
ATOM 12126 N N . GLN B 1 480 ? -4.508 -32.438 0.338 1 78.19 480 GLN B N 1
ATOM 12127 C CA . GLN B 1 480 ? -3.805 -33.5 1.043 1 78.19 480 GLN B CA 1
ATOM 12128 C C . GLN B 1 480 ? -3.898 -34.812 0.281 1 78.19 480 GLN B C 1
ATOM 12130 O O . GLN B 1 480 ? -4.891 -35.062 -0.399 1 78.19 480 GLN B O 1
ATOM 12135 N N . PRO B 1 481 ? -2.918 -35.531 0.177 1 83.31 481 PRO B N 1
ATOM 12136 C CA . PRO B 1 481 ? -1.611 -35.312 0.811 1 83.31 481 PRO B CA 1
ATOM 12137 C C . PRO B 1 481 ? -0.694 -34.406 -0.004 1 83.31 481 PRO B C 1
ATOM 12139 O O . PRO B 1 481 ? -0.85 -34.312 -1.223 1 83.31 481 PRO B O 1
ATOM 12142 N N . ASN B 1 482 ? 0.234 -33.781 0.645 1 81.31 482 ASN B N 1
ATOM 12143 C CA . ASN B 1 482 ? 1.172 -32.906 -0.024 1 81.31 482 ASN B CA 1
ATOM 12144 C C . ASN B 1 482 ? 2.609 -33.156 0.416 1 81.31 482 ASN B C 1
ATOM 12146 O O . ASN B 1 482 ? 2.842 -33.719 1.481 1 81.31 482 ASN B O 1
ATOM 12150 N N . ILE B 1 483 ? 3.523 -32.812 -0.347 1 81.56 483 ILE B N 1
ATOM 12151 C CA . ILE B 1 483 ? 4.93 -33.125 -0.147 1 81.56 483 ILE B CA 1
ATOM 12152 C C . ILE B 1 483 ? 5.523 -32.219 0.929 1 81.56 483 ILE B C 1
ATOM 12154 O O . ILE B 1 483 ? 6.59 -32.5 1.476 1 81.56 483 ILE B O 1
ATOM 12158 N N . VAL B 1 484 ? 4.922 -31.219 1.289 1 77.5 484 VAL B N 1
ATOM 12159 C CA . VAL B 1 484 ? 5.492 -30.25 2.217 1 77.5 484 VAL B CA 1
ATOM 12160 C C . VAL B 1 484 ? 5.273 -30.703 3.654 1 77.5 484 VAL B C 1
ATOM 12162 O O . VAL B 1 484 ? 6.199 -30.703 4.465 1 77.5 484 VAL B O 1
ATOM 12165 N N . ASN B 1 485 ? 4.086 -31.25 3.904 1 76.81 485 ASN B N 1
ATOM 12166 C CA . ASN B 1 485 ? 3.732 -31.516 5.297 1 76.81 485 ASN B CA 1
ATOM 12167 C C . ASN B 1 485 ? 3.684 -33 5.59 1 76.81 485 ASN B C 1
ATOM 12169 O O . ASN B 1 485 ? 3.721 -33.406 6.75 1 76.81 485 ASN B O 1
ATOM 12173 N N . ASN B 1 486 ? 3.652 -33.844 4.547 1 87.12 486 ASN B N 1
ATOM 12174 C CA . ASN B 1 486 ? 3.477 -35.281 4.75 1 87.12 486 ASN B CA 1
ATOM 12175 C C . ASN B 1 486 ? 4.75 -36.062 4.41 1 87.12 486 ASN B C 1
ATOM 12177 O O . ASN B 1 486 ? 4.977 -36.406 3.252 1 87.12 486 ASN B O 1
ATOM 12181 N N . MET B 1 487 ? 5.473 -36.531 5.359 1 86.62 487 MET B N 1
ATOM 12182 C CA . MET B 1 487 ? 6.77 -37.156 5.172 1 86.62 487 MET B CA 1
ATOM 12183 C C . MET B 1 487 ? 6.594 -38.562 4.582 1 86.62 487 MET B C 1
ATOM 12185 O O . MET B 1 487 ? 7.402 -39 3.76 1 86.62 487 MET B O 1
ATOM 12189 N N . SER B 1 488 ? 5.512 -39.219 5.059 1 88 488 SER B N 1
ATOM 12190 C CA . SER B 1 488 ? 5.289 -40.562 4.527 1 88 488 SER B CA 1
ATOM 12191 C C . SER B 1 488 ? 4.996 -40.531 3.031 1 88 488 SER B C 1
ATOM 12193 O O . SER B 1 488 ? 5.477 -41.375 2.277 1 88 488 SER B O 1
ATOM 12195 N N . TYR B 1 489 ? 4.199 -39.594 2.697 1 91.19 489 TYR B N 1
ATOM 12196 C CA . TYR B 1 489 ? 3.863 -39.438 1.288 1 91.19 489 TYR B CA 1
ATOM 12197 C C . TYR B 1 489 ? 5.094 -39.031 0.479 1 91.19 489 TYR B C 1
ATOM 12199 O O . TYR B 1 489 ? 5.309 -39.562 -0.622 1 91.19 489 TYR B O 1
ATOM 12207 N N . LEU B 1 490 ? 5.953 -38.188 0.984 1 92.69 490 LEU B N 1
ATOM 12208 C CA . LEU B 1 490 ? 7.184 -37.781 0.325 1 92.69 490 LEU B CA 1
ATOM 12209 C C . LEU B 1 490 ? 8.133 -38.938 0.131 1 92.69 490 LEU B C 1
ATOM 12211 O O . LEU B 1 490 ? 8.727 -39.094 -0.939 1 92.69 490 LEU B O 1
ATOM 12215 N N . THR B 1 491 ? 8.289 -39.719 1.129 1 92.12 491 THR B N 1
ATOM 12216 C CA . THR B 1 491 ? 9.172 -40.875 1.051 1 92.12 491 THR B CA 1
ATOM 12217 C C . THR B 1 491 ? 8.695 -41.875 -0.016 1 92.12 491 THR B C 1
ATOM 12219 O O . THR B 1 491 ? 9.508 -42.469 -0.721 1 92.12 491 THR B O 1
ATOM 12222 N N . PHE B 1 492 ? 7.434 -42 -0.087 1 93.38 492 PHE B N 1
ATOM 12223 C CA . PHE B 1 492 ? 6.84 -42.844 -1.115 1 93.38 492 PHE B CA 1
ATOM 12224 C C . PHE B 1 492 ? 7.191 -42.344 -2.508 1 93.38 492 PHE B C 1
ATOM 12226 O O . PHE B 1 492 ? 7.617 -43.094 -3.371 1 93.38 492 PHE B O 1
ATOM 12233 N N . LEU B 1 493 ? 7.008 -41.094 -2.701 1 94.69 493 LEU B N 1
ATOM 12234 C CA . LEU B 1 493 ? 7.293 -40.5 -3.998 1 94.69 493 LEU B CA 1
ATOM 12235 C C . LEU B 1 493 ? 8.789 -40.562 -4.305 1 94.69 493 LEU B C 1
ATOM 12237 O O . LEU B 1 493 ? 9.18 -40.75 -5.457 1 94.69 493 LEU B O 1
ATOM 12241 N N . ARG B 1 494 ? 9.641 -40.375 -3.34 1 94.88 494 ARG B N 1
ATOM 12242 C CA . ARG B 1 494 ? 11.086 -40.5 -3.502 1 94.88 494 ARG B CA 1
ATOM 12243 C C . ARG B 1 494 ? 11.469 -41.875 -3.984 1 94.88 494 ARG B C 1
ATOM 12245 O O . ARG B 1 494 ? 12.344 -42.031 -4.836 1 94.88 494 ARG B O 1
ATOM 12252 N N . ARG B 1 495 ? 10.805 -42.812 -3.475 1 93.19 495 ARG B N 1
ATOM 12253 C CA . ARG B 1 495 ? 11.078 -44.188 -3.889 1 93.19 495 ARG B CA 1
ATOM 12254 C C . ARG B 1 495 ? 10.672 -44.406 -5.344 1 93.19 495 ARG B C 1
ATOM 12256 O O . ARG B 1 495 ? 11.367 -45.094 -6.086 1 93.19 495 ARG B O 1
ATOM 12263 N N . ILE B 1 496 ? 9.531 -43.875 -5.688 1 95.25 496 ILE B N 1
ATOM 12264 C CA . ILE B 1 496 ? 9.109 -43.969 -7.078 1 95.25 496 ILE B CA 1
ATOM 12265 C C . ILE B 1 496 ? 10.172 -43.375 -7.988 1 95.25 496 ILE B C 1
ATOM 12267 O O . ILE B 1 496 ? 10.539 -43.938 -9.008 1 95.25 496 ILE B O 1
ATOM 12271 N N . VAL B 1 497 ? 10.664 -42.25 -7.637 1 94.88 497 VAL B N 1
ATOM 12272 C CA . VAL B 1 497 ? 11.641 -41.531 -8.445 1 94.88 497 VAL B CA 1
ATOM 12273 C C . VAL B 1 497 ? 12.93 -42.344 -8.531 1 94.88 497 VAL B C 1
ATOM 12275 O O . VAL B 1 497 ? 13.508 -42.469 -9.609 1 94.88 497 VAL B O 1
ATOM 12278 N N . LEU B 1 498 ? 13.375 -42.906 -7.465 1 92.31 498 LEU B N 1
ATOM 12279 C CA . LEU B 1 498 ? 14.609 -43.688 -7.434 1 92.31 498 LEU B CA 1
ATOM 12280 C C . LEU B 1 498 ? 14.477 -44.938 -8.273 1 92.31 498 LEU B C 1
ATOM 12282 O O . LEU B 1 498 ? 15.383 -45.281 -9.039 1 92.31 498 LEU B O 1
ATOM 12286 N N . GLN B 1 499 ? 13.391 -45.594 -8.148 1 92.12 499 GLN B N 1
ATOM 12287 C CA . GLN B 1 499 ? 13.156 -46.812 -8.883 1 92.12 499 GLN B CA 1
ATOM 12288 C C . GLN B 1 499 ? 13.039 -46.562 -10.383 1 92.12 499 GLN B C 1
ATOM 12290 O O . GLN B 1 499 ? 13.586 -47.312 -11.188 1 92.12 499 GLN B O 1
ATOM 12295 N N . THR B 1 500 ? 12.297 -45.562 -10.703 1 93.62 500 THR B N 1
ATOM 12296 C CA . THR B 1 500 ? 12.133 -45.25 -12.117 1 93.62 500 THR B CA 1
ATOM 12297 C C . THR B 1 500 ? 13.422 -44.688 -12.703 1 93.62 500 THR B C 1
ATOM 12299 O O . THR B 1 500 ? 13.688 -44.844 -13.898 1 93.62 500 THR B O 1
ATOM 12302 N N . TYR B 1 501 ? 14.211 -44.031 -11.906 1 92 501 TYR B N 1
ATOM 12303 C CA . TYR B 1 501 ? 15.508 -43.531 -12.352 1 92 501 TYR B CA 1
ATOM 12304 C C . TYR B 1 501 ? 16.391 -44.656 -12.859 1 92 501 TYR B C 1
ATOM 12306 O O . TYR B 1 501 ? 17.109 -44.5 -13.852 1 92 501 TYR B O 1
ATOM 12314 N N . ARG B 1 502 ? 16.281 -45.75 -12.297 1 88.88 502 ARG B N 1
ATOM 12315 C CA . ARG B 1 502 ? 17.109 -46.906 -12.664 1 88.88 502 ARG B CA 1
ATOM 12316 C C . ARG B 1 502 ? 16.594 -47.562 -13.945 1 88.88 502 ARG B C 1
ATOM 12318 O O . ARG B 1 502 ? 17.359 -48.188 -14.672 1 88.88 502 ARG B O 1
ATOM 12325 N N . LEU B 1 503 ? 15.375 -47.312 -14.227 1 90.12 503 LEU B N 1
ATOM 12326 C CA . LEU B 1 503 ? 14.75 -48.031 -15.336 1 90.12 503 LEU B CA 1
ATOM 12327 C C . LEU B 1 503 ? 14.75 -47.156 -16.594 1 90.12 503 LEU B C 1
ATOM 12329 O O . LEU B 1 503 ? 14.766 -47.688 -17.719 1 90.12 503 LEU B O 1
ATOM 12333 N N . ILE B 1 504 ? 14.688 -45.875 -16.438 1 91.62 504 ILE B N 1
ATOM 12334 C CA . ILE B 1 504 ? 14.602 -44.969 -17.578 1 91.62 504 ILE B CA 1
ATOM 12335 C C . ILE B 1 504 ? 15.984 -44.75 -18.172 1 91.62 504 ILE B C 1
ATOM 12337 O O . ILE B 1 504 ? 16.984 -44.781 -17.469 1 91.62 504 ILE B O 1
ATOM 12341 N N . LYS B 1 505 ? 16.031 -44.5 -19.453 1 89.75 505 LYS B N 1
ATOM 12342 C CA . LYS B 1 505 ? 17.297 -44.344 -20.156 1 89.75 505 LYS B CA 1
ATOM 12343 C C . LYS B 1 505 ? 17.641 -42.875 -20.344 1 89.75 505 LYS B C 1
ATOM 12345 O O . LYS B 1 505 ? 16.797 -42 -20.141 1 89.75 505 LYS B O 1
ATOM 12350 N N . GLN B 1 506 ? 18.906 -42.594 -20.672 1 87 506 GLN B N 1
ATOM 12351 C CA . GLN B 1 506 ? 19.359 -41.219 -20.969 1 87 506 GLN B CA 1
ATOM 12352 C C . GLN B 1 506 ? 18.75 -40.719 -22.281 1 87 506 GLN B C 1
ATOM 12354 O O . GLN B 1 506 ? 18.484 -41.531 -23.188 1 87 506 GLN B O 1
ATOM 12359 N N . PRO B 1 507 ? 18.453 -39.594 -22.328 1 88.75 507 PRO B N 1
ATOM 12360 C CA . PRO B 1 507 ? 18.75 -38.406 -21.5 1 88.75 507 PRO B CA 1
ATOM 12361 C C . PRO B 1 507 ? 17.656 -38.125 -20.469 1 88.75 507 PRO B C 1
ATOM 12363 O O . PRO B 1 507 ? 17.828 -37.25 -19.625 1 88.75 507 PRO B O 1
ATOM 12366 N N . TYR B 1 508 ? 16.578 -38.875 -20.484 1 91.75 508 TYR B N 1
ATOM 12367 C CA . TYR B 1 508 ? 15.445 -38.594 -19.609 1 91.75 508 TYR B CA 1
ATOM 12368 C C . TYR B 1 508 ? 15.758 -39 -18.172 1 91.75 508 TYR B C 1
ATOM 12370 O O . TYR B 1 508 ? 15.117 -38.531 -17.234 1 91.75 508 TYR B O 1
ATOM 12378 N N . GLN B 1 509 ? 16.719 -39.906 -18.047 1 91.94 509 GLN B N 1
ATOM 12379 C CA . GLN B 1 509 ? 17.188 -40.25 -16.719 1 91.94 509 GLN B CA 1
ATOM 12380 C C . GLN B 1 509 ? 17.719 -39.031 -15.977 1 91.94 509 GLN B C 1
ATOM 12382 O O . GLN B 1 509 ? 17.344 -38.781 -14.828 1 91.94 509 GLN B O 1
ATOM 12387 N N . LEU B 1 510 ? 18.578 -38.281 -16.641 1 90.94 510 LEU B N 1
ATOM 12388 C CA . LEU B 1 510 ? 19.141 -37.062 -16.062 1 90.94 510 LEU B CA 1
ATOM 12389 C C . LEU B 1 510 ? 18.047 -36.031 -15.844 1 90.94 510 LEU B C 1
ATOM 12391 O O . LEU B 1 510 ? 18.062 -35.312 -14.844 1 90.94 510 LEU B O 1
ATOM 12395 N N . GLU B 1 511 ? 17.109 -35.906 -16.766 1 92.25 511 GLU B N 1
ATOM 12396 C CA . GLU B 1 511 ? 16.016 -34.938 -16.641 1 92.25 511 GLU B CA 1
ATOM 12397 C C . GLU B 1 511 ? 15.203 -35.188 -15.383 1 92.25 511 GLU B C 1
ATOM 12399 O O . GLU B 1 511 ? 14.797 -34.25 -14.703 1 92.25 511 GLU B O 1
ATOM 12404 N N . LEU B 1 512 ? 14.938 -36.406 -15.141 1 93.62 512 LEU B N 1
ATOM 12405 C CA . LEU B 1 512 ? 14.164 -36.781 -13.953 1 93.62 512 LEU B CA 1
ATOM 12406 C C . LEU B 1 512 ? 14.914 -36.406 -12.68 1 93.62 512 LEU B C 1
ATOM 12408 O O . LEU B 1 512 ? 14.312 -35.844 -11.742 1 93.62 512 LEU B O 1
ATOM 12412 N N . ALA B 1 513 ? 16.188 -36.688 -12.641 1 93.75 513 ALA B N 1
ATOM 12413 C CA . ALA B 1 513 ? 17 -36.375 -11.461 1 93.75 513 ALA B CA 1
ATOM 12414 C C . ALA B 1 513 ? 17.062 -34.875 -11.219 1 93.75 513 ALA B C 1
ATOM 12416 O O . ALA B 1 513 ? 16.969 -34.406 -10.078 1 93.75 513 ALA B O 1
ATOM 12417 N N . LEU B 1 514 ? 17.281 -34.094 -12.242 1 93.56 514 LEU B N 1
ATOM 12418 C CA . LEU B 1 514 ? 17.344 -32.656 -12.109 1 93.56 514 LEU B CA 1
ATOM 12419 C C . LEU B 1 514 ? 16 -32.094 -11.656 1 93.56 514 LEU B C 1
ATOM 12421 O O . LEU B 1 514 ? 15.961 -31.172 -10.828 1 93.56 514 LEU B O 1
ATOM 12425 N N . TRP B 1 515 ? 14.93 -32.562 -12.203 1 93.06 515 TRP B N 1
ATOM 12426 C CA . TRP B 1 515 ? 13.594 -32.156 -11.805 1 93.06 515 TRP B CA 1
ATOM 12427 C C . TRP B 1 515 ? 13.359 -32.406 -10.32 1 93.06 515 TRP B C 1
ATOM 12429 O O . TRP B 1 515 ? 12.859 -31.516 -9.609 1 93.06 515 TRP B O 1
ATOM 12439 N N . TRP B 1 516 ? 13.758 -33.5 -9.914 1 93.88 516 TRP B N 1
ATOM 12440 C CA . TRP B 1 516 ? 13.516 -33.844 -8.523 1 93.88 516 TRP B CA 1
ATOM 12441 C C . TRP B 1 516 ? 14.32 -32.969 -7.582 1 93.88 516 TRP B C 1
ATOM 12443 O O . TRP B 1 516 ? 13.836 -32.562 -6.516 1 93.88 516 TRP B O 1
ATOM 12453 N N . LEU B 1 517 ? 15.555 -32.688 -7.938 1 93.75 517 LEU B N 1
ATOM 12454 C CA . LEU B 1 517 ? 16.359 -31.781 -7.121 1 93.75 517 LEU B CA 1
ATOM 12455 C C . LEU B 1 517 ? 15.719 -30.406 -7.012 1 93.75 517 LEU B C 1
ATOM 12457 O O . LEU B 1 517 ? 15.766 -29.781 -5.953 1 93.75 517 LEU B O 1
ATOM 12461 N N . ASP B 1 518 ? 15.148 -30 -8.047 1 91.31 518 ASP B N 1
ATOM 12462 C CA . ASP B 1 518 ? 14.438 -28.719 -8.016 1 91.31 518 ASP B CA 1
ATOM 12463 C C . ASP B 1 518 ? 13.211 -28.797 -7.113 1 91.31 518 ASP B C 1
ATOM 12465 O O . ASP B 1 518 ? 12.852 -27.812 -6.461 1 91.31 518 ASP B O 1
ATOM 12469 N N . VAL B 1 519 ? 12.508 -29.891 -7.168 1 91.19 519 VAL B N 1
ATOM 12470 C CA . VAL B 1 519 ? 11.344 -30.094 -6.312 1 91.19 519 VAL B CA 1
ATOM 12471 C C . VAL B 1 519 ? 11.758 -30.016 -4.844 1 91.19 519 VAL B C 1
ATOM 12473 O O . VAL B 1 519 ? 11.086 -29.375 -4.035 1 91.19 519 VAL B O 1
ATOM 12476 N N . GLU B 1 520 ? 12.898 -30.688 -4.539 1 92.81 520 GLU B N 1
ATOM 12477 C CA . GLU B 1 520 ? 13.398 -30.625 -3.17 1 92.81 520 GLU B CA 1
ATOM 12478 C C . GLU B 1 520 ? 13.766 -29.203 -2.768 1 92.81 520 GLU B C 1
ATOM 12480 O O . GLU B 1 520 ? 13.547 -28.797 -1.624 1 92.81 520 GLU B O 1
ATOM 12485 N N . ARG B 1 521 ? 14.297 -28.5 -3.639 1 90.56 521 ARG B N 1
ATOM 12486 C CA . ARG B 1 521 ? 14.688 -27.125 -3.381 1 90.56 521 ARG B CA 1
ATOM 12487 C C . ARG B 1 521 ? 13.469 -26.25 -3.086 1 90.56 521 ARG B C 1
ATOM 12489 O O . ARG B 1 521 ? 13.453 -25.516 -2.104 1 90.56 521 ARG B O 1
ATOM 12496 N N . VAL B 1 522 ? 12.477 -26.328 -3.898 1 85.69 522 VAL B N 1
ATOM 12497 C CA . VAL B 1 522 ? 11.273 -25.516 -3.75 1 85.69 522 VAL B CA 1
ATOM 12498 C C . VAL B 1 522 ? 10.523 -25.922 -2.484 1 85.69 522 VAL B C 1
ATOM 12500 O O . VAL B 1 522 ? 9.93 -25.094 -1.805 1 85.69 522 VAL B O 1
ATOM 12503 N N . ARG B 1 523 ? 10.484 -27.219 -2.209 1 85.81 523 ARG B N 1
ATOM 12504 C CA . ARG B 1 523 ? 9.836 -27.719 -1.001 1 85.81 523 ARG B CA 1
ATOM 12505 C C . ARG B 1 523 ? 10.469 -27.109 0.25 1 85.81 523 ARG B C 1
ATOM 12507 O O . ARG B 1 523 ? 9.766 -26.625 1.134 1 85.81 523 ARG B O 1
ATOM 12514 N N . ILE B 1 524 ? 11.766 -27.125 0.314 1 87.06 524 ILE B N 1
ATOM 12515 C CA . ILE B 1 524 ? 12.461 -26.609 1.488 1 87.06 524 ILE B CA 1
ATOM 12516 C C . ILE B 1 524 ? 12.281 -25.094 1.569 1 87.06 524 ILE B C 1
ATOM 12518 O O . ILE B 1 524 ? 12.18 -24.531 2.662 1 87.06 524 ILE B O 1
ATOM 12522 N N . GLY B 1 525 ? 12.273 -24.453 0.406 1 81.69 525 GLY B N 1
ATOM 12523 C CA . GLY B 1 525 ? 11.992 -23.031 0.389 1 81.69 525 GLY B CA 1
ATOM 12524 C C . GLY B 1 525 ? 10.625 -22.688 0.94 1 81.69 525 GLY B C 1
ATOM 12525 O O . GLY B 1 525 ? 10.469 -21.703 1.664 1 81.69 525 GLY B O 1
ATOM 12526 N N . ALA B 1 526 ? 9.625 -23.438 0.62 1 79.12 526 ALA B N 1
ATOM 12527 C CA . ALA B 1 526 ? 8.266 -23.219 1.104 1 79.12 526 ALA B CA 1
ATOM 12528 C C . ALA B 1 526 ? 8.18 -23.438 2.613 1 79.12 526 ALA B C 1
ATOM 12530 O O . ALA B 1 526 ? 7.461 -22.703 3.305 1 79.12 526 ALA B O 1
ATOM 12531 N N . ILE B 1 527 ? 8.93 -24.438 3.133 1 81.25 527 ILE B N 1
ATOM 12532 C CA . ILE B 1 527 ? 8.945 -24.734 4.562 1 81.25 527 ILE B CA 1
ATOM 12533 C C . ILE B 1 527 ? 9.625 -23.594 5.316 1 81.25 527 ILE B C 1
ATOM 12535 O O . ILE B 1 527 ? 9.18 -23.203 6.402 1 81.25 527 ILE B O 1
ATOM 12539 N N . ALA B 1 528 ? 10.648 -23.094 4.758 1 78.25 528 ALA B N 1
ATOM 12540 C CA . ALA B 1 528 ? 11.375 -21.984 5.387 1 78.25 528 ALA B CA 1
ATOM 12541 C C . ALA B 1 528 ? 10.484 -20.75 5.531 1 78.25 528 ALA B C 1
ATOM 12543 O O . ALA B 1 528 ? 10.625 -19.984 6.492 1 78.25 528 ALA B O 1
ATOM 12544 N N . ARG B 1 529 ? 9.5 -20.578 4.684 1 74.75 529 ARG B N 1
ATOM 12545 C CA . ARG B 1 529 ? 8.633 -19.406 4.684 1 74.75 529 ARG B CA 1
ATOM 12546 C C . ARG B 1 529 ? 7.469 -19.578 5.645 1 74.75 529 ARG B C 1
ATOM 12548 O O . ARG B 1 529 ? 6.859 -18.609 6.086 1 74.75 529 ARG B O 1
ATOM 12555 N N . SER B 1 530 ? 7.117 -20.719 6.004 1 72.06 530 SER B N 1
ATOM 12556 C CA . SER B 1 530 ? 5.867 -20.938 6.727 1 72.06 530 SER B CA 1
ATOM 12557 C C . SER B 1 530 ? 6.129 -21.516 8.117 1 72.06 530 SER B C 1
ATOM 12559 O O . SER B 1 530 ? 5.211 -21.625 8.93 1 72.06 530 SER B O 1
ATOM 12561 N N . SER B 1 531 ? 7.37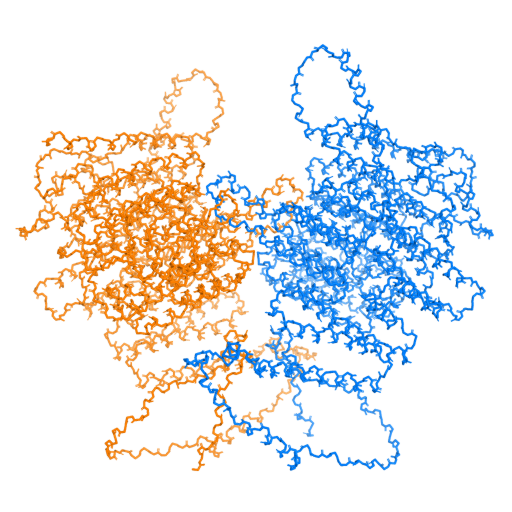9 -21.922 8.367 1 74.44 531 SER B N 1
ATOM 12562 C CA . SER B 1 531 ? 7.609 -22.641 9.617 1 74.44 531 SER B CA 1
ATOM 12563 C C . SER B 1 531 ? 8.609 -21.906 10.5 1 74.44 531 SER B C 1
ATOM 12565 O O . SER B 1 531 ? 9.242 -20.938 10.062 1 74.44 531 SER B O 1
ATOM 12567 N N . THR B 1 532 ? 8.672 -22.422 11.734 1 76.38 532 THR B N 1
ATOM 12568 C CA . THR B 1 532 ? 9.594 -21.859 12.719 1 76.38 532 THR B CA 1
ATOM 12569 C C . THR B 1 532 ? 11.031 -22.266 12.406 1 76.38 532 THR B C 1
ATOM 12571 O O . THR B 1 532 ? 11.266 -23.234 11.672 1 76.38 532 THR B O 1
ATOM 12574 N N . GLN B 1 533 ? 11.992 -21.625 12.93 1 77.94 533 GLN B N 1
ATOM 12575 C CA . GLN B 1 533 ? 13.406 -21.859 12.648 1 77.94 533 GLN B CA 1
ATOM 12576 C C . GLN B 1 533 ? 13.828 -23.266 13.062 1 77.94 533 GLN B C 1
ATOM 12578 O O . GLN B 1 533 ? 14.656 -23.891 12.398 1 77.94 533 GLN B O 1
ATOM 12583 N N . VAL B 1 534 ? 13.211 -23.719 14.133 1 82.06 534 VAL B N 1
ATOM 12584 C CA . VAL B 1 534 ? 13.57 -25.031 14.625 1 82.06 534 VAL B CA 1
ATOM 12585 C C . VAL B 1 534 ? 13.094 -26.109 13.648 1 82.06 534 VAL B C 1
ATOM 12587 O O . VAL B 1 534 ? 13.828 -27.031 13.328 1 82.06 534 VAL B O 1
ATOM 12590 N N . ASP B 1 535 ? 11.938 -25.922 13.172 1 83.31 535 ASP B N 1
ATOM 12591 C CA . ASP B 1 535 ? 11.375 -26.875 12.219 1 83.31 535 ASP B CA 1
ATOM 12592 C C . ASP B 1 535 ? 12.125 -26.828 10.891 1 83.31 535 ASP B C 1
ATOM 12594 O O . ASP B 1 535 ? 12.297 -27.859 10.227 1 83.31 535 ASP B O 1
ATOM 12598 N N . VAL B 1 536 ? 12.562 -25.688 10.516 1 85.31 536 VAL B N 1
ATOM 12599 C CA . VAL B 1 536 ? 13.289 -25.516 9.258 1 85.31 536 VAL B CA 1
ATOM 12600 C C . VAL B 1 536 ? 14.633 -26.234 9.336 1 85.31 536 VAL B C 1
ATOM 12602 O O . VAL B 1 536 ? 15.047 -26.906 8.383 1 85.31 536 VAL B O 1
ATOM 12605 N N . LYS B 1 537 ? 15.297 -26.156 10.461 1 87.5 537 LYS B N 1
ATOM 12606 C CA . LYS B 1 537 ? 16.594 -26.812 10.625 1 87.5 537 LYS B CA 1
ATOM 12607 C C . LYS B 1 537 ? 16.453 -28.328 10.578 1 87.5 537 LYS B C 1
ATOM 12609 O O . LYS B 1 537 ? 17.266 -29.016 9.945 1 87.5 537 LYS B O 1
ATOM 12614 N N . ASN B 1 538 ? 15.43 -28.812 11.18 1 89.56 538 ASN B N 1
ATOM 12615 C CA . ASN B 1 538 ? 15.203 -30.266 11.18 1 89.56 538 ASN B CA 1
ATOM 12616 C C . ASN B 1 538 ? 14.859 -30.781 9.789 1 89.56 538 ASN B C 1
ATOM 12618 O O . ASN B 1 538 ? 15.367 -31.828 9.367 1 89.56 538 ASN B O 1
ATOM 12622 N N . ARG B 1 539 ? 14.039 -30.094 9.141 1 90 539 ARG B N 1
ATOM 12623 C CA . ARG B 1 539 ? 13.633 -30.516 7.805 1 90 539 ARG B CA 1
ATOM 12624 C C . ARG B 1 539 ? 14.789 -30.391 6.816 1 90 539 ARG B C 1
ATOM 12626 O O . ARG B 1 539 ? 14.906 -31.172 5.879 1 90 539 ARG B O 1
ATOM 12633 N N . TRP B 1 540 ? 15.617 -29.422 7.023 1 91 540 TRP B N 1
ATOM 12634 C CA . TRP B 1 540 ? 16.781 -29.25 6.172 1 91 540 TRP B CA 1
ATOM 12635 C C . TRP B 1 540 ? 17.766 -30.406 6.355 1 91 540 TRP B C 1
ATOM 12637 O O . TRP B 1 540 ? 18.312 -30.938 5.379 1 91 540 TRP B O 1
ATOM 12647 N N . LYS B 1 541 ? 17.953 -30.75 7.605 1 92.81 541 LYS B N 1
ATOM 12648 C CA . LYS B 1 541 ? 18.859 -31.875 7.871 1 92.81 541 LYS B CA 1
ATOM 12649 C C . LYS B 1 541 ? 18.359 -33.156 7.195 1 92.81 541 LYS B C 1
ATOM 12651 O O . LYS B 1 541 ? 19.141 -33.906 6.613 1 92.81 541 LYS B O 1
ATOM 12656 N N . GLU B 1 542 ? 17.125 -33.344 7.281 1 93 542 GLU B N 1
ATOM 12657 C CA . GLU B 1 542 ? 16.5 -34.5 6.645 1 93 542 GLU B CA 1
ATOM 12658 C C . GLU B 1 542 ? 16.672 -34.438 5.125 1 93 542 GLU B C 1
ATOM 12660 O O . GLU B 1 542 ? 17.016 -35.438 4.496 1 93 542 GLU B O 1
ATOM 12665 N N . ALA B 1 543 ? 16.359 -33.344 4.512 1 93.75 543 ALA B N 1
ATOM 12666 C CA . ALA B 1 543 ? 16.453 -33.188 3.062 1 93.75 543 ALA B CA 1
ATOM 12667 C C . ALA B 1 543 ? 17.891 -33.344 2.588 1 93.75 543 ALA B C 1
ATOM 12669 O O . ALA B 1 543 ? 18.156 -33.938 1.551 1 93.75 543 ALA B O 1
ATOM 12670 N N . LYS B 1 544 ? 18.828 -32.781 3.328 1 94.06 544 LYS B N 1
ATOM 12671 C CA . LYS B 1 544 ? 20.25 -32.844 2.98 1 94.06 544 LYS B CA 1
ATOM 12672 C C . LYS B 1 544 ? 20.75 -34.281 2.992 1 94.06 544 LYS B C 1
ATOM 12674 O O . LYS B 1 544 ? 21.484 -34.688 2.092 1 94.06 544 LYS B O 1
ATOM 12679 N N . THR B 1 545 ? 20.297 -35 3.967 1 94.44 545 THR B N 1
ATOM 12680 C CA . THR B 1 545 ? 20.703 -36.406 4.078 1 94.44 545 THR B CA 1
ATOM 12681 C C . THR B 1 545 ? 20.172 -37.188 2.9 1 94.44 545 THR B C 1
ATOM 12683 O O . THR B 1 545 ? 20.891 -38.031 2.326 1 94.44 545 THR B O 1
ATOM 12686 N N . TRP B 1 546 ? 19.031 -36.969 2.557 1 93.75 546 TRP B N 1
ATOM 12687 C CA . TRP B 1 546 ? 18.422 -37.688 1.44 1 93.75 546 TRP B CA 1
ATOM 12688 C C . TRP B 1 546 ? 19.109 -37.312 0.125 1 93.75 546 TRP B C 1
ATOM 12690 O O . TRP B 1 546 ? 19.359 -38.188 -0.717 1 93.75 546 TRP B O 1
ATOM 12700 N N . VAL B 1 547 ? 19.344 -36.094 -0.121 1 94.88 547 VAL B N 1
ATOM 12701 C CA . VAL B 1 547 ? 19.922 -35.625 -1.378 1 94.88 547 VAL B CA 1
ATOM 12702 C C . VAL B 1 547 ? 21.328 -36.188 -1.536 1 94.88 547 VAL B C 1
ATOM 12704 O O . VAL B 1 547 ? 21.719 -36.625 -2.631 1 94.88 547 VAL B O 1
ATOM 12707 N N . LYS B 1 548 ? 22.062 -36.188 -0.48 1 92.81 548 LYS B N 1
ATOM 12708 C CA . LYS B 1 548 ? 23.406 -36.75 -0.541 1 92.81 548 LYS B CA 1
ATOM 12709 C C . LYS B 1 548 ? 23.359 -38.25 -0.874 1 92.81 548 LYS B C 1
ATOM 12711 O O . LYS B 1 548 ? 24.172 -38.75 -1.664 1 92.81 548 LYS B O 1
ATOM 12716 N N . ALA B 1 549 ? 22.406 -38.875 -0.264 1 91.12 549 ALA B N 1
ATOM 12717 C CA . ALA B 1 549 ? 22.219 -40.312 -0.568 1 91.12 549 ALA B CA 1
ATOM 12718 C C . ALA B 1 549 ? 21.781 -40.5 -2.02 1 91.12 549 ALA B C 1
ATOM 12720 O O . ALA B 1 549 ? 22.234 -41.438 -2.682 1 91.12 549 ALA B O 1
ATOM 12721 N N . PHE B 1 550 ? 21.031 -39.688 -2.494 1 91.31 550 PHE B N 1
ATOM 12722 C CA . PHE B 1 550 ? 20.531 -39.719 -3.867 1 91.31 550 PHE B CA 1
ATOM 12723 C C . PHE B 1 550 ? 21.672 -39.531 -4.855 1 91.31 550 PHE B C 1
ATOM 12725 O O . PHE B 1 550 ? 21.766 -40.25 -5.848 1 91.31 550 PHE B O 1
ATOM 12732 N N . LEU B 1 551 ? 22.547 -38.594 -4.566 1 91.38 551 LEU B N 1
ATOM 12733 C CA . LEU B 1 551 ? 23.672 -38.281 -5.457 1 91.38 551 LEU B CA 1
ATOM 12734 C C . LEU B 1 551 ? 24.672 -39.438 -5.484 1 91.38 551 LEU B C 1
ATOM 12736 O O . LEU B 1 551 ? 25.297 -39.688 -6.512 1 91.38 551 LEU B O 1
ATOM 12740 N N . LYS B 1 552 ? 24.766 -40.094 -4.406 1 86.69 552 LYS B N 1
ATOM 12741 C CA . LYS B 1 552 ? 25.672 -41.219 -4.34 1 86.69 552 LYS B CA 1
ATOM 12742 C C . LYS B 1 552 ? 25.141 -42.406 -5.16 1 86.69 552 LYS B C 1
ATOM 12744 O O . LYS B 1 552 ? 25.906 -43.094 -5.832 1 86.69 552 LYS B O 1
ATOM 12749 N N . ASP B 1 553 ? 23.891 -42.5 -5.137 1 81.44 553 ASP B N 1
ATOM 12750 C CA . ASP B 1 553 ? 23.25 -43.594 -5.836 1 81.44 553 ASP B CA 1
ATOM 12751 C C . ASP B 1 553 ? 23.25 -43.375 -7.348 1 81.44 553 ASP B C 1
ATOM 12753 O O . ASP B 1 553 ? 23.328 -44.344 -8.125 1 81.44 553 ASP B O 1
ATOM 12757 N N . VAL B 1 554 ? 23.078 -42.156 -7.719 1 75.56 554 VAL B N 1
ATOM 12758 C CA . VAL B 1 554 ? 22.922 -41.844 -9.133 1 75.56 554 VAL B CA 1
ATOM 12759 C C . VAL B 1 554 ? 24.297 -41.594 -9.758 1 75.56 554 VAL B C 1
ATOM 12761 O O . VAL B 1 554 ? 24.406 -41.344 -10.961 1 75.56 554 VAL B O 1
ATOM 12764 N N . SER B 1 555 ? 25.344 -41.75 -9 1 67.38 555 SER B N 1
ATOM 12765 C CA . SER B 1 555 ? 26.703 -41.406 -9.453 1 67.38 555 SER B CA 1
ATOM 12766 C C . SER B 1 555 ? 27.094 -42.25 -10.664 1 67.38 555 SER B C 1
ATOM 12768 O O . SER B 1 555 ? 26.906 -43.469 -10.68 1 67.38 555 SER B O 1
ATOM 12770 N N . SER B 1 556 ? 26.797 -41.562 -11.805 1 67.38 556 SER B N 1
ATOM 12771 C CA . SER B 1 556 ? 27.156 -42.188 -13.086 1 67.38 556 SER B CA 1
ATOM 12772 C C . SER B 1 556 ? 28.547 -41.75 -13.516 1 67.38 556 SER B C 1
ATOM 12774 O O . SER B 1 556 ? 29.094 -40.781 -13.016 1 67.38 556 SER B O 1
ATOM 12776 N N . SER B 1 557 ? 29.188 -42.594 -14.258 1 66.31 557 SER B N 1
ATOM 12777 C CA . SER B 1 557 ? 30.5 -42.375 -14.867 1 66.31 557 SER B CA 1
ATOM 12778 C C . SER B 1 557 ? 30.5 -41.219 -15.828 1 66.31 557 SER B C 1
ATOM 12780 O O . SER B 1 557 ? 31.562 -40.719 -16.219 1 66.31 557 SER B O 1
ATOM 12782 N N . ASP B 1 558 ? 29.328 -40.594 -16.031 1 80.88 558 ASP B N 1
ATOM 12783 C CA . ASP B 1 558 ? 29.266 -39.531 -17 1 80.88 558 ASP B CA 1
ATOM 12784 C C . ASP B 1 558 ? 29.531 -38.156 -16.344 1 80.88 558 ASP B C 1
ATOM 12786 O O . ASP B 1 558 ? 28.953 -37.875 -15.289 1 80.88 558 ASP B O 1
ATOM 12790 N N . SER B 1 559 ? 30.469 -37.406 -16.766 1 83.38 559 SER B N 1
ATOM 12791 C CA . SER B 1 559 ? 30.906 -36.125 -16.234 1 83.38 559 SER B CA 1
ATOM 12792 C C . SER B 1 559 ? 29.766 -35.094 -16.25 1 83.38 559 SER B C 1
ATOM 12794 O O . SER B 1 559 ? 29.609 -34.312 -15.312 1 83.38 559 SER B O 1
ATOM 12796 N N . VAL B 1 560 ? 28.953 -35.125 -17.266 1 88.06 560 VAL B N 1
ATOM 12797 C CA . VAL B 1 560 ? 27.891 -34.125 -17.406 1 88.06 560 VAL B CA 1
ATOM 12798 C C . VAL B 1 560 ? 26.859 -34.312 -16.297 1 88.06 560 VAL B C 1
ATOM 12800 O O . VAL B 1 560 ? 26.406 -33.344 -15.68 1 88.06 560 VAL B O 1
ATOM 12803 N N . THR B 1 561 ? 26.5 -35.531 -16.047 1 89.38 561 THR B N 1
ATOM 12804 C CA . THR B 1 561 ? 25.516 -35.875 -15.016 1 89.38 561 THR B CA 1
ATOM 12805 C C . THR B 1 561 ? 26.016 -35.438 -13.641 1 89.38 561 THR B C 1
ATOM 12807 O O . THR B 1 561 ? 25.266 -34.906 -12.836 1 89.38 561 THR B O 1
ATOM 12810 N N . THR B 1 562 ? 27.25 -35.656 -13.398 1 89.44 562 THR B N 1
ATOM 12811 C CA . THR B 1 562 ? 27.812 -35.312 -12.102 1 89.44 562 THR B CA 1
ATOM 12812 C C . THR B 1 562 ? 27.828 -33.812 -11.906 1 89.44 562 THR B C 1
ATOM 12814 O O . THR B 1 562 ? 27.469 -33.312 -10.836 1 89.44 562 THR B O 1
ATOM 12817 N N . LEU B 1 563 ? 28.266 -33.125 -12.906 1 90.88 563 LEU B N 1
ATOM 12818 C CA . LEU B 1 563 ? 28.344 -31.656 -12.828 1 90.88 563 LEU B CA 1
ATOM 12819 C C . LEU B 1 563 ? 26.969 -31.047 -12.555 1 90.88 563 LEU B C 1
ATOM 12821 O O . LEU B 1 563 ? 26.828 -30.219 -11.656 1 90.88 563 LEU B O 1
ATOM 12825 N N . LEU B 1 564 ? 26 -31.469 -13.234 1 92.5 564 LEU B N 1
ATOM 12826 C CA . LEU B 1 564 ? 24.672 -30.875 -13.148 1 92.5 564 LEU B CA 1
ATOM 12827 C C . LEU B 1 564 ? 23.984 -31.266 -11.844 1 92.5 564 LEU B C 1
ATOM 12829 O O . LEU B 1 564 ? 23.266 -30.453 -11.25 1 92.5 564 LEU B O 1
ATOM 12833 N N . LEU B 1 565 ? 24.109 -32.469 -11.422 1 93.25 565 LEU B N 1
ATOM 12834 C CA . LEU B 1 565 ? 23.484 -32.906 -10.18 1 93.25 565 LEU B CA 1
ATOM 12835 C C . LEU B 1 565 ? 24.094 -32.188 -8.977 1 93.25 565 LEU B C 1
ATOM 12837 O O . LEU B 1 565 ? 23.375 -31.781 -8.062 1 93.25 565 LEU B O 1
ATOM 12841 N N . TYR B 1 566 ? 25.375 -32.031 -9.008 1 93 566 TYR B N 1
ATOM 12842 C CA . TYR B 1 566 ? 26 -31.359 -7.883 1 93 566 TYR B CA 1
ATOM 12843 C C . TYR B 1 566 ? 25.719 -29.859 -7.93 1 93 566 TYR B C 1
ATOM 12845 O O . TYR B 1 566 ? 25.688 -29.188 -6.891 1 93 566 TYR B O 1
ATOM 12853 N N . ASN B 1 567 ? 25.594 -29.297 -9.125 1 93.5 567 ASN B N 1
ATOM 12854 C CA . ASN B 1 567 ? 25.094 -27.938 -9.211 1 93.5 567 ASN B CA 1
ATOM 12855 C C . ASN B 1 567 ? 23.703 -27.812 -8.57 1 93.5 567 ASN B C 1
ATOM 12857 O O . ASN B 1 567 ? 23.406 -26.797 -7.938 1 93.5 567 ASN B O 1
ATOM 12861 N N . GLY B 1 568 ? 22.828 -28.828 -8.82 1 93.62 568 GLY B N 1
ATOM 12862 C CA . GLY B 1 568 ? 21.516 -28.844 -8.18 1 93.62 568 GLY B CA 1
ATOM 12863 C C . GLY B 1 568 ? 21.609 -28.922 -6.668 1 93.62 568 GLY B C 1
ATOM 12864 O O . GLY B 1 568 ? 20.844 -28.25 -5.965 1 93.62 568 GLY B O 1
ATOM 12865 N N . TYR B 1 569 ? 22.516 -29.688 -6.23 1 94.5 569 TYR B N 1
ATOM 12866 C CA . TYR B 1 569 ? 22.734 -29.781 -4.793 1 94.5 569 TYR B CA 1
ATOM 12867 C C . TYR B 1 569 ? 23.219 -28.453 -4.234 1 94.5 569 TYR B C 1
ATOM 12869 O O . TYR B 1 569 ? 22.781 -28.016 -3.162 1 94.5 569 TYR B O 1
ATOM 12877 N N . ALA B 1 570 ? 24.109 -27.797 -4.914 1 95.62 570 ALA B N 1
ATOM 12878 C CA . ALA B 1 570 ? 24.594 -26.484 -4.5 1 95.62 570 ALA B CA 1
ATOM 12879 C C . ALA B 1 570 ? 23.453 -25.484 -4.406 1 95.62 570 ALA B C 1
ATOM 12881 O O . ALA B 1 570 ? 23.422 -24.656 -3.492 1 95.62 570 ALA B O 1
ATOM 12882 N N . ALA B 1 571 ? 22.578 -25.547 -5.301 1 93.38 571 ALA B N 1
ATOM 12883 C CA . ALA B 1 571 ? 21.438 -24.625 -5.305 1 93.38 571 ALA B CA 1
ATOM 12884 C C . ALA B 1 571 ? 20.562 -24.828 -4.066 1 93.38 571 ALA B C 1
ATOM 12886 O O . ALA B 1 571 ? 19.969 -23.875 -3.559 1 93.38 571 ALA B O 1
ATOM 12887 N N . LEU B 1 572 ? 20.469 -26.031 -3.568 1 94.31 572 LEU B N 1
ATOM 12888 C CA . LEU B 1 572 ? 19.734 -26.312 -2.34 1 94.31 572 LEU B CA 1
ATOM 12889 C C . LEU B 1 572 ? 20.406 -25.656 -1.142 1 94.31 572 LEU B C 1
ATOM 12891 O O . LEU B 1 572 ? 19.719 -25.109 -0.267 1 94.31 572 LEU B O 1
ATOM 12895 N N . GLU B 1 573 ? 21.688 -25.719 -1.174 1 93.12 573 GLU B N 1
ATOM 12896 C CA . GLU B 1 573 ? 22.453 -25.047 -0.115 1 93.12 573 GLU B CA 1
ATOM 12897 C C . GLU B 1 573 ? 22.219 -23.547 -0.136 1 93.12 573 GLU B C 1
ATOM 12899 O O . GLU B 1 573 ? 22.094 -22.906 0.917 1 93.12 573 GLU B O 1
ATOM 12904 N N . LEU B 1 574 ? 22.172 -23.031 -1.267 1 89.94 574 LEU B N 1
ATOM 12905 C CA . LEU B 1 574 ? 21.953 -21.594 -1.412 1 89.94 574 LEU B CA 1
ATOM 12906 C C . LEU B 1 574 ? 20.562 -21.203 -0.915 1 89.94 574 LEU B C 1
ATOM 12908 O O . LEU B 1 574 ? 20.391 -20.156 -0.296 1 89.94 574 LEU B O 1
ATOM 12912 N N . GLN B 1 575 ? 19.547 -22.016 -1.168 1 86.19 575 GLN B N 1
ATOM 12913 C CA . GLN B 1 575 ? 18.172 -21.766 -0.749 1 86.19 575 GLN B CA 1
ATOM 12914 C C . GLN B 1 575 ? 18.078 -21.641 0.769 1 86.19 575 GLN B C 1
ATOM 12916 O O . GLN B 1 575 ? 17.234 -20.906 1.286 1 86.19 575 GLN B O 1
ATOM 12921 N N . MET B 1 576 ? 18.938 -22.312 1.467 1 87 576 MET B N 1
ATOM 12922 C CA . MET B 1 576 ? 18.922 -22.297 2.926 1 87 576 MET B CA 1
ATOM 12923 C C . MET B 1 576 ? 19.812 -21.188 3.471 1 87 576 MET B C 1
ATOM 12925 O O . MET B 1 576 ? 19.922 -21.016 4.688 1 87 576 MET B O 1
ATOM 12929 N N . GLY B 1 577 ? 20.391 -20.406 2.553 1 82.06 577 GLY B N 1
ATOM 12930 C CA . GLY B 1 577 ? 21.172 -19.266 2.959 1 82.06 577 GLY B CA 1
ATOM 12931 C C . GLY B 1 577 ? 22.641 -19.594 3.191 1 82.06 577 GLY B C 1
ATOM 12932 O O . GLY B 1 577 ? 23.391 -18.766 3.697 1 82.06 577 GLY B O 1
ATOM 12933 N N . ASN B 1 578 ? 23.016 -20.812 2.865 1 88.62 578 ASN B N 1
ATOM 12934 C CA . ASN B 1 578 ? 24.406 -21.203 3.008 1 88.62 578 ASN B CA 1
ATOM 12935 C C . ASN B 1 578 ? 25.234 -20.797 1.793 1 88.62 578 ASN B C 1
ATOM 12937 O O . ASN B 1 578 ? 25.625 -21.641 0.982 1 88.62 578 ASN B O 1
ATOM 12941 N N . GLU B 1 579 ? 25.609 -19.625 1.65 1 89.12 579 GLU B N 1
ATOM 12942 C CA . GLU B 1 579 ? 26.281 -19.062 0.481 1 89.12 579 GLU B CA 1
ATOM 12943 C C . GLU B 1 579 ? 27.719 -19.547 0.377 1 89.12 579 GLU B C 1
ATOM 12945 O O . GLU B 1 579 ? 28.219 -19.781 -0.724 1 89.12 579 GLU B O 1
ATOM 12950 N N . GLU B 1 580 ? 28.406 -19.656 1.482 1 89.44 580 GLU B N 1
ATOM 12951 C CA . GLU B 1 580 ? 29.797 -20.094 1.461 1 89.44 580 GLU B CA 1
ATOM 12952 C C . GLU B 1 580 ? 29.922 -21.531 0.961 1 89.44 580 GLU B C 1
ATOM 12954 O O . GLU B 1 580 ? 30.797 -21.844 0.151 1 89.44 580 GLU B O 1
ATOM 12959 N N . GLU B 1 581 ? 29.047 -22.391 1.527 1 92.75 581 GLU B N 1
ATOM 12960 C CA . GLU B 1 581 ? 29.047 -23.781 1.067 1 92.75 581 GLU B CA 1
ATOM 12961 C C . GLU B 1 581 ? 28.719 -23.859 -0.419 1 92.75 581 GLU B C 1
ATOM 12963 O O . GLU B 1 581 ? 29.281 -24.688 -1.141 1 92.75 581 GLU B O 1
ATOM 12968 N N . TYR B 1 582 ? 27.781 -23.125 -0.903 1 94.19 582 TYR B N 1
ATOM 12969 C CA . TYR B 1 582 ? 27.391 -23.047 -2.309 1 94.19 582 TYR B CA 1
ATOM 12970 C C . TYR B 1 582 ? 28.594 -22.734 -3.188 1 94.19 582 TYR B C 1
ATOM 12972 O O . TYR B 1 582 ? 28.859 -23.438 -4.168 1 94.19 582 TYR B O 1
ATOM 12980 N N . ARG B 1 583 ? 29.406 -21.766 -2.857 1 92.75 583 ARG B N 1
ATOM 12981 C CA . ARG B 1 583 ? 30.562 -21.344 -3.633 1 92.75 583 ARG B CA 1
ATOM 12982 C C . ARG B 1 583 ? 31.656 -22.391 -3.58 1 92.75 583 ARG B C 1
ATOM 12984 O O . ARG B 1 583 ? 32.344 -22.625 -4.57 1 92.75 583 ARG B O 1
ATOM 12991 N N . LYS B 1 584 ? 31.766 -22.922 -2.414 1 94.62 584 LYS B N 1
ATOM 12992 C CA . LYS B 1 584 ? 32.781 -23.953 -2.258 1 94.62 584 LYS B CA 1
ATOM 12993 C C . LYS B 1 584 ? 32.5 -25.141 -3.189 1 94.62 584 LYS B C 1
ATOM 12995 O O . LYS B 1 584 ? 33.406 -25.656 -3.83 1 94.62 584 LYS B O 1
ATOM 13000 N N . ILE B 1 585 ? 31.281 -25.594 -3.264 1 95.62 585 ILE B N 1
ATOM 13001 C CA . ILE B 1 585 ? 30.906 -26.703 -4.121 1 95.62 585 ILE B CA 1
ATOM 13002 C C . ILE B 1 585 ? 31.172 -26.344 -5.582 1 95.62 585 ILE B C 1
ATOM 13004 O O . ILE B 1 585 ? 31.734 -27.156 -6.332 1 95.62 585 ILE B O 1
ATOM 13008 N N . LEU B 1 586 ? 30.766 -25.188 -6 1 95.12 586 LEU B N 1
ATOM 13009 C CA . LEU B 1 586 ? 30.953 -24.766 -7.383 1 95.12 586 LEU B CA 1
ATOM 13010 C C . LEU B 1 586 ? 32.438 -24.672 -7.734 1 95.12 586 LEU B C 1
ATOM 13012 O O . LEU B 1 586 ? 32.844 -25.078 -8.82 1 95.12 586 LEU B O 1
ATOM 13016 N N . SER B 1 587 ? 33.188 -24.078 -6.812 1 93.69 587 SER B N 1
ATOM 13017 C CA . SER B 1 587 ? 34.625 -23.953 -7.031 1 93.69 587 SER B CA 1
ATOM 13018 C C . SER B 1 587 ? 35.312 -25.312 -7.164 1 93.69 587 SER B C 1
ATOM 13020 O O . SER B 1 587 ? 36.156 -25.5 -8.023 1 93.69 587 SER B O 1
ATOM 13022 N N . GLN B 1 588 ? 34.875 -26.203 -6.332 1 93.69 588 GLN B N 1
ATOM 13023 C CA . GLN B 1 588 ? 35.438 -27.547 -6.387 1 93.69 588 GLN B CA 1
ATOM 13024 C C . GLN B 1 588 ? 35.094 -28.25 -7.699 1 93.69 588 GLN B C 1
ATOM 13026 O O . GLN B 1 588 ? 35.938 -28.953 -8.273 1 93.69 588 GLN B O 1
ATOM 13031 N N . LEU B 1 589 ? 33.906 -28.109 -8.18 1 93 589 LEU B N 1
ATOM 13032 C CA . LEU B 1 589 ? 33.469 -28.703 -9.438 1 93 589 LEU B CA 1
ATOM 13033 C C . LEU B 1 589 ? 34.281 -28.141 -10.609 1 93 589 LEU B C 1
ATOM 13035 O O . LEU B 1 589 ? 34.688 -28.891 -11.508 1 93 589 LEU B O 1
ATOM 13039 N N . MET B 1 590 ? 34.562 -26.891 -10.625 1 91.62 590 MET B N 1
ATOM 13040 C CA . MET B 1 590 ? 35.312 -26.25 -11.711 1 91.62 590 MET B CA 1
ATOM 13041 C C . MET B 1 590 ? 36.781 -26.672 -11.703 1 91.62 590 MET B C 1
ATOM 13043 O O . MET B 1 590 ? 37.375 -26.859 -12.758 1 91.62 590 MET B O 1
ATOM 13047 N N . LYS B 1 591 ? 37.281 -26.844 -10.547 1 89.75 591 LYS B N 1
ATOM 13048 C CA . LYS B 1 591 ? 38.688 -27.25 -10.43 1 89.75 591 LYS B CA 1
ATOM 13049 C C . LYS B 1 591 ? 38.875 -28.703 -10.867 1 89.75 591 LYS B C 1
ATOM 13051 O O . LYS B 1 591 ? 39.938 -29.062 -11.391 1 89.75 591 LYS B O 1
ATOM 13056 N N . MET B 1 592 ? 37.875 -29.453 -10.617 1 87.44 592 MET B N 1
ATOM 13057 C CA . MET B 1 592 ? 37.938 -30.859 -10.992 1 87.44 592 MET B CA 1
ATOM 13058 C C . MET B 1 592 ? 38.094 -31.016 -12.508 1 87.44 592 MET B C 1
ATOM 13060 O O . MET B 1 592 ? 38.781 -31.906 -12.977 1 87.44 592 MET B O 1
ATOM 13064 N N . TYR B 1 593 ? 37.5 -30.219 -13.352 1 81.5 593 TYR B N 1
ATOM 13065 C CA . TYR B 1 593 ? 37.531 -30.375 -14.797 1 81.5 593 TYR B CA 1
ATOM 13066 C C . TYR B 1 593 ? 38.5 -29.375 -15.438 1 81.5 593 TYR B C 1
ATOM 13068 O O . TYR B 1 593 ? 38.938 -29.578 -16.562 1 81.5 593 TYR B O 1
ATOM 13076 N N . SER B 1 594 ? 39.219 -28.594 -14.812 1 75.25 594 SER B N 1
ATOM 13077 C CA . SER B 1 594 ? 40.281 -27.641 -15.102 1 75.25 594 SER B CA 1
ATOM 13078 C C . SER B 1 594 ? 40.281 -27.25 -16.578 1 75.25 594 SER B C 1
ATOM 13080 O O . SER B 1 594 ? 41.344 -27.141 -17.188 1 75.25 594 SER B O 1
ATOM 13082 N N . VAL B 1 595 ? 39.156 -27.25 -17.297 1 81.44 595 VAL B N 1
ATOM 13083 C CA . VAL B 1 595 ? 39.094 -26.875 -18.703 1 81.44 595 VAL B CA 1
ATOM 13084 C C . VAL B 1 595 ? 38.156 -25.688 -18.891 1 81.44 595 VAL B C 1
ATOM 13086 O O . VAL B 1 595 ? 37.156 -25.562 -18.172 1 81.44 595 VAL B O 1
ATOM 13089 N N . ASN B 1 596 ? 38.594 -24.828 -19.797 1 86.38 596 ASN B N 1
ATOM 13090 C CA . ASN B 1 596 ? 37.688 -23.75 -20.188 1 86.38 596 ASN B CA 1
ATOM 13091 C C . ASN B 1 596 ? 36.656 -24.234 -21.203 1 86.38 596 ASN B C 1
ATOM 13093 O O . ASN B 1 596 ? 37.031 -24.75 -22.266 1 86.38 596 ASN B O 1
ATOM 13097 N N . PRO B 1 597 ? 35.438 -24.094 -20.875 1 87 597 PRO B N 1
ATOM 13098 C CA . PRO B 1 597 ? 34.375 -24.641 -21.703 1 87 597 PRO B CA 1
ATOM 13099 C C . PRO B 1 597 ? 34.406 -24.094 -23.141 1 87 597 PRO B C 1
ATOM 13101 O O . PRO B 1 597 ? 33.938 -24.766 -24.062 1 87 597 PRO B O 1
ATOM 13104 N N . LEU B 1 598 ? 34.812 -22.938 -23.391 1 86.19 598 LEU B N 1
ATOM 13105 C CA . LEU B 1 598 ? 34.781 -22.328 -24.719 1 86.19 598 LEU B CA 1
ATOM 13106 C C . LEU B 1 598 ? 35.875 -22.906 -25.609 1 86.19 598 LEU B C 1
ATOM 13108 O O . LEU B 1 598 ? 35.812 -22.75 -26.844 1 86.19 598 LEU B O 1
ATOM 13112 N N . LEU B 1 599 ? 36.812 -23.656 -25 1 79.94 599 LEU B N 1
ATOM 13113 C CA . LEU B 1 599 ? 37.875 -24.266 -25.766 1 79.94 599 LEU B CA 1
ATOM 13114 C C . LEU B 1 599 ? 37.625 -25.75 -26 1 79.94 599 LEU B C 1
ATOM 13116 O O . LEU B 1 599 ? 38.344 -26.391 -26.766 1 79.94 599 LEU B O 1
ATOM 13120 N N . VAL B 1 600 ? 36.625 -26.188 -25.312 1 73.19 600 VAL B N 1
ATOM 13121 C CA . VAL B 1 600 ? 36.281 -27.609 -25.422 1 73.19 600 VAL B CA 1
ATOM 13122 C C . VAL B 1 600 ? 35.625 -27.875 -26.781 1 73.19 600 VAL B C 1
ATOM 13124 O O . VAL B 1 600 ? 34.75 -27.125 -27.219 1 73.19 600 VAL B O 1
ATOM 13127 N N . GLU B 1 601 ? 36.219 -28.797 -27.578 1 65.44 601 GLU B N 1
ATOM 13128 C CA . GLU B 1 601 ? 35.656 -29.188 -28.859 1 65.44 601 GLU B CA 1
ATOM 13129 C C . GLU B 1 601 ? 34.344 -29.969 -28.703 1 65.44 601 GLU B C 1
ATOM 13131 O O . GLU B 1 601 ? 34.281 -30.891 -27.891 1 65.44 601 GLU B O 1
ATOM 13136 N N . GLN B 1 602 ? 33.156 -29.406 -29.172 1 61 602 GLN B N 1
ATOM 13137 C CA . GLN B 1 602 ? 31.766 -29.859 -29.031 1 61 602 GLN B CA 1
ATOM 13138 C C . GLN B 1 602 ? 31.641 -31.344 -29.312 1 61 602 GLN B C 1
ATOM 13140 O O . GLN B 1 602 ? 30.828 -32.031 -28.719 1 61 602 GLN B O 1
ATOM 13145 N N . GLU B 1 603 ? 32.375 -31.984 -30.25 1 57.47 603 GLU B N 1
ATOM 13146 C CA . GLU B 1 603 ? 32.094 -33.281 -30.844 1 57.47 603 GLU B CA 1
ATOM 13147 C C . GLU B 1 603 ? 32.312 -34.406 -29.828 1 57.47 603 GLU B C 1
ATOM 13149 O O . GLU B 1 603 ? 31.641 -35.438 -29.906 1 57.47 603 GLU B O 1
ATOM 13154 N N . LYS B 1 604 ? 33.125 -34.312 -28.812 1 55.12 604 LYS B N 1
ATOM 13155 C CA . LYS B 1 604 ? 33.469 -35.438 -27.984 1 55.12 604 LYS B CA 1
ATOM 13156 C C . LYS B 1 604 ? 32.5 -35.594 -26.812 1 55.12 604 LYS B C 1
ATOM 13158 O O . LYS B 1 604 ? 32.094 -36.688 -26.453 1 55.12 604 LYS B O 1
ATOM 13163 N N . ASN B 1 605 ? 32.062 -34.594 -26.234 1 64.44 605 ASN B N 1
ATOM 13164 C CA . ASN B 1 605 ? 31.156 -34.688 -25.094 1 64.44 605 ASN B CA 1
ATOM 13165 C C . ASN B 1 605 ? 30.062 -33.625 -25.141 1 64.44 605 ASN B C 1
ATOM 13167 O O . ASN B 1 605 ? 30.266 -32.5 -24.641 1 64.44 605 ASN B O 1
ATOM 13171 N N . PRO B 1 606 ? 28.969 -34.188 -25.875 1 68.94 606 PRO B N 1
ATOM 13172 C CA . PRO B 1 606 ? 27.891 -33.219 -26.031 1 68.94 606 PRO B CA 1
ATOM 13173 C C . PRO B 1 606 ? 27.297 -32.781 -24.688 1 68.94 606 PRO B C 1
ATOM 13175 O O . PRO B 1 606 ? 27.203 -33.594 -23.766 1 68.94 606 PRO B O 1
ATOM 13178 N N . GLY B 1 607 ? 27.25 -31.594 -24.266 1 80.5 607 GLY B N 1
ATOM 13179 C CA . GLY B 1 607 ? 26.578 -31.094 -23.078 1 80.5 607 GLY B CA 1
ATOM 13180 C C . GLY B 1 607 ? 27.531 -30.594 -22.016 1 80.5 607 GLY B C 1
ATOM 13181 O O . GLY B 1 607 ? 27.156 -29.828 -21.125 1 80.5 607 GLY B O 1
ATOM 13182 N N . LEU B 1 608 ? 28.812 -31.219 -22.047 1 85.69 608 LEU B N 1
ATOM 13183 C CA . LEU B 1 608 ? 29.797 -30.828 -21.047 1 85.69 608 LEU B CA 1
ATOM 13184 C C . LEU B 1 608 ? 30.031 -29.312 -21.094 1 85.69 608 LEU B C 1
ATOM 13186 O O . LEU B 1 608 ? 30.141 -28.672 -20.047 1 85.69 608 LEU B O 1
ATOM 13190 N N . LYS B 1 609 ? 30.125 -28.859 -22.297 1 88.06 609 LYS B N 1
ATOM 13191 C CA . LYS B 1 609 ? 30.359 -27.438 -22.484 1 88.06 609 LYS B CA 1
ATOM 13192 C C . LYS B 1 609 ? 29.266 -26.609 -21.812 1 88.06 609 LYS B C 1
ATOM 13194 O O . LYS B 1 609 ? 29.547 -25.688 -21.047 1 88.06 609 LYS B O 1
ATOM 13199 N N . ALA B 1 610 ? 28.031 -26.922 -22.047 1 90.12 610 ALA B N 1
ATOM 13200 C CA . ALA B 1 610 ? 26.891 -26.203 -21.5 1 90.12 610 ALA B CA 1
ATOM 13201 C C . ALA B 1 610 ? 26.875 -26.297 -19.969 1 90.12 610 ALA B C 1
ATOM 13203 O O . ALA B 1 610 ? 26.547 -25.328 -19.281 1 90.12 610 ALA B O 1
ATOM 13204 N N . ALA B 1 611 ? 27.172 -27.469 -19.438 1 91.62 611 ALA B N 1
ATOM 13205 C CA . ALA B 1 611 ? 27.172 -27.688 -18 1 91.62 611 ALA B CA 1
ATOM 13206 C C . ALA B 1 611 ? 28.25 -26.844 -17.312 1 91.62 611 ALA B C 1
ATOM 13208 O O . ALA B 1 611 ? 27.984 -26.234 -16.266 1 91.62 611 ALA B O 1
ATOM 13209 N N . LEU B 1 612 ? 29.406 -26.797 -17.891 1 92.19 612 LEU B N 1
ATOM 13210 C CA . LEU B 1 612 ? 30.5 -26.031 -17.312 1 92.19 612 LEU B CA 1
ATOM 13211 C C . LEU B 1 612 ? 30.219 -24.531 -17.359 1 92.19 612 LEU B C 1
ATOM 13213 O O . LEU B 1 612 ? 30.547 -23.797 -16.422 1 92.19 612 LEU B O 1
ATOM 13217 N N . ILE B 1 613 ? 29.656 -24.062 -18.438 1 93 613 ILE B N 1
ATOM 13218 C CA . ILE B 1 613 ? 29.312 -22.656 -18.547 1 93 613 ILE B CA 1
ATOM 13219 C C . ILE B 1 613 ? 28.297 -22.281 -17.469 1 93 613 ILE B C 1
ATOM 13221 O O . ILE B 1 613 ? 28.406 -21.234 -16.844 1 93 613 ILE B O 1
ATOM 13225 N N . ARG B 1 614 ? 27.312 -23.141 -17.234 1 93.44 614 ARG B N 1
ATOM 13226 C CA . ARG B 1 614 ? 26.312 -22.891 -16.203 1 93.44 614 ARG B CA 1
ATOM 13227 C C . ARG B 1 614 ? 26.938 -22.766 -14.828 1 93.44 614 ARG B C 1
ATOM 13229 O O . ARG B 1 614 ? 26.578 -21.875 -14.055 1 93.44 614 ARG B O 1
ATOM 13236 N N . ILE B 1 615 ? 27.766 -23.656 -14.547 1 94.75 615 ILE B N 1
ATOM 13237 C CA . ILE B 1 615 ? 28.406 -23.641 -13.234 1 94.75 615 ILE B CA 1
ATOM 13238 C C . ILE B 1 615 ? 29.266 -22.391 -13.086 1 94.75 615 ILE B C 1
ATOM 13240 O O . ILE B 1 615 ? 29.281 -21.766 -12.023 1 94.75 615 ILE B O 1
ATOM 13244 N N . TRP B 1 616 ? 30.016 -22.109 -14.125 1 93.69 616 TRP B N 1
ATOM 13245 C CA . TRP B 1 616 ? 30.828 -20.891 -14.125 1 93.69 616 TRP B CA 1
ATOM 13246 C C . TRP B 1 616 ? 29.969 -19.656 -13.898 1 93.69 616 TRP B C 1
ATOM 13248 O O . TRP B 1 616 ? 30.328 -18.766 -13.117 1 93.69 616 TRP B O 1
ATOM 13258 N N . PHE B 1 617 ? 28.891 -19.609 -14.578 1 93.75 617 PHE B N 1
ATOM 13259 C CA . PHE B 1 617 ? 27.953 -18.484 -14.453 1 93.75 617 PHE B CA 1
ATOM 13260 C C . PHE B 1 617 ? 27.391 -18.422 -13.039 1 93.75 617 PHE B C 1
ATOM 13262 O O . PHE B 1 617 ? 27.297 -17.328 -12.461 1 93.75 617 PHE B O 1
ATOM 13269 N N . SER B 1 618 ? 26.969 -19.562 -12.539 1 93.94 618 SER B N 1
ATOM 13270 C CA . SER B 1 618 ? 26.422 -19.609 -11.18 1 93.94 618 SER B CA 1
ATOM 13271 C C . SER B 1 618 ? 27.438 -19.109 -10.164 1 93.94 618 SER B C 1
ATOM 13273 O O . SER B 1 618 ? 27.078 -18.422 -9.203 1 93.94 618 SER B O 1
ATOM 13275 N N . TYR B 1 619 ? 28.656 -19.469 -10.375 1 93.56 619 TYR B N 1
ATOM 13276 C CA . TYR B 1 619 ? 29.703 -19.016 -9.477 1 93.56 619 TYR B CA 1
ATOM 13277 C C . TYR B 1 619 ? 29.891 -17.5 -9.562 1 93.56 619 TYR B C 1
ATOM 13279 O O . TYR B 1 619 ? 29.953 -16.812 -8.539 1 93.56 619 TYR B O 1
ATOM 13287 N N . ALA B 1 620 ? 29.953 -16.938 -10.719 1 92.94 620 ALA B N 1
ATOM 13288 C CA . ALA B 1 620 ? 30.109 -15.5 -10.914 1 92.94 620 ALA B CA 1
ATOM 13289 C C . ALA B 1 620 ? 28.938 -14.734 -10.312 1 92.94 620 ALA B C 1
ATOM 13291 O O . ALA B 1 620 ? 29.125 -13.695 -9.672 1 92.94 620 ALA B O 1
ATOM 13292 N N . ARG B 1 621 ? 27.781 -15.211 -10.516 1 90.38 621 ARG B N 1
ATOM 13293 C CA . ARG B 1 621 ? 26.562 -14.586 -10.016 1 90.38 621 ARG B CA 1
ATOM 13294 C C . ARG B 1 621 ? 26.531 -14.57 -8.492 1 90.38 621 ARG B C 1
ATOM 13296 O O . ARG B 1 621 ? 26.031 -13.625 -7.883 1 90.38 621 ARG B O 1
ATOM 13303 N N . SER B 1 622 ? 27.031 -15.633 -7.898 1 90.12 622 SER B N 1
ATOM 13304 C CA . SER B 1 622 ? 27.047 -15.727 -6.441 1 90.12 622 SER B CA 1
ATOM 13305 C C . SER B 1 622 ? 27.922 -14.641 -5.824 1 90.12 622 SER B C 1
ATOM 13307 O O . SER B 1 622 ? 27.688 -14.211 -4.695 1 90.12 622 SER B O 1
ATOM 13309 N N . LEU B 1 623 ? 28.875 -14.164 -6.559 1 89.38 623 LEU B N 1
ATOM 13310 C CA . LEU B 1 623 ? 29.766 -13.117 -6.078 1 89.38 623 LEU B CA 1
ATOM 13311 C C . LEU B 1 623 ? 29.062 -11.766 -6.082 1 89.38 623 LEU B C 1
ATOM 13313 O O . LEU B 1 623 ? 29.406 -10.875 -5.297 1 89.38 623 LEU B O 1
ATOM 13317 N N . LEU B 1 624 ? 28.062 -11.672 -6.891 1 87.44 624 LEU B N 1
ATOM 13318 C CA . LEU B 1 624 ? 27.312 -10.422 -6.988 1 87.44 624 LEU B CA 1
ATOM 13319 C C . LEU B 1 624 ? 26.203 -10.367 -5.938 1 87.44 624 LEU B C 1
ATOM 13321 O O . LEU B 1 624 ? 25.812 -9.289 -5.488 1 87.44 624 LEU B O 1
ATOM 13325 N N . ARG B 1 625 ? 25.578 -11.531 -5.527 1 77.88 625 ARG B N 1
ATOM 13326 C CA . ARG B 1 625 ? 24.438 -11.602 -4.617 1 77.88 625 ARG B CA 1
ATOM 13327 C C . ARG B 1 625 ? 24.906 -11.641 -3.164 1 77.88 625 ARG B C 1
ATOM 13329 O O . ARG B 1 625 ? 24.078 -11.586 -2.244 1 77.88 625 ARG B O 1
ATOM 13336 N N . CYS B 1 626 ? 26.031 -11.555 -2.83 1 65.62 626 CYS B N 1
ATOM 13337 C CA . CYS B 1 626 ? 26.531 -11.766 -1.475 1 65.62 626 CYS B CA 1
ATOM 13338 C C . CYS B 1 626 ? 25.953 -10.742 -0.512 1 65.62 626 CYS B C 1
ATOM 13340 O O . CYS B 1 626 ? 26.141 -9.539 -0.685 1 65.62 626 CYS B O 1
ATOM 13342 N N . LYS B 1 627 ? 24.828 -11.188 0.351 1 58.12 627 LYS B N 1
ATOM 13343 C CA . LYS B 1 627 ? 24.141 -10.398 1.377 1 58.12 627 LYS B CA 1
ATOM 13344 C C . LYS B 1 627 ? 25.031 -10.195 2.598 1 58.12 627 LYS B C 1
ATOM 13346 O O . LYS B 1 627 ? 24.922 -9.18 3.289 1 58.12 627 LYS B O 1
ATOM 13351 N N . ALA B 1 628 ? 25.953 -11.312 2.992 1 51.81 628 ALA B N 1
ATOM 13352 C CA . ALA B 1 628 ? 26.703 -11.32 4.238 1 51.81 628 ALA B CA 1
ATOM 13353 C C . ALA B 1 628 ? 27.578 -10.078 4.355 1 51.81 628 ALA B C 1
ATOM 13355 O O . ALA B 1 628 ? 27.75 -9.531 5.445 1 51.81 628 ALA B O 1
ATOM 13356 N N . GLN B 1 629 ? 28.297 -9.758 3.229 1 51.53 629 GLN B N 1
ATOM 13357 C CA . GLN B 1 629 ? 29.25 -8.664 3.391 1 51.53 629 GLN B CA 1
ATOM 13358 C C . GLN B 1 629 ? 28.641 -7.328 3.006 1 51.53 629 GLN B C 1
ATOM 13360 O O . GLN B 1 629 ? 29.297 -6.293 3.064 1 51.53 629 GLN B O 1
ATOM 13365 N N . GLY B 1 630 ? 27.203 -7.219 2.828 1 60.03 630 GLY B N 1
ATOM 13366 C CA . GLY B 1 630 ? 26.469 -5.973 2.68 1 60.03 630 GLY B CA 1
ATOM 13367 C C . GLY B 1 630 ? 26.625 -5.348 1.308 1 60.03 630 GLY B C 1
ATOM 13368 O O . GLY B 1 630 ? 25.766 -4.57 0.87 1 60.03 630 GLY B O 1
ATOM 13369 N N . LYS B 1 631 ? 27.969 -5.582 0.493 1 70.94 631 LYS B N 1
ATOM 13370 C CA . LYS B 1 631 ? 28.172 -4.965 -0.813 1 70.94 631 LYS B CA 1
ATOM 13371 C C . LYS B 1 631 ? 28.531 -6.008 -1.867 1 70.94 631 LYS B C 1
ATOM 13373 O O . LYS B 1 631 ? 29.328 -6.914 -1.605 1 70.94 631 LYS B O 1
ATOM 13378 N N . PRO B 1 632 ? 27.844 -6.102 -3.168 1 82.75 632 PRO B N 1
ATOM 13379 C CA . PRO B 1 632 ? 28.203 -7.016 -4.258 1 82.75 632 PRO B CA 1
ATOM 13380 C C . PRO B 1 632 ? 29.656 -6.875 -4.695 1 82.75 632 PRO B C 1
ATOM 13382 O O . PRO B 1 632 ? 30.188 -5.762 -4.773 1 82.75 632 PRO B O 1
ATOM 13385 N N . ASN B 1 633 ? 30.438 -7.965 -4.777 1 86.44 633 ASN B N 1
ATOM 13386 C CA . ASN B 1 633 ? 31.812 -7.973 -5.262 1 86.44 633 ASN B CA 1
ATOM 13387 C C . ASN B 1 633 ? 31.859 -7.926 -6.789 1 86.44 633 ASN B C 1
ATOM 13389 O O . ASN B 1 633 ? 32.062 -8.953 -7.438 1 86.44 633 ASN B O 1
ATOM 13393 N N . GLN B 1 634 ? 31.75 -6.887 -7.445 1 89.19 634 GLN B N 1
ATOM 13394 C CA . GLN B 1 634 ? 31.656 -6.684 -8.891 1 89.19 634 GLN B CA 1
ATOM 13395 C C . GLN B 1 634 ? 32.969 -7.059 -9.586 1 89.19 634 GLN B C 1
ATOM 13397 O O . GLN B 1 634 ? 32.938 -7.664 -10.664 1 89.19 634 GLN B O 1
ATOM 13402 N N . GLN B 1 635 ? 34.031 -6.699 -8.922 1 89.12 635 GLN B N 1
ATOM 13403 C CA . GLN B 1 635 ? 35.344 -6.934 -9.547 1 89.12 635 GLN B CA 1
ATOM 13404 C C . GLN B 1 635 ? 35.625 -8.422 -9.656 1 89.12 635 GLN B C 1
ATOM 13406 O O . GLN B 1 635 ? 36.094 -8.898 -10.688 1 89.12 635 GLN B O 1
ATOM 13411 N N . ALA B 1 636 ? 35.375 -9.156 -8.586 1 91.62 636 ALA B N 1
ATOM 13412 C CA . ALA B 1 636 ? 35.594 -10.602 -8.609 1 91.62 636 ALA B CA 1
ATOM 13413 C C . ALA B 1 636 ? 34.688 -11.289 -9.617 1 91.62 636 ALA B C 1
ATOM 13415 O O . ALA B 1 636 ? 35.094 -12.234 -10.289 1 91.62 636 ALA B O 1
ATOM 13416 N N . ALA B 1 637 ? 33.438 -10.898 -9.688 1 93.38 637 ALA B N 1
ATOM 13417 C CA . ALA B 1 637 ? 32.5 -11.469 -10.648 1 93.38 637 ALA B CA 1
ATOM 13418 C C . ALA B 1 637 ? 32.938 -11.188 -12.086 1 93.38 637 ALA B C 1
ATOM 13420 O O . ALA B 1 637 ? 32.844 -12.062 -12.945 1 93.38 637 ALA B O 1
ATOM 13421 N N . LEU B 1 638 ? 33.375 -9.953 -12.359 1 94.38 638 LEU B N 1
ATOM 13422 C CA . LEU B 1 638 ? 33.844 -9.586 -13.695 1 94.38 638 LEU B CA 1
ATOM 13423 C C . LEU B 1 638 ? 35.094 -10.375 -14.07 1 94.38 638 LEU B C 1
ATOM 13425 O O . LEU B 1 638 ? 35.219 -10.789 -15.227 1 94.38 638 LEU B O 1
ATOM 13429 N N . ALA B 1 639 ? 35.969 -10.531 -13.086 1 94.56 639 ALA B N 1
ATOM 13430 C CA . ALA B 1 639 ? 37.156 -11.305 -13.352 1 94.56 639 ALA B CA 1
ATOM 13431 C C . ALA B 1 639 ? 36.812 -12.719 -13.805 1 94.56 639 ALA B C 1
ATOM 13433 O O . ALA B 1 639 ? 37.469 -13.266 -14.703 1 94.56 639 ALA B O 1
ATOM 13434 N N . GLN B 1 640 ? 35.875 -13.32 -13.211 1 94.44 640 GLN B N 1
ATOM 13435 C CA . GLN B 1 640 ? 35.438 -14.664 -13.594 1 94.44 640 GLN B CA 1
ATOM 13436 C C . GLN B 1 640 ? 34.844 -14.672 -14.992 1 94.44 640 GLN B C 1
ATOM 13438 O O . GLN B 1 640 ? 35.125 -15.578 -15.789 1 94.44 640 GLN B O 1
ATOM 13443 N N . LEU B 1 641 ? 34 -13.719 -15.32 1 95.75 641 LEU B N 1
ATOM 13444 C CA . LEU B 1 641 ? 33.344 -13.656 -16.625 1 95.75 641 LEU B CA 1
ATOM 13445 C C . LEU B 1 641 ? 34.375 -13.383 -17.719 1 95.75 641 LEU B C 1
ATOM 13447 O O . LEU B 1 641 ? 34.219 -13.859 -18.859 1 95.75 641 LEU B O 1
ATOM 13451 N N . VAL B 1 642 ? 35.375 -12.594 -17.359 1 95.81 642 VAL B N 1
ATOM 13452 C CA . VAL B 1 642 ? 36.469 -12.32 -18.297 1 95.81 642 VAL B CA 1
ATOM 13453 C C . VAL B 1 642 ? 37.281 -13.586 -18.531 1 95.81 642 VAL B C 1
ATOM 13455 O O . VAL B 1 642 ? 37.688 -13.883 -19.656 1 95.81 642 VAL B O 1
ATOM 13458 N N . ALA B 1 643 ? 37.562 -14.25 -17.438 1 94 643 ALA B N 1
ATOM 13459 C CA . ALA B 1 643 ? 38.312 -15.492 -17.547 1 94 643 ALA B CA 1
ATOM 13460 C C . ALA B 1 643 ? 37.625 -16.484 -18.469 1 94 643 ALA B C 1
ATOM 13462 O O . ALA B 1 643 ? 38.25 -17.156 -19.281 1 94 643 ALA B O 1
ATOM 13463 N N . LEU B 1 644 ? 36.344 -16.656 -18.375 1 94 644 LEU B N 1
ATOM 13464 C CA . LEU B 1 644 ? 35.562 -17.562 -19.219 1 94 644 LEU B CA 1
ATOM 13465 C C . LEU B 1 644 ? 35.656 -17.141 -20.688 1 94 644 LEU B C 1
ATOM 13467 O O . LEU B 1 644 ? 35.906 -17.969 -21.562 1 94 644 LEU B O 1
ATOM 13471 N N . GLY B 1 645 ? 35.469 -15.922 -20.969 1 92.62 645 GLY B N 1
ATOM 13472 C CA . GLY B 1 645 ? 35.469 -15.422 -22.344 1 92.62 645 GLY B CA 1
ATOM 13473 C C . GLY B 1 645 ? 36.844 -15.453 -22.969 1 92.62 645 GLY B C 1
ATOM 13474 O O . GLY B 1 645 ? 36.969 -15.68 -24.188 1 92.62 645 GLY B O 1
ATOM 13475 N N . ALA B 1 646 ? 37.812 -15.172 -22.172 1 91.81 646 ALA B N 1
ATOM 13476 C CA . ALA B 1 646 ? 39.188 -15.125 -22.703 1 91.81 646 ALA B CA 1
ATOM 13477 C C . ALA B 1 646 ? 39.75 -16.531 -22.891 1 91.81 646 ALA B C 1
ATOM 13479 O O . ALA B 1 646 ? 40.75 -16.719 -23.578 1 91.81 646 ALA B O 1
ATOM 13480 N N . GLY B 1 647 ? 39.188 -17.516 -22.281 1 88.62 647 GLY B N 1
ATOM 13481 C CA . GLY B 1 647 ? 39.625 -18.891 -22.438 1 88.62 647 GLY B CA 1
ATOM 13482 C C . GLY B 1 647 ? 40.656 -19.297 -21.375 1 88.62 647 GLY B C 1
ATOM 13483 O O . GLY B 1 647 ? 41.438 -20.219 -21.578 1 88.62 647 GLY B O 1
ATOM 13484 N N . SER B 1 648 ? 40.625 -18.578 -20.297 1 88.88 648 SER B N 1
ATOM 13485 C CA . SER B 1 648 ? 41.531 -18.906 -19.219 1 88.88 648 SER B CA 1
ATOM 13486 C C . SER B 1 648 ? 40.969 -19.984 -18.297 1 88.88 648 SER B C 1
ATOM 13488 O O . SER B 1 648 ? 39.75 -20.266 -18.344 1 88.88 648 SER B O 1
ATOM 13490 N N . THR B 1 649 ? 41.781 -20.609 -17.516 1 88.44 649 THR B N 1
ATOM 13491 C CA . THR B 1 649 ? 41.344 -21.625 -16.562 1 88.44 649 THR B CA 1
ATOM 13492 C C . THR B 1 649 ? 40.688 -20.984 -15.344 1 88.44 649 THR B C 1
ATOM 13494 O O . THR B 1 649 ? 40.938 -19.812 -15.047 1 88.44 649 THR B O 1
ATOM 13497 N N . PHE B 1 650 ? 39.906 -21.75 -14.781 1 90.31 650 PHE B N 1
ATOM 13498 C CA . PHE B 1 650 ? 39.156 -21.266 -13.625 1 90.31 650 PHE B CA 1
ATOM 13499 C C . PHE B 1 650 ? 40.094 -21.047 -12.438 1 90.31 650 PHE B C 1
ATOM 13501 O O . PHE B 1 650 ? 40.969 -21.875 -12.156 1 90.31 650 PHE B O 1
ATOM 13508 N N . SER B 1 651 ? 39.938 -19.766 -11.773 1 88.12 651 SER B N 1
ATOM 13509 C CA . SER B 1 651 ? 40.625 -19.422 -10.531 1 88.12 651 SER B CA 1
ATOM 13510 C C . SER B 1 651 ? 39.719 -18.625 -9.602 1 88.12 651 SER B C 1
ATOM 13512 O O . SER B 1 651 ? 38.969 -17.766 -10.055 1 88.12 651 SER B O 1
ATOM 13514 N N . ASP B 1 652 ? 39.719 -19.016 -8.344 1 84.75 652 ASP B N 1
ATOM 13515 C CA . ASP B 1 652 ? 38.875 -18.328 -7.375 1 84.75 652 ASP B CA 1
ATOM 13516 C C . ASP B 1 652 ? 39.281 -16.875 -7.219 1 84.75 652 ASP B C 1
ATOM 13518 O O . ASP B 1 652 ? 38.469 -16.031 -6.824 1 84.75 652 ASP B O 1
ATOM 13522 N N . ARG B 1 653 ? 40.688 -16.484 -7.34 1 78 653 ARG B N 1
ATOM 13523 C CA . ARG B 1 653 ? 41.188 -15.141 -7.129 1 78 653 ARG B CA 1
ATOM 13524 C C . ARG B 1 653 ? 41.812 -14.578 -8.406 1 78 653 ARG B C 1
ATOM 13526 O O . ARG B 1 653 ? 43 -14.297 -8.461 1 78 653 ARG B O 1
ATOM 13533 N N . GLY B 1 654 ? 40.906 -14.609 -9.406 1 76.12 654 GLY B N 1
ATOM 13534 C CA . GLY B 1 654 ? 41.469 -14.211 -10.688 1 76.12 654 GLY B CA 1
ATOM 13535 C C . GLY B 1 654 ? 41.438 -12.711 -10.898 1 76.12 654 GLY B C 1
ATOM 13536 O O . GLY B 1 654 ? 40.656 -11.992 -10.273 1 76.12 654 GLY B O 1
ATOM 13537 N N . THR B 1 655 ? 42.469 -12.188 -11.508 1 84.31 655 THR B N 1
ATOM 13538 C CA . THR B 1 655 ? 42.562 -10.797 -11.938 1 84.31 655 THR B CA 1
ATOM 13539 C C . THR B 1 655 ? 42.5 -10.695 -13.461 1 84.31 655 THR B C 1
ATOM 13541 O O . THR B 1 655 ? 42.594 -11.711 -14.156 1 84.31 655 THR B O 1
ATOM 13544 N N . TYR B 1 656 ? 42 -9.602 -13.922 1 87.44 656 TYR B N 1
ATOM 13545 C CA . TYR B 1 656 ? 41.906 -9.461 -15.375 1 87.44 656 TYR B CA 1
ATOM 13546 C C . TYR B 1 656 ? 42.656 -8.219 -15.844 1 87.44 656 TYR B C 1
ATOM 13548 O O . TYR B 1 656 ? 42.781 -7.246 -15.102 1 87.44 656 TYR B O 1
ATOM 13556 N N . THR B 1 657 ? 43.312 -8.352 -16.969 1 89.75 657 THR B N 1
ATOM 13557 C CA . THR B 1 657 ? 43.938 -7.227 -17.641 1 89.75 657 THR B CA 1
ATOM 13558 C C . THR B 1 657 ? 43.031 -6.617 -18.688 1 89.75 657 THR B C 1
ATOM 13560 O O . THR B 1 657 ? 42.062 -7.262 -19.125 1 89.75 657 THR B O 1
ATOM 13563 N N . PRO B 1 658 ? 43.125 -5.391 -19.062 1 91.19 658 PRO B N 1
ATOM 13564 C CA . PRO B 1 658 ? 42.281 -4.77 -20.078 1 91.19 658 PRO B CA 1
ATOM 13565 C C . PRO B 1 658 ? 42.312 -5.504 -21.422 1 91.19 658 PRO B C 1
ATOM 13567 O O . PRO B 1 658 ? 41.312 -5.555 -22.141 1 91.19 658 PRO B O 1
ATOM 13570 N N . ALA B 1 659 ? 43.5 -6.07 -21.672 1 91.69 659 ALA B N 1
ATOM 13571 C CA . ALA B 1 659 ? 43.625 -6.844 -22.891 1 91.69 659 ALA B CA 1
ATOM 13572 C C . ALA B 1 659 ? 42.75 -8.094 -22.844 1 91.69 659 ALA B C 1
ATOM 13574 O O . ALA B 1 659 ? 42.156 -8.469 -23.844 1 91.69 659 ALA B O 1
ATOM 13575 N N . MET B 1 660 ? 42.719 -8.633 -21.734 1 93.19 660 MET B N 1
ATOM 13576 C CA . MET B 1 660 ? 41.875 -9.812 -21.547 1 93.19 660 MET B CA 1
ATOM 13577 C C . MET B 1 660 ? 40.406 -9.453 -21.672 1 93.19 660 MET B C 1
ATOM 13579 O O . MET B 1 660 ? 39.594 -10.25 -22.156 1 93.19 660 MET B O 1
ATOM 13583 N N . LEU B 1 661 ? 40.031 -8.32 -21.219 1 94.56 661 LEU B N 1
ATOM 13584 C CA . LEU B 1 661 ? 38.656 -7.84 -21.281 1 94.56 661 LEU B CA 1
ATOM 13585 C C . LEU B 1 661 ? 38.188 -7.703 -22.734 1 94.56 661 LEU B C 1
ATOM 13587 O O . LEU B 1 661 ? 37.094 -8.141 -23.078 1 94.56 661 LEU B O 1
ATOM 13591 N N . LEU B 1 662 ? 39 -7.176 -23.578 1 93.44 662 LEU B N 1
ATOM 13592 C CA . LEU B 1 662 ? 38.688 -6.996 -24.984 1 93.44 662 LEU B CA 1
ATOM 13593 C C . LEU B 1 662 ? 38.625 -8.336 -25.703 1 93.44 662 LEU B C 1
ATOM 13595 O O . LEU B 1 662 ? 37.781 -8.555 -26.578 1 93.44 662 LEU B O 1
ATOM 13599 N N . LYS B 1 663 ? 39.594 -9.18 -25.344 1 93.94 663 LYS B N 1
ATOM 13600 C CA . LYS B 1 663 ? 39.625 -10.523 -25.922 1 93.94 663 LYS B CA 1
ATOM 13601 C C . LYS B 1 663 ? 38.375 -11.297 -25.562 1 93.94 663 LYS B C 1
ATOM 13603 O O . LYS B 1 663 ? 37.812 -12 -26.391 1 93.94 663 LYS B O 1
ATOM 13608 N N . ALA B 1 664 ? 38 -11.195 -24.375 1 95.44 664 ALA B N 1
ATOM 13609 C CA . ALA B 1 664 ? 36.781 -11.867 -23.906 1 95.44 664 ALA B CA 1
ATOM 13610 C C . ALA B 1 664 ? 35.562 -11.367 -24.641 1 95.44 664 ALA B C 1
ATOM 13612 O O . ALA B 1 664 ? 34.688 -12.156 -25.047 1 95.44 664 ALA B O 1
ATOM 13613 N N . LYS B 1 665 ? 35.406 -10.062 -24.812 1 94.75 665 LYS B N 1
ATOM 13614 C CA . LYS B 1 665 ? 34.25 -9.477 -25.516 1 94.75 665 LYS B CA 1
ATOM 13615 C C . LYS B 1 665 ? 34.156 -9.992 -26.953 1 94.75 665 LYS B C 1
ATOM 13617 O O . LYS B 1 665 ? 33.094 -10.383 -27.406 1 94.75 665 LYS B O 1
ATOM 13622 N N . ARG B 1 666 ? 35.281 -10.086 -27.609 1 94.06 666 ARG B N 1
ATOM 13623 C CA . ARG B 1 666 ? 35.312 -10.562 -28.984 1 94.06 666 ARG B CA 1
ATOM 13624 C C . ARG B 1 666 ? 34.969 -12.039 -29.078 1 94.06 666 ARG B C 1
ATOM 13626 O O . ARG B 1 666 ? 34.281 -12.477 -30 1 94.06 666 ARG B O 1
ATOM 13633 N N . LYS B 1 667 ? 35.469 -12.688 -28.125 1 93.25 667 LYS B N 1
ATOM 13634 C CA . LYS B 1 667 ? 35.219 -14.125 -28.125 1 93.25 667 LYS B CA 1
ATOM 13635 C C . LYS B 1 667 ? 33.75 -14.414 -27.875 1 93.25 667 LYS B C 1
ATOM 13637 O O . LYS B 1 667 ? 33.156 -15.281 -28.516 1 93.25 667 LYS B O 1
ATOM 13642 N N . TYR B 1 668 ? 33.156 -13.758 -26.859 1 94 668 TYR B N 1
ATOM 13643 C CA . TYR B 1 668 ? 31.734 -13.914 -26.594 1 94 668 TYR B CA 1
ATOM 13644 C C . TYR B 1 668 ? 30.922 -13.648 -27.859 1 94 668 TYR B C 1
ATOM 13646 O O . TYR B 1 668 ? 30.031 -14.43 -28.203 1 94 668 TYR B O 1
ATOM 13654 N N . GLN B 1 669 ? 31.203 -12.633 -28.547 1 91.94 669 GLN B N 1
ATOM 13655 C CA . GLN B 1 669 ? 30.469 -12.227 -29.734 1 91.94 669 GLN B CA 1
ATOM 13656 C C . GLN B 1 669 ? 30.656 -13.242 -30.859 1 91.94 669 GLN B C 1
ATOM 13658 O O . GLN B 1 669 ? 29.688 -13.594 -31.547 1 91.94 669 GLN B O 1
ATOM 13663 N N . ALA B 1 670 ? 31.812 -13.734 -31.016 1 90.69 670 ALA B N 1
ATOM 13664 C CA . ALA B 1 670 ? 32.125 -14.695 -32.062 1 90.69 670 ALA B CA 1
ATOM 13665 C C . ALA B 1 670 ? 31.391 -16.016 -31.844 1 90.69 670 ALA B C 1
ATOM 13667 O O . ALA B 1 670 ? 30.797 -16.578 -32.75 1 90.69 670 ALA B O 1
ATOM 13668 N N . VAL B 1 671 ? 31.469 -16.422 -30.641 1 89.88 671 VAL B N 1
ATOM 13669 C CA . VAL B 1 671 ? 30.859 -17.719 -30.328 1 89.88 671 VAL B CA 1
ATOM 13670 C C . VAL B 1 671 ? 29.344 -17.609 -30.453 1 89.88 671 VAL B C 1
ATOM 13672 O O . VAL B 1 671 ? 28.688 -18.516 -30.953 1 89.88 671 VAL B O 1
ATOM 13675 N N . LEU B 1 672 ? 28.766 -16.531 -29.922 1 89.81 672 LEU B N 1
ATOM 13676 C CA . LEU B 1 672 ? 27.312 -16.344 -29.984 1 89.81 672 LEU B CA 1
ATOM 13677 C C . LEU B 1 672 ? 26.844 -16.203 -31.422 1 89.81 672 LEU B C 1
ATOM 13679 O O . LEU B 1 672 ? 25.781 -16.719 -31.797 1 89.81 672 LEU B O 1
ATOM 13683 N N . GLN B 1 673 ? 27.594 -15.594 -32.281 1 87.62 673 GLN B N 1
ATOM 13684 C CA . GLN B 1 673 ? 27.25 -15.461 -33.688 1 87.62 673 GLN B CA 1
ATOM 13685 C C . GLN B 1 673 ? 27.297 -16.812 -34.406 1 87.62 673 GLN B C 1
ATOM 13687 O O . GLN B 1 673 ? 26.438 -17.125 -35.219 1 87.62 673 GLN B O 1
ATOM 13692 N N . GLN B 1 674 ? 28.25 -17.562 -34.031 1 85.31 674 GLN B N 1
ATOM 13693 C CA . GLN B 1 674 ? 28.375 -18.906 -34.594 1 85.31 674 GLN B CA 1
ATOM 13694 C C . GLN B 1 674 ? 27.203 -19.781 -34.188 1 85.31 674 GLN B C 1
ATOM 13696 O O . GLN B 1 674 ? 26.656 -20.547 -35 1 85.31 674 GLN B O 1
ATOM 13701 N N . MET B 1 675 ? 26.859 -19.625 -32.969 1 83.5 675 MET B N 1
ATOM 13702 C CA . MET B 1 675 ? 25.766 -20.453 -32.438 1 83.5 675 MET B CA 1
ATOM 13703 C C . MET B 1 675 ? 24.438 -20.031 -33.062 1 83.5 675 MET B C 1
ATOM 13705 O O . MET B 1 675 ? 23.562 -20.875 -33.312 1 83.5 675 MET B O 1
ATOM 13709 N N . ASN B 1 676 ? 24.234 -18.75 -33.219 1 79.12 676 ASN B N 1
ATOM 13710 C CA . ASN B 1 676 ? 23 -18.266 -33.812 1 79.12 676 ASN B CA 1
ATOM 13711 C C . ASN B 1 676 ? 22.844 -18.734 -35.25 1 79.12 676 ASN B C 1
ATOM 13713 O O . ASN B 1 676 ? 21.734 -19.031 -35.719 1 79.12 676 ASN B O 1
ATOM 13717 N N . GLU B 1 677 ? 23.922 -18.844 -35.906 1 74.88 677 GLU B N 1
ATOM 13718 C CA . GLU B 1 677 ? 23.906 -19.328 -37.312 1 74.88 677 GLU B CA 1
ATOM 13719 C C . GLU B 1 677 ? 23.641 -20.828 -37.375 1 74.88 677 GLU B C 1
ATOM 13721 O O . GLU B 1 677 ? 22.922 -21.297 -38.25 1 74.88 677 GLU B O 1
ATOM 13726 N N . ASN B 1 678 ? 24.125 -21.516 -36.312 1 67.62 678 ASN B N 1
ATOM 13727 C CA . ASN B 1 678 ? 23.922 -22.969 -36.25 1 67.62 678 ASN B CA 1
ATOM 13728 C C . ASN B 1 678 ? 22.531 -23.312 -35.75 1 67.62 678 ASN B C 1
ATOM 13730 O O . ASN B 1 678 ? 22 -24.375 -36.062 1 67.62 678 ASN B O 1
ATOM 13734 N N . SER B 1 679 ? 22.031 -22.641 -34.719 1 61.88 679 SER B N 1
ATOM 13735 C CA . SER B 1 679 ? 20.734 -22.906 -34.094 1 61.88 679 SER B CA 1
ATOM 13736 C C . SER B 1 679 ? 19.609 -22.891 -35.125 1 61.88 679 SER B C 1
ATOM 13738 O O . SER B 1 679 ? 18.625 -23.609 -35 1 61.88 679 SER B O 1
ATOM 13740 N N . ILE B 1 680 ? 19.766 -22.031 -36.25 1 49.56 680 ILE B N 1
ATOM 13741 C CA . ILE B 1 680 ? 18.812 -22.047 -37.375 1 49.56 680 ILE B CA 1
ATOM 13742 C C . ILE B 1 680 ? 18.875 -23.406 -38.062 1 49.56 680 ILE B C 1
ATOM 13744 O O . ILE B 1 680 ? 17.859 -23.875 -38.594 1 49.56 680 ILE B O 1
ATOM 13748 N N . VAL B 1 681 ? 20.031 -24.062 -37.969 1 44.34 681 VAL B N 1
ATOM 13749 C CA . VAL B 1 681 ? 20.234 -25.312 -38.688 1 44.34 681 VAL B CA 1
ATOM 13750 C C . VAL B 1 681 ? 20.125 -26.484 -37.719 1 44.34 681 VAL B C 1
ATOM 13752 O O . VAL B 1 681 ? 20.328 -27.641 -38.125 1 44.34 681 VAL B O 1
ATOM 13755 N N . ASP B 1 682 ? 20.203 -26.328 -36.5 1 47.75 682 ASP B N 1
ATOM 13756 C CA . ASP B 1 682 ? 20.438 -27.375 -35.531 1 47.75 682 ASP B CA 1
ATOM 13757 C C . ASP B 1 682 ? 19.469 -28.531 -35.719 1 47.75 682 ASP B C 1
ATOM 13759 O O . ASP B 1 682 ? 18.266 -28.312 -35.906 1 47.75 682 ASP B O 1
ATOM 13763 N N . LYS B 1 683 ? 20.109 -29.656 -35.906 1 48.41 683 LYS B N 1
ATOM 13764 C CA . LYS B 1 683 ? 19.609 -31.031 -35.938 1 48.41 683 LYS B CA 1
ATOM 13765 C C . LYS B 1 683 ? 18.625 -31.266 -34.781 1 48.41 683 LYS B C 1
ATOM 13767 O O . LYS B 1 683 ? 18.906 -30.953 -33.625 1 48.41 683 LYS B O 1
ATOM 13772 N N . VAL B 1 684 ? 17.453 -31.422 -35.094 1 49.19 684 VAL B N 1
ATOM 13773 C CA . VAL B 1 684 ? 16.234 -31.766 -34.375 1 49.19 684 VAL B CA 1
ATOM 13774 C C . VAL B 1 684 ? 16.547 -32.781 -33.281 1 49.19 684 VAL B C 1
ATOM 13776 O O . VAL B 1 684 ? 16.859 -33.938 -33.594 1 49.19 684 VAL B O 1
ATOM 13779 N N . SER B 1 685 ? 17.359 -32.438 -32.312 1 57.12 685 SER B N 1
ATOM 13780 C CA . SER B 1 685 ? 17.375 -33.469 -31.266 1 57.12 685 SER B CA 1
ATOM 13781 C C . SER B 1 685 ? 15.961 -33.938 -30.953 1 57.12 685 SER B C 1
ATOM 13783 O O . SER B 1 685 ? 15.039 -33.156 -30.797 1 57.12 685 SER B O 1
ATOM 13785 N N . GLU B 1 686 ? 15.703 -35.094 -31.203 1 63.94 686 GLU B N 1
ATOM 13786 C CA . GLU B 1 686 ? 14.438 -35.812 -31.062 1 63.94 686 GLU B CA 1
ATOM 13787 C C . GLU B 1 686 ? 13.992 -35.875 -29.609 1 63.94 686 GLU B C 1
ATOM 13789 O O . GLU B 1 686 ? 12.828 -36.156 -29.312 1 63.94 686 GLU B O 1
ATOM 13794 N N . ASN B 1 687 ? 15.008 -35.25 -28.578 1 79 687 ASN B N 1
ATOM 13795 C CA . ASN B 1 687 ? 14.609 -35.469 -27.188 1 79 687 ASN B CA 1
ATOM 13796 C C . ASN B 1 687 ? 14.242 -34.125 -26.516 1 79 687 ASN B C 1
ATOM 13798 O O . ASN B 1 687 ? 14.898 -33.125 -26.75 1 79 687 ASN B O 1
ATOM 13802 N N . LEU B 1 688 ? 13.148 -34.094 -25.859 1 81.69 688 LEU B N 1
ATOM 13803 C CA . LEU B 1 688 ? 12.68 -32.906 -25.125 1 81.69 688 LEU B CA 1
ATOM 13804 C C . LEU B 1 688 ? 13.375 -32.812 -23.766 1 81.69 688 LEU B C 1
ATOM 13806 O O . LEU B 1 688 ? 13.383 -33.781 -23 1 81.69 688 LEU B O 1
ATOM 13810 N N . THR B 1 689 ? 14.156 -31.75 -23.547 1 82.94 689 THR B N 1
ATOM 13811 C CA . THR B 1 689 ? 14.812 -31.5 -22.266 1 82.94 689 THR B CA 1
ATOM 13812 C C . THR B 1 689 ? 14.32 -30.203 -21.656 1 82.94 689 THR B C 1
ATOM 13814 O O . THR B 1 689 ? 14.188 -29.188 -22.344 1 82.94 689 THR B O 1
ATOM 13817 N N . PHE B 1 690 ? 13.906 -30.281 -20.453 1 82.62 690 PHE B N 1
ATOM 13818 C CA . PHE B 1 690 ? 13.406 -29.094 -19.766 1 82.62 690 PHE B CA 1
ATOM 13819 C C . PHE B 1 690 ? 14.477 -28.516 -18.844 1 82.62 690 PHE B C 1
ATOM 13821 O O . PHE B 1 690 ? 14.539 -27.297 -18.656 1 82.62 690 PHE B O 1
ATOM 13828 N N . PHE B 1 691 ? 15.312 -29.359 -18.344 1 84.62 691 PHE B N 1
ATOM 13829 C CA . PHE B 1 691 ? 16.188 -28.938 -17.25 1 84.62 691 PHE B CA 1
ATOM 13830 C C . PHE B 1 691 ? 17.641 -28.922 -17.703 1 84.62 691 PHE B C 1
ATOM 13832 O O . PHE B 1 691 ? 18.484 -28.281 -17.062 1 84.62 691 PHE B O 1
ATOM 13839 N N . TYR B 1 692 ? 17.797 -29.625 -18.75 1 85.06 692 TYR B N 1
ATOM 13840 C CA . TYR B 1 692 ? 19.141 -29.625 -19.312 1 85.06 692 TYR B CA 1
ATOM 13841 C C . TYR B 1 692 ? 19.516 -28.234 -19.797 1 85.06 692 TYR B C 1
ATOM 13843 O O . TYR B 1 692 ? 18.703 -27.516 -20.375 1 85.06 692 TYR B O 1
ATOM 13851 N N . PRO B 1 693 ? 20.703 -27.812 -19.484 1 89.44 693 PRO B N 1
ATOM 13852 C CA . PRO B 1 693 ? 21.094 -26.453 -19.844 1 89.44 693 PRO B CA 1
ATOM 13853 C C . PRO B 1 693 ? 21.234 -26.25 -21.359 1 89.44 693 PRO B C 1
ATOM 13855 O O . PRO B 1 693 ? 21.703 -27.141 -22.062 1 89.44 693 PRO B O 1
ATOM 13858 N N . ASP B 1 694 ? 20.703 -25.203 -21.844 1 87.81 694 ASP B N 1
ATOM 13859 C CA . ASP B 1 694 ? 20.875 -24.766 -23.234 1 87.81 694 ASP B CA 1
ATOM 13860 C C . ASP B 1 694 ? 22.125 -23.891 -23.375 1 87.81 694 ASP B C 1
ATOM 13862 O O . ASP B 1 694 ? 22.234 -22.844 -22.734 1 87.81 694 ASP B O 1
ATOM 13866 N N . GLU B 1 695 ? 23.062 -24.344 -24.141 1 88.44 695 GLU B N 1
ATOM 13867 C CA . GLU B 1 695 ? 24.359 -23.688 -24.281 1 88.44 695 GLU B CA 1
ATOM 13868 C C . GLU B 1 695 ? 24.188 -22.219 -24.656 1 88.44 695 GLU B C 1
ATOM 13870 O O . GLU B 1 695 ? 24.891 -21.359 -24.125 1 88.44 695 GLU B O 1
ATOM 13875 N N . LEU B 1 696 ? 23.344 -21.891 -25.609 1 89.19 696 LEU B N 1
ATOM 13876 C CA . LEU B 1 696 ? 23.125 -20.531 -26.062 1 89.19 696 LEU B CA 1
ATOM 13877 C C . LEU B 1 696 ? 22.594 -19.656 -24.938 1 89.19 696 LEU B C 1
ATOM 13879 O O . LEU B 1 696 ? 23.062 -18.516 -24.75 1 89.19 696 LEU B O 1
ATOM 13883 N N . VAL B 1 697 ? 21.594 -20.156 -24.219 1 91.38 697 VAL B N 1
ATOM 13884 C CA . VAL B 1 697 ? 20.969 -19.391 -23.141 1 91.38 697 VAL B CA 1
ATOM 13885 C C . VAL B 1 697 ? 22 -19.109 -22.047 1 91.38 697 VAL B C 1
ATOM 13887 O O . VAL B 1 697 ? 22.047 -18 -21.516 1 91.38 697 VAL B O 1
ATOM 13890 N N . GLU B 1 698 ? 22.766 -20.125 -21.703 1 92.5 698 GLU B N 1
ATOM 13891 C CA . GLU B 1 698 ? 23.766 -19.969 -20.656 1 92.5 698 GLU B CA 1
ATOM 13892 C C . GLU B 1 698 ? 24.828 -18.938 -21.062 1 92.5 698 GLU B C 1
ATOM 13894 O O . GLU B 1 698 ? 25.25 -18.125 -20.234 1 92.5 698 GLU B O 1
ATOM 13899 N N . LEU B 1 699 ? 25.281 -19.047 -22.281 1 92.69 699 LEU B N 1
ATOM 13900 C CA . LEU B 1 699 ? 26.297 -18.125 -22.75 1 92.69 699 LEU B CA 1
ATOM 13901 C C . LEU B 1 699 ? 25.75 -16.703 -22.859 1 92.69 699 LEU B C 1
ATOM 13903 O O . LEU B 1 699 ? 26.469 -15.742 -22.578 1 92.69 699 LEU B O 1
ATOM 13907 N N . LEU B 1 700 ? 24.531 -16.578 -23.328 1 93.12 700 LEU B N 1
ATOM 13908 C CA . LEU B 1 700 ? 23.875 -15.273 -23.375 1 93.12 700 LEU B CA 1
ATOM 13909 C C . LEU B 1 700 ? 23.797 -14.656 -21.984 1 93.12 700 LEU B C 1
ATOM 13911 O O . LEU B 1 700 ? 23.953 -13.445 -21.828 1 93.12 700 LEU B O 1
ATOM 13915 N N . GLY B 1 701 ? 23.469 -15.516 -21.016 1 93.75 701 GLY B N 1
ATOM 13916 C CA . GLY B 1 701 ? 23.438 -15.047 -19.625 1 93.75 701 GLY B CA 1
ATOM 13917 C C . GLY B 1 701 ? 24.781 -14.523 -19.156 1 93.75 701 GLY B C 1
ATOM 13918 O O . GLY B 1 701 ? 24.859 -13.43 -18.594 1 93.75 701 GLY B O 1
ATOM 13919 N N . CYS B 1 702 ? 25.828 -15.242 -19.438 1 95.19 702 CYS B N 1
ATOM 13920 C CA . CYS B 1 702 ? 27.172 -14.828 -19.062 1 95.19 702 CYS B CA 1
ATOM 13921 C C . CYS B 1 702 ? 27.562 -13.523 -19.734 1 95.19 702 CYS B C 1
ATOM 13923 O O . CYS B 1 702 ? 28.062 -12.602 -19.094 1 95.19 702 CYS B O 1
ATOM 13925 N N . TYR B 1 703 ? 27.312 -13.477 -21 1 94.75 703 TYR B N 1
ATOM 13926 C CA . TYR B 1 703 ? 27.688 -12.289 -21.766 1 94.75 703 TYR B CA 1
ATOM 13927 C C . TYR B 1 703 ? 26.891 -11.078 -21.297 1 94.75 703 TYR B C 1
ATOM 13929 O O . TYR B 1 703 ? 27.406 -9.961 -21.266 1 94.75 703 TYR B O 1
ATOM 13937 N N . SER B 1 704 ? 25.609 -11.188 -21 1 94.88 704 SER B N 1
ATOM 13938 C CA . SER B 1 704 ? 24.797 -10.07 -20.531 1 94.88 704 SER B CA 1
ATOM 13939 C C . SER B 1 704 ? 25.328 -9.516 -19.219 1 94.88 704 SER B C 1
ATOM 13941 O O . SER B 1 704 ? 25.375 -8.297 -19.031 1 94.88 704 SER B O 1
ATOM 13943 N N . TYR B 1 705 ? 25.672 -10.414 -18.297 1 94.44 705 TYR B N 1
ATOM 13944 C CA . TYR B 1 705 ? 26.234 -9.961 -17.016 1 94.44 705 TYR B CA 1
ATOM 13945 C C . TYR B 1 705 ? 27.578 -9.289 -17.234 1 94.44 705 TYR B C 1
ATOM 13947 O O . TYR B 1 705 ? 27.906 -8.305 -16.562 1 94.44 705 TYR B O 1
ATOM 13955 N N . PHE B 1 706 ? 28.359 -9.844 -18.188 1 95.06 706 PHE B N 1
ATOM 13956 C CA . PHE B 1 706 ? 29.625 -9.242 -18.547 1 95.06 706 PHE B CA 1
ATOM 13957 C C . PHE B 1 706 ? 29.438 -7.812 -19.047 1 95.06 706 PHE B C 1
ATOM 13959 O O . PHE B 1 706 ? 30.109 -6.895 -18.578 1 95.06 706 PHE B O 1
ATOM 13966 N N . LEU B 1 707 ? 28.484 -7.59 -19.906 1 93.38 707 LEU B N 1
ATOM 13967 C CA . LEU B 1 707 ? 28.219 -6.273 -20.469 1 93.38 707 LEU B CA 1
ATOM 13968 C C . LEU B 1 707 ? 27.688 -5.32 -19.406 1 93.38 707 LEU B C 1
ATOM 13970 O O . LEU B 1 707 ? 28 -4.129 -19.422 1 93.38 707 LEU B O 1
ATOM 13974 N N . SER B 1 708 ? 26.797 -5.801 -18.516 1 91.75 708 SER B N 1
ATOM 13975 C CA . SER B 1 708 ? 26.203 -4.969 -17.469 1 91.75 708 SER B CA 1
ATOM 13976 C C . SER B 1 708 ? 27.281 -4.402 -16.547 1 91.75 708 SER B C 1
ATOM 13978 O O . SER B 1 708 ? 27.141 -3.293 -16.016 1 91.75 708 SER B O 1
ATOM 13980 N N . LEU B 1 709 ? 28.328 -5.191 -16.328 1 91.5 709 LEU B N 1
ATOM 13981 C CA . LEU B 1 709 ? 29.375 -4.785 -15.398 1 91.5 709 LEU B CA 1
ATOM 13982 C C . LEU B 1 709 ? 30.422 -3.91 -16.094 1 91.5 709 LEU B C 1
ATOM 13984 O O . LEU B 1 709 ? 31.125 -3.143 -15.453 1 91.5 709 LEU B O 1
ATOM 13988 N N . THR B 1 710 ? 30.531 -3.979 -17.406 1 91.69 710 THR B N 1
ATOM 13989 C CA . THR B 1 710 ? 31.562 -3.252 -18.141 1 91.69 710 THR B CA 1
ATOM 13990 C C . THR B 1 710 ? 30.984 -2.002 -18.781 1 91.69 710 THR B C 1
ATOM 13992 O O . THR B 1 710 ? 31.531 -0.909 -18.656 1 91.69 710 THR B O 1
ATOM 13995 N N . GLU B 1 711 ? 29.844 -2.221 -19.516 1 88.62 711 GLU B N 1
ATOM 13996 C CA . GLU B 1 711 ? 29.281 -1.127 -20.297 1 88.62 711 GLU B CA 1
ATOM 13997 C C . GLU B 1 711 ? 27.984 -0.597 -19.672 1 88.62 711 GLU B C 1
ATOM 13999 O O . GLU B 1 711 ? 27.469 0.436 -20.094 1 88.62 711 GLU B O 1
ATOM 14004 N N . GLY B 1 712 ? 27.453 -1.308 -18.781 1 86.5 712 GLY B N 1
ATOM 14005 C CA . GLY B 1 712 ? 26.219 -0.876 -18.156 1 86.5 712 GLY B CA 1
ATOM 14006 C C . GLY B 1 712 ? 25.047 -1.788 -18.453 1 86.5 712 GLY B C 1
ATOM 14007 O O . GLY B 1 712 ? 25.109 -2.621 -19.359 1 86.5 712 GLY B O 1
ATOM 14008 N N . CYS B 1 713 ? 23.984 -1.674 -17.75 1 86.69 713 CYS B N 1
ATOM 14009 C CA . CYS B 1 713 ? 22.812 -2.535 -17.859 1 86.69 713 CYS B CA 1
ATOM 14010 C C . CYS B 1 713 ? 22.031 -2.266 -19.141 1 86.69 713 CYS B C 1
ATOM 14012 O O . CYS B 1 713 ? 21.422 -3.176 -19.703 1 86.69 713 CYS B O 1
ATOM 14014 N N . ARG B 1 714 ? 22.047 -1.07 -19.672 1 85.31 714 ARG B N 1
ATOM 14015 C CA . ARG B 1 714 ? 21.312 -0.74 -20.891 1 85.31 714 ARG B CA 1
ATOM 14016 C C . ARG B 1 714 ? 21.875 -1.486 -22.094 1 85.31 714 ARG B C 1
ATOM 14018 O O . ARG B 1 714 ? 21.125 -1.97 -22.938 1 85.31 714 ARG B O 1
ATOM 14025 N N . SER B 1 715 ? 23.188 -1.494 -22.109 1 89.06 715 SER B N 1
ATOM 14026 C CA . SER B 1 715 ? 23.828 -2.217 -23.203 1 89.06 715 SER B CA 1
ATOM 14027 C C . SER B 1 715 ? 23.5 -3.705 -23.141 1 89.06 715 SER B C 1
ATOM 14029 O O . SER B 1 715 ? 23.297 -4.336 -24.188 1 89.06 715 SER B O 1
ATOM 14031 N N . ALA B 1 716 ? 23.547 -4.297 -21.969 1 92.12 716 ALA B N 1
ATOM 14032 C CA . ALA B 1 716 ? 23.188 -5.703 -21.797 1 92.12 716 ALA B CA 1
ATOM 14033 C C . ALA B 1 716 ? 21.75 -5.969 -22.234 1 92.12 716 ALA B C 1
ATOM 14035 O O . ALA B 1 716 ? 21.484 -6.949 -22.938 1 92.12 716 ALA B O 1
ATOM 14036 N N . PHE B 1 717 ? 20.797 -5.086 -21.906 1 89.88 717 PHE B N 1
ATOM 14037 C CA . PHE B 1 717 ? 19.391 -5.227 -22.266 1 89.88 717 PHE B CA 1
ATOM 14038 C C . PHE B 1 717 ? 19.219 -5.133 -23.781 1 89.88 717 PHE B C 1
ATOM 14040 O O . PHE B 1 717 ? 18.469 -5.918 -24.375 1 89.88 717 PHE B O 1
ATOM 14047 N N . HIS B 1 718 ? 19.938 -4.258 -24.344 1 89.12 718 HIS B N 1
ATOM 14048 C CA . HIS B 1 718 ? 19.828 -4.07 -25.781 1 89.12 718 HIS B CA 1
ATOM 14049 C C . HIS B 1 718 ? 20.312 -5.301 -26.547 1 89.12 718 HIS B C 1
ATOM 14051 O O . HIS B 1 718 ? 19.703 -5.715 -27.531 1 89.12 718 HIS B O 1
ATOM 14057 N N . MET B 1 719 ? 21.375 -5.816 -26.094 1 91.56 719 MET B N 1
ATOM 14058 C CA . MET B 1 719 ? 21.938 -7.004 -26.734 1 91.56 719 MET B CA 1
ATOM 14059 C C . MET B 1 719 ? 20.953 -8.172 -26.656 1 91.56 719 MET B C 1
ATOM 14061 O O . MET B 1 719 ? 20.734 -8.859 -27.656 1 91.56 719 MET B O 1
ATOM 14065 N N . VAL B 1 720 ? 20.375 -8.438 -25.484 1 92.56 720 VAL B N 1
ATOM 14066 C CA . VAL B 1 720 ? 19.453 -9.555 -25.312 1 92.56 720 VAL B CA 1
ATOM 14067 C C . VAL B 1 720 ? 18.172 -9.281 -26.062 1 92.56 720 VAL B C 1
ATOM 14069 O O . VAL B 1 720 ? 17.578 -10.195 -26.656 1 92.56 720 VAL B O 1
ATOM 14072 N N . GLU B 1 721 ? 17.672 -8.078 -26.047 1 88.44 721 GLU B N 1
ATOM 14073 C CA . GLU B 1 721 ? 16.469 -7.707 -26.781 1 88.44 721 GLU B CA 1
ATOM 14074 C C . GLU B 1 721 ? 16.641 -7.922 -28.281 1 88.44 721 GLU B C 1
ATOM 14076 O O . GLU B 1 721 ? 15.711 -8.352 -28.953 1 88.44 721 GLU B O 1
ATOM 14081 N N . GLN B 1 722 ? 17.812 -7.625 -28.75 1 87.75 722 GLN B N 1
ATOM 14082 C CA . GLN B 1 722 ? 18.094 -7.848 -30.156 1 87.75 722 GLN B CA 1
ATOM 14083 C C . GLN B 1 722 ? 18.016 -9.336 -30.516 1 87.75 722 GLN B C 1
ATOM 14085 O O . GLN B 1 722 ? 17.516 -9.703 -31.578 1 87.75 722 GLN B O 1
ATOM 14090 N N . TRP B 1 723 ? 18.547 -10.117 -29.641 1 89.75 723 TRP B N 1
ATOM 14091 C CA . TRP B 1 723 ? 18.438 -11.555 -29.875 1 89.75 723 TRP B CA 1
ATOM 14092 C C . TRP B 1 723 ? 16.984 -12.008 -29.844 1 89.75 723 TRP B C 1
ATOM 14094 O O . TRP B 1 723 ? 16.578 -12.844 -30.656 1 89.75 723 TRP B O 1
ATOM 14104 N N . LEU B 1 724 ? 16.156 -11.516 -28.938 1 91.31 724 LEU B N 1
ATOM 14105 C CA . LEU B 1 724 ? 14.758 -11.891 -28.797 1 91.31 724 LEU B CA 1
ATOM 14106 C C . LEU B 1 724 ? 13.977 -11.5 -30.047 1 91.31 724 LEU B C 1
ATOM 14108 O O . LEU B 1 724 ? 13.109 -12.25 -30.5 1 91.31 724 LEU B O 1
ATOM 14112 N N . VAL B 1 725 ? 14.266 -10.438 -30.641 1 87.06 725 VAL B N 1
ATOM 14113 C CA . VAL B 1 725 ? 13.57 -9.961 -31.844 1 87.06 725 VAL B CA 1
ATOM 14114 C C . VAL B 1 725 ? 13.984 -10.797 -33.062 1 87.06 725 VAL B C 1
ATOM 14116 O O . VAL B 1 725 ? 13.141 -11.219 -33.844 1 87.06 725 VAL B O 1
ATOM 14119 N N . SER B 1 726 ? 15.281 -11.109 -33.094 1 85.19 726 SER B N 1
ATOM 14120 C CA . SER B 1 726 ? 15.797 -11.859 -34.219 1 85.19 726 SER B CA 1
ATOM 14121 C C . SER B 1 726 ? 15.352 -13.32 -34.188 1 85.19 726 SER B C 1
ATOM 14123 O O . SER B 1 726 ? 15.195 -13.969 -35.219 1 85.19 726 SER B O 1
ATOM 14125 N N . SER B 1 727 ? 15.109 -13.812 -33 1 85.62 727 SER B N 1
ATOM 14126 C CA . SER B 1 727 ? 14.773 -15.227 -32.812 1 85.62 727 SER B CA 1
ATOM 14127 C C . SER B 1 727 ? 13.273 -15.453 -32.938 1 85.62 727 SER B C 1
ATOM 14129 O O . SER B 1 727 ? 12.805 -16.594 -32.906 1 85.62 727 SER B O 1
ATOM 14131 N N . GLN B 1 728 ? 12.445 -14.461 -33.094 1 84.69 728 GLN B N 1
ATOM 14132 C CA . GLN B 1 728 ? 10.992 -14.602 -33.094 1 84.69 728 GLN B CA 1
ATOM 14133 C C . GLN B 1 728 ? 10.516 -15.219 -34.406 1 84.69 728 GLN B C 1
ATOM 14135 O O . GLN B 1 728 ? 10.828 -14.719 -35.5 1 84.69 728 GLN B O 1
ATOM 14140 N N . LYS B 1 729 ? 9.984 -16.406 -34.188 1 79.38 729 LYS B N 1
ATOM 14141 C CA . LYS B 1 729 ? 9.344 -17.047 -35.344 1 79.38 729 LYS B CA 1
ATOM 14142 C C . LYS B 1 729 ? 7.84 -16.797 -35.344 1 79.38 729 LYS B C 1
ATOM 14144 O O . LYS B 1 729 ? 7.133 -17.203 -34.406 1 79.38 729 LYS B O 1
ATOM 14149 N N . ARG B 1 730 ? 7.27 -16.125 -36.312 1 68.62 730 ARG B N 1
ATOM 14150 C CA . ARG B 1 730 ? 5.883 -15.672 -36.375 1 68.62 730 ARG B CA 1
ATOM 14151 C C . ARG B 1 730 ? 4.934 -16.828 -36.625 1 68.62 730 ARG B C 1
ATOM 14153 O O . ARG B 1 730 ? 3.758 -16.781 -36.25 1 68.62 730 ARG B O 1
ATOM 14160 N N . ASP B 1 731 ? 5.434 -17.984 -37 1 70.62 731 ASP B N 1
ATOM 14161 C CA . ASP B 1 731 ? 4.547 -19.078 -37.406 1 70.62 731 ASP B CA 1
ATOM 14162 C C . ASP B 1 731 ? 4.34 -20.078 -36.281 1 70.62 731 ASP B C 1
ATOM 14164 O O . ASP B 1 731 ? 3.545 -21.016 -36.406 1 70.62 731 ASP B O 1
ATOM 14168 N N . LEU B 1 732 ? 4.977 -19.875 -35.219 1 78.44 732 LEU B N 1
ATOM 14169 C CA . LEU B 1 732 ? 4.898 -20.859 -34.156 1 78.44 732 LEU B CA 1
ATOM 14170 C C . LEU B 1 732 ? 3.99 -20.375 -33.031 1 78.44 732 LEU B C 1
ATOM 14172 O O . LEU B 1 732 ? 4.465 -19.781 -32.031 1 78.44 732 LEU B O 1
ATOM 14176 N N . HIS B 1 733 ? 2.646 -20.703 -33.25 1 79.75 733 HIS B N 1
ATOM 14177 C CA . HIS B 1 733 ? 1.656 -20.297 -32.25 1 79.75 733 HIS B CA 1
ATOM 14178 C C . HIS B 1 733 ? 1.214 -21.484 -31.391 1 79.75 733 HIS B C 1
ATOM 14180 O O . HIS B 1 733 ? 1.327 -22.641 -31.828 1 79.75 733 HIS B O 1
ATOM 14186 N N . PHE B 1 734 ? 0.847 -21.234 -30.203 1 82.81 734 PHE B N 1
ATOM 14187 C CA . PHE B 1 734 ? 0.38 -22.281 -29.297 1 82.81 734 PHE B CA 1
ATOM 14188 C C . PHE B 1 734 ? -0.978 -22.812 -29.734 1 82.81 734 PHE B C 1
ATOM 14190 O O . PHE B 1 734 ? -2.016 -22.234 -29.391 1 82.81 734 PHE B O 1
ATOM 14197 N N . THR B 1 735 ? -0.94 -23.797 -30.547 1 76.56 735 THR B N 1
ATOM 14198 C CA . THR B 1 735 ? -2.139 -24.484 -31 1 76.56 735 THR B CA 1
ATOM 14199 C C . THR B 1 735 ? -2.166 -25.922 -30.484 1 76.56 735 THR B C 1
ATOM 14201 O O . THR B 1 735 ? -1.129 -26.469 -30.109 1 76.56 735 THR B O 1
ATOM 14204 N N . ALA B 1 736 ? -3.248 -26.562 -30.391 1 73.56 736 ALA B N 1
ATOM 14205 C CA . ALA B 1 736 ? -3.414 -27.906 -29.844 1 73.56 736 ALA B CA 1
ATOM 14206 C C . ALA B 1 736 ? -2.572 -28.922 -30.609 1 73.56 736 ALA B C 1
ATOM 14208 O O . ALA B 1 736 ? -2.064 -29.891 -30.047 1 73.56 736 ALA B O 1
ATOM 14209 N N . GLU B 1 737 ? -2.336 -28.562 -31.875 1 74.5 737 GLU B N 1
ATOM 14210 C CA . GLU B 1 737 ? -1.596 -29.484 -32.719 1 74.5 737 GLU B CA 1
ATOM 14211 C C . GLU B 1 737 ? -0.102 -29.453 -32.406 1 74.5 737 GLU B C 1
ATOM 14213 O O . GLU B 1 737 ? 0.607 -30.438 -32.625 1 74.5 737 GLU B O 1
ATOM 14218 N N . MET B 1 738 ? 0.23 -28.344 -31.844 1 85.62 738 MET B N 1
ATOM 14219 C CA . MET B 1 738 ? 1.659 -28.141 -31.625 1 85.62 738 MET B CA 1
ATOM 14220 C C . MET B 1 738 ? 2.072 -28.641 -30.234 1 85.62 738 MET B C 1
ATOM 14222 O O . MET B 1 738 ? 3.256 -28.625 -29.891 1 85.62 738 MET B O 1
ATOM 14226 N N . ARG B 1 739 ? 1.195 -29.188 -29.547 1 85 739 ARG B N 1
ATOM 14227 C CA . ARG B 1 739 ? 1.438 -29.594 -28.172 1 85 739 ARG B CA 1
ATOM 14228 C C . ARG B 1 739 ? 2.498 -30.688 -28.109 1 85 739 ARG B C 1
ATOM 14230 O O . ARG B 1 739 ? 3.326 -30.703 -27.188 1 85 739 ARG B O 1
ATOM 14237 N N . TYR B 1 740 ? 2.457 -31.484 -29.156 1 87.5 740 TYR B N 1
ATOM 14238 C CA . TYR B 1 740 ? 3.322 -32.656 -29.094 1 87.5 740 TYR B CA 1
ATOM 14239 C C . TYR B 1 740 ? 4.555 -32.469 -29.969 1 87.5 740 TYR B C 1
ATOM 14241 O O . TYR B 1 740 ? 5.375 -33.375 -30.109 1 87.5 740 TYR B O 1
ATOM 14249 N N . ASN B 1 741 ? 4.625 -31.219 -30.531 1 86.5 741 ASN B N 1
ATOM 14250 C CA . ASN B 1 741 ? 5.797 -30.906 -31.344 1 86.5 741 ASN B CA 1
ATOM 14251 C C . ASN B 1 741 ? 6.984 -30.484 -30.469 1 86.5 741 ASN B C 1
ATOM 14253 O O . ASN B 1 741 ? 6.984 -29.406 -29.891 1 86.5 741 ASN B O 1
ATOM 14257 N N . ILE B 1 742 ? 7.961 -31.359 -30.422 1 85.94 742 ILE B N 1
ATOM 14258 C CA . ILE B 1 742 ? 9.102 -31.172 -29.531 1 85.94 742 ILE B CA 1
ATOM 14259 C C . ILE B 1 742 ? 9.867 -29.906 -29.922 1 85.94 742 ILE B C 1
ATOM 14261 O O . ILE B 1 742 ? 10.328 -29.156 -29.062 1 85.94 742 ILE B O 1
ATOM 14265 N N . GLU B 1 743 ? 10.016 -29.656 -31.234 1 84.25 743 GLU B N 1
ATOM 14266 C CA . GLU B 1 743 ? 10.734 -28.484 -31.688 1 84.25 743 GLU B CA 1
ATOM 14267 C C . GLU B 1 743 ? 10.023 -27.188 -31.266 1 84.25 743 GLU B C 1
ATOM 14269 O O . GLU B 1 743 ? 10.672 -26.203 -30.906 1 84.25 743 GLU B O 1
ATOM 14274 N N . PHE B 1 744 ? 8.758 -27.281 -31.312 1 88.56 744 PHE B N 1
ATOM 14275 C CA . PHE B 1 744 ? 7.953 -26.141 -30.906 1 88.56 744 PHE B CA 1
ATOM 14276 C C . PHE B 1 744 ? 8.148 -25.844 -29.422 1 88.56 744 PHE B C 1
ATOM 14278 O O . PHE B 1 744 ? 8.375 -24.688 -29.031 1 88.56 744 PHE B O 1
ATOM 14285 N N . VAL B 1 745 ? 8.086 -26.812 -28.656 1 90.06 745 VAL B N 1
ATOM 14286 C CA . VAL B 1 745 ? 8.18 -26.672 -27.219 1 90.06 745 VAL B CA 1
ATOM 14287 C C . VAL B 1 745 ? 9.586 -26.203 -26.828 1 90.06 745 VAL B C 1
ATOM 14289 O O . VAL B 1 745 ? 9.742 -25.312 -26 1 90.06 745 VAL B O 1
ATOM 14292 N N . LYS B 1 746 ? 10.586 -26.781 -27.469 1 87.88 746 LYS B N 1
ATOM 14293 C CA . LYS B 1 746 ? 11.969 -26.406 -27.172 1 87.88 746 LYS B CA 1
ATOM 14294 C C . LYS B 1 746 ? 12.227 -24.938 -27.531 1 87.88 746 LYS B C 1
ATOM 14296 O O . LYS B 1 746 ? 12.945 -24.25 -26.812 1 87.88 746 LYS B O 1
ATOM 14301 N N . TYR B 1 747 ? 11.648 -24.531 -28.609 1 88.62 747 TYR B N 1
ATOM 14302 C CA . TYR B 1 747 ? 11.797 -23.156 -29.062 1 88.62 747 TYR B CA 1
ATOM 14303 C C . TYR B 1 747 ? 11.258 -22.172 -28.016 1 88.62 747 TYR B C 1
ATOM 14305 O O . TYR B 1 747 ? 11.93 -21.219 -27.656 1 88.62 747 TYR B O 1
ATOM 14313 N N . HIS B 1 748 ? 10.102 -22.375 -27.547 1 91.62 748 HIS B N 1
ATOM 14314 C CA . HIS B 1 748 ? 9.469 -21.438 -26.609 1 91.62 748 HIS B CA 1
ATOM 14315 C C . HIS B 1 748 ? 10.102 -21.531 -25.234 1 91.62 748 HIS B C 1
ATOM 14317 O O . HIS B 1 748 ? 10.156 -20.531 -24.5 1 91.62 748 HIS B O 1
ATOM 14323 N N . ILE B 1 749 ? 10.578 -22.672 -24.844 1 91.56 749 ILE B N 1
ATOM 14324 C CA . ILE B 1 749 ? 11.281 -22.797 -23.562 1 91.56 749 ILE B CA 1
ATOM 14325 C C . ILE B 1 749 ? 12.539 -21.938 -23.578 1 91.56 749 ILE B C 1
ATOM 14327 O O . ILE B 1 749 ? 12.828 -21.234 -22.609 1 91.56 749 ILE B O 1
ATOM 14331 N N . ARG B 1 750 ? 13.258 -22.016 -24.688 1 90.12 750 ARG B N 1
ATOM 14332 C CA . ARG B 1 750 ? 14.484 -21.234 -24.844 1 90.12 750 ARG B CA 1
ATOM 14333 C C . ARG B 1 750 ? 14.195 -19.734 -24.75 1 90.12 750 ARG B C 1
ATOM 14335 O O . ARG B 1 750 ? 14.875 -19.016 -24.016 1 90.12 750 ARG B O 1
ATOM 14342 N N . ARG B 1 751 ? 13.203 -19.328 -25.391 1 91.25 751 ARG B N 1
ATOM 14343 C CA . ARG B 1 751 ? 12.859 -17.906 -25.422 1 91.25 751 ARG B CA 1
ATOM 14344 C C . ARG B 1 751 ? 12.406 -17.438 -24.031 1 91.25 751 ARG B C 1
ATOM 14346 O O . ARG B 1 751 ? 12.797 -16.359 -23.578 1 91.25 751 ARG B O 1
ATOM 14353 N N . GLU B 1 752 ? 11.57 -18.172 -23.391 1 93.38 752 GLU B N 1
ATOM 14354 C CA . GLU B 1 752 ? 11.102 -17.828 -22.047 1 93.38 752 GLU B CA 1
ATOM 14355 C C . GLU B 1 752 ? 12.266 -17.75 -21.062 1 93.38 752 GLU B C 1
ATOM 14357 O O . GLU B 1 752 ? 12.289 -16.875 -20.188 1 93.38 752 GLU B O 1
ATOM 14362 N N . CYS B 1 753 ? 13.164 -18.688 -21.234 1 93.12 753 CYS B N 1
ATOM 14363 C CA . CYS B 1 753 ? 14.32 -18.703 -20.344 1 93.12 753 CYS B CA 1
ATOM 14364 C C . CYS B 1 753 ? 15.148 -17.438 -20.5 1 93.12 753 CYS B C 1
ATOM 14366 O O . CYS B 1 753 ? 15.688 -16.906 -19.531 1 93.12 753 CYS B O 1
ATOM 14368 N N . VAL B 1 754 ? 15.258 -16.953 -21.703 1 94.44 754 VAL B N 1
ATOM 14369 C CA . VAL B 1 754 ? 16.031 -15.742 -21.969 1 94.44 754 VAL B CA 1
ATOM 14370 C C . VAL B 1 754 ? 15.344 -14.539 -21.297 1 94.44 754 VAL B C 1
ATOM 14372 O O . VAL B 1 754 ? 16.016 -13.68 -20.719 1 94.44 754 VAL B O 1
ATOM 14375 N N . TYR B 1 755 ? 14 -14.469 -21.391 1 94.12 755 TYR B N 1
ATOM 14376 C CA . TYR B 1 755 ? 13.258 -13.422 -20.688 1 94.12 755 TYR B CA 1
ATOM 14377 C C . TYR B 1 755 ? 13.531 -13.461 -19.188 1 94.12 755 TYR B C 1
ATOM 14379 O O . TYR B 1 755 ? 13.758 -12.422 -18.578 1 94.12 755 TYR B O 1
ATOM 14387 N N . VAL B 1 756 ? 13.492 -14.641 -18.625 1 93 756 VAL B N 1
ATOM 14388 C CA . VAL B 1 756 ? 13.68 -14.805 -17.188 1 93 756 VAL B CA 1
ATOM 14389 C C . VAL B 1 756 ? 15.078 -14.328 -16.797 1 93 756 VAL B C 1
ATOM 14391 O O . VAL B 1 756 ? 15.234 -13.617 -15.797 1 93 756 VAL B O 1
ATOM 14394 N N . ASN B 1 757 ? 16.047 -14.695 -17.594 1 91.81 757 ASN B N 1
ATOM 14395 C CA . ASN B 1 757 ? 17.422 -14.266 -17.312 1 91.81 757 ASN B CA 1
ATOM 14396 C C . ASN B 1 757 ? 17.547 -12.742 -17.375 1 91.81 757 ASN B C 1
ATOM 14398 O O . ASN B 1 757 ? 18.25 -12.148 -16.547 1 91.81 757 ASN B O 1
ATOM 14402 N N . LEU B 1 758 ? 16.938 -12.188 -18.328 1 91.75 758 LEU B N 1
ATOM 14403 C CA . LEU B 1 758 ? 17 -10.734 -18.484 1 91.75 758 LEU B CA 1
ATOM 14404 C C . LEU B 1 758 ? 16.344 -10.039 -17.297 1 91.75 758 LEU B C 1
ATOM 14406 O O . LEU B 1 758 ? 16.859 -9.039 -16.797 1 91.75 758 LEU B O 1
ATOM 14410 N N . LEU B 1 759 ? 15.266 -10.539 -16.828 1 89.88 759 LEU B N 1
ATOM 14411 C CA . LEU B 1 759 ? 14.539 -9.945 -15.711 1 89.88 759 LEU B CA 1
ATOM 14412 C C . LEU B 1 759 ? 15.32 -10.125 -14.406 1 89.88 759 LEU B C 1
ATOM 14414 O O . LEU B 1 759 ? 15.336 -9.227 -13.562 1 89.88 759 LEU B O 1
ATOM 14418 N N . GLU B 1 760 ? 15.875 -11.234 -14.281 1 87.12 760 GLU B N 1
ATOM 14419 C CA . GLU B 1 760 ? 16.703 -11.461 -13.102 1 87.12 760 GLU B CA 1
ATOM 14420 C C . GLU B 1 760 ? 17.906 -10.508 -13.086 1 87.12 760 GLU B C 1
ATOM 14422 O O . GLU B 1 760 ? 18.281 -9.992 -12.031 1 87.12 760 GLU B O 1
ATOM 14427 N N . LEU B 1 761 ? 18.5 -10.328 -14.242 1 88.62 761 LEU B N 1
ATOM 14428 C CA . LEU B 1 761 ? 19.594 -9.383 -14.359 1 88.62 761 LEU B CA 1
ATOM 14429 C C . LEU B 1 761 ? 19.156 -7.977 -13.953 1 88.62 761 LEU B C 1
ATOM 14431 O O . LEU B 1 761 ? 19.844 -7.293 -13.203 1 88.62 761 LEU B O 1
ATOM 14435 N N . SER B 1 762 ? 18.031 -7.59 -14.422 1 84.69 762 SER B N 1
ATOM 14436 C CA . SER B 1 762 ? 17.5 -6.262 -14.125 1 84.69 762 SER B CA 1
ATOM 14437 C C . SER B 1 762 ? 17.25 -6.09 -12.633 1 84.69 762 SER B C 1
ATOM 14439 O O . SER B 1 762 ? 17.5 -5.012 -12.078 1 84.69 762 SER B O 1
ATOM 14441 N N . SER B 1 763 ? 16.766 -7.105 -12.039 1 79.56 763 SER B N 1
ATOM 14442 C CA . SER B 1 763 ? 16.469 -7.047 -10.609 1 79.56 763 SER B CA 1
ATOM 14443 C C . SER B 1 763 ? 17.75 -7.004 -9.781 1 79.56 763 SER B C 1
ATOM 14445 O O . SER B 1 763 ? 17.828 -6.281 -8.789 1 79.56 763 SER B O 1
ATOM 14447 N N . GLU B 1 764 ? 18.703 -7.816 -10.18 1 79.94 764 GLU B N 1
ATOM 14448 C CA . GLU B 1 764 ? 19.953 -7.906 -9.43 1 79.94 764 GLU B CA 1
ATOM 14449 C C . GLU B 1 764 ? 20.828 -6.68 -9.672 1 79.94 764 GLU B C 1
ATOM 14451 O O . GLU B 1 764 ? 21.562 -6.25 -8.781 1 79.94 764 GLU B O 1
ATOM 14456 N N . ALA B 1 765 ? 20.812 -6.152 -10.82 1 81.44 765 ALA B N 1
ATOM 14457 C CA . ALA B 1 765 ? 21.656 -5.027 -11.211 1 81.44 765 ALA B CA 1
ATOM 14458 C C . ALA B 1 765 ? 21.297 -3.771 -10.414 1 81.44 765 ALA B C 1
ATOM 14460 O O . ALA B 1 765 ? 22.109 -2.844 -10.312 1 81.44 765 ALA B O 1
ATOM 14461 N N . ARG B 1 766 ? 20.156 -3.713 -9.805 1 71.94 766 ARG B N 1
ATOM 14462 C CA . ARG B 1 766 ? 19.734 -2.572 -8.992 1 71.94 766 ARG B CA 1
ATOM 14463 C C . ARG B 1 766 ? 20.703 -2.342 -7.84 1 71.94 766 ARG B C 1
ATOM 14465 O O . ARG B 1 766 ? 20.859 -1.215 -7.363 1 71.94 766 ARG B O 1
ATOM 14472 N N . GLU B 1 767 ? 21.328 -3.363 -7.438 1 69.75 767 GLU B N 1
ATOM 14473 C CA . GLU B 1 767 ? 22.219 -3.301 -6.285 1 69.75 767 GLU B CA 1
ATOM 14474 C C . GLU B 1 767 ? 23.562 -2.682 -6.656 1 69.75 767 GLU B C 1
ATOM 14476 O O . GLU B 1 767 ? 24.234 -2.1 -5.809 1 69.75 767 GLU B O 1
ATOM 14481 N N . TRP B 1 768 ? 23.969 -2.943 -7.914 1 70.69 768 TRP B N 1
ATOM 14482 C CA . TRP B 1 768 ? 25.312 -2.479 -8.234 1 70.69 768 TRP B CA 1
ATOM 14483 C C . TRP B 1 768 ? 25.281 -1.403 -9.32 1 70.69 768 TRP B C 1
ATOM 14485 O O . TRP B 1 768 ? 26.266 -0.706 -9.547 1 70.69 768 TRP B O 1
ATOM 14495 N N . ALA B 1 769 ? 24.172 -1.327 -10.008 1 69.69 769 ALA B N 1
ATOM 14496 C CA . ALA B 1 769 ? 24.094 -0.334 -11.078 1 69.69 769 ALA B CA 1
ATOM 14497 C C . ALA B 1 769 ? 23.172 0.815 -10.695 1 69.69 769 ALA B C 1
ATOM 14499 O O . ALA B 1 769 ? 22.047 0.588 -10.234 1 69.69 769 ALA B O 1
ATOM 14500 N N . LYS B 1 770 ? 23.609 2.049 -10.578 1 61 770 LYS B N 1
ATOM 14501 C CA . LYS B 1 770 ? 22.844 3.234 -10.203 1 61 770 LYS B CA 1
ATOM 14502 C C . LYS B 1 770 ? 21.844 3.613 -11.305 1 61 770 LYS B C 1
ATOM 14504 O O . LYS B 1 770 ? 20.844 4.27 -11.039 1 61 770 LYS B O 1
ATOM 14509 N N . ASP B 1 771 ? 22.125 3.031 -12.562 1 59.72 771 ASP B N 1
ATOM 14510 C CA . ASP B 1 771 ? 21.422 3.531 -13.742 1 59.72 771 ASP B CA 1
ATOM 14511 C C . ASP B 1 771 ? 20.172 2.695 -14.031 1 59.72 771 ASP B C 1
ATOM 14513 O O . ASP B 1 771 ? 19.547 2.842 -15.086 1 59.72 771 ASP B O 1
ATOM 14517 N N . ILE B 1 772 ? 19.812 1.851 -13.094 1 66.06 772 ILE B N 1
ATOM 14518 C CA . ILE B 1 772 ? 18.719 0.994 -13.523 1 66.06 772 ILE B CA 1
ATOM 14519 C C . ILE B 1 772 ? 17.375 1.697 -13.273 1 66.06 772 ILE B C 1
ATOM 14521 O O . ILE B 1 772 ? 17.094 2.109 -12.148 1 66.06 772 ILE B O 1
ATOM 14525 N N . GLN B 1 773 ? 16.797 1.978 -14.438 1 65.69 773 GLN B N 1
ATOM 14526 C CA . GLN B 1 773 ? 15.469 2.562 -14.383 1 65.69 773 GLN B CA 1
ATOM 14527 C C . GLN B 1 773 ? 14.414 1.5 -14.094 1 65.69 773 GLN B C 1
ATOM 14529 O O . GLN B 1 773 ? 14.391 0.447 -14.727 1 65.69 773 GLN B O 1
ATOM 14534 N N . SER B 1 774 ? 13.656 1.486 -13.156 1 72.69 774 SER B N 1
ATOM 14535 C CA . SER B 1 774 ? 12.555 0.589 -12.805 1 72.69 774 SER B CA 1
ATOM 14536 C C . SER B 1 774 ? 11.594 0.413 -13.977 1 72.69 774 SER B C 1
ATOM 14538 O O . SER B 1 774 ? 10.953 -0.632 -14.109 1 72.69 774 SER B O 1
ATOM 14540 N N . ARG B 1 775 ? 11.703 1.353 -14.922 1 74 775 ARG B N 1
ATOM 14541 C CA . ARG B 1 775 ? 10.82 1.305 -16.078 1 74 775 ARG B CA 1
ATOM 14542 C C . ARG B 1 775 ? 11.234 0.202 -17.047 1 74 775 ARG B C 1
ATOM 14544 O O . ARG B 1 775 ? 10.391 -0.407 -17.703 1 74 775 ARG B O 1
ATOM 14551 N N . LEU B 1 776 ? 12.594 0.012 -17.062 1 81.19 776 LEU B N 1
ATOM 14552 C CA . LEU B 1 776 ? 13.102 -1.021 -17.969 1 81.19 776 LEU B CA 1
ATOM 14553 C C . LEU B 1 776 ? 12.609 -2.4 -17.531 1 81.19 776 LEU B C 1
ATOM 14555 O O . LEU B 1 776 ? 12.234 -3.219 -18.375 1 81.19 776 LEU B O 1
ATOM 14559 N N . PHE B 1 777 ? 12.602 -2.682 -16.312 1 83.12 777 PHE B N 1
ATOM 14560 C CA . PHE B 1 777 ? 12.102 -3.949 -15.781 1 83.12 777 PHE B CA 1
ATOM 14561 C C . PHE B 1 777 ? 10.617 -4.121 -16.094 1 83.12 777 PHE B C 1
ATOM 14563 O O . PHE B 1 777 ? 10.195 -5.176 -16.562 1 83.12 777 PHE B O 1
ATOM 14570 N N . HIS B 1 778 ? 9.875 -3.072 -15.891 1 80.56 778 HIS B N 1
ATOM 14571 C CA . HIS B 1 778 ? 8.438 -3.129 -16.094 1 80.56 778 HIS B CA 1
ATOM 14572 C C . HIS B 1 778 ? 8.086 -3.352 -17.547 1 80.56 778 HIS B C 1
ATOM 14574 O O . HIS B 1 778 ? 7.195 -4.141 -17.875 1 80.56 778 HIS B O 1
ATOM 14580 N N . ASP B 1 779 ? 8.805 -2.703 -18.375 1 83.25 779 ASP B N 1
ATOM 14581 C CA . ASP B 1 779 ? 8.547 -2.842 -19.797 1 83.25 779 ASP B CA 1
ATOM 14582 C C . ASP B 1 779 ? 8.883 -4.246 -20.281 1 83.25 779 ASP B C 1
ATOM 14584 O O . ASP B 1 779 ? 8.164 -4.816 -21.109 1 83.25 779 ASP B O 1
ATOM 14588 N N . THR B 1 780 ? 9.945 -4.734 -19.781 1 88.75 780 THR B N 1
ATOM 14589 C CA . THR B 1 780 ? 10.383 -6.066 -20.188 1 88.75 780 THR B CA 1
ATOM 14590 C C . THR B 1 780 ? 9.398 -7.129 -19.703 1 88.75 780 THR B C 1
ATOM 14592 O O . THR B 1 780 ? 9.062 -8.055 -20.438 1 88.75 780 THR B O 1
ATOM 14595 N N . ILE B 1 781 ? 8.969 -7.082 -18.531 1 89.19 781 ILE B N 1
ATOM 14596 C CA . ILE B 1 781 ? 8.062 -8.086 -17.984 1 89.19 781 ILE B CA 1
ATOM 14597 C C . ILE B 1 781 ? 6.711 -8 -18.688 1 89.19 781 ILE B C 1
ATOM 14599 O O . ILE B 1 781 ? 6.062 -9.023 -18.922 1 89.19 781 ILE B O 1
ATOM 14603 N N . CYS B 1 782 ? 6.25 -6.816 -19.047 1 84.88 782 CYS B N 1
ATOM 14604 C CA . CYS B 1 782 ? 4.992 -6.664 -19.766 1 84.88 782 CYS B CA 1
ATOM 14605 C C . CYS B 1 782 ? 5.094 -7.258 -21.172 1 84.88 782 CYS B C 1
ATOM 14607 O O . CYS B 1 782 ? 4.16 -7.906 -21.641 1 84.88 782 CYS B O 1
ATOM 14609 N N . THR B 1 783 ? 6.246 -7.074 -21.75 1 88.81 783 THR B N 1
ATOM 14610 C CA . THR B 1 783 ? 6.461 -7.66 -23.062 1 88.81 783 THR B CA 1
ATOM 14611 C C . THR B 1 783 ? 6.512 -9.18 -22.984 1 88.81 783 THR B C 1
ATOM 14613 O O . THR B 1 783 ? 5.949 -9.875 -23.844 1 88.81 783 THR B O 1
ATOM 14616 N N . ALA B 1 784 ? 7.242 -9.641 -22 1 92.31 784 ALA B N 1
ATOM 14617 C CA . ALA B 1 784 ? 7.352 -11.086 -21.812 1 92.31 784 ALA B CA 1
ATOM 14618 C C . ALA B 1 784 ? 5.984 -11.711 -21.547 1 92.31 784 ALA B C 1
ATOM 14620 O O . ALA B 1 784 ? 5.648 -12.75 -22.109 1 92.31 784 ALA B O 1
ATOM 14621 N N . LEU B 1 785 ? 5.129 -11.086 -20.766 1 89 785 LEU B N 1
ATOM 14622 C CA . LEU B 1 785 ? 3.822 -11.625 -20.406 1 89 785 LEU B CA 1
ATOM 14623 C C . LEU B 1 785 ? 2.834 -11.445 -21.562 1 89 785 LEU B C 1
ATOM 14625 O O . LEU B 1 785 ? 1.801 -12.117 -21.609 1 89 785 LEU B O 1
ATOM 14629 N N . ALA B 1 786 ? 3.094 -10.57 -22.438 1 85.75 786 ALA B N 1
ATOM 14630 C CA . ALA B 1 786 ? 2.273 -10.453 -23.641 1 85.75 786 ALA B CA 1
ATOM 14631 C C . ALA B 1 786 ? 2.508 -11.633 -24.578 1 85.75 786 ALA B C 1
ATOM 14633 O O . ALA B 1 786 ? 1.568 -12.141 -25.203 1 85.75 786 ALA B O 1
ATOM 14634 N N . GLU B 1 787 ? 3.797 -12.055 -24.578 1 88.81 787 GLU B N 1
ATOM 14635 C CA . GLU B 1 787 ? 4.133 -13.203 -25.406 1 88.81 787 GLU B CA 1
ATOM 14636 C C . GLU B 1 787 ? 3.75 -14.508 -24.719 1 88.81 787 GLU B C 1
ATOM 14638 O O . GLU B 1 787 ? 3.342 -15.469 -25.375 1 88.81 787 GLU B O 1
ATOM 14643 N N . TYR B 1 788 ? 4.016 -14.516 -23.391 1 90.62 788 TYR B N 1
ATOM 14644 C CA . TYR B 1 788 ? 3.723 -15.719 -22.625 1 90.62 788 TYR B CA 1
ATOM 14645 C C . TYR B 1 788 ? 2.814 -15.398 -21.438 1 90.62 788 TYR B C 1
ATOM 14647 O O . TYR B 1 788 ? 3.248 -15.453 -20.281 1 90.62 788 TYR B O 1
ATOM 14655 N N . PRO B 1 789 ? 1.595 -15.234 -21.641 1 84.69 789 PRO B N 1
ATOM 14656 C CA . PRO B 1 789 ? 0.668 -14.828 -20.578 1 84.69 789 PRO B CA 1
ATOM 14657 C C . PRO B 1 789 ? 0.405 -15.93 -19.562 1 84.69 789 PRO B C 1
ATOM 14659 O O . PRO B 1 789 ? 0.069 -15.648 -18.406 1 84.69 789 PRO B O 1
ATOM 14662 N N . ASP B 1 790 ? 0.655 -17.203 -19.969 1 84 790 ASP B N 1
ATOM 14663 C CA . ASP B 1 790 ? 0.315 -18.312 -19.078 1 84 790 ASP B CA 1
ATOM 14664 C C . ASP B 1 790 ? 1.545 -18.797 -18.328 1 84 790 ASP B C 1
ATOM 14666 O O . ASP B 1 790 ? 1.508 -19.859 -17.688 1 84 790 ASP B O 1
ATOM 14670 N N . SER B 1 791 ? 2.594 -18 -18.359 1 88.25 791 SER B N 1
ATOM 14671 C CA . SER B 1 791 ? 3.809 -18.438 -17.672 1 88.25 791 SER B CA 1
ATOM 14672 C C . SER B 1 791 ? 3.73 -18.141 -16.188 1 88.25 791 SER B C 1
ATOM 14674 O O . SER B 1 791 ? 3.721 -16.984 -15.773 1 88.25 791 SER B O 1
ATOM 14676 N N . MET B 1 792 ? 3.689 -19.156 -15.43 1 84.31 792 MET B N 1
ATOM 14677 C CA . MET B 1 792 ? 3.643 -18.984 -13.984 1 84.31 792 MET B CA 1
ATOM 14678 C C . MET B 1 792 ? 4.988 -18.5 -13.453 1 84.31 792 MET B C 1
ATOM 14680 O O . MET B 1 792 ? 5.055 -17.844 -12.414 1 84.31 792 MET B O 1
ATOM 14684 N N . GLN B 1 793 ? 5.98 -18.875 -14.18 1 86.12 793 GLN B N 1
ATOM 14685 C CA . GLN B 1 793 ? 7.316 -18.422 -13.805 1 86.12 793 GLN B CA 1
ATOM 14686 C C . GLN B 1 793 ? 7.43 -16.891 -13.906 1 86.12 793 GLN B C 1
ATOM 14688 O O . GLN B 1 793 ? 7.926 -16.25 -12.984 1 86.12 793 GLN B O 1
ATOM 14693 N N . LEU B 1 794 ? 6.965 -16.344 -15.016 1 87.62 794 LEU B N 1
ATOM 14694 C CA . LEU B 1 794 ? 7.016 -14.906 -15.234 1 87.62 794 LEU B CA 1
ATOM 14695 C C . LEU B 1 794 ? 6.078 -14.18 -14.273 1 87.62 794 LEU B C 1
ATOM 14697 O O . LEU B 1 794 ? 6.41 -13.102 -13.773 1 87.62 794 LEU B O 1
ATOM 14701 N N . LEU B 1 795 ? 4.926 -14.734 -14 1 83.44 795 LEU B N 1
ATOM 14702 C CA . LEU B 1 795 ? 3.979 -14.133 -13.07 1 83.44 795 LEU B CA 1
ATOM 14703 C C . LEU B 1 795 ? 4.559 -14.094 -11.656 1 83.44 795 LEU B C 1
ATOM 14705 O O . LEU B 1 795 ? 4.348 -13.133 -10.922 1 83.44 795 LEU B O 1
ATOM 14709 N N . THR B 1 796 ? 5.289 -15.148 -11.305 1 82.69 796 THR B N 1
ATOM 14710 C CA . THR B 1 796 ? 5.918 -15.195 -9.992 1 82.69 796 THR B CA 1
ATOM 14711 C C . THR B 1 796 ? 6.973 -14.094 -9.859 1 82.69 796 THR B C 1
ATOM 14713 O O . THR B 1 796 ? 7.09 -13.469 -8.805 1 82.69 796 THR B O 1
ATOM 14716 N N . ILE B 1 797 ? 7.742 -13.914 -10.945 1 83.25 797 ILE B N 1
ATOM 14717 C CA . ILE B 1 797 ? 8.742 -12.852 -10.945 1 83.25 797 ILE B CA 1
ATOM 14718 C C . ILE B 1 797 ? 8.055 -11.5 -10.805 1 83.25 797 ILE B C 1
ATOM 14720 O O . ILE B 1 797 ? 8.539 -10.617 -10.094 1 83.25 797 ILE B O 1
ATOM 14724 N N . PHE B 1 798 ? 6.969 -11.398 -11.367 1 80.69 798 PHE B N 1
ATOM 14725 C CA . PHE B 1 798 ? 6.203 -10.156 -11.32 1 80.69 798 PHE B CA 1
ATOM 14726 C C . PHE B 1 798 ? 5.695 -9.891 -9.906 1 80.69 798 PHE B C 1
ATOM 14728 O O . PHE B 1 798 ? 5.812 -8.773 -9.398 1 80.69 798 PHE B O 1
ATOM 14735 N N . ILE B 1 799 ? 5.195 -10.875 -9.305 1 77.81 799 ILE B N 1
ATOM 14736 C CA . ILE B 1 799 ? 4.668 -10.742 -7.945 1 77.81 799 ILE B CA 1
ATOM 14737 C C . ILE B 1 799 ? 5.797 -10.367 -6.988 1 77.81 799 ILE B C 1
ATOM 14739 O O . ILE B 1 799 ? 5.629 -9.492 -6.137 1 77.81 799 ILE B O 1
ATOM 14743 N N . ASN B 1 800 ? 6.879 -11 -7.191 1 75.19 800 ASN B N 1
ATOM 14744 C CA . ASN B 1 800 ? 8 -10.766 -6.297 1 75.19 800 ASN B CA 1
ATOM 14745 C C . ASN B 1 800 ? 8.547 -9.352 -6.441 1 75.19 800 ASN B C 1
ATOM 14747 O O . ASN B 1 800 ? 9.039 -8.766 -5.477 1 75.19 800 ASN B O 1
ATOM 14751 N N . SER B 1 801 ? 8.477 -8.828 -7.605 1 73.88 801 SER B N 1
ATOM 14752 C CA . SER B 1 801 ? 8.938 -7.461 -7.84 1 73.88 801 SER B CA 1
ATOM 14753 C C . SER B 1 80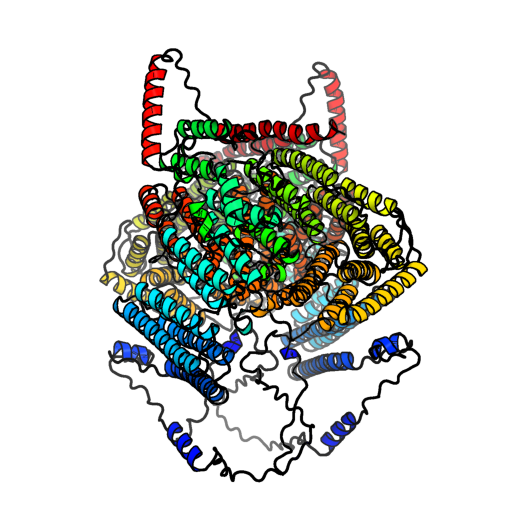1 ? 7.984 -6.441 -7.219 1 73.88 801 SER B C 1
ATOM 14755 O O . SER B 1 801 ? 8.414 -5.395 -6.734 1 73.88 801 SER B O 1
ATOM 14757 N N . GLU B 1 802 ? 6.695 -6.781 -7.176 1 67.94 802 GLU B N 1
ATOM 14758 C CA . GLU B 1 802 ? 5.676 -5.867 -6.668 1 67.94 802 GLU B CA 1
ATOM 14759 C C . GLU B 1 802 ? 5.707 -5.801 -5.145 1 67.94 802 GLU B C 1
ATOM 14761 O O . GLU B 1 802 ? 5.316 -4.789 -4.555 1 67.94 802 GLU B O 1
ATOM 14766 N N . GLU B 1 803 ? 6.105 -6.871 -4.633 1 68.31 803 GLU B N 1
ATOM 14767 C CA . GLU B 1 803 ? 6.152 -6.914 -3.176 1 68.31 803 GLU B CA 1
ATOM 14768 C C . GLU B 1 803 ? 7.125 -5.879 -2.623 1 68.31 803 GLU B C 1
ATOM 14770 O O . GLU B 1 803 ? 7.016 -5.473 -1.464 1 68.31 803 GLU B O 1
ATOM 14775 N N . ARG B 1 804 ? 8 -5.379 -3.547 1 67.06 804 ARG B N 1
ATOM 14776 C CA . ARG B 1 804 ? 9.016 -4.426 -3.115 1 67.06 804 ARG B CA 1
ATOM 14777 C C . ARG B 1 804 ? 8.586 -2.992 -3.414 1 67.06 804 ARG B C 1
ATOM 14779 O O . ARG B 1 804 ? 9.211 -2.041 -2.938 1 67.06 804 ARG B O 1
ATOM 14786 N N . CYS B 1 805 ? 7.461 -2.949 -4.164 1 68.25 805 CYS B N 1
ATOM 14787 C CA . CYS B 1 805 ? 7.078 -1.622 -4.633 1 68.25 805 CYS B CA 1
ATOM 14788 C C . CYS B 1 805 ? 5.879 -1.091 -3.855 1 68.25 805 CYS B C 1
ATOM 14790 O O . CYS B 1 805 ? 4.914 -1.818 -3.621 1 68.25 805 CYS B O 1
ATOM 14792 N N . SER B 1 806 ? 6.051 0.091 -3.465 1 65.62 806 SER B N 1
ATOM 14793 C CA . SER B 1 806 ? 4.984 0.728 -2.703 1 65.62 806 SER B CA 1
ATOM 14794 C C . SER B 1 806 ? 3.76 0.984 -3.576 1 65.62 806 SER B C 1
ATOM 14796 O O . SER B 1 806 ? 2.625 0.923 -3.098 1 65.62 806 SER B O 1
ATOM 14798 N N . MET B 1 807 ? 4.035 1.402 -4.898 1 63.25 807 MET B N 1
ATOM 14799 C CA . MET B 1 807 ? 2.92 1.729 -5.781 1 63.25 807 MET B CA 1
ATOM 14800 C C . MET B 1 807 ? 2.34 0.468 -6.414 1 63.25 807 MET B C 1
ATOM 14802 O O . MET B 1 807 ? 2.959 -0.132 -7.293 1 63.25 807 MET B O 1
ATOM 14806 N N . PHE B 1 808 ? 1.385 -0.126 -5.832 1 61.56 808 PHE B N 1
ATOM 14807 C CA . PHE B 1 808 ? 0.741 -1.358 -6.27 1 61.56 808 PHE B CA 1
ATOM 14808 C C . PHE B 1 808 ? -0.087 -1.116 -7.527 1 61.56 808 PHE B C 1
ATOM 14810 O O . PHE B 1 808 ? -0.469 -2.064 -8.219 1 61.56 808 PHE B O 1
ATOM 14817 N N . SER B 1 809 ? -0.216 0.111 -7.969 1 60.5 809 SER B N 1
ATOM 14818 C CA . SER B 1 809 ? -1.248 0.43 -8.953 1 60.5 809 SER B CA 1
ATOM 14819 C C . SER B 1 809 ? -0.858 -0.062 -10.344 1 60.5 809 SER B C 1
ATOM 14821 O O . SER B 1 809 ? -1.681 -0.643 -11.055 1 60.5 809 SER B O 1
ATOM 14823 N N . GLY B 1 810 ? 0.452 0.184 -10.758 1 60.5 810 GLY B N 1
ATOM 14824 C CA . GLY B 1 810 ? 0.804 -0.226 -12.109 1 60.5 810 GLY B CA 1
ATOM 14825 C C . GLY B 1 810 ? 0.672 -1.721 -12.336 1 60.5 810 GLY B C 1
ATOM 14826 O O . GLY B 1 810 ? 0.044 -2.156 -13.297 1 60.5 810 GLY B O 1
ATOM 14827 N N . LEU B 1 811 ? 1.133 -2.396 -11.492 1 61.47 811 LEU B N 1
ATOM 14828 C CA . LEU B 1 811 ? 1.122 -3.852 -11.594 1 61.47 811 LEU B CA 1
ATOM 14829 C C . LEU B 1 811 ? -0.296 -4.395 -11.453 1 61.47 811 LEU B C 1
ATOM 14831 O O . LEU B 1 811 ? -0.704 -5.277 -12.211 1 61.47 811 LEU B O 1
ATOM 14835 N N . TRP B 1 812 ? -0.957 -3.738 -10.578 1 66.81 812 TRP B N 1
ATOM 14836 C CA . TRP B 1 812 ? -2.338 -4.156 -10.367 1 66.81 812 TRP B CA 1
ATOM 14837 C C . TRP B 1 812 ? -3.174 -3.939 -11.625 1 66.81 812 TRP B C 1
ATOM 14839 O O . TRP B 1 812 ? -3.936 -4.82 -12.031 1 66.81 812 TRP B O 1
ATOM 14849 N N . ASN B 1 813 ? -2.852 -2.848 -12.141 1 69.44 813 ASN B N 1
ATOM 14850 C CA . ASN B 1 813 ? -3.623 -2.537 -13.344 1 69.44 813 ASN B CA 1
ATOM 14851 C C . ASN B 1 813 ? -3.297 -3.498 -14.477 1 69.44 813 ASN B C 1
ATOM 14853 O O . ASN B 1 813 ? -4.195 -3.945 -15.195 1 69.44 813 ASN B O 1
ATOM 14857 N N . THR B 1 814 ? -2.041 -3.896 -14.547 1 71.31 814 THR B N 1
ATOM 14858 C CA . THR B 1 814 ? -1.629 -4.816 -15.594 1 71.31 814 THR B CA 1
ATOM 14859 C C . THR B 1 814 ? -2.221 -6.203 -15.367 1 71.31 814 THR B C 1
ATOM 14861 O O . THR B 1 814 ? -2.75 -6.82 -16.297 1 71.31 814 THR B O 1
ATOM 14864 N N . LEU B 1 815 ? -2.174 -6.68 -14.211 1 74.06 815 LEU B N 1
ATOM 14865 C CA . LEU B 1 815 ? -2.67 -8.016 -13.906 1 74.06 815 LEU B CA 1
ATOM 14866 C C . LEU B 1 815 ? -4.191 -8.07 -14.016 1 74.06 815 LEU B C 1
ATOM 14868 O O . LEU B 1 815 ? -4.746 -9.055 -14.523 1 74.06 815 LEU B O 1
ATOM 14872 N N . THR B 1 816 ? -4.781 -6.945 -13.586 1 74.69 816 THR B N 1
ATOM 14873 C CA . THR B 1 816 ? -6.238 -6.926 -13.625 1 74.69 816 THR B CA 1
ATOM 14874 C C . THR B 1 816 ? -6.734 -6.816 -15.07 1 74.69 816 THR B C 1
ATOM 14876 O O . THR B 1 816 ? -7.723 -7.449 -15.438 1 74.69 816 THR B O 1
ATOM 14879 N N . MET B 1 817 ? -5.977 -6.145 -15.812 1 73.75 817 MET B N 1
ATOM 14880 C CA . MET B 1 817 ? -6.344 -6.031 -17.219 1 73.75 817 MET B CA 1
ATOM 14881 C C . MET B 1 817 ? -6.223 -7.379 -17.922 1 73.75 817 MET B C 1
ATOM 14883 O O . MET B 1 817 ? -7.086 -7.75 -18.719 1 73.75 817 MET B O 1
ATOM 14887 N N . ARG B 1 818 ? -5.199 -8.031 -17.531 1 75.31 818 ARG B N 1
ATOM 14888 C CA . ARG B 1 818 ? -4.984 -9.344 -18.141 1 75.31 818 ARG B CA 1
ATOM 14889 C C . ARG B 1 818 ? -6.008 -10.352 -17.625 1 75.31 818 ARG B C 1
ATOM 14891 O O . ARG B 1 818 ? -6.477 -11.203 -18.375 1 75.31 818 ARG B O 1
ATOM 14898 N N . ALA B 1 819 ? -6.266 -10.242 -16.438 1 74.88 819 ALA B N 1
ATOM 14899 C CA . ALA B 1 819 ? -7.258 -11.133 -15.852 1 74.88 819 ALA B CA 1
ATOM 14900 C C . ALA B 1 819 ? -8.633 -10.922 -16.484 1 74.88 819 ALA B C 1
ATOM 14902 O O . ALA B 1 819 ? -9.367 -11.883 -16.719 1 74.88 819 ALA B O 1
ATOM 14903 N N . LYS B 1 820 ? -8.961 -9.617 -16.797 1 68.94 820 LYS B N 1
ATOM 14904 C CA . LYS B 1 820 ? -10.273 -9.305 -17.344 1 68.94 820 LYS B CA 1
ATOM 14905 C C . LYS B 1 820 ? -10.305 -9.516 -18.859 1 68.94 820 LYS B C 1
ATOM 14907 O O . LYS B 1 820 ? -11.367 -9.781 -19.422 1 68.94 820 LYS B O 1
ATOM 14912 N N . ALA B 1 821 ? -9.148 -9.297 -19.594 1 60.28 821 ALA B N 1
ATOM 14913 C CA . ALA B 1 821 ? -9.086 -9.344 -21.047 1 60.28 821 ALA B CA 1
ATOM 14914 C C . ALA B 1 821 ? -9.234 -10.773 -21.547 1 60.28 821 ALA B C 1
ATOM 14916 O O . ALA B 1 821 ? -9.719 -11 -22.672 1 60.28 821 ALA B O 1
ATOM 14917 N N . THR B 1 822 ? -8.555 -11.68 -20.828 1 55.38 822 THR B N 1
ATOM 14918 C CA . THR B 1 822 ? -8.328 -12.93 -21.547 1 55.38 822 THR B CA 1
ATOM 14919 C C . THR B 1 822 ? -9.453 -13.922 -21.266 1 55.38 822 THR B C 1
ATOM 14921 O O . THR B 1 822 ? -9.758 -14.211 -20.109 1 55.38 822 THR B O 1
ATOM 14924 N N . GLN B 1 823 ? -10.484 -13.875 -22.156 1 55.53 823 GLN B N 1
ATOM 14925 C CA . GLN B 1 823 ? -11.5 -14.922 -22.234 1 55.53 823 GLN B CA 1
ATOM 14926 C C . GLN B 1 823 ? -10.883 -16.312 -22.125 1 55.53 823 GLN B C 1
ATOM 14928 O O . GLN B 1 823 ? -11.594 -17.312 -22.125 1 55.53 823 GLN B O 1
ATOM 14933 N N . SER B 1 824 ? -9.477 -16.328 -22.078 1 58.75 824 SER B N 1
ATOM 14934 C CA . SER B 1 824 ? -8.812 -17.625 -22.078 1 58.75 824 SER B CA 1
ATOM 14935 C C . SER B 1 824 ? -8.289 -17.984 -20.688 1 58.75 824 SER B C 1
ATOM 14937 O O . SER B 1 824 ? -8.383 -17.172 -19.766 1 58.75 824 SER B O 1
ATOM 14939 N N . LYS B 1 825 ? -7.984 -19.172 -20.5 1 61.06 825 LYS B N 1
ATOM 14940 C CA . LYS B 1 825 ? -7.41 -19.703 -19.266 1 61.06 825 LYS B CA 1
ATOM 14941 C C . LYS B 1 825 ? -6.262 -18.844 -18.766 1 61.06 825 LYS B C 1
ATOM 14943 O O . LYS B 1 825 ? -5.973 -18.812 -17.562 1 61.06 825 LYS B O 1
ATOM 14948 N N . SER B 1 826 ? -5.723 -18.047 -19.734 1 64.62 826 SER B N 1
ATOM 14949 C CA . SER B 1 826 ? -4.613 -17.172 -19.375 1 64.62 826 SER B CA 1
ATOM 14950 C C . SER B 1 826 ? -5.066 -16.078 -18.406 1 64.62 826 SER B C 1
ATOM 14952 O O . SER B 1 826 ? -4.324 -15.703 -17.5 1 64.62 826 SER B O 1
ATOM 14954 N N . GLY B 1 827 ? -6.285 -15.812 -18.547 1 74.75 827 GLY B N 1
ATOM 14955 C CA . GLY B 1 827 ? -6.809 -14.773 -17.672 1 74.75 827 GLY B CA 1
ATOM 14956 C C . GLY B 1 827 ? -6.961 -15.234 -16.219 1 74.75 827 GLY B C 1
ATOM 14957 O O . GLY B 1 827 ? -6.738 -14.461 -15.297 1 74.75 827 GLY B O 1
ATOM 14958 N N . SER B 1 828 ? -7.102 -16.562 -16.078 1 80.12 828 SER B N 1
ATOM 14959 C CA . SER B 1 828 ? -7.316 -17.094 -14.727 1 80.12 828 SER B CA 1
ATOM 14960 C C . SER B 1 828 ? -6.012 -17.141 -13.938 1 80.12 828 SER B C 1
ATOM 14962 O O . SER B 1 828 ? -5.996 -16.906 -12.734 1 80.12 828 SER B O 1
ATOM 14964 N N . ARG B 1 829 ? -4.891 -17.469 -14.68 1 82.38 829 ARG B N 1
ATOM 14965 C CA . ARG B 1 829 ? -3.605 -17.531 -13.992 1 82.38 829 ARG B CA 1
ATOM 14966 C C . ARG B 1 829 ? -3.152 -16.156 -13.547 1 82.38 829 ARG B C 1
ATOM 14968 O O . ARG B 1 829 ? -2.578 -16 -12.469 1 82.38 829 ARG B O 1
ATOM 14975 N N . ALA B 1 830 ? -3.41 -15.227 -14.438 1 82.62 830 ALA B N 1
ATOM 14976 C CA . ALA B 1 830 ? -3.098 -13.852 -14.062 1 82.62 830 ALA B CA 1
ATOM 14977 C C . ALA B 1 830 ? -3.941 -13.398 -12.875 1 82.62 830 ALA B C 1
ATOM 14979 O O . ALA B 1 830 ? -3.459 -12.672 -12 1 82.62 830 ALA B O 1
ATOM 14980 N N . ALA B 1 831 ? -5.168 -13.797 -12.891 1 82.5 831 ALA B N 1
ATOM 14981 C CA . ALA B 1 831 ? -6.062 -13.461 -11.789 1 82.5 831 ALA B CA 1
ATOM 14982 C C . ALA B 1 831 ? -5.566 -14.07 -10.477 1 82.5 831 ALA B C 1
ATOM 14984 O O . ALA B 1 831 ? -5.602 -13.422 -9.43 1 82.5 831 ALA B O 1
ATOM 14985 N N . LEU B 1 832 ? -5.141 -15.312 -10.531 1 82.19 832 LEU B N 1
ATOM 14986 C CA . LEU B 1 832 ? -4.633 -15.992 -9.336 1 82.19 832 LEU B CA 1
ATOM 14987 C C . LEU B 1 832 ? -3.381 -15.297 -8.812 1 82.19 832 LEU B C 1
ATOM 14989 O O . LEU B 1 832 ? -3.205 -15.156 -7.598 1 82.19 832 LEU B O 1
ATOM 14993 N N . ALA B 1 833 ? -2.527 -14.898 -9.75 1 80.94 833 ALA B N 1
ATOM 14994 C CA . ALA B 1 833 ? -1.319 -14.18 -9.352 1 80.94 833 ALA B CA 1
ATOM 14995 C C . ALA B 1 833 ? -1.667 -12.867 -8.664 1 80.94 833 ALA B C 1
ATOM 14997 O O . ALA B 1 833 ? -1.06 -12.508 -7.648 1 80.94 833 ALA B O 1
ATOM 14998 N N . ALA B 1 834 ? -2.66 -12.172 -9.219 1 81.5 834 ALA B N 1
ATOM 14999 C CA . ALA B 1 834 ? -3.088 -10.906 -8.633 1 81.5 834 ALA B CA 1
ATOM 15000 C C . ALA B 1 834 ? -3.674 -11.125 -7.238 1 81.5 834 ALA B C 1
ATOM 15002 O O . ALA B 1 834 ? -3.406 -10.344 -6.32 1 81.5 834 ALA B O 1
ATOM 15003 N N . CYS B 1 835 ? -4.465 -12.109 -7.078 1 81.94 835 CYS B N 1
ATOM 15004 C CA . CYS B 1 835 ? -5.086 -12.406 -5.793 1 81.94 835 CYS B CA 1
ATOM 15005 C C . CYS B 1 835 ? -4.031 -12.758 -4.75 1 81.94 835 CYS B C 1
ATOM 15007 O O . CYS B 1 835 ? -4.137 -12.359 -3.59 1 81.94 835 CYS B O 1
ATOM 15009 N N . LEU B 1 836 ? -3.023 -13.453 -5.203 1 78.69 836 LEU B N 1
ATOM 15010 C CA . LEU B 1 836 ? -1.963 -13.836 -4.277 1 78.69 836 LEU B CA 1
ATOM 15011 C C . LEU B 1 836 ? -1.165 -12.617 -3.83 1 78.69 836 LEU B C 1
ATOM 15013 O O . LEU B 1 836 ? -0.789 -12.516 -2.66 1 78.69 836 LEU B O 1
ATOM 15017 N N . ALA B 1 837 ? -0.89 -11.789 -4.754 1 78.38 837 ALA B N 1
ATOM 15018 C CA . ALA B 1 837 ? -0.172 -10.57 -4.41 1 78.38 837 ALA B CA 1
ATOM 15019 C C . ALA B 1 837 ? -0.962 -9.727 -3.412 1 78.38 837 ALA B C 1
ATOM 15021 O O . ALA B 1 837 ? -0.395 -9.188 -2.461 1 78.38 837 ALA B O 1
ATOM 15022 N N . LEU B 1 838 ? -2.254 -9.609 -3.604 1 80.5 838 LEU B N 1
ATOM 15023 C CA . LEU B 1 838 ? -3.119 -8.836 -2.723 1 80.5 838 LEU B CA 1
ATOM 15024 C C . LEU B 1 838 ? -3.215 -9.477 -1.346 1 80.5 838 LEU B C 1
ATOM 15026 O O . LEU B 1 838 ? -3.242 -8.781 -0.328 1 80.5 838 LEU B O 1
ATOM 15030 N N . ALA B 1 839 ? -3.264 -10.75 -1.339 1 79.5 839 ALA B N 1
ATOM 15031 C CA . ALA B 1 839 ? -3.354 -11.469 -0.071 1 79.5 839 ALA B CA 1
ATOM 15032 C C . ALA B 1 839 ? -2.096 -11.258 0.768 1 79.5 839 ALA B C 1
ATOM 15034 O O . ALA B 1 839 ? -2.174 -11.125 1.99 1 79.5 839 ALA B O 1
ATOM 15035 N N . ASN B 1 840 ? -0.952 -11.289 0.105 1 77.38 840 ASN B N 1
ATOM 15036 C CA . ASN B 1 840 ? 0.304 -11.055 0.809 1 77.38 840 ASN B CA 1
ATOM 15037 C C . ASN B 1 840 ? 0.35 -9.664 1.422 1 77.38 840 ASN B C 1
ATOM 15039 O O . ASN B 1 840 ? 0.769 -9.492 2.568 1 77.38 840 ASN B O 1
ATOM 15043 N N . ARG B 1 841 ? -0.046 -8.75 0.635 1 79.56 841 ARG B N 1
ATOM 15044 C CA . ARG B 1 841 ? -0.046 -7.371 1.114 1 79.56 841 ARG B CA 1
ATOM 15045 C C . ARG B 1 841 ? -1.042 -7.188 2.256 1 79.56 841 ARG B C 1
ATOM 15047 O O . ARG B 1 841 ? -0.769 -6.465 3.215 1 79.56 841 ARG B O 1
ATOM 15054 N N . GLU B 1 842 ? -2.201 -7.746 2.084 1 82.31 842 GLU B N 1
ATOM 15055 C CA . GLU B 1 842 ? -3.219 -7.672 3.127 1 82.31 842 GLU B CA 1
ATOM 15056 C C . GLU B 1 842 ? -2.682 -8.188 4.461 1 82.31 842 GLU B C 1
ATOM 15058 O O . GLU B 1 842 ? -2.914 -7.574 5.504 1 82.31 842 GLU B O 1
ATOM 15063 N N . GLU B 1 843 ? -2.006 -9.273 4.434 1 79.69 843 GLU B N 1
ATOM 15064 C CA . GLU B 1 843 ? -1.503 -9.898 5.652 1 79.69 843 GLU B CA 1
ATOM 15065 C C . GLU B 1 843 ? -0.459 -9.016 6.332 1 79.69 843 GLU B C 1
ATOM 15067 O O . GLU B 1 843 ? -0.458 -8.883 7.559 1 79.69 843 GLU B O 1
ATOM 15072 N N . ILE B 1 844 ? 0.447 -8.469 5.578 1 80.56 844 ILE B N 1
ATOM 15073 C CA . ILE B 1 844 ? 1.499 -7.613 6.125 1 80.56 844 ILE B CA 1
ATOM 15074 C C . ILE B 1 844 ? 0.878 -6.387 6.781 1 80.56 844 ILE B C 1
ATOM 15076 O O . ILE B 1 844 ? 1.262 -6.008 7.891 1 80.56 844 ILE B O 1
ATOM 15080 N N . VAL B 1 845 ? -0.046 -5.738 6.082 1 82.12 845 VAL B N 1
ATOM 15081 C CA . VAL B 1 845 ? -0.673 -4.523 6.582 1 82.12 845 VAL B CA 1
ATOM 15082 C C . VAL B 1 845 ? -1.521 -4.848 7.812 1 82.12 845 VAL B C 1
ATOM 15084 O O . VAL B 1 845 ? -1.556 -4.074 8.773 1 82.12 845 VAL B O 1
ATOM 15087 N N . LYS B 1 846 ? -2.223 -5.941 7.781 1 83.75 846 LYS B N 1
ATOM 15088 C CA . LYS B 1 846 ? -3.037 -6.355 8.922 1 83.75 846 LYS B CA 1
ATOM 15089 C C . LYS B 1 846 ? -2.182 -6.539 10.172 1 83.75 846 LYS B C 1
ATOM 15091 O O . LYS B 1 846 ? -2.535 -6.055 11.25 1 83.75 846 LYS B O 1
ATOM 15096 N N . LYS B 1 847 ? -1.096 -7.242 10.031 1 83 847 LYS B N 1
ATOM 15097 C CA . LYS B 1 847 ? -0.193 -7.457 11.156 1 83 847 LYS B CA 1
ATOM 15098 C C . LYS B 1 847 ? 0.364 -6.133 11.672 1 83 847 LYS B C 1
ATOM 15100 O O . LYS B 1 847 ? 0.541 -5.961 12.883 1 83 847 LYS B O 1
ATOM 15105 N N . GLY B 1 848 ? 0.694 -5.297 10.742 1 82.19 848 GLY B N 1
ATOM 15106 C CA . GLY B 1 848 ? 1.168 -3.98 11.141 1 82.19 848 GLY B CA 1
ATOM 15107 C C . GLY B 1 848 ? 0.133 -3.18 11.906 1 82.19 848 GLY B C 1
ATOM 15108 O O . GLY B 1 848 ? 0.452 -2.549 12.914 1 82.19 848 GLY B O 1
ATOM 15109 N N . GLU B 1 849 ? -1.067 -3.115 11.469 1 81 849 GLU B N 1
ATOM 15110 C CA . GLU B 1 849 ? -2.154 -2.385 12.117 1 81 849 GLU B CA 1
ATOM 15111 C C . GLU B 1 849 ? -2.484 -2.98 13.484 1 81 849 GLU B C 1
ATOM 15113 O O . GLU B 1 849 ? -2.744 -2.248 14.438 1 81 849 GLU B O 1
ATOM 15118 N N . GLU B 1 850 ? -2.488 -4.336 13.555 1 80.75 850 GLU B N 1
ATOM 15119 C CA . GLU B 1 850 ? -2.758 -5.004 14.82 1 80.75 850 GLU B CA 1
ATOM 15120 C C . GLU B 1 850 ? -1.687 -4.672 15.859 1 80.75 850 GLU B C 1
ATOM 15122 O O . GLU B 1 850 ? -1.997 -4.457 17.031 1 80.75 850 GLU B O 1
ATOM 15127 N N . THR B 1 851 ? -0.464 -4.68 15.438 1 79.31 851 THR B N 1
ATOM 15128 C CA . THR B 1 851 ? 0.626 -4.32 16.328 1 79.31 851 THR B CA 1
ATOM 15129 C C . THR B 1 851 ? 0.497 -2.871 16.797 1 79.31 851 THR B C 1
ATOM 15131 O O . THR B 1 851 ? 0.747 -2.561 17.953 1 79.31 851 THR B O 1
ATOM 15134 N N . THR B 1 852 ? 0.165 -2.002 15.914 1 74.56 852 THR B N 1
ATOM 15135 C CA . THR B 1 852 ? 0.003 -0.593 16.25 1 74.56 852 THR B CA 1
ATOM 15136 C C . THR B 1 852 ? -1.154 -0.402 17.234 1 74.56 852 THR B C 1
ATOM 15138 O O . THR B 1 852 ? -1.069 0.414 18.156 1 74.56 852 THR B O 1
ATOM 15141 N N . PHE B 1 853 ? -2.238 -1.107 17.031 1 71.94 853 PHE B N 1
ATOM 15142 C CA . PHE B 1 853 ? -3.402 -1.002 17.906 1 71.94 853 PHE B CA 1
ATOM 15143 C C . PHE B 1 853 ? -3.08 -1.521 19.297 1 71.94 853 PHE B C 1
ATOM 15145 O O . PHE B 1 853 ? -3.613 -1.021 20.297 1 71.94 853 PHE B O 1
ATOM 15152 N N . LYS B 1 854 ? -2.279 -2.566 19.312 1 72.19 854 LYS B N 1
ATOM 15153 C CA . LYS B 1 854 ? -1.883 -3.111 20.594 1 72.19 854 LYS B CA 1
ATOM 15154 C C . LYS B 1 854 ? -1.02 -2.117 21.375 1 72.19 854 LYS B C 1
ATOM 15156 O O . LYS B 1 854 ? -1.159 -1.981 22.594 1 72.19 854 LYS B O 1
ATOM 15161 N N . GLU B 1 855 ? -0.195 -1.469 20.672 1 69.38 855 GLU B N 1
ATOM 15162 C CA . GLU B 1 855 ? 0.691 -0.496 21.297 1 69.38 855 GLU B CA 1
ATOM 15163 C C . GLU B 1 855 ? -0.056 0.79 21.641 1 69.38 855 GLU B C 1
ATOM 15165 O O . GLU B 1 855 ? 0.214 1.414 22.672 1 69.38 855 GLU B O 1
ATOM 15170 N N . LEU B 1 856 ? -0.944 1.081 20.719 1 65 856 LEU B N 1
ATOM 15171 C CA . LEU B 1 856 ? -1.65 2.348 20.875 1 65 856 LEU B CA 1
ATOM 15172 C C . LEU B 1 856 ? -3.154 2.154 20.719 1 65 856 LEU B C 1
ATOM 15174 O O . LEU B 1 856 ? -3.715 2.449 19.656 1 65 856 LEU B O 1
ATOM 15178 N N . PRO B 1 857 ? -3.768 1.637 21.688 1 57.62 857 PRO B N 1
ATOM 15179 C CA . PRO B 1 857 ? -5.18 1.263 21.578 1 57.62 857 PRO B CA 1
ATOM 15180 C C . PRO B 1 857 ? -6.078 2.443 21.219 1 57.62 857 PRO B C 1
ATOM 15182 O O . PRO B 1 857 ? -7.16 2.25 20.656 1 57.62 857 PRO B O 1
ATOM 15185 N N . GLY B 1 858 ? -5.676 3.609 21.656 1 56 858 GLY B N 1
ATOM 15186 C CA . GLY B 1 858 ? -6.496 4.773 21.359 1 56 858 GLY B CA 1
ATOM 15187 C C . GLY B 1 858 ? -6.637 5.035 19.875 1 56 858 GLY B C 1
ATOM 15188 O O . GLY B 1 858 ? -7.527 5.777 19.453 1 56 858 GLY B O 1
ATOM 15189 N N . CYS B 1 859 ? -5.617 4.371 19.203 1 51.5 859 CYS B N 1
ATOM 15190 C CA . CYS B 1 859 ? -5.625 4.582 17.766 1 51.5 859 CYS B CA 1
ATOM 15191 C C . CYS B 1 859 ? -6.656 3.688 17.078 1 51.5 859 CYS B C 1
ATOM 15193 O O . CYS B 1 859 ? -6.875 3.789 15.875 1 51.5 859 CYS B O 1
ATOM 15195 N N . SER B 1 860 ? -7.207 2.645 17.766 1 48.28 860 SER B N 1
ATOM 15196 C CA . SER B 1 860 ? -8.078 1.596 17.25 1 48.28 860 SER B CA 1
ATOM 15197 C C . SER B 1 860 ? -9.367 2.18 16.672 1 48.28 860 SER B C 1
ATOM 15199 O O . SER B 1 860 ? -10.133 1.478 16.016 1 48.28 860 SER B O 1
ATOM 15201 N N . GLY B 1 861 ? -9.812 3.195 17.391 1 47.03 861 GLY B N 1
ATOM 15202 C CA . GLY B 1 861 ? -11.227 3.391 17.109 1 47.03 861 GLY B CA 1
ATOM 15203 C C . GLY B 1 861 ? -11.602 3.105 15.672 1 47.03 861 GLY B C 1
ATOM 15204 O O . GLY B 1 861 ? -11.68 1.944 15.266 1 47.03 861 GLY B O 1
ATOM 15205 N N . GLY B 1 862 ? -12.344 4.18 15.023 1 42.75 862 GLY B N 1
ATOM 15206 C CA . GLY B 1 862 ? -13.266 4.215 13.898 1 42.75 862 GLY B CA 1
ATOM 15207 C C . GLY B 1 862 ? -12.656 3.695 12.609 1 42.75 862 GLY B C 1
ATOM 15208 O O . GLY B 1 862 ? -13.266 3.789 11.547 1 42.75 862 GLY B O 1
ATOM 15209 N N . THR B 1 863 ? -11.352 3.701 12.414 1 45.5 863 THR B N 1
ATOM 15210 C CA . THR B 1 863 ? -10.688 3.906 11.133 1 45.5 863 THR B CA 1
ATOM 15211 C C . THR B 1 863 ? -10.633 2.605 10.336 1 45.5 863 THR B C 1
ATOM 15213 O O . THR B 1 863 ? -10.406 1.534 10.906 1 45.5 863 THR B O 1
ATOM 15216 N N . ALA B 1 864 ? -11.414 2.617 9.32 1 53.53 864 ALA B N 1
ATOM 15217 C CA . ALA B 1 864 ? -11.32 1.701 8.188 1 53.53 864 ALA B CA 1
ATOM 15218 C C . ALA B 1 864 ? -9.875 1.248 7.973 1 53.53 864 ALA B C 1
ATOM 15220 O O . ALA B 1 864 ? -8.969 2.076 7.891 1 53.53 864 ALA B O 1
ATOM 15221 N N . THR B 1 865 ? -9.523 0.022 8.547 1 66.69 865 THR B N 1
ATOM 15222 C CA . THR B 1 865 ? -8.211 -0.617 8.508 1 66.69 865 THR B CA 1
ATOM 15223 C C . THR B 1 865 ? -7.766 -0.838 7.062 1 66.69 865 THR B C 1
ATOM 15225 O O . THR B 1 865 ? -8.57 -1.194 6.203 1 66.69 865 THR B O 1
ATOM 15228 N N . LEU B 1 866 ? -6.719 -0.309 6.66 1 74.44 866 LEU B N 1
ATOM 15229 C CA . LEU B 1 866 ? -6.082 -0.385 5.352 1 74.44 866 LEU B CA 1
ATOM 15230 C C . LEU B 1 866 ? -6.109 -1.812 4.816 1 74.44 866 LEU B C 1
ATOM 15232 O O . LEU B 1 866 ? -6.262 -2.023 3.609 1 74.44 866 LEU B O 1
ATOM 15236 N N . TYR B 1 867 ? -6.148 -2.809 5.672 1 80.62 867 TYR B N 1
ATOM 15237 C CA . TYR B 1 867 ? -6.066 -4.188 5.203 1 80.62 867 TYR B CA 1
ATOM 15238 C C . TYR B 1 867 ? -7.383 -4.633 4.578 1 80.62 867 TYR B C 1
ATOM 15240 O O . TYR B 1 867 ? -7.398 -5.48 3.684 1 80.62 867 TYR B O 1
ATOM 15248 N N . LEU B 1 868 ? -8.523 -3.969 5.016 1 78.94 868 LEU B N 1
ATOM 15249 C CA . LEU B 1 868 ? -9.836 -4.32 4.477 1 78.94 868 LEU B CA 1
ATOM 15250 C C . LEU B 1 868 ? -9.969 -3.855 3.031 1 78.94 868 LEU B C 1
ATOM 15252 O O . LEU B 1 868 ? -10.703 -4.465 2.244 1 78.94 868 LEU B O 1
ATOM 15256 N N . SER B 1 869 ? -9.281 -2.818 2.711 1 79.25 869 SER B N 1
ATOM 15257 C CA . SER B 1 869 ? -9.312 -2.346 1.331 1 79.25 869 SER B CA 1
ATOM 15258 C C . SER B 1 869 ? -8.664 -3.354 0.386 1 79.25 869 SER B C 1
ATOM 15260 O O . SER B 1 869 ? -9.141 -3.555 -0.734 1 79.25 869 SER B O 1
ATOM 15262 N N . TYR B 1 870 ? -7.57 -3.969 0.792 1 80.94 870 TYR B N 1
ATOM 15263 C CA . TYR B 1 870 ? -6.93 -5 -0.014 1 80.94 870 TYR B CA 1
ATOM 15264 C C . TYR B 1 870 ? -7.816 -6.234 -0.127 1 80.94 870 TYR B C 1
ATOM 15266 O O . TYR B 1 870 ? -7.902 -6.848 -1.193 1 80.94 870 TYR B O 1
ATOM 15274 N N . ARG B 1 871 ? -8.5 -6.602 0.905 1 83.69 871 ARG B N 1
ATOM 15275 C CA . ARG B 1 871 ? -9.391 -7.754 0.904 1 83.69 871 ARG B CA 1
ATOM 15276 C C . ARG B 1 871 ? -10.57 -7.535 -0.04 1 83.69 871 ARG B C 1
ATOM 15278 O O . ARG B 1 871 ? -10.945 -8.438 -0.788 1 83.69 871 ARG B O 1
ATOM 15285 N N . ARG B 1 872 ? -11.133 -6.34 -0.019 1 82.38 872 ARG B N 1
ATOM 15286 C CA . ARG B 1 872 ? -12.266 -6.023 -0.887 1 82.38 872 ARG B CA 1
ATOM 15287 C C . ARG B 1 872 ? -11.859 -6.066 -2.355 1 82.38 872 ARG B C 1
ATOM 15289 O O . ARG B 1 872 ? -12.617 -6.527 -3.205 1 82.38 872 ARG B O 1
ATOM 15296 N N . LYS B 1 873 ? -10.695 -5.586 -2.605 1 82.12 873 LYS B N 1
ATOM 15297 C CA . LYS B 1 873 ? -10.188 -5.637 -3.973 1 82.12 873 LYS B CA 1
ATOM 15298 C C . LYS B 1 873 ? -9.984 -7.078 -4.434 1 82.12 873 LYS B C 1
ATOM 15300 O O . LYS B 1 873 ? -10.297 -7.418 -5.578 1 82.12 873 LYS B O 1
ATOM 15305 N N . MET B 1 874 ? -9.422 -7.883 -3.582 1 84.12 874 MET B N 1
ATOM 15306 C CA . MET B 1 874 ? -9.219 -9.297 -3.885 1 84.12 874 MET B CA 1
ATOM 15307 C C . MET B 1 874 ? -10.547 -10 -4.125 1 84.12 874 MET B C 1
ATOM 15309 O O . MET B 1 874 ? -10.695 -10.758 -5.082 1 84.12 874 MET B O 1
ATOM 15313 N N . GLU B 1 875 ? -11.531 -9.68 -3.297 1 87.44 875 GLU B N 1
ATOM 15314 C CA . GLU B 1 875 ? -12.852 -10.289 -3.422 1 87.44 875 GLU B CA 1
ATOM 15315 C C . GLU B 1 875 ? -13.539 -9.859 -4.715 1 87.44 875 GLU B C 1
ATOM 15317 O O . GLU B 1 875 ? -14.148 -10.68 -5.402 1 87.44 875 GLU B O 1
ATOM 15322 N N . HIS B 1 876 ? -13.344 -8.594 -4.98 1 83.88 876 HIS B N 1
ATOM 15323 C CA . HIS B 1 876 ? -13.961 -8.094 -6.199 1 83.88 876 HIS B CA 1
ATOM 15324 C C . HIS B 1 876 ? -13.336 -8.727 -7.438 1 83.88 876 HIS B C 1
ATOM 15326 O O . HIS B 1 876 ? -14.047 -9.078 -8.383 1 83.88 876 HIS B O 1
ATOM 15332 N N . LEU B 1 877 ? -12.07 -8.859 -7.438 1 84.56 877 LEU B N 1
ATOM 15333 C CA . LEU B 1 877 ? -11.391 -9.477 -8.57 1 84.56 877 LEU B CA 1
ATOM 15334 C C . LEU B 1 877 ? -11.75 -10.953 -8.688 1 84.56 877 LEU B C 1
ATOM 15336 O O . LEU B 1 877 ? -12.047 -11.438 -9.781 1 84.56 877 LEU B O 1
ATOM 15340 N N . ALA B 1 878 ? -11.648 -11.719 -7.605 1 87.25 878 ALA B N 1
ATOM 15341 C CA . ALA B 1 878 ? -11.992 -13.141 -7.617 1 87.25 878 ALA B CA 1
ATOM 15342 C C . ALA B 1 878 ? -13.445 -13.352 -8.047 1 87.25 878 ALA B C 1
ATOM 15344 O O . ALA B 1 878 ? -13.734 -14.258 -8.836 1 87.25 878 ALA B O 1
ATOM 15345 N N . GLU B 1 879 ? -14.328 -12.477 -7.559 1 88.88 879 GLU B N 1
ATOM 15346 C CA . GLU B 1 879 ? -15.734 -12.57 -7.926 1 88.88 879 GLU B CA 1
ATOM 15347 C C . GLU B 1 879 ? -15.938 -12.289 -9.414 1 88.88 879 GLU B C 1
ATOM 15349 O O . GLU B 1 879 ? -16.734 -12.961 -10.07 1 88.88 879 GLU B O 1
ATOM 15354 N N . TYR B 1 880 ? -15.242 -11.352 -9.875 1 83.62 880 TYR B N 1
ATOM 15355 C CA . TYR B 1 880 ? -15.32 -11.039 -11.297 1 83.62 880 TYR B CA 1
ATOM 15356 C C . TYR B 1 880 ? -14.828 -12.211 -12.141 1 83.62 880 TYR B C 1
ATOM 15358 O O . TYR B 1 880 ? -15.453 -12.562 -13.148 1 83.62 880 TYR B O 1
ATOM 15366 N N . CYS B 1 881 ? -13.773 -12.844 -11.781 1 84.06 881 CYS B N 1
ATOM 15367 C CA . CYS B 1 881 ? -13.18 -13.938 -12.547 1 84.06 881 CYS B CA 1
ATOM 15368 C C . CYS B 1 881 ? -14.086 -15.164 -12.539 1 84.06 881 CYS B C 1
ATOM 15370 O O . CYS B 1 881 ? -14.234 -15.836 -13.555 1 84.06 881 CYS B O 1
ATOM 15372 N N . VAL B 1 882 ? -14.703 -15.5 -11.438 1 88.19 882 VAL B N 1
ATOM 15373 C CA . VAL B 1 882 ? -15.531 -16.703 -11.328 1 88.19 882 VAL B CA 1
ATOM 15374 C C . VAL B 1 882 ? -16.844 -16.484 -12.07 1 88.19 882 VAL B C 1
ATOM 15376 O O . VAL B 1 882 ? -17.547 -17.453 -12.398 1 88.19 882 VAL B O 1
ATOM 15379 N N . SER B 1 883 ? -17.141 -15.219 -12.273 1 81.62 883 SER B N 1
ATOM 15380 C CA . SER B 1 883 ? -18.359 -14.945 -13.031 1 81.62 883 SER B CA 1
ATOM 15381 C C . SER B 1 883 ? -18.141 -15.195 -14.516 1 81.62 883 SER B C 1
ATOM 15383 O O . SER B 1 883 ? -19.109 -15.406 -15.258 1 81.62 883 SER B O 1
ATOM 15385 N N . GLN B 1 884 ? -16.859 -15.281 -14.891 1 73.5 884 GLN B N 1
ATOM 15386 C CA . GLN B 1 884 ? -16.516 -15.594 -16.281 1 73.5 884 GLN B CA 1
ATOM 15387 C C . GLN B 1 884 ? -16.203 -17.078 -16.453 1 73.5 884 GLN B C 1
ATOM 15389 O O . GLN B 1 884 ? -15.742 -17.734 -15.508 1 73.5 884 GLN B O 1
ATOM 15394 N N . TYR B 1 885 ? -16.391 -17.625 -17.516 1 68.69 885 TYR B N 1
ATOM 15395 C CA . TYR B 1 885 ? -16.344 -19.062 -17.766 1 68.69 885 TYR B CA 1
ATOM 15396 C C . TYR B 1 885 ? -14.984 -19.641 -17.406 1 68.69 885 TYR B C 1
ATOM 15398 O O . TYR B 1 885 ? -14.898 -20.609 -16.656 1 68.69 885 TYR B O 1
ATOM 15406 N N . PRO B 1 886 ? -13.883 -18.969 -17.828 1 72.94 886 PRO B N 1
ATOM 15407 C CA . PRO B 1 886 ? -12.625 -19.656 -17.516 1 72.94 886 PRO B CA 1
ATOM 15408 C C . PRO B 1 886 ? -12.305 -19.656 -16.031 1 72.94 886 PRO B C 1
ATOM 15410 O O . PRO B 1 886 ? -11.672 -20.594 -15.531 1 72.94 886 PRO B O 1
ATOM 15413 N N . GLY B 1 887 ? -12.734 -18.766 -15.391 1 79 887 GLY B N 1
ATOM 15414 C CA . GLY B 1 887 ? -12.445 -18.656 -13.969 1 79 887 GLY B CA 1
ATOM 15415 C C . GLY B 1 887 ? -13.375 -19.484 -13.102 1 79 887 GLY B C 1
ATOM 15416 O O . GLY B 1 887 ? -13.047 -19.812 -11.961 1 79 887 GLY B O 1
ATOM 15417 N N . ARG B 1 888 ? -14.43 -19.969 -13.711 1 82.38 888 ARG B N 1
ATOM 15418 C CA . ARG B 1 888 ? -15.445 -20.703 -12.961 1 82.38 888 ARG B CA 1
ATOM 15419 C C . ARG B 1 888 ? -14.945 -22.094 -12.594 1 82.38 888 ARG B C 1
ATOM 15421 O O . ARG B 1 888 ? -15.344 -22.656 -11.562 1 82.38 888 ARG B O 1
ATOM 15428 N N . CYS B 1 889 ? -14.07 -22.578 -13.383 1 82.31 889 CYS B N 1
ATOM 15429 C CA . CYS B 1 889 ? -13.648 -23.969 -13.18 1 82.31 889 CYS B CA 1
ATOM 15430 C C . CYS B 1 889 ? -12.352 -24.031 -12.383 1 82.31 889 CYS B C 1
ATOM 15432 O O . CYS B 1 889 ? -11.789 -25.109 -12.195 1 82.31 889 CYS B O 1
ATOM 15434 N N . VAL B 1 890 ? -11.891 -22.875 -11.883 1 84.88 890 VAL B N 1
ATOM 15435 C CA . VAL B 1 890 ? -10.68 -22.859 -11.07 1 84.88 890 VAL B CA 1
ATOM 15436 C C . VAL B 1 890 ? -11.039 -22.953 -9.594 1 84.88 890 VAL B C 1
ATOM 15438 O O . VAL B 1 890 ? -11.578 -22.016 -9.016 1 84.88 890 VAL B O 1
ATOM 15441 N N . THR B 1 891 ? -10.742 -24.031 -8.961 1 85.81 891 THR B N 1
ATOM 15442 C CA . THR B 1 891 ? -11.141 -24.359 -7.598 1 85.81 891 THR B CA 1
ATOM 15443 C C . THR B 1 891 ? -10.523 -23.375 -6.609 1 85.81 891 THR B C 1
ATOM 15445 O O . THR B 1 891 ? -11.172 -22.953 -5.648 1 85.81 891 THR B O 1
ATOM 15448 N N . LEU B 1 892 ? -9.281 -22.984 -6.82 1 84 892 LEU B N 1
ATOM 15449 C CA . LEU B 1 892 ? -8.555 -22.141 -5.867 1 84 892 LEU B CA 1
ATOM 15450 C C . LEU B 1 892 ? -9.203 -20.766 -5.75 1 84 892 LEU B C 1
ATOM 15452 O O . LEU B 1 892 ? -9.195 -20.172 -4.676 1 84 892 LEU B O 1
ATOM 15456 N N . LEU B 1 893 ? -9.766 -20.234 -6.836 1 85.5 893 LEU B N 1
ATOM 15457 C CA . LEU B 1 893 ? -10.438 -18.953 -6.785 1 85.5 893 LEU B CA 1
ATOM 15458 C C . LEU B 1 893 ? -11.664 -19 -5.875 1 85.5 893 LEU B C 1
ATOM 15460 O O . LEU B 1 893 ? -11.922 -18.062 -5.113 1 85.5 893 LEU B O 1
ATOM 15464 N N . TRP B 1 894 ? -12.359 -20.078 -5.945 1 89.25 894 TRP B N 1
ATOM 15465 C CA . TRP B 1 894 ? -13.516 -20.266 -5.082 1 89.25 894 TRP B CA 1
ATOM 15466 C C . TRP B 1 894 ? -13.094 -20.391 -3.623 1 89.25 894 TRP B C 1
ATOM 15468 O O . TRP B 1 894 ? -13.75 -19.844 -2.732 1 89.25 894 TRP B O 1
ATOM 15478 N N . ARG B 1 895 ? -12.039 -21.094 -3.42 1 87.44 895 ARG B N 1
ATOM 15479 C CA . ARG B 1 895 ? -11.562 -21.297 -2.057 1 87.44 895 ARG B CA 1
ATOM 15480 C C . ARG B 1 895 ? -11.125 -19.969 -1.438 1 87.44 895 ARG B C 1
ATOM 15482 O O . ARG B 1 895 ? -11.336 -19.734 -0.246 1 87.44 895 ARG B O 1
ATOM 15489 N N . ILE B 1 896 ? -10.531 -19.141 -2.238 1 84.81 896 ILE B N 1
ATOM 15490 C CA . ILE B 1 896 ? -10.117 -17.828 -1.77 1 84.81 896 ILE B CA 1
ATOM 15491 C C . ILE B 1 896 ? -11.344 -17 -1.396 1 84.81 896 ILE B C 1
ATOM 15493 O O . ILE B 1 896 ? -11.367 -16.344 -0.355 1 84.81 896 ILE B O 1
ATOM 15497 N N . LEU B 1 897 ? -12.398 -17.047 -2.17 1 89.19 897 LEU B N 1
ATOM 15498 C CA . LEU B 1 897 ? -13.625 -16.297 -1.919 1 89.19 897 LEU B CA 1
ATOM 15499 C C . LEU B 1 897 ? -14.32 -16.781 -0.652 1 89.19 897 LEU B C 1
ATOM 15501 O O . LEU B 1 897 ? -14.773 -15.984 0.165 1 89.19 897 LEU B O 1
ATOM 15505 N N . MET B 1 898 ? -14.336 -18.078 -0.496 1 91.12 898 MET B N 1
ATOM 15506 C CA . MET B 1 898 ? -14.969 -18.656 0.69 1 91.12 898 MET B CA 1
ATOM 15507 C C . MET B 1 898 ? -14.188 -18.297 1.949 1 91.12 898 MET B C 1
ATOM 15509 O O . MET B 1 898 ? -14.781 -17.984 2.984 1 91.12 898 MET B O 1
ATOM 15513 N N . HIS B 1 899 ? -12.898 -18.328 1.853 1 87.12 899 HIS B N 1
ATOM 15514 C CA . HIS B 1 899 ? -12.055 -17.953 2.986 1 87.12 899 HIS B CA 1
ATOM 15515 C C . HIS B 1 899 ? -12.25 -16.5 3.361 1 87.12 899 HIS B C 1
ATOM 15517 O O . HIS B 1 899 ? -12.297 -16.156 4.547 1 87.12 899 HIS B O 1
ATOM 15523 N N . SER B 1 900 ? -12.32 -15.648 2.357 1 85.56 900 SER B N 1
ATOM 15524 C CA . SER B 1 900 ? -12.523 -14.227 2.607 1 85.56 900 SER B CA 1
ATOM 15525 C C . SER B 1 900 ? -13.859 -13.969 3.297 1 85.56 900 SER B C 1
ATOM 15527 O O . SER B 1 900 ? -13.953 -13.117 4.188 1 85.56 900 SER B O 1
ATOM 15529 N N . ALA B 1 901 ? -14.859 -14.688 2.893 1 88.56 901 ALA B N 1
ATOM 15530 C CA . ALA B 1 901 ? -16.172 -14.539 3.506 1 88.56 901 ALA B CA 1
ATOM 15531 C C . ALA B 1 901 ? -16.156 -15.008 4.957 1 88.56 901 ALA B C 1
ATOM 15533 O O . ALA B 1 901 ? -16.812 -14.422 5.816 1 88.56 901 ALA B O 1
ATOM 15534 N N . HIS B 1 902 ? -15.391 -16.094 5.234 1 88.31 902 HIS B N 1
ATOM 15535 C CA . HIS B 1 902 ? -15.281 -16.625 6.586 1 88.31 902 HIS B CA 1
ATOM 15536 C C . HIS B 1 902 ? -14.586 -15.641 7.516 1 88.31 902 HIS B C 1
ATOM 15538 O O . HIS B 1 902 ? -15.039 -15.406 8.633 1 88.31 902 HIS B O 1
ATOM 15544 N N . VAL B 1 903 ? -13.5 -15.047 7.039 1 81 903 VAL B N 1
ATOM 15545 C CA . VAL B 1 903 ? -12.719 -14.117 7.848 1 81 903 VAL B CA 1
ATOM 15546 C C . VAL B 1 903 ? -13.523 -12.844 8.102 1 81 903 VAL B C 1
ATOM 15548 O O . VAL B 1 903 ? -13.398 -12.219 9.156 1 81 903 VAL B O 1
ATOM 15551 N N . ALA B 1 904 ? -14.383 -12.484 7.121 1 79.19 904 ALA B N 1
ATOM 15552 C CA . ALA B 1 904 ? -15.234 -11.305 7.27 1 79.19 904 ALA B CA 1
ATOM 15553 C C . ALA B 1 904 ? -16.375 -11.57 8.25 1 79.19 904 ALA B C 1
ATOM 15555 O O . ALA B 1 904 ? -17.078 -10.641 8.656 1 79.19 904 ALA B O 1
ATOM 15556 N N . GLY B 1 905 ? -16.594 -12.797 8.656 1 81.94 905 GLY B N 1
ATOM 15557 C CA . GLY B 1 905 ? -17.594 -13.164 9.633 1 81.94 905 GLY B CA 1
ATOM 15558 C C . GLY B 1 905 ? -19 -13.211 9.055 1 81.94 905 GLY B C 1
ATOM 15559 O O . GLY B 1 905 ? -19.969 -12.805 9.711 1 81.94 905 GLY B O 1
ATOM 15560 N N . ASN B 1 906 ? -19.125 -13.477 7.785 1 86.19 906 ASN B N 1
ATOM 15561 C CA . ASN B 1 906 ? -20.406 -13.594 7.113 1 86.19 906 ASN B CA 1
ATOM 15562 C C . ASN B 1 906 ? -20.75 -15.047 6.793 1 86.19 906 ASN B C 1
ATOM 15564 O O . ASN B 1 906 ? -20.516 -15.508 5.676 1 86.19 906 ASN B O 1
ATOM 15568 N N . PRO B 1 907 ? -21.359 -15.82 7.625 1 89.38 907 PRO B N 1
ATOM 15569 C CA . PRO B 1 907 ? -21.641 -17.234 7.402 1 89.38 907 PRO B CA 1
ATOM 15570 C C . PRO B 1 907 ? -22.625 -17.469 6.262 1 89.38 907 PRO B C 1
ATOM 15572 O O . PRO B 1 907 ? -22.5 -18.469 5.531 1 89.38 907 PRO B O 1
ATOM 15575 N N . GLN B 1 908 ? -23.562 -16.562 6.086 1 89.38 908 GLN B N 1
ATOM 15576 C CA . GLN B 1 908 ? -24.531 -16.719 5.012 1 89.38 908 GLN B CA 1
ATOM 15577 C C . GLN B 1 908 ? -23.859 -16.609 3.645 1 89.38 908 GLN B C 1
ATOM 15579 O O . GLN B 1 908 ? -24.156 -17.391 2.744 1 89.38 908 GLN B O 1
ATOM 15584 N N . ARG B 1 909 ? -23.016 -15.688 3.59 1 91.06 909 ARG B N 1
ATOM 15585 C CA . ARG B 1 909 ? -22.297 -15.531 2.332 1 91.06 909 ARG B CA 1
ATOM 15586 C C . ARG B 1 909 ? -21.375 -16.734 2.076 1 91.06 909 ARG B C 1
ATOM 15588 O O . ARG B 1 909 ? -21.219 -17.156 0.932 1 91.06 909 ARG B O 1
ATOM 15595 N N . CYS B 1 910 ? -20.812 -17.281 3.074 1 92.31 910 CYS B N 1
ATOM 15596 C CA . CYS B 1 910 ? -19.969 -18.469 2.945 1 92.31 910 CYS B CA 1
ATOM 15597 C C . CYS B 1 910 ? -20.766 -19.641 2.404 1 92.31 910 CYS B C 1
ATOM 15599 O O . CYS B 1 910 ? -20.281 -20.359 1.522 1 92.31 910 CYS B O 1
ATOM 15601 N N . LYS B 1 911 ? -21.938 -19.812 2.877 1 93.5 911 LYS B N 1
ATOM 15602 C CA . LYS B 1 911 ? -22.781 -20.922 2.42 1 93.5 911 LYS B CA 1
ATOM 15603 C C . LYS B 1 911 ? -23.25 -20.703 0.981 1 93.5 911 LYS B C 1
ATOM 15605 O O . LYS B 1 911 ? -23.266 -21.641 0.183 1 93.5 911 LYS B O 1
ATOM 15610 N N . GLU B 1 912 ? -23.531 -19.469 0.729 1 94.31 912 GLU B N 1
ATOM 15611 C CA . GLU B 1 912 ? -23.906 -19.141 -0.642 1 94.31 912 GLU B CA 1
ATOM 15612 C C . GLU B 1 912 ? -22.766 -19.422 -1.615 1 94.31 912 GLU B C 1
ATOM 15614 O O . GLU B 1 912 ? -22.984 -19.984 -2.689 1 94.31 912 GLU B O 1
ATOM 15619 N N . LEU B 1 913 ? -21.641 -19.047 -1.216 1 95.19 913 LEU B N 1
ATOM 15620 C CA . LEU B 1 913 ? -20.469 -19.25 -2.059 1 95.19 913 LEU B CA 1
ATOM 15621 C C . LEU B 1 913 ? -20.156 -20.734 -2.195 1 95.19 913 LEU B C 1
ATOM 15623 O O . LEU B 1 913 ? -19.719 -21.188 -3.256 1 95.19 913 LEU B O 1
ATOM 15627 N N . PHE B 1 914 ? -20.438 -21.547 -1.173 1 95.75 914 PHE B N 1
ATOM 15628 C CA . PHE B 1 914 ? -20.219 -23 -1.227 1 95.75 914 PHE B CA 1
ATOM 15629 C C . PHE B 1 914 ? -21.094 -23.641 -2.295 1 95.75 914 PHE B C 1
ATOM 15631 O O . PHE B 1 914 ? -20.609 -24.438 -3.104 1 95.75 914 PHE B O 1
ATOM 15638 N N . TYR B 1 915 ? -22.234 -23.203 -2.342 1 94 915 TYR B N 1
ATOM 15639 C CA . TYR B 1 915 ? -23.156 -23.812 -3.301 1 94 915 TYR B CA 1
ATOM 15640 C C . TYR B 1 915 ? -22.797 -23.406 -4.727 1 94 915 TYR B C 1
ATOM 15642 O O . TYR B 1 915 ? -22.891 -24.219 -5.648 1 94 915 TYR B O 1
ATOM 15650 N N . ARG B 1 916 ? -22.344 -22.234 -4.863 1 93.38 916 ARG B N 1
ATOM 15651 C CA . ARG B 1 916 ? -21.891 -21.797 -6.184 1 93.38 916 ARG B CA 1
ATOM 15652 C C . ARG B 1 916 ? -20.625 -22.547 -6.594 1 93.38 916 ARG B C 1
ATOM 15654 O O . ARG B 1 916 ? -20.469 -22.938 -7.75 1 93.38 916 ARG B O 1
ATOM 15661 N N . ALA B 1 917 ? -19.734 -22.688 -5.617 1 93.75 917 ALA B N 1
ATOM 15662 C CA . ALA B 1 917 ? -18.453 -23.344 -5.879 1 93.75 917 ALA B CA 1
ATOM 15663 C C . ALA B 1 917 ? -18.656 -24.812 -6.258 1 93.75 917 ALA B C 1
ATOM 15665 O O . ALA B 1 917 ? -18.062 -25.297 -7.227 1 93.75 917 ALA B O 1
ATOM 15666 N N . ILE B 1 918 ? -19.516 -25.547 -5.586 1 93.31 918 ILE B N 1
ATOM 15667 C CA . ILE B 1 918 ? -19.719 -26.969 -5.824 1 93.31 918 ILE B CA 1
ATOM 15668 C C . ILE B 1 918 ? -20.469 -27.172 -7.141 1 93.31 918 ILE B C 1
ATOM 15670 O O . ILE B 1 918 ? -20.297 -28.203 -7.805 1 93.31 918 ILE B O 1
ATOM 15674 N N . ARG B 1 919 ? -21.203 -26.203 -7.504 1 89.88 919 ARG B N 1
ATOM 15675 C CA . ARG B 1 919 ? -21.906 -26.266 -8.781 1 89.88 919 ARG B CA 1
ATOM 15676 C C . ARG B 1 919 ? -20.938 -26.188 -9.953 1 89.88 919 ARG B C 1
ATOM 15678 O O . ARG B 1 919 ? -21.078 -26.906 -10.938 1 89.88 919 ARG B O 1
ATOM 15685 N N . ASP B 1 920 ? -20 -25.344 -9.789 1 88.31 920 ASP B N 1
ATOM 15686 C CA . ASP B 1 920 ? -19.062 -25.109 -10.875 1 88.31 920 ASP B CA 1
ATOM 15687 C C . ASP B 1 920 ? -17.859 -26.062 -10.781 1 88.31 920 ASP B C 1
ATOM 15689 O O . ASP B 1 920 ? -17.266 -26.406 -11.797 1 88.31 920 ASP B O 1
ATOM 15693 N N . CYS B 1 921 ? -17.438 -26.438 -9.594 1 90.94 921 CYS B N 1
ATOM 15694 C CA . CYS B 1 921 ? -16.328 -27.359 -9.375 1 90.94 921 CYS B CA 1
ATOM 15695 C C . CYS B 1 921 ? -16.766 -28.547 -8.516 1 90.94 921 CYS B C 1
ATOM 15697 O O . CYS B 1 921 ? -16.266 -28.734 -7.406 1 90.94 921 CYS B O 1
ATOM 15699 N N . PRO B 1 922 ? -17.562 -29.344 -9.039 1 92.62 922 PRO B N 1
ATOM 15700 C CA . PRO B 1 922 ? -18.094 -30.438 -8.242 1 92.62 922 PRO B CA 1
ATOM 15701 C C . PRO B 1 922 ? -17.031 -31.5 -7.914 1 92.62 922 PRO B C 1
ATOM 15703 O O . PRO B 1 922 ? -17.219 -32.281 -6.98 1 92.62 922 PRO B O 1
ATOM 15706 N N . THR B 1 923 ? -15.906 -31.484 -8.57 1 91.69 923 THR B N 1
ATOM 15707 C CA . THR B 1 923 ? -14.898 -32.531 -8.453 1 91.69 923 THR B CA 1
ATOM 15708 C C . THR B 1 923 ? -14 -32.281 -7.246 1 91.69 923 THR B C 1
ATOM 15710 O O . THR B 1 923 ? -13.203 -33.125 -6.863 1 91.69 923 THR B O 1
ATOM 15713 N N . SER B 1 924 ? -14.094 -31.203 -6.633 1 89.69 924 SER B N 1
ATOM 15714 C CA . SER B 1 924 ? -13.109 -30.844 -5.613 1 89.69 924 SER B CA 1
ATOM 15715 C C . SER B 1 924 ? -13.602 -31.203 -4.219 1 89.69 924 SER B C 1
ATOM 15717 O O . SER B 1 924 ? -14.586 -30.641 -3.732 1 89.69 924 SER B O 1
ATOM 15719 N N . LYS B 1 925 ? -12.969 -32.094 -3.527 1 92.69 925 LYS B N 1
ATOM 15720 C CA . LYS B 1 925 ? -13.266 -32.438 -2.143 1 92.69 925 LYS B CA 1
ATOM 15721 C C . LYS B 1 925 ? -12.812 -31.359 -1.183 1 92.69 925 LYS B C 1
ATOM 15723 O O . LYS B 1 925 ? -13.375 -31.203 -0.092 1 92.69 925 LYS B O 1
ATOM 15728 N N . ASP B 1 926 ? -11.852 -30.578 -1.585 1 89.31 926 ASP B N 1
ATOM 15729 C CA . ASP B 1 926 ? -11.297 -29.516 -0.745 1 89.31 926 ASP B CA 1
ATOM 15730 C C . ASP B 1 926 ? -12.344 -28.453 -0.444 1 89.31 926 ASP B C 1
ATOM 15732 O O . ASP B 1 926 ? -12.352 -27.859 0.643 1 89.31 926 ASP B O 1
ATOM 15736 N N . ILE B 1 927 ? -13.227 -28.172 -1.428 1 91.69 927 ILE B N 1
ATOM 15737 C CA . ILE B 1 927 ? -14.281 -27.188 -1.228 1 91.69 927 ILE B CA 1
ATOM 15738 C C . ILE B 1 927 ? -15.219 -27.656 -0.12 1 91.69 927 ILE B C 1
ATOM 15740 O O . ILE B 1 927 ? -15.664 -26.844 0.709 1 91.69 927 ILE B O 1
ATOM 15744 N N . CYS B 1 928 ? -15.469 -28.953 -0.114 1 93.44 928 CYS B N 1
ATOM 15745 C CA . CYS B 1 928 ? -16.328 -29.531 0.908 1 93.44 928 CYS B CA 1
ATOM 15746 C C . CYS B 1 928 ? -15.664 -29.469 2.279 1 93.44 928 CYS B C 1
ATOM 15748 O O . CYS B 1 928 ? -16.312 -29.156 3.275 1 93.44 928 CYS B O 1
ATOM 15750 N N . MET B 1 929 ? -14.383 -29.75 2.316 1 91.75 929 MET B N 1
ATOM 15751 C CA . MET B 1 929 ? -13.664 -29.719 3.586 1 91.75 929 MET B CA 1
ATOM 15752 C C . MET B 1 929 ? -13.57 -28.297 4.117 1 91.75 929 MET B C 1
ATOM 15754 O O . MET B 1 929 ? -13.625 -28.078 5.332 1 91.75 929 MET B O 1
ATOM 15758 N N . ASP B 1 930 ? -13.469 -27.281 3.271 1 90.06 930 ASP B N 1
ATOM 15759 C CA . ASP B 1 930 ? -13.367 -25.875 3.672 1 90.06 930 ASP B CA 1
ATOM 15760 C C . ASP B 1 930 ? -14.656 -25.406 4.332 1 90.06 930 ASP B C 1
ATOM 15762 O O . ASP B 1 930 ? -14.625 -24.734 5.363 1 90.06 930 ASP B O 1
ATOM 15766 N N . ILE B 1 931 ? -15.766 -25.75 3.734 1 93.31 931 ILE B N 1
ATOM 15767 C CA . ILE B 1 931 ? -17.031 -25.25 4.258 1 93.31 931 ILE B CA 1
ATOM 15768 C C . ILE B 1 931 ? -17.297 -25.844 5.641 1 93.31 931 ILE B C 1
ATOM 15770 O O . ILE B 1 931 ? -17.875 -25.188 6.508 1 93.31 931 ILE B O 1
ATOM 15774 N N . ILE B 1 932 ? -16.891 -27.109 5.902 1 92.81 932 ILE B N 1
ATOM 15775 C CA . ILE B 1 932 ? -17.062 -27.734 7.207 1 92.81 932 ILE B CA 1
ATOM 15776 C C . ILE B 1 932 ? -16.219 -27.016 8.25 1 92.81 932 ILE B C 1
ATOM 15778 O O . ILE B 1 932 ? -16.625 -26.875 9.406 1 92.81 932 ILE B O 1
ATOM 15782 N N . GLN B 1 933 ? -15.062 -26.578 7.836 1 90.25 933 GLN B N 1
ATOM 15783 C CA . GLN B 1 933 ? -14.211 -25.797 8.727 1 90.25 933 GLN B CA 1
ATOM 15784 C C . GLN B 1 933 ? -14.828 -24.438 9.047 1 90.25 933 GLN B C 1
ATOM 15786 O O . GLN B 1 933 ? -14.758 -23.969 10.18 1 90.25 933 GLN B O 1
ATOM 15791 N N . TYR B 1 934 ? -15.469 -23.844 8.016 1 91.31 934 TYR B N 1
ATOM 15792 C CA . TYR B 1 934 ? -15.984 -22.484 8.164 1 91.31 934 TYR B CA 1
ATOM 15793 C C . TYR B 1 934 ? -17.375 -22.5 8.805 1 91.31 934 TYR B C 1
ATOM 15795 O O . TYR B 1 934 ? -17.688 -21.625 9.625 1 91.31 934 TYR B O 1
ATOM 15803 N N . GLU B 1 935 ? -18.156 -23.469 8.367 1 92.38 935 GLU B N 1
ATOM 15804 C CA . GLU B 1 935 ? -19.5 -23.641 8.906 1 92.38 935 GLU B CA 1
ATOM 15805 C C . GLU B 1 935 ? -19.734 -25.078 9.375 1 92.38 935 GLU B C 1
ATOM 15807 O O . GLU B 1 935 ? -20.406 -25.859 8.695 1 92.38 935 GLU B O 1
ATOM 15812 N N . PRO B 1 936 ? -19.375 -25.359 10.609 1 91.12 936 PRO B N 1
ATOM 15813 C CA . PRO B 1 936 ? -19.453 -26.734 11.125 1 91.12 936 PRO B CA 1
ATOM 15814 C C . PRO B 1 936 ? -20.891 -27.25 11.18 1 91.12 936 PRO B C 1
ATOM 15816 O O . PRO B 1 936 ? -21.109 -28.469 11.18 1 91.12 936 PRO B O 1
ATOM 15819 N N . SER B 1 937 ? -21.875 -26.344 11.164 1 89.44 937 SER B N 1
ATOM 15820 C CA . SER B 1 937 ? -23.266 -26.766 11.227 1 89.44 937 SER B CA 1
ATOM 15821 C C . SER B 1 937 ? -23.703 -27.438 9.93 1 89.44 937 SER B C 1
ATOM 15823 O O . SER B 1 937 ? -24.703 -28.156 9.898 1 89.44 937 SER B O 1
ATOM 15825 N N . SER B 1 938 ? -22.922 -27.297 8.867 1 91.62 938 SER B N 1
ATOM 15826 C CA . SER B 1 938 ? -23.281 -27.844 7.562 1 91.62 938 SER B CA 1
ATOM 15827 C C . SER B 1 938 ? -22.703 -29.25 7.383 1 91.62 938 SER B C 1
ATOM 15829 O O . SER B 1 938 ? -22.75 -29.812 6.285 1 91.62 938 SER B O 1
ATOM 15831 N N . LEU B 1 939 ? -22.219 -29.984 8.336 1 94.25 939 LEU B N 1
ATOM 15832 C CA . LEU B 1 939 ? -21.516 -31.266 8.25 1 94.25 939 LEU B CA 1
ATOM 15833 C C . LEU B 1 939 ? -22.438 -32.344 7.672 1 94.25 939 LEU B C 1
ATOM 15835 O O . LEU B 1 939 ? -22.062 -33.031 6.723 1 94.25 939 LEU B O 1
ATOM 15839 N N . LYS B 1 940 ? -23.672 -32.438 8.156 1 93.69 940 LYS B N 1
ATOM 15840 C CA . LYS B 1 940 ? -24.578 -33.469 7.703 1 93.69 940 LYS B CA 1
ATOM 15841 C C . LYS B 1 940 ? -24.984 -33.25 6.246 1 93.69 940 LYS B C 1
ATOM 15843 O O . LYS B 1 940 ? -25 -34.188 5.457 1 93.69 940 LYS B O 1
ATOM 15848 N N . GLU B 1 941 ? -25.172 -32.062 5.918 1 94 941 GLU B N 1
ATOM 15849 C CA . GLU B 1 941 ? -25.562 -31.719 4.551 1 94 941 GLU B CA 1
ATOM 15850 C C . GLU B 1 941 ? -24.422 -31.984 3.572 1 94 941 GLU B C 1
ATOM 15852 O O . GLU B 1 941 ? -24.641 -32.531 2.486 1 94 941 GLU B O 1
ATOM 15857 N N . VAL B 1 942 ? -23.312 -31.688 3.912 1 95.31 942 VAL B N 1
ATOM 15858 C CA . VAL B 1 942 ? -22.141 -31.797 3.035 1 95.31 942 VAL B CA 1
ATOM 15859 C C . VAL B 1 942 ? -21.75 -33.281 2.898 1 95.31 942 VAL B C 1
ATOM 15861 O O . VAL B 1 942 ? -21.375 -33.719 1.815 1 95.31 942 VAL B O 1
ATOM 15864 N N . THR B 1 943 ? -21.812 -34.062 3.984 1 95.19 943 THR B N 1
ATOM 15865 C CA . THR B 1 943 ? -21.484 -35.469 3.914 1 95.19 943 THR B CA 1
ATOM 15866 C C . THR B 1 943 ? -22.484 -36.219 3.045 1 95.19 943 THR B C 1
ATOM 15868 O O . THR B 1 943 ? -22.125 -37.156 2.316 1 95.19 943 THR B O 1
ATOM 15871 N N . ASN B 1 944 ? -23.703 -35.781 3.088 1 94.25 944 ASN B N 1
ATOM 15872 C CA . ASN B 1 944 ? -24.719 -36.375 2.209 1 94.25 944 ASN B CA 1
ATOM 15873 C C . ASN B 1 944 ? -24.453 -36 0.747 1 94.25 944 ASN B C 1
ATOM 15875 O O . ASN B 1 944 ? -24.625 -36.844 -0.136 1 94.25 944 ASN B O 1
ATOM 15879 N N . LEU B 1 945 ? -24.109 -34.844 0.593 1 94.5 945 LEU B N 1
ATOM 15880 C CA . LEU B 1 945 ? -23.781 -34.406 -0.758 1 94.5 945 LEU B CA 1
ATOM 15881 C C . LEU B 1 945 ? -22.578 -35.188 -1.305 1 94.5 945 LEU B C 1
ATOM 15883 O O . LEU B 1 945 ? -22.562 -35.562 -2.473 1 94.5 945 LEU B O 1
ATOM 15887 N N . MET B 1 946 ? -21.547 -35.375 -0.513 1 95 946 MET B N 1
ATOM 15888 C CA . MET B 1 946 ? -20.359 -36.125 -0.922 1 95 946 MET B CA 1
ATOM 15889 C C . MET B 1 946 ? -20.703 -37.562 -1.283 1 95 946 MET B C 1
ATOM 15891 O O . MET B 1 946 ? -20.203 -38.094 -2.27 1 95 946 MET B O 1
ATOM 15895 N N . THR B 1 947 ? -21.594 -38.125 -0.532 1 94.25 947 THR B N 1
ATOM 15896 C CA . THR B 1 947 ? -22.016 -39.5 -0.795 1 94.25 947 THR B CA 1
ATOM 15897 C C . THR B 1 947 ? -22.844 -39.562 -2.074 1 94.25 947 THR B C 1
ATOM 15899 O O . THR B 1 947 ? -22.688 -40.5 -2.869 1 94.25 947 THR B O 1
ATOM 15902 N N . GLU B 1 948 ? -23.625 -38.594 -2.264 1 92.94 948 GLU B N 1
ATOM 15903 C CA . GLU B 1 948 ? -24.453 -38.531 -3.461 1 92.94 948 GLU B CA 1
ATOM 15904 C C . GLU B 1 948 ? -23.609 -38.406 -4.723 1 92.94 948 GLU B C 1
ATOM 15906 O O . GLU B 1 948 ? -23.906 -39.031 -5.742 1 92.94 948 GLU B O 1
ATOM 15911 N N . LYS B 1 949 ? -22.625 -37.656 -4.703 1 94.94 949 LYS B N 1
ATOM 15912 C CA . LYS B 1 949 ? -21.781 -37.406 -5.863 1 94.94 949 LYS B CA 1
ATOM 15913 C C . LYS B 1 949 ? -20.594 -38.375 -5.898 1 94.94 949 LYS B C 1
ATOM 15915 O O . LYS B 1 949 ? -19.781 -38.344 -6.82 1 94.94 949 LYS B O 1
ATOM 15920 N N . ASP B 1 950 ? -20.469 -39.219 -4.941 1 94.38 950 ASP B N 1
ATOM 15921 C CA . ASP B 1 950 ? -19.484 -40.312 -4.84 1 94.38 950 ASP B CA 1
ATOM 15922 C C . ASP B 1 950 ? -18.094 -39.75 -4.562 1 94.38 950 ASP B C 1
ATOM 15924 O O . ASP B 1 950 ? -17.109 -40.219 -5.117 1 94.38 950 ASP B O 1
ATOM 15928 N N . LEU B 1 951 ? -18.031 -38.594 -3.896 1 95.31 951 LEU B N 1
ATOM 15929 C CA . LEU B 1 951 ? -16.734 -38.125 -3.406 1 95.31 951 LEU B CA 1
ATOM 15930 C C . LEU B 1 951 ? -16.234 -38.969 -2.25 1 95.31 951 LEU B C 1
ATOM 15932 O O . LEU B 1 951 ? -17.047 -39.469 -1.451 1 95.31 951 LEU B O 1
ATOM 15936 N N . ARG B 1 952 ? -15.016 -39.125 -2.127 1 94.94 952 ARG B N 1
ATOM 15937 C CA . ARG B 1 952 ? -14.477 -40.094 -1.164 1 94.94 952 ARG B CA 1
ATOM 15938 C C . ARG B 1 952 ? -14.711 -39.625 0.267 1 94.94 952 ARG B C 1
ATOM 15940 O O . ARG B 1 952 ? -14.336 -38.5 0.624 1 94.94 952 ARG B O 1
ATOM 15947 N N . LEU B 1 953 ? -15.461 -40.406 0.949 1 93.75 953 LEU B N 1
ATOM 15948 C CA . LEU B 1 953 ? -15.68 -40.219 2.377 1 93.75 953 LEU B CA 1
ATOM 15949 C C . LEU B 1 953 ? -15.055 -41.344 3.193 1 93.75 953 LEU B C 1
ATOM 15951 O O . LEU B 1 953 ? -15.5 -42.469 3.107 1 93.75 953 LEU B O 1
ATOM 15955 N N . ARG B 1 954 ? -14.055 -41.094 3.982 1 91.94 954 ARG B N 1
ATOM 15956 C CA . ARG B 1 954 ? -13.312 -42.125 4.703 1 91.94 954 ARG B CA 1
ATOM 15957 C C . ARG B 1 954 ? -13.898 -42.344 6.094 1 91.94 954 ARG B C 1
ATOM 15959 O O . ARG B 1 954 ? -13.742 -43.406 6.672 1 91.94 954 ARG B O 1
ATOM 15966 N N . PHE B 1 955 ? -14.422 -41.25 6.621 1 91.88 955 PHE B N 1
ATOM 15967 C CA . PHE B 1 955 ? -14.922 -41.281 7.988 1 91.88 955 PHE B CA 1
ATOM 15968 C C . PHE B 1 955 ? -16.422 -41.031 8.031 1 91.88 955 PHE B C 1
ATOM 15970 O O . PHE B 1 955 ? -16.844 -39.875 8.258 1 91.88 955 PHE B O 1
ATOM 15977 N N . PRO B 1 956 ? -17.234 -42.062 7.906 1 91.56 956 PRO B N 1
ATOM 15978 C CA . PRO B 1 956 ? -18.672 -41.844 7.98 1 91.56 956 PRO B CA 1
ATOM 15979 C C . PRO B 1 956 ? -19.125 -41.312 9.336 1 91.56 956 PRO B C 1
ATOM 15981 O O . PRO B 1 956 ? -18.484 -41.594 10.359 1 91.56 956 PRO B O 1
ATOM 15984 N N . LEU B 1 957 ? -20.203 -40.625 9.352 1 92.25 957 LEU B N 1
ATOM 15985 C CA . LEU B 1 957 ? -20.703 -40 10.562 1 92.25 957 LEU B CA 1
ATOM 15986 C C . LEU B 1 957 ? -21.094 -41.031 11.609 1 92.25 957 LEU B C 1
ATOM 15988 O O . LEU B 1 957 ? -20.938 -40.812 12.805 1 92.25 957 LEU B O 1
ATOM 15992 N N . GLU B 1 958 ? -21.531 -42.125 11.133 1 87.88 958 GLU B N 1
ATOM 15993 C CA . GLU B 1 958 ? -21.953 -43.188 12.031 1 87.88 958 GLU B CA 1
ATOM 15994 C C . GLU B 1 958 ? -20.781 -43.75 12.828 1 87.88 958 GLU B C 1
ATOM 15996 O O . GLU B 1 958 ? -20.922 -44.094 14.008 1 87.88 958 GLU B O 1
ATOM 16001 N N . GLU B 1 959 ? -19.688 -43.812 12.188 1 88 959 GLU B N 1
ATOM 16002 C CA . GLU B 1 959 ? -18.5 -44.312 12.867 1 88 959 GLU B CA 1
ATOM 16003 C C . GLU B 1 959 ? -18.078 -43.344 13.992 1 88 959 GLU B C 1
ATOM 16005 O O . GLU B 1 959 ? -17.609 -43.812 15.047 1 88 959 GLU B O 1
ATOM 16010 N N . LEU B 1 960 ? -18.188 -42.125 13.727 1 89 960 LEU B N 1
ATOM 16011 C CA . LEU B 1 960 ? -17.797 -41.156 14.734 1 89 960 LEU B CA 1
ATOM 16012 C C . LEU B 1 960 ? -18.734 -41.219 15.938 1 89 960 LEU B C 1
ATOM 16014 O O . LEU B 1 960 ? -18.281 -41.125 17.078 1 89 960 LEU B O 1
ATOM 16018 N N . GLU B 1 961 ? -19.969 -41.344 15.672 1 87 961 GLU B N 1
ATOM 16019 C CA . GLU B 1 961 ? -20.938 -41.469 16.766 1 87 961 GLU B CA 1
ATOM 16020 C C . GLU B 1 961 ? -20.625 -42.688 17.641 1 87 961 GLU B C 1
ATOM 16022 O O . GLU B 1 961 ? -20.703 -42.594 18.875 1 87 961 GLU B O 1
ATOM 16027 N N . LEU B 1 962 ? -20.188 -43.719 17.031 1 85.06 962 LEU B N 1
ATOM 16028 C CA . LEU B 1 962 ? -19.875 -44.938 17.766 1 85.06 962 LEU B CA 1
ATOM 16029 C C . LEU B 1 962 ? -18.594 -44.781 18.578 1 85.06 962 LEU B C 1
ATOM 16031 O O . LEU B 1 962 ? -18.516 -45.25 19.703 1 85.06 962 LEU B O 1
ATOM 16035 N N . LEU B 1 963 ? -17.641 -44.156 18 1 84.12 963 LEU B N 1
ATOM 16036 C CA . LEU B 1 963 ? -16.359 -43.969 18.656 1 84.12 963 LEU B CA 1
ATOM 16037 C C . LEU B 1 963 ? -16.5 -43.031 19.875 1 84.12 963 LEU B C 1
ATOM 16039 O O . LEU B 1 963 ? -15.844 -43.219 20.891 1 84.12 963 LEU B O 1
ATOM 16043 N N . LEU B 1 964 ? -17.297 -42.094 19.688 1 85 964 LEU B N 1
ATOM 16044 C CA . LEU B 1 964 ? -17.484 -41.156 20.797 1 85 964 LEU B CA 1
ATOM 16045 C C . LEU B 1 964 ? -18.297 -41.812 21.922 1 85 964 LEU B C 1
ATOM 16047 O O . LEU B 1 964 ? -18.078 -41.5 23.094 1 85 964 LEU B O 1
ATOM 16051 N N . GLU B 1 965 ? -19.234 -42.625 21.562 1 76.44 965 GLU B N 1
ATOM 16052 C CA . GLU B 1 965 ? -20 -43.375 22.562 1 76.44 965 GLU B CA 1
ATOM 16053 C C . GLU B 1 965 ? -19.109 -44.344 23.344 1 76.44 965 GLU B C 1
ATOM 16055 O O . GLU B 1 965 ? -19.234 -44.469 24.562 1 76.44 965 GLU B O 1
ATOM 16060 N N . THR B 1 966 ? -18.234 -44.906 22.688 1 72.69 966 THR B N 1
ATOM 16061 C CA . THR B 1 966 ? -17.328 -45.844 23.328 1 72.69 966 THR B CA 1
ATOM 16062 C C . THR B 1 966 ? -16.359 -45.094 24.25 1 72.69 966 THR B C 1
ATOM 16064 O O . THR B 1 966 ? -16.016 -45.625 25.328 1 72.69 966 THR B O 1
ATOM 16067 N N . GLU B 1 967 ? -15.898 -43.938 23.859 1 71.38 967 GLU B N 1
ATOM 16068 C CA . GLU B 1 967 ? -14.984 -43.156 24.703 1 71.38 967 GLU B CA 1
ATOM 16069 C C . GLU B 1 967 ? -15.672 -42.688 25.969 1 71.38 967 GLU B C 1
ATOM 16071 O O . GLU B 1 967 ? -15.062 -42.656 27.031 1 71.38 967 GLU B O 1
ATOM 16076 N N . LYS B 1 968 ? -16.938 -42.312 25.75 1 67.88 968 LYS B N 1
ATOM 16077 C CA . LYS B 1 968 ? -17.703 -41.906 26.938 1 67.88 968 LYS B CA 1
ATOM 16078 C C . LYS B 1 968 ? -17.891 -43.094 27.891 1 67.88 968 LYS B C 1
ATOM 16080 O O . LYS B 1 968 ? -17.812 -42.906 29.109 1 67.88 968 LYS B O 1
ATOM 16085 N N . GLU B 1 969 ? -18.078 -44.25 27.312 1 61.16 969 GLU B N 1
ATOM 16086 C CA . GLU B 1 969 ? -18.234 -45.438 28.109 1 61.16 969 GLU B CA 1
ATOM 16087 C C . GLU B 1 969 ? -16.922 -45.844 28.797 1 61.16 969 GLU B C 1
ATOM 16089 O O . GLU B 1 969 ? -16.922 -46.219 29.969 1 61.16 969 GLU B O 1
ATOM 16094 N N . GLU B 1 970 ? -15.883 -45.562 28.094 1 60 970 GLU B N 1
ATOM 16095 C CA . GLU B 1 970 ? -14.578 -45.875 28.672 1 60 970 GLU B CA 1
ATOM 16096 C C . GLU B 1 970 ? -14.188 -44.875 29.75 1 60 970 GLU B C 1
ATOM 16098 O O . GLU B 1 970 ? -13.602 -45.25 30.766 1 60 970 GLU B O 1
ATOM 16103 N N . ASN B 1 971 ? -14.398 -43.625 29.5 1 56.41 971 ASN B N 1
ATOM 16104 C CA . ASN B 1 971 ? -14.156 -42.625 30.531 1 56.41 971 ASN B CA 1
ATOM 16105 C C . ASN B 1 971 ? -15.094 -42.781 31.719 1 56.41 971 ASN B C 1
ATOM 16107 O O . ASN B 1 971 ? -14.734 -42.5 32.844 1 56.41 971 ASN B O 1
ATOM 16111 N N . ALA B 1 972 ? -16.219 -43.188 31.391 1 53.09 972 ALA B N 1
ATOM 16112 C CA . ALA B 1 972 ? -17.125 -43.5 32.469 1 53.09 972 ALA B CA 1
ATOM 16113 C C . ALA B 1 972 ? -16.641 -44.719 33.281 1 53.09 972 ALA B C 1
ATOM 16115 O O . ALA B 1 972 ? -16.734 -44.75 34.5 1 53.09 972 ALA B O 1
ATOM 16116 N N . ASP B 1 973 ? -16.125 -45.75 32.656 1 48.88 973 ASP B N 1
ATOM 16117 C CA . ASP B 1 973 ? -15.555 -46.906 33.344 1 48.88 973 ASP B CA 1
ATOM 16118 C C . ASP B 1 973 ? -14.219 -46.562 34 1 48.88 973 ASP B C 1
ATOM 16120 O O . ASP B 1 973 ? -13.883 -47.094 35.031 1 48.88 973 ASP B O 1
ATOM 16124 N N . GLY B 1 974 ? -13.398 -45.594 33.344 1 40.41 974 GLY B N 1
ATOM 16125 C CA . GLY B 1 974 ? -12.18 -45.156 34 1 40.41 974 GLY B CA 1
ATOM 16126 C C . GLY B 1 974 ? -12.438 -44.25 35.188 1 40.41 974 GLY B C 1
ATOM 16127 O O . GLY B 1 974 ? -11.617 -44.188 36.125 1 40.41 974 GLY B O 1
ATOM 16128 N N . LEU B 1 975 ? -13.344 -43.344 35.062 1 41.19 975 LEU B N 1
ATOM 16129 C CA . LEU B 1 975 ? -13.711 -42.562 36.25 1 41.19 975 LEU B CA 1
ATOM 16130 C C . LEU B 1 975 ? -14.094 -43.5 37.406 1 41.19 975 LEU B C 1
ATOM 16132 O O . LEU B 1 975 ? -14.07 -43.094 38.562 1 41.19 975 LEU B O 1
ATOM 16136 N N . HIS B 1 976 ? -14.594 -44.719 37.156 1 36.31 976 HIS B N 1
ATOM 16137 C CA . HIS B 1 976 ? -14.766 -45.531 38.344 1 36.31 976 HIS B CA 1
ATOM 16138 C C . HIS B 1 976 ? -13.43 -45.875 39 1 36.31 976 HIS B C 1
ATOM 16140 O O . HIS B 1 976 ? -13.383 -46.25 40.188 1 36.31 976 HIS B O 1
ATOM 16146 N N . GLN B 1 977 ? -12.336 -46 38.188 1 34.09 977 GLN B N 1
ATOM 16147 C CA . GLN B 1 977 ? -11.125 -46.312 38.938 1 34.09 977 GLN B CA 1
ATOM 16148 C C . GLN B 1 977 ? -10.484 -45.031 39.5 1 34.09 977 GLN B C 1
ATOM 16150 O O . GLN B 1 977 ? -9.836 -45.062 40.531 1 34.09 977 GLN B O 1
ATOM 16155 N N . VAL B 1 978 ? -10.211 -44 38.625 1 34.19 978 VAL B N 1
ATOM 16156 C CA . VAL B 1 978 ? -9.398 -42.875 39.125 1 34.19 978 VAL B CA 1
ATOM 16157 C C . VAL B 1 978 ? -10.258 -41.969 40 1 34.19 978 VAL B C 1
ATOM 16159 O O . VAL B 1 978 ? -9.875 -40.812 40.25 1 34.19 978 VAL B O 1
ATOM 16162 N N . GLN B 1 979 ? -11.367 -42.312 40.656 1 29.66 979 GLN B N 1
ATOM 16163 C CA . GLN B 1 979 ? -12.008 -41.375 41.562 1 29.66 979 GLN B CA 1
ATOM 16164 C C . GLN B 1 979 ? -11 -40.812 42.562 1 29.66 979 GLN B C 1
ATOM 16166 O O . GLN B 1 979 ? -11.375 -40.125 43.5 1 29.66 979 GLN B O 1
ATOM 16171 N N . ILE B 1 980 ? -9.742 -41.438 42.719 1 27.69 980 ILE B N 1
ATOM 16172 C CA . ILE B 1 980 ? -9.148 -40.781 43.875 1 27.69 980 ILE B CA 1
ATOM 16173 C C . ILE B 1 980 ? -8.867 -39.312 43.562 1 27.69 980 ILE B C 1
ATOM 16175 O O . ILE B 1 980 ? -9.227 -38.438 44.344 1 27.69 980 ILE B O 1
ATOM 16179 N N . GLY B 1 981 ? -7.543 -38.906 43.094 1 25.72 981 GLY B N 1
ATOM 16180 C CA . GLY B 1 981 ? -7.039 -37.594 43.406 1 25.72 981 GLY B CA 1
ATOM 16181 C C . GLY B 1 981 ? -7.609 -36.5 42.5 1 25.72 981 GLY B C 1
ATOM 16182 O O . GLY B 1 981 ? -7.879 -36.75 41.344 1 25.72 981 GLY B O 1
ATOM 16183 N N . ASN B 1 982 ? -8.32 -35.438 42.938 1 24.7 982 ASN B N 1
ATOM 16184 C CA . ASN B 1 982 ? -9.172 -34.312 42.5 1 24.7 982 ASN B CA 1
ATOM 16185 C C . ASN B 1 982 ? -8.398 -33.344 41.625 1 24.7 982 ASN B C 1
ATOM 16187 O O . ASN B 1 982 ? -8.844 -32.219 41.406 1 24.7 982 ASN B O 1
ATOM 16191 N N . LYS B 1 983 ? -6.906 -33.312 41.562 1 24.73 983 LYS B N 1
ATOM 16192 C CA . LYS B 1 983 ? -6.449 -31.938 41.312 1 24.73 983 LYS B CA 1
ATOM 16193 C C . LYS B 1 983 ? -6.805 -31.5 39.875 1 24.73 983 LYS B C 1
ATOM 16195 O O . LYS B 1 983 ? -6.75 -32.312 38.938 1 24.73 983 LYS B O 1
ATOM 16200 N N . ASN B 1 984 ? -7.461 -30.406 39.688 1 23.06 984 ASN B N 1
ATOM 16201 C CA . ASN B 1 984 ? -8.07 -29.516 38.688 1 23.06 984 ASN B CA 1
ATOM 16202 C C . ASN B 1 984 ? -7.062 -29.094 37.625 1 23.06 984 ASN B C 1
ATOM 16204 O O . ASN B 1 984 ? -6.605 -27.953 37.625 1 23.06 984 ASN B O 1
ATOM 16208 N N . ASP B 1 985 ? -5.961 -29.844 37.344 1 25.02 985 ASP B N 1
ATOM 16209 C CA . ASP B 1 985 ? -5.004 -29.141 36.5 1 25.02 985 ASP B CA 1
ATOM 16210 C C . ASP B 1 985 ? -5.625 -28.781 35.156 1 25.02 985 ASP B C 1
ATOM 16212 O O . ASP B 1 985 ? -6.246 -29.625 34.5 1 25.02 985 ASP B O 1
ATOM 16216 N N . SER B 1 986 ? -5.957 -27.469 35 1 25.8 986 SER B N 1
ATOM 16217 C CA . SER B 1 986 ? -6.465 -26.719 33.875 1 25.8 986 SER B CA 1
ATOM 16218 C C . SER B 1 986 ? -5.688 -27.047 32.594 1 25.8 986 SER B C 1
ATOM 16220 O O . SER B 1 986 ? -4.453 -27.031 32.594 1 25.8 986 SER B O 1
ATOM 16222 N N . PHE B 1 987 ? -6.285 -27.859 31.734 1 25.22 987 PHE B N 1
ATOM 16223 C CA . PHE B 1 987 ? -5.871 -28.391 30.438 1 25.22 987 PHE B CA 1
ATOM 16224 C C . PHE B 1 987 ? -5.508 -27.281 29.469 1 25.22 987 PHE B C 1
ATOM 16226 O O . PHE B 1 987 ? -6.379 -26.531 29.016 1 25.22 987 PHE B O 1
ATOM 16233 N N . VAL B 1 988 ? -4.391 -26.516 29.859 1 29.25 988 VAL B N 1
ATOM 16234 C CA . VAL B 1 988 ? -3.75 -25.656 28.875 1 29.25 988 VAL B CA 1
ATOM 16235 C C . VAL B 1 988 ? -3.533 -26.438 27.578 1 29.25 988 VAL B C 1
ATOM 16237 O O . VAL B 1 988 ? -2.588 -27.234 27.469 1 29.25 988 VAL B O 1
ATOM 16240 N N . ASP B 1 989 ? -4.59 -26.953 27 1 27 989 ASP B N 1
ATOM 16241 C CA . ASP B 1 989 ? -4.656 -28.078 26.047 1 27 989 ASP B CA 1
ATOM 16242 C C . ASP B 1 989 ? -4.223 -27.641 24.656 1 27 989 ASP B C 1
ATOM 16244 O O . ASP B 1 989 ? -4.066 -28.469 23.766 1 27 989 ASP B O 1
ATOM 16248 N N . ALA B 1 990 ? -4.395 -26.344 24.375 1 30.16 990 ALA B N 1
ATOM 16249 C CA . ALA B 1 990 ? -4.316 -26.156 22.922 1 30.16 990 ALA B CA 1
ATOM 16250 C C . ALA B 1 990 ? -2.902 -26.406 22.422 1 30.16 990 ALA B C 1
ATOM 16252 O O . ALA B 1 990 ? -2.715 -26.828 21.281 1 30.16 990 ALA B O 1
ATOM 16253 N N . THR B 1 991 ? -1.796 -26.141 23.234 1 31.94 991 THR B N 1
ATOM 16254 C CA . THR B 1 991 ? -0.395 -26.281 22.844 1 31.94 991 THR B CA 1
ATOM 16255 C C . THR B 1 991 ? -0.002 -27.75 22.719 1 31.94 991 THR B C 1
ATOM 16257 O O . THR B 1 991 ? 1.074 -28.062 22.219 1 31.94 991 THR B O 1
ATOM 16260 N N . ALA B 1 992 ? -0.731 -28.641 23.281 1 30.41 992 ALA B N 1
ATOM 16261 C CA . ALA B 1 992 ? -0.332 -30.047 23.328 1 30.41 992 ALA B CA 1
ATOM 16262 C C . ALA B 1 992 ? -0.43 -30.688 21.953 1 30.41 992 ALA B C 1
ATOM 16264 O O . ALA B 1 992 ? 0.371 -31.562 21.609 1 30.41 992 ALA B O 1
ATOM 16265 N N . TYR B 1 993 ? -1.428 -30.234 21.203 1 29.39 993 TYR B N 1
ATOM 16266 C CA . TYR B 1 993 ? -1.633 -30.875 19.891 1 29.39 993 TYR B CA 1
ATOM 16267 C C . TYR B 1 993 ? -0.482 -30.547 18.953 1 29.39 993 TYR B C 1
ATOM 16269 O O . TYR B 1 993 ? 0.001 -31.422 18.234 1 29.39 993 TYR B O 1
ATOM 16277 N N . ALA B 1 994 ? 0.02 -29.359 18.922 1 34.41 994 ALA B N 1
ATOM 16278 C CA . ALA B 1 994 ? 1.154 -29 18.078 1 34.41 994 ALA B CA 1
ATOM 16279 C C . ALA B 1 994 ? 2.402 -29.781 18.469 1 34.41 994 ALA B C 1
ATOM 16281 O O . ALA B 1 994 ? 3.176 -30.219 17.609 1 34.41 994 ALA B O 1
ATOM 16282 N N . GLU B 1 995 ? 2.594 -30.094 19.766 1 35.38 995 GLU B N 1
ATOM 16283 C CA . GLU B 1 995 ? 3.748 -30.844 20.266 1 35.38 995 GLU B CA 1
ATOM 16284 C C . GLU B 1 995 ? 3.654 -32.312 19.891 1 35.38 995 GLU B C 1
ATOM 16286 O O . GLU B 1 995 ? 4.66 -32.938 19.562 1 35.38 995 GLU B O 1
ATOM 16291 N N . ALA B 1 996 ? 2.48 -32.875 19.891 1 31.89 996 ALA B N 1
ATOM 16292 C CA . ALA B 1 996 ? 2.352 -34.312 19.578 1 31.89 996 ALA B CA 1
ATOM 16293 C C . ALA B 1 996 ? 2.602 -34.562 18.094 1 31.89 996 ALA B C 1
ATOM 16295 O O . ALA B 1 996 ? 3.223 -35.562 17.719 1 31.89 996 ALA B O 1
ATOM 16296 N N . LEU B 1 997 ? 2.15 -33.656 17.234 1 33.53 997 LEU B N 1
ATOM 16297 C CA . LEU B 1 997 ? 2.422 -33.844 15.82 1 33.53 997 LEU B CA 1
ATOM 16298 C C . LEU B 1 997 ? 3.918 -33.75 15.531 1 33.53 997 LEU B C 1
ATOM 16300 O O . LEU B 1 997 ? 4.441 -34.469 14.68 1 33.53 997 LEU B O 1
ATOM 16304 N N . LYS B 1 998 ? 4.742 -32.969 16.266 1 37.69 998 LYS B N 1
ATOM 16305 C CA . LYS B 1 998 ? 6.191 -32.875 16.156 1 37.69 998 LYS B CA 1
ATOM 16306 C C . LYS B 1 998 ? 6.879 -34.188 16.516 1 37.69 998 LYS B C 1
ATOM 16308 O O . LYS B 1 998 ? 7.93 -34.5 15.961 1 37.69 998 LYS B O 1
ATOM 16313 N N . SER B 1 999 ? 6.398 -34.938 17.484 1 34.22 999 SER B N 1
ATOM 16314 C CA . SER B 1 999 ? 7.074 -36.156 17.906 1 34.22 999 SER B CA 1
ATOM 16315 C C . SER B 1 999 ? 6.992 -37.25 16.828 1 34.22 999 SER B C 1
ATOM 16317 O O . SER B 1 999 ? 7.844 -38.125 16.766 1 34.22 999 SER B O 1
ATOM 16319 N N . LEU B 1 1000 ? 5.984 -37.312 16.094 1 31.97 1000 LEU B N 1
ATOM 16320 C CA . LEU B 1 1000 ? 5.824 -38.406 15.125 1 31.97 1000 LEU B CA 1
ATOM 16321 C C . LEU B 1 1000 ? 6.812 -38.25 13.977 1 31.97 1000 LEU B C 1
ATOM 16323 O O . LEU B 1 1000 ? 7.176 -39.25 13.336 1 31.97 1000 LEU B O 1
ATOM 16327 N N . THR B 1 1001 ? 7.383 -37.094 13.711 1 33.34 1001 THR B N 1
ATOM 16328 C CA . THR B 1 1001 ? 8.312 -36.969 12.602 1 33.34 1001 THR B CA 1
ATOM 16329 C C . THR B 1 1001 ? 9.664 -37.594 12.945 1 33.34 1001 THR B C 1
ATOM 16331 O O . THR B 1 1001 ? 10.484 -37.844 12.062 1 33.34 1001 THR B O 1
ATOM 16334 N N . SER B 1 1002 ? 10.016 -37.844 14.188 1 32.53 1002 SER B N 1
ATOM 16335 C CA . SER B 1 1002 ? 11.352 -38.375 14.508 1 32.53 1002 SER B CA 1
ATOM 16336 C C . SER B 1 1002 ? 11.477 -39.844 14.156 1 32.53 1002 SER B C 1
ATOM 16338 O O . SER B 1 1002 ? 12.555 -40.312 13.766 1 32.53 1002 SER B O 1
ATOM 16340 N N . GLU B 1 1003 ? 10.469 -40.719 14.352 1 31.47 1003 GLU B N 1
ATOM 16341 C CA . GLU B 1 1003 ? 10.703 -42.156 14.273 1 31.47 1003 GLU B CA 1
ATOM 16342 C C . GLU B 1 1003 ? 10.836 -42.594 12.82 1 31.47 1003 GLU B C 1
ATOM 16344 O O . GLU B 1 1003 ? 11.391 -43.656 12.555 1 31.47 1003 GLU B O 1
ATOM 16349 N N . SER B 1 1004 ? 10.328 -41.906 11.914 1 31.06 1004 SER B N 1
ATOM 16350 C CA . SER B 1 1004 ? 10.375 -42.438 10.555 1 31.06 1004 SER B CA 1
ATOM 16351 C C . SER B 1 1004 ? 11.789 -42.344 9.977 1 31.06 1004 SER B C 1
ATOM 16353 O O . SER B 1 1004 ? 12.023 -42.75 8.836 1 31.06 1004 SER B O 1
ATOM 16355 N N . GLU B 1 1005 ? 12.766 -41.844 10.664 1 31.34 1005 GLU B N 1
ATOM 16356 C CA . GLU B 1 1005 ? 14.133 -41.719 10.172 1 31.34 1005 GLU B CA 1
ATOM 16357 C C . GLU B 1 1005 ? 14.797 -43.094 10.07 1 31.34 1005 GLU B C 1
ATOM 16359 O O . GLU B 1 1005 ? 15.688 -43.281 9.242 1 31.34 1005 GLU B O 1
ATOM 16364 N N . ASP B 1 1006 ? 14.453 -44.094 10.883 1 31.44 1006 ASP B N 1
ATOM 16365 C CA . ASP B 1 1006 ? 15.289 -45.281 11.016 1 31.44 1006 ASP B CA 1
ATOM 16366 C C . ASP B 1 1006 ? 15.094 -46.219 9.828 1 31.44 1006 ASP B C 1
ATOM 16368 O O . ASP B 1 1006 ? 15.969 -47.031 9.516 1 31.44 1006 ASP B O 1
ATOM 16372 N N . ASN B 1 1007 ? 13.961 -46.25 9.203 1 31.17 1007 ASN B N 1
ATOM 16373 C CA . ASN B 1 1007 ? 13.758 -47.375 8.312 1 31.17 1007 ASN B CA 1
ATOM 16374 C C . ASN B 1 1007 ? 14.484 -47.188 6.98 1 31.17 1007 ASN B C 1
ATOM 16376 O O . ASN B 1 1007 ? 14.477 -48.094 6.129 1 31.17 1007 ASN B O 1
ATOM 16380 N N . PHE B 1 1008 ? 14.852 -46.031 6.602 1 31.2 1008 PHE B N 1
ATOM 16381 C CA . PHE B 1 1008 ? 15.477 -45.938 5.285 1 31.2 1008 PHE B CA 1
ATOM 16382 C C . PHE B 1 1008 ? 16.891 -46.5 5.32 1 31.2 1008 PHE B C 1
ATOM 16384 O O . PHE B 1 1008 ? 17.516 -46.688 4.273 1 31.2 1008 PHE B O 1
ATOM 16391 N N . SER B 1 1009 ? 17.516 -46.656 6.5 1 32.28 1009 SER B N 1
ATOM 16392 C CA . SER B 1 1009 ? 18.906 -47.125 6.508 1 32.28 1009 SER B CA 1
ATOM 16393 C C . SER B 1 1009 ? 18.984 -48.594 6.062 1 32.28 1009 SER B C 1
ATOM 16395 O O . SER B 1 1009 ? 20.047 -49.062 5.645 1 32.28 1009 SER B O 1
ATOM 16397 N N . GLU B 1 1010 ? 18 -49.375 6.344 1 32.28 1010 GLU B N 1
ATOM 16398 C CA . GLU B 1 1010 ? 18.156 -50.812 6.109 1 32.28 1010 GLU B CA 1
ATOM 16399 C C . GLU B 1 1010 ? 18.156 -51.125 4.617 1 32.28 1010 GLU B C 1
ATOM 16401 O O . GLU B 1 1010 ? 18.672 -52.156 4.199 1 32.28 1010 GLU B O 1
ATOM 16406 N N . ASP B 1 1011 ? 17.547 -50.281 3.869 1 31.11 1011 ASP B N 1
ATOM 16407 C CA . ASP B 1 1011 ? 17.438 -50.75 2.486 1 31.11 1011 ASP B CA 1
ATOM 16408 C C . ASP B 1 1011 ? 18.797 -50.719 1.788 1 31.11 1011 ASP B C 1
ATOM 16410 O O . ASP B 1 1011 ? 18.984 -51.406 0.787 1 31.11 1011 ASP B O 1
ATOM 16414 N N . PHE B 1 1012 ? 19.75 -49.844 2.199 1 31.34 1012 PHE B N 1
ATOM 16415 C CA . PHE B 1 1012 ? 20.984 -49.75 1.439 1 31.34 1012 PHE B CA 1
ATOM 16416 C C . PHE B 1 1012 ? 21.969 -50.812 1.909 1 31.34 1012 PHE B C 1
ATOM 16418 O O . PHE B 1 1012 ? 23.016 -51.031 1.281 1 31.34 1012 PHE B O 1
ATOM 16425 N N . GLN B 1 1013 ? 21.891 -51.375 3.156 1 29.75 1013 GLN B N 1
ATOM 16426 C CA . GLN B 1 1013 ? 23 -52.219 3.588 1 29.75 1013 GLN B CA 1
ATOM 16427 C C . GLN B 1 1013 ? 23.016 -53.562 2.836 1 29.75 1013 GLN B C 1
ATOM 16429 O O . GLN B 1 1013 ? 24.016 -54.281 2.848 1 29.75 1013 GLN B O 1
ATOM 16434 N N . GLN B 1 1014 ? 21.891 -54.062 2.379 1 29.86 1014 GLN B N 1
ATOM 16435 C CA . GLN B 1 1014 ? 22 -55.469 2.018 1 29.86 1014 GLN B CA 1
ATOM 16436 C C . GLN B 1 1014 ? 22.812 -55.625 0.744 1 29.86 1014 GLN B C 1
ATOM 16438 O O . GLN B 1 1014 ? 23.328 -56.719 0.476 1 29.86 1014 GLN B O 1
ATOM 16443 N N . ASP B 1 1015 ? 22.891 -54.688 -0.159 1 28.91 1015 ASP B N 1
ATOM 16444 C CA . ASP B 1 1015 ? 23.469 -55.188 -1.407 1 28.91 1015 ASP B CA 1
ATOM 16445 C C . ASP B 1 1015 ? 25 -55.25 -1.31 1 28.91 1015 ASP B C 1
ATOM 16447 O O . ASP B 1 1015 ? 25.672 -55.656 -2.27 1 28.91 1015 ASP B O 1
ATOM 16451 N N . SER B 1 1016 ? 25.672 -54.688 -0.268 1 29.47 1016 SER B N 1
ATOM 16452 C CA . SER B 1 1016 ? 27.125 -54.781 -0.421 1 29.47 1016 SER B CA 1
ATOM 16453 C C . SER B 1 1016 ? 27.625 -56.188 -0.093 1 29.47 1016 SER B C 1
ATOM 16455 O O . SER B 1 1016 ? 28.812 -56.469 -0.205 1 29.47 1016 SER B O 1
ATOM 16457 N N . GLU B 1 1017 ? 26.922 -57.031 0.722 1 27.94 1017 GLU B N 1
ATOM 16458 C CA . GLU B 1 1017 ? 27.672 -58.219 1.097 1 27.94 1017 GLU B CA 1
ATOM 16459 C C . GLU B 1 1017 ? 27.797 -59.219 -0.073 1 27.94 1017 GLU B C 1
ATOM 16461 O O . GLU B 1 1017 ? 28.609 -60.125 -0.046 1 27.94 1017 GLU B O 1
ATOM 16466 N N . GLU B 1 1018 ? 26.812 -59.281 -0.987 1 26.91 1018 GLU B N 1
ATOM 16467 C CA . GLU B 1 1018 ? 27.016 -60.438 -1.843 1 26.91 1018 GLU B CA 1
ATOM 16468 C C . GLU B 1 1018 ? 28.062 -60.188 -2.912 1 26.91 1018 GLU B C 1
ATOM 16470 O O . GLU B 1 1018 ? 28.609 -61.094 -3.496 1 26.91 1018 GLU B O 1
ATOM 16475 N N . ASP B 1 1019 ? 28.547 -58.938 -3.359 1 22.31 1019 ASP B N 1
ATOM 16476 C CA . ASP B 1 1019 ? 29.75 -59.094 -4.164 1 22.31 1019 ASP B CA 1
ATOM 16477 C C . ASP B 1 1019 ? 31 -59 -3.299 1 22.31 1019 ASP B C 1
ATOM 16479 O O . ASP B 1 1019 ? 31.094 -58.125 -2.428 1 22.31 1019 ASP B O 1
#

Foldseek 3Di:
DPDPPDPPPPPPPCVCVVVVHRVVVPPPPPPPPPPPPPPDDPDDDDDPVVPDPPDCPDPVNVVVVVVVPPPPPPPLDCPPQNVVVPDDQQVSCVSVVHHRPCPPVCVVVVVLVVVLVVVLVVLVVVCVVPLQPVVSLVVSLVSLVVSVVVVVVVVVVDDDDPVCVVVVVVVLVVSLVVNLVSLVSSCVSVVPDLVSVLVNLVSCVVPDDPVVSLVSLVVSCVVPVQDLVSLVSVLVVAQFFQVNFFPVVSLVSLLVNLVSLQVLVDPVHPPVSHDDPSLLSLLLSLLLNLLLCLQLLNLQLSLVLLQLQLCLQFAQDPPDPDSLVLSQVLLLLLADTQLDPPDDSHSDSPSDPHDWDPPPPPLLVVLLVVLLPLPDDLLVSQLVNQQSCSARLNHAGSDCVSDPFNSSHDHSVSNVSSHDRHDNDQQSSLSNVVSSLQSSQQADPPQFLLSCLLNVNHQVLSNCLLQALFQPLVVLRDRPPYCQQRPVSVSSVVSNLLSVLVRHDPPSSLLSLLSVLVSLLSSLLSCVSHHDPVVSVVVLVVSLVVLVVVLVSNVDPALLSNLSSLLSVLSSCVSVVNLVVSLVSLLVSQVVVQFQLLPDDCPPRPQPSQSNLQSLLVNLVSQQPDPVVVARPLQQSLQSLLCNQLGHTDDSDGHDDVVSLVSSLVSLVVVLVVVVVCVVVDDPPVHAHLRRGDNNLSSLLSNLSNCCSPVRNVVSLVVLVVVLVVLDDPPQDSDSVCSPPRVSSNSSSSSLSSLVSSLVCLVSSVRVGVPRDPVSSLVSLLVSCVRGLQRLSSLSSLLVVCLPPPPCPSLLVSLLCQLLPDLDLSNQSSLVSNLSSLSRVLVVQVVVVVVVCVVPVVVPPPDPRPSVVSLVVSLVSLVSNCVRLSSVQNLSSLSSNLVSCLVVVNLVVNVVSLVSNCSRRVSGVSSLSSNCVSPVVCVVVSVVSSVVSVRDDDDDSVNSVVVSVVVVVVVVVVCVPPVPDPPPPDCPPPVVSVVSSVVVVPVVVPPVVVSPPPPPPPD/DPPDPDDCPPPPPCVCVVPVHRVVVPPPPPPPPPPPPPPPPPDPDDDDDPDDPPDCPDPVNVVVVVVVPPPPPPPPDCDPQNVVVP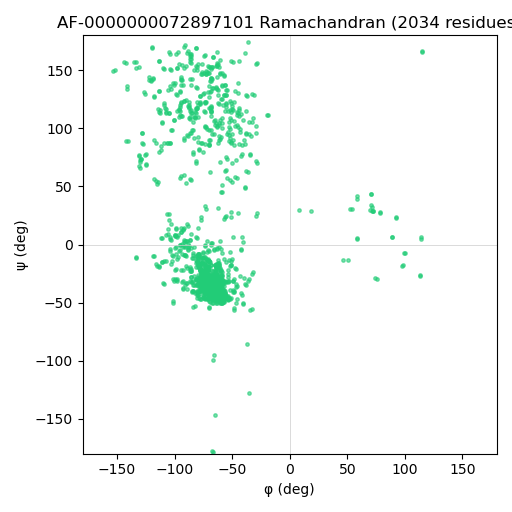DDQQVSCVSVVHHRPCPPVVVVVVVLVVVLVVVLVVLVVVCVVPLQPVVSLVVSLVSLVVSVVVVVVVVVVDDDDPVCVVVVVVVLVVSLVVNLVSLVSSCVSVVPDLVSVLVNLVSCVVPDDPVVSLVSLVVSCVVPVQDLVSLVSVLVVAQFFQVNFFPVVSLVSLLVNLVSLQVLVDPPHDPVSHDDPSLLSLLLSLLVNLLLCLQLLNLQLSLVLLQLQLCLQFAQDPPDPDSLVLSQVLLLLQADTQLDPPDDSHSDSPSDDHDFGPPPPPLLVVLLVVLLPLPDDLLVSQLVNQQSCSARLNHAGSDCVSDPDNSSHDHSVSNVSSYDRHDNDQQSSLSNVVSSLQSSQQADPPQFLLSCLLNVPHQVLSNCLLQALFQPLVVLSDRPPYCQQRPVSVSSVVSNLLSVLVRHDPPSSLLSLLSVLVSLLSSLLSCVSHHDPVVSVVVLVVSLVVLVVVLVSNDDPALLSNLSSLLSVLSSCVSVVNLVVSLVSLLVSQVVVQFQLLPDDCPPRPQNSQSNLQSLLVNLVSQQPDPVVVARPLQQSLQSLLCNQLGHTDDSDGHDDVVSLVSSLVSLVVVLVVVVVCVVVDDPPVHAHQRRGDNNLSSLLSNLSNCCSPVRNVVSLVVLVVVLVVLDDPPQDSDSVCSPPRVSSNSSSSSLSSLLSSLVCLVSSVRVGVPRDPVSNVVSLLVSCVRGLQRLSSLSSLLVVCVPDPPNPPSLVSLLCQLLPDLDLSNQSSLVSNLSSLSRVLVVQVVVVVVVCVVPVVVPPDDDRPSVVSLVVSLVSLVSNCVRLSSVQNLSSLSSNLVSCLVVVNLVVNVVSLVSNCSRRVSGVSSLSSNCVSPVVCVVVSVVSSVVSVRDDDDDSVNSVVSSVVVVVVVVVVCVPPVPDPDPPDPPPPVVSVVSSVVVVPPVVPPVVVVPPPPPPPD

Nearest PDB structures (foldseek):
  8q9t-assembly1_E  TM=1.183E-01  e=4.469E-04  Saccharomyces cerevisiae
  5aio-assembly1_A  TM=2.104E-01  e=1.970E-01  Saccharomyces cerevisiae
  5qsz-assembly2_B  TM=3.155E-01  e=7.526E-01  Homo sapiens
  7nmz-assembly1_BA  TM=2.478E-01  e=1.887E+00  Homo sapiens
  5khr-assembly1_O  TM=1.432E-01  e=9.114E-01  Homo sapiens

Secondary structure (DSSP, 8-state):
----------S--GGGSSSSS--GGGS---------TT-----------------TT-HHHHHHHHHHHT---------TTSTTS-S-HHHHHHHTTS----HHHHHHHHHHHHHHHHHHHHHHHHHHH-TT-HHHHHHHHHHHHHHHHHHHHGGGGS---THHHHHHHHHHHHHHHHHHHHHHHHHHH-TT-HHHHHHHHHHHTTTS-HHHHHHHHHHHHHH-TT-HHHHHHHHHHHHH-STT--HHHHHHHHHHHHHHHHHHHSTTS-GGGSPTTHHHHHHHHHHHHHHHHHHTT-HHHHHHHHHHHHHHHHT--TT-S-HHHHHHHHHHTTPPPTTSTT---SSS-----------S-HHHHHHHHHHHTS---HHHHHHHHHHHHHHH--SPPS-STT-SSGGG---HHHHGGG-------HHHHHHHHHHHHHHTTPPPSS--HHHHHHS----HHHHHHHHS--HHHHHHH-PSS-TTT-HHHHHHHHHHHHHHHHHSPTTHHHHHHHHHHHHHHHHHHHHHHHS-HHHHHHHHHHHHHHHHHHHHHH--S-HHHHHHHHHHHHHHHHHTT-HHHHHHHHHHHHHHH---GGGS-TTTSTTHHHHHHHHHHHHHHHHHH--TTSS--HHHHHHHHHHHHHTPPP-TT----HHHHHHHHHHHHHHHHHHHHHHTT----S---SSSPPHHHHHHHHHHHHHHHHT-HHHHHHHHHHHHHHT--TT----GGGGG-HHHHHHHHHHHHHHHHHHHHHHHHTTT-TT--HHHHHHHHHHHHHH-TT-HHHHHHHHHHHTT-S-THHHHHHHHHHHHH-SSHHHHHHHHHHHHHHHHHHHHHHHHHHHHHHH-GGGGSS---HHHHHHHHHHHHHHHHHHSHHHHT-HHHHHHHHHHHHHTT-HHHHHHHHHHHHHH-TT-HHHHHHHHHH-GGGHHHHHHHHHHHT---SS-HHHHHHHHHHHHHHHHHHHTTS-S---------HHHHHHHHHHHHHHTTGGGHHHHHTHHHH-/-TTTT-----S--GGGSSSSS--GGGS---------TT-----------------TT-HHHHHHHHHGGG---------TTSTTS-S-HHHHHHHTTS----HHHHHHHHHHHHHHHHHHHHHHHHHHH-TT-HHHHHHHHHHHHHHHHHHHHGGGGS---THHHHHHHHHHHHHHHHHHHHHHHHHHH-TT-HHHHHHHHHHHTTTS-HHHHHHHHHHHHHH-TT-HHHHHHHHHHHHH-STT--HHHHHHHHHHHHHHHHHHHSTTS-GGGSPTTHHHHHHHHHHHHHHHHHHHT-HHHHHHHHHHHHHHHHT--TT-S-HHHHHHHHHHTTPPPTTSTT---SSS-----------S-HHHHHHHHHHHTS---HHHHHHHHHHHHHHHTTSPPS-STT-SSGGG---HHHHGGG-------HHHHHHHHHHHHHHTTPPPSS--HHHHHHS----HHHHHHHHS--HHHHHHH-PSS-TTT-HHHHHHHHHHHHHHHHHSPTTHHHHHHHHHHHHHHHHHHHHHHHS-HHHHHHHHHHHHHHHHHHHHHS--S-HHHHHHHHHHHHHHHHHTT-HHHHHHHHHHHHHHH---GGGS-TTTSTTHHHHHHHHHHHHHHHHHH--TTSS--HHHHHHHHHHHHHTPPP-TT----HHHHHHHHHHHHHHHHHHHHHHTT----S---SSSPPHHHHHHHHHHHHHHHHT-HHHHHHHHHHHHHHT--TT----GGGGG-HHHHHHHHHHHHHHHHHHHHHHHHTTT-TT--HHHHHHHHHHHHHH-TT-HHHHHHHHHHHTT-S--HHHHHHHHHHHHH-SSHHHHHHHHHHHHHHHHHHHHHHHHHHHHHHH-GGG-SS---HHHHHHHHHHHHHHHHHHSHHHHT-HHHHHHHHHHHHHTT-HHHHHHHHHHHHHH-TT-HHHHHHHHHH-GGGHHHHHHHHHHHT---SS-HHHHHHHHHHHHHHHHHHHTTS-S---------HHHHHHHHHHHHHHTTGGGSHHHHTHHHH-

Sequence (2038 aa):
MADQLFYEDLKGDKNNYAFPYMYFKNVARHQRMKGVLGVQHFSKRSSLNKSKPHRYFGKNALRRLTKIANTQPLQPLCTETNPLGIYDSSTALYIQGRKAERTNDEQTQGIKELEMSRQTALFNEKLRENPHNVNLWLSFIEHQNSASFSLMENDSDISQSQHKKLGRNLHRRAQLERKVAILDKAIEHNPKSVKLLTARLNIVAEYWDVSTLHQEWRNVLFLNPVSIELWNEYLNFIENNFEGFSVALALKTYASCFQKLLQMQQPSFASHQRPAHLEEFIIDIASRLCSFLRQCGWIEKSVSLSQALLELCFKRPNDISSPLTWLESLWEARVPRTGEVDFIESAVATERQLPIRAVHGIDALEAEDAIITSNQSFPVIWRLIESLRSREHFQACSSSTDCDDEDRFVSFTDLSPYLFIGEKKNHLQFRLLFGCLVSLGIPILPASQAQLFWAPLVLEDNLLRCLANVPKIASLSSSQPNIVNNMSYLTFLRRIVLQTYRLIKQPYQLELALWWLDVERVRIGAIARSSTQVDVKNRWKEAKTWVKAFLKDVSSSDSVTTLLLYNGYAALELQMGNEEEYRKILSQLMKMYSVNPLLVEQEKNPGLKAALIRIWFSYARSLLRCKAQGKPNQQAALAQLVALGAGSTFSDRGTYTPAMLLKAKRKYQAVLQQMNENSIVDKVSENLTFFYPDELVELLGCYSYFLSLTEGCRSAFHMVEQWLVSSQKRDLHFTAEMRYNIEFVKYHIRRECVYVNLLELSSEAREWAKDIQSRLFHDTICTALAEYPDSMQLLTIFINSEERCSMFSGLWNTLTMRAKATQSKSGSRAALAACLALANREEIVKKGEETTFKELPGCSGGTATLYLSYRRKMEHLAEYCVSQYPGRCVTLLWRILMHSAHVAGNPQRCKELFYRAIRDCPTSKDICMDIIQYEPSSLKEVTNLMTEKDLRLRFPLEELELLLETEKEENADGLHQVQIGNKNDSFVDATAYAEALKSLTSESEDNFSEDFQQDSEEDMADQLFYEDLKGDKNNYAFPYMYFKNVARHQRMKGVLGVQHFSKRSSLNKSKPHRYFGKNALRRLTKIANTQPLQPLCTETNPLGIYDSSTALYIQGRKAERTNDEQTQGIKELEMSRQTALFNEKLRENPHNVNLWLSFIEHQNSASFSLMENDSDISQSQHKKLGRNLHRRAQLERKVAILDKAIEHNPKSVKLLTARLNIVAEYWDVSTLHQEWRNVLFLNPVSIELWNEYLNFIENNFEGFSVALALKTYASCFQKLLQMQQPSFASHQRPAHLEEFIIDIASRLCSFLRQCGWIEKSVSLSQALLELCFKRPNDISSPLTWLESLWEARVPRTGEVDFIESAVATERQLPIRAVHGIDALEAEDAIITSNQSFPVIWRLIESLRSREHFQACSSSTDCDDEDRFVSFTDLSPYLFIGEKKNHLQFRLLFGCLVSLGIPILPASQAQLFWAPLVLEDNLLRCLANVPKIASLSSSQPNIVNNMSYLTFLRRIVLQTYRLIKQPYQLELALWWLDVERVRIGAIARSSTQVDVKNRWKEAKTWVKAFLKDVSSSDSVTTLLLYNGYAALELQMGNEEEYRKILSQLMKMYSVNPLLVEQEKNPGLKAALIRIWFSYARSLLRCKAQGKPNQQAALAQLVALGAGSTFSDRGTYTPAMLLKAKRKYQAVLQQMNENSIVDKVSENLTFFYPDELVELLGCYSYFLSLTEGCRSAFHMVEQWLVSSQKRDLHFTAEMRYNIEFVKYHIRRECVYVNLLELSSEAREWAKDIQSRLFHDTICTALAEYPDSMQLLTIFINSEERCSMFSGLWNTLTMRAKATQSKSGSRAALAACLALANREEIVKKGEETTFKELPGCSGGTATLYLSYRRKMEHLAEYCVSQYPGRCVTLLWRILMHSAHVAGNPQRCKELFYRAIRDCPTSKDICMDIIQYEPSSLKEVTNLMTEKDLRLRFPLEELELLLETEKEENADGLHQVQIGNKNDSFVDATAYAEALKSLTSESEDNFSEDFQQDSEED